Protein 4AQ1 (pdb70)

CATH classification: 2.60.40.1220 (+4 more: 2.60.40.1080, 2.60.40.3440, 2.60.40.3450)

InterPro domains:
  IPR001119 S-layer homology domain [PF00395] (34-74)
  IPR001119 S-layer homology domain [PF00395] (93-133)
  IPR001119 S-layer homology domain [PF00395] (150-191)
  IPR001119 S-layer homology domain [PS51272] (28-91)
  IPR001119 S-layer homology domain [PS51272] (145-208)
  IPR003343 Bacterial Ig-like domain, group 2 [SM00635] (293-376)
  IPR003343 Bacterial Ig-like domain, group 2 [SM00635] (405-495)
  IPR014755 Copper resistance protein CopC/internalin, immunoglobulin-like [G3DSA:2.60.40.1220] (202-295)

GO terms:
  GO:0042802 identical protein binding (F, IPI)

Solvent-accessible surface area: 75369 Å² total; per-residue (Å²): 103,70,1,83,38,75,94,22,53,24,33,10,13,45,7,0,90,0,28,3,78,26,79,3,21,121,24,68,110,98,25,13,56,16,64,81,71,7,85,22,77,115,8,70,29,39,222,82,84,88,15,1,62,0,33,4,81,116,81,5,89,98,92,72,96,3,27,0,38,0,88,40,0,99,20,106,162,44,118,62,20,161,104,25,84,6,119,10,48,28,27,32,103,102,14,28,12,16,21,7,50,50,9,52,2,113,50,52,72,96,5,15,12,33,2,66,48,101,109,43,147,93,34,134,47,4,87,0,68,12,71,5,28,6,61,81,10,0,62,30,30,100,54,102,35,38,14,100,62,0,86,0,43,3,62,102,59,34,84,2,30,0,39,0,67,0,41,18,88,116,46,74,55,41,12,12,4,10,84,1,31,5,53,111,92,82,122,177,61,143,91,48,20,1,8,9,23,111,68,47,96,119,16,29,75,0,4,34,22,3,78,138,52,129,38,76,15,35,4,59,6,57,60,74,47,7,4,0,7,13,28,75,116,143,39,32,15,51,36,120,28,22,71,1,140,88,8,89,34,142,28,73,50,78,135,30,0,57,14,54,44,110,55,44,62,0,56,0,45,3,50,79,61,62,46,32,132,0,24,0,40,0,36,30,174,101,124,72,131,72,89,5,40,0,52,6,60,133,60,53,89,24,99,34,4,93,10,69,5,31,32,13,100,2,3,1,16,4,30,83,42,59,83,34,60,6,1,7,24,61,39,1,80,0,6,0,12,9,66,84,43,142,98,37,145,8,28,112,155,7,66,0,15,1,38,11,142,23,35,1,0,8,18,71,102,35,59,112,91,54,15,6,67,0,88,76,10,95,29,21,43,35,84,0,23,2,5,9,31,116,84,62,79,38,90,20,99,0,40,0,52,2,18,105,62,46,104,55,143,98,43,77,30,57,60,59,2,63,0,69,4,38,71,2,145,63,123,18,35,34,48,17,3,2,0,9,4,44,15,33,0,9,7,16,10,55,41,40,105,47,138,56,43,52,45,97,5,45,0,116,89,21,72,0,3,1,9,14,88,96,6,15,44,3,79,91,21,107,18,110,36,9,77,41,55,61,134,24,118,63,2,51,27,77,63,28,38,1,53,23,80,29,56,31,8,3,1,37,1,52,65,60,55,64,13,42,0,21,0,8,0,66,23,9,20,37,34,12,14,2,64,12,40,20,63,14,63,2,3,30,49,9,85,14,53,103,72,100,14,109,2,152,2,85,60,92,52,68,74,1,31,0,49,36,0,0,8,0,21,9,6,68,122,6,15,25,73,0,115,94,59,62,27,3,9,23,32,20,157,95,26,173,32,75,0,6,85,33,20,107,44,8,12,60,2,85,16,69,88,41,112,90,9,77,28,1,3,89,7,66,2,0,34,75,98,22,92,32,3,5,7,4,60,16,55,95,13,77,86,37,87,89,100,19,58,26,8,58,2,44,12,41,19,43,22,40,104,55,90,109,67,72,64,2,60,15,51,103,94,14,55,20,84,56,20,0,90,1,87,87,60,56,7,16,0,38,6,12,0,42,0,77,3,0,23,4,68,56,26,68,98,107,126,33,54,16,17,116,61,84,36,62,1,79,3,44,0,44,19,8,131,170,10,123,11,114,8,55,42,36,30,118,14,108,50,59,26,70,34,135,0,30,0,42,11,63,56,235,92,9,68,58,30,6,0,0,0,4,21,2,16,36,7,97,94,88,73,12,0,0,0,4,17,36,162,34,80,36,54,23,42,12,98,118,18,146,46,77,1,58,7,56,29,49,78,103,108,22,16,0,28,0,56,0,65,38,3,22,69,111,1,31,1,19,0,8,0,0,0,8,101,149,52,109,119,58,72,48,108,83,25,16,57,56,88,6,173,19,31,80,0,53,8,40,134,128,39,24,14,15,21,6,51,50,13,52,1,105,70,52,67,61,5,14,13,37,1,78,40,108,114,37,148,96,33,134,54,7,108,1,64,12,69,8,28,8,58,79,11,0,46,27,26,56,27,83,33,52,23,100,43,0,70,0,40,3,68,91,56,35,78,2,26,0,33,1,70,0,38,25,90,112,48,82,42,39,8,11,5,10,75,0,38,5,62,83,94,80,122,180,65,139,99,47,20,0,8,8,21,99,63,54,115,100,18,28,72,0,6,33,21,4,82,140,48,142,42,70,9,29,4,61,5,52,61,76,42,8,3,0,7,13,24,77,119,142,38,34,17,53,31,119,28,27,76,1,136,98,9,96,29,140,30,76,49,73,133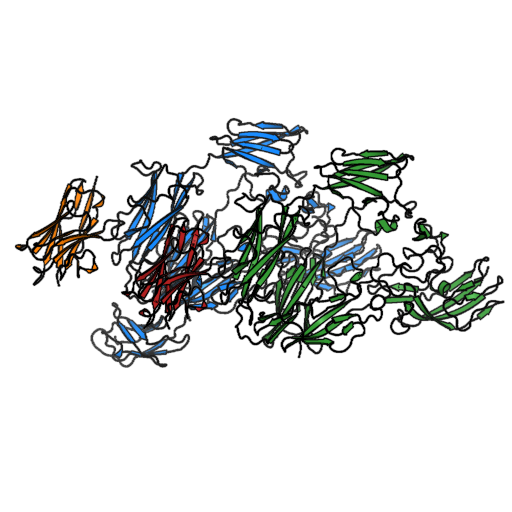,33,0,59,15,53,46,107,55,44,56,1,49,0,44,2,50,79,56,67,47,32,138,0,24,0,34,0,34,31,167,108,116,72,127,71,91,3,38,0,53,5,71,126,64,54,90,31,104,38,4,90,9,67,10,26,28,14,90,1,3,1,16,8,29,85,40,55,75,41,65,3,1,8,25,57,45,1,89,0,8,0,12,9,64,89,42,139,107,39,146,9,27,120,166,7,63,0,15,1,41,11,123,20,29,0,0,9,14,75,104,32,59,112,92,43,18,4,67,0,93,81,11,103,29,20,43,35,96,0,24,0,5,9,27,116,84,57,92,35,100,18,99,0,40,0,61,4,14,128,69,49,106,50,137,97,42,79,26,61,59,58,0,65,2,65,4,32,61,2,135,60,125,20,103,45,86,16,3,2,0,10,3,45,13,38,0,8,5,15,9,53,38,42,105,54,141,56,49,56,39,100,5,43,0,118,88,23,62,0,3,1,7,15,76,95,5,20,36,2,69,101,18,104,20,106,40,10,76,40,54,59,138,24,115,61,1,47,28,76,63,26,35,1,54,22,80,61,102,45,6,1,0,34,1,52,62,62,57,66,15,44,0,31,0,30,0,69,76,30,82,32,57,11,14,2,59,13,44,23,62,18,62,2,4,29,48,11,86,12,53,74,85,108,18,99,3,137,1,74,87,96,43,70,78,2,30,0,40,32,0,0,6,0,19,9,17,69,125,18,14,16,80,0,130,90,57,56,29,3,8,27,33,25,157,80,26,189,34,75,0,10,77,29,27,100,44,11,11,58,2,89,18,70,97,42,113,88,12,75,28,0,2,82,8,73,2,0,32,73,99,22,89,32,2,6,7,6,57,12,49,91,11,77,82,44,88,82,128,18,70,34,6,62,3,40,14,33,18,45,26,40,113,54,89,116,65,67,66,4,56,8,52,105,94,12,59,21,86,56,22,0,76,1,94,86,76,56,6,18,0,33,5,16,0,38,0,91,4,0,25,3,97,72,28,63,102,103,124,32,51,14,18,112,57,89,31,58,2,78,2,49,0,38,25,47,153,6,115,8,98,12,63,39,34,34,112,18,96,54,56,21,64,36,134,0,27,0,45,11,55,47,242,79,3,61,69,17,6,0,1,0,3,20,1,13,28,6,93,91,75,74,13,0,0,0,3,18,37,143,31,82,36,55,25,44,11,100,116,20,138,47,82,2,54,6,51,33,48,59,101,128,40,21,1,33,0,54,0,66,36,2,21,73,114,2,28,0,23,0,7,0,0,0,5,98,143,54,113,118,59,73,54,99,96,24,16,52,59,70,6,156,20,24,77,0,53,10,36,132

Secondary structure (DSSP, 8-state):
----EEEEEEEETTEEEEEESS-B----GGGEEESTT--EEEEEE-TTSSEEEEEESSPPPTT-EEEEEE-S-BBTTSPBP--EEEEEE-S-TT--EEEES-SEEETT-EE-EEEE-TTS-B-TT-EEEEEES-TTTEEE--SSEEGGG--EEE-SSEEEEEEEEEE-TTS-EEEEEEEEEEE-----PPP-SEEEES-GGGS-SSHHHHHHSPP--EEETT-EEEEEE--EETTEEPSSPPP-TT-EEEESSTTTEEEEEETTEEEEEEPTT--EEEEEEEE-TTS-EEEEEEEEEPPP-EEEEEES-SEEEEESS-TTSS--BTTTEEEEEEEEEETTS-B----SSSEEEEEE--TTEEEESS-TTSB--TTTTT-SEEEEEEEEPTT---EEEEEEEEESSTT-SS-SEEEEEEEEEEP--TTPPP-EEEE---SEEETTGGGSS-SS--SEEEGGGS-EEEE-TTS-EEEEE--SEEEESS--SSEEEETTEEEE-SSSHHHH----EEEEEEEEETTEEEEEEEEEE--S--EEEEEE--S-EEEEE-TT--EEEHHHHHH-BB-GGGEEEETTTTEEEEE-TT-SSTTBSSSPPSEEEEETTSPBPP-GGG-TTEETT--B---SS-TT-TT-SS--S-SSEEEEEEEEEEEEETT-B--SS--TT-EEE--STT-EEEEEEEEEEEEETTS-TTTT---SS-EEEEEEEEE--/--EEEEE--EEE-TT-EEEEEEEEESSSGGG-EEEEEEE-TBS--EEEEEE-TTSS-EEE-TTTBTTEEEEEETTTTEEEEEEES--GGG-EEEEEEEES--S---SGGG--EE---EEEEE--/---EEEES-SEEETT-EE-EEEE-TTSPBPTT-EEEEEES-TTTEEE--SEEETTT--EEE-SSEEEEEEEEEE-TTS-EEEEEEEEEEE---------SEEEES-GGGS-SSHHHHHHS----EEETT-EEEEEE--EETTEEPSSPPP-TT-EEEESSTTTEEEEEETTEEEEEEPTT--EEEEEEEE-TTS-EEEEEEEEEPPP-EEEEEES-SEEEEES--SS-SS-BTTTEEEEEEEEEETTS-B----SSSEEEEEE--TTEEEESS-TTSB--TTTTT-SEEEEEEEEPTT---EEEEEEEEESSTT-SS-SEEEEEEEEEE---TTPPP-EEEE---SEEETTGGGSS-SS--SEEEGGGS-EEEE-TTS-EEEEE--SEEEESS--SSEEEETTEEEE--SSHHHH----EEEEEEEEETTEEEEEEEEEE--S----EEEE--S-EEEEE-TT--EEEHHHHHH-BB-GGGEEEETTTTEEEEE-TT-SSTTBSSSPPSEEEE-TTSPBPP-GGG-TT-BTT--B---SS-TT-TT-SS--S-SSEEEEEEEEEEEEETT-B--SS--TT-EEE--STT-EEEEEEEEEEEEETTS-TTTT---SS-EEEEEEEEE-/--EEEEE--EEEETT--EEEEEEEESTTGGG-EEEEEEE-TBS--EEEEEE-TTSS-EEE-TTTBTTEEEEEEGGGTEEEEEE-S--GGG-EEEEEEEES--S---SGGG--EE---EEEEEE-

Structure (mmCIF, N/CA/C/O backbone):
data_4AQ1
#
_entry.id   4AQ1
#
_cell.length_a   68.500
_cell.length_b   88.500
_cell.length_c   95.200
_cell.angle_alpha   112.50
_cell.angle_beta   101.60
_cell.angle_gamma   84.70
#
_symmetry.space_group_name_H-M   'P 1'
#
loop_
_entity.id
_entity.type
_entity.pdbx_description
1 polymer 'SBSB PROTEIN'
2 polymer NBKB6
3 polymer 'SBSB PROTEIN'
4 non-polymer 'CALCIUM ION'
5 water water
#
loop_
_atom_site.group_PDB
_atom_site.id
_atom_site.type_symbol
_atom_site.label_atom_id
_atom_site.label_alt_id
_atom_site.label_comp_id
_atom_site.label_asym_id
_atom_site.label_entity_id
_atom_site.label_seq_id
_atom_site.pdbx_PDB_ins_code
_atom_site.Cartn_x
_atom_site.Cartn_y
_atom_site.Cartn_z
_atom_site.occupancy
_atom_site.B_iso_or_equiv
_atom_site.auth_seq_id
_atom_site.auth_comp_id
_atom_site.auth_asym_id
_atom_site.auth_atom_id
_atom_site.pdbx_PDB_model_num
ATOM 1 N N . ALA A 1 172 ? -46.378 -36.616 12.215 1.00 97.12 202 ALA A N 1
ATOM 2 C CA . ALA A 1 172 ? -45.398 -35.811 11.427 1.00 98.13 202 ALA A CA 1
ATOM 3 C C . ALA A 1 172 ? -44.984 -36.609 10.194 1.00 101.73 202 ALA A C 1
ATOM 4 O O . ALA A 1 172 ? -44.225 -37.577 10.316 1.00 102.83 202 ALA A O 1
ATOM 6 N N . VAL A 1 173 ? -45.483 -36.217 9.016 1.00 105.11 203 VAL A N 1
ATOM 7 C CA . VAL A 1 173 ? -45.322 -37.041 7.807 1.00 108.88 203 VAL A CA 1
ATOM 8 C C . VAL A 1 173 ? -44.442 -36.342 6.760 1.00 112.75 203 VAL A C 1
ATOM 9 O O . VAL A 1 173 ? -44.776 -35.244 6.300 1.00 119.23 203 VAL A O 1
ATOM 13 N N . PRO A 1 174 ? -43.311 -36.977 6.390 1.00 111.26 204 PRO A N 1
ATOM 14 C CA . PRO A 1 174 ? -42.357 -36.510 5.402 1.00 106.79 204 PRO A CA 1
ATOM 15 C C . PRO A 1 174 ? -42.897 -35.492 4.386 1.00 103.94 204 PRO A C 1
ATOM 16 O O . PRO A 1 174 ? -43.791 -35.814 3.595 1.00 101.50 204 PRO A O 1
ATOM 20 N N . GLU A 1 175 ? -42.351 -34.275 4.434 1.00 100.03 205 GLU A N 1
ATOM 21 C CA . GLU A 1 175 ? -42.637 -33.219 3.455 1.00 96.37 205 GLU A CA 1
ATOM 22 C C . GLU A 1 175 ? -41.315 -32.554 3.053 1.00 91.28 205 GLU A C 1
ATOM 23 O O . GLU A 1 175 ? -40.376 -32.545 3.853 1.00 91.25 205 GLU A O 1
ATOM 29 N N . ILE A 1 176 ? -41.238 -32.001 1.837 1.00 85.25 206 ILE A N 1
ATOM 30 C CA . ILE A 1 176 ? -39.989 -31.364 1.333 1.00 80.35 206 ILE A CA 1
ATOM 31 C C . ILE A 1 176 ? -39.915 -29.861 1.667 1.00 77.96 206 ILE A C 1
ATOM 32 O O . ILE A 1 176 ? -40.644 -29.067 1.081 1.00 75.65 206 ILE A O 1
ATOM 37 N N . VAL A 1 177 ? -39.016 -29.475 2.581 1.00 78.59 207 VAL A N 1
ATOM 38 C CA . VAL A 1 177 ? -38.918 -28.072 3.063 1.00 76.14 207 VAL A CA 1
ATOM 39 C C . VAL A 1 177 ? -37.967 -27.201 2.244 1.00 73.48 207 VAL A C 1
ATOM 40 O O . VAL A 1 177 ? -38.273 -26.049 1.983 1.00 70.93 207 VAL A O 1
ATOM 44 N N . GLU A 1 178 ? -36.817 -27.754 1.854 1.00 73.31 208 GLU A N 1
ATOM 45 C CA . GLU A 1 178 ? -35.802 -27.018 1.089 1.00 71.70 208 GLU A CA 1
ATOM 46 C C . GLU A 1 178 ? -35.185 -27.912 0.007 1.00 69.35 208 GLU A C 1
ATOM 47 O O . GLU A 1 178 ? -35.114 -29.135 0.153 1.00 69.03 208 GLU A O 1
ATOM 53 N N . VAL A 1 179 ? -34.755 -27.287 -1.082 1.00 66.44 209 VAL A N 1
ATOM 54 C CA . VAL A 1 179 ? -34.040 -27.977 -2.152 1.00 64.38 209 VAL A CA 1
ATOM 55 C C . VAL A 1 179 ? -32.979 -27.005 -2.676 1.00 60.98 209 VAL A C 1
ATOM 56 O O . VAL A 1 179 ? -33.313 -26.032 -3.346 1.00 62.92 209 VAL A O 1
ATOM 60 N N . THR A 1 180 ? -31.712 -27.252 -2.335 1.00 58.03 210 THR A N 1
ATOM 61 C CA . THR A 1 180 ? -30.598 -26.364 -2.715 1.00 54.16 210 THR A CA 1
ATOM 62 C C . THR A 1 180 ? -29.536 -27.136 -3.511 1.00 49.17 210 THR A C 1
ATOM 63 O O . THR A 1 180 ? -28.971 -28.123 -3.032 1.00 45.43 210 THR A O 1
ATOM 67 N N . ALA A 1 181 ? -29.278 -26.684 -4.735 1.00 45.82 211 ALA A N 1
ATOM 68 C CA . ALA A 1 181 ? -28.100 -27.111 -5.490 1.00 43.29 211 ALA A CA 1
ATOM 69 C C . ALA A 1 181 ? -26.788 -26.703 -4.772 1.00 42.72 211 ALA A C 1
ATOM 70 O O . ALA A 1 181 ? -26.303 -25.589 -4.926 1.00 43.94 211 ALA A O 1
ATOM 72 N N . VAL A 1 182 ? -26.227 -27.631 -4.000 1.00 42.12 212 VAL A N 1
ATOM 73 C CA . VAL A 1 182 ? -24.949 -27.450 -3.281 1.00 39.88 212 VAL A CA 1
ATOM 74 C C . VAL A 1 182 ? -23.679 -27.454 -4.180 1.00 39.10 212 VAL A C 1
ATOM 75 O O . VAL A 1 182 ? -22.637 -26.932 -3.787 1.00 38.10 212 VAL A O 1
ATOM 79 N N . ASN A 1 183 ? -23.768 -28.075 -5.358 1.00 38.14 213 ASN A N 1
ATOM 80 C CA . ASN A 1 183 ? -22.775 -27.914 -6.452 1.00 38.05 213 ASN A CA 1
ATOM 81 C C . ASN A 1 183 ? -23.439 -28.293 -7.795 1.00 37.49 213 ASN A C 1
ATOM 82 O O . ASN A 1 183 ? -24.644 -28.483 -7.819 1.00 40.91 213 ASN A O 1
ATOM 87 N N . SER A 1 184 ? -22.701 -28.400 -8.894 1.00 36.62 214 SER A N 1
ATOM 88 C CA . SER A 1 184 ? -23.318 -28.730 -10.203 1.00 37.58 214 SER A CA 1
ATOM 89 C C . SER A 1 184 ? -23.776 -30.206 -10.422 1.00 38.52 214 SER A C 1
ATOM 90 O O . SER A 1 184 ? -24.469 -30.509 -11.408 1.00 38.82 214 SER A O 1
ATOM 93 N N . THR A 1 185 ? -23.391 -31.124 -9.546 1.00 36.64 215 THR A N 1
ATOM 94 C CA . THR A 1 185 ? -23.909 -32.466 -9.659 1.00 37.64 215 THR A CA 1
ATOM 95 C C . THR A 1 185 ? -24.557 -32.965 -8.384 1.00 37.72 215 THR A C 1
ATOM 96 O O . THR A 1 185 ? -24.826 -34.158 -8.302 1.00 36.67 215 THR A O 1
ATOM 100 N N . THR A 1 186 ? -24.818 -32.072 -7.417 1.00 36.30 216 THR A N 1
ATOM 101 C CA . THR A 1 186 ? -25.282 -32.488 -6.090 1.00 36.85 216 THR A CA 1
ATOM 102 C C . THR A 1 186 ? -26.342 -31.559 -5.522 1.00 38.71 216 THR A C 1
ATOM 103 O O . THR A 1 186 ? -26.185 -30.341 -5.549 1.00 38.59 216 THR A O 1
ATOM 107 N N . VAL A 1 187 ? -27.411 -32.138 -4.984 1.00 41.96 217 VAL A N 1
ATOM 108 C CA . VAL A 1 187 ? -28.540 -31.338 -4.451 1.00 44.99 217 VAL A CA 1
ATOM 109 C C . VAL A 1 187 ? -28.934 -31.865 -3.069 1.00 44.67 217 VAL A C 1
ATOM 110 O O . VAL A 1 187 ? -29.029 -33.063 -2.859 1.00 45.81 217 VAL A O 1
ATOM 114 N N . LYS A 1 188 ? -29.063 -30.957 -2.111 1.00 46.96 218 LYS A N 1
ATOM 115 C CA . LYS A 1 188 ? -29.472 -31.286 -0.742 1.00 48.76 218 LYS A CA 1
ATOM 116 C C . LYS A 1 188 ? -30.976 -31.121 -0.669 1.00 50.67 218 LYS A C 1
ATOM 117 O O . LYS A 1 188 ? -31.497 -30.066 -1.017 1.00 51.76 218 LYS A O 1
ATOM 123 N N . VAL A 1 189 ? -31.676 -32.168 -0.254 1.00 52.96 219 VAL A N 1
ATOM 124 C CA . VAL A 1 189 ? -33.116 -32.095 -0.030 1.00 53.89 219 VAL A CA 1
ATOM 125 C C . VAL A 1 189 ? -33.324 -32.192 1.476 1.00 54.80 219 VAL A C 1
ATOM 126 O O . VAL A 1 189 ? -32.828 -33.130 2.107 1.00 51.45 219 VAL A O 1
ATOM 130 N N . THR A 1 190 ? -34.031 -31.206 2.039 1.00 59.53 220 THR A N 1
ATOM 131 C CA . THR A 1 190 ? -34.303 -31.113 3.485 1.00 63.35 220 THR A CA 1
ATOM 132 C C . THR A 1 190 ? -35.784 -31.407 3.742 1.00 67.34 220 THR A C 1
ATOM 133 O O . THR A 1 190 ? -36.644 -30.942 2.988 1.00 69.63 220 THR A O 1
ATOM 137 N N . PHE A 1 191 ? -36.090 -32.166 4.794 1.00 70.67 221 PHE A N 1
ATOM 138 C CA . PHE A 1 191 ? -37.493 -32.538 5.084 1.00 76.80 221 PHE A CA 1
ATOM 139 C C . PHE A 1 191 ? -38.073 -31.919 6.383 1.00 76.86 221 PHE A C 1
ATOM 140 O O . PHE A 1 191 ? -37.338 -31.360 7.202 1.00 75.68 221 PHE A O 1
ATOM 148 N N . ASN A 1 192 ? -39.399 -32.021 6.531 1.00 78.11 222 ASN A N 1
ATOM 149 C CA . ASN A 1 192 ? -40.126 -31.640 7.753 1.00 79.05 222 ASN A CA 1
ATOM 150 C C . ASN A 1 192 ? -39.655 -32.389 8.995 1.00 79.04 222 ASN A C 1
ATOM 151 O O . ASN A 1 192 ? -39.519 -31.799 10.056 1.00 76.06 222 ASN A O 1
ATOM 156 N N . THR A 1 193 ? -39.410 -33.690 8.849 1.00 80.83 223 THR A N 1
ATOM 157 C CA . THR A 1 193 ? -39.114 -34.575 9.979 1.00 82.56 223 THR A CA 1
ATOM 158 C C . THR A 1 193 ? -37.882 -35.448 9.727 1.00 79.35 223 THR A C 1
ATOM 159 O O . THR A 1 193 ? -37.267 -35.368 8.673 1.00 78.34 223 THR A O 1
ATOM 163 N N . GLN A 1 194 ? -37.518 -36.268 10.709 1.00 79.16 224 GLN A N 1
ATOM 164 C CA . GLN A 1 194 ? -36.535 -37.331 10.501 1.00 79.01 224 GLN A CA 1
ATOM 165 C C . GLN A 1 194 ? -37.122 -38.414 9.572 1.00 78.19 224 GLN A C 1
ATOM 166 O O . GLN A 1 194 ? -38.326 -38.703 9.630 1.00 79.93 224 GLN A O 1
ATOM 172 N N . ILE A 1 195 ? -36.279 -38.994 8.707 1.00 73.69 225 ILE A N 1
ATOM 173 C CA . ILE A 1 195 ? -36.720 -40.056 7.787 1.00 68.94 225 ILE A CA 1
ATOM 174 C C . ILE A 1 195 ? -35.888 -41.349 7.849 1.00 65.15 225 ILE A C 1
ATOM 175 O O . ILE A 1 195 ? -34.810 -41.409 8.451 1.00 59.12 225 ILE A O 1
ATOM 180 N N . ALA A 1 196 ? -36.454 -42.386 7.242 1.00 66.73 226 ALA A N 1
ATOM 181 C CA . ALA A 1 196 ? -35.867 -43.716 7.222 1.00 68.57 226 ALA A CA 1
ATOM 182 C C . ALA A 1 196 ? -34.849 -43.815 6.091 1.00 68.11 226 ALA A C 1
ATOM 183 O O . ALA A 1 196 ? -34.881 -43.022 5.132 1.00 64.75 226 ALA A O 1
ATOM 185 N N . ASP A 1 197 ? -33.963 -44.804 6.219 1.00 69.53 227 ASP A N 1
ATOM 186 C CA . ASP A 1 197 ? -32.819 -44.985 5.314 1.00 70.00 227 ASP A CA 1
ATOM 187 C C . ASP A 1 197 ? -33.216 -45.158 3.843 1.00 65.15 227 ASP A C 1
ATOM 188 O O . ASP A 1 197 ? -34.160 -45.865 3.496 1.00 64.24 227 ASP A O 1
ATOM 193 N N . VAL A 1 198 ? -32.450 -44.495 2.991 1.00 61.75 228 VAL A N 1
ATOM 194 C CA . VAL A 1 198 ? -32.855 -44.208 1.625 1.00 60.82 228 VAL A CA 1
ATOM 195 C C . VAL A 1 198 ? -31.668 -44.453 0.679 1.00 54.57 228 VAL A C 1
ATOM 196 O O . VAL A 1 198 ? -30.537 -44.397 1.119 1.00 52.22 228 VAL A O 1
ATOM 200 N N . ASP A 1 199 ? -31.947 -44.750 -0.595 1.00 51.33 229 ASP A N 1
ATOM 201 C CA . ASP A 1 199 ? -30.936 -44.780 -1.654 1.00 49.75 229 ASP A CA 1
ATOM 202 C C . ASP A 1 199 ? -31.419 -44.165 -2.996 1.00 48.44 229 ASP A C 1
ATOM 203 O O . ASP A 1 199 ? -32.481 -43.553 -3.066 1.00 46.81 229 ASP A O 1
ATOM 208 N N . PHE A 1 200 ? -30.617 -44.319 -4.050 1.00 47.08 230 PHE A N 1
ATOM 209 C CA . PHE A 1 200 ? -30.956 -43.788 -5.381 1.00 46.28 230 PHE A CA 1
ATOM 210 C C . PHE A 1 200 ? -32.361 -44.127 -5.926 1.00 46.77 230 PHE A C 1
ATOM 211 O O . PHE A 1 200 ? -32.927 -43.331 -6.659 1.00 45.95 230 PHE A O 1
ATOM 219 N N . THR A 1 201 ? -32.901 -45.305 -5.583 1.00 49.26 231 THR A N 1
ATOM 220 C CA . THR A 1 201 ? -34.206 -45.776 -6.086 1.00 50.33 231 THR A CA 1
ATOM 221 C C . THR A 1 201 ? -35.337 -44.884 -5.597 1.00 50.60 231 THR A C 1
ATOM 222 O O . THR A 1 201 ? -36.430 -44.901 -6.145 1.00 51.70 231 THR A O 1
ATOM 226 N N . ASN A 1 202 ? -35.065 -44.125 -4.548 1.00 50.47 232 ASN A N 1
ATOM 227 C CA . ASN A 1 202 ? -36.060 -43.251 -3.937 1.00 52.80 232 ASN A CA 1
ATOM 228 C C . ASN A 1 202 ? -36.243 -41.882 -4.604 1.00 52.37 232 ASN A C 1
ATOM 229 O O . ASN A 1 202 ? -37.168 -41.143 -4.246 1.00 53.32 232 ASN A O 1
ATOM 234 N N . PHE A 1 203 ? -35.386 -41.525 -5.554 1.00 50.38 233 PHE A N 1
ATOM 235 C CA . PHE A 1 203 ? -35.436 -40.173 -6.110 1.00 50.20 233 PHE A CA 1
ATOM 236 C C . PHE A 1 203 ? -35.357 -40.204 -7.612 1.00 50.94 233 PHE A C 1
ATOM 237 O O . PHE A 1 203 ? -34.785 -41.132 -8.177 1.00 51.95 233 PHE A O 1
ATOM 245 N N . ALA A 1 204 ? -35.915 -39.174 -8.245 1.00 52.51 234 ALA A N 1
ATOM 246 C CA . ALA A 1 204 ? -35.848 -38.990 -9.700 1.00 54.06 234 ALA A CA 1
ATOM 247 C C . ALA A 1 204 ? -35.785 -37.487 -10.043 1.00 55.05 234 ALA A C 1
ATOM 248 O O . ALA A 1 204 ? -36.158 -36.651 -9.238 1.00 52.87 234 ALA A O 1
ATOM 250 N N . ILE A 1 205 ? -35.299 -37.170 -11.240 1.00 58.17 235 ILE A N 1
ATOM 251 C CA . ILE A 1 205 ? -35.048 -35.794 -11.665 1.00 61.50 235 ILE A CA 1
ATOM 252 C C . ILE A 1 205 ? -35.317 -35.680 -13.174 1.00 62.10 235 ILE A C 1
ATOM 253 O O . ILE A 1 205 ? -34.892 -36.519 -13.967 1.00 61.19 235 ILE A O 1
ATOM 258 N N . ASP A 1 206 ? -36.024 -34.625 -13.554 1.00 65.16 236 ASP A N 1
ATOM 259 C CA . ASP A 1 206 ? -36.420 -34.406 -14.946 1.00 68.78 236 ASP A CA 1
ATOM 260 C C . ASP A 1 206 ? -35.305 -33.746 -15.774 1.00 69.60 236 ASP A C 1
ATOM 261 O O . ASP A 1 206 ? -34.183 -33.565 -15.288 1.00 68.06 236 ASP A O 1
ATOM 266 N N . ASN A 1 207 ? -35.619 -33.411 -17.026 1.00 70.74 237 ASN A N 1
ATOM 267 C CA . ASN A 1 207 ? -34.686 -32.745 -17.957 1.00 71.24 237 ASN A CA 1
ATOM 268 C C . ASN A 1 207 ? -33.487 -33.613 -18.340 1.00 68.10 237 ASN A C 1
ATOM 269 O O . ASN A 1 207 ? -32.378 -33.116 -18.530 1.00 67.47 237 ASN A O 1
ATOM 274 N N . GLY A 1 208 ? -33.734 -34.919 -18.447 1.00 65.91 238 GLY A N 1
ATOM 275 C CA . GLY A 1 208 ? -32.747 -35.867 -18.948 1.00 65.19 238 GLY A CA 1
ATOM 276 C C . GLY A 1 208 ? -31.726 -36.374 -17.944 1.00 64.30 238 GLY A C 1
ATOM 277 O O . GLY A 1 208 ? -30.882 -37.206 -18.296 1.00 62.52 238 GLY A O 1
ATOM 278 N N . LEU A 1 209 ? -31.793 -35.890 -16.702 1.00 61.85 239 LEU A N 1
ATOM 279 C CA . LEU A 1 209 ? -30.834 -36.282 -15.675 1.00 59.43 239 LEU A CA 1
ATOM 280 C C . LEU A 1 209 ? -31.349 -37.505 -14.935 1.00 59.26 239 LEU A C 1
ATOM 281 O O . LEU A 1 209 ? -32.567 -37.707 -14.803 1.00 61.60 239 LEU A O 1
ATOM 286 N N . THR A 1 210 ? -30.403 -38.311 -14.460 1.00 54.46 240 THR A N 1
ATOM 287 C CA . THR A 1 210 ? -30.708 -39.478 -13.657 1.00 52.31 240 THR A CA 1
ATOM 288 C C . THR A 1 210 ? -29.883 -39.461 -12.346 1.00 47.84 240 THR A C 1
ATOM 289 O O . THR A 1 210 ? -28.755 -38.965 -12.272 1.00 45.17 240 THR A O 1
ATOM 293 N N . VAL A 1 211 ? -30.497 -39.996 -11.305 1.00 46.00 241 VAL A N 1
ATOM 294 C CA . VAL A 1 211 ? -29.947 -39.982 -9.969 1.00 42.92 241 VAL A CA 1
ATOM 295 C C . VAL A 1 211 ? -29.027 -41.165 -9.787 1.00 42.44 241 VAL A C 1
ATOM 296 O O . VAL A 1 211 ? -29.355 -42.301 -10.104 1.00 44.05 241 VAL A O 1
ATOM 300 N N . THR A 1 212 ? -27.868 -40.841 -9.252 1.00 42.09 242 THR A N 1
ATOM 301 C CA . THR A 1 212 ? -26.708 -41.700 -9.150 1.00 41.86 242 THR A CA 1
ATOM 302 C C . THR A 1 212 ? -26.561 -42.285 -7.732 1.00 41.86 242 THR A C 1
ATOM 303 O O . THR A 1 212 ? -26.076 -43.407 -7.562 1.00 39.76 242 THR A O 1
ATOM 307 N N . LYS A 1 213 ? -26.999 -41.517 -6.727 1.00 42.32 243 LYS A N 1
ATOM 308 C CA . LYS A 1 213 ? -26.717 -41.810 -5.336 1.00 43.61 243 LYS A CA 1
ATOM 309 C C . LYS A 1 213 ? -27.520 -40.886 -4.418 1.00 43.12 243 LYS A C 1
ATOM 310 O O . LYS A 1 213 ? -27.802 -39.735 -4.771 1.00 41.13 243 LYS A O 1
ATOM 316 N N . ALA A 1 214 ? -27.874 -41.398 -3.242 1.00 42.18 244 ALA A N 1
ATOM 317 C CA . ALA A 1 214 ? -28.712 -40.673 -2.294 1.00 44.29 244 ALA A CA 1
ATOM 318 C C . ALA A 1 214 ? -28.336 -41.114 -0.899 1.00 44.91 244 ALA A C 1
ATOM 319 O O . ALA A 1 214 ? -28.492 -42.290 -0.564 1.00 44.91 244 ALA A O 1
ATOM 321 N N . THR A 1 215 ? -27.842 -40.171 -0.098 1.00 45.99 245 THR A N 1
ATOM 322 C CA . THR A 1 215 ? -27.276 -40.478 1.215 1.00 48.90 245 THR A CA 1
ATOM 323 C C . THR A 1 215 ? -27.883 -39.600 2.309 1.00 51.21 245 THR A C 1
ATOM 324 O O . THR A 1 215 ? -27.761 -38.363 2.260 1.00 49.73 245 THR A O 1
ATOM 328 N N . LEU A 1 216 ? -28.534 -40.253 3.281 1.00 54.29 246 LEU A N 1
ATOM 329 C CA . LEU A 1 216 ? -29.099 -39.583 4.462 1.00 56.49 246 LEU A CA 1
ATOM 330 C C . LEU A 1 216 ? -27.974 -39.111 5.393 1.00 56.89 246 LEU A C 1
ATOM 331 O O . LEU A 1 216 ? -27.010 -39.840 5.628 1.00 54.54 246 LEU A O 1
ATOM 336 N N . SER A 1 217 ? -28.108 -37.889 5.913 1.00 58.51 247 SER A N 1
ATOM 337 C CA . SER A 1 217 ? -27.168 -37.339 6.903 1.00 60.76 247 SER A CA 1
ATOM 338 C C . SER A 1 217 ? -27.345 -38.062 8.248 1.00 65.40 247 SER A C 1
ATOM 339 O O . SER A 1 217 ? -28.302 -38.813 8.416 1.00 65.50 247 SER A O 1
ATOM 342 N N . ARG A 1 218 ? -26.438 -37.841 9.202 1.00 71.50 248 ARG A N 1
ATOM 343 C CA . ARG A 1 218 ? -26.641 -38.334 10.583 1.00 75.37 248 ARG A CA 1
ATOM 344 C C . ARG A 1 218 ? -27.825 -37.635 11.298 1.00 77.18 248 ARG A C 1
ATOM 345 O O . ARG A 1 218 ? -28.462 -38.231 12.159 1.00 77.12 248 ARG A O 1
ATOM 353 N N . ASP A 1 219 ? -28.136 -36.397 10.901 1.00 82.84 249 ASP A N 1
ATOM 354 C CA . ASP A 1 219 ? -29.274 -35.619 11.452 1.00 85.94 249 ASP A CA 1
ATOM 355 C C . ASP A 1 219 ? -30.642 -36.163 10.980 1.00 85.41 249 ASP A C 1
ATOM 356 O O . ASP A 1 219 ? -31.687 -35.536 11.194 1.00 87.50 249 ASP A O 1
ATOM 361 N N . LYS A 1 220 ? -30.608 -37.344 10.359 1.00 79.55 250 LYS A N 1
ATOM 362 C CA . LYS A 1 220 ? -31.668 -37.909 9.507 1.00 73.59 250 LYS A CA 1
ATOM 363 C C . LYS A 1 220 ? -32.646 -36.921 8.816 1.00 70.26 250 LYS A C 1
ATOM 364 O O . LYS A 1 220 ? -33.682 -37.350 8.284 1.00 66.21 250 LYS A O 1
ATOM 370 N N . LYS A 1 221 ? -32.271 -35.635 8.753 1.00 66.06 251 LYS A N 1
ATOM 371 C CA . LYS A 1 221 ? -33.175 -34.552 8.346 1.00 63.68 251 LYS A CA 1
ATOM 372 C C . LYS A 1 221 ? -33.010 -34.115 6.882 1.00 61.44 251 LYS A C 1
ATOM 373 O O . LYS A 1 221 ? -33.865 -33.400 6.326 1.00 61.80 251 LYS A O 1
ATOM 379 N N . SER A 1 222 ? -31.911 -34.533 6.257 1.00 58.00 252 SER A N 1
ATOM 380 C CA . SER A 1 222 ? -31.674 -34.217 4.843 1.00 54.89 252 SER A CA 1
ATOM 381 C C . SER A 1 222 ? -30.957 -35.348 4.086 1.00 52.50 252 SER A C 1
ATOM 382 O O . SER A 1 222 ? -30.389 -36.283 4.677 1.00 50.89 252 SER A O 1
ATOM 385 N N . VAL A 1 223 ? -31.006 -35.229 2.762 1.00 50.95 253 VAL A N 1
ATOM 386 C CA . VAL A 1 223 ? -30.484 -36.235 1.840 1.00 47.86 253 VAL A CA 1
ATOM 387 C C . VAL A 1 223 ? -29.699 -35.543 0.732 1.00 45.57 253 VAL A C 1
ATOM 388 O O . VAL A 1 223 ? -30.181 -34.632 0.052 1.00 41.82 253 VAL A O 1
ATOM 392 N N . GLU A 1 224 ? -28.462 -35.983 0.582 1.00 46.50 254 GLU A N 1
ATOM 393 C CA . GLU A 1 224 ? -27.603 -35.519 -0.485 1.00 45.98 254 GLU A CA 1
ATOM 394 C C . GLU A 1 224 ? -27.887 -36.458 -1.645 1.00 44.16 254 GLU A C 1
ATOM 395 O O . GLU A 1 224 ? -27.808 -37.671 -1.501 1.00 43.81 254 GLU A O 1
ATOM 401 N N . VAL A 1 225 ? -28.266 -35.879 -2.775 1.00 42.93 255 VAL A N 1
ATOM 402 C CA . VAL A 1 225 ? -28.593 -36.627 -3.960 1.00 42.46 255 VAL A CA 1
ATOM 403 C C . VAL A 1 225 ? -27.653 -36.157 -5.075 1.00 40.36 255 VAL A C 1
ATOM 404 O O . VAL A 1 225 ? -27.644 -34.984 -5.438 1.00 38.03 255 VAL A O 1
ATOM 408 N N . VAL A 1 226 ? -26.862 -37.084 -5.616 1.00 40.46 256 VAL A N 1
ATOM 409 C CA . VAL A 1 226 ? -25.942 -36.767 -6.704 1.00 39.08 256 VAL A CA 1
ATOM 410 C C . VAL A 1 226 ? -26.509 -37.216 -8.071 1.00 40.19 256 VAL A C 1
ATOM 411 O O . VAL A 1 226 ? -27.093 -38.288 -8.206 1.00 40.51 256 VAL A O 1
ATOM 415 N N . VAL A 1 227 ? -26.385 -36.348 -9.065 1.00 40.92 257 VAL A N 1
ATOM 416 C CA . VAL A 1 227 ? -26.977 -36.579 -10.360 1.00 42.40 257 VAL A CA 1
ATOM 417 C C . VAL A 1 227 ? -25.872 -36.956 -11.320 1.00 43.57 257 VAL A C 1
ATOM 418 O O . VAL A 1 227 ? -24.708 -36.644 -11.078 1.00 42.29 257 VAL A O 1
ATOM 422 N N . ASN A 1 228 ? -26.264 -37.614 -12.412 1.00 45.72 258 ASN A N 1
ATOM 423 C CA . ASN A 1 228 ? -25.322 -38.240 -13.349 1.00 47.67 258 ASN A CA 1
ATOM 424 C C . ASN A 1 228 ? -24.458 -37.274 -14.169 1.00 49.45 258 ASN A C 1
ATOM 425 O O . ASN A 1 228 ? -23.418 -37.671 -14.681 1.00 51.24 258 ASN A O 1
ATOM 430 N N . LYS A 1 229 ? -24.876 -36.014 -14.253 1.00 50.32 259 LYS A N 1
ATOM 431 C CA . LYS A 1 229 ? -24.419 -35.081 -15.279 1.00 50.89 259 LYS A CA 1
ATOM 432 C C . LYS A 1 229 ? -24.669 -33.664 -14.722 1.00 48.87 259 LYS A C 1
ATOM 433 O O . LYS A 1 229 ? -25.644 -33.475 -13.991 1.00 48.32 259 LYS A O 1
ATOM 439 N N . PRO A 1 230 ? -23.788 -32.681 -15.021 1.00 47.85 260 PRO A N 1
ATOM 440 C CA . PRO A 1 230 ? -23.982 -31.341 -14.409 1.00 48.68 260 PRO A CA 1
ATOM 441 C C . PRO A 1 230 ? -25.288 -30.618 -14.811 1.00 50.18 260 PRO A C 1
ATOM 442 O O . PRO A 1 230 ? -25.706 -30.676 -15.965 1.00 51.24 260 PRO A O 1
ATOM 446 N N . PHE A 1 231 ? -25.915 -29.964 -13.835 1.00 50.89 261 PHE A N 1
ATOM 447 C CA . PHE A 1 231 ? -27.039 -29.051 -14.057 1.00 51.45 261 PHE A CA 1
ATOM 448 C C . PHE A 1 231 ? -26.675 -27.902 -14.990 1.00 53.97 261 PHE A C 1
ATOM 449 O O . PHE A 1 231 ? -25.606 -27.300 -14.845 1.00 53.19 261 PHE A O 1
ATOM 457 N N . THR A 1 232 ? -27.576 -27.583 -15.923 1.00 57.67 262 THR A N 1
ATOM 458 C CA . THR A 1 232 ? -27.434 -26.386 -16.762 1.00 59.64 262 THR A CA 1
ATOM 459 C C . THR A 1 232 ? -27.686 -25.185 -15.861 1.00 59.28 262 THR A C 1
ATOM 460 O O . THR A 1 232 ? -28.620 -25.205 -15.052 1.00 54.62 262 THR A O 1
ATOM 464 N N . ARG A 1 233 ? -26.862 -24.149 -15.982 1.00 62.03 263 ARG A N 1
ATOM 465 C CA . ARG A 1 233 ? -27.078 -22.931 -15.189 1.00 66.93 263 ARG A CA 1
ATOM 466 C C . ARG A 1 233 ? -28.411 -22.256 -15.560 1.00 69.07 263 ARG A C 1
ATOM 467 O O . ARG A 1 233 ? -28.697 -22.047 -16.746 1.00 69.94 263 ARG A O 1
ATOM 475 N N . ASN A 1 234 ? -29.215 -21.939 -14.538 1.00 68.37 264 ASN A N 1
ATOM 476 C CA . ASN A 1 234 ? -30.508 -21.246 -14.689 1.00 69.17 264 ASN A CA 1
ATOM 477 C C . ASN A 1 234 ? -31.665 -22.122 -15.195 1.00 67.82 264 ASN A C 1
ATOM 478 O O . ASN A 1 234 ? -32.724 -21.618 -15.524 1.00 69.06 264 ASN A O 1
ATOM 483 N N . GLN A 1 235 ? -31.468 -23.429 -15.240 1.00 69.35 265 GLN A N 1
ATOM 484 C CA . GLN A 1 235 ? -32.538 -24.355 -15.582 1.00 70.16 265 GLN A CA 1
ATOM 485 C C . GLN A 1 235 ? -33.284 -24.765 -14.310 1.00 69.36 265 GLN A C 1
ATOM 486 O O . GLN A 1 235 ? -32.679 -25.110 -13.301 1.00 66.85 265 GLN A O 1
ATOM 492 N N . GLU A 1 236 ? -34.605 -24.714 -14.361 1.00 71.55 266 GLU A N 1
ATOM 493 C CA . GLU A 1 236 ? -35.430 -25.203 -13.268 1.00 73.65 266 GLU A CA 1
ATOM 494 C C . GLU A 1 236 ? -35.601 -26.718 -13.419 1.00 71.41 266 GLU A C 1
ATOM 495 O O . GLU A 1 236 ? -36.022 -27.194 -14.470 1.00 72.74 266 GLU A O 1
ATOM 501 N N . TYR A 1 237 ? -35.245 -27.459 -12.372 1.00 67.56 267 TYR A N 1
ATOM 502 C CA . TYR A 1 237 ? -35.428 -28.911 -12.302 1.00 64.64 267 TYR A CA 1
ATOM 503 C C . TYR A 1 237 ? -36.475 -29.202 -11.231 1.00 66.13 267 TYR A C 1
ATOM 504 O O . TYR A 1 237 ? -36.736 -28.359 -10.367 1.00 65.13 267 TYR A O 1
ATOM 513 N N . THR A 1 238 ? -37.076 -30.391 -11.304 1.00 67.62 268 THR A N 1
ATOM 514 C CA . THR A 1 238 ? -38.004 -30.888 -10.278 1.00 67.42 268 THR A CA 1
ATOM 515 C C . THR A 1 238 ? -37.487 -32.240 -9.754 1.00 66.19 268 THR A C 1
ATOM 516 O O . THR A 1 238 ? -37.291 -33.179 -10.533 1.00 64.53 268 THR A O 1
ATOM 520 N N . ILE A 1 239 ? -37.220 -32.317 -8.449 1.00 66.48 269 ILE A N 1
ATOM 521 C CA . ILE A 1 239 ? -36.855 -33.582 -7.801 1.00 67.39 269 ILE A CA 1
ATOM 522 C C . ILE A 1 239 ? -38.168 -34.226 -7.427 1.00 70.20 269 ILE A C 1
ATOM 523 O O . ILE A 1 239 ? -39.115 -33.508 -7.094 1.00 72.45 269 ILE A O 1
ATOM 528 N N . THR A 1 240 ? -38.234 -35.560 -7.497 1.00 69.26 270 THR A N 1
ATOM 529 C CA . THR A 1 240 ? -39.405 -36.309 -7.019 1.00 70.28 270 THR A CA 1
ATOM 530 C C . THR A 1 240 ? -38.969 -37.372 -6.012 1.00 67.69 270 THR A C 1
ATOM 531 O O . THR A 1 240 ? -38.114 -38.185 -6.324 1.00 67.16 270 THR A O 1
ATOM 535 N N . ALA A 1 241 ? -39.544 -37.358 -4.809 1.00 66.75 271 ALA A N 1
ATOM 536 C CA . ALA A 1 241 ? -39.191 -38.341 -3.780 1.00 66.88 271 ALA A CA 1
ATOM 537 C C . ALA A 1 241 ? -40.317 -39.381 -3.582 1.00 68.60 271 ALA A C 1
ATOM 538 O O . ALA A 1 241 ? -41.418 -39.043 -3.153 1.00 70.27 271 ALA A O 1
ATOM 540 N N . THR A 1 242 ? -40.029 -40.643 -3.901 1.00 69.07 272 THR A N 1
ATOM 541 C CA . THR A 1 242 ? -40.981 -41.749 -3.706 1.00 71.25 272 THR A CA 1
ATOM 542 C C . THR A 1 242 ? -40.598 -42.575 -2.474 1.00 69.42 272 THR A C 1
ATOM 543 O O . THR A 1 242 ? -39.418 -42.735 -2.173 1.00 67.43 272 THR A O 1
ATOM 547 N N . GLY A 1 243 ? -41.605 -43.061 -1.753 1.00 70.80 273 GLY A N 1
ATOM 548 C CA . GLY A 1 243 ? -41.421 -44.052 -0.686 1.00 71.90 273 GLY A CA 1
ATOM 549 C C . GLY A 1 243 ? -40.701 -43.633 0.590 1.00 71.55 273 GLY A C 1
ATOM 550 O O . GLY A 1 243 ? -40.145 -44.493 1.283 1.00 68.33 273 GLY A O 1
ATOM 551 N N . ILE A 1 244 ? -40.734 -42.335 0.921 1.00 73.49 274 ILE A N 1
ATOM 552 C CA . ILE A 1 244 ? -40.058 -41.807 2.121 1.00 73.30 274 ILE A CA 1
ATOM 553 C C . ILE A 1 244 ? -40.846 -42.123 3.385 1.00 75.98 274 ILE A C 1
ATOM 554 O O . ILE A 1 244 ? -42.008 -41.733 3.517 1.00 74.72 274 ILE A O 1
ATOM 559 N N . LYS A 1 245 ? -40.196 -42.819 4.316 1.00 80.51 275 LYS A N 1
ATOM 560 C CA . LYS A 1 245 ? -40.809 -43.187 5.595 1.00 83.10 275 LYS A CA 1
ATOM 561 C C . LYS A 1 245 ? -40.478 -42.120 6.637 1.00 83.91 275 LYS A C 1
ATOM 562 O O . LYS A 1 245 ? -39.452 -41.444 6.542 1.00 75.70 275 LYS A O 1
ATOM 568 N N . ASN A 1 246 ? -41.362 -42.019 7.650 1.00 83.92 276 ASN A N 1
ATOM 569 C CA . ASN A 1 246 ? -41.192 -41.032 8.715 1.00 84.65 276 ASN A CA 1
ATOM 570 C C . ASN A 1 246 ? -40.535 -41.639 9.929 1.00 86.78 276 ASN A C 1
ATOM 571 O O . ASN A 1 246 ? -40.319 -42.857 9.991 1.00 83.53 276 ASN A O 1
ATOM 576 N N . LEU A 1 247 ? -40.296 -40.752 10.871 1.00 99.19 277 LEU A N 1
ATOM 577 C CA . LEU A 1 247 ? -39.681 -41.141 12.132 1.00 101.79 277 LEU A CA 1
ATOM 578 C C . LEU A 1 247 ? -39.510 -42.644 12.234 1.00 99.55 277 LEU A C 1
ATOM 579 O O . LEU A 1 247 ? -38.400 -43.161 12.110 1.00 94.13 277 LEU A O 1
ATOM 584 N N . LYS A 1 248 ? -40.613 -43.345 12.464 1.00 101.73 278 LYS A N 1
ATOM 585 C CA . LYS A 1 248 ? -40.543 -44.797 12.620 1.00 101.37 278 LYS A CA 1
ATOM 586 C C . LYS A 1 248 ? -41.829 -45.512 12.236 1.00 99.88 278 LYS A C 1
ATOM 587 O O . LYS A 1 248 ? -42.121 -46.601 12.745 1.00 100.61 278 LYS A O 1
ATOM 593 N N . GLY A 1 249 ? -42.583 -44.918 11.319 1.00 96.56 279 GLY A N 1
ATOM 594 C CA . GLY A 1 249 ? -43.862 -45.476 10.943 1.00 96.64 279 GLY A CA 1
ATOM 595 C C . GLY A 1 249 ? -44.219 -45.336 9.483 1.00 93.81 279 GLY A C 1
ATOM 596 O O . GLY A 1 249 ? -43.924 -46.216 8.678 1.00 89.78 279 GLY A O 1
ATOM 597 N N . GLU A 1 250 ? -44.840 -44.209 9.146 1.00 93.63 280 GLU A N 1
ATOM 598 C CA . GLU A 1 250 ? -45.664 -44.106 7.948 1.00 91.41 280 GLU A CA 1
ATOM 599 C C . GLU A 1 250 ? -44.997 -43.468 6.744 1.00 89.22 280 GLU A C 1
ATOM 600 O O . GLU A 1 250 ? -44.204 -42.544 6.880 1.00 86.78 280 GLU A O 1
ATOM 606 N N . THR A 1 251 ? -45.385 -43.953 5.565 1.00 89.18 281 THR A N 1
ATOM 607 C CA . THR A 1 251 ? -44.775 -43.594 4.284 1.00 88.10 281 THR A CA 1
ATOM 608 C C . THR A 1 251 ? -45.653 -42.592 3.512 1.00 87.36 281 THR A C 1
ATOM 609 O O . THR A 1 251 ? -46.811 -42.879 3.241 1.00 90.97 281 THR A O 1
ATOM 613 N N . ALA A 1 252 ? -45.103 -41.435 3.138 1.00 83.63 282 ALA A N 1
ATOM 614 C CA . ALA A 1 252 ? -45.868 -40.381 2.439 1.00 83.25 282 ALA A CA 1
ATOM 615 C C . ALA A 1 252 ? -46.110 -40.640 0.938 1.00 83.17 282 ALA A C 1
ATOM 616 O O . ALA A 1 252 ? -45.471 -41.497 0.353 1.00 84.04 282 ALA A O 1
ATOM 618 N N . LYS A 1 253 ? -47.033 -39.896 0.323 1.00 85.08 283 LYS A N 1
ATOM 619 C CA . LYS A 1 253 ? -47.223 -39.922 -1.138 1.00 84.73 283 LYS A CA 1
ATOM 620 C C . LYS A 1 253 ? -46.058 -39.180 -1.811 1.00 85.14 283 LYS A C 1
ATOM 621 O O . LYS A 1 253 ? -45.185 -38.658 -1.115 1.00 85.06 283 LYS A O 1
ATOM 627 N N . GLU A 1 254 ? -46.051 -39.118 -3.147 1.00 85.54 284 GLU A N 1
ATOM 628 C CA . GLU A 1 254 ? -44.957 -38.467 -3.917 1.00 84.91 284 GLU A CA 1
ATOM 629 C C . GLU A 1 254 ? -44.709 -36.969 -3.566 1.00 81.49 284 GLU A C 1
ATOM 630 O O . GLU A 1 254 ? -45.620 -36.140 -3.602 1.00 77.88 284 GLU A O 1
ATOM 636 N N . LEU A 1 255 ? -43.457 -36.636 -3.261 1.00 77.85 285 LEU A N 1
ATOM 637 C CA . LEU A 1 255 ? -43.062 -35.267 -2.919 1.00 76.55 285 LEU A CA 1
ATOM 638 C C . LEU A 1 255 ? -42.379 -34.613 -4.130 1.00 75.50 285 LEU A C 1
ATOM 639 O O . LEU A 1 255 ? -41.670 -35.290 -4.873 1.00 73.58 285 LEU A O 1
ATOM 644 N N . THR A 1 256 ? -42.613 -33.312 -4.327 1.00 75.61 286 THR A N 1
ATOM 645 C CA . THR A 1 256 ? -42.141 -32.570 -5.510 1.00 75.72 286 THR A CA 1
ATOM 646 C C . THR A 1 256 ? -41.416 -31.314 -5.066 1.00 75.35 286 THR A C 1
ATOM 647 O O . THR A 1 256 ? -41.991 -30.489 -4.371 1.00 79.59 286 THR A O 1
ATOM 651 N N . GLY A 1 257 ? -40.163 -31.164 -5.478 1.00 74.17 287 GLY A N 1
ATOM 652 C CA . GLY A 1 257 ? -39.355 -30.009 -5.102 1.00 73.24 287 GLY A CA 1
ATOM 653 C C . GLY A 1 257 ? -38.572 -29.482 -6.283 1.00 75.50 287 GLY A C 1
ATOM 654 O O . GLY A 1 257 ? -37.815 -30.228 -6.910 1.00 77.18 287 GLY A O 1
ATOM 655 N N . LYS A 1 258 ? -38.758 -28.193 -6.580 1.00 78.29 288 LYS A N 1
ATOM 656 C CA . LYS A 1 258 ? -38.027 -27.498 -7.650 1.00 76.24 288 LYS A CA 1
ATOM 657 C C . LYS A 1 258 ? -36.744 -26.838 -7.122 1.00 71.52 288 LYS A C 1
ATOM 658 O O . LYS A 1 258 ? -36.628 -26.536 -5.931 1.00 70.46 288 LYS A O 1
ATOM 664 N N . PHE A 1 259 ? -35.784 -26.619 -8.013 1.00 67.25 289 PHE A N 1
ATOM 665 C CA . PHE A 1 259 ? -34.555 -25.903 -7.661 1.00 64.73 289 PHE A CA 1
ATOM 666 C C . PHE A 1 259 ? -33.842 -25.413 -8.906 1.00 61.19 289 PHE A C 1
ATOM 667 O O . PHE A 1 259 ? -34.067 -25.921 -10.005 1.00 58.79 289 PHE A O 1
ATOM 675 N N . VAL A 1 260 ? -32.988 -24.414 -8.726 1.00 57.48 290 VAL A N 1
ATOM 676 C CA . VAL A 1 260 ? -32.125 -23.978 -9.796 1.00 57.57 290 VAL A CA 1
ATOM 677 C C . VAL A 1 260 ? -30.684 -23.959 -9.281 1.00 56.09 290 VAL A C 1
ATOM 678 O O . VAL A 1 260 ? -30.432 -23.776 -8.068 1.00 52.71 290 VAL A O 1
ATOM 682 N N . TRP A 1 261 ? -29.744 -24.193 -10.200 1.00 54.71 291 TRP A N 1
ATOM 683 C CA . TRP A 1 261 ? -28.321 -24.066 -9.889 1.00 52.54 291 TRP A CA 1
ATOM 684 C C . TRP A 1 261 ? -27.778 -22.797 -10.478 1.00 56.56 291 TRP A C 1
ATOM 685 O O . TRP A 1 261 ? -27.315 -22.740 -11.626 1.00 60.53 291 TRP A O 1
ATOM 696 N N . SER A 1 262 ? -27.865 -21.753 -9.675 1.00 58.85 292 SER A N 1
ATOM 697 C CA . SER A 1 262 ? -27.253 -20.487 -9.985 1.00 59.54 292 SER A CA 1
ATOM 698 C C . SER A 1 262 ? -27.163 -19.759 -8.682 1.00 55.73 292 SER A C 1
ATOM 699 O O . SER A 1 262 ? -27.820 -20.113 -7.706 1.00 52.08 292 SER A O 1
ATOM 702 N N . VAL A 1 263 ? -26.349 -18.729 -8.678 1.00 56.12 293 VAL A N 1
ATOM 703 C CA . VAL A 1 263 ? -26.125 -17.968 -7.482 1.00 59.71 293 VAL A CA 1
ATOM 704 C C . VAL A 1 263 ? -27.088 -16.782 -7.551 1.00 63.45 293 VAL A C 1
ATOM 705 O O . VAL A 1 263 ? -26.683 -15.637 -7.702 1.00 63.63 293 VAL A O 1
ATOM 709 N N . GLN A 1 264 ? -28.379 -17.101 -7.441 1.00 67.24 294 GLN A N 1
ATOM 710 C CA . GLN A 1 264 ? -29.451 -16.140 -7.617 1.00 68.36 294 GLN A CA 1
ATOM 711 C C . GLN A 1 264 ? -29.523 -15.156 -6.458 1.00 68.93 294 GLN A C 1
ATOM 712 O O . GLN A 1 264 ? -29.537 -13.943 -6.679 1.00 66.34 294 GLN A O 1
ATOM 718 N N . ASP A 1 265 ? -29.552 -15.678 -5.232 1.00 68.53 295 ASP A N 1
ATOM 719 C CA . ASP A 1 265 ? -29.765 -14.848 -4.026 1.00 68.75 295 ASP A CA 1
ATOM 720 C C . ASP A 1 265 ? -28.554 -14.896 -3.101 1.00 61.13 295 ASP A C 1
ATOM 721 O O . ASP A 1 265 ? -28.662 -15.103 -1.886 1.00 56.08 295 ASP A O 1
ATOM 726 N N . ALA A 1 266 ? -27.395 -14.684 -3.707 1.00 55.15 296 ALA A N 1
ATOM 727 C CA . ALA A 1 266 ? -26.154 -14.782 -2.998 1.00 50.40 296 ALA A CA 1
ATOM 728 C C . ALA A 1 266 ? -26.050 -13.657 -1.998 1.00 45.19 296 ALA A C 1
ATOM 729 O O . ALA A 1 266 ? -26.673 -12.606 -2.148 1.00 44.62 296 ALA A O 1
ATOM 731 N N . VAL A 1 267 ? -25.287 -13.931 -0.951 1.00 40.05 297 VAL A N 1
ATOM 732 C CA . VAL A 1 267 ? -24.940 -12.951 0.037 1.00 37.95 297 VAL A CA 1
ATOM 733 C C . VAL A 1 267 ? -23.443 -12.701 -0.080 1.00 34.75 297 VAL A C 1
ATOM 734 O O . VAL A 1 267 ? -22.662 -13.618 -0.084 1.00 36.48 297 VAL A O 1
ATOM 738 N N . THR A 1 268 ? -23.055 -11.452 -0.185 1.00 32.89 298 THR A N 1
ATOM 739 C CA . THR A 1 268 ? -21.655 -11.086 -0.270 1.00 32.39 298 THR A CA 1
ATOM 740 C C . THR A 1 268 ? -21.098 -10.653 1.087 1.00 30.20 298 THR A C 1
ATOM 741 O O . THR A 1 268 ? -21.776 -9.997 1.849 1.00 30.33 298 THR A O 1
ATOM 745 N N . VAL A 1 269 ? -19.851 -11.002 1.356 1.00 28.89 299 VAL A N 1
ATOM 746 C CA . VAL A 1 269 ? -19.152 -10.593 2.562 1.00 28.20 299 VAL A CA 1
ATOM 747 C C . VAL A 1 269 ? -17.908 -9.789 2.175 1.00 27.36 299 VAL A C 1
ATOM 748 O O . VAL A 1 269 ? -17.033 -10.292 1.447 1.00 27.94 299 VAL A O 1
ATOM 752 N N . ALA A 1 270 ? -17.796 -8.563 2.680 1.00 26.56 300 ALA A N 1
ATOM 753 C CA . ALA A 1 270 ? -16.724 -7.644 2.220 1.00 25.89 300 ALA A CA 1
ATOM 754 C C . ALA A 1 270 ? -16.023 -6.953 3.372 1.00 25.25 300 ALA A C 1
ATOM 755 O O . ALA A 1 270 ? -16.653 -6.541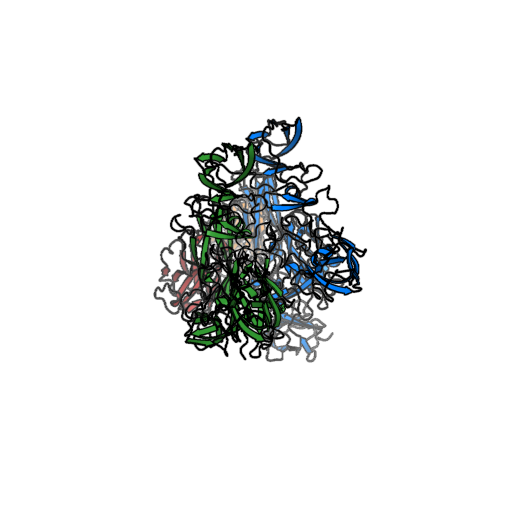 4.350 1.00 24.65 300 ALA A O 1
ATOM 757 N N . LEU A 1 271 ? -14.695 -6.864 3.267 1.00 25.23 301 LEU A N 1
ATOM 758 C CA . LEU A 1 271 ? -13.893 -6.072 4.210 1.00 25.07 301 LEU A CA 1
ATOM 759 C C . LEU A 1 271 ? -13.865 -4.637 3.631 1.00 25.94 301 LEU A C 1
ATOM 760 O O . LEU A 1 271 ? -13.478 -4.454 2.478 1.00 25.33 301 LEU A O 1
ATOM 765 N N . ASN A 1 272 ? -14.329 -3.644 4.388 1.00 26.89 302 ASN A N 1
ATOM 766 C CA . ASN A 1 272 ? -14.525 -2.279 3.826 1.00 28.24 302 ASN A CA 1
ATOM 767 C C . ASN A 1 272 ? -13.235 -1.647 3.303 1.00 27.43 302 ASN A C 1
ATOM 768 O O . ASN A 1 272 ? -13.251 -0.929 2.335 1.00 26.31 302 ASN A O 1
ATOM 773 N N . ASN A 1 273 ? -12.127 -1.922 3.983 1.00 28.63 303 ASN A N 1
ATOM 774 C CA . ASN A 1 273 ? -10.841 -1.323 3.684 1.00 29.87 303 ASN A CA 1
ATOM 775 C C . ASN A 1 273 ? -9.680 -2.274 4.054 1.00 28.55 303 ASN A C 1
ATOM 776 O O . ASN A 1 273 ? -9.398 -2.454 5.239 1.00 27.96 303 ASN A O 1
ATOM 781 N N . SER A 1 274 ? -8.991 -2.856 3.065 1.00 26.96 304 SER A N 1
ATOM 782 C CA . SER A 1 274 ? -7.913 -3.819 3.365 1.00 27.29 304 SER A CA 1
ATOM 783 C C . SER A 1 274 ? -6.435 -3.314 3.365 1.00 27.79 304 SER A C 1
ATOM 784 O O . SER A 1 274 ? -5.513 -4.096 3.665 1.00 26.66 304 SER A O 1
ATOM 787 N N . SER A 1 275 ? -6.220 -2.034 3.066 1.00 29.12 305 SER A N 1
ATOM 788 C CA . SER A 1 275 ? -4.923 -1.353 3.289 1.00 31.54 305 SER A CA 1
ATOM 789 C C . SER A 1 275 ? -5.071 -0.285 4.330 1.00 31.44 305 SER A C 1
ATOM 790 O O . SER A 1 275 ? -5.662 0.770 4.056 1.00 30.68 305 SER A O 1
ATOM 793 N N . LEU A 1 276 ? -4.486 -0.543 5.487 1.00 31.00 306 LEU A N 1
ATOM 794 C CA . LEU A 1 276 ? -4.599 0.327 6.622 1.00 32.14 306 LEU A CA 1
ATOM 795 C C . LEU A 1 276 ? -3.235 0.977 6.957 1.00 33.76 306 LEU A C 1
ATOM 796 O O . LEU A 1 276 ? -2.182 0.468 6.545 1.00 32.34 306 LEU A O 1
ATOM 801 N N . LYS A 1 277 ? -3.276 2.105 7.675 1.00 33.79 307 LYS A N 1
ATOM 802 C CA . LYS A 1 277 ? -2.091 2.671 8.300 1.00 36.83 307 LYS A CA 1
ATOM 803 C C . LYS A 1 277 ? -2.190 2.271 9.740 1.00 36.29 307 LYS A C 1
ATOM 804 O O . LYS A 1 277 ? -3.293 1.959 10.207 1.00 36.78 307 LYS A O 1
ATOM 810 N N . VAL A 1 278 ? -1.075 2.317 10.470 1.00 34.76 308 VAL A N 1
ATOM 811 C CA . VAL A 1 278 ? -1.121 1.947 11.893 1.00 34.49 308 VAL A CA 1
ATOM 812 C C . VAL A 1 278 ? -2.078 2.833 12.689 1.00 34.89 308 VAL A C 1
ATOM 813 O O . VAL A 1 278 ? -1.981 4.054 12.644 1.00 35.72 308 VAL A O 1
ATOM 817 N N . GLY A 1 279 ? -2.991 2.202 13.425 1.00 36.47 309 GLY A N 1
ATOM 818 C CA . GLY A 1 279 ? -4.003 2.905 14.204 1.00 35.65 309 GLY A CA 1
ATOM 819 C C . GLY A 1 279 ? -5.370 2.817 13.553 1.00 35.64 309 GLY A C 1
ATOM 820 O O . GLY A 1 279 ? -6.367 2.756 14.250 1.00 37.38 309 GLY A O 1
ATOM 821 N N . GLU A 1 280 ? -5.422 2.768 12.224 1.00 35.05 310 GLU A N 1
ATOM 822 C CA . GLU A 1 280 ? -6.707 2.687 11.516 1.00 36.83 310 GLU A CA 1
ATOM 823 C C . GLU A 1 280 ? -7.438 1.362 11.724 1.00 34.97 310 GLU A C 1
ATOM 824 O O . GLU A 1 280 ? -6.849 0.353 12.133 1.00 34.66 310 GLU A O 1
ATOM 830 N N . GLU A 1 281 ? -8.728 1.379 11.411 1.00 33.63 311 GLU A N 1
ATOM 831 C CA . GLU A 1 281 ? -9.595 0.222 11.581 1.00 33.15 311 GLU A CA 1
ATOM 832 C C . GLU A 1 281 ? -10.463 0.085 10.368 1.00 31.14 311 GLU A C 1
ATOM 833 O O . GLU A 1 281 ? -10.673 1.088 9.658 1.00 31.47 311 GLU A O 1
ATOM 839 N N . SER A 1 282 ? -10.990 -1.128 10.154 1.00 27.25 312 SER A N 1
ATOM 840 C CA . SER A 1 282 ? -11.977 -1.377 9.110 1.00 26.52 312 SER A CA 1
ATOM 841 C C . SER A 1 282 ? -13.091 -2.277 9.540 1.00 25.62 312 SER A C 1
ATOM 842 O O . SER A 1 282 ? -12.843 -3.289 10.176 1.00 24.59 312 SER A O 1
ATOM 845 N N . GLY A 1 283 ? -14.304 -1.939 9.118 1.00 26.24 313 GLY A N 1
ATOM 846 C CA . GLY A 1 283 ? -15.477 -2.778 9.339 1.00 27.27 313 GLY A CA 1
ATOM 847 C C . GLY A 1 283 ? -15.686 -3.800 8.245 1.00 28.61 313 GLY A C 1
ATOM 848 O O . GLY A 1 283 ? -14.889 -3.899 7.309 1.00 28.25 313 GLY A O 1
ATOM 849 N N . LEU A 1 284 ? -16.750 -4.593 8.377 1.00 30.89 314 LEU A N 1
ATOM 850 C CA . LEU A 1 284 ? -17.144 -5.538 7.338 1.00 30.76 314 LEU A CA 1
ATOM 851 C C . LEU A 1 284 ? -18.513 -5.186 6.858 1.00 30.87 314 LEU A C 1
ATOM 852 O O . LEU A 1 284 ? -19.270 -4.547 7.579 1.00 30.71 314 LEU A O 1
ATOM 857 N N . THR A 1 285 ? -18.841 -5.636 5.658 1.00 29.58 315 THR A N 1
ATOM 858 C CA . THR A 1 285 ? -20.120 -5.370 5.083 1.00 29.86 315 THR A CA 1
ATOM 859 C C . THR A 1 285 ? -20.673 -6.661 4.552 1.00 30.22 315 THR A C 1
ATOM 860 O O . THR A 1 285 ? -19.992 -7.323 3.765 1.00 28.63 315 THR A O 1
ATOM 864 N N . VAL A 1 286 ? -21.881 -7.041 5.021 1.00 31.23 316 VAL A N 1
ATOM 865 C CA . VAL A 1 286 ? -22.606 -8.224 4.520 1.00 31.82 316 VAL A CA 1
ATOM 866 C C . VAL A 1 286 ? -23.935 -7.810 3.859 1.00 35.80 316 VAL A C 1
ATOM 867 O O . VAL A 1 286 ? -24.813 -7.210 4.506 1.00 36.75 316 VAL A O 1
ATOM 871 N N . LYS A 1 287 ? -24.083 -8.124 2.566 1.00 38.26 317 LYS A N 1
ATOM 872 C CA . LYS A 1 287 ? -25.254 -7.689 1.801 1.00 40.96 317 LYS A CA 1
ATOM 873 C C . LYS A 1 287 ? -25.879 -8.804 0.974 1.00 41.02 317 LYS A C 1
ATOM 874 O O . LYS A 1 287 ? -25.190 -9.691 0.505 1.00 36.97 317 LYS A O 1
ATOM 880 N N . ASP A 1 288 ? -27.202 -8.706 0.803 1.00 44.46 318 ASP A N 1
ATOM 881 C CA . ASP A 1 288 ? -28.006 -9.634 -0.002 1.00 46.33 318 ASP A CA 1
ATOM 882 C C . ASP A 1 288 ? -28.052 -9.204 -1.471 1.00 46.76 318 ASP A C 1
ATOM 883 O O . ASP A 1 288 ? -27.462 -8.205 -1.846 1.00 44.77 318 ASP A O 1
ATOM 888 N N . GLN A 1 289 ? -28.770 -9.965 -2.288 1.00 50.60 319 GLN A N 1
ATOM 889 C CA . GLN A 1 289 ? -28.899 -9.699 -3.726 1.00 52.58 319 GLN A CA 1
ATOM 890 C C . GLN A 1 289 ? -29.421 -8.305 -4.068 1.00 52.25 319 GLN A C 1
ATOM 891 O O . GLN A 1 289 ? -29.114 -7.775 -5.125 1.00 51.61 319 GLN A O 1
ATOM 897 N N . ASP A 1 290 ? -30.186 -7.705 -3.169 1.00 52.97 320 ASP A N 1
ATOM 898 C CA . ASP A 1 290 ? -30.698 -6.352 -3.374 1.00 55.54 320 ASP A CA 1
ATOM 899 C C . ASP A 1 290 ? -29.748 -5.260 -2.883 1.00 54.65 320 ASP A C 1
ATOM 900 O O . ASP A 1 290 ? -30.105 -4.093 -2.866 1.00 54.17 320 ASP A O 1
ATOM 905 N N . GLY A 1 291 ? -28.540 -5.640 -2.478 1.00 54.58 321 GLY A N 1
ATOM 906 C CA . GLY A 1 291 ? -27.543 -4.686 -1.984 1.00 53.42 321 GLY A CA 1
ATOM 907 C C . GLY A 1 291 ? -27.784 -4.063 -0.609 1.00 51.37 321 GLY A C 1
ATOM 908 O O . GLY A 1 291 ? -27.130 -3.073 -0.280 1.00 49.60 321 GLY A O 1
ATOM 909 N N . LYS A 1 292 ? -28.689 -4.639 0.190 1.00 50.77 322 LYS A N 1
ATOM 910 C CA . LYS A 1 292 ? -28.976 -4.156 1.555 1.00 50.73 322 LYS A CA 1
ATOM 911 C C . LYS A 1 292 ? -28.331 -5.038 2.620 1.00 48.39 322 LYS A C 1
ATOM 912 O O . LYS A 1 292 ? -28.125 -6.234 2.415 1.00 48.68 322 LYS A O 1
ATOM 918 N N . ASP A 1 293 ? -28.017 -4.439 3.760 1.00 46.70 323 ASP A N 1
ATOM 919 C CA . ASP A 1 293 ? -27.366 -5.152 4.849 1.00 46.05 323 ASP A CA 1
ATOM 920 C C . ASP A 1 293 ? -28.236 -6.290 5.412 1.00 45.61 323 ASP A C 1
ATOM 921 O O . ASP A 1 293 ? -29.444 -6.148 5.560 1.00 50.02 323 ASP A O 1
ATOM 926 N N . VAL A 1 294 ? -27.611 -7.427 5.700 1.00 44.06 324 VAL A N 1
ATOM 927 C CA . VAL A 1 294 ? -28.311 -8.590 6.243 1.00 43.29 324 VAL A CA 1
ATOM 928 C C . VAL A 1 294 ? -28.396 -8.419 7.735 1.00 43.53 324 VAL A C 1
ATOM 929 O O . VAL A 1 294 ? -27.384 -8.393 8.431 1.00 42.71 324 VAL A O 1
ATOM 933 N N . VAL A 1 295 ? -29.621 -8.259 8.208 1.00 47.06 325 VAL A N 1
ATOM 934 C CA . VAL A 1 295 ? -29.902 -7.993 9.613 1.00 46.99 325 VAL A CA 1
ATOM 935 C C . VAL A 1 295 ? -29.667 -9.258 10.423 1.00 45.90 325 VAL A C 1
ATOM 936 O O . VAL A 1 295 ? -30.044 -10.372 9.998 1.00 43.81 325 VAL A O 1
ATOM 940 N N . GLY A 1 296 ? -28.994 -9.079 11.561 1.00 44.64 326 GLY A N 1
ATOM 941 C CA . GLY A 1 296 ? -28.725 -10.183 12.490 1.00 45.06 326 GLY A CA 1
ATOM 942 C C . GLY A 1 296 ? -27.596 -11.109 12.084 1.00 44.31 326 GLY A C 1
ATOM 943 O O . GLY A 1 296 ? -27.378 -12.138 12.726 1.00 44.21 326 GLY A O 1
ATOM 944 N N . ALA A 1 297 ? -26.875 -10.741 11.024 1.00 41.71 327 ALA A N 1
ATOM 945 C CA . ALA A 1 297 ? -25.706 -11.481 10.596 1.00 39.35 327 ALA A CA 1
ATOM 946 C C . ALA A 1 297 ? -24.607 -11.428 11.662 1.00 37.73 327 ALA A C 1
ATOM 947 O O . ALA A 1 297 ? -24.281 -10.358 12.190 1.00 36.63 327 ALA A O 1
ATOM 949 N N . LYS A 1 298 ? -24.009 -12.584 11.928 1.00 36.75 328 LYS A N 1
ATOM 950 C CA . LYS A 1 298 ? -22.884 -12.696 12.846 1.00 35.46 328 LYS A CA 1
ATOM 951 C C . LYS A 1 298 ? -21.607 -13.059 12.130 1.00 33.24 328 LYS A C 1
ATOM 952 O O . LYS A 1 298 ? -21.639 -13.604 11.016 1.00 31.82 328 LYS A O 1
ATOM 958 N N . VAL A 1 299 ? -20.479 -12.777 12.778 1.00 31.61 329 VAL A N 1
ATOM 959 C CA . VAL A 1 299 ? -19.171 -13.124 12.219 1.00 30.14 329 VAL A CA 1
ATOM 960 C C . VAL A 1 299 ? -18.124 -13.455 13.290 1.00 30.59 329 VAL A C 1
ATOM 961 O O . VAL A 1 299 ? -18.056 -12.806 14.332 1.00 30.98 329 VAL A O 1
ATOM 965 N N . GLU A 1 300 ? -17.314 -14.472 13.011 1.00 30.95 330 GLU A N 1
ATOM 966 C CA . GLU A 1 300 ? -16.108 -14.756 13.757 1.00 31.74 330 GLU A CA 1
ATOM 967 C C . GLU A 1 300 ? -14.890 -14.406 12.896 1.00 30.31 330 GLU A C 1
ATOM 968 O O . GLU A 1 300 ? -14.628 -15.063 11.858 1.00 30.40 330 GLU A O 1
ATOM 974 N N . LEU A 1 301 ? -14.116 -13.407 13.325 1.00 28.49 331 LEU A N 1
ATOM 975 C CA . LEU A 1 301 ? -12.836 -13.117 12.660 1.00 27.46 331 LEU A CA 1
ATOM 976 C C . LEU A 1 301 ? -11.631 -13.775 13.353 1.00 27.16 331 LEU A C 1
ATOM 977 O O . LEU A 1 301 ? -11.638 -13.977 14.573 1.00 27.89 331 LEU A O 1
ATOM 982 N N . THR A 1 302 ? -10.590 -14.064 12.581 1.00 25.92 332 THR A N 1
ATOM 983 C CA . THR A 1 302 ? -9.345 -14.533 13.143 1.00 27.71 332 THR A CA 1
ATOM 984 C C . THR A 1 302 ? -8.127 -14.042 12.281 1.00 26.46 332 THR A C 1
ATOM 985 O O . THR A 1 302 ? -8.205 -13.958 11.060 1.00 25.95 332 THR A O 1
ATOM 989 N N . SER A 1 303 ? -7.043 -13.626 12.937 1.00 25.36 333 SER A N 1
ATOM 990 C CA . SER A 1 303 ? -5.900 -13.075 12.233 1.00 24.17 333 SER A CA 1
ATOM 991 C C . SER A 1 303 ? -4.797 -14.105 12.179 1.00 24.06 333 SER A C 1
ATOM 992 O O . SER A 1 303 ? -4.496 -14.763 13.170 1.00 25.28 333 SER A O 1
ATOM 995 N N . SER A 1 304 ? -4.187 -14.246 11.015 1.00 22.85 334 SER A N 1
ATOM 996 C CA . SER A 1 304 ? -3.037 -15.123 10.869 1.00 22.54 334 SER A CA 1
ATOM 997 C C . SER A 1 304 ? -1.820 -14.574 11.620 1.00 22.89 334 SER A C 1
ATOM 998 O O . SER A 1 304 ? -0.955 -15.328 11.998 1.00 23.14 334 SER A O 1
ATOM 1001 N N . ASN A 1 305 ? -1.752 -13.267 11.839 1.00 23.51 335 ASN A N 1
ATOM 1002 C CA . ASN A 1 305 ? -0.582 -12.642 12.512 1.00 24.78 335 ASN A CA 1
ATOM 1003 C C . ASN A 1 305 ? -0.973 -11.449 13.364 1.00 24.74 335 ASN A C 1
ATOM 1004 O O . ASN A 1 305 ? -1.074 -10.335 12.849 1.00 22.68 335 ASN A O 1
ATOM 1009 N N . THR A 1 306 ? -1.157 -11.681 14.665 1.00 26.14 336 THR A N 1
ATOM 1010 C CA . THR A 1 306 ? -1.621 -10.620 15.555 1.00 27.42 336 THR A CA 1
ATOM 1011 C C . THR A 1 306 ? -0.505 -9.605 15.952 1.00 28.38 336 THR A C 1
ATOM 1012 O O . THR A 1 306 ? -0.788 -8.643 16.618 1.00 28.67 336 THR A O 1
ATOM 1016 N N . ASN A 1 307 ? 0.756 -9.785 15.552 1.00 28.81 337 ASN A N 1
ATOM 1017 C CA . ASN A 1 307 ? 1.689 -8.689 15.713 1.00 29.07 337 ASN A CA 1
ATOM 1018 C C . ASN A 1 307 ? 1.262 -7.560 14.790 1.00 28.15 337 ASN A C 1
ATOM 1019 O O . ASN A 1 307 ? 1.570 -6.404 15.050 1.00 28.47 337 ASN A O 1
ATOM 1024 N N . ILE A 1 308 ? 0.567 -7.894 13.699 1.00 26.21 338 ILE A N 1
ATOM 1025 C CA . ILE A 1 308 ? 0.327 -6.941 12.620 1.00 25.28 338 ILE A CA 1
ATOM 1026 C C . ILE A 1 308 ? -1.109 -6.413 12.554 1.00 25.22 338 ILE A C 1
ATOM 1027 O O . ILE A 1 308 ? -1.352 -5.186 12.394 1.00 24.80 338 ILE A O 1
ATOM 1032 N N . VAL A 1 309 ? -2.045 -7.357 12.638 1.00 24.57 339 VAL A N 1
ATOM 1033 C CA . VAL A 1 309 ? -3.461 -7.078 12.593 1.00 24.07 339 VAL A CA 1
ATOM 1034 C C . VAL A 1 309 ? -4.162 -7.795 13.722 1.00 24.34 339 VAL A C 1
ATOM 1035 O O . VAL A 1 309 ? -3.884 -8.950 14.010 1.00 24.96 339 VAL A O 1
ATOM 1039 N N . VAL A 1 310 ? -5.105 -7.106 14.345 1.00 25.01 340 VAL A N 1
ATOM 1040 C CA . VAL A 1 310 ? -5.827 -7.674 15.467 1.00 26.17 340 VAL A CA 1
ATOM 1041 C C . VAL A 1 310 ? -7.337 -7.578 15.178 1.00 25.97 340 VAL A C 1
ATOM 1042 O O . VAL A 1 310 ? -7.758 -6.677 14.451 1.00 25.12 340 VAL A O 1
ATOM 1046 N N . VAL A 1 311 ? -8.147 -8.536 15.660 1.00 25.69 341 VAL A N 1
ATOM 1047 C CA . VAL A 1 311 ? -9.596 -8.554 15.312 1.00 25.05 341 VAL A CA 1
ATOM 1048 C C . VAL A 1 311 ? -10.501 -8.721 16.543 1.00 26.06 341 VAL A C 1
ATOM 1049 O O . VAL A 1 311 ? -10.012 -9.104 17.588 1.00 27.06 341 VAL A O 1
ATOM 1053 N N . SER A 1 312 ? -11.799 -8.414 16.424 1.00 26.10 342 SER A N 1
ATOM 1054 C CA . SER A 1 312 ? -12.759 -8.671 17.497 1.00 27.68 342 SER A CA 1
ATOM 1055 C C . SER A 1 312 ? -12.655 -10.140 17.874 1.00 28.83 342 SER A C 1
ATOM 1056 O O . SER A 1 312 ? -12.423 -10.970 16.997 1.00 27.57 342 SER A O 1
ATOM 1059 N N . SER A 1 313 ? -12.821 -10.424 19.166 1.00 30.12 343 SER A N 1
ATOM 1060 C CA . SER A 1 313 ? -12.832 -11.771 19.705 1.00 31.79 343 SER A CA 1
ATOM 1061 C C . SER A 1 313 ? -14.204 -12.374 19.568 1.00 33.23 343 SER A C 1
ATOM 1062 O O . SER A 1 313 ? -15.223 -11.664 19.529 1.00 34.15 343 SER A O 1
ATOM 1065 N N . GLY A 1 314 ? -14.214 -13.707 19.544 1.00 34.20 344 GLY A N 1
ATOM 1066 C CA . GLY A 1 314 ? -15.429 -14.479 19.592 1.00 35.11 344 GLY A CA 1
ATOM 1067 C C . GLY A 1 314 ? -16.280 -14.274 18.362 1.00 36.50 344 GLY A C 1
ATOM 1068 O O . GLY A 1 314 ? -15.763 -14.158 17.245 1.00 36.34 344 GLY A O 1
ATOM 1069 N N . GLU A 1 315 ? -17.587 -14.195 18.599 1.00 38.29 345 GLU A N 1
ATOM 1070 C CA . GLU A 1 315 ? -18.606 -14.094 17.571 1.00 38.42 345 GLU A CA 1
ATOM 1071 C C . GLU A 1 315 ? -19.319 -12.799 17.846 1.00 36.42 345 GLU A C 1
ATOM 1072 O O . GLU A 1 315 ? -19.858 -12.596 18.956 1.00 37.78 345 GLU A O 1
ATOM 1078 N N . VAL A 1 316 ? -19.325 -11.933 16.839 1.00 32.96 346 VAL A N 1
ATOM 1079 C CA . VAL A 1 316 ? -19.888 -10.600 16.983 1.00 32.04 346 VAL A CA 1
ATOM 1080 C C . VAL A 1 316 ? -20.842 -10.285 15.856 1.00 31.40 346 VAL A C 1
ATOM 1081 O O . VAL A 1 316 ? -20.850 -10.950 14.816 1.00 29.51 346 VAL A O 1
ATOM 1085 N N . SER A 1 317 ? -21.657 -9.270 16.080 1.00 32.77 347 SER A N 1
ATOM 1086 C CA . SER A 1 317 ? -22.520 -8.785 15.034 1.00 34.99 347 SER A CA 1
ATOM 1087 C C . SER A 1 317 ? -21.625 -8.169 13.927 1.00 34.50 347 SER A C 1
ATOM 1088 O O . SER A 1 317 ? -20.525 -7.646 14.181 1.00 33.66 347 SER A O 1
ATOM 1091 N N . VAL A 1 318 ? -22.080 -8.297 12.691 1.00 33.97 348 VAL A N 1
ATOM 1092 C CA . VAL A 1 318 ? -21.281 -7.876 11.555 1.00 32.44 348 VAL A CA 1
ATOM 1093 C C . VAL A 1 318 ? -21.022 -6.381 11.632 1.00 32.31 348 VAL A C 1
ATOM 1094 O O . VAL A 1 318 ? -19.910 -5.918 11.398 1.00 30.84 348 VAL A O 1
ATOM 1098 N N . SER A 1 319 ? -22.033 -5.632 12.025 1.00 33.29 349 SER A N 1
ATOM 1099 C CA . SER A 1 319 ? -21.876 -4.192 12.143 1.00 34.48 349 SER A CA 1
ATOM 1100 C C . SER A 1 319 ? -20.927 -3.752 13.296 1.00 33.21 349 SER A C 1
ATOM 1101 O O . SER A 1 319 ? -20.428 -2.642 13.284 1.00 32.50 349 SER A O 1
ATOM 1104 N N . ALA A 1 320 ? -20.665 -4.627 14.264 1.00 32.37 350 ALA A N 1
ATOM 1105 C CA . ALA A 1 320 ? -19.782 -4.323 15.393 1.00 30.92 350 ALA A CA 1
ATOM 1106 C C . ALA A 1 320 ? -18.346 -4.730 15.091 1.00 30.24 350 ALA A C 1
ATOM 1107 O O . ALA A 1 320 ? -17.432 -4.247 15.752 1.00 30.34 350 ALA A O 1
ATOM 1109 N N . ALA A 1 321 ? -18.155 -5.605 14.099 1.00 29.27 351 ALA A N 1
ATOM 1110 C CA . ALA A 1 321 ? -16.852 -6.250 13.833 1.00 29.46 351 ALA A CA 1
ATOM 1111 C C . ALA A 1 321 ? -15.765 -5.286 13.371 1.00 30.20 351 ALA A C 1
ATOM 1112 O O . ALA A 1 321 ? -16.024 -4.412 12.540 1.00 30.37 351 ALA A O 1
ATOM 1114 N N . LYS A 1 322 ? -14.536 -5.482 13.852 1.00 30.21 352 LYS A N 1
ATOM 1115 C CA . LYS A 1 322 ? -13.441 -4.556 13.521 1.00 30.66 352 LYS A CA 1
ATOM 1116 C C . LYS A 1 322 ? -12.078 -5.263 13.299 1.00 30.69 352 LYS A C 1
ATOM 1117 O O . LYS A 1 322 ? -11.665 -6.140 14.077 1.00 29.80 352 LYS A O 1
ATOM 1123 N N . VAL A 1 323 ? -11.406 -4.884 12.216 1.00 29.39 353 VAL A N 1
ATOM 1124 C CA . VAL A 1 323 ? -10.015 -5.253 11.986 1.00 28.75 353 VAL A CA 1
ATOM 1125 C C . VAL A 1 323 ? -9.125 -4.033 12.274 1.00 30.11 353 VAL A C 1
ATOM 1126 O O . VAL A 1 323 ? -9.295 -2.980 11.614 1.00 31.34 353 VAL A O 1
ATOM 1130 N N . THR A 1 324 ? -8.201 -4.161 13.238 1.00 29.07 354 THR A N 1
ATOM 1131 C CA . THR A 1 324 ? -7.329 -3.060 13.675 1.00 30.54 354 THR A CA 1
ATOM 1132 C C . THR A 1 324 ? -5.830 -3.243 13.307 1.00 30.96 354 THR A C 1
ATOM 1133 O O . THR A 1 324 ? -5.206 -4.281 13.599 1.00 30.54 354 THR A O 1
ATOM 1137 N N . ALA A 1 325 ? -5.264 -2.206 12.693 1.00 30.17 355 ALA A N 1
ATOM 1138 C CA . ALA A 1 325 ? -3.859 -2.185 12.303 1.00 30.32 355 ALA A CA 1
ATOM 1139 C C . ALA A 1 325 ? -2.952 -1.821 13.469 1.00 30.61 355 ALA A C 1
ATOM 1140 O O . ALA A 1 325 ? -3.137 -0.784 14.122 1.00 31.77 355 ALA A O 1
ATOM 1142 N N . VAL A 1 326 ? -1.956 -2.675 13.697 1.00 32.41 356 VAL A N 1
ATOM 1143 C CA . VAL A 1 326 ? -1.095 -2.644 14.893 1.00 33.59 356 VAL A CA 1
ATOM 1144 C C . VAL A 1 326 ? 0.357 -2.325 14.539 1.00 36.48 356 VAL A C 1
ATOM 1145 O O . VAL A 1 326 ? 0.940 -1.376 15.072 1.00 36.69 356 VAL A O 1
ATOM 1149 N N . LYS A 1 327 ? 0.932 -3.121 13.636 1.00 38.59 357 LYS A N 1
ATOM 1150 C CA . LYS A 1 327 ? 2.276 -2.868 13.117 1.00 40.73 357 LYS A CA 1
ATOM 1151 C C . LYS A 1 327 ? 2.335 -3.044 11.593 1.00 37.86 357 LYS A C 1
ATOM 1152 O O . LYS A 1 327 ? 1.524 -3.770 11.019 1.00 38.68 357 LYS A O 1
ATOM 1158 N N . PRO A 1 328 ? 3.288 -2.371 10.933 1.00 34.83 358 PRO A N 1
ATOM 1159 C CA . PRO A 1 328 ? 3.467 -2.536 9.469 1.00 34.58 358 PRO A CA 1
ATOM 1160 C C . PRO A 1 328 ? 3.731 -3.973 9.009 1.00 32.90 358 PRO A C 1
ATOM 1161 O O . PRO A 1 328 ? 4.496 -4.709 9.655 1.00 31.62 358 PRO A O 1
ATOM 1165 N N . GLY A 1 329 ? 3.115 -4.347 7.886 1.00 31.86 359 GLY A N 1
ATOM 1166 C CA . GLY A 1 329 ? 3.306 -5.667 7.279 1.00 30.56 359 GLY A CA 1
ATOM 1167 C C . GLY A 1 329 ? 1.991 -6.216 6.758 1.00 29.95 359 GLY A C 1
ATOM 1168 O O . GLY A 1 329 ? 1.200 -5.502 6.157 1.00 29.11 359 GLY A O 1
ATOM 1169 N N . THR A 1 330 ? 1.716 -7.472 7.084 1.00 30.14 360 THR A N 1
ATOM 1170 C CA . THR A 1 330 ? 0.776 -8.271 6.333 1.00 28.50 360 THR A CA 1
ATOM 1171 C C . THR A 1 330 ? 0.059 -9.295 7.196 1.00 26.68 360 THR A C 1
ATOM 1172 O O . THR A 1 330 ? 0.660 -9.809 8.119 1.00 27.45 360 THR A O 1
ATOM 1176 N N . ALA A 1 331 ? -1.214 -9.599 6.893 1.00 24.08 361 ALA A N 1
ATOM 1177 C CA . ALA A 1 331 ? -1.957 -10.638 7.622 1.00 23.19 361 ALA A CA 1
ATOM 1178 C C . ALA A 1 331 ? -3.131 -11.176 6.821 1.00 23.03 361 ALA A C 1
ATOM 1179 O O . ALA A 1 331 ? -3.723 -10.447 6.030 1.00 22.92 361 ALA A O 1
ATOM 1181 N N . ASP A 1 332 ? -3.469 -12.449 7.016 1.00 22.91 362 ASP A N 1
ATOM 1182 C CA . ASP A 1 332 ? -4.742 -12.971 6.523 1.00 23.23 362 ASP A CA 1
ATOM 1183 C C . ASP A 1 332 ? -5.786 -12.832 7.594 1.00 22.58 362 ASP A C 1
ATOM 1184 O O . ASP A 1 332 ? -5.473 -13.033 8.751 1.00 22.53 362 ASP A O 1
ATOM 1189 N N . VAL A 1 333 ? -7.007 -12.463 7.218 1.00 21.77 363 VAL A N 1
ATOM 1190 C CA . VAL A 1 333 ? -8.081 -12.410 8.164 1.00 22.72 363 VAL A CA 1
ATOM 1191 C C . VAL A 1 333 ? -9.248 -13.276 7.671 1.00 22.66 363 VAL A C 1
ATOM 1192 O O . VAL A 1 333 ? -9.930 -12.938 6.707 1.00 21.25 363 VAL A O 1
ATOM 1196 N N . THR A 1 334 ? -9.460 -14.405 8.343 1.00 23.02 364 THR A N 1
ATOM 1197 C CA . THR A 1 334 ? -10.565 -15.310 7.995 1.00 23.57 364 THR A CA 1
ATOM 1198 C C . THR A 1 334 ? -11.860 -14.740 8.597 1.00 24.10 364 THR A C 1
ATOM 1199 O O . THR A 1 334 ? -11.899 -14.372 9.763 1.00 25.11 364 THR A O 1
ATOM 1203 N N . ALA A 1 335 ? -12.903 -14.650 7.783 1.00 24.26 365 ALA A N 1
ATOM 1204 C CA . ALA A 1 335 ? -14.212 -14.189 8.215 1.00 25.03 365 ALA A CA 1
ATOM 1205 C C . ALA A 1 335 ? -15.189 -15.359 8.000 1.00 25.58 365 ALA A C 1
ATOM 1206 O O . ALA A 1 335 ? -15.391 -15.830 6.884 1.00 24.33 365 ALA A O 1
ATOM 1208 N N . LYS A 1 336 ? -15.745 -15.849 9.093 1.00 27.30 366 LYS A N 1
ATOM 1209 C CA . LYS A 1 336 ? -16.725 -16.918 9.058 1.00 29.66 366 LYS A CA 1
ATOM 1210 C C . LYS A 1 336 ? -18.051 -16.302 9.518 1.00 28.84 366 LYS A C 1
ATOM 1211 O O . LYS A 1 336 ? -18.192 -15.876 10.655 1.00 27.08 366 LYS A O 1
ATOM 1217 N N . VAL A 1 337 ? -19.005 -16.214 8.604 1.00 29.05 367 VAL A N 1
ATOM 1218 C CA . VAL A 1 337 ? -20.220 -15.464 8.850 1.00 30.15 367 VAL A CA 1
ATOM 1219 C C . VAL A 1 337 ? -21.394 -16.414 8.987 1.00 32.51 367 VAL A C 1
ATOM 1220 O O . VAL A 1 337 ? -21.555 -17.340 8.192 1.00 33.49 367 VAL A O 1
ATOM 1224 N N . THR A 1 338 ? -22.224 -16.171 9.995 1.00 35.46 368 THR A N 1
ATOM 1225 C CA . THR A 1 338 ? -23.425 -16.963 10.201 1.00 35.98 368 THR A CA 1
ATOM 1226 C C . THR A 1 338 ? -24.633 -16.100 9.995 1.00 36.86 368 THR A C 1
ATOM 1227 O O . THR A 1 338 ? -24.832 -15.072 10.657 1.00 34.38 368 THR A O 1
ATOM 1231 N N . LEU A 1 339 ? -25.437 -16.541 9.040 1.00 39.85 369 LEU A N 1
ATOM 1232 C CA . LEU A 1 339 ? -26.669 -15.876 8.727 1.00 42.81 369 LEU A CA 1
ATOM 1233 C C . LEU A 1 339 ? -27.711 -16.348 9.690 1.00 45.08 369 LEU A C 1
ATOM 1234 O O . LEU A 1 339 ? -27.568 -17.410 10.288 1.00 45.02 369 LEU A O 1
ATOM 1239 N N . PRO A 1 340 ? -28.757 -15.547 9.863 1.00 48.61 370 PRO A N 1
ATOM 1240 C CA . PRO A 1 340 ? -29.868 -15.896 10.725 1.00 51.28 370 PRO A CA 1
ATOM 1241 C C . PRO A 1 340 ? -30.469 -17.256 10.396 1.00 52.49 370 PRO A C 1
ATOM 1242 O O . PRO A 1 340 ? -30.659 -18.060 11.293 1.00 55.13 370 PRO A O 1
ATOM 1246 N N . ASP A 1 341 ? -30.730 -17.530 9.120 1.00 54.01 371 ASP A N 1
ATOM 1247 C CA . ASP A 1 341 ? -31.232 -18.861 8.700 1.00 54.49 371 ASP A CA 1
ATOM 1248 C C . ASP A 1 341 ? -30.234 -20.015 8.878 1.00 50.45 371 ASP A C 1
ATOM 1249 O O . ASP A 1 341 ? -30.537 -21.153 8.528 1.00 49.43 371 ASP A O 1
ATOM 1254 N N . GLY A 1 342 ? -29.043 -19.716 9.385 1.00 48.07 372 GLY A N 1
ATOM 1255 C CA . GLY A 1 342 ? -28.070 -20.742 9.732 1.00 46.48 372 GLY A CA 1
ATOM 1256 C C . GLY A 1 342 ? -27.002 -21.055 8.696 1.00 45.54 372 GLY A C 1
ATOM 1257 O O . GLY A 1 342 ? -26.089 -21.838 8.973 1.00 45.54 372 GLY A O 1
ATOM 1258 N N . VAL A 1 343 ? -27.085 -20.472 7.502 1.00 43.53 373 VAL A N 1
ATOM 1259 C CA . VAL A 1 343 ? -26.033 -20.687 6.509 1.00 42.01 373 VAL A CA 1
ATOM 1260 C C . VAL A 1 343 ? -24.716 -20.015 6.948 1.00 40.38 373 VAL A C 1
ATOM 1261 O O . VAL A 1 343 ? -24.736 -18.922 7.518 1.00 37.60 373 VAL A O 1
ATOM 1265 N N . VAL A 1 344 ? -23.587 -20.691 6.697 1.00 39.09 374 VAL A N 1
ATOM 1266 C CA . VAL A 1 344 ? -22.279 -20.141 6.995 1.00 37.80 374 VAL A CA 1
ATOM 1267 C C . VAL A 1 344 ? -21.540 -19.918 5.708 1.00 37.79 374 VAL A C 1
ATOM 1268 O O . VAL A 1 344 ? -21.385 -20.827 4.886 1.00 40.87 374 VAL A O 1
ATOM 1272 N N . LEU A 1 345 ? -21.063 -18.695 5.554 1.00 36.70 375 LEU A N 1
ATOM 1273 C CA . LEU A 1 345 ? -20.185 -18.309 4.456 1.00 35.15 375 LEU A CA 1
ATOM 1274 C C . LEU A 1 345 ? -18.810 -18.027 5.070 1.00 33.29 375 LEU A C 1
ATOM 1275 O O . LEU A 1 345 ? -18.719 -17.345 6.096 1.00 34.33 375 LEU A O 1
ATOM 1280 N N . THR A 1 346 ? -17.754 -18.524 4.453 1.00 30.62 376 THR A N 1
ATOM 1281 C CA . THR A 1 346 ? -16.394 -18.355 4.972 1.00 30.89 376 THR A CA 1
ATOM 1282 C C . THR A 1 346 ? -15.529 -17.723 3.861 1.00 29.55 376 THR A C 1
ATOM 1283 O O . THR A 1 346 ? -15.556 -18.186 2.731 1.00 28.28 376 THR A O 1
ATOM 1287 N N . ASN A 1 347 ? -14.808 -16.643 4.157 1.00 28.25 377 ASN A N 1
ATOM 1288 C CA . ASN A 1 347 ? -13.796 -16.153 3.226 1.00 27.79 377 ASN A CA 1
ATOM 1289 C C . ASN A 1 347 ? -12.630 -15.563 3.965 1.00 26.93 377 ASN A C 1
ATOM 1290 O O . ASN A 1 347 ? -12.753 -15.218 5.157 1.00 24.70 377 ASN A O 1
ATOM 1295 N N . THR A 1 348 ? -11.508 -15.453 3.253 1.00 25.00 378 THR A N 1
ATOM 1296 C CA . THR A 1 348 ? -10.302 -14.921 3.820 1.00 24.97 378 THR A CA 1
ATOM 1297 C C . THR A 1 348 ? -9.921 -13.659 3.086 1.00 25.75 378 THR A C 1
ATOM 1298 O O . THR A 1 348 ? -9.951 -13.613 1.842 1.00 25.18 378 THR A O 1
ATOM 1302 N N . PHE A 1 349 ? -9.550 -12.642 3.867 1.00 26.54 379 PHE A N 1
ATOM 1303 C CA . PHE A 1 349 ? -9.022 -11.370 3.334 1.00 26.55 379 PHE A CA 1
ATOM 1304 C C . PHE A 1 349 ? -7.508 -11.149 3.528 1.00 27.16 379 PHE A C 1
ATOM 1305 O O . PHE A 1 349 ? -6.881 -11.618 4.490 1.00 24.84 379 PHE A O 1
ATOM 1313 N N . LYS A 1 350 ? -6.946 -10.388 2.595 1.00 28.48 380 LYS A N 1
ATOM 1314 C CA . LYS A 1 350 ? -5.526 -10.040 2.600 1.00 29.81 380 LYS A CA 1
ATOM 1315 C C . LYS A 1 350 ? -5.426 -8.617 3.095 1.00 28.03 380 LYS A C 1
ATOM 1316 O O . LYS A 1 350 ? -5.883 -7.707 2.426 1.00 27.38 380 LYS A O 1
ATOM 1322 N N . VAL A 1 351 ? -4.822 -8.443 4.264 1.00 26.75 381 VAL A N 1
ATOM 1323 C CA . VAL A 1 351 ? -4.702 -7.144 4.863 1.00 26.51 381 VAL A CA 1
ATOM 1324 C C . VAL A 1 351 ? -3.250 -6.636 4.912 1.00 27.67 381 VAL A C 1
ATOM 1325 O O . VAL A 1 351 ? -2.326 -7.366 5.266 1.00 27.94 381 VAL A O 1
ATOM 1329 N N . THR A 1 352 ? -3.067 -5.376 4.551 1.00 28.42 382 THR A N 1
ATOM 1330 C CA . THR A 1 352 ? -1.745 -4.791 4.546 1.00 30.80 382 THR A CA 1
ATOM 1331 C C . THR A 1 352 ? -1.755 -3.512 5.357 1.00 29.81 382 THR A C 1
ATOM 1332 O O . THR A 1 352 ? -2.630 -2.660 5.232 1.00 27.73 382 THR A O 1
ATOM 1336 N N . VAL A 1 353 ? -0.809 -3.464 6.273 1.00 30.08 383 VAL A N 1
ATOM 1337 C CA . VAL A 1 353 ? -0.668 -2.368 7.162 1.00 31.33 383 VAL A CA 1
ATOM 1338 C C . VAL A 1 353 ? 0.601 -1.667 6.761 1.00 33.90 383 VAL A C 1
ATOM 1339 O O . VAL A 1 353 ? 1.644 -2.291 6.619 1.00 34.55 383 VAL A O 1
ATOM 1343 N N . THR A 1 354 ? 0.510 -0.367 6.573 1.00 38.91 384 THR A N 1
ATOM 1344 C CA . THR A 1 354 ? 1.681 0.431 6.238 1.00 42.52 384 THR A CA 1
ATOM 1345 C C . THR A 1 354 ? 1.973 1.423 7.348 1.00 47.41 384 THR A C 1
ATOM 1346 O O . THR A 1 354 ? 1.110 1.760 8.178 1.00 48.25 384 THR A O 1
ATOM 1350 N N . GLU A 1 355 ? 3.195 1.914 7.367 1.00 56.66 385 GLU A N 1
ATOM 1351 C CA . GLU A 1 355 ? 3.596 2.820 8.447 1.00 62.94 385 GLU A CA 1
ATOM 1352 C C . GLU A 1 355 ? 3.115 4.259 8.232 1.00 60.28 385 GLU A C 1
ATOM 1353 O O . GLU A 1 355 ? 3.185 4.772 7.109 1.00 59.16 385 GLU A O 1
ATOM 1359 N N . VAL A 1 356 ? 2.630 4.895 9.302 1.00 60.61 386 VAL A N 1
ATOM 1360 C CA . VAL A 1 356 ? 2.482 6.362 9.339 1.00 62.31 386 VAL A CA 1
ATOM 1361 C C . VAL A 1 356 ? 3.870 6.958 9.602 1.00 63.37 386 VAL A C 1
ATOM 1362 O O . VAL A 1 356 ? 4.315 6.924 10.738 1.00 60.38 386 VAL A O 1
ATOM 1366 N N . PRO A 1 357 ? 4.574 7.488 8.562 1.00 68.34 387 PRO A N 1
ATOM 1367 C CA . PRO A 1 357 ? 6.018 7.801 8.764 1.00 70.68 387 PRO A CA 1
ATOM 1368 C C . PRO A 1 357 ? 6.265 8.860 9.835 1.00 66.97 387 PRO A C 1
ATOM 1369 O O . PRO A 1 357 ? 5.485 9.816 9.954 1.00 62.02 387 PRO A O 1
ATOM 1373 N N . VAL A 1 358 ? 7.327 8.666 10.616 1.00 65.25 388 VAL A N 1
ATOM 1374 C CA . VAL A 1 358 ? 7.577 9.523 11.775 1.00 65.43 388 VAL A CA 1
ATOM 1375 C C . VAL A 1 358 ? 7.958 10.930 11.298 1.00 62.67 388 VAL A C 1
ATOM 1376 O O . VAL A 1 358 ? 8.699 11.103 10.301 1.00 57.31 388 VAL A O 1
ATOM 1380 N N . GLN A 1 359 ? 7.406 11.921 11.996 1.00 57.72 389 GLN A N 1
ATOM 1381 C CA . GLN A 1 359 ? 7.655 13.327 11.684 1.00 59.77 389 GLN A CA 1
ATOM 1382 C C . GLN A 1 359 ? 9.054 13.730 12.206 1.00 56.03 389 GLN A C 1
ATOM 1383 O O . GLN A 1 359 ? 9.288 13.794 13.413 1.00 54.68 389 GLN A O 1
ATOM 1389 N N . VAL A 1 360 ? 9.984 13.942 11.277 1.00 53.14 390 VAL A N 1
ATOM 1390 C CA . VAL A 1 360 ? 11.349 14.387 11.585 1.00 51.87 390 VAL A CA 1
ATOM 1391 C C . VAL A 1 360 ? 11.325 15.901 11.910 1.00 47.74 390 VAL A C 1
ATOM 1392 O O . VAL A 1 360 ? 10.685 16.653 11.198 1.00 47.71 390 VAL A O 1
ATOM 1396 N N . GLN A 1 361 ? 11.986 16.355 12.977 1.00 43.99 391 GLN A N 1
ATOM 1397 C CA . GLN A 1 361 ? 12.114 17.809 13.231 1.00 40.38 391 GLN A CA 1
ATOM 1398 C C . GLN A 1 361 ? 12.722 18.466 11.977 1.00 38.89 391 GLN A C 1
ATOM 1399 O O . GLN A 1 361 ? 13.766 18.006 11.438 1.00 37.11 391 GLN A O 1
ATOM 1405 N N . ASN A 1 362 ? 12.053 19.509 11.484 1.00 35.63 392 ASN A N 1
ATOM 1406 C CA . ASN A 1 362 ? 12.545 20.215 10.300 1.00 35.13 392 ASN A CA 1
ATOM 1407 C C . ASN A 1 362 ? 13.696 21.195 10.672 1.00 33.66 392 ASN A C 1
ATOM 1408 O O . ASN A 1 362 ? 13.490 22.154 11.433 1.00 31.43 392 ASN A O 1
ATOM 1413 N N . GLN A 1 363 ? 14.889 20.937 10.135 1.00 32.46 393 GLN A N 1
ATOM 1414 C CA . GLN A 1 363 ? 16.072 21.731 10.449 1.00 33.03 393 GLN A CA 1
ATOM 1415 C C . GLN A 1 363 ? 16.626 22.469 9.232 1.00 33.19 393 GLN A C 1
ATOM 1416 O O . GLN A 1 363 ? 17.741 22.987 9.271 1.00 33.36 393 GLN A O 1
ATOM 1422 N N . GLY A 1 364 ? 15.863 22.506 8.151 1.00 32.29 394 GLY A N 1
ATOM 1423 C CA . GLY A 1 364 ? 16.277 23.188 6.929 1.00 33.48 394 GLY A CA 1
ATOM 1424 C C . GLY A 1 364 ? 17.363 22.493 6.119 1.00 34.57 394 GLY A C 1
ATOM 1425 O O . GLY A 1 364 ? 17.973 23.107 5.258 1.00 34.57 394 GLY A O 1
ATOM 1426 N N . PHE A 1 365 ? 17.605 21.214 6.411 1.00 16.88 395 PHE A N 1
ATOM 1427 C CA . PHE A 1 365 ? 18.515 20.406 5.629 1.00 17.17 395 PHE A CA 1
ATOM 1428 C C . PHE A 1 365 ? 18.142 18.959 5.589 1.00 19.08 395 PHE A C 1
ATOM 1429 O O . PHE A 1 365 ? 17.271 18.486 6.343 1.00 19.08 395 PHE A O 1
ATOM 1437 N N . THR A 1 366 ? 18.845 18.247 4.704 1.00 21.40 396 THR A N 1
ATOM 1438 C CA . THR A 1 366 ? 18.703 16.817 4.559 1.00 22.95 396 THR A CA 1
ATOM 1439 C C . THR A 1 366 ? 20.043 16.234 4.127 1.00 25.48 396 THR A C 1
ATOM 1440 O O . THR A 1 366 ? 20.851 16.912 3.481 1.00 26.41 396 THR A O 1
ATOM 1444 N N . LEU A 1 367 ? 20.279 14.973 4.490 1.00 27.05 397 LEU A N 1
ATOM 1445 C CA . LEU A 1 367 ? 21.586 14.354 4.315 1.00 27.87 397 LEU A CA 1
ATOM 1446 C C . LEU A 1 367 ? 21.567 13.488 3.072 1.00 29.50 397 LEU A C 1
ATOM 1447 O O . LEU A 1 367 ? 20.655 12.742 2.851 1.00 32.05 397 LEU A O 1
ATOM 1452 N N . VAL A 1 368 ? 22.603 13.571 2.275 1.00 31.76 398 VAL A N 1
ATOM 1453 C CA . VAL A 1 368 ? 22.527 13.127 0.902 1.00 35.40 398 VAL A CA 1
ATOM 1454 C C . VAL A 1 368 ? 23.876 12.556 0.440 1.00 37.45 398 VAL A C 1
ATOM 1455 O O . VAL A 1 368 ? 24.925 12.982 0.918 1.00 37.35 398 VAL A O 1
ATOM 1459 N N . ASP A 1 369 ? 23.837 11.608 -0.493 1.00 42.22 399 ASP A N 1
ATOM 1460 C CA . ASP A 1 369 ? 25.060 10.965 -1.026 1.00 46.76 399 ASP A CA 1
ATOM 1461 C C . ASP A 1 369 ? 25.881 11.930 -1.843 1.00 47.23 399 ASP A C 1
ATOM 1462 O O . ASP A 1 369 ? 27.064 12.109 -1.591 1.00 46.11 399 ASP A O 1
ATOM 1467 N N . ASN A 1 370 ? 25.256 12.548 -2.831 1.00 49.43 400 ASN A N 1
ATOM 1468 C CA . ASN A 1 370 ? 25.834 13.738 -3.399 1.00 52.64 400 ASN A CA 1
ATOM 1469 C C . ASN A 1 370 ? 24.806 14.763 -3.864 1.00 50.11 400 ASN A C 1
ATOM 1470 O O . ASN A 1 370 ? 23.636 14.446 -4.102 1.00 48.40 400 ASN A O 1
ATOM 1475 N N . LEU A 1 371 ? 25.302 15.994 -3.996 1.00 49.81 401 LEU A N 1
ATOM 1476 C CA . LEU A 1 371 ? 24.494 17.211 -4.115 1.00 46.73 401 LEU A CA 1
ATOM 1477 C C . LEU A 1 371 ? 23.698 17.177 -5.402 1.00 47.87 401 LEU A C 1
ATOM 1478 O O . LEU A 1 371 ? 22.690 17.852 -5.540 1.00 49.18 401 LEU A O 1
ATOM 1483 N N . SER A 1 372 ? 24.181 16.367 -6.326 1.00 47.30 402 SER A N 1
ATOM 1484 C CA . SER A 1 372 ? 23.552 16.123 -7.585 1.00 49.08 402 SER A CA 1
ATOM 1485 C C . SER A 1 372 ? 22.167 15.496 -7.448 1.00 49.35 402 SER A C 1
ATOM 1486 O O . SER A 1 372 ? 21.292 15.783 -8.250 1.00 53.05 402 SER A O 1
ATOM 1489 N N . ASN A 1 373 ? 21.968 14.629 -6.462 1.00 48.46 403 ASN A N 1
ATOM 1490 C CA . ASN A 1 373 ? 20.655 13.988 -6.239 1.00 50.03 403 ASN A CA 1
ATOM 1491 C C . ASN A 1 373 ? 19.815 14.682 -5.173 1.00 48.22 403 ASN A C 1
ATOM 1492 O O . ASN A 1 373 ? 18.844 14.113 -4.675 1.00 50.12 403 ASN A O 1
ATOM 1497 N N . ALA A 1 374 ? 20.215 15.892 -4.797 1.00 43.84 404 ALA A N 1
ATOM 1498 C CA . ALA A 1 374 ? 19.475 16.701 -3.843 1.00 37.77 404 ALA A CA 1
ATOM 1499 C C . ALA A 1 374 ? 18.290 17.430 -4.507 1.00 33.93 404 ALA A C 1
ATOM 1500 O O . ALA A 1 374 ? 18.317 17.710 -5.728 1.00 34.11 404 ALA A O 1
ATOM 1502 N N . PRO A 1 375 ? 17.289 17.801 -3.698 1.00 28.42 405 PRO A N 1
ATOM 1503 C CA . PRO A 1 375 ? 16.200 18.674 -4.131 1.00 26.83 405 PRO A CA 1
ATOM 1504 C C . PRO A 1 375 ? 16.685 19.916 -4.860 1.00 25.95 405 PRO A C 1
ATOM 1505 O O . PRO A 1 375 ? 17.684 20.546 -4.470 1.00 24.30 405 PRO A O 1
ATOM 1509 N N . GLN A 1 376 ? 15.939 20.257 -5.905 1.00 25.31 406 GLN A N 1
ATOM 1510 C CA . GLN A 1 376 ? 16.296 21.341 -6.795 1.00 24.43 406 GLN A CA 1
ATOM 1511 C C . GLN A 1 376 ? 16.194 22.706 -6.135 1.00 22.95 406 GLN A C 1
ATOM 1512 O O . GLN A 1 376 ? 16.840 23.664 -6.613 1.00 21.56 406 GLN A O 1
ATOM 1518 N N . ASN A 1 377 ? 15.347 22.814 -5.091 1.00 20.45 407 ASN A N 1
ATOM 1519 C CA . ASN A 1 377 ? 15.122 24.110 -4.453 1.00 19.41 407 ASN A CA 1
ATOM 1520 C C . ASN A 1 377 ? 14.397 24.023 -3.103 1.00 18.76 407 ASN A C 1
ATOM 1521 O O . ASN A 1 377 ? 13.989 22.964 -2.662 1.00 18.73 407 ASN A O 1
ATOM 1526 N N . THR A 1 378 ? 14.211 25.154 -2.436 1.00 18.61 408 THR A N 1
ATOM 1527 C CA . THR A 1 378 ? 13.609 25.128 -1.081 1.00 17.64 408 THR A CA 1
ATOM 1528 C C . THR A 1 378 ? 12.198 24.535 -1.088 1.00 17.54 408 THR A C 1
ATOM 1529 O O . THR A 1 378 ? 11.842 23.849 -0.143 1.00 17.15 408 THR A O 1
ATOM 1533 N N . VAL A 1 379 ? 11.431 24.714 -2.169 1.00 18.01 409 VAL A N 1
ATOM 1534 C CA . VAL A 1 379 ? 10.061 24.187 -2.202 1.00 18.79 409 VAL A CA 1
ATOM 1535 C C . VAL A 1 379 ? 10.084 22.661 -2.360 1.00 20.08 409 VAL A C 1
ATOM 1536 O O . VAL A 1 379 ? 9.382 21.987 -1.657 1.00 21.44 409 VAL A O 1
ATOM 1540 N N . ALA A 1 380 ? 10.933 22.134 -3.240 1.00 20.59 410 ALA A N 1
ATOM 1541 C CA . ALA A 1 380 ? 11.074 20.695 -3.398 1.00 21.88 410 ALA A CA 1
ATOM 1542 C C . ALA A 1 380 ? 11.571 20.052 -2.118 1.00 22.56 410 ALA A C 1
ATOM 1543 O O . ALA A 1 380 ? 11.113 18.960 -1.737 1.00 23.24 410 ALA A O 1
ATOM 1545 N N . PHE A 1 381 ? 12.475 20.736 -1.435 1.00 21.69 411 PHE A N 1
ATOM 1546 C CA . PHE A 1 381 ? 13.005 20.243 -0.179 1.00 21.87 411 PHE A CA 1
ATOM 1547 C C . PHE A 1 381 ? 11.920 20.111 0.887 1.00 24.43 411 PHE A C 1
ATOM 1548 O O . PHE A 1 381 ? 11.834 19.107 1.586 1.00 24.20 411 PHE A O 1
ATOM 1556 N N . ASN A 1 382 ? 11.111 21.142 1.055 1.00 26.45 412 ASN A N 1
ATOM 1557 C CA . ASN A 1 382 ? 10.033 21.044 2.052 1.00 29.02 412 ASN A CA 1
ATOM 1558 C C . ASN A 1 382 ? 8.984 19.992 1.664 1.00 31.29 412 ASN A C 1
ATOM 1559 O O . ASN A 1 382 ? 8.340 19.421 2.525 1.00 31.43 412 ASN A O 1
ATOM 1564 N N . LYS A 1 383 ? 8.869 19.683 0.380 1.00 33.87 413 LYS A N 1
ATOM 1565 C CA . LYS A 1 383 ? 7.894 18.684 -0.074 1.00 37.60 413 LYS A CA 1
ATOM 1566 C C . LYS A 1 383 ? 8.335 17.262 0.214 1.00 36.57 413 LYS A C 1
ATOM 1567 O O . LYS A 1 383 ? 7.520 16.409 0.489 1.00 38.61 413 LYS A O 1
ATOM 1573 N N . ALA A 1 384 ? 9.632 17.009 0.149 1.00 37.24 414 ALA A N 1
ATOM 1574 C CA . ALA A 1 384 ? 10.167 15.648 0.251 1.00 37.17 414 ALA A CA 1
ATOM 1575 C C . ALA A 1 384 ? 10.409 15.215 1.690 1.00 37.25 414 ALA A C 1
ATOM 1576 O O . ALA A 1 384 ? 10.371 16.017 2.608 1.00 37.64 414 ALA A O 1
ATOM 1578 N N . GLU A 1 385 ? 10.646 13.920 1.859 1.00 42.32 415 GLU A N 1
ATOM 1579 C CA . GLU A 1 385 ? 11.129 13.347 3.125 1.00 42.94 415 GLU A CA 1
ATOM 1580 C C . GLU A 1 385 ? 12.532 13.869 3.442 1.00 39.91 415 GLU A C 1
ATOM 1581 O O . GLU A 1 385 ? 13.415 13.862 2.602 1.00 38.41 415 GLU A O 1
ATOM 1587 N N . LYS A 1 386 ? 12.745 14.265 4.683 1.00 38.39 416 LYS A N 1
ATOM 1588 C CA . LYS A 1 386 ? 14.057 14.695 5.125 1.00 37.26 416 LYS A CA 1
ATOM 1589 C C . LYS A 1 386 ? 14.795 13.623 5.967 1.00 36.89 416 LYS A C 1
ATOM 1590 O O . LYS A 1 386 ? 14.172 12.926 6.788 1.00 40.44 416 LYS A O 1
ATOM 1596 N N . VAL A 1 387 ? 16.108 13.495 5.746 1.00 32.60 417 VAL A N 1
ATOM 1597 C CA . VAL A 1 387 ? 16.945 12.544 6.480 1.00 31.86 417 VAL A CA 1
ATOM 1598 C C . VAL A 1 387 ? 17.945 13.356 7.335 1.00 30.54 417 VAL A C 1
ATOM 1599 O O . VAL A 1 387 ? 18.790 14.060 6.791 1.00 29.04 417 VAL A O 1
ATOM 1603 N N . THR A 1 388 ? 17.813 13.301 8.668 1.00 28.26 418 THR A N 1
ATOM 1604 C CA . THR A 1 388 ? 18.771 13.956 9.554 1.00 26.75 418 THR A CA 1
ATOM 1605 C C . THR A 1 388 ? 19.557 12.968 10.474 1.00 28.20 418 THR A C 1
ATOM 1606 O O . THR A 1 388 ? 20.165 13.345 11.491 1.00 27.56 418 THR A O 1
ATOM 1610 N N . SER A 1 389 ? 19.598 11.726 10.019 1.00 29.32 419 SER A N 1
ATOM 1611 C CA . SER A 1 389 ? 20.197 10.603 10.690 1.00 32.26 419 SER A CA 1
ATOM 1612 C C . SER A 1 389 ? 21.254 10.064 9.783 1.00 32.29 419 SER A C 1
ATOM 1613 O O . SER A 1 389 ? 21.120 10.165 8.560 1.00 33.14 419 SER A O 1
ATOM 1616 N N . MET A 1 390 ? 22.258 9.422 10.361 1.00 31.09 420 MET A N 1
ATOM 1617 C CA . MET A 1 390 ? 23.200 8.627 9.571 1.00 32.36 420 MET A CA 1
ATOM 1618 C C . MET A 1 390 ? 23.809 7.552 10.473 1.00 32.95 420 MET A C 1
ATOM 1619 O O . MET A 1 390 ? 23.720 7.637 11.712 1.00 32.50 420 MET A O 1
ATOM 1624 N N . PHE A 1 391 ? 24.402 6.536 9.860 1.00 33.50 421 PHE A N 1
ATOM 1625 C CA . PHE A 1 391 ? 25.019 5.466 10.631 1.00 35.74 421 PHE A CA 1
ATOM 1626 C C . PHE A 1 391 ? 26.478 5.817 10.914 1.00 35.16 421 PHE A C 1
ATOM 1627 O O . PHE A 1 391 ? 27.138 6.534 10.136 1.00 34.20 421 PHE A O 1
ATOM 1635 N N . ALA A 1 392 ? 26.958 5.318 12.041 1.00 34.23 422 ALA A N 1
ATOM 1636 C CA . ALA A 1 392 ? 28.364 5.425 12.375 1.00 35.34 422 ALA A CA 1
ATOM 1637 C C . ALA A 1 392 ? 29.135 4.749 11.242 1.00 36.34 422 ALA A C 1
ATOM 1638 O O . ALA A 1 392 ? 28.763 3.654 10.782 1.00 37.48 422 ALA A O 1
ATOM 1640 N N . GLY A 1 393 ? 30.170 5.437 10.772 1.00 36.12 423 GLY A N 1
ATOM 1641 C CA . GLY A 1 393 ? 31.027 4.931 9.710 1.00 38.13 423 GLY A CA 1
ATOM 1642 C C . GLY A 1 393 ? 30.757 5.524 8.335 1.00 39.15 423 GLY A C 1
ATOM 1643 O O . GLY A 1 393 ? 31.466 5.209 7.370 1.00 40.75 423 GLY A O 1
ATOM 1644 N N . GLU A 1 394 ? 29.732 6.361 8.219 1.00 37.40 424 GLU A N 1
ATOM 1645 C CA . GLU A 1 394 ? 29.418 6.973 6.935 1.00 37.98 424 GLU A CA 1
ATOM 1646 C C . GLU A 1 394 ? 29.875 8.403 6.915 1.00 36.11 424 GLU A C 1
ATOM 1647 O O . GLU A 1 394 ? 30.113 9.022 7.957 1.00 31.94 424 GLU A O 1
ATOM 1653 N N . THR A 1 395 ? 29.970 8.922 5.702 1.00 37.17 425 THR A N 1
ATOM 1654 C CA . THR A 1 395 ? 29.981 10.353 5.496 1.00 39.10 425 THR A CA 1
ATOM 1655 C C . THR A 1 395 ? 28.820 10.721 4.573 1.00 37.03 425 THR A C 1
ATOM 1656 O O . THR A 1 395 ? 28.398 9.927 3.746 1.00 37.18 425 THR A O 1
ATOM 1660 N N . LYS A 1 396 ? 28.266 11.909 4.773 1.00 35.81 426 LYS A N 1
ATOM 1661 C CA . LYS A 1 396 ? 27.166 12.395 3.953 1.00 34.51 426 LYS A CA 1
ATOM 1662 C C . LYS A 1 396 ? 27.324 13.870 3.717 1.00 33.78 426 LYS A C 1
ATOM 1663 O O . LYS A 1 396 ? 27.871 14.605 4.567 1.00 33.35 426 LYS A O 1
ATOM 1669 N N . THR A 1 397 ? 26.819 14.313 2.573 1.00 32.60 427 THR A N 1
ATOM 1670 C CA . THR A 1 397 ? 26.884 15.709 2.198 1.00 30.52 427 THR A CA 1
ATOM 1671 C C . THR A 1 397 ? 25.614 16.420 2.708 1.00 28.40 427 THR A C 1
ATOM 1672 O O . THR A 1 397 ? 24.514 15.900 2.578 1.00 30.20 427 THR A O 1
ATOM 1676 N N . VAL A 1 398 ? 25.767 17.597 3.292 1.00 25.81 428 VAL A N 1
ATOM 1677 C CA . VAL A 1 398 ? 24.606 18.384 3.769 1.00 24.04 428 VAL A CA 1
ATOM 1678 C C . VAL A 1 398 ? 23.921 19.210 2.646 1.00 23.19 428 VAL A C 1
ATOM 1679 O O . VAL A 1 398 ? 24.528 20.119 2.101 1.00 23.85 428 VAL A O 1
ATOM 1683 N N . ALA A 1 399 ? 22.688 18.858 2.277 1.00 22.33 429 ALA A N 1
ATOM 1684 C CA . ALA A 1 399 ? 21.806 19.722 1.427 1.00 21.61 429 ALA A CA 1
ATOM 1685 C C . ALA A 1 399 ? 20.909 20.628 2.285 1.00 21.16 429 ALA A C 1
ATOM 1686 O O . ALA A 1 399 ? 19.946 20.169 2.910 1.00 20.12 429 ALA A O 1
ATOM 1688 N N . MET A 1 400 ? 21.237 21.906 2.357 1.00 21.90 430 MET A N 1
ATOM 1689 C CA . MET A 1 400 ? 20.512 22.829 3.252 1.00 21.17 430 MET A CA 1
ATOM 1690 C C . MET A 1 400 ? 19.819 23.908 2.404 1.00 20.79 430 MET A C 1
ATOM 1691 O O . MET A 1 400 ? 20.321 24.326 1.371 1.00 21.33 430 MET A O 1
ATOM 1696 N N . TYR A 1 401 ? 18.653 24.343 2.835 1.00 20.77 431 TYR A N 1
ATOM 1697 C CA . TYR A 1 401 ? 17.819 25.222 2.041 1.00 20.84 431 TYR A CA 1
ATOM 1698 C C . TYR A 1 401 ? 17.298 26.418 2.836 1.00 21.56 431 TYR A C 1
ATOM 1699 O O . TYR A 1 401 ? 16.664 26.279 3.916 1.00 20.35 431 TYR A O 1
ATOM 1708 N N . ASP A 1 402 ? 17.551 27.597 2.282 1.00 22.94 432 ASP A N 1
ATOM 1709 C CA . ASP A 1 402 ? 17.097 28.877 2.870 1.00 23.78 432 ASP A CA 1
ATOM 1710 C C . ASP A 1 402 ? 15.897 29.433 2.084 1.00 23.77 432 ASP A C 1
ATOM 1711 O O . ASP A 1 402 ? 15.700 29.084 0.920 1.00 21.44 432 ASP A O 1
ATOM 1716 N N . THR A 1 403 ? 15.133 30.305 2.730 1.00 24.51 433 THR A N 1
ATOM 1717 C CA . THR A 1 403 ? 14.267 31.235 2.050 1.00 27.26 433 THR A CA 1
ATOM 1718 C C . THR A 1 403 ? 14.867 32.654 2.274 1.00 30.38 433 THR A C 1
ATOM 1719 O O . THR A 1 403 ? 15.631 32.863 3.213 1.00 31.92 433 THR A O 1
ATOM 1723 N N . LYS A 1 404 ? 14.564 33.604 1.386 1.00 33.75 434 LYS A N 1
ATOM 1724 C CA . LYS A 1 404 ? 14.942 35.028 1.540 1.00 34.70 434 LYS A CA 1
ATOM 1725 C C . LYS A 1 404 ? 13.727 35.906 1.309 1.00 34.54 434 LYS A C 1
ATOM 1726 O O . LYS A 1 404 ? 13.065 35.792 0.281 1.00 33.26 434 LYS A O 1
ATOM 1732 N N . ASN A 1 405 ? 13.432 36.749 2.299 1.00 34.45 435 ASN A N 1
ATOM 1733 C CA . ASN A 1 405 ? 12.217 37.533 2.335 1.00 34.31 435 ASN A CA 1
ATOM 1734 C C . ASN A 1 405 ? 11.017 36.668 2.130 1.00 32.32 435 ASN A C 1
ATOM 1735 O O . ASN A 1 405 ? 10.100 37.061 1.449 1.00 36.42 435 ASN A O 1
ATOM 1740 N N . GLY A 1 406 ? 11.014 35.489 2.721 1.00 30.35 436 GLY A N 1
ATOM 1741 C CA . GLY A 1 406 ? 9.901 34.586 2.551 1.00 29.71 436 GLY A CA 1
ATOM 1742 C C . GLY A 1 406 ? 9.958 33.794 1.258 1.00 29.18 436 GLY A C 1
ATOM 1743 O O . GLY A 1 406 ? 9.157 32.908 1.053 1.00 30.74 436 GLY A O 1
ATOM 1744 N N . ASP A 1 407 ? 10.911 34.070 0.386 1.00 29.35 437 ASP A N 1
ATOM 1745 C CA . ASP A 1 407 ? 10.899 33.438 -0.929 1.00 28.45 437 ASP A CA 1
ATOM 1746 C C . ASP A 1 407 ? 11.868 32.287 -0.975 1.00 27.72 437 ASP A C 1
ATOM 1747 O O . ASP A 1 407 ? 13.030 32.426 -0.582 1.00 26.45 437 ASP A O 1
ATOM 1752 N N . PRO A 1 408 ? 11.394 31.126 -1.464 1.00 27.12 438 PRO A N 1
ATOM 1753 C CA . PRO A 1 408 ? 12.257 29.962 -1.489 1.00 26.26 438 PRO A CA 1
ATOM 1754 C C . PRO A 1 408 ? 13.436 30.186 -2.398 1.00 26.04 438 PRO A C 1
ATOM 1755 O O . PRO A 1 408 ? 13.310 30.760 -3.471 1.00 26.38 438 PRO A O 1
ATOM 1759 N N . GLU A 1 409 ? 14.583 29.727 -1.951 1.00 26.60 439 GLU A N 1
ATOM 1760 C CA . GLU A 1 409 ? 15.780 29.833 -2.722 1.00 28.32 439 GLU A CA 1
ATOM 1761 C C . GLU A 1 409 ? 15.794 28.717 -3.754 1.00 28.34 439 GLU A C 1
ATOM 1762 O O . GLU A 1 409 ? 15.176 27.673 -3.581 1.00 26.46 439 GLU A O 1
ATOM 1768 N N . THR A 1 410 ? 16.639 28.900 -4.746 1.00 28.81 440 THR A N 1
ATOM 1769 C CA . THR A 1 410 ? 16.581 28.180 -5.999 1.00 29.34 440 THR A CA 1
ATOM 1770 C C . THR A 1 410 ? 17.670 27.091 -6.113 1.00 29.49 440 THR A C 1
ATOM 1771 O O . THR A 1 410 ? 17.804 26.376 -7.107 1.00 28.46 440 THR A O 1
ATOM 1775 N N . LYS A 1 411 ? 18.444 26.952 -5.061 1.00 30.22 441 LYS A N 1
ATOM 1776 C CA . LYS A 1 411 ? 19.489 25.968 -5.047 1.00 32.80 441 LYS A CA 1
ATOM 1777 C C . LYS A 1 411 ? 19.917 25.795 -3.615 1.00 29.90 441 LYS A C 1
ATOM 1778 O O . LYS A 1 411 ? 19.700 26.693 -2.793 1.00 29.08 441 LYS A O 1
ATOM 1784 N N . PRO A 1 412 ? 20.504 24.640 -3.295 1.00 27.88 442 PRO A N 1
ATOM 1785 C CA . PRO A 1 412 ? 20.996 24.412 -1.939 1.00 26.93 442 PRO A CA 1
ATOM 1786 C C . PRO A 1 412 ? 22.079 25.412 -1.528 1.00 25.48 442 PRO A C 1
ATOM 1787 O O . PRO A 1 412 ? 22.765 25.997 -2.367 1.00 23.68 442 PRO A O 1
ATOM 1791 N N . VAL A 1 413 ? 22.184 25.641 -0.234 1.00 25.09 443 VAL A N 1
ATOM 1792 C CA . VAL A 1 413 ? 23.113 26.644 0.271 1.00 26.21 443 VAL A CA 1
ATOM 1793 C C . VAL A 1 413 ? 24.526 26.304 -0.160 1.00 28.35 443 VAL A C 1
ATOM 1794 O O . VAL A 1 413 ? 24.914 25.134 -0.174 1.00 28.01 443 VAL A O 1
ATOM 1798 N N . ASP A 1 414 ? 25.276 27.337 -0.506 1.00 30.67 444 ASP A N 1
ATOM 1799 C CA . ASP A 1 414 ? 26.649 27.200 -0.935 1.00 34.04 444 ASP A CA 1
ATOM 1800 C C . ASP A 1 414 ? 27.601 27.534 0.217 1.00 33.20 444 ASP A C 1
ATOM 1801 O O . ASP A 1 414 ? 27.556 28.639 0.742 1.00 33.41 444 ASP A O 1
ATOM 1806 N N . PHE A 1 415 ? 28.488 26.606 0.573 1.00 33.34 445 PHE A N 1
ATOM 1807 C CA . PHE A 1 415 ? 29.417 26.799 1.709 1.00 32.83 445 PHE A CA 1
ATOM 1808 C C . PHE A 1 415 ? 30.813 27.309 1.349 1.00 35.01 445 PHE A C 1
ATOM 1809 O O . PHE A 1 415 ? 31.743 27.159 2.132 1.00 35.58 445 PHE A O 1
ATOM 1817 N N . LYS A 1 416 ? 30.964 27.912 0.178 1.00 37.92 446 LYS A N 1
ATOM 1818 C CA . LYS A 1 416 ? 32.234 28.521 -0.196 1.00 43.29 446 LYS A CA 1
ATOM 1819 C C . LYS A 1 416 ? 32.621 29.594 0.821 1.00 43.79 446 LYS A C 1
ATOM 1820 O O . LYS A 1 416 ? 31.797 30.403 1.227 1.00 40.42 446 LYS A O 1
ATOM 1826 N N . ASP A 1 417 ? 33.886 29.600 1.226 1.00 46.47 447 ASP A N 1
ATOM 1827 C CA . ASP A 1 417 ? 34.402 30.599 2.188 1.00 47.85 447 ASP A CA 1
ATOM 1828 C C . ASP A 1 417 ? 33.824 30.499 3.605 1.00 42.12 447 ASP A C 1
ATOM 1829 O O . ASP A 1 417 ? 34.347 31.112 4.517 1.00 41.70 447 ASP A O 1
ATOM 1834 N N . ALA A 1 418 ? 32.768 29.724 3.802 1.00 37.90 448 ALA A N 1
ATOM 1835 C CA . ALA A 1 418 ? 32.316 29.413 5.163 1.00 37.15 448 ALA A CA 1
ATOM 1836 C C . ALA A 1 418 ? 33.334 28.555 5.926 1.00 37.18 448 ALA A C 1
ATOM 1837 O O . ALA A 1 418 ? 34.197 27.918 5.320 1.00 37.04 448 ALA A O 1
ATOM 1839 N N . THR A 1 419 ? 33.228 28.556 7.254 1.00 36.31 449 THR A N 1
ATOM 1840 C CA . THR A 1 419 ? 34.028 27.672 8.116 1.00 36.18 449 THR A CA 1
ATOM 1841 C C . THR A 1 419 ? 33.059 26.938 9.063 1.00 33.86 449 THR A C 1
ATOM 1842 O O . THR A 1 419 ? 32.014 27.488 9.444 1.00 30.71 449 THR A O 1
ATOM 1846 N N . VAL A 1 420 ? 33.386 25.691 9.412 1.00 33.89 450 VAL A N 1
ATOM 1847 C CA . VAL A 1 420 ? 32.504 24.838 10.220 1.00 32.07 450 VAL A CA 1
ATOM 1848 C C . VAL A 1 420 ? 33.268 24.417 11.477 1.00 33.31 450 VAL A C 1
ATOM 1849 O O . VAL A 1 420 ? 34.444 24.117 11.413 1.00 30.83 450 VAL A O 1
ATOM 1853 N N . ARG A 1 421 ? 32.576 24.429 12.614 1.00 35.32 451 ARG A N 1
ATOM 1854 C CA . ARG A 1 421 ? 33.091 23.904 13.858 1.00 37.13 451 ARG A CA 1
ATOM 1855 C C . ARG A 1 421 ? 32.268 22.686 14.281 1.00 33.55 451 ARG A C 1
ATOM 1856 O O . ARG A 1 421 ? 31.055 22.729 14.242 1.00 33.63 451 ARG A O 1
ATOM 1864 N N . SER A 1 422 ? 32.935 21.614 14.694 1.00 31.71 452 SER A N 1
ATOM 1865 C CA . SER A 1 422 ? 32.274 20.418 15.198 1.00 30.21 452 SER A CA 1
ATOM 1866 C C . SER A 1 422 ? 32.158 20.457 16.702 1.00 28.67 452 SER A C 1
ATOM 1867 O O . SER A 1 422 ? 33.161 20.533 17.402 1.00 29.12 452 SER A O 1
ATOM 1870 N N . LEU A 1 423 ? 30.931 20.411 17.209 1.00 27.22 453 LEU A N 1
ATOM 1871 C CA . LEU A 1 423 ? 30.721 20.619 18.645 1.00 27.37 453 LEU A CA 1
ATOM 1872 C C . LEU A 1 423 ? 30.791 19.321 19.453 1.00 28.15 453 LEU A C 1
ATOM 1873 O O . LEU A 1 423 ? 31.031 19.375 20.654 1.00 28.15 453 LEU A O 1
ATOM 1878 N N . ASN A 1 424 ? 30.595 18.160 18.806 1.00 28.03 454 ASN A N 1
ATOM 1879 C CA . ASN A 1 424 ? 30.704 16.851 19.493 1.00 27.80 454 ASN A CA 1
ATOM 1880 C C . ASN A 1 424 ? 31.635 15.996 18.680 1.00 28.39 454 ASN A C 1
ATOM 1881 O O . ASN A 1 424 ? 31.252 14.969 18.133 1.00 30.04 454 ASN A O 1
ATOM 1886 N N . PRO A 1 425 ? 32.877 16.440 18.564 1.00 28.07 455 PRO A N 1
ATOM 1887 C CA . PRO A 1 425 ? 33.769 15.799 17.610 1.00 28.28 455 PRO A CA 1
ATOM 1888 C C . PRO A 1 425 ? 34.098 14.348 17.939 1.00 28.87 455 PRO A C 1
ATOM 1889 O O . PRO A 1 425 ? 34.590 13.640 17.061 1.00 28.59 455 PRO A O 1
ATOM 1893 N N . ILE A 1 426 ? 33.887 13.890 19.174 1.00 28.38 456 ILE A N 1
ATOM 1894 C CA . ILE A 1 426 ? 34.049 12.449 19.408 1.00 29.80 456 ILE A CA 1
ATOM 1895 C C . ILE A 1 426 ? 33.076 11.620 18.520 1.00 29.84 456 ILE A C 1
ATOM 1896 O O . ILE A 1 426 ? 33.441 10.573 18.017 1.00 30.16 456 ILE A O 1
ATOM 1901 N N . ILE A 1 427 ? 31.858 12.129 18.334 1.00 28.77 457 ILE A N 1
ATOM 1902 C CA . ILE A 1 427 ? 30.788 11.443 17.645 1.00 29.17 457 ILE A CA 1
ATOM 1903 C C . ILE A 1 427 ? 30.808 11.624 16.122 1.00 29.02 457 ILE A C 1
ATOM 1904 O O . ILE A 1 427 ? 30.662 10.667 15.373 1.00 29.85 457 ILE A O 1
ATOM 1909 N N . ALA A 1 428 ? 30.951 12.857 15.660 1.00 29.38 458 ALA A N 1
ATOM 1910 C CA . ALA A 1 428 ? 31.049 13.135 14.223 1.00 29.83 458 ALA A CA 1
ATOM 1911 C C . ALA A 1 428 ? 31.684 14.497 13.966 1.00 30.41 458 ALA A C 1
ATOM 1912 O O . ALA A 1 428 ? 31.665 15.375 14.815 1.00 29.40 458 ALA A O 1
ATOM 1914 N N . THR A 1 429 ? 32.219 14.626 12.759 1.00 31.82 459 THR A N 1
ATOM 1915 C CA . THR A 1 429 ? 33.103 15.691 12.350 1.00 33.29 459 THR A CA 1
ATOM 1916 C C . THR A 1 429 ? 32.608 16.262 11.027 1.00 34.12 459 THR A C 1
ATOM 1917 O O . THR A 1 429 ? 31.914 15.570 10.265 1.00 33.77 459 THR A O 1
ATOM 1921 N N . ALA A 1 430 ? 32.974 17.513 10.752 1.00 33.78 460 ALA A N 1
ATOM 1922 C CA . ALA A 1 430 ? 32.512 18.187 9.531 1.00 33.30 460 ALA A CA 1
ATOM 1923 C C . ALA A 1 430 ? 33.622 19.016 8.916 1.00 35.83 460 ALA A C 1
ATOM 1924 O O . ALA A 1 430 ? 34.466 19.579 9.627 1.00 34.85 460 ALA A O 1
ATOM 1926 N N . ALA A 1 431 ? 33.593 19.066 7.584 1.00 37.80 461 ALA A N 1
ATOM 1927 C CA . ALA A 1 431 ? 34.641 19.663 6.765 1.00 38.53 461 ALA A CA 1
ATOM 1928 C C . ALA A 1 431 ? 33.989 20.292 5.533 1.00 38.08 461 ALA A C 1
ATOM 1929 O O . ALA A 1 431 ? 32.979 19.784 5.024 1.00 35.42 461 ALA A O 1
ATOM 1931 N N . ILE A 1 432 ? 34.545 21.426 5.096 1.00 38.94 462 ILE A N 1
ATOM 1932 C CA . ILE A 1 432 ? 34.012 22.172 3.951 1.00 38.79 462 ILE A CA 1
ATOM 1933 C C . ILE A 1 432 ? 35.050 22.092 2.844 1.00 42.49 462 ILE A C 1
ATOM 1934 O O . ILE A 1 432 ? 36.178 22.537 3.018 1.00 42.66 462 ILE A O 1
ATOM 1939 N N . ASN A 1 433 ? 34.643 21.523 1.716 1.00 45.53 463 ASN A N 1
ATOM 1940 C CA . ASN A 1 433 ? 35.522 21.231 0.611 1.00 48.31 463 ASN A CA 1
ATOM 1941 C C . ASN A 1 433 ? 34.931 21.927 -0.608 1.00 48.18 463 ASN A C 1
ATOM 1942 O O . ASN A 1 433 ? 33.974 21.439 -1.212 1.00 46.61 463 ASN A O 1
ATOM 1947 N N . GLY A 1 434 ? 35.495 23.090 -0.933 1.00 48.21 464 GLY A N 1
ATOM 1948 C CA . GLY A 1 434 ? 34.900 24.031 -1.884 1.00 48.33 464 GLY A CA 1
ATOM 1949 C C . GLY A 1 434 ? 33.529 24.547 -1.443 1.00 46.50 464 GLY A C 1
ATOM 1950 O O . GLY A 1 434 ? 33.409 25.302 -0.466 1.00 44.33 464 GLY A O 1
ATOM 1951 N N . SER A 1 435 ? 32.492 24.133 -2.166 1.00 44.31 465 SER A N 1
ATOM 1952 C CA . SER A 1 435 ? 31.130 24.531 -1.831 1.00 41.73 465 SER A CA 1
ATOM 1953 C C . SER A 1 435 ? 30.423 23.565 -0.919 1.00 39.38 465 SER A C 1
ATOM 1954 O O . SER A 1 435 ? 29.368 23.900 -0.393 1.00 37.94 465 SER A O 1
ATOM 1957 N N . GLU A 1 436 ? 30.988 22.374 -0.742 1.00 39.73 466 GLU A N 1
ATOM 1958 C CA . GLU A 1 436 ? 30.272 21.279 -0.093 1.00 39.73 466 GLU A CA 1
ATOM 1959 C C . GLU A 1 436 ? 30.651 21.101 1.378 1.00 38.05 466 GLU A C 1
ATOM 1960 O O . GLU A 1 436 ? 31.826 21.221 1.756 1.00 40.64 466 GLU A O 1
ATOM 1966 N N . LEU A 1 437 ? 29.636 20.847 2.204 1.00 33.94 467 LEU A N 1
ATOM 1967 C CA . LEU A 1 437 ? 29.820 20.521 3.621 1.00 31.97 467 LEU A CA 1
ATOM 1968 C C . LEU A 1 437 ? 29.524 19.029 3.838 1.00 33.58 467 LEU A C 1
ATOM 1969 O O . LEU A 1 437 ? 28.440 18.532 3.491 1.00 33.68 467 LEU A O 1
ATOM 1974 N N . LEU A 1 438 ? 30.492 18.331 4.424 1.00 33.54 468 LEU A N 1
ATOM 1975 C CA . LEU A 1 438 ? 30.464 16.892 4.510 1.00 33.33 468 LEU A CA 1
ATOM 1976 C C . LEU A 1 438 ? 30.589 16.514 5.952 1.00 31.38 468 LEU A C 1
ATOM 1977 O O . LEU A 1 438 ? 31.553 16.874 6.574 1.00 31.99 468 LEU A O 1
ATOM 1982 N N . VAL A 1 439 ? 29.612 15.782 6.471 1.00 31.26 469 VAL A N 1
ATOM 1983 C CA . VAL A 1 439 ? 29.646 15.248 7.816 1.00 29.94 469 VAL A CA 1
ATOM 1984 C C . VAL A 1 439 ? 30.093 13.790 7.802 1.00 31.64 469 VAL A C 1
ATOM 1985 O O . VAL A 1 439 ? 29.708 13.011 6.944 1.00 31.63 469 VAL A O 1
ATOM 1989 N N . THR A 1 440 ? 30.940 13.445 8.754 1.00 34.23 470 THR A N 1
ATOM 1990 C CA . THR A 1 440 ? 31.498 12.119 8.867 1.00 36.41 470 THR A CA 1
ATOM 1991 C C . THR A 1 440 ? 31.152 11.574 10.235 1.00 35.78 470 THR A C 1
ATOM 1992 O O . THR A 1 440 ? 31.436 12.217 11.242 1.00 36.69 470 THR A O 1
ATOM 1996 N N . ALA A 1 441 ? 30.550 10.389 10.270 1.00 34.32 471 ALA A N 1
ATOM 1997 C CA . ALA A 1 441 ? 30.176 9.753 11.516 1.00 33.78 471 ALA A CA 1
ATOM 1998 C C . ALA A 1 441 ? 31.237 8.724 11.917 1.00 34.74 471 ALA A C 1
ATOM 1999 O O . ALA A 1 441 ? 31.617 7.876 11.117 1.00 35.85 471 ALA A O 1
ATOM 2001 N N . ASN A 1 442 ? 31.729 8.796 13.149 1.00 34.88 472 ASN A N 1
ATOM 2002 C CA . ASN A 1 442 ? 32.806 7.885 13.573 1.00 36.82 472 ASN A CA 1
ATOM 2003 C C . ASN A 1 442 ? 32.322 6.498 13.932 1.00 39.80 472 ASN A C 1
ATOM 2004 O O . ASN A 1 442 ? 31.270 6.340 14.543 1.00 38.30 472 ASN A O 1
ATOM 2009 N N . ALA A 1 443 ? 33.138 5.506 13.572 1.00 44.66 473 ALA A N 1
ATOM 2010 C CA . ALA A 1 443 ? 32.861 4.087 13.852 1.00 45.62 473 ALA A CA 1
ATOM 2011 C C . ALA A 1 443 ? 32.534 3.901 15.326 1.00 45.85 473 ALA A C 1
ATOM 2012 O O . ALA A 1 443 ? 33.177 4.508 16.188 1.00 46.10 473 ALA A O 1
ATOM 2014 N N . GLY A 1 444 ? 31.505 3.095 15.595 1.00 47.09 474 GLY A N 1
ATOM 2015 C CA . GLY A 1 444 ? 31.122 2.707 16.964 1.00 46.62 474 GLY A CA 1
ATOM 2016 C C . GLY A 1 444 ? 30.678 3.821 17.897 1.00 43.98 474 GLY A C 1
ATOM 2017 O O . GLY A 1 444 ? 30.703 3.659 19.117 1.00 42.56 474 GLY A O 1
ATOM 2018 N N . GLN A 1 445 ? 30.304 4.964 17.324 1.00 41.57 475 GLN A N 1
ATOM 2019 C CA . GLN A 1 445 ? 29.786 6.105 18.087 1.00 38.06 475 GLN A CA 1
ATOM 2020 C C . GLN A 1 445 ? 28.290 6.305 17.795 1.00 36.04 475 GLN A C 1
ATOM 2021 O O . GLN A 1 445 ? 27.721 5.784 16.801 1.00 34.86 475 GLN A O 1
ATOM 2027 N N . SER A 1 446 ? 27.641 7.049 18.677 1.00 33.43 476 SER A N 1
ATOM 2028 C CA . SER A 1 446 ? 26.263 7.390 18.459 1.00 33.88 476 SER A CA 1
ATOM 2029 C C . SER A 1 446 ? 25.815 8.545 19.337 1.00 33.00 476 SER A C 1
ATOM 2030 O O . SER A 1 446 ? 26.459 8.888 20.320 1.00 31.99 476 SER A O 1
ATOM 2033 N N . GLY A 1 447 ? 24.676 9.120 18.956 1.00 32.26 477 GLY A N 1
ATOM 2034 C CA . GLY A 1 447 ? 24.073 10.204 19.699 1.00 32.73 477 GLY A CA 1
ATOM 2035 C C . GLY A 1 447 ? 24.010 11.424 18.822 1.00 32.18 477 GLY A C 1
ATOM 2036 O O . GLY A 1 447 ? 24.326 11.375 17.621 1.00 33.11 477 GLY A O 1
ATOM 2037 N N . LYS A 1 448 ? 23.612 12.517 19.444 1.00 32.22 478 LYS A N 1
ATOM 2038 C CA . LYS A 1 448 ? 23.440 13.826 18.779 1.00 31.32 478 LYS A CA 1
ATOM 2039 C C . LYS A 1 448 ? 24.770 14.556 18.614 1.00 30.02 478 LYS A C 1
ATOM 2040 O O . LYS A 1 448 ? 25.489 14.758 19.567 1.00 29.69 478 LYS A O 1
ATOM 2046 N N . ALA A 1 449 ? 25.107 14.908 17.381 1.00 29.82 479 ALA A N 1
ATOM 2047 C CA . ALA A 1 449 ? 26.328 15.645 17.089 1.00 27.53 479 ALA A CA 1
ATOM 2048 C C . ALA A 1 449 ? 25.880 16.922 16.385 1.00 27.85 479 ALA A C 1
ATOM 2049 O O . ALA A 1 449 ? 25.067 16.881 15.455 1.00 28.21 479 ALA A O 1
ATOM 2051 N N . SER A 1 450 ? 26.380 18.057 16.862 1.00 28.20 480 SER A N 1
ATOM 2052 C CA . SER A 1 450 ? 26.017 19.376 16.355 1.00 26.22 480 SER A CA 1
ATOM 2053 C C . SER A 1 450 ? 27.190 20.084 15.691 1.00 24.16 480 SER A C 1
ATOM 2054 O O . SER A 1 450 ? 28.359 19.767 15.922 1.00 23.76 480 SER A O 1
ATOM 2057 N N . PHE A 1 451 ? 26.860 21.055 14.860 1.00 23.01 481 PHE A N 1
ATOM 2058 C CA . PHE A 1 451 ? 27.852 21.795 14.100 1.00 24.31 481 PHE A CA 1
ATOM 2059 C C . PHE A 1 451 ? 27.496 23.265 14.047 1.00 25.58 481 PHE A C 1
ATOM 2060 O O . PHE A 1 451 ? 26.325 23.627 14.152 1.00 26.51 481 PHE A O 1
ATOM 2068 N N . GLU A 1 452 ? 28.515 24.108 13.918 1.00 27.61 482 GLU A N 1
ATOM 2069 C CA . GLU A 1 452 ? 28.315 25.545 13.802 1.00 29.41 482 GLU A CA 1
ATOM 2070 C C . GLU A 1 452 ? 28.951 26.021 12.530 1.00 27.80 482 GLU A C 1
ATOM 2071 O O . GLU A 1 452 ? 30.128 25.783 12.290 1.00 27.96 482 GLU A O 1
ATOM 2077 N N . VAL A 1 453 ? 28.167 26.690 11.708 1.00 26.41 483 VAL A N 1
ATOM 2078 C CA . VAL A 1 453 ? 28.679 27.253 10.472 1.00 25.59 483 VAL A CA 1
ATOM 2079 C C . VAL A 1 453 ? 28.766 28.794 10.527 1.00 26.71 483 VAL A C 1
ATOM 2080 O O . VAL A 1 453 ? 27.840 29.478 10.987 1.00 24.43 483 VAL A O 1
ATOM 2084 N N . THR A 1 454 ? 29.907 29.322 10.087 1.00 27.67 484 THR A N 1
ATOM 2085 C CA . THR A 1 454 ? 30.117 30.768 10.010 1.00 28.53 484 THR A CA 1
ATOM 2086 C C . THR A 1 454 ? 30.373 31.137 8.556 1.00 29.34 484 THR A C 1
ATOM 2087 O O . THR A 1 454 ? 31.292 30.579 7.919 1.00 30.17 484 THR A O 1
ATOM 2091 N N . PHE A 1 455 ? 29.536 32.048 8.042 1.00 29.71 485 PHE A N 1
ATOM 2092 C CA . PHE A 1 455 ? 29.634 32.618 6.686 1.00 31.62 485 PHE A CA 1
ATOM 2093 C C . PHE A 1 455 ? 30.430 33.922 6.587 1.00 33.86 485 PHE A C 1
ATOM 2094 O O . PHE A 1 455 ? 30.536 34.647 7.556 1.00 34.30 485 PHE A O 1
ATOM 2102 N N . LYS A 1 456 ? 30.971 34.197 5.398 1.00 36.85 486 LYS A N 1
ATOM 2103 C CA . LYS A 1 456 ? 31.641 35.470 5.066 1.00 40.68 486 LYS A CA 1
ATOM 2104 C C . LYS A 1 456 ? 30.934 36.676 5.663 1.00 41.95 486 LYS A C 1
ATOM 2105 O O . LYS A 1 456 ? 31.584 37.581 6.203 1.00 42.75 486 LYS A O 1
ATOM 2111 N N . ASP A 1 457 ? 29.602 36.688 5.533 1.00 40.73 487 ASP A N 1
ATOM 2112 C CA . ASP A 1 457 ? 28.760 37.828 5.926 1.00 41.36 487 ASP A CA 1
ATOM 2113 C C . ASP A 1 457 ? 28.536 37.982 7.429 1.00 39.91 487 ASP A C 1
ATOM 2114 O O . ASP A 1 457 ? 27.712 38.809 7.847 1.00 39.93 487 ASP A O 1
ATOM 2119 N N . ASN A 1 458 ? 29.239 37.178 8.226 1.00 39.11 488 ASN A N 1
ATOM 2120 C CA . ASN A 1 458 ? 29.103 37.170 9.692 1.00 39.96 488 ASN A CA 1
ATOM 2121 C C . ASN A 1 458 ? 27.814 36.612 10.325 1.00 37.58 488 ASN A C 1
ATOM 2122 O O . ASN A 1 458 ? 27.603 36.731 11.549 1.00 37.00 488 ASN A O 1
ATOM 2127 N N . THR A 1 459 ? 26.968 35.997 9.500 1.00 35.17 489 THR A N 1
ATOM 2128 C CA . THR A 1 459 ? 25.877 35.180 10.005 1.00 33.65 489 THR A CA 1
ATOM 2129 C C . THR A 1 459 ? 26.430 33.833 10.492 1.00 32.46 489 THR A C 1
ATOM 2130 O O . THR A 1 459 ? 27.439 33.319 9.980 1.00 32.33 489 THR A O 1
ATOM 2134 N N . LYS A 1 460 ? 25.775 33.290 11.511 1.00 31.20 490 LYS A N 1
ATOM 2135 C CA . LYS A 1 460 ? 26.062 31.939 11.992 1.00 29.25 490 LYS A CA 1
ATOM 2136 C C . LYS A 1 460 ? 24.789 31.106 12.178 1.00 26.66 490 LYS A C 1
ATOM 2137 O O . LYS A 1 460 ? 23.734 31.634 12.587 1.00 26.02 490 LYS A O 1
ATOM 2143 N N . ARG A 1 461 ? 24.936 29.802 11.921 1.00 24.26 491 ARG A N 1
ATOM 2144 C CA . ARG A 1 461 ? 23.908 28.807 12.199 1.00 23.62 491 ARG A CA 1
ATOM 2145 C C . ARG A 1 461 ? 24.469 27.467 12.760 1.00 23.77 491 ARG A C 1
ATOM 2146 O O . ARG A 1 461 ? 25.632 27.095 12.541 1.00 24.53 491 ARG A O 1
ATOM 2154 N N . THR A 1 462 ? 23.626 26.767 13.516 1.00 23.20 492 THR A N 1
ATOM 2155 C CA . THR A 1 462 ? 23.926 25.432 13.980 1.00 22.01 492 THR A CA 1
ATOM 2156 C C . THR A 1 462 ? 22.844 24.462 13.515 1.00 22.54 492 THR A C 1
ATOM 2157 O O . THR A 1 462 ? 21.752 24.871 13.102 1.00 21.74 492 THR A O 1
ATOM 2161 N N . PHE A 1 463 ? 23.168 23.173 13.610 1.00 23.11 493 PHE A N 1
ATOM 2162 C CA . PHE A 1 463 ? 22.280 22.104 13.262 1.00 22.14 493 PHE A CA 1
ATOM 2163 C C . PHE A 1 463 ? 22.811 20.783 13.846 1.00 23.90 493 PHE A C 1
ATOM 2164 O O . PHE A 1 463 ? 23.994 20.668 14.221 1.00 22.48 493 PHE A O 1
ATOM 2172 N N . THR A 1 464 ? 21.922 19.788 13.938 1.00 24.78 494 THR A N 1
ATOM 2173 C CA . THR A 1 464 ? 22.173 18.557 14.702 1.00 25.19 494 THR A CA 1
ATOM 2174 C C . THR A 1 464 ? 21.840 17.308 13.879 1.00 26.35 494 THR A C 1
ATOM 2175 O O . THR A 1 464 ? 20.773 17.201 13.258 1.00 25.81 494 THR A O 1
ATOM 2179 N N . VAL A 1 465 ? 22.779 16.381 13.861 1.00 26.42 495 VAL A N 1
ATOM 2180 C CA . VAL A 1 465 ? 22.615 15.126 13.158 1.00 27.38 495 VAL A CA 1
ATOM 2181 C C . VAL A 1 465 ? 22.584 14.012 14.171 1.00 30.61 495 VAL A C 1
ATOM 2182 O O . VAL A 1 465 ? 23.435 13.986 15.076 1.00 34.07 495 VAL A O 1
ATOM 2186 N N . ASP A 1 466 ? 21.628 13.095 14.019 1.00 34.83 496 ASP A N 1
ATOM 2187 C CA . ASP A 1 466 ? 21.579 11.882 14.819 1.00 38.63 496 ASP A CA 1
ATOM 2188 C C . ASP A 1 466 ? 22.461 10.779 14.215 1.00 38.88 496 ASP A C 1
ATOM 2189 O O . ASP A 1 466 ? 22.241 10.363 13.081 1.00 39.90 496 ASP A O 1
ATOM 2194 N N . VAL A 1 467 ? 23.473 10.342 14.970 1.00 36.46 497 VAL A N 1
ATOM 2195 C CA . VAL A 1 467 ? 24.326 9.235 14.579 1.00 35.37 497 VAL A CA 1
ATOM 2196 C C . VAL A 1 467 ? 23.778 7.981 15.247 1.00 36.18 497 VAL A C 1
ATOM 2197 O O . VAL A 1 467 ? 23.489 7.979 16.444 1.00 36.68 497 VAL A O 1
ATOM 2201 N N . LYS A 1 468 ? 23.611 6.922 14.467 1.00 36.49 498 LYS A N 1
ATOM 2202 C CA . LYS A 1 468 ? 23.024 5.674 14.978 1.00 37.76 498 LYS A CA 1
ATOM 2203 C C . LYS A 1 468 ? 24.064 4.573 15.034 1.00 36.02 498 LYS A C 1
ATOM 2204 O O . LYS A 1 468 ? 24.893 4.476 14.144 1.00 34.94 498 LYS A O 1
ATOM 2210 N N . LYS A 1 469 ? 24.021 3.737 16.058 1.00 44.78 499 LYS A N 1
ATOM 2211 C CA . LYS A 1 469 ? 24.864 2.541 16.055 1.00 46.20 499 LYS A CA 1
ATOM 2212 C C . LYS A 1 469 ? 24.744 1.787 14.729 1.00 44.58 499 LYS A C 1
ATOM 2213 O O . LYS A 1 469 ? 23.739 1.856 14.037 1.00 41.82 499 LYS A O 1
ATOM 2219 N N . GLU A 1 470 ? 25.771 1.074 14.379 1.00 43.84 500 GLU A N 1
ATOM 2220 C CA . GLU A 1 470 ? 25.719 0.222 13.201 1.00 43.70 500 GLU A CA 1
ATOM 2221 C C . GLU A 1 470 ? 24.712 -0.900 13.409 1.00 42.32 500 GLU A C 1
ATOM 2222 O O . GLU A 1 470 ? 24.602 -1.439 14.496 1.00 42.86 500 GLU A O 1
ATOM 2228 N N . PRO A 1 471 ? 24.100 -1.194 12.288 1.00 41.69 501 PRO A N 1
ATOM 2229 C CA . PRO A 1 471 ? 23.110 -2.277 12.451 1.00 41.55 501 PRO A CA 1
ATOM 2230 C C . PRO A 1 471 ? 23.680 -3.646 12.830 1.00 41.64 501 PRO A C 1
ATOM 2231 O O . PRO A 1 471 ? 24.678 -4.081 12.277 1.00 42.45 501 PRO A O 1
ATOM 2235 N N . VAL A 1 472 ? 23.023 -4.305 13.771 1.00 41.60 502 VAL A N 1
ATOM 2236 C CA . VAL A 1 472 ? 23.506 -5.543 14.354 1.00 42.28 502 VAL A CA 1
ATOM 2237 C C . VAL A 1 472 ? 22.328 -6.463 14.655 1.00 41.40 502 VAL A C 1
ATOM 2238 O O . VAL A 1 472 ? 21.290 -5.990 15.114 1.00 39.43 502 VAL A O 1
ATOM 2242 N N . LEU A 1 473 ? 22.481 -7.762 14.371 1.00 42.12 503 LEU A N 1
ATOM 2243 C CA . LEU A 1 473 ? 21.399 -8.741 14.573 1.00 42.03 503 LEU A CA 1
ATOM 2244 C C . LEU A 1 473 ? 20.863 -8.664 15.988 1.00 42.05 503 LEU A C 1
ATOM 2245 O O . LEU A 1 473 ? 21.601 -8.777 16.939 1.00 43.38 503 LEU A O 1
ATOM 2250 N N . GLN A 1 474 ? 19.559 -8.485 16.108 1.00 43.02 504 GLN A N 1
ATOM 2251 C CA . GLN A 1 474 ? 18.897 -8.226 17.380 1.00 43.97 504 GLN A CA 1
ATOM 2252 C C . GLN A 1 474 ? 17.803 -9.254 17.734 1.00 42.85 504 GLN A C 1
ATOM 2253 O O . GLN A 1 474 ? 17.608 -9.599 18.899 1.00 42.00 504 GLN A O 1
ATOM 2259 N N . ASP A 1 475 ? 17.054 -9.707 16.738 1.00 41.91 505 ASP A N 1
ATOM 2260 C CA . ASP A 1 475 ? 15.918 -10.580 17.001 1.00 42.10 505 ASP A CA 1
ATOM 2261 C C . ASP A 1 475 ? 15.444 -11.267 15.726 1.00 39.28 505 ASP A C 1
ATOM 2262 O O . ASP A 1 475 ? 15.918 -10.970 14.644 1.00 37.84 505 ASP A O 1
ATOM 2267 N N . ILE A 1 476 ? 14.500 -12.191 15.852 1.00 38.50 506 ILE A N 1
ATOM 2268 C CA . ILE A 1 476 ? 13.838 -12.699 14.670 1.00 37.50 506 ILE A CA 1
ATOM 2269 C C . ILE A 1 476 ? 12.398 -12.254 14.623 1.00 36.16 506 ILE A C 1
ATOM 2270 O O . ILE A 1 476 ? 11.843 -11.783 15.603 1.00 36.62 506 ILE A O 1
ATOM 2275 N N . LYS A 1 477 ? 11.814 -12.429 13.457 1.00 36.50 507 LYS A N 1
ATOM 2276 C CA . LYS A 1 477 ? 10.432 -12.122 13.223 1.00 38.30 507 LYS A CA 1
ATOM 2277 C C . LYS A 1 477 ? 9.800 -13.273 12.461 1.00 37.44 507 LYS A C 1
ATOM 2278 O O . LYS A 1 477 ? 10.377 -13.743 11.470 1.00 36.69 507 LYS A O 1
ATOM 2284 N N . VAL A 1 478 ? 8.616 -13.717 12.892 1.00 36.33 508 VAL A N 1
ATOM 2285 C CA . VAL A 1 478 ? 7.895 -14.740 12.130 1.00 35.99 508 VAL A CA 1
ATOM 2286 C C . VAL A 1 478 ? 6.624 -14.156 11.514 1.00 35.06 508 VAL A C 1
ATOM 2287 O O . VAL A 1 478 ? 6.006 -13.268 12.069 1.00 33.65 508 VAL A O 1
ATOM 2291 N N . ASP A 1 479 ? 6.264 -14.668 10.343 1.00 35.40 509 ASP A N 1
ATOM 2292 C CA . ASP A 1 479 ? 5.182 -14.106 9.526 1.00 35.73 509 ASP A CA 1
ATOM 2293 C C . ASP A 1 479 ? 3.784 -14.714 9.846 1.00 33.70 509 ASP A C 1
ATOM 2294 O O . ASP A 1 479 ? 2.860 -14.654 9.052 1.00 31.67 509 ASP A O 1
ATOM 2299 N N . ALA A 1 480 ? 3.644 -15.315 11.012 1.00 33.19 510 ALA A N 1
ATOM 2300 C CA . ALA A 1 480 ? 2.367 -15.844 11.433 1.00 31.39 510 ALA A CA 1
ATOM 2301 C C . ALA A 1 480 ? 2.379 -16.109 12.940 1.00 30.92 510 ALA A C 1
ATOM 2302 O O . ALA A 1 480 ? 3.395 -16.431 13.547 1.00 31.06 510 ALA A O 1
ATOM 2304 N N . THR A 1 481 ? 1.202 -15.968 13.508 1.00 31.00 511 THR A N 1
ATOM 2305 C CA . THR A 1 481 ? 0.926 -16.146 14.897 1.00 30.56 511 THR A CA 1
ATOM 2306 C C . THR A 1 481 ? -0.050 -17.306 15.096 1.00 30.15 511 THR A C 1
ATOM 2307 O O . THR A 1 481 ? 0.016 -17.985 16.104 1.00 29.42 511 THR A O 1
ATOM 2311 N N . SER A 1 482 ? -0.947 -17.557 14.134 1.00 30.11 512 SER A N 1
ATOM 2312 C CA . SER A 1 482 ? -1.777 -18.759 14.188 1.00 30.95 512 SER A CA 1
ATOM 2313 C C . SER A 1 482 ? -2.064 -19.354 12.821 1.00 30.32 512 SER A C 1
ATOM 2314 O O . SER A 1 482 ? -2.093 -18.665 11.801 1.00 27.75 512 SER A O 1
ATOM 2317 N N . VAL A 1 483 ? -2.298 -20.658 12.846 1.00 29.95 513 VAL A N 1
ATOM 2318 C CA . VAL A 1 483 ? -2.498 -21.437 11.651 1.00 30.37 513 VAL A CA 1
ATOM 2319 C C . VAL A 1 483 ? -3.592 -22.433 11.971 1.00 30.86 513 VAL A C 1
ATOM 2320 O O . VAL A 1 483 ? -3.564 -23.049 13.048 1.00 29.80 513 VAL A O 1
ATOM 2324 N N . LYS A 1 484 ? -4.532 -22.574 11.037 1.00 30.86 514 LYS A N 1
ATOM 2325 C CA . LYS A 1 484 ? -5.593 -23.572 11.094 1.00 32.63 514 LYS A CA 1
ATOM 2326 C C . LYS A 1 484 ? -5.337 -24.513 9.935 1.00 30.88 514 LYS A C 1
ATOM 2327 O O . LYS A 1 484 ? -5.249 -24.057 8.819 1.00 29.25 514 LYS A O 1
ATOM 2333 N N . LEU A 1 485 ? -5.214 -25.810 10.207 1.00 29.59 515 LEU A N 1
ATOM 2334 C CA . LEU A 1 485 ? -4.986 -26.796 9.171 1.00 29.72 515 LEU A CA 1
ATOM 2335 C C . LEU A 1 485 ? -6.080 -27.862 9.115 1.00 29.95 515 LEU A C 1
ATOM 2336 O O . LEU A 1 485 ? -6.665 -28.220 10.148 1.00 29.75 515 LEU A O 1
ATOM 2341 N N . SER A 1 486 ? -6.336 -28.378 7.909 1.00 28.94 516 SER A N 1
ATOM 2342 C CA . SER A 1 486 ? -7.146 -29.600 7.759 1.00 29.37 516 SER A CA 1
ATOM 2343 C C . SER A 1 486 ? -6.229 -30.815 7.980 1.00 29.27 516 SER A C 1
ATOM 2344 O O . SER A 1 486 ? -5.029 -30.758 7.689 1.00 28.19 516 SER A O 1
ATOM 2347 N N . ASP A 1 487 ? -6.782 -31.892 8.536 1.00 29.24 517 ASP A N 1
ATOM 2348 C CA . ASP A 1 487 ? -5.985 -33.070 8.896 1.00 29.92 517 ASP A CA 1
ATOM 2349 C C . ASP A 1 487 ? -5.446 -33.788 7.670 1.00 30.96 517 ASP A C 1
ATOM 2350 O O . ASP A 1 487 ? -4.396 -34.416 7.747 1.00 32.01 517 ASP A O 1
ATOM 2355 N N . GLU A 1 488 ? -6.156 -33.669 6.552 1.00 31.60 518 GLU A N 1
ATOM 2356 C CA . GLU A 1 488 ? -5.723 -34.225 5.267 1.00 33.14 518 GLU A CA 1
ATOM 2357 C C . GLU A 1 488 ? -6.245 -33.347 4.118 1.00 32.58 518 GLU A C 1
ATOM 2358 O O . GLU A 1 488 ? -7.025 -32.425 4.324 1.00 31.29 518 GLU A O 1
ATOM 2364 N N . ALA A 1 489 ? -5.788 -33.624 2.909 1.00 34.74 519 ALA A N 1
ATOM 2365 C CA . ALA A 1 489 ? -6.283 -32.977 1.715 1.00 35.15 519 ALA A CA 1
ATOM 2366 C C . ALA A 1 489 ? -7.064 -33.999 0.918 1.00 38.61 519 ALA A C 1
ATOM 2367 O O . ALA A 1 489 ? -6.650 -35.161 0.821 1.00 38.28 519 ALA A O 1
ATOM 2369 N N . VAL A 1 490 ? -8.162 -33.595 0.325 1.00 42.45 520 VAL A N 1
ATOM 2370 C CA . VAL A 1 490 ? -8.933 -34.487 -0.564 1.00 45.03 520 VAL A CA 1
ATOM 2371 C C . VAL A 1 490 ? -8.187 -34.768 -1.875 1.00 44.48 520 VAL A C 1
ATOM 2372 O O . VAL A 1 490 ? -7.824 -33.854 -2.610 1.00 41.46 520 VAL A O 1
ATOM 2376 N N . GLY A 1 491 ? -8.002 -36.055 -2.160 1.00 46.75 521 GLY A N 1
ATOM 2377 C CA . GLY A 1 491 ? -7.054 -36.504 -3.166 1.00 47.88 521 GLY A CA 1
ATOM 2378 C C . GLY A 1 491 ? -5.691 -36.863 -2.573 1.00 48.60 521 GLY A C 1
ATOM 2379 O O . GLY A 1 491 ? -4.883 -37.491 -3.236 1.00 48.07 521 GLY A O 1
ATOM 2380 N N . GLY A 1 492 ? -5.415 -36.445 -1.336 1.00 48.85 522 GLY A N 1
ATOM 2381 C CA . GLY A 1 492 ? -4.173 -36.821 -0.659 1.00 47.47 522 GLY A CA 1
ATOM 2382 C C . GLY A 1 492 ? -3.053 -35.842 -0.905 1.00 45.42 522 GLY A C 1
ATOM 2383 O O . GLY A 1 492 ? -3.249 -34.795 -1.506 1.00 44.73 522 GLY A O 1
ATOM 2384 N N . GLY A 1 493 ? -1.869 -36.196 -0.430 1.00 45.20 523 GLY A N 1
ATOM 2385 C CA . GLY A 1 493 ? -0.725 -35.313 -0.517 1.00 44.34 523 GLY A CA 1
ATOM 2386 C C . GLY A 1 493 ? -0.674 -34.241 0.564 1.00 43.26 523 GLY A C 1
ATOM 2387 O O . GLY A 1 493 ? -1.502 -34.178 1.454 1.00 41.61 523 GLY A O 1
ATOM 2388 N N . GLU A 1 494 ? 0.345 -33.408 0.475 1.00 43.62 524 GLU A N 1
ATOM 2389 C CA . GLU A 1 494 ? 0.518 -32.293 1.386 1.00 42.46 524 GLU A CA 1
ATOM 2390 C C . GLU A 1 494 ? 0.337 -31.045 0.569 1.00 37.67 524 GLU A C 1
ATOM 2391 O O . GLU A 1 494 ? 1.162 -30.747 -0.261 1.00 39.18 524 GLU A O 1
ATOM 2397 N N . VAL A 1 495 ? -0.767 -30.366 0.808 1.00 33.98 525 VAL A N 1
ATOM 2398 C CA . VAL A 1 495 ? -1.223 -29.252 -0.021 1.00 31.40 525 VAL A CA 1
ATOM 2399 C C . VAL A 1 495 ? -1.150 -27.935 0.742 1.00 29.89 525 VAL A C 1
ATOM 2400 O O . VAL A 1 495 ? -1.786 -27.769 1.785 1.00 28.88 525 VAL A O 1
ATOM 2404 N N . GLU A 1 496 ? -0.398 -26.986 0.205 1.00 29.36 526 GLU A N 1
ATOM 2405 C CA . GLU A 1 496 ? -0.207 -25.708 0.880 1.00 28.95 526 GLU A CA 1
ATOM 2406 C C . GLU A 1 496 ? -1.553 -25.037 1.043 1.00 27.90 526 GLU A C 1
ATOM 2407 O O . GLU A 1 496 ? -2.295 -24.940 0.086 1.00 29.52 526 GLU A O 1
ATOM 2413 N N . GLY A 1 497 ? -1.894 -24.605 2.248 1.00 27.02 527 GLY A N 1
ATOM 2414 C CA . GLY A 1 497 ? -3.202 -23.966 2.456 1.00 26.83 527 GLY A CA 1
ATOM 2415 C C . GLY A 1 497 ? -4.288 -24.882 3.012 1.00 27.01 527 GLY A C 1
ATOM 2416 O O . GLY A 1 497 ? -5.257 -24.408 3.623 1.00 26.82 527 GLY A O 1
ATOM 2417 N N . VAL A 1 498 ? -4.129 -26.184 2.819 1.00 26.67 528 VAL A N 1
ATOM 2418 C CA . VAL A 1 498 ? -5.099 -27.162 3.308 1.00 25.93 528 VAL A CA 1
ATOM 2419 C C . VAL A 1 498 ? -4.486 -27.879 4.503 1.00 25.77 528 VAL A C 1
ATOM 2420 O O . VAL A 1 498 ? -4.827 -27.582 5.637 1.00 26.40 528 VAL A O 1
ATOM 2424 N N . ASN A 1 499 ? -3.565 -28.811 4.290 1.00 26.10 529 ASN A N 1
ATOM 2425 C CA . ASN A 1 499 ? -3.048 -29.568 5.435 1.00 26.55 529 ASN A CA 1
ATOM 2426 C C . ASN A 1 499 ? -1.615 -29.258 5.856 1.00 26.52 529 ASN A C 1
ATOM 2427 O O . ASN A 1 499 ? -1.061 -29.912 6.744 1.00 28.34 529 ASN A O 1
ATOM 2432 N N . GLN A 1 500 ? -1.022 -28.250 5.252 1.00 26.89 530 GLN A N 1
ATOM 2433 C CA . GLN A 1 500 ? 0.257 -27.724 5.727 1.00 28.54 530 GLN A CA 1
ATOM 2434 C C . GLN A 1 500 ? 0.270 -26.219 5.582 1.00 28.54 530 GLN A C 1
ATOM 2435 O O . GLN A 1 500 ? -0.603 -25.651 4.909 1.00 28.88 530 GLN A O 1
ATOM 2441 N N . LYS A 1 501 ? 1.286 -25.596 6.175 1.00 28.44 531 LYS A N 1
ATOM 2442 C CA . LYS A 1 501 ? 1.486 -24.165 6.080 1.00 28.80 531 LYS A CA 1
ATOM 2443 C C . LYS A 1 501 ? 2.961 -23.868 6.182 1.00 29.60 531 LYS A C 1
ATOM 2444 O O . LYS A 1 501 ? 3.640 -24.334 7.113 1.00 29.65 531 LYS A O 1
ATOM 2450 N N . THR A 1 502 ? 3.437 -23.091 5.214 1.00 29.01 532 THR A N 1
ATOM 2451 C CA . THR A 1 502 ? 4.804 -22.627 5.163 1.00 29.35 532 THR A CA 1
ATOM 2452 C C . THR A 1 502 ? 4.895 -21.364 6.021 1.00 27.90 532 THR A C 1
ATOM 2453 O O . THR A 1 502 ? 4.047 -20.519 5.923 1.00 26.09 532 THR A O 1
ATOM 2457 N N . ILE A 1 503 ? 5.904 -21.258 6.874 1.00 27.83 533 ILE A N 1
ATOM 2458 C CA . ILE A 1 503 ? 6.055 -20.097 7.711 1.00 27.93 533 ILE A CA 1
ATOM 2459 C C . ILE A 1 503 ? 7.378 -19.449 7.425 1.00 29.25 533 ILE A C 1
ATOM 2460 O O . ILE A 1 503 ? 8.410 -20.110 7.473 1.00 30.20 533 ILE A O 1
ATOM 2465 N N . LYS A 1 504 ? 7.350 -18.145 7.149 1.00 30.22 534 LYS A N 1
ATOM 2466 C CA . LYS A 1 504 ? 8.581 -17.376 6.988 1.00 31.66 534 LYS A CA 1
ATOM 2467 C C . LYS A 1 504 ? 9.147 -16.771 8.290 1.00 29.96 534 LYS A C 1
ATOM 2468 O O . LYS A 1 504 ? 8.420 -16.217 9.108 1.00 27.18 534 LYS A O 1
ATOM 2474 N N . VAL A 1 505 ? 10.467 -16.888 8.443 1.00 29.75 535 VAL A N 1
ATOM 2475 C CA . VAL A 1 505 ? 11.223 -16.313 9.557 1.00 30.04 535 VAL A CA 1
ATOM 2476 C C . VAL A 1 505 ? 12.267 -15.327 8.998 1.00 30.32 535 VAL A C 1
ATOM 2477 O O . VAL A 1 505 ? 12.974 -15.627 8.022 1.00 31.82 535 VAL A O 1
ATOM 2481 N N . SER A 1 506 ? 12.340 -14.141 9.577 1.00 30.88 536 SER A N 1
ATOM 2482 C CA . SER A 1 506 ? 13.266 -13.100 9.088 1.00 32.24 536 SER A CA 1
ATOM 2483 C C . SER A 1 506 ? 14.165 -12.709 10.221 1.00 32.12 536 SER A C 1
ATOM 2484 O O . SER A 1 506 ? 13.705 -12.619 11.358 1.00 31.97 536 SER A O 1
ATOM 2487 N N . ALA A 1 507 ? 15.424 -12.430 9.911 1.00 32.70 537 ALA A N 1
ATOM 2488 C CA . ALA A 1 507 ? 16.352 -11.898 10.899 1.00 33.43 537 ALA A CA 1
ATOM 2489 C C . ALA A 1 507 ? 16.387 -10.385 10.831 1.00 33.46 537 ALA A C 1
ATOM 2490 O O . ALA A 1 507 ? 16.507 -9.818 9.761 1.00 34.22 537 ALA A O 1
ATOM 2492 N N . VAL A 1 508 ? 16.298 -9.732 11.982 1.00 34.43 538 VAL A N 1
ATOM 2493 C CA . VAL A 1 508 ? 16.257 -8.274 12.028 1.00 34.68 538 VAL A CA 1
ATOM 2494 C C . VAL A 1 508 ? 17.276 -7.607 12.972 1.00 36.53 538 VAL A C 1
ATOM 2495 O O . VAL A 1 508 ? 17.671 -8.181 13.987 1.00 35.77 538 VAL A O 1
ATOM 2499 N N . ASP A 1 509 ? 17.680 -6.388 12.591 1.00 36.76 539 ASP A N 1
ATOM 2500 C CA . ASP A 1 509 ? 18.613 -5.575 13.351 1.00 38.54 539 ASP A CA 1
ATOM 2501 C C . ASP A 1 509 ? 17.841 -4.820 14.433 1.00 38.31 539 ASP A C 1
ATOM 2502 O O . ASP A 1 509 ? 16.634 -5.054 14.608 1.00 37.90 539 ASP A O 1
ATOM 2507 N N . GLN A 1 510 ? 18.532 -3.912 15.132 1.00 38.24 540 GLN A N 1
ATOM 2508 C CA . GLN A 1 510 ? 17.964 -3.191 16.280 1.00 37.56 540 GLN A CA 1
ATOM 2509 C C . GLN A 1 510 ? 16.926 -2.166 15.884 1.00 36.95 540 GLN A C 1
ATOM 2510 O O . GLN A 1 510 ? 16.238 -1.644 16.738 1.00 37.01 540 GLN A O 1
ATOM 2516 N N . TYR A 1 511 ? 16.836 -1.885 14.590 1.00 36.76 541 TYR A N 1
ATOM 2517 C CA . TYR A 1 511 ? 15.891 -0.938 14.038 1.00 36.53 541 TYR A CA 1
ATOM 2518 C C . TYR A 1 511 ? 14.764 -1.677 13.311 1.00 36.70 541 TYR A C 1
ATOM 2519 O O . TYR A 1 511 ? 13.975 -1.070 12.606 1.00 36.26 541 TYR A O 1
ATOM 2528 N N . GLY A 1 512 ? 14.686 -2.990 13.485 1.00 38.17 542 GLY A N 1
ATOM 2529 C CA . GLY A 1 512 ? 13.679 -3.805 12.789 1.00 38.57 542 GLY A CA 1
ATOM 2530 C C . GLY A 1 512 ? 13.843 -4.045 11.290 1.00 39.03 542 GLY A C 1
ATOM 2531 O O . GLY A 1 512 ? 12.946 -4.548 10.649 1.00 37.31 542 GLY A O 1
ATOM 2532 N N . LYS A 1 513 ? 14.990 -3.712 10.719 1.00 44.52 543 LYS A N 1
ATOM 2533 C CA . LYS A 1 513 ? 15.232 -3.972 9.292 1.00 46.05 543 LYS A CA 1
ATOM 2534 C C . LYS A 1 513 ? 15.905 -5.327 9.075 1.00 43.29 543 LYS A C 1
ATOM 2535 O O . LYS A 1 513 ? 16.634 -5.788 9.939 1.00 41.13 543 LYS A O 1
ATOM 2541 N N . GLU A 1 514 ? 15.670 -5.945 7.915 1.00 42.13 544 GLU A N 1
ATOM 2542 C CA . GLU A 1 514 ? 16.266 -7.248 7.601 1.00 42.33 544 GLU A CA 1
ATOM 2543 C C . GLU A 1 514 ? 17.770 -7.121 7.647 1.00 42.28 544 GLU A C 1
ATOM 2544 O O . GLU A 1 514 ? 18.312 -6.086 7.305 1.00 41.78 544 GLU A O 1
ATOM 2550 N N . ILE A 1 515 ? 18.426 -8.168 8.129 1.00 42.53 545 ILE A N 1
ATOM 2551 C CA . ILE A 1 515 ? 19.871 -8.197 8.266 1.00 42.96 545 ILE A CA 1
ATOM 2552 C C . ILE A 1 515 ? 20.289 -9.653 8.064 1.00 42.98 545 ILE A C 1
ATOM 2553 O O . ILE A 1 515 ? 19.616 -10.553 8.538 1.00 41.27 545 ILE A O 1
ATOM 2558 N N . LYS A 1 516 ? 21.366 -9.881 7.322 1.00 45.81 546 LYS A N 1
ATOM 2559 C CA . LYS A 1 516 ? 21.872 -11.235 7.119 1.00 47.83 546 LYS A CA 1
ATOM 2560 C C . LYS A 1 516 ? 21.965 -11.864 8.479 1.00 46.51 546 LYS A C 1
ATOM 2561 O O . LYS A 1 516 ? 22.326 -11.216 9.445 1.00 46.08 546 LYS A O 1
ATOM 2567 N N . PHE A 1 517 ? 21.617 -13.132 8.563 1.00 46.84 547 PHE A N 1
ATOM 2568 C CA . PHE A 1 517 ? 21.716 -13.845 9.824 1.00 46.89 547 PHE A CA 1
ATOM 2569 C C . PHE A 1 517 ? 23.202 -14.105 10.016 1.00 50.22 547 PHE A C 1
ATOM 2570 O O . PHE A 1 517 ? 23.953 -14.222 9.046 1.00 52.18 547 PHE A O 1
ATOM 2578 N N . GLY A 1 518 ? 23.671 -14.162 11.244 1.00 52.35 548 GLY A N 1
ATOM 2579 C CA . GLY A 1 518 ? 25.101 -14.442 11.412 1.00 57.71 548 GLY A CA 1
ATOM 2580 C C . GLY A 1 518 ? 25.429 -15.924 11.236 1.00 58.55 548 GLY A C 1
ATOM 2581 O O . GLY A 1 518 ? 24.703 -16.672 10.575 1.00 59.69 548 GLY A O 1
ATOM 2582 N N . THR A 1 519 ? 26.552 -16.336 11.806 1.00 58.87 549 THR A N 1
ATOM 2583 C CA . THR A 1 519 ? 26.686 -17.705 12.294 1.00 61.85 549 THR A CA 1
ATOM 2584 C C . THR A 1 519 ? 26.854 -17.700 13.816 1.00 62.71 549 THR A C 1
ATOM 2585 O O . THR A 1 519 ? 26.863 -18.756 14.439 1.00 63.42 549 THR A O 1
ATOM 2589 N N . LYS A 1 520 ? 26.946 -16.511 14.408 1.00 62.35 550 LYS A N 1
ATOM 2590 C CA . LYS A 1 520 ? 27.055 -16.363 15.854 1.00 63.93 550 LYS A CA 1
ATOM 2591 C C . LYS A 1 520 ? 25.981 -17.200 16.562 1.00 61.06 550 LYS A C 1
ATOM 2592 O O . LYS A 1 520 ? 26.275 -18.059 17.392 1.00 58.11 550 LYS A O 1
ATOM 2598 N N . GLY A 1 521 ? 24.729 -16.954 16.196 1.00 58.40 551 GLY A N 1
ATOM 2599 C CA . GLY A 1 521 ? 23.600 -17.536 16.901 1.00 55.88 551 GLY A CA 1
ATOM 2600 C C . GLY A 1 521 ? 23.003 -18.753 16.240 1.00 53.23 551 GLY A C 1
ATOM 2601 O O . GLY A 1 521 ? 23.588 -19.357 15.349 1.00 54.69 551 GLY A O 1
ATOM 2602 N N . LYS A 1 522 ? 21.824 -19.125 16.700 1.00 50.41 552 LYS A N 1
ATOM 2603 C CA . LYS A 1 522 ? 21.057 -20.142 16.028 1.00 47.63 552 LYS A CA 1
ATOM 2604 C C . LYS A 1 522 ? 19.576 -19.913 16.293 1.00 45.22 552 LYS A C 1
ATOM 2605 O O . LYS A 1 522 ? 19.211 -19.181 17.224 1.00 45.21 552 LYS A O 1
ATOM 2611 N N . VAL A 1 523 ? 18.743 -20.517 15.446 1.00 42.23 553 VAL A N 1
ATOM 2612 C CA . VAL A 1 523 ? 17.301 -20.570 15.637 1.00 39.76 553 VAL A CA 1
ATOM 2613 C C . VAL A 1 523 ? 16.803 -22.013 15.539 1.00 39.50 553 VAL A C 1
ATOM 2614 O O . VAL A 1 523 ? 17.082 -22.698 14.572 1.00 40.00 553 VAL A O 1
ATOM 2618 N N . THR A 1 524 ? 16.052 -22.464 16.533 1.00 39.62 554 THR A N 1
ATOM 2619 C CA . THR A 1 524 ? 15.428 -23.788 16.498 1.00 39.30 554 THR A CA 1
ATOM 2620 C C . THR A 1 524 ? 13.911 -23.671 16.295 1.00 38.33 554 THR A C 1
ATOM 2621 O O . THR A 1 524 ? 13.306 -22.677 16.697 1.00 35.67 554 THR A O 1
ATOM 2625 N N . VAL A 1 525 ? 13.318 -24.707 15.684 1.00 37.80 555 VAL A N 1
ATOM 2626 C CA . VAL A 1 525 ? 11.862 -24.839 15.519 1.00 35.63 555 VAL A CA 1
ATOM 2627 C C . VAL A 1 525 ? 11.378 -26.166 16.138 1.00 35.91 555 VAL A C 1
ATOM 2628 O O . VAL A 1 525 ? 11.800 -27.237 15.749 1.00 35.07 555 VAL A O 1
ATOM 2632 N N . THR A 1 526 ? 10.494 -26.084 17.121 1.00 35.91 556 THR A N 1
ATOM 2633 C CA . THR A 1 526 ? 10.121 -27.245 17.892 1.00 37.18 556 THR A CA 1
ATOM 2634 C C . THR A 1 526 ? 8.655 -27.220 18.276 1.00 38.33 556 THR A C 1
ATOM 2635 O O . THR A 1 526 ? 8.043 -26.164 18.335 1.00 39.93 556 THR A O 1
ATOM 2639 N N . THR A 1 527 ? 8.105 -28.399 18.545 1.00 39.57 557 THR A N 1
ATOM 2640 C CA . THR A 1 527 ? 6.777 -28.532 19.120 1.00 40.55 557 THR A CA 1
ATOM 2641 C C . THR A 1 527 ? 6.763 -29.723 20.090 1.00 42.27 557 THR A C 1
ATOM 2642 O O . THR A 1 527 ? 7.479 -30.699 19.883 1.00 41.92 557 THR A O 1
ATOM 2646 N N . ASN A 1 528 ? 5.969 -29.600 21.154 1.00 43.73 558 ASN A N 1
ATOM 2647 C CA . ASN A 1 528 ? 5.643 -30.705 22.064 1.00 46.40 558 ASN A CA 1
ATOM 2648 C C . ASN A 1 528 ? 4.364 -31.438 21.663 1.00 46.43 558 ASN A C 1
ATOM 2649 O O . ASN A 1 528 ? 3.962 -32.368 22.329 1.00 46.42 558 ASN A O 1
ATOM 2654 N N . THR A 1 529 ? 3.743 -31.030 20.557 1.00 48.05 559 THR A N 1
ATOM 2655 C CA . THR A 1 529 ? 2.416 -31.519 20.164 1.00 47.47 559 THR A CA 1
ATOM 2656 C C . THR A 1 529 ? 2.486 -32.723 19.218 1.00 47.93 559 THR A C 1
ATOM 2657 O O . THR A 1 529 ? 2.939 -32.594 18.085 1.00 44.87 559 THR A O 1
ATOM 2661 N N . GLU A 1 530 ? 2.040 -33.884 19.695 1.00 50.15 560 GLU A N 1
ATOM 2662 C CA . GLU A 1 530 ? 2.015 -35.108 18.901 1.00 52.47 560 GLU A CA 1
ATOM 2663 C C . GLU A 1 530 ? 0.999 -34.955 17.805 1.00 49.62 560 GLU A C 1
ATOM 2664 O O . GLU A 1 530 ? -0.140 -34.603 18.085 1.00 50.31 560 GLU A O 1
ATOM 2670 N N . GLY A 1 531 ? 1.392 -35.243 16.563 1.00 45.87 561 GLY A N 1
ATOM 2671 C CA . GLY A 1 531 ? 0.490 -35.100 15.407 1.00 41.90 561 GLY A CA 1
ATOM 2672 C C . GLY A 1 531 ? 0.896 -33.965 14.477 1.00 39.42 561 GLY A C 1
ATOM 2673 O O . GLY A 1 531 ? 0.485 -33.948 13.312 1.00 38.17 561 GLY A O 1
ATOM 2674 N N . LEU A 1 532 ? 1.691 -33.011 14.986 1.00 36.23 562 LEU A N 1
ATOM 2675 C CA . LEU A 1 532 ? 2.294 -31.978 14.130 1.00 35.29 562 LEU A CA 1
ATOM 2676 C C . LEU A 1 532 ? 3.647 -32.438 13.651 1.00 34.46 562 LEU A C 1
ATOM 2677 O O . LEU A 1 532 ? 4.384 -33.059 14.406 1.00 35.25 562 LEU A O 1
ATOM 2682 N N . VAL A 1 533 ? 3.953 -32.114 12.394 1.00 32.92 563 VAL A N 1
ATOM 2683 C CA . VAL A 1 533 ? 5.197 -32.484 11.751 1.00 32.00 563 VAL A CA 1
ATOM 2684 C C . VAL A 1 533 ? 5.807 -31.179 11.250 1.00 32.00 563 VAL A C 1
ATOM 2685 O O . VAL A 1 533 ? 5.096 -30.375 10.668 1.00 29.89 563 VAL A O 1
ATOM 2689 N N . ILE A 1 534 ? 7.100 -30.964 11.557 1.00 34.47 564 ILE A N 1
ATOM 2690 C CA . ILE A 1 534 ? 7.922 -29.838 11.090 1.00 35.05 564 ILE A CA 1
ATOM 2691 C C . ILE A 1 534 ? 8.826 -30.348 9.980 1.00 36.87 564 ILE A C 1
ATOM 2692 O O . ILE A 1 534 ? 9.537 -31.320 10.160 1.00 38.70 564 ILE A O 1
ATOM 2697 N N . LYS A 1 535 ? 8.812 -29.688 8.842 1.00 37.96 565 LYS A N 1
ATOM 2698 C CA . LYS A 1 535 ? 9.658 -30.065 7.727 1.00 39.44 565 LYS A CA 1
ATOM 2699 C C . LYS A 1 535 ? 10.508 -28.874 7.338 1.00 40.61 565 LYS A C 1
ATOM 2700 O O . LYS A 1 535 ? 10.295 -27.760 7.838 1.00 40.69 565 LYS A O 1
ATOM 2706 N N . ASN A 1 536 ? 11.433 -29.117 6.410 1.00 41.96 566 ASN A N 1
ATOM 2707 C CA . ASN A 1 536 ? 12.397 -28.135 5.922 1.00 43.42 566 ASN A CA 1
ATOM 2708 C C . ASN A 1 536 ? 13.273 -27.564 7.047 1.00 42.13 566 ASN A C 1
ATOM 2709 O O . ASN A 1 536 ? 13.596 -26.376 7.064 1.00 42.52 566 ASN A O 1
ATOM 2714 N N . VAL A 1 537 ? 13.655 -28.438 7.971 1.00 40.38 567 VAL A N 1
ATOM 2715 C CA . VAL A 1 537 ? 14.436 -28.070 9.147 1.00 40.61 567 VAL A CA 1
ATOM 2716 C C . VAL A 1 537 ? 15.566 -29.112 9.295 1.00 41.47 567 VAL A C 1
ATOM 2717 O O . VAL A 1 537 ? 15.357 -30.294 8.983 1.00 42.81 567 VAL A O 1
ATOM 2721 N N . ASN A 1 538 ? 16.747 -28.666 9.738 1.00 40.89 568 ASN A N 1
ATOM 2722 C CA . ASN A 1 538 ? 17.888 -29.537 10.029 1.00 41.77 568 ASN A CA 1
ATOM 2723 C C . ASN A 1 538 ? 17.509 -30.533 11.115 1.00 42.98 568 ASN A C 1
ATOM 2724 O O . ASN A 1 538 ? 16.587 -30.280 11.901 1.00 41.34 568 ASN A O 1
ATOM 2729 N N . SER A 1 539 ? 18.254 -31.637 11.188 1.00 45.46 569 SER A N 1
ATOM 2730 C CA . SER A 1 539 ? 17.968 -32.732 12.133 1.00 47.19 569 SER A CA 1
ATOM 2731 C C . SER A 1 539 ? 18.037 -32.309 13.605 1.00 48.86 569 SER A C 1
ATOM 2732 O O . SER A 1 539 ? 17.382 -32.906 14.455 1.00 47.43 569 SER A O 1
ATOM 2735 N N . ASP A 1 540 ? 18.836 -31.284 13.903 1.00 51.40 570 ASP A N 1
ATOM 2736 C CA . ASP A 1 540 ? 18.869 -30.708 15.255 1.00 52.90 570 ASP A CA 1
ATOM 2737 C C . ASP A 1 540 ? 17.836 -29.571 15.415 1.00 50.76 570 ASP A C 1
ATOM 2738 O O . ASP A 1 540 ? 18.014 -28.668 16.234 1.00 50.07 570 ASP A O 1
ATOM 2743 N N . ASN A 1 541 ? 16.769 -29.618 14.620 1.00 47.72 571 ASN A N 1
ATOM 2744 C CA . ASN A 1 541 ? 15.677 -28.679 14.737 1.00 46.14 571 ASN A CA 1
ATOM 2745 C C . ASN A 1 541 ? 16.026 -27.243 14.335 1.00 45.90 571 ASN A C 1
ATOM 2746 O O . ASN A 1 541 ? 15.168 -26.370 14.434 1.00 47.68 571 ASN A O 1
ATOM 2751 N N . THR A 1 542 ? 17.254 -26.977 13.896 1.00 45.49 572 THR A N 1
ATOM 2752 C CA . THR A 1 542 ? 17.639 -25.613 13.557 1.00 44.59 572 THR A CA 1
ATOM 2753 C C . THR A 1 542 ? 17.231 -25.295 12.119 1.00 44.33 572 THR A C 1
ATOM 2754 O O . THR A 1 542 ? 16.848 -26.187 11.345 1.00 41.69 572 THR A O 1
ATOM 2758 N N . ILE A 1 543 ? 17.284 -24.004 11.800 1.00 43.26 573 ILE A N 1
ATOM 2759 C CA . ILE A 1 543 ? 17.211 -23.498 10.427 1.00 43.32 573 ILE A CA 1
ATOM 2760 C C . ILE A 1 543 ? 18.356 -22.491 10.283 1.00 44.78 573 ILE A C 1
ATOM 2761 O O . ILE A 1 543 ? 18.490 -21.579 11.108 1.00 43.08 573 ILE A O 1
ATOM 2766 N N . ASP A 1 544 ? 19.182 -22.662 9.249 1.00 46.18 574 ASP A N 1
ATOM 2767 C CA . ASP A 1 544 ? 20.525 -22.043 9.230 1.00 47.90 574 ASP A CA 1
ATOM 2768 C C . ASP A 1 544 ? 20.650 -20.722 8.480 1.00 48.61 574 ASP A C 1
ATOM 2769 O O . ASP A 1 544 ? 21.708 -20.066 8.562 1.00 51.06 574 ASP A O 1
ATOM 2774 N N . PHE A 1 545 ? 19.593 -20.348 7.746 1.00 48.55 575 PHE A N 1
ATOM 2775 C CA . PHE A 1 545 ? 19.533 -19.091 6.959 1.00 46.99 575 PHE A CA 1
ATOM 2776 C C . PHE A 1 545 ? 20.570 -19.048 5.836 1.00 49.13 575 PHE A C 1
ATOM 2777 O O . PHE A 1 545 ? 21.322 -18.075 5.706 1.00 47.53 575 PHE A O 1
ATOM 2785 N N . ASP A 1 546 ? 20.566 -20.109 5.020 1.00 52.56 576 ASP A N 1
ATOM 2786 C CA . ASP A 1 546 ? 21.569 -20.342 3.984 1.00 54.73 576 ASP A CA 1
ATOM 2787 C C . ASP A 1 546 ? 22.982 -20.187 4.572 1.00 54.50 576 ASP A C 1
ATOM 2788 O O . ASP A 1 546 ? 23.781 -19.374 4.120 1.00 53.63 576 ASP A O 1
ATOM 2793 N N . SER A 1 547 ? 23.243 -20.958 5.623 1.00 55.17 577 SER A N 1
ATOM 2794 C CA . SER A 1 547 ? 24.461 -20.854 6.416 1.00 58.24 577 SER A CA 1
ATOM 2795 C C . SER A 1 547 ? 24.848 -19.421 6.786 1.00 58.91 577 SER A C 1
ATOM 2796 O O . SER A 1 547 ? 26.001 -19.021 6.622 1.00 61.59 577 SER A O 1
ATOM 2799 N N . GLY A 1 548 ? 23.888 -18.650 7.282 1.00 57.55 578 GLY A N 1
ATOM 2800 C CA . GLY A 1 548 ? 24.153 -17.276 7.717 1.00 55.94 578 GLY A CA 1
ATOM 2801 C C . GLY A 1 548 ? 24.169 -16.181 6.654 1.00 54.78 578 GLY A C 1
ATOM 2802 O O . GLY A 1 548 ? 24.259 -14.997 6.988 1.00 53.14 578 GLY A O 1
ATOM 2803 N N . ASN A 1 549 ? 24.070 -16.539 5.379 1.00 54.98 579 ASN A N 1
ATOM 2804 C CA . ASN A 1 549 ? 24.129 -15.523 4.311 1.00 56.39 579 ASN A CA 1
ATOM 2805 C C . ASN A 1 549 ? 22.844 -14.771 4.023 1.00 53.97 579 ASN A C 1
ATOM 2806 O O . ASN A 1 549 ? 22.863 -13.729 3.380 1.00 54.88 579 ASN A O 1
ATOM 2811 N N . SER A 1 550 ? 21.740 -15.307 4.521 1.00 52.77 580 SER A N 1
ATOM 2812 C CA . SER A 1 550 ? 20.405 -14.847 4.188 1.00 48.37 580 SER A CA 1
ATOM 2813 C C . SER A 1 550 ? 19.808 -14.117 5.368 1.00 44.47 580 SER A C 1
ATOM 2814 O O . SER A 1 550 ? 20.116 -14.428 6.502 1.00 46.04 580 SER A O 1
ATOM 2817 N N . ALA A 1 551 ? 18.951 -13.154 5.090 1.00 42.33 581 ALA A N 1
ATOM 2818 C CA . ALA A 1 551 ? 18.149 -12.506 6.113 1.00 40.98 581 ALA A CA 1
ATOM 2819 C C . ALA A 1 551 ? 16.818 -13.276 6.351 1.00 39.71 581 ALA A C 1
ATOM 2820 O O . ALA A 1 551 ? 16.107 -13.015 7.328 1.00 37.26 581 ALA A O 1
ATOM 2822 N N . THR A 1 552 ? 16.473 -14.200 5.451 1.00 38.48 582 THR A N 1
ATOM 2823 C CA . THR A 1 552 ? 15.216 -14.953 5.572 1.00 40.00 582 THR A CA 1
ATOM 2824 C C . THR A 1 552 ? 15.395 -16.463 5.471 1.00 41.53 582 THR A C 1
ATOM 2825 O O . THR A 1 552 ? 16.397 -16.950 4.969 1.00 44.69 582 THR A O 1
ATOM 2829 N N . ASP A 1 553 ? 14.419 -17.202 5.982 1.00 42.30 583 ASP A N 1
ATOM 2830 C CA . ASP A 1 553 ? 14.390 -18.665 5.846 1.00 41.38 583 ASP A CA 1
ATOM 2831 C C . ASP A 1 553 ? 12.929 -19.113 5.969 1.00 39.07 583 ASP A C 1
ATOM 2832 O O . ASP A 1 553 ? 12.038 -18.288 5.959 1.00 38.08 583 ASP A O 1
ATOM 2837 N N . GLN A 1 554 ? 12.682 -20.416 6.070 1.00 39.63 584 GLN A N 1
ATOM 2838 C CA . GLN A 1 554 ? 11.322 -20.953 5.973 1.00 37.47 584 GLN A CA 1
ATOM 2839 C C . GLN A 1 554 ? 11.218 -22.305 6.572 1.00 35.21 584 GLN A C 1
ATOM 2840 O O . GLN A 1 554 ? 12.150 -23.094 6.472 1.00 36.16 584 GLN A O 1
ATOM 2846 N N . PHE A 1 555 ? 10.054 -22.612 7.120 1.00 32.41 585 PHE A N 1
ATOM 2847 C CA . PHE A 1 555 ? 9.735 -23.983 7.415 1.00 31.40 585 PHE A CA 1
ATOM 2848 C C . PHE A 1 555 ? 8.271 -24.257 7.161 1.00 30.25 585 PHE A C 1
ATOM 2849 O O . PHE A 1 555 ? 7.465 -23.343 6.976 1.00 28.16 585 PHE A O 1
ATOM 2857 N N . VAL A 1 556 ? 7.945 -25.543 7.172 1.00 30.64 586 VAL A N 1
ATOM 2858 C CA . VAL A 1 556 ? 6.626 -26.017 6.839 1.00 29.77 586 VAL A CA 1
ATOM 2859 C C . VAL A 1 556 ? 6.089 -26.770 8.044 1.00 29.16 586 VAL A C 1
ATOM 2860 O O . VAL A 1 556 ? 6.832 -27.453 8.734 1.00 29.46 586 VAL A O 1
ATOM 2864 N N . VAL A 1 557 ? 4.808 -26.594 8.333 1.00 28.95 587 VAL A N 1
ATOM 2865 C CA . VAL A 1 557 ? 4.128 -27.392 9.365 1.00 28.49 587 VAL A CA 1
ATOM 2866 C C . VAL A 1 557 ? 3.032 -28.208 8.705 1.00 29.22 587 VAL A C 1
ATOM 2867 O O . VAL A 1 557 ? 2.269 -27.670 7.879 1.00 27.79 587 VAL A O 1
ATOM 2871 N N . VAL A 1 558 ? 2.941 -29.491 9.074 1.00 29.61 588 VAL A N 1
ATOM 2872 C CA . VAL A 1 558 ? 1.995 -30.386 8.428 1.00 30.07 588 VAL A CA 1
ATOM 2873 C C . VAL A 1 558 ? 1.127 -31.134 9.420 1.00 29.51 588 VAL A C 1
ATOM 2874 O O . VAL A 1 558 ? 1.621 -31.618 10.417 1.00 31.34 588 VAL A O 1
ATOM 2878 N N . ALA A 1 559 ? -0.158 -31.256 9.135 1.00 28.71 589 ALA A N 1
ATOM 2879 C CA . ALA A 1 559 ? -1.034 -32.087 9.959 1.00 29.81 589 ALA A CA 1
ATOM 2880 C C . ALA A 1 559 ? -0.780 -33.576 9.684 1.00 31.42 589 ALA A C 1
ATOM 2881 O O . ALA A 1 559 ? -0.356 -33.944 8.585 1.00 30.86 589 ALA A O 1
ATOM 2883 N N . THR A 1 560 ? -1.021 -34.419 10.687 1.00 32.65 590 THR A N 1
ATOM 2884 C CA . THR A 1 560 ? -1.057 -35.873 10.509 1.00 34.11 590 THR A CA 1
ATOM 2885 C C . THR A 1 560 ? -2.498 -36.349 10.346 1.00 35.76 590 THR A C 1
ATOM 2886 O O . THR A 1 560 ? -3.371 -35.959 11.122 1.00 35.88 590 THR A O 1
ATOM 2890 N N . LYS A 1 561 ? -2.723 -37.215 9.356 1.00 38.59 591 LYS A N 1
ATOM 2891 C CA . LYS A 1 561 ? -4.071 -37.666 8.981 1.00 39.15 591 LYS A CA 1
ATOM 2892 C C . LYS A 1 561 ? -4.750 -38.274 10.157 1.00 39.82 591 LYS A C 1
ATOM 2893 O O . LYS A 1 561 ? -4.166 -39.085 10.855 1.00 40.47 591 LYS A O 1
ATOM 2899 N N . ASP A 1 562 ? -5.985 -37.834 10.375 1.00 40.95 592 ASP A N 1
ATOM 2900 C CA . ASP A 1 562 ? -6.863 -38.315 11.441 1.00 42.33 592 ASP A CA 1
ATOM 2901 C C . ASP A 1 562 ? -6.334 -38.168 12.892 1.00 42.75 592 ASP A C 1
ATOM 2902 O O . ASP A 1 562 ? -6.928 -38.706 13.802 1.00 43.95 592 ASP A O 1
ATOM 2907 N N . LYS A 1 563 ? -5.259 -37.407 13.107 1.00 44.21 593 LYS A N 1
ATOM 2908 C CA . LYS A 1 563 ? -4.829 -37.003 14.463 1.00 45.48 593 LYS A CA 1
ATOM 2909 C C . LYS A 1 563 ? -5.220 -35.534 14.713 1.00 43.72 593 LYS A C 1
ATOM 2910 O O . LYS A 1 563 ? -4.518 -34.615 14.312 1.00 43.38 593 LYS A O 1
ATOM 2916 N N . ILE A 1 564 ? -6.343 -35.345 15.398 1.00 41.61 594 ILE A N 1
ATOM 2917 C CA . ILE A 1 564 ? -7.029 -34.077 15.478 1.00 41.18 594 ILE A CA 1
ATOM 2918 C C . ILE A 1 564 ? -6.676 -33.316 16.755 1.00 42.10 594 ILE A C 1
ATOM 2919 O O . ILE A 1 564 ? -7.468 -33.229 17.671 1.00 43.75 594 ILE A O 1
ATOM 2924 N N . VAL A 1 565 ? -5.488 -32.740 16.793 1.00 43.36 595 VAL A N 1
ATOM 2925 C CA . VAL A 1 565 ? -4.996 -32.090 17.992 1.00 44.17 595 VAL A CA 1
ATOM 2926 C C . VAL A 1 565 ? -4.665 -30.646 17.684 1.00 43.79 595 VAL A C 1
ATOM 2927 O O . VAL A 1 565 ? -4.336 -30.314 16.566 1.00 47.67 595 VAL A O 1
ATOM 2931 N N . ASN A 1 566 ? -4.766 -29.797 18.693 1.00 43.44 596 ASN A N 1
ATOM 2932 C CA . ASN A 1 566 ? -4.409 -28.406 18.592 1.00 44.27 596 ASN A CA 1
ATOM 2933 C C . ASN A 1 566 ? -3.224 -28.207 19.507 1.00 42.91 596 ASN A C 1
ATOM 2934 O O . ASN A 1 566 ? -3.240 -28.688 20.612 1.00 46.42 596 ASN A O 1
ATOM 2939 N N . GLY A 1 567 ? -2.190 -27.512 19.061 1.00 40.04 597 GLY A N 1
ATOM 2940 C CA . GLY A 1 567 ? -1.007 -27.299 19.889 1.00 37.71 597 GLY A CA 1
ATOM 2941 C C . GLY A 1 567 ? -0.270 -26.076 19.426 1.00 35.98 597 GLY A C 1
ATOM 2942 O O . GLY A 1 567 ? -0.861 -25.183 18.872 1.00 35.14 597 GLY A O 1
ATOM 2943 N N . LYS A 1 568 ? 1.029 -26.025 19.635 1.00 36.96 598 LYS A N 1
ATOM 2944 C CA . LYS A 1 568 ? 1.789 -24.887 19.164 1.00 38.06 598 LYS A CA 1
ATOM 2945 C C . LYS A 1 568 ? 3.220 -25.205 18.782 1.00 37.48 598 LYS A C 1
ATOM 2946 O O . LYS A 1 568 ? 3.774 -26.218 19.216 1.00 38.51 598 LYS A O 1
ATOM 2952 N N . VAL A 1 569 ? 3.780 -24.337 17.928 1.00 36.15 599 VAL A N 1
ATOM 2953 C CA . VAL A 1 569 ? 5.173 -24.413 17.477 1.00 35.70 599 VAL A CA 1
ATOM 2954 C C . VAL A 1 569 ? 5.939 -23.227 18.023 1.00 35.31 599 VAL A C 1
ATOM 2955 O O . VAL A 1 569 ? 5.460 -22.102 18.008 1.00 32.68 599 VAL A O 1
ATOM 2959 N N . GLU A 1 570 ? 7.147 -23.498 18.485 1.00 37.95 600 GLU A N 1
ATOM 2960 C CA . GLU A 1 570 ? 7.998 -22.482 19.071 1.00 39.53 600 GLU A CA 1
ATOM 2961 C C . GLU A 1 570 ? 9.200 -22.243 18.172 1.00 36.15 600 GLU A C 1
ATOM 2962 O O . GLU A 1 570 ? 9.807 -23.168 17.656 1.00 34.02 600 GLU A O 1
ATOM 2968 N N . VAL A 1 571 ? 9.497 -20.973 17.938 1.00 33.81 601 VAL A N 1
ATOM 2969 C CA . VAL A 1 571 ? 10.626 -20.584 17.125 1.00 32.64 601 VAL A CA 1
ATOM 2970 C C . VAL A 1 571 ? 11.558 -19.778 18.008 1.00 33.08 601 VAL A C 1
ATOM 2971 O O . VAL A 1 571 ? 11.266 -18.632 18.363 1.00 32.85 601 VAL A O 1
ATOM 2975 N N . LYS A 1 572 ? 12.672 -20.384 18.380 1.00 34.12 602 LYS A N 1
ATOM 2976 C CA . LYS A 1 572 ? 13.541 -19.798 19.385 1.00 37.01 602 LYS A CA 1
ATOM 2977 C C . LYS A 1 572 ? 14.829 -19.246 18.811 1.00 37.71 602 LYS A C 1
ATOM 2978 O O . LYS A 1 572 ? 15.555 -19.964 18.151 1.00 38.03 602 LYS A O 1
ATOM 2984 N N . TYR A 1 573 ? 15.117 -17.980 19.092 1.00 40.19 603 TYR A N 1
ATOM 2985 C CA . TYR A 1 573 ? 16.419 -17.363 18.755 1.00 42.88 603 TYR A CA 1
ATOM 2986 C C . TYR A 1 573 ? 17.418 -17.436 19.921 1.00 43.48 603 TYR A C 1
ATOM 2987 O O . TYR A 1 573 ? 17.111 -17.021 21.035 1.00 41.68 603 TYR A O 1
ATOM 2996 N N . PHE A 1 574 ? 18.606 -17.969 19.646 1.00 46.93 604 PHE A N 1
ATOM 2997 C CA . PHE A 1 574 ? 19.713 -18.002 20.616 1.00 49.17 604 PHE A CA 1
ATOM 2998 C C . PHE A 1 574 ? 20.833 -17.083 20.135 1.00 49.76 604 PHE A C 1
ATOM 2999 O O . PHE A 1 574 ? 21.411 -17.339 19.083 1.00 50.02 604 PHE A O 1
ATOM 3007 N N . LYS A 1 575 ? 21.152 -16.041 20.904 1.00 52.76 605 LYS A N 1
ATOM 3008 C CA . LYS A 1 575 ? 22.222 -15.091 20.564 1.00 54.70 605 LYS A CA 1
ATOM 3009 C C . LYS A 1 575 ? 23.511 -15.803 20.198 1.00 52.85 605 LYS A C 1
ATOM 3010 O O . LYS A 1 575 ? 24.082 -15.545 19.156 1.00 51.13 605 LYS A O 1
ATOM 3016 N N . ASN A 1 576 ? 23.965 -16.694 21.066 1.00 53.48 606 ASN A N 1
ATOM 3017 C CA . ASN A 1 576 ? 25.092 -17.562 20.757 1.00 55.74 606 ASN A CA 1
ATOM 3018 C C . ASN A 1 576 ? 24.625 -18.995 20.593 1.00 54.88 606 ASN A C 1
ATOM 3019 O O . ASN A 1 576 ? 23.810 -19.499 21.376 1.00 51.60 606 ASN A O 1
ATOM 3024 N N . ALA A 1 577 ? 25.136 -19.647 19.554 1.00 56.31 607 ALA A N 1
ATOM 3025 C CA . ALA A 1 577 ? 24.723 -21.012 19.226 1.00 57.21 607 ALA A CA 1
ATOM 3026 C C . ALA A 1 577 ? 24.832 -21.919 20.436 1.00 59.04 607 ALA A C 1
ATOM 3027 O O . ALA A 1 577 ? 24.030 -22.823 20.613 1.00 60.80 607 ALA A O 1
ATOM 3029 N N . SER A 1 578 ? 25.820 -21.660 21.282 1.00 62.77 608 SER A N 1
ATOM 3030 C CA . SER A 1 578 ? 26.084 -22.505 22.437 1.00 64.55 608 SER A CA 1
ATOM 3031 C C . SER A 1 578 ? 25.260 -22.179 23.696 1.00 64.68 608 SER A C 1
ATOM 3032 O O . SER A 1 578 ? 25.457 -22.822 24.718 1.00 65.88 608 SER A O 1
ATOM 3035 N N . ASP A 1 579 ? 24.347 -21.211 23.644 1.00 63.85 609 ASP A N 1
ATOM 3036 C CA . ASP A 1 579 ? 23.574 -20.857 24.844 1.00 65.14 609 ASP A CA 1
ATOM 3037 C C . ASP A 1 579 ? 22.534 -21.916 25.177 1.00 64.80 609 ASP A C 1
ATOM 3038 O O . ASP A 1 579 ? 21.895 -22.456 24.277 1.00 62.90 609 ASP A O 1
ATOM 3043 N N . THR A 1 580 ? 22.364 -22.202 26.467 1.00 66.05 610 THR A N 1
ATOM 3044 C CA . THR A 1 580 ? 21.338 -23.151 26.911 1.00 67.59 610 THR A CA 1
ATOM 3045 C C . THR A 1 580 ? 19.941 -22.515 26.997 1.00 64.13 610 THR A C 1
ATOM 3046 O O . THR A 1 580 ? 18.942 -23.224 26.865 1.00 64.29 610 THR A O 1
ATOM 3050 N N . THR A 1 581 ? 19.855 -21.206 27.226 1.00 61.80 611 THR A N 1
ATOM 3051 C CA . THR A 1 581 ? 18.547 -20.539 27.230 1.00 61.29 611 THR A CA 1
ATOM 3052 C C . THR A 1 581 ? 18.398 -19.628 26.035 1.00 59.90 611 THR A C 1
ATOM 3053 O O . THR A 1 581 ? 19.325 -18.914 25.674 1.00 62.70 611 THR A O 1
ATOM 3057 N N . PRO A 1 582 ? 17.213 -19.628 25.424 1.00 58.44 612 PRO A N 1
ATOM 3058 C CA . PRO A 1 582 ? 17.000 -18.709 24.318 1.00 55.69 612 PRO A CA 1
ATOM 3059 C C . PRO A 1 582 ? 16.922 -17.248 24.750 1.00 52.76 612 PRO A C 1
ATOM 3060 O O . PRO A 1 582 ? 16.621 -16.956 25.900 1.00 51.38 612 PRO A O 1
ATOM 3064 N N . THR A 1 583 ? 17.165 -16.365 23.784 1.00 50.98 613 THR A N 1
ATOM 3065 C CA . THR A 1 583 ? 17.102 -14.913 23.934 1.00 49.48 613 THR A CA 1
ATOM 3066 C C . THR A 1 583 ? 15.678 -14.410 23.677 1.00 48.80 613 THR A C 1
ATOM 3067 O O . THR A 1 583 ? 15.217 -13.456 24.315 1.00 47.73 613 THR A O 1
ATOM 3071 N N . SER A 1 584 ? 14.986 -15.036 22.726 1.00 46.77 614 SER A N 1
ATOM 3072 C CA . SER A 1 584 ? 13.546 -14.833 22.592 1.00 43.43 614 SER A CA 1
ATOM 3073 C C . SER A 1 584 ? 12.882 -16.019 21.915 1.00 42.00 614 SER A C 1
ATOM 3074 O O . SER A 1 584 ? 13.543 -16.879 21.320 1.00 41.06 614 SER A O 1
ATOM 3077 N N . THR A 1 585 ? 11.564 -16.040 22.024 1.00 39.99 615 THR A N 1
ATOM 3078 C CA . THR A 1 585 ? 10.755 -17.132 21.557 1.00 39.45 615 THR A CA 1
ATOM 3079 C C . THR A 1 585 ? 9.522 -16.561 20.917 1.00 38.40 615 THR A C 1
ATOM 3080 O O . THR A 1 585 ? 8.817 -15.795 21.552 1.00 36.57 615 THR A O 1
ATOM 3084 N N . LYS A 1 586 ? 9.247 -16.948 19.675 1.00 38.68 616 LYS A N 1
ATOM 3085 C CA . LYS A 1 586 ? 7.974 -16.612 19.027 1.00 37.90 616 LYS A CA 1
ATOM 3086 C C . LYS A 1 586 ? 7.069 -17.838 18.998 1.00 37.10 616 LYS A C 1
ATOM 3087 O O . LYS A 1 586 ? 7.537 -18.935 18.743 1.00 38.73 616 LYS A O 1
ATOM 3093 N N . THR A 1 587 ? 5.787 -17.671 19.305 1.00 37.52 617 THR A N 1
ATOM 3094 C CA . THR A 1 587 ? 4.850 -18.817 19.365 1.00 36.41 617 THR A CA 1
ATOM 3095 C C . THR A 1 587 ? 3.829 -18.813 18.238 1.00 33.96 617 THR A C 1
ATOM 3096 O O . THR A 1 587 ? 3.305 -17.760 17.877 1.00 32.32 617 THR A O 1
ATOM 3100 N N . ILE A 1 588 ? 3.547 -19.991 17.690 1.00 31.69 618 ILE A N 1
ATOM 3101 C CA . ILE A 1 588 ? 2.542 -20.116 16.636 1.00 29.94 618 ILE A CA 1
ATOM 3102 C C . ILE A 1 588 ? 1.523 -21.159 17.016 1.00 29.28 618 ILE A C 1
ATOM 3103 O O . ILE A 1 588 ? 1.860 -22.327 17.136 1.00 29.19 618 ILE A O 1
ATOM 3108 N N . THR A 1 589 ? 0.284 -20.748 17.231 1.00 28.17 619 THR A N 1
ATOM 3109 C CA . THR A 1 589 ? -0.717 -21.708 17.630 1.00 28.59 619 THR A CA 1
ATOM 3110 C C . THR A 1 589 ? -1.218 -22.425 16.372 1.00 28.10 619 THR A C 1
ATOM 3111 O O . THR A 1 589 ? -1.348 -21.817 15.320 1.00 27.95 619 THR A O 1
ATOM 3115 N N . VAL A 1 590 ? -1.492 -23.720 16.483 1.00 28.63 620 VAL A N 1
ATOM 3116 C CA . VAL A 1 590 ? -1.922 -24.503 15.348 1.00 29.21 620 VAL A CA 1
ATOM 3117 C C . VAL A 1 590 ? -3.131 -25.343 15.696 1.00 32.27 620 VAL A C 1
ATOM 3118 O O . VAL A 1 590 ? -3.099 -26.155 16.636 1.00 34.90 620 VAL A O 1
ATOM 3122 N N . ASN A 1 591 ? -4.180 -25.191 14.902 1.00 33.07 621 ASN A N 1
ATOM 3123 C CA . ASN A 1 591 ? -5.387 -25.942 15.096 1.00 34.82 621 ASN A CA 1
ATOM 3124 C C . ASN A 1 591 ? -5.627 -26.872 13.924 1.00 33.46 621 ASN A C 1
ATOM 3125 O O . ASN A 1 591 ? -5.697 -26.406 12.782 1.00 31.07 621 ASN A O 1
ATOM 3130 N N . VAL A 1 592 ? -5.731 -28.171 14.209 1.00 32.25 622 VAL A N 1
ATOM 3131 C CA . VAL A 1 592 ? -6.046 -29.157 13.199 1.00 32.66 622 VAL A CA 1
ATOM 3132 C C . VAL A 1 592 ? -7.508 -29.552 13.275 1.00 32.41 622 VAL A C 1
ATOM 3133 O O . VAL A 1 592 ? -7.961 -30.061 14.263 1.00 34.00 622 VAL A O 1
ATOM 3137 N N . VAL A 1 593 ? -8.244 -29.308 12.211 1.00 33.41 623 VAL A N 1
ATOM 3138 C CA . VAL A 1 593 ? -9.638 -29.710 12.127 1.00 33.73 623 VAL A CA 1
ATOM 3139 C C . VAL A 1 593 ? -9.770 -30.960 11.263 1.00 33.02 623 VAL A C 1
ATOM 3140 O O . VAL A 1 593 ? -9.034 -31.114 10.310 1.00 32.80 623 VAL A O 1
ATOM 3144 N N . ASN A 1 594 ? -10.710 -31.840 11.599 1.00 32.67 624 ASN A N 1
ATOM 3145 C CA . ASN A 1 594 ? -10.975 -33.028 10.813 1.00 33.32 624 ASN A CA 1
ATOM 3146 C C . ASN A 1 594 ? -11.841 -32.790 9.566 1.00 32.71 624 ASN A C 1
ATOM 3147 O O . ASN A 1 594 ? -12.900 -32.179 9.640 1.00 31.99 624 ASN A O 1
ATOM 3152 N N . VAL A 1 595 ? -11.355 -33.262 8.420 1.00 32.81 625 VAL A N 1
ATOM 3153 C CA . VAL A 1 595 ? -12.170 -33.380 7.204 1.00 32.54 625 VAL A CA 1
ATOM 3154 C C . VAL A 1 595 ? -12.118 -34.819 6.714 1.00 34.79 625 VAL A C 1
ATOM 3155 O O . VAL A 1 595 ? -11.137 -35.550 6.969 1.00 34.31 625 VAL A O 1
ATOM 3159 N N . LYS A 1 596 ? -13.192 -35.230 6.040 1.00 37.35 626 LYS A N 1
ATOM 3160 C CA . LYS A 1 596 ? -13.306 -36.580 5.471 1.00 40.25 626 LYS A CA 1
ATOM 3161 C C . LYS A 1 596 ? -12.611 -36.692 4.119 1.00 40.27 626 LYS A C 1
ATOM 3162 O O . LYS A 1 596 ? -12.643 -35.775 3.319 1.00 38.90 626 LYS A O 1
ATOM 3168 N N . ALA A 1 597 ? -12.002 -37.841 3.865 1.00 45.54 627 ALA A N 1
ATOM 3169 C CA . ALA A 1 597 ? -11.276 -38.103 2.603 1.00 46.50 627 ALA A CA 1
ATOM 3170 C C . ALA A 1 597 ? -12.170 -37.995 1.356 1.00 46.80 627 ALA A C 1
ATOM 3171 O O . ALA A 1 597 ? -11.679 -37.816 0.247 1.00 50.36 627 ALA A O 1
ATOM 3173 N N . ASP A 1 598 ? -13.482 -38.092 1.538 1.00 47.26 628 ASP A N 1
ATOM 3174 C CA . ASP A 1 598 ? -14.420 -38.084 0.416 1.00 46.72 628 ASP A CA 1
ATOM 3175 C C . ASP A 1 598 ? -15.498 -37.028 0.593 1.00 43.26 628 ASP A C 1
ATOM 3176 O O . ASP A 1 598 ? -16.635 -37.204 0.147 1.00 42.30 628 ASP A O 1
ATOM 3181 N N . ALA A 1 599 ? -15.141 -35.930 1.247 1.00 40.86 629 ALA A N 1
ATOM 3182 C CA . ALA A 1 599 ? -16.138 -34.949 1.664 1.00 37.62 629 ALA A CA 1
ATOM 3183 C C . ALA A 1 599 ? -16.717 -34.303 0.431 1.00 35.82 629 ALA A C 1
ATOM 3184 O O . ALA A 1 599 ? -16.024 -34.148 -0.567 1.00 35.20 629 ALA A O 1
ATOM 3186 N N . THR A 1 600 ? -17.993 -33.946 0.489 1.00 34.39 630 THR A N 1
ATOM 3187 C CA . THR A 1 600 ? -18.608 -33.195 -0.594 1.00 33.49 630 THR A CA 1
ATOM 3188 C C . THR A 1 600 ? -18.211 -31.732 -0.490 1.00 32.69 630 THR A C 1
ATOM 3189 O O . THR A 1 600 ? -18.377 -31.114 0.569 1.00 30.97 630 THR A O 1
ATOM 3193 N N . PRO A 1 601 ? -17.662 -31.185 -1.580 1.00 32.13 631 PRO A N 1
ATOM 3194 C CA . PRO A 1 601 ? -17.384 -29.749 -1.641 1.00 31.86 631 PRO A CA 1
ATOM 3195 C C . PRO A 1 601 ? -18.651 -28.958 -1.830 1.00 30.94 631 PRO A C 1
ATOM 3196 O O . PRO A 1 601 ? -19.404 -29.247 -2.754 1.00 31.58 631 PRO A O 1
ATOM 3200 N N . VAL A 1 602 ? -18.875 -27.963 -0.978 1.00 29.92 632 VAL A N 1
ATOM 3201 C CA . VAL A 1 602 ? -20.096 -27.157 -1.062 1.00 31.03 632 VAL A CA 1
ATOM 3202 C C . VAL A 1 602 ? -19.903 -25.662 -1.143 1.00 31.01 632 VAL A C 1
ATOM 3203 O O . VAL A 1 602 ? -20.895 -24.928 -1.228 1.00 32.93 632 VAL A O 1
ATOM 3207 N N . GLY A 1 603 ? -18.653 -25.194 -1.120 1.00 28.82 633 GLY A N 1
ATOM 3208 C CA . GLY A 1 603 ? -18.411 -23.773 -1.179 1.00 27.30 633 GLY A CA 1
ATOM 3209 C C . GLY A 1 603 ? -16.965 -23.494 -1.459 1.00 26.03 633 GLY A C 1
ATOM 3210 O O . GLY A 1 603 ? -16.147 -24.398 -1.450 1.00 27.06 633 GLY A O 1
ATOM 3211 N N . LEU A 1 604 ? -16.649 -22.226 -1.658 1.00 24.68 634 LEU A N 1
ATOM 3212 C CA . LEU A 1 604 ? -15.308 -21.813 -1.913 1.00 23.83 634 LEU A CA 1
ATOM 3213 C C . LEU A 1 604 ? -14.834 -20.738 -0.964 1.00 24.46 634 LEU A C 1
ATOM 3214 O O . LEU A 1 604 ? -15.624 -19.893 -0.478 1.00 22.82 634 LEU A O 1
ATOM 3219 N N . ASP A 1 605 ? -13.515 -20.773 -0.748 1.00 25.71 635 ASP A N 1
ATOM 3220 C CA . ASP A 1 605 ? -12.767 -19.659 -0.172 1.00 26.25 635 ASP A CA 1
ATOM 3221 C C . ASP A 1 605 ? -11.851 -19.086 -1.267 1.00 25.41 635 ASP A C 1
ATOM 3222 O O . ASP A 1 605 ? -10.918 -19.744 -1.717 1.00 26.08 635 ASP A O 1
ATOM 3227 N N . ILE A 1 606 ? -12.183 -17.875 -1.718 1.00 23.36 636 ILE A N 1
ATOM 3228 C CA . ILE A 1 606 ? -11.465 -17.177 -2.756 1.00 21.44 636 ILE A CA 1
ATOM 3229 C C . ILE A 1 606 ? -10.749 -15.985 -2.096 1.00 21.29 636 ILE A C 1
ATOM 3230 O O . ILE A 1 606 ? -11.381 -14.956 -1.705 1.00 19.94 636 ILE A O 1
ATOM 3235 N N . VAL A 1 607 ? -9.432 -16.136 -1.953 1.00 21.18 637 VAL A N 1
ATOM 3236 C CA . VAL A 1 607 ? -8.584 -15.180 -1.217 1.00 20.92 637 VAL A CA 1
ATOM 3237 C C . VAL A 1 607 ? -8.110 -14.086 -2.177 1.00 21.36 637 VAL A C 1
ATOM 3238 O O . VAL A 1 607 ? -6.946 -14.018 -2.525 1.00 22.40 637 VAL A O 1
ATOM 3242 N N . ALA A 1 608 ? -9.054 -13.262 -2.612 1.00 21.77 638 ALA A N 1
ATOM 3243 C CA . ALA A 1 608 ? -8.845 -12.169 -3.559 1.00 21.67 638 ALA A CA 1
ATOM 3244 C C . ALA A 1 608 ? -8.582 -10.897 -2.829 1.00 21.79 638 ALA A C 1
ATOM 3245 O O . ALA A 1 608 ? -9.016 -10.698 -1.696 1.00 22.18 638 ALA A O 1
ATOM 3247 N N . PRO A 1 609 ? -7.849 -10.013 -3.459 1.00 22.54 639 PRO A N 1
ATOM 3248 C CA . PRO A 1 609 ? -7.651 -8.746 -2.769 1.00 22.83 639 PRO A CA 1
ATOM 3249 C C . PRO A 1 609 ? -8.975 -8.026 -2.777 1.00 24.30 639 PRO A C 1
ATOM 3250 O O . PRO A 1 609 ? -9.770 -8.256 -3.699 1.00 23.33 639 PRO A O 1
ATOM 3254 N N . SER A 1 610 ? -9.226 -7.195 -1.753 1.00 25.30 640 SER A N 1
ATOM 3255 C CA . SER A 1 610 ? -10.549 -6.572 -1.556 1.00 25.59 640 SER A CA 1
ATOM 3256 C C . SER A 1 610 ? -10.893 -5.393 -2.492 1.00 26.26 640 SER A C 1
ATOM 3257 O O . SER A 1 610 ? -12.077 -5.063 -2.671 1.00 27.08 640 SER A O 1
ATOM 3260 N N . GLU A 1 611 ? -9.867 -4.769 -3.062 1.00 26.66 641 GLU A N 1
ATOM 3261 C CA . GLU A 1 611 ? -9.920 -3.405 -3.610 1.00 28.35 641 GLU A CA 1
ATOM 3262 C C . GLU A 1 611 ? -9.038 -3.294 -4.843 1.00 24.84 641 GLU A C 1
ATOM 3263 O O . GLU A 1 611 ? -7.948 -3.803 -4.841 1.00 23.31 641 GLU A O 1
ATOM 3269 N N . ILE A 1 612 ? -9.489 -2.651 -5.907 1.00 22.87 642 ILE A N 1
ATOM 3270 C CA . ILE A 1 612 ? -8.568 -2.261 -6.965 1.00 22.25 642 ILE A CA 1
ATOM 3271 C C . ILE A 1 612 ? -8.573 -0.743 -7.059 1.00 22.51 642 ILE A C 1
ATOM 3272 O O . ILE A 1 612 ? -9.627 -0.122 -6.930 1.00 24.18 642 ILE A O 1
ATOM 3277 N N . ASP A 1 613 ? -7.396 -0.156 -7.295 1.00 22.68 643 ASP A N 1
ATOM 3278 C CA . ASP A 1 613 ? -7.196 1.304 -7.338 1.00 21.93 643 ASP A CA 1
ATOM 3279 C C . ASP A 1 613 ? -6.560 1.663 -8.672 1.00 22.11 643 ASP A C 1
ATOM 3280 O O . ASP A 1 613 ? -5.506 1.148 -9.014 1.00 21.52 643 ASP A O 1
ATOM 3285 N N . VAL A 1 614 ? -7.196 2.561 -9.416 1.00 22.32 644 VAL A N 1
ATOM 3286 C CA . VAL A 1 614 ? -6.681 2.948 -10.715 1.00 22.78 644 VAL A CA 1
ATOM 3287 C C . VAL A 1 614 ? -5.337 3.688 -10.584 1.00 22.41 644 VAL A C 1
ATOM 3288 O O . VAL A 1 614 ? -4.570 3.718 -11.534 1.00 21.73 644 VAL A O 1
ATOM 3292 N N . ASN A 1 615 ? -5.045 4.225 -9.395 1.00 22.13 645 ASN A N 1
ATOM 3293 C CA . ASN A 1 615 ? -3.805 4.998 -9.137 1.00 21.68 645 ASN A CA 1
ATOM 3294 C C . ASN A 1 615 ? -2.617 4.154 -8.617 1.00 21.59 645 ASN A C 1
ATOM 3295 O O . ASN A 1 615 ? -1.490 4.687 -8.415 1.00 20.69 645 ASN A O 1
ATOM 3300 N N . ALA A 1 616 ? -2.875 2.857 -8.404 1.00 20.97 646 ALA A N 1
ATOM 3301 C CA . ALA A 1 616 ? -1.875 1.895 -7.889 1.00 21.89 646 ALA A CA 1
ATOM 3302 C C . ALA A 1 616 ? -0.472 2.068 -8.407 1.00 23.27 646 ALA A C 1
ATOM 3303 O O . ALA A 1 616 ? 0.473 2.065 -7.618 1.00 23.95 646 ALA A O 1
ATOM 3305 N N . PRO A 1 617 ? -0.313 2.186 -9.739 1.00 24.41 647 PRO A N 1
ATOM 3306 C CA . PRO A 1 617 ? 1.045 2.400 -10.282 1.00 25.05 647 PRO A CA 1
ATOM 3307 C C . PRO A 1 617 ? 1.759 3.681 -9.835 1.00 25.18 647 PRO A C 1
ATOM 3308 O O . PRO A 1 617 ? 2.980 3.806 -10.047 1.00 25.62 647 PRO A O 1
ATOM 3312 N N . ASN A 1 618 ? 1.044 4.638 -9.261 1.00 24.61 648 ASN A N 1
ATOM 3313 C CA . ASN A 1 618 ? 1.696 5.877 -8.840 1.00 24.88 648 ASN A CA 1
ATOM 3314 C C . ASN A 1 618 ? 1.896 5.913 -7.336 1.00 26.02 648 ASN A C 1
ATOM 3315 O O . ASN A 1 618 ? 2.616 6.744 -6.834 1.00 26.68 648 ASN A O 1
ATOM 3320 N N . THR A 1 619 ? 1.230 5.040 -6.589 1.00 28.64 649 THR A N 1
ATOM 3321 C CA . THR A 1 619 ? 1.389 5.038 -5.115 1.00 28.95 649 THR A CA 1
ATOM 3322 C C . THR A 1 619 ? 2.702 4.356 -4.718 1.00 31.66 649 THR A C 1
ATOM 3323 O O . THR A 1 619 ? 3.078 3.324 -5.296 1.00 31.48 649 THR A O 1
ATOM 3327 N N . ALA A 1 620 ? 3.414 4.951 -3.759 1.00 35.15 650 ALA A N 1
ATOM 3328 C CA . ALA A 1 620 ? 4.699 4.415 -3.283 1.00 35.24 650 ALA A CA 1
ATOM 3329 C C . ALA A 1 620 ? 4.515 2.968 -2.861 1.00 35.01 650 ALA A C 1
ATOM 3330 O O . ALA A 1 620 ? 5.324 2.111 -3.213 1.00 35.24 650 ALA A O 1
ATOM 3332 N N . SER A 1 621 ? 3.430 2.691 -2.140 1.00 35.65 651 SER A N 1
ATOM 3333 C CA . SER A 1 621 ? 3.114 1.312 -1.732 1.00 35.48 651 SER A CA 1
ATOM 3334 C C . SER A 1 621 ? 3.221 0.361 -2.913 1.00 35.07 651 SER A C 1
ATOM 3335 O O . SER A 1 621 ? 2.761 0.646 -4.025 1.00 35.37 651 SER A O 1
ATOM 3338 N N . THR A 1 622 ? 3.825 -0.790 -2.688 1.00 34.64 652 THR A N 1
ATOM 3339 C CA . THR A 1 622 ? 3.961 -1.748 -3.789 1.00 34.34 652 THR A CA 1
ATOM 3340 C C . THR A 1 622 ? 2.915 -2.835 -3.626 1.00 31.48 652 THR A C 1
ATOM 3341 O O . THR A 1 622 ? 2.906 -3.801 -4.399 1.00 29.43 652 THR A O 1
ATOM 3345 N N . ALA A 1 623 ? 2.028 -2.641 -2.636 1.00 29.82 653 ALA A N 1
ATOM 3346 C CA . ALA A 1 623 ? 1.044 -3.673 -2.220 1.00 28.17 653 ALA A CA 1
ATOM 3347 C C . ALA A 1 623 ? -0.309 -3.561 -2.908 1.00 26.94 653 ALA A C 1
ATOM 3348 O O . ALA A 1 623 ? -1.065 -4.528 -2.928 1.00 27.70 653 ALA A O 1
ATOM 3350 N N . ASP A 1 624 ? -0.623 -2.391 -3.455 1.00 25.59 654 ASP A N 1
ATOM 3351 C CA . ASP A 1 624 ? -1.924 -2.157 -4.088 1.00 24.86 654 ASP A CA 1
ATOM 3352 C C . ASP A 1 624 ? -1.842 -2.539 -5.549 1.00 23.93 654 ASP A C 1
ATOM 3353 O O . ASP A 1 624 ? -0.761 -2.562 -6.148 1.00 25.09 654 ASP A O 1
ATOM 3358 N N . VAL A 1 625 ? -2.981 -2.881 -6.119 1.00 22.96 655 VAL A N 1
ATOM 3359 C CA . VAL A 1 625 ? -3.039 -3.392 -7.486 1.00 22.74 655 VAL A CA 1
ATOM 3360 C C . VAL A 1 625 ? -4.168 -2.692 -8.263 1.00 22.59 655 VAL A C 1
ATOM 3361 O O . VAL A 1 625 ? -5.134 -2.179 -7.685 1.00 21.38 655 VAL A O 1
ATOM 3365 N N . ASP A 1 626 ? -4.043 -2.647 -9.584 1.00 22.99 656 ASP A N 1
ATOM 3366 C CA . ASP A 1 626 ? -5.057 -1.995 -10.385 1.00 23.25 656 ASP A CA 1
ATOM 3367 C C . ASP A 1 626 ? -5.960 -2.998 -11.157 1.00 23.12 656 ASP A C 1
ATOM 3368 O O . ASP A 1 626 ? -6.787 -2.582 -11.978 1.00 21.56 656 ASP A O 1
ATOM 3373 N N . PHE A 1 627 ? -5.862 -4.284 -10.795 1.00 23.00 657 PHE A N 1
ATOM 3374 C CA . PHE A 1 627 ? -6.569 -5.365 -11.454 1.00 24.08 657 PHE A CA 1
ATOM 3375 C C . PHE A 1 627 ? -6.442 -6.633 -10.623 1.00 25.07 657 PHE A C 1
ATOM 3376 O O . PHE A 1 627 ? -5.528 -6.750 -9.798 1.00 25.91 657 PHE A O 1
ATOM 3384 N N . ILE A 1 628 ? -7.280 -7.628 -10.909 1.00 25.07 658 ILE A N 1
ATOM 3385 C CA . ILE A 1 628 ? -7.129 -8.936 -10.280 1.00 24.71 658 ILE A CA 1
ATOM 3386 C C . ILE A 1 628 ? -7.273 -9.991 -11.316 1.00 25.76 658 ILE A C 1
ATOM 3387 O O . ILE A 1 628 ? -8.296 -10.012 -12.032 1.00 26.68 658 ILE A O 1
ATOM 3392 N N . ASN A 1 629 ? -6.283 -10.883 -11.381 1.00 26.61 659 ASN A N 1
ATOM 3393 C CA . ASN A 1 629 ? -6.364 -12.037 -12.258 1.00 27.93 659 ASN A CA 1
ATOM 3394 C C . ASN A 1 629 ? -6.757 -13.227 -11.398 1.00 28.34 659 ASN A C 1
ATOM 3395 O O . ASN A 1 629 ? -5.958 -13.686 -10.571 1.00 26.57 659 ASN A O 1
ATOM 3400 N N . PHE A 1 630 ? -7.983 -13.707 -11.589 1.00 28.93 660 PHE A N 1
ATOM 3401 C CA . PHE A 1 630 ? -8.533 -14.767 -10.733 1.00 30.45 660 PHE A CA 1
ATOM 3402 C C . PHE A 1 630 ? -7.880 -16.128 -10.945 1.00 33.58 660 PHE A C 1
ATOM 3403 O O . PHE A 1 630 ? -7.965 -16.965 -10.045 1.00 34.34 660 PHE A O 1
ATOM 3411 N N . GLU A 1 631 ? -7.212 -16.345 -12.085 1.00 36.03 661 GLU A N 1
ATOM 3412 C CA . GLU A 1 631 ? -6.306 -17.509 -12.217 1.00 40.42 661 GLU A CA 1
ATOM 3413 C C . GLU A 1 631 ? -5.097 -17.429 -11.276 1.00 39.66 661 GLU A C 1
ATOM 3414 O O . GLU A 1 631 ? -4.379 -18.389 -11.125 1.00 40.77 661 GLU A O 1
ATOM 3420 N N . SER A 1 632 ? -4.841 -16.285 -10.663 1.00 40.17 662 SER A N 1
ATOM 3421 C CA . SER A 1 632 ? -3.678 -16.146 -9.775 1.00 39.82 662 SER A CA 1
ATOM 3422 C C . SER A 1 632 ? -4.016 -16.240 -8.302 1.00 37.40 662 SER A C 1
ATOM 3423 O O . SER A 1 632 ? -3.098 -16.236 -7.470 1.00 35.96 662 SER A O 1
ATOM 3426 N N . VAL A 1 633 ? -5.303 -16.249 -7.962 1.00 34.68 663 VAL A N 1
ATOM 3427 C CA . VAL A 1 633 ? -5.666 -16.107 -6.547 1.00 34.13 663 VAL A CA 1
ATOM 3428 C C . VAL A 1 633 ? -5.858 -17.490 -5.925 1.00 32.20 663 VAL A C 1
ATOM 3429 O O . VAL A 1 633 ? -6.385 -18.395 -6.536 1.00 29.63 663 VAL A O 1
ATOM 3433 N N . GLU A 1 634 ? -5.382 -17.683 -4.712 1.00 32.09 664 GLU A N 1
ATOM 3434 C CA . GLU A 1 634 ? -5.616 -18.955 -4.083 1.00 32.09 664 GLU A CA 1
ATOM 3435 C C . GLU A 1 634 ? -7.136 -19.140 -3.983 1.00 29.60 664 GLU A C 1
ATOM 3436 O O . GLU A 1 634 ? -7.820 -18.263 -3.484 1.00 29.29 664 GLU A O 1
ATOM 3442 N N . ILE A 1 635 ? -7.652 -20.255 -4.484 1.00 28.19 665 ILE A N 1
ATOM 3443 C CA . ILE A 1 635 ? -9.042 -20.674 -4.241 1.00 28.41 665 ILE A CA 1
ATOM 3444 C C . ILE A 1 635 ? -9.104 -22.101 -3.635 1.00 28.68 665 ILE A C 1
ATOM 3445 O O . ILE A 1 635 ? -8.403 -23.002 -4.087 1.00 28.82 665 ILE A O 1
ATOM 3450 N N . TYR A 1 636 ? -9.946 -22.306 -2.626 1.00 27.47 666 TYR A N 1
ATOM 3451 C CA . TYR A 1 636 ? -10.034 -23.612 -1.956 1.00 27.50 666 TYR A CA 1
ATOM 3452 C C . TYR A 1 636 ? -11.478 -24.063 -1.869 1.00 26.62 666 TYR A C 1
ATOM 3453 O O . TYR A 1 636 ? -12.348 -23.255 -1.611 1.00 26.86 666 TYR A O 1
ATOM 3462 N N . THR A 1 637 ? -11.733 -25.346 -2.085 1.00 27.03 667 THR A N 1
ATOM 3463 C CA . THR A 1 637 ? -13.073 -25.880 -1.906 1.00 28.17 667 THR A CA 1
ATOM 3464 C C . THR A 1 637 ? -13.258 -26.097 -0.411 1.00 27.69 667 THR A C 1
ATOM 3465 O O . THR A 1 637 ? -12.304 -26.382 0.299 1.00 25.76 667 THR A O 1
ATOM 3469 N N . LEU A 1 638 ? -14.495 -25.968 0.057 1.00 28.22 668 LEU A N 1
ATOM 3470 C CA . LEU A 1 638 ? -14.830 -26.144 1.485 1.00 27.68 668 LEU A CA 1
ATOM 3471 C C . LEU A 1 638 ? -15.890 -27.271 1.698 1.00 27.88 668 LEU A C 1
ATOM 3472 O O . LEU A 1 638 ? -16.744 -27.502 0.852 1.00 26.69 668 LEU A O 1
ATOM 3477 N N . ASP A 1 639 ? -15.797 -27.992 2.812 1.00 29.04 669 ASP A N 1
ATOM 3478 C CA . ASP A 1 639 ? -16.866 -28.918 3.204 1.00 31.12 669 ASP A CA 1
ATOM 3479 C C . ASP A 1 639 ? -18.003 -28.180 3.928 1.00 32.03 669 ASP A C 1
ATOM 3480 O O . ASP A 1 639 ? -17.939 -26.967 4.114 1.00 30.14 669 ASP A O 1
ATOM 3485 N N . SER A 1 640 ? -19.040 -28.901 4.319 1.00 33.47 670 SER A N 1
ATOM 3486 C CA . SER A 1 640 ? -20.185 -28.264 4.930 1.00 37.06 670 SER A CA 1
ATOM 3487 C C . SER A 1 640 ? -19.839 -27.580 6.283 1.00 40.89 670 SER A C 1
ATOM 3488 O O . SER A 1 640 ? -20.485 -26.609 6.683 1.00 42.99 670 SER A O 1
ATOM 3491 N N . ASN A 1 641 ? -18.782 -28.043 6.953 1.00 42.92 671 ASN A N 1
ATOM 3492 C CA . ASN A 1 641 ? -18.247 -27.346 8.150 1.00 41.49 671 ASN A CA 1
ATOM 3493 C C . ASN A 1 641 ? -17.451 -26.056 7.918 1.00 41.04 671 ASN A C 1
ATOM 3494 O O . ASN A 1 641 ? -17.027 -25.397 8.889 1.00 40.28 671 ASN A O 1
ATOM 3499 N N . GLY A 1 642 ? -17.223 -25.697 6.656 1.00 38.94 672 GLY A N 1
ATOM 3500 C CA . GLY A 1 642 ? -16.434 -24.503 6.342 1.00 36.04 672 GLY A CA 1
ATOM 3501 C C . GLY A 1 642 ? -14.923 -24.723 6.347 1.00 34.15 672 GLY A C 1
ATOM 3502 O O . GLY A 1 642 ? -14.164 -23.763 6.240 1.00 32.81 672 GLY A O 1
ATOM 3503 N N . ASN A 1 643 ? -14.486 -25.979 6.435 1.00 33.00 673 ASN A N 1
ATOM 3504 C CA . ASN A 1 643 ? -13.056 -26.323 6.374 1.00 32.95 673 ASN A CA 1
ATOM 3505 C C . ASN A 1 643 ? -12.541 -26.672 4.981 1.00 31.67 673 ASN A C 1
ATOM 3506 O O . ASN A 1 643 ? -13.302 -27.044 4.117 1.00 34.09 673 ASN A O 1
ATOM 3511 N N . ARG A 1 644 ? -11.243 -26.544 4.764 1.00 28.89 674 ARG A N 1
ATOM 3512 C CA . ARG A 1 644 ? -10.728 -26.622 3.415 1.00 28.17 674 ARG A CA 1
ATOM 3513 C C . ARG A 1 644 ? -10.426 -28.060 3.032 1.00 28.91 674 ARG A C 1
ATOM 3514 O O . ARG A 1 644 ? -9.936 -28.858 3.841 1.00 29.02 674 ARG A O 1
ATOM 3522 N N . LEU A 1 645 ? -10.694 -28.353 1.771 1.00 28.75 675 LEU A N 1
ATOM 3523 C CA . LEU A 1 645 ? -10.602 -29.677 1.219 1.00 29.30 675 LEU A CA 1
ATOM 3524 C C . LEU A 1 645 ? -9.467 -29.775 0.207 1.00 30.57 675 LEU A C 1
ATOM 3525 O O . LEU A 1 645 ? -8.621 -30.694 0.295 1.00 31.03 675 LEU A O 1
ATOM 3530 N N . LYS A 1 646 ? -9.467 -28.837 -0.745 1.00 31.37 676 LYS A N 1
ATOM 3531 C CA . LYS A 1 646 ? -8.619 -28.903 -1.945 1.00 33.70 676 LYS A CA 1
ATOM 3532 C C . LYS A 1 646 ? -8.313 -27.491 -2.536 1.00 33.05 676 LYS A C 1
ATOM 3533 O O . LYS A 1 646 ? -9.061 -26.551 -2.332 1.00 30.65 676 LYS A O 1
ATOM 3539 N N . LYS A 1 647 ? -7.208 -27.370 -3.262 1.00 32.68 677 LYS A N 1
ATOM 3540 C CA . LYS A 1 647 ? -6.859 -26.150 -3.969 1.00 33.14 677 LYS A CA 1
ATOM 3541 C C . LYS A 1 647 ? -7.418 -26.298 -5.370 1.00 31.72 677 LYS A C 1
ATOM 3542 O O . LYS A 1 647 ? -7.188 -27.300 -6.034 1.00 31.71 677 LYS A O 1
ATOM 3548 N N . VAL A 1 648 ? -8.173 -25.324 -5.832 1.00 30.22 678 VAL A N 1
ATOM 3549 C CA . VAL A 1 648 ? -8.704 -25.402 -7.188 1.00 30.76 678 VAL A CA 1
ATOM 3550 C C . VAL A 1 648 ? -8.427 -24.102 -7.953 1.00 31.44 678 VAL A C 1
ATOM 3551 O O . VAL A 1 648 ? -7.963 -23.109 -7.385 1.00 30.26 678 VAL A O 1
ATOM 3555 N N . THR A 1 649 ? -8.688 -24.142 -9.255 1.00 33.31 679 THR A N 1
ATOM 3556 C CA . THR A 1 649 ? -8.487 -23.017 -10.149 1.00 33.43 679 THR A CA 1
ATOM 3557 C C . THR A 1 649 ? -9.831 -22.756 -10.823 1.00 32.20 679 THR A C 1
ATOM 3558 O O . THR A 1 649 ? -10.640 -23.677 -10.972 1.00 32.07 679 THR A O 1
ATOM 3562 N N . PRO A 1 650 ? -10.086 -21.500 -11.213 1.00 31.38 680 PRO A N 1
ATOM 3563 C CA . PRO A 1 650 ? -11.388 -21.087 -11.741 1.00 31.83 680 PRO A CA 1
ATOM 3564 C C . PRO A 1 650 ? -11.725 -21.542 -13.147 1.00 32.52 680 PRO A C 1
ATOM 3565 O O . PRO A 1 650 ? -10.891 -21.532 -14.006 1.00 35.66 680 PRO A O 1
ATOM 3569 N N . THR A 1 651 ? -12.980 -21.885 -13.365 1.00 33.31 681 THR A N 1
ATOM 3570 C CA . THR A 1 651 ? -13.507 -22.320 -14.645 1.00 34.69 681 THR A CA 1
ATOM 3571 C C . THR A 1 651 ? -14.152 -21.164 -15.435 1.00 36.19 681 THR A C 1
ATOM 3572 O O . THR A 1 651 ? -14.157 -21.141 -16.664 1.00 37.31 681 THR A O 1
ATOM 3576 N N . ALA A 1 652 ? -14.702 -20.201 -14.715 1.00 35.33 682 ALA A N 1
ATOM 3577 C CA . ALA A 1 652 ? -15.345 -19.050 -15.317 1.00 35.00 682 ALA A CA 1
ATOM 3578 C C . ALA A 1 652 ? -15.253 -17.881 -14.335 1.00 34.54 682 ALA A C 1
ATOM 3579 O O . ALA A 1 652 ? -15.143 -18.075 -13.126 1.00 34.93 682 ALA A O 1
ATOM 3581 N N . THR A 1 653 ? -15.285 -16.668 -14.856 1.00 35.14 683 THR A N 1
ATOM 3582 C CA . THR A 1 653 ? -15.362 -15.466 -14.031 1.00 34.79 683 THR A CA 1
ATOM 3583 C C . THR A 1 653 ? -16.276 -14.547 -14.819 1.00 35.91 683 THR A C 1
ATOM 3584 O O . THR A 1 653 ? -16.090 -14.425 -16.023 1.00 39.61 683 THR A O 1
ATOM 3588 N N . THR A 1 654 ? -17.280 -13.942 -14.184 1.00 34.47 684 THR A N 1
ATOM 3589 C CA . THR A 1 654 ? -18.181 -13.026 -14.895 1.00 34.95 684 THR A CA 1
ATOM 3590 C C . THR A 1 654 ? -18.676 -11.914 -13.967 1.00 33.43 684 THR A C 1
ATOM 3591 O O . THR A 1 654 ? -19.001 -12.163 -12.803 1.00 31.34 684 THR A O 1
ATOM 3595 N N . LEU A 1 655 ? -18.737 -10.695 -14.507 1.00 33.26 685 LEU A N 1
ATOM 3596 C CA . LEU A 1 655 ? -19.277 -9.537 -13.808 1.00 32.51 685 LEU A CA 1
ATOM 3597 C C . LEU A 1 655 ? -20.781 -9.700 -13.664 1.00 33.13 685 LEU A C 1
ATOM 3598 O O . LEU A 1 655 ? -21.431 -10.265 -14.528 1.00 33.89 685 LEU A O 1
ATOM 3603 N N . VAL A 1 656 ? -21.314 -9.239 -12.542 1.00 33.57 686 VAL A N 1
ATOM 3604 C CA . VAL A 1 656 ? -22.747 -9.166 -12.335 1.00 34.88 686 VAL A CA 1
ATOM 3605 C C . VAL A 1 656 ? -23.176 -7.745 -12.675 1.00 35.75 686 VAL A C 1
ATOM 3606 O O . VAL A 1 656 ? -22.688 -6.782 -12.091 1.00 33.91 686 VAL A O 1
ATOM 3610 N N . GLY A 1 657 ? -24.082 -7.623 -13.626 1.00 36.53 687 GLY A N 1
ATOM 3611 C CA . GLY A 1 657 ? -24.558 -6.336 -14.068 1.00 38.53 687 GLY A CA 1
ATOM 3612 C C . GLY A 1 657 ? -23.574 -5.677 -15.009 1.00 39.58 687 GLY A C 1
ATOM 3613 O O . GLY A 1 657 ? -22.795 -6.359 -15.689 1.00 39.74 687 GLY A O 1
ATOM 3614 N N . THR A 1 658 ? -23.643 -4.350 -15.057 1.00 39.43 688 THR A N 1
ATOM 3615 C CA . THR A 1 658 ? -22.682 -3.529 -15.781 1.00 40.44 688 THR A CA 1
ATOM 3616 C C . THR A 1 658 ? -22.150 -2.470 -14.855 1.00 37.62 688 THR A C 1
ATOM 3617 O O . THR A 1 658 ? -22.678 -2.252 -13.771 1.00 38.30 688 THR A O 1
ATOM 3621 N N . ASN A 1 659 ? -21.120 -1.777 -15.312 1.00 35.66 689 ASN A N 1
ATOM 3622 C CA . ASN A 1 659 ? -20.491 -0.750 -14.511 1.00 33.55 689 ASN A CA 1
ATOM 3623 C C . ASN A 1 659 ? -19.747 0.184 -15.414 1.00 32.97 689 ASN A C 1
ATOM 3624 O O . ASN A 1 659 ? -19.109 -0.256 -16.350 1.00 33.01 689 ASN A O 1
ATOM 3629 N N . ASP A 1 660 ? -19.740 1.462 -15.089 1.00 34.27 690 ASP A N 1
ATOM 3630 C CA . ASP A 1 660 ? -19.087 2.438 -15.970 1.00 36.30 690 ASP A CA 1
ATOM 3631 C C . ASP A 1 660 ? -17.561 2.471 -15.951 1.00 33.50 690 ASP A C 1
ATOM 3632 O O . ASP A 1 660 ? -16.969 2.997 -16.867 1.00 34.03 690 ASP A O 1
ATOM 3637 N N . TYR A 1 661 ? -16.947 1.874 -14.941 1.00 30.30 691 TYR A N 1
ATOM 3638 C CA . TYR A 1 661 ? -15.532 2.018 -14.713 1.00 29.02 691 TYR A CA 1
ATOM 3639 C C . TYR A 1 661 ? -14.728 0.731 -14.811 1.00 28.01 691 TYR A C 1
ATOM 3640 O O . TYR A 1 661 ? -13.556 0.786 -15.214 1.00 28.18 691 TYR A O 1
ATOM 3649 N N . VAL A 1 662 ? -15.338 -0.411 -14.499 1.00 26.73 692 VAL A N 1
ATOM 3650 C CA . VAL A 1 662 ? -14.624 -1.701 -14.532 1.00 27.41 692 VAL A CA 1
ATOM 3651 C C . VAL A 1 662 ? -15.290 -2.810 -15.355 1.00 27.85 692 VAL A C 1
ATOM 3652 O O . VAL A 1 662 ? -16.468 -2.735 -15.713 1.00 30.45 692 VAL A O 1
ATOM 3656 N N . GLU A 1 663 ? -14.526 -3.845 -15.672 1.00 27.48 693 GLU A N 1
ATOM 3657 C CA . GLU A 1 663 ? -15.058 -4.959 -16.449 1.00 28.37 693 GLU A CA 1
ATOM 3658 C C . GLU A 1 663 ? -14.254 -6.189 -16.184 1.00 27.43 693 GLU A C 1
ATOM 3659 O O . GLU A 1 663 ? -13.181 -6.131 -15.579 1.00 25.70 693 GLU A O 1
ATOM 3665 N N . VAL A 1 664 ? -14.777 -7.305 -16.670 1.00 28.68 694 VAL A N 1
ATOM 3666 C CA . VAL A 1 664 ? -14.084 -8.571 -16.614 1.00 29.82 694 VAL A CA 1
ATOM 3667 C C . VAL A 1 664 ? -13.807 -9.040 -18.016 1.00 32.46 694 VAL A C 1
ATOM 3668 O O . VAL A 1 664 ? -14.698 -9.049 -18.847 1.00 33.20 694 VAL A O 1
ATOM 3672 N N . ASN A 1 665 ? -12.551 -9.379 -18.278 1.00 36.54 695 ASN A N 1
ATOM 3673 C CA . ASN A 1 665 ? -12.122 -9.924 -19.577 1.00 39.20 695 ASN A CA 1
ATOM 3674 C C . ASN A 1 665 ? -11.386 -11.215 -19.337 1.00 39.33 695 ASN A C 1
ATOM 3675 O O . ASN A 1 665 ? -10.241 -11.215 -18.870 1.00 38.82 695 ASN A O 1
ATOM 3680 N N . GLY A 1 666 ? -12.061 -12.317 -19.641 1.00 39.72 696 GLY A N 1
ATOM 3681 C CA . GLY A 1 666 ? -11.545 -13.654 -19.340 1.00 38.96 696 GLY A CA 1
ATOM 3682 C C . GLY A 1 666 ? -11.701 -13.890 -17.864 1.00 37.29 696 GLY A C 1
ATOM 3683 O O . GLY A 1 666 ? -12.811 -13.854 -17.354 1.00 37.79 696 GLY A O 1
ATOM 3684 N N . ASN A 1 667 ? -10.589 -14.102 -17.173 1.00 35.11 697 ASN A N 1
ATOM 3685 C CA . ASN A 1 667 ? -10.617 -14.170 -15.738 1.00 34.20 697 ASN A CA 1
ATOM 3686 C C . ASN A 1 667 ? -10.033 -12.909 -15.038 1.00 32.54 697 ASN A C 1
ATOM 3687 O O . ASN A 1 667 ? -9.677 -12.980 -13.839 1.00 31.58 697 ASN A O 1
ATOM 3692 N N . VAL A 1 668 ? -9.979 -11.766 -15.740 1.00 29.21 698 VAL A N 1
ATOM 3693 C CA . VAL A 1 668 ? -9.339 -10.552 -15.186 1.00 27.61 698 VAL A CA 1
ATOM 3694 C C . VAL A 1 668 ? -10.331 -9.422 -14.913 1.00 26.50 698 VAL A C 1
ATOM 3695 O O . VAL A 1 668 ? -10.937 -8.903 -15.851 1.00 26.40 698 VAL A O 1
ATOM 3699 N N . LEU A 1 669 ? -10.468 -9.027 -13.634 1.00 24.69 699 LEU A N 1
ATOM 3700 C CA . LEU A 1 669 ? -11.203 -7.798 -13.271 1.00 23.29 699 LEU A CA 1
ATOM 3701 C C . LEU A 1 669 ? -10.240 -6.636 -13.418 1.00 23.17 699 LEU A C 1
ATOM 3702 O O . LEU A 1 669 ? -9.133 -6.651 -12.854 1.00 21.57 699 LEU A O 1
ATOM 3707 N N . GLN A 1 670 ? -10.660 -5.625 -14.171 1.00 23.71 700 GLN A N 1
ATOM 3708 C CA . GLN A 1 670 ? -9.809 -4.468 -14.409 1.00 24.85 700 GLN A CA 1
ATOM 3709 C C . GLN A 1 670 ? -10.604 -3.248 -14.803 1.00 25.00 700 GLN A C 1
ATOM 3710 O O . GLN A 1 670 ? -11.785 -3.351 -15.123 1.00 23.62 700 GLN A O 1
ATOM 3716 N N . PHE A 1 671 ? -9.924 -2.102 -14.795 1.00 24.90 701 PHE A N 1
ATOM 3717 C CA . PHE A 1 671 ? -10.532 -0.859 -15.240 1.00 25.71 701 PHE A CA 1
ATOM 3718 C C . PHE A 1 671 ? -10.725 -0.897 -16.756 1.00 27.48 701 PHE A C 1
ATOM 3719 O O . PHE A 1 671 ? -9.953 -1.530 -17.473 1.00 27.46 701 PHE A O 1
ATOM 3727 N N . LYS A 1 672 ? -11.798 -0.283 -17.242 1.00 29.06 702 LYS A N 1
ATOM 3728 C CA . LYS A 1 672 ? -12.111 -0.368 -18.679 1.00 29.29 702 LYS A CA 1
ATOM 3729 C C . LYS A 1 672 ? -11.027 0.205 -19.555 1.00 28.65 702 LYS A C 1
ATOM 3730 O O . LYS A 1 672 ? -10.852 -0.233 -20.676 1.00 30.72 702 LYS A O 1
ATOM 3736 N N . GLY A 1 673 ? -10.317 1.199 -19.058 1.00 28.81 703 GLY A N 1
ATOM 3737 C CA . GLY A 1 673 ? -9.322 1.945 -19.841 1.00 29.81 703 GLY A CA 1
ATOM 3738 C C . GLY A 1 673 ? -9.776 3.294 -20.405 1.00 30.17 703 GLY A C 1
ATOM 3739 O O . GLY A 1 673 ? -8.997 3.981 -21.078 1.00 31.12 703 GLY A O 1
ATOM 3740 N N . ASN A 1 674 ? -11.015 3.705 -20.147 1.00 29.87 704 ASN A N 1
ATOM 3741 C CA . ASN A 1 674 ? -11.498 4.985 -20.716 1.00 30.60 704 ASN A CA 1
ATOM 3742 C C . ASN A 1 674 ? -11.180 6.144 -19.763 1.00 29.97 704 ASN A C 1
ATOM 3743 O O . ASN A 1 674 ? -12.086 6.801 -19.252 1.00 28.54 704 ASN A O 1
ATOM 3748 N N . ASP A 1 675 ? -9.875 6.344 -19.512 1.00 29.90 705 ASP A N 1
ATOM 3749 C CA . ASP A 1 675 ? -9.348 7.441 -18.708 1.00 28.74 705 ASP A CA 1
ATOM 3750 C C . ASP A 1 675 ? -9.896 7.490 -17.274 1.00 27.70 705 ASP A C 1
ATOM 3751 O O . ASP A 1 675 ? -10.250 8.552 -16.736 1.00 28.64 705 ASP A O 1
ATOM 3756 N N . GLU A 1 676 ? -9.997 6.339 -16.643 1.00 26.25 706 GLU A N 1
ATOM 3757 C CA . GLU A 1 676 ? -10.504 6.310 -15.285 1.00 25.62 706 GLU A CA 1
ATOM 3758 C C . GLU A 1 676 ? -9.559 7.009 -14.336 1.00 24.63 706 GLU A C 1
ATOM 3759 O O . GLU A 1 676 ? -9.996 7.461 -13.294 1.00 24.43 706 GLU A O 1
ATOM 3765 N N . LEU A 1 677 ? -8.283 7.122 -14.688 1.00 24.20 707 LEU A N 1
ATOM 3766 C CA . LEU A 1 677 ? -7.330 7.764 -13.787 1.00 23.76 707 LEU A CA 1
ATOM 3767 C C . LEU A 1 677 ? -7.596 9.228 -13.602 1.00 23.88 707 LEU A C 1
ATOM 3768 O O . LEU A 1 677 ? -7.432 9.756 -12.518 1.00 24.04 707 LEU A O 1
ATOM 3773 N N . THR A 1 678 ? -8.020 9.901 -14.654 1.00 24.92 708 THR A N 1
ATOM 3774 C CA . THR A 1 678 ? -8.262 11.340 -14.526 1.00 25.75 708 THR A CA 1
ATOM 3775 C C . THR A 1 678 ? -9.737 11.685 -14.204 1.00 25.35 708 THR A C 1
ATOM 3776 O O . THR A 1 678 ? -10.052 12.809 -13.783 1.00 24.47 708 THR A O 1
ATOM 3780 N N . LEU A 1 679 ? -10.624 10.724 -14.416 1.00 25.52 709 LEU A N 1
ATOM 3781 C CA . LEU A 1 679 ? -12.068 11.015 -14.423 1.00 25.95 709 LEU A CA 1
ATOM 3782 C C . LEU A 1 679 ? -12.848 10.378 -13.282 1.00 25.78 709 LEU A C 1
ATOM 3783 O O . LEU A 1 679 ? -13.946 10.844 -12.956 1.00 27.23 709 LEU A O 1
ATOM 3788 N N . LEU A 1 680 ? -12.306 9.317 -12.681 1.00 25.90 710 LEU A N 1
ATOM 3789 C CA . LEU A 1 680 ? -12.994 8.632 -11.577 1.00 25.61 710 LEU A CA 1
ATOM 3790 C C . LEU A 1 680 ? -12.803 9.382 -10.259 1.00 25.90 710 LEU A C 1
ATOM 3791 O O . LEU A 1 680 ? -11.674 9.572 -9.785 1.00 25.21 710 LEU A O 1
ATOM 3796 N N . THR A 1 681 ? -13.920 9.802 -9.677 1.00 26.63 711 THR A N 1
ATOM 3797 C CA . THR A 1 681 ? -13.904 10.580 -8.429 1.00 28.13 711 THR A CA 1
ATOM 3798 C C . THR A 1 681 ? -14.873 9.982 -7.383 1.00 29.69 711 THR A C 1
ATOM 3799 O O . THR A 1 681 ? -15.111 10.536 -6.327 1.00 31.26 711 THR A O 1
ATOM 3803 N N . SER A 1 682 ? -15.449 8.841 -7.699 1.00 31.50 712 SER A N 1
ATOM 3804 C CA . SER A 1 682 ? -16.350 8.167 -6.801 1.00 30.53 712 SER A CA 1
ATOM 3805 C C . SER A 1 682 ? -15.734 6.808 -6.505 1.00 29.59 712 SER A C 1
ATOM 3806 O O . SER A 1 682 ? -14.618 6.490 -6.927 1.00 30.77 712 SER A O 1
ATOM 3809 N N . SER A 1 683 ? -16.453 5.999 -5.775 1.00 29.27 713 SER A N 1
ATOM 3810 C CA . SER A 1 683 ? -15.974 4.681 -5.458 1.00 29.92 713 SER A CA 1
ATOM 3811 C C . SER A 1 683 ? -17.165 3.808 -5.293 1.00 28.98 713 SER A C 1
ATOM 3812 O O . SER A 1 683 ? -18.174 4.209 -4.758 1.00 29.92 713 SER A O 1
ATOM 3815 N N . SER A 1 684 ? -17.067 2.582 -5.724 1.00 28.82 714 SER A N 1
ATOM 3816 C CA . SER A 1 684 ? -18.160 1.674 -5.433 1.00 28.83 714 SER A CA 1
ATOM 3817 C C . SER A 1 684 ? -17.645 0.247 -5.371 1.00 28.80 714 SER A C 1
ATOM 3818 O O . SER A 1 684 ? -16.429 -0.004 -5.418 1.00 27.55 714 SER A O 1
ATOM 3821 N N . THR A 1 685 ? -18.588 -0.677 -5.241 1.00 28.25 715 THR A N 1
ATOM 3822 C CA . THR A 1 685 ? -18.264 -2.070 -5.229 1.00 27.92 715 THR A CA 1
ATOM 3823 C C . THR A 1 685 ? -18.997 -2.808 -6.329 1.00 27.25 715 THR A C 1
ATOM 3824 O O . THR A 1 685 ? -20.162 -2.608 -6.578 1.00 26.39 715 THR A O 1
ATOM 3828 N N . VAL A 1 686 ? -18.286 -3.726 -6.928 1.00 25.85 716 VAL A N 1
ATOM 3829 C CA . VAL A 1 686 ? -18.807 -4.515 -7.991 1.00 25.71 716 VAL A CA 1
ATOM 3830 C C . VAL A 1 686 ? -18.823 -5.945 -7.445 1.00 25.01 716 VAL A C 1
ATOM 3831 O O . VAL A 1 686 ? -18.129 -6.236 -6.473 1.00 24.98 716 VAL A O 1
ATOM 3835 N N . ASN A 1 687 ? -19.684 -6.800 -7.992 1.00 25.40 717 ASN A N 1
ATOM 3836 C CA . ASN A 1 687 ? -19.680 -8.236 -7.678 1.00 25.36 717 ASN A CA 1
ATOM 3837 C C . ASN A 1 687 ? -19.215 -9.068 -8.889 1.00 26.02 717 ASN A C 1
ATOM 3838 O O . ASN A 1 687 ? -19.530 -8.764 -10.029 1.00 25.88 717 ASN A O 1
ATOM 3843 N N . VAL A 1 688 ? -18.477 -10.129 -8.598 1.00 26.55 718 VAL A N 1
ATOM 3844 C CA . VAL A 1 688 ? -17.922 -11.025 -9.581 1.00 26.43 718 VAL A CA 1
ATOM 3845 C C . VAL A 1 688 ? -18.301 -12.489 -9.250 1.00 27.47 718 VAL A C 1
ATOM 3846 O O . VAL A 1 688 ? -17.987 -12.972 -8.171 1.00 25.77 718 VAL A O 1
ATOM 3850 N N . ASP A 1 689 ? -18.987 -13.178 -10.161 1.00 28.71 719 ASP A N 1
ATOM 3851 C CA . ASP A 1 689 ? -19.247 -14.610 -9.972 1.00 30.20 719 ASP A CA 1
ATOM 3852 C C . ASP A 1 689 ? -18.070 -15.430 -10.480 1.00 30.19 719 ASP A C 1
ATOM 3853 O O . ASP A 1 689 ? -17.646 -15.287 -11.645 1.00 28.02 719 ASP A O 1
ATOM 3858 N N . VAL A 1 690 ? -17.561 -16.277 -9.577 1.00 29.05 720 VAL A N 1
ATOM 3859 C CA . VAL A 1 690 ? -16.404 -17.120 -9.837 1.00 28.71 720 VAL A CA 1
ATOM 3860 C C . VAL A 1 690 ? -16.848 -18.562 -9.619 1.00 29.56 720 VAL A C 1
ATOM 3861 O O . VAL A 1 690 ? -17.452 -18.877 -8.558 1.00 27.27 720 VAL A O 1
ATOM 3865 N N . THR A 1 691 ? -16.597 -19.384 -10.653 1.00 30.82 721 THR A N 1
ATOM 3866 C CA . THR A 1 691 ? -16.878 -20.824 -10.659 1.00 31.71 721 THR A CA 1
ATOM 3867 C C . THR A 1 691 ? -15.586 -21.640 -10.641 1.00 31.69 721 THR A C 1
ATOM 3868 O O . THR A 1 691 ? -14.694 -21.452 -11.479 1.00 30.09 721 THR A O 1
ATOM 3872 N N . ALA A 1 692 ? -15.508 -22.551 -9.683 1.00 30.84 722 ALA A N 1
ATOM 3873 C CA . ALA A 1 692 ? -14.376 -23.450 -9.545 1.00 31.62 722 ALA A CA 1
ATOM 3874 C C . ALA A 1 692 ? -14.934 -24.772 -9.062 1.00 32.29 722 ALA A C 1
ATOM 3875 O O . ALA A 1 692 ? -15.730 -24.811 -8.141 1.00 34.29 722 ALA A O 1
ATOM 3877 N N . ASP A 1 693 ? -14.533 -25.842 -9.717 1.00 33.56 723 ASP A N 1
ATOM 3878 C CA . ASP A 1 693 ? -14.895 -27.170 -9.300 1.00 34.72 723 ASP A CA 1
ATOM 3879 C C . ASP A 1 693 ? -16.407 -27.379 -9.146 1.00 34.03 723 ASP A C 1
ATOM 3880 O O . ASP A 1 693 ? -16.851 -28.015 -8.186 1.00 33.21 723 ASP A O 1
ATOM 3885 N N . GLY A 1 694 ? -17.181 -26.856 -10.101 1.00 33.65 724 GLY A N 1
ATOM 3886 C CA . GLY A 1 694 ? -18.644 -27.046 -10.127 1.00 33.67 724 GLY A CA 1
ATOM 3887 C C . GLY A 1 694 ? -19.398 -26.272 -9.037 1.00 33.43 724 GLY A C 1
ATOM 3888 O O . GLY A 1 694 ? -20.553 -26.598 -8.732 1.00 33.69 724 GLY A O 1
ATOM 3889 N N . ILE A 1 695 ? -18.737 -25.258 -8.452 1.00 31.08 725 ILE A N 1
ATOM 3890 C CA . ILE A 1 695 ? -19.321 -24.367 -7.456 1.00 29.57 725 ILE A CA 1
ATOM 3891 C C . ILE A 1 695 ? -19.116 -22.916 -7.882 1.00 28.06 725 ILE A C 1
ATOM 3892 O O . ILE A 1 695 ? -18.019 -22.547 -8.261 1.00 27.60 725 ILE A O 1
ATOM 3897 N N . THR A 1 696 ? -20.162 -22.098 -7.788 1.00 27.75 726 THR A N 1
ATOM 3898 C CA . THR A 1 696 ? -20.062 -20.653 -8.072 1.00 26.72 726 THR A CA 1
ATOM 3899 C C . THR A 1 696 ? -20.220 -19.847 -6.807 1.00 25.38 726 THR A C 1
ATOM 3900 O O . THR A 1 696 ? -21.125 -20.080 -6.038 1.00 25.04 726 THR A O 1
ATOM 3904 N N . LYS A 1 697 ? -19.328 -18.887 -6.624 1.00 25.70 727 LYS A N 1
ATOM 3905 C CA . LYS A 1 697 ? -19.366 -17.940 -5.498 1.00 24.68 727 LYS A CA 1
ATOM 3906 C C . LYS A 1 697 ? -19.295 -16.487 -5.966 1.00 24.92 727 LYS A C 1
ATOM 3907 O O . LYS A 1 697 ? -18.476 -16.119 -6.857 1.00 24.31 727 LYS A O 1
ATOM 3913 N N . ARG A 1 698 ? -20.122 -15.650 -5.338 1.00 25.83 728 ARG A N 1
ATOM 3914 C CA . ARG A 1 698 ? -20.155 -14.253 -5.667 1.00 26.31 728 ARG A CA 1
ATOM 3915 C C . ARG A 1 698 ? -19.192 -13.506 -4.764 1.00 25.84 728 ARG A C 1
ATOM 3916 O O . ARG A 1 698 ? -19.289 -13.529 -3.515 1.00 26.76 728 ARG A O 1
ATOM 3924 N N . ILE A 1 699 ? -18.228 -12.833 -5.364 1.00 25.98 729 ILE A N 1
ATOM 3925 C CA . ILE A 1 699 ? -17.346 -12.072 -4.520 1.00 25.98 729 ILE A CA 1
ATOM 3926 C C . ILE A 1 699 ? -17.301 -10.607 -4.883 1.00 25.19 729 ILE A C 1
ATOM 3927 O O . ILE A 1 699 ? -17.329 -10.224 -6.084 1.00 23.50 729 ILE A O 1
ATOM 3932 N N . PRO A 1 700 ? -17.283 -9.769 -3.834 1.00 23.88 730 PRO A N 1
ATOM 3933 C CA . PRO A 1 700 ? -17.330 -8.319 -3.970 1.00 23.11 730 PRO A CA 1
ATOM 3934 C C . PRO A 1 700 ? -15.966 -7.711 -4.100 1.00 22.17 730 PRO A C 1
ATOM 3935 O O . PRO A 1 700 ? -15.044 -8.082 -3.348 1.00 19.99 730 PRO A O 1
ATOM 3939 N N . VAL A 1 701 ? -15.871 -6.702 -4.973 1.00 21.76 731 VAL A N 1
ATOM 3940 C CA . VAL A 1 701 ? -14.651 -5.940 -5.100 1.00 21.39 731 VAL A CA 1
ATOM 3941 C C . VAL A 1 701 ? -14.908 -4.469 -5.195 1.00 22.04 731 VAL A C 1
ATOM 3942 O O . VAL A 1 701 ? -15.720 -4.002 -5.991 1.00 21.38 731 VAL A O 1
ATOM 3946 N N . LYS A 1 702 ? -14.191 -3.736 -4.355 1.00 23.70 732 LYS A N 1
ATOM 3947 C CA . LYS A 1 702 ? -14.264 -2.301 -4.384 1.00 25.31 732 LYS A CA 1
ATOM 3948 C C . LYS A 1 702 ? -13.289 -1.732 -5.406 1.00 24.13 732 LYS A C 1
ATOM 3949 O O . LYS A 1 702 ? -12.178 -2.258 -5.596 1.00 23.89 732 LYS A O 1
ATOM 3955 N N . TYR A 1 703 ? -13.711 -0.673 -6.090 1.00 23.19 733 TYR A N 1
ATOM 3956 C CA . TYR A 1 703 ? -12.790 0.102 -6.921 1.00 22.11 733 TYR A CA 1
ATOM 3957 C C . TYR A 1 703 ? -12.744 1.517 -6.421 1.00 21.64 733 TYR A C 1
ATOM 3958 O O . TYR A 1 703 ? -13.785 2.053 -6.065 1.00 21.95 733 TYR A O 1
ATOM 3967 N N . ILE A 1 704 ? -11.528 2.084 -6.368 1.00 20.93 734 ILE A N 1
ATOM 3968 C CA . ILE A 1 704 ? -11.262 3.476 -5.982 1.00 20.46 734 ILE A CA 1
ATOM 3969 C C . ILE A 1 704 ? -10.288 4.187 -6.934 1.00 20.83 734 ILE A C 1
ATOM 3970 O O . ILE A 1 704 ? -9.749 3.601 -7.899 1.00 20.84 734 ILE A O 1
ATOM 3975 N N . ASN A 1 705 ? -10.048 5.456 -6.657 1.00 22.42 735 ASN A N 1
ATOM 3976 C CA . ASN A 1 705 ? -9.039 6.196 -7.352 1.00 21.98 735 ASN A CA 1
ATOM 3977 C C . ASN A 1 705 ? -8.448 7.130 -6.337 1.00 21.96 735 ASN A C 1
ATOM 3978 O O . ASN A 1 705 ? -9.083 8.083 -5.982 1.00 21.51 735 ASN A O 1
ATOM 3983 N N . SER A 1 706 ? -7.234 6.864 -5.874 1.00 22.71 736 SER A N 1
ATOM 3984 C CA . SER A 1 706 ? -6.636 7.703 -4.838 1.00 22.43 736 SER A CA 1
ATOM 3985 C C . SER A 1 706 ? -5.883 8.884 -5.448 1.00 21.70 736 SER A C 1
ATOM 3986 O O . SER A 1 706 ? -5.261 9.650 -4.734 1.00 22.23 736 SER A O 1
ATOM 3989 N N . ALA A 1 707 ? -5.967 9.067 -6.758 1.00 21.11 737 ALA A N 1
ATOM 3990 C CA . ALA A 1 707 ? -5.292 10.187 -7.389 1.00 20.71 737 ALA A CA 1
ATOM 3991 C C . ALA A 1 707 ? -6.044 11.429 -7.004 1.00 20.92 737 ALA A C 1
ATOM 3992 O O . ALA A 1 707 ? -7.279 11.417 -6.925 1.00 21.90 737 ALA A O 1
ATOM 3994 N N . SER A 1 708 ? -5.297 12.518 -6.841 1.00 19.90 738 SER A N 1
ATOM 3995 C CA . SER A 1 708 ? -5.890 13.780 -6.530 1.00 19.46 738 SER A CA 1
ATOM 3996 C C . SER A 1 708 ? -6.233 14.499 -7.841 1.00 19.01 738 SER A C 1
ATOM 3997 O O . SER A 1 708 ? -5.437 15.290 -8.353 1.00 19.81 738 SER A O 1
ATOM 4000 N N . VAL A 1 709 ? -7.417 14.221 -8.378 1.00 18.19 739 VAL A N 1
ATOM 4001 C CA . VAL A 1 709 ? -7.819 14.798 -9.652 1.00 17.74 739 VAL A CA 1
ATOM 4002 C C . VAL A 1 709 ? -9.074 15.628 -9.504 1.00 18.48 739 VAL A C 1
ATOM 4003 O O . VAL A 1 709 ? -9.846 15.496 -8.534 1.00 19.92 739 VAL A O 1
ATOM 4007 N N . PRO A 1 710 ? -9.326 16.486 -10.469 1.00 18.22 740 PRO A N 1
ATOM 4008 C CA . PRO A 1 710 ? -10.456 17.358 -10.235 1.00 18.37 740 PRO A CA 1
ATOM 4009 C C . PRO A 1 710 ? -11.789 16.635 -10.078 1.00 19.06 740 PRO A C 1
ATOM 4010 O O . PRO A 1 710 ? -12.161 15.811 -10.940 1.00 19.25 740 PRO A O 1
ATOM 4014 N N . ALA A 1 711 ? -12.510 16.985 -9.021 1.00 19.08 741 ALA A N 1
ATOM 4015 C CA . ALA A 1 711 ? -13.822 16.379 -8.731 1.00 20.23 741 ALA A CA 1
ATOM 4016 C C . ALA A 1 711 ? -14.938 17.419 -8.672 1.00 20.50 741 ALA A C 1
ATOM 4017 O O . ALA A 1 711 ? -16.126 17.092 -8.936 1.00 21.49 741 ALA A O 1
ATOM 4019 N N . SER A 1 712 ? -14.593 18.644 -8.272 1.00 19.35 742 SER A N 1
ATOM 4020 C CA . SER A 1 712 ? -15.588 19.705 -8.230 1.00 19.03 742 SER A CA 1
ATOM 4021 C C . SER A 1 712 ? -14.940 21.060 -8.431 1.00 18.08 742 SER A C 1
ATOM 4022 O O . SER A 1 712 ? -13.750 21.203 -8.247 1.00 17.47 742 SER A O 1
ATOM 4025 N N . ALA A 1 713 ? -15.735 22.053 -8.835 1.00 18.64 743 ALA A N 1
ATOM 4026 C CA . ALA A 1 713 ? -15.201 23.390 -9.152 1.00 18.33 743 ALA A CA 1
ATOM 4027 C C . ALA A 1 713 ? -16.247 24.378 -8.853 1.00 19.24 743 ALA A C 1
ATOM 4028 O O . ALA A 1 713 ? -17.429 24.089 -8.919 1.00 19.64 743 ALA A O 1
ATOM 4030 N N . THR A 1 714 ? -15.758 25.575 -8.585 1.00 21.58 744 THR A N 1
ATOM 4031 C CA . THR A 1 714 ? -16.524 26.706 -8.103 1.00 23.40 744 THR A CA 1
ATOM 4032 C C . THR A 1 714 ? -16.072 27.995 -8.762 1.00 23.97 744 THR A C 1
ATOM 4033 O O . THR A 1 714 ? -14.873 28.226 -8.934 1.00 25.25 744 THR A O 1
ATOM 4037 N N . VAL A 1 715 ? -17.026 28.847 -9.110 1.00 24.97 745 VAL A N 1
ATOM 4038 C CA . VAL A 1 715 ? -16.753 30.072 -9.839 1.00 24.30 745 VAL A CA 1
ATOM 4039 C C . VAL A 1 715 ? -17.036 31.303 -8.994 1.00 24.77 745 VAL A C 1
ATOM 4040 O O . VAL A 1 715 ? -18.146 31.511 -8.552 1.00 26.35 745 VAL A O 1
ATOM 4044 N N . ALA A 1 716 ? -16.038 32.152 -8.808 1.00 25.92 746 ALA A N 1
ATOM 4045 C CA . ALA A 1 716 ? -16.231 33.416 -8.089 1.00 25.64 746 ALA A CA 1
ATOM 4046 C C . ALA A 1 716 ? -17.208 34.294 -8.842 1.00 26.76 746 ALA A C 1
ATOM 4047 O O . ALA A 1 716 ? -17.171 34.453 -10.055 1.00 25.82 746 ALA A O 1
ATOM 4049 N N . THR A 1 717 ? -18.049 34.921 -8.065 1.00 29.65 747 THR A N 1
ATOM 4050 C CA . THR A 1 717 ? -19.228 35.526 -8.560 1.00 31.21 747 THR A CA 1
ATOM 4051 C C . THR A 1 717 ? -19.084 37.046 -8.742 1.00 30.92 747 THR A C 1
ATOM 4052 O O . THR A 1 717 ? -19.849 37.654 -9.517 1.00 31.61 747 THR A O 1
ATOM 4056 N N . SER A 1 718 ? -18.119 37.669 -8.067 1.00 28.60 748 SER A N 1
ATOM 4057 C CA . SER A 1 718 ? -18.123 39.118 -8.063 1.00 29.95 748 SER A CA 1
ATOM 4058 C C . SER A 1 718 ? -17.594 39.749 -9.377 1.00 28.05 748 SER A C 1
ATOM 4059 O O . SER A 1 718 ? -16.785 39.180 -10.083 1.00 27.22 748 SER A O 1
ATOM 4062 N N . PRO A 1 719 ? -18.134 40.905 -9.744 1.00 27.96 749 PRO A N 1
ATOM 4063 C CA . PRO A 1 719 ? -17.800 41.434 -11.044 1.00 27.07 749 PRO A CA 1
ATOM 4064 C C . PRO A 1 719 ? -16.293 41.575 -11.239 1.00 26.96 749 PRO A C 1
ATOM 4065 O O . PRO A 1 719 ? -15.568 41.827 -10.287 1.00 27.50 749 PRO A O 1
ATOM 4069 N N . VAL A 1 720 ? -15.852 41.412 -12.474 1.00 27.29 750 VAL A N 1
ATOM 4070 C CA . VAL A 1 720 ? -14.447 41.471 -12.845 1.00 28.39 750 VAL A CA 1
ATOM 4071 C C . VAL A 1 720 ? -14.248 42.668 -13.762 1.00 29.39 750 VAL A C 1
ATOM 4072 O O . VAL A 1 720 ? -14.988 42.823 -14.730 1.00 27.87 750 VAL A O 1
ATOM 4076 N N . THR A 1 721 ? -13.273 43.523 -13.429 1.00 32.39 751 THR A N 1
ATOM 4077 C CA . THR A 1 721 ? -12.821 44.631 -14.304 1.00 34.74 751 THR A CA 1
ATOM 4078 C C . THR A 1 721 ? -11.343 44.422 -14.635 1.00 33.88 751 THR A C 1
ATOM 4079 O O . THR A 1 721 ? -10.524 44.261 -13.746 1.00 35.28 751 THR A O 1
ATOM 4083 N N . VAL A 1 722 ? -11.039 44.399 -15.926 1.00 31.89 752 VAL A N 1
ATOM 4084 C CA . VAL A 1 722 ? -9.702 44.272 -16.441 1.00 30.41 752 VAL A CA 1
ATOM 4085 C C . VAL A 1 722 ? -9.353 45.598 -17.121 1.00 31.39 752 VAL A C 1
ATOM 4086 O O . VAL A 1 722 ? -10.139 46.105 -17.938 1.00 31.03 752 VAL A O 1
ATOM 4090 N N . LYS A 1 723 ? -8.209 46.174 -16.755 1.00 31.50 753 LYS A N 1
ATOM 4091 C CA . LYS A 1 723 ? -7.705 47.360 -17.420 1.00 33.20 753 LYS A CA 1
ATOM 4092 C C . LYS A 1 723 ? -6.426 46.957 -18.144 1.00 32.34 753 LYS A C 1
ATOM 4093 O O . LYS A 1 723 ? -5.386 46.727 -17.504 1.00 33.35 753 LYS A O 1
ATOM 4099 N N . LEU A 1 724 ? -6.506 46.806 -19.465 1.00 30.46 754 LEU A N 1
ATOM 4100 C CA . LEU A 1 724 ? -5.315 46.506 -20.280 1.00 30.44 754 LEU A CA 1
ATOM 4101 C C . LEU A 1 724 ? -4.321 47.678 -20.252 1.00 31.48 754 LEU A C 1
ATOM 4102 O O . LEU A 1 724 ? -4.726 48.843 -20.140 1.00 33.20 754 LEU A O 1
ATOM 4107 N N . ASN A 1 725 ? -3.029 47.354 -20.317 1.00 31.70 755 ASN A N 1
ATOM 4108 C CA . ASN A 1 725 ? -2.009 48.345 -20.531 1.00 34.08 755 ASN A CA 1
ATOM 4109 C C . ASN A 1 725 ? -2.219 48.951 -21.892 1.00 34.94 755 ASN A C 1
ATOM 4110 O O . ASN A 1 725 ? -2.637 48.258 -22.810 1.00 33.71 755 ASN A O 1
ATOM 4115 N N . SER A 1 726 ? -1.889 50.234 -22.024 1.00 37.40 756 SER A N 1
ATOM 4116 C CA . SER A 1 726 ? -1.933 50.931 -23.320 1.00 39.08 756 SER A CA 1
ATOM 4117 C C . SER A 1 726 ? -1.184 50.198 -24.451 1.00 39.42 756 SER A C 1
ATOM 4118 O O . SER A 1 726 ? -1.484 50.387 -25.615 1.00 40.44 756 SER A O 1
ATOM 4121 N N . SER A 1 727 ? -0.235 49.342 -24.095 1.00 40.28 757 SER A N 1
ATOM 4122 C CA . SER A 1 727 ? 0.511 48.528 -25.060 1.00 41.58 757 SER A CA 1
ATOM 4123 C C . SER A 1 727 ? -0.252 47.371 -25.658 1.00 41.14 757 SER A C 1
ATOM 4124 O O . SER A 1 727 ? 0.102 46.925 -26.746 1.00 41.53 757 SER A O 1
ATOM 4127 N N . ASP A 1 728 ? -1.256 46.861 -24.947 1.00 40.71 758 ASP A N 1
ATOM 4128 C CA . ASP A 1 728 ? -1.854 45.554 -25.283 1.00 41.24 758 ASP A CA 1
ATOM 4129 C C . ASP A 1 728 ? -3.273 45.681 -25.829 1.00 39.35 758 ASP A C 1
ATOM 4130 O O . ASP A 1 728 ? -3.970 46.611 -25.477 1.00 39.98 758 ASP A O 1
ATOM 4135 N N . ASN A 1 729 ? -3.698 44.724 -26.650 1.00 38.80 759 ASN A N 1
ATOM 4136 C CA . ASN A 1 729 ? -5.012 44.778 -27.320 1.00 39.77 759 ASN A CA 1
ATOM 4137 C C . ASN A 1 729 ? -6.024 43.691 -26.982 1.00 37.64 759 ASN A C 1
ATOM 4138 O O . ASN A 1 729 ? -7.224 43.859 -27.212 1.00 35.91 759 ASN A O 1
ATOM 4143 N N . ASP A 1 730 ? -5.545 42.573 -26.473 1.00 37.06 760 ASP A N 1
ATOM 4144 C CA . ASP A 1 730 ? -6.296 41.329 -26.573 1.00 37.35 760 ASP A CA 1
ATOM 4145 C C . ASP A 1 730 ? -6.328 40.544 -25.300 1.00 35.30 760 ASP A C 1
ATOM 4146 O O . ASP A 1 730 ? -5.347 40.498 -24.571 1.00 34.38 760 ASP A O 1
ATOM 4151 N N . LEU A 1 731 ? -7.451 39.884 -25.064 1.00 32.33 761 LEU A N 1
ATOM 4152 C CA . LEU A 1 731 ? -7.569 39.013 -23.923 1.00 29.96 761 LEU A CA 1
ATOM 4153 C C . LEU A 1 731 ? -8.435 37.821 -24.361 1.00 27.47 761 LEU A C 1
ATOM 4154 O O . LEU A 1 731 ? -9.562 38.007 -24.815 1.00 28.24 761 LEU A O 1
ATOM 4159 N N . THR A 1 732 ? -7.918 36.613 -24.279 1.00 24.38 762 THR A N 1
ATOM 4160 C CA . THR A 1 732 ? -8.756 35.485 -24.640 1.00 24.41 762 THR A CA 1
ATOM 4161 C C . THR A 1 732 ? -9.669 35.148 -23.489 1.00 23.53 762 THR A C 1
ATOM 4162 O O . THR A 1 732 ? -9.432 35.543 -22.345 1.00 22.64 762 THR A O 1
ATOM 4166 N N . PHE A 1 733 ? -10.703 34.381 -23.784 1.00 23.17 763 PHE A N 1
ATOM 4167 C CA . PHE A 1 733 ? -11.565 33.897 -22.712 1.00 21.93 763 PHE A CA 1
ATOM 4168 C C . PHE A 1 733 ? -10.867 32.971 -21.716 1.00 21.07 763 PHE A C 1
ATOM 4169 O O . PHE A 1 733 ? -11.139 33.058 -20.513 1.00 20.77 763 PHE A O 1
ATOM 4177 N N . GLU A 1 734 ? -9.962 32.130 -22.200 1.00 20.68 764 GLU A N 1
ATOM 4178 C CA . GLU A 1 734 ? -9.118 31.259 -21.358 1.00 20.74 764 GLU A CA 1
ATOM 4179 C C . GLU A 1 734 ? -8.298 32.107 -20.394 1.00 19.98 764 GLU A C 1
ATOM 4180 O O . GLU A 1 734 ? -8.074 31.742 -19.262 1.00 18.49 764 GLU A O 1
ATOM 4186 N N . GLU A 1 735 ? -7.825 33.250 -20.867 1.00 21.68 765 GLU A N 1
ATOM 4187 C CA . GLU A 1 735 ? -7.047 34.209 -20.029 1.00 21.67 765 GLU A CA 1
ATOM 4188 C C . GLU A 1 735 ? -7.883 34.916 -18.973 1.00 20.83 765 GLU A C 1
ATOM 4189 O O . GLU A 1 735 ? -7.437 35.164 -17.827 1.00 18.97 765 GLU A O 1
ATOM 4195 N N . LEU A 1 736 ? -9.098 35.254 -19.367 1.00 20.21 766 LEU A N 1
ATOM 4196 C CA . LEU A 1 736 ? -9.993 35.922 -18.468 1.00 20.84 766 LEU A CA 1
ATOM 4197 C C . LEU A 1 736 ? -10.433 34.989 -17.343 1.00 21.00 766 LEU A C 1
ATOM 4198 O O . LEU A 1 736 ? -10.396 35.324 -16.160 1.00 23.03 766 LEU A O 1
ATOM 4203 N N . ILE A 1 737 ? -10.856 33.799 -17.722 1.00 20.16 767 ILE A N 1
ATOM 4204 C CA . ILE A 1 737 ? -11.423 32.871 -16.765 1.00 18.98 767 ILE A CA 1
ATOM 4205 C C . ILE A 1 737 ? -10.326 32.367 -15.826 1.00 18.69 767 ILE A C 1
ATOM 4206 O O . ILE A 1 737 ? -10.480 32.469 -14.576 1.00 18.63 767 ILE A O 1
ATOM 4211 N N . PHE A 1 738 ? -9.227 31.858 -16.417 1.00 16.94 768 PHE A N 1
ATOM 4212 C CA . PHE A 1 738 ? -8.178 31.209 -15.656 1.00 16.05 768 PHE A CA 1
ATOM 4213 C C . PHE A 1 738 ? -6.976 32.079 -15.297 1.00 16.30 768 PHE A C 1
ATOM 4214 O O . PHE A 1 738 ? -6.154 31.692 -14.422 1.00 15.80 768 PHE A O 1
ATOM 4222 N N . GLY A 1 739 ? -6.838 33.234 -15.952 1.00 16.32 769 GLY A N 1
ATOM 4223 C CA . GLY A 1 739 ? -5.816 34.209 -15.554 1.00 16.33 769 GLY A CA 1
ATOM 4224 C C . GLY A 1 739 ? -4.651 34.310 -16.483 1.00 17.56 769 GLY A C 1
ATOM 4225 O O . GLY A 1 739 ? -4.364 33.351 -17.229 1.00 17.87 769 GLY A O 1
ATOM 4226 N N . VAL A 1 740 ? -3.998 35.487 -16.459 1.00 18.17 770 VAL A N 1
ATOM 4227 C CA . VAL A 1 740 ? -2.808 35.723 -17.239 1.00 18.65 770 VAL A CA 1
ATOM 4228 C C . VAL A 1 740 ? -1.608 35.654 -16.325 1.00 19.22 770 VAL A C 1
ATOM 4229 O O . VAL A 1 740 ? -1.536 36.419 -15.381 1.00 22.09 770 VAL A O 1
ATOM 4233 N N . ILE A 1 741 ? -0.688 34.733 -16.578 1.00 18.46 771 ILE A N 1
ATOM 4234 C CA . ILE A 1 741 ? 0.469 34.573 -15.723 1.00 18.33 771 ILE A CA 1
ATOM 4235 C C . ILE A 1 741 ? 1.363 35.802 -15.778 1.00 19.94 771 ILE A C 1
ATOM 4236 O O . ILE A 1 741 ? 1.609 36.324 -16.850 1.00 21.48 771 ILE A O 1
ATOM 4241 N N . ASP A 1 742 ? 1.840 36.273 -14.630 1.00 20.76 772 ASP A N 1
ATOM 4242 C CA . ASP A 1 742 ? 2.787 37.419 -14.567 1.00 21.77 772 ASP A CA 1
ATOM 4243 C C . ASP A 1 742 ? 4.086 36.953 -13.908 1.00 21.63 772 ASP A C 1
ATOM 4244 O O . ASP A 1 742 ? 4.152 36.786 -12.701 1.00 20.81 772 ASP A O 1
ATOM 4249 N N . PRO A 1 743 ? 5.133 36.744 -14.702 1.00 21.95 773 PRO A N 1
ATOM 4250 C CA . PRO A 1 743 ? 6.346 36.228 -14.097 1.00 21.86 773 PRO A CA 1
ATOM 4251 C C . PRO A 1 743 ? 7.008 37.195 -13.157 1.00 22.74 773 PRO A C 1
ATOM 4252 O O . PRO A 1 743 ? 7.767 36.751 -12.318 1.00 23.24 773 PRO A O 1
ATOM 4256 N N . THR A 1 744 ? 6.714 38.493 -13.252 1.00 23.44 774 THR A N 1
ATOM 4257 C CA . THR A 1 744 ? 7.304 39.454 -12.299 1.00 24.25 774 THR A CA 1
ATOM 4258 C C . THR A 1 744 ? 6.915 39.163 -10.837 1.00 23.96 774 THR A C 1
ATOM 4259 O O . THR A 1 744 ? 7.575 39.610 -9.904 1.00 24.36 774 THR A O 1
ATOM 4263 N N . GLN A 1 745 ? 5.855 38.390 -10.643 1.00 22.74 775 GLN A N 1
ATOM 4264 C CA . GLN A 1 745 ? 5.349 38.084 -9.311 1.00 21.91 775 GLN A CA 1
ATOM 4265 C C . GLN A 1 745 ? 5.721 36.670 -8.826 1.00 21.57 775 GLN A C 1
ATOM 4266 O O . GLN A 1 745 ? 5.268 36.263 -7.765 1.00 21.07 775 GLN A O 1
ATOM 4272 N N . LEU A 1 746 ? 6.515 35.925 -9.595 1.00 21.77 776 LEU A N 1
ATOM 4273 C CA . LEU A 1 746 ? 6.733 34.487 -9.348 1.00 21.81 776 LEU A CA 1
ATOM 4274 C C . LEU A 1 746 ? 8.210 34.180 -9.154 1.00 21.88 776 LEU A C 1
ATOM 4275 O O . LEU A 1 746 ? 9.042 34.956 -9.583 1.00 22.39 776 LEU A O 1
ATOM 4280 N N . VAL A 1 747 ? 8.542 33.064 -8.487 1.00 21.04 777 VAL A N 1
ATOM 4281 C CA . VAL A 1 747 ? 9.930 32.673 -8.356 1.00 21.36 777 VAL A CA 1
ATOM 4282 C C . VAL A 1 747 ? 10.307 31.577 -9.348 1.00 21.91 777 VAL A C 1
ATOM 4283 O O . VAL A 1 747 ? 9.679 30.526 -9.400 1.00 19.61 777 VAL A O 1
ATOM 4287 N N . LYS A 1 748 ? 11.359 31.819 -10.122 1.00 24.10 778 LYS A N 1
ATOM 4288 C CA . LYS A 1 748 ? 11.796 30.850 -11.141 1.00 25.03 778 LYS A CA 1
ATOM 4289 C C . LYS A 1 748 ? 13.106 30.123 -10.764 1.00 25.76 778 LYS A C 1
ATOM 4290 O O . LYS A 1 748 ? 14.110 30.776 -10.483 1.00 25.80 778 LYS A O 1
ATOM 4296 N N . ASP A 1 749 ? 13.073 28.781 -10.747 1.00 25.73 779 ASP A N 1
ATOM 4297 C CA . ASP A 1 749 ? 14.283 27.964 -10.613 1.00 27.59 779 ASP A CA 1
ATOM 4298 C C . ASP A 1 749 ? 14.967 27.886 -11.972 1.00 30.65 779 ASP A C 1
ATOM 4299 O O . ASP A 1 749 ? 14.471 27.217 -12.870 1.00 29.84 779 ASP A O 1
ATOM 4304 N N . GLU A 1 750 ? 16.105 28.558 -12.113 1.00 34.87 780 GLU A N 1
ATOM 4305 C CA . GLU A 1 750 ? 16.788 28.634 -13.409 1.00 39.18 780 GLU A CA 1
ATOM 4306 C C . GLU A 1 750 ? 17.312 27.277 -13.849 1.00 38.60 780 GLU A C 1
ATOM 4307 O O . GLU A 1 750 ? 17.353 27.003 -15.027 1.00 41.12 780 GLU A O 1
ATOM 4313 N N . ASP A 1 751 ? 17.664 26.422 -12.902 1.00 36.10 781 ASP A N 1
ATOM 4314 C CA . ASP A 1 751 ? 18.198 25.107 -13.205 1.00 35.71 781 ASP A CA 1
ATOM 4315 C C . ASP A 1 751 ? 17.228 24.235 -14.027 1.00 35.54 781 ASP A C 1
ATOM 4316 O O . ASP A 1 751 ? 17.672 23.468 -14.855 1.00 35.78 781 ASP A O 1
ATOM 4321 N N . ILE A 1 752 ? 15.922 24.358 -13.784 1.00 33.91 782 ILE A N 1
ATOM 4322 C CA . ILE A 1 752 ? 14.869 23.574 -14.474 1.00 33.86 782 ILE A CA 1
ATOM 4323 C C . ILE A 1 752 ? 13.933 24.451 -15.316 1.00 33.27 782 ILE A C 1
ATOM 4324 O O . ILE A 1 752 ? 12.975 23.947 -15.902 1.00 32.02 782 ILE A O 1
ATOM 4329 N N . ASN A 1 753 ? 14.187 25.759 -15.339 1.00 34.04 783 ASN A N 1
ATOM 4330 C CA . ASN A 1 753 ? 13.380 26.721 -16.122 1.00 34.77 783 ASN A CA 1
ATOM 4331 C C . ASN A 1 753 ? 11.857 26.636 -15.856 1.00 30.24 783 ASN A C 1
ATOM 4332 O O . ASN A 1 753 ? 11.053 26.617 -16.778 1.00 29.50 783 ASN A O 1
ATOM 4337 N N . GLU A 1 754 ? 11.489 26.596 -14.585 1.00 26.72 784 GLU A N 1
ATOM 4338 C CA . GLU A 1 754 ? 10.103 26.471 -14.174 1.00 25.50 784 GLU A CA 1
ATOM 4339 C C . GLU A 1 754 ? 9.874 27.328 -12.947 1.00 23.16 784 GLU A C 1
ATOM 4340 O O . GLU A 1 754 ? 10.793 27.596 -12.171 1.00 23.79 784 GLU A O 1
ATOM 4346 N N . PHE A 1 755 ? 8.641 27.749 -12.774 1.00 20.67 785 PHE A N 1
ATOM 4347 C CA . PHE A 1 755 ? 8.267 28.469 -11.588 1.00 19.84 785 PHE A CA 1
ATOM 4348 C C . PHE A 1 755 ? 7.959 27.516 -10.462 1.00 19.84 785 PHE A C 1
ATOM 4349 O O . PHE A 1 755 ? 7.390 26.443 -10.661 1.00 20.53 785 PHE A O 1
ATOM 4357 N N . ILE A 1 756 ? 8.326 27.924 -9.264 1.00 19.80 786 ILE A N 1
ATOM 4358 C CA . ILE A 1 756 ? 8.111 27.098 -8.113 1.00 19.72 786 ILE A CA 1
ATOM 4359 C C . ILE A 1 756 ? 7.284 27.774 -7.019 1.00 19.66 786 ILE A C 1
ATOM 4360 O O . ILE A 1 756 ? 6.961 27.142 -6.027 1.00 19.52 786 ILE A O 1
ATOM 4365 N N . ALA A 1 757 ? 6.979 29.061 -7.170 1.00 19.82 787 ALA A N 1
ATOM 4366 C CA . ALA A 1 757 ? 6.264 29.793 -6.112 1.00 19.64 787 ALA A CA 1
ATOM 4367 C C . ALA A 1 757 ? 5.766 31.166 -6.576 1.00 19.83 787 ALA A C 1
ATOM 4368 O O . ALA A 1 757 ? 6.201 31.678 -7.615 1.00 19.31 787 ALA A O 1
ATOM 4370 N N . VAL A 1 758 ? 4.811 31.706 -5.812 1.00 19.85 788 VAL A N 1
ATOM 4371 C CA . VAL A 1 758 ? 4.364 33.050 -5.956 1.00 21.06 788 VAL A CA 1
ATOM 4372 C C . VAL A 1 758 ? 5.194 33.801 -4.933 1.00 24.07 788 VAL A C 1
ATOM 4373 O O . VAL A 1 758 ? 5.318 33.350 -3.796 1.00 25.09 788 VAL A O 1
ATOM 4377 N N . SER A 1 759 ? 5.816 34.909 -5.336 1.00 26.29 789 SER A N 1
ATOM 4378 C CA . SER A 1 759 ? 6.601 35.698 -4.397 1.00 29.04 789 SER A CA 1
ATOM 4379 C C . SER A 1 759 ? 5.682 36.149 -3.309 1.00 29.22 789 SER A C 1
ATOM 4380 O O . SER A 1 759 ? 4.490 36.344 -3.547 1.00 28.02 789 SER A O 1
ATOM 4383 N N . LYS A 1 760 ? 6.247 36.362 -2.135 1.00 30.18 790 LYS A N 1
ATOM 4384 C CA . LYS A 1 760 ? 5.482 36.901 -1.042 1.00 32.89 790 LYS A CA 1
ATOM 4385 C C . LYS A 1 760 ? 5.206 38.364 -1.247 1.00 32.35 790 LYS A C 1
ATOM 4386 O O . LYS A 1 760 ? 4.256 38.887 -0.712 1.00 31.89 790 LYS A O 1
ATOM 4392 N N . ALA A 1 761 ? 6.045 39.043 -2.012 1.00 33.86 791 ALA A N 1
ATOM 4393 C CA . ALA A 1 761 ? 5.791 40.447 -2.312 1.00 34.35 791 ALA A CA 1
ATOM 4394 C C . ALA A 1 761 ? 4.806 40.620 -3.476 1.00 32.82 791 ALA A C 1
ATOM 4395 O O . ALA A 1 761 ? 4.550 41.756 -3.890 1.00 33.00 791 ALA A O 1
ATOM 4397 N N . ALA A 1 762 ? 4.244 39.518 -3.989 1.00 32.29 792 ALA A N 1
ATOM 4398 C CA . ALA A 1 762 ? 3.375 39.567 -5.193 1.00 32.67 792 ALA A CA 1
ATOM 4399 C C . ALA A 1 762 ? 2.225 40.524 -4.971 1.00 32.63 792 ALA A C 1
ATOM 4400 O O . ALA A 1 762 ? 1.541 40.463 -3.990 1.00 35.10 792 ALA A O 1
ATOM 4402 N N . LYS A 1 763 ? 1.997 41.426 -5.885 1.00 36.67 793 LYS A N 1
ATOM 4403 C CA . LYS A 1 763 ? 0.891 42.344 -5.692 1.00 38.90 793 LYS A CA 1
ATOM 4404 C C . LYS A 1 763 ? -0.467 41.683 -5.998 1.00 34.97 793 LYS A C 1
ATOM 4405 O O . LYS A 1 763 ? -1.475 42.172 -5.508 1.00 37.33 793 LYS A O 1
ATOM 4411 N N . ASN A 1 764 ? -0.511 40.603 -6.792 1.00 29.42 794 ASN A N 1
ATOM 4412 C CA . ASN A 1 764 ? -1.793 40.097 -7.326 1.00 26.36 794 ASN A CA 1
ATOM 4413 C C . ASN A 1 764 ? -1.840 38.577 -7.527 1.00 25.32 794 ASN A C 1
ATOM 4414 O O . ASN A 1 764 ? -2.288 38.088 -8.574 1.00 22.46 794 ASN A O 1
ATOM 4419 N N . ASP A 1 765 ? -1.317 37.847 -6.539 1.00 25.23 795 ASP A N 1
ATOM 4420 C CA . ASP A 1 765 ? -1.304 36.386 -6.508 1.00 24.82 795 ASP A CA 1
ATOM 4421 C C . ASP A 1 765 ? -0.645 35.728 -7.727 1.00 22.72 795 ASP A C 1
ATOM 4422 O O . ASP A 1 765 ? -0.870 34.546 -7.999 1.00 21.43 795 ASP A O 1
ATOM 4427 N N . GLY A 1 766 ? 0.143 36.478 -8.481 1.00 20.99 796 GLY A N 1
ATOM 4428 C CA . GLY A 1 766 ? 0.823 35.915 -9.636 1.00 20.20 796 GLY A CA 1
ATOM 4429 C C . GLY A 1 766 ? 0.179 36.204 -10.975 1.00 19.90 796 GLY A C 1
ATOM 4430 O O . GLY A 1 766 ? 0.571 35.617 -11.991 1.00 18.84 796 GLY A O 1
ATOM 4431 N N . TYR A 1 767 ? -0.801 37.104 -11.001 1.00 20.47 797 TYR A N 1
ATOM 4432 C CA . TYR A 1 767 ? -1.623 37.293 -12.207 1.00 20.24 797 TYR A CA 1
ATOM 4433 C C . TYR A 1 767 ? -1.596 38.719 -12.687 1.00 21.43 797 TYR A C 1
ATOM 4434 O O . TYR A 1 767 ? -1.626 39.626 -11.885 1.00 23.18 797 TYR A O 1
ATOM 4443 N N . LEU A 1 768 ? -1.491 38.910 -13.999 1.00 21.79 798 LEU A N 1
ATOM 4444 C CA . LEU A 1 768 ? -1.312 40.237 -14.591 1.00 22.48 798 LEU A CA 1
ATOM 4445 C C . LEU A 1 768 ? -2.558 41.116 -14.496 1.00 22.32 798 LEU A C 1
ATOM 4446 O O . LEU A 1 768 ? -2.435 42.292 -14.240 1.00 23.21 798 LEU A O 1
ATOM 4451 N N . TYR A 1 769 ? -3.735 40.558 -14.775 1.00 22.05 799 TYR A N 1
ATOM 4452 C CA . TYR A 1 769 ? -4.992 41.332 -14.831 1.00 22.27 799 TYR A CA 1
ATOM 4453 C C . TYR A 1 769 ? -5.792 40.898 -13.594 1.00 21.83 799 TYR A C 1
ATOM 4454 O O . TYR A 1 769 ? -5.264 40.936 -12.504 1.00 21.96 799 TYR A O 1
ATOM 4463 N N . ASN A 1 770 ? -7.023 40.445 -13.766 1.00 21.98 800 ASN A N 1
ATOM 4464 C CA . ASN A 1 770 ? -7.803 39.860 -12.694 1.00 21.99 800 ASN A CA 1
ATOM 4465 C C . ASN A 1 770 ? -7.227 38.536 -12.223 1.00 22.45 800 ASN A C 1
ATOM 4466 O O . ASN A 1 770 ? -6.448 37.882 -12.969 1.00 23.49 800 ASN A O 1
ATOM 4471 N N . LYS A 1 771 ? -7.587 38.161 -10.994 1.00 22.26 801 LYS A N 1
ATOM 4472 C CA . LYS A 1 771 ? -7.299 36.821 -10.452 1.00 23.89 801 LYS A CA 1
ATOM 4473 C C . LYS A 1 771 ? -8.210 35.776 -11.070 1.00 22.70 801 LYS A C 1
ATOM 4474 O O . LYS A 1 771 ? -9.248 36.108 -11.571 1.00 22.82 801 LYS A O 1
ATOM 4480 N N . PRO A 1 772 ? -7.811 34.500 -11.043 1.00 23.76 802 PRO A N 1
ATOM 4481 C CA . PRO A 1 772 ? -8.657 33.461 -11.650 1.00 23.56 802 PRO A CA 1
ATOM 4482 C C . PRO A 1 772 ? -10.028 33.393 -11.061 1.00 22.11 802 PRO A C 1
ATOM 4483 O O . PRO A 1 772 ? -10.192 33.652 -9.879 1.00 21.78 802 PRO A O 1
ATOM 4487 N N . LEU A 1 773 ? -11.007 33.018 -11.871 1.00 23.07 803 LEU A N 1
ATOM 4488 C CA . LEU A 1 773 ? -12.408 32.885 -11.393 1.00 23.52 803 LEU A CA 1
ATOM 4489 C C . LEU A 1 773 ? -12.721 31.506 -10.788 1.00 25.01 803 LEU A C 1
ATOM 4490 O O . LEU A 1 773 ? -13.656 31.363 -9.992 1.00 26.46 803 LEU A O 1
ATOM 4495 N N . VAL A 1 774 ? -11.917 30.502 -11.126 1.00 25.41 804 VAL A N 1
ATOM 4496 C CA . VAL A 1 774 ? -12.255 29.100 -10.822 1.00 24.85 804 VAL A CA 1
ATOM 4497 C C . VAL A 1 774 ? -11.375 28.476 -9.703 1.00 24.97 804 VAL A C 1
ATOM 4498 O O . VAL A 1 774 ? -10.163 28.643 -9.684 1.00 25.30 804 VAL A O 1
ATOM 4502 N N . THR A 1 775 ? -12.012 27.772 -8.773 1.00 22.19 805 THR A N 1
ATOM 4503 C CA . THR A 1 775 ? -11.322 27.085 -7.733 1.00 20.31 805 THR A CA 1
ATOM 4504 C C . THR A 1 775 ? -11.763 25.646 -7.891 1.00 20.84 805 THR A C 1
ATOM 4505 O O . THR A 1 775 ? -12.962 25.362 -7.976 1.00 20.53 805 THR A O 1
ATOM 4509 N N . VAL A 1 776 ? -10.778 24.760 -7.928 1.00 19.12 806 VAL A N 1
ATOM 4510 C CA . VAL A 1 776 ? -11.017 23.371 -8.166 1.00 19.55 806 VAL A CA 1
ATOM 4511 C C . VAL A 1 776 ? -10.581 22.525 -7.009 1.00 19.52 806 VAL A C 1
ATOM 4512 O O . VAL A 1 776 ? -9.512 22.760 -6.429 1.00 17.63 806 VAL A O 1
ATOM 4516 N N . LYS A 1 777 ? -11.391 21.508 -6.712 1.00 19.98 807 LYS A N 1
ATOM 4517 C CA . LYS A 1 777 ? -11.072 20.563 -5.630 1.00 21.07 807 LYS A CA 1
ATOM 4518 C C . LYS A 1 777 ? -11.060 19.135 -6.069 1.00 20.49 807 LYS A C 1
ATOM 4519 O O . LYS A 1 777 ? -11.710 18.756 -7.058 1.00 19.77 807 LYS A O 1
ATOM 4525 N N . ASP A 1 778 ? -10.390 18.328 -5.251 1.00 21.17 808 ASP A N 1
ATOM 4526 C CA . ASP A 1 778 ? -10.385 16.861 -5.424 1.00 21.54 808 ASP A CA 1
ATOM 4527 C C . ASP A 1 778 ? -11.462 16.170 -4.623 1.00 22.49 808 ASP A C 1
ATOM 4528 O O . ASP A 1 778 ? -12.138 16.813 -3.821 1.00 22.44 808 ASP A O 1
ATOM 4533 N N . ALA A 1 779 ? -11.612 14.861 -4.826 1.00 23.96 809 ALA A N 1
ATOM 4534 C CA . ALA A 1 779 ? -12.698 14.071 -4.170 1.00 25.97 809 ALA A CA 1
ATOM 4535 C C . ALA A 1 779 ? -12.731 14.170 -2.636 1.00 26.25 809 ALA A C 1
ATOM 4536 O O . ALA A 1 779 ? -13.775 14.086 -2.038 1.00 28.19 809 ALA A O 1
ATOM 4538 N N . SER A 1 780 ? -11.586 14.356 -2.015 1.00 26.23 810 SER A N 1
ATOM 4539 C CA . SER A 1 780 ? -11.510 14.494 -0.578 1.00 27.93 810 SER A CA 1
ATOM 4540 C C . SER A 1 780 ? -11.770 15.941 -0.091 1.00 28.88 810 SER A C 1
ATOM 4541 O O . SER A 1 780 ? -11.645 16.216 1.103 1.00 29.92 810 SER A O 1
ATOM 4544 N N . GLY A 1 781 ? -12.062 16.863 -1.002 1.00 28.42 811 GLY A N 1
ATOM 4545 C CA . GLY A 1 781 ? -12.420 18.228 -0.648 1.00 27.21 811 GLY A CA 1
ATOM 4546 C C . GLY A 1 781 ? -11.235 19.159 -0.553 1.00 28.38 811 GLY A C 1
ATOM 4547 O O . GLY A 1 781 ? -11.407 20.323 -0.229 1.00 30.74 811 GLY A O 1
ATOM 4548 N N . GLU A 1 782 ? -10.083 18.646 -0.868 1.00 27.14 812 GLU A N 1
ATOM 4549 C CA . GLU A 1 782 ? -8.896 19.468 -0.842 1.00 26.17 812 GLU A CA 1
ATOM 4550 C C . GLU A 1 782 ? -8.785 20.319 -2.099 1.00 24.57 812 GLU A C 1
ATOM 4551 O O . GLU A 1 782 ? -9.096 19.862 -3.194 1.00 24.23 812 GLU A O 1
ATOM 4557 N N . VAL A 1 783 ? -8.301 21.599 -2.019 1.00 24.54 813 VAL A N 1
ATOM 4558 C CA . VAL A 1 783 ? -8.067 22.481 -3.154 1.00 23.67 813 VAL A CA 1
ATOM 4559 C C . VAL A 1 783 ? -6.883 21.980 -3.945 1.00 22.27 813 VAL A C 1
ATOM 4560 O O . VAL A 1 783 ? -5.826 21.752 -3.376 1.00 24.42 813 VAL A O 1
ATOM 4564 N N . ILE A 1 784 ? -7.080 21.745 -5.242 1.00 20.86 814 ILE A N 1
ATOM 4565 C CA . ILE A 1 784 ? -5.956 21.418 -6.141 1.00 20.11 814 ILE A CA 1
ATOM 4566 C C . ILE A 1 784 ? -5.264 22.685 -6.607 1.00 19.44 814 ILE A C 1
ATOM 4567 O O . ILE A 1 784 ? -5.905 23.561 -7.147 1.00 20.63 814 ILE A O 1
ATOM 4572 N N . PRO A 1 785 ? -3.944 22.773 -6.438 1.00 19.56 815 PRO A N 1
ATOM 4573 C CA . PRO A 1 785 ? -3.289 24.030 -6.816 1.00 18.88 815 PRO A CA 1
ATOM 4574 C C . PRO A 1 785 ? -3.408 24.241 -8.318 1.00 19.58 815 PRO A C 1
ATOM 4575 O O . PRO A 1 785 ? -3.080 23.301 -9.073 1.00 20.01 815 PRO A O 1
ATOM 4579 N N . THR A 1 786 ? -3.833 25.432 -8.752 1.00 17.88 816 THR A N 1
ATOM 4580 C CA . THR A 1 786 ? -4.027 25.683 -10.174 1.00 18.24 816 THR A CA 1
ATOM 4581 C C . THR A 1 786 ? -3.289 26.928 -10.630 1.00 19.11 816 THR A C 1
ATOM 4582 O O . THR A 1 786 ? -2.924 27.812 -9.822 1.00 19.35 816 THR A O 1
ATOM 4586 N N . GLY A 1 787 ? -3.031 26.979 -11.935 1.00 18.41 817 GLY A N 1
ATOM 4587 C CA . GLY A 1 787 ? -2.519 28.181 -12.534 1.00 18.90 817 GLY A CA 1
ATOM 4588 C C . GLY A 1 787 ? -1.168 28.482 -11.913 1.00 18.71 817 GLY A C 1
ATOM 4589 O O . GLY A 1 7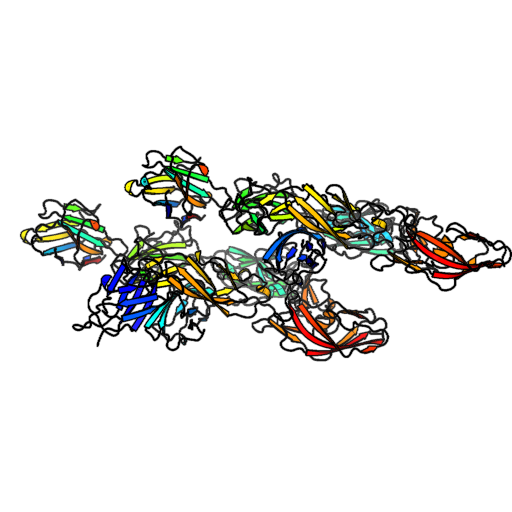87 ? -0.321 27.595 -11.874 1.00 17.28 817 GLY A O 1
ATOM 4590 N N . ALA A 1 788 ? -1.024 29.709 -11.383 1.00 18.20 818 ALA A N 1
ATOM 4591 C CA . ALA A 1 788 ? 0.247 30.215 -10.867 1.00 18.82 818 ALA A CA 1
ATOM 4592 C C . ALA A 1 788 ? 0.749 29.423 -9.664 1.00 19.06 818 ALA A C 1
ATOM 4593 O O . ALA A 1 788 ? 1.931 29.517 -9.305 1.00 19.98 818 ALA A O 1
ATOM 4595 N N . ASN A 1 789 ? -0.136 28.665 -9.021 1.00 18.43 819 ASN A N 1
ATOM 4596 C CA . ASN A 1 789 ? 0.324 27.800 -7.934 1.00 18.47 819 ASN A CA 1
ATOM 4597 C C . ASN A 1 789 ? 0.805 26.390 -8.344 1.00 18.55 819 ASN A C 1
ATOM 4598 O O . ASN A 1 789 ? 1.175 25.605 -7.467 1.00 17.93 819 ASN A O 1
ATOM 4603 N N . VAL A 1 790 ? 0.826 26.066 -9.648 1.00 18.10 820 VAL A N 1
ATOM 4604 C CA . VAL A 1 790 ? 1.236 24.712 -10.069 1.00 17.58 820 VAL A CA 1
ATOM 4605 C C . VAL A 1 790 ? 2.757 24.654 -9.962 1.00 18.06 820 VAL A C 1
ATOM 4606 O O . VAL A 1 790 ? 3.462 25.412 -10.622 1.00 19.16 820 VAL A O 1
ATOM 4610 N N . TYR A 1 791 ? 3.268 23.814 -9.077 1.00 17.86 821 TYR A N 1
ATOM 4611 C CA . TYR A 1 791 ? 4.701 23.701 -8.943 1.00 18.40 821 TYR A CA 1
ATOM 4612 C C . TYR A 1 791 ? 5.190 23.130 -10.297 1.00 18.26 821 TYR A C 1
ATOM 4613 O O . TYR A 1 791 ? 4.576 22.208 -10.844 1.00 17.48 821 TYR A O 1
ATOM 4622 N N . GLY A 1 792 ? 6.254 23.714 -10.844 1.00 18.27 822 GLY A N 1
ATOM 4623 C CA . GLY A 1 792 ? 6.842 23.220 -12.112 1.00 19.30 822 GLY A CA 1
ATOM 4624 C C . GLY A 1 792 ? 6.244 23.837 -13.362 1.00 20.11 822 GLY A C 1
ATOM 4625 O O . GLY A 1 792 ? 6.591 23.432 -14.467 1.00 21.75 822 GLY A O 1
ATOM 4626 N N . LEU A 1 793 ? 5.330 24.800 -13.188 1.00 19.30 823 LEU A N 1
ATOM 4627 C CA . LEU A 1 793 ? 4.783 25.587 -14.285 1.00 18.85 823 LEU A CA 1
ATOM 4628 C C . LEU A 1 793 ? 5.940 26.103 -15.159 1.00 20.62 823 LEU A C 1
ATOM 4629 O O . LEU A 1 793 ? 6.910 26.705 -14.676 1.00 21.07 823 LEU A O 1
ATOM 4634 N N . ASN A 1 794 ? 5.836 25.851 -16.445 1.00 21.66 824 ASN A N 1
ATOM 4635 C CA . ASN A 1 794 ? 6.850 26.278 -17.386 1.00 24.34 824 ASN A CA 1
ATOM 4636 C C . ASN A 1 794 ? 7.039 27.803 -17.496 1.00 26.13 824 ASN A C 1
ATOM 4637 O O . ASN A 1 794 ? 6.075 28.554 -17.353 1.00 25.91 824 ASN A O 1
ATOM 4642 N N . HIS A 1 795 ? 8.290 28.213 -17.753 1.00 27.41 825 HIS A N 1
ATOM 4643 C CA . HIS A 1 795 ? 8.705 29.626 -17.805 1.00 29.76 825 HIS A CA 1
ATOM 4644 C C . HIS A 1 795 ? 7.938 30.452 -18.799 1.00 30.34 825 HIS A C 1
ATOM 4645 O O . HIS A 1 795 ? 7.761 31.664 -18.606 1.00 30.74 825 HIS A O 1
ATOM 4652 N N . ASP A 1 796 ? 7.479 29.793 -19.861 1.00 30.59 826 ASP A N 1
ATOM 4653 C CA . ASP A 1 796 ? 6.731 30.445 -20.936 1.00 32.45 826 ASP A CA 1
ATOM 4654 C C . ASP A 1 796 ? 5.213 30.244 -20.878 1.00 30.04 826 ASP A C 1
ATOM 4655 O O . ASP A 1 796 ? 4.550 30.363 -21.893 1.00 30.77 826 ASP A O 1
ATOM 4660 N N . ALA A 1 797 ? 4.660 29.965 -19.700 1.00 27.72 827 ALA A N 1
ATOM 4661 C CA . ALA A 1 797 ? 3.201 29.828 -19.552 1.00 25.90 827 ALA A CA 1
ATOM 4662 C C . ALA A 1 797 ? 2.589 31.211 -19.582 1.00 26.45 827 ALA A C 1
ATOM 4663 O O . ALA A 1 797 ? 3.160 32.164 -19.035 1.00 26.18 827 ALA A O 1
ATOM 4665 N N . THR A 1 798 ? 1.442 31.338 -20.242 1.00 26.31 828 THR A N 1
ATOM 4666 C CA . THR A 1 798 ? 0.835 32.654 -20.432 1.00 25.82 828 THR A CA 1
ATOM 4667 C C . THR A 1 798 ? -0.484 32.719 -19.731 1.00 24.27 828 THR A C 1
ATOM 4668 O O . THR A 1 798 ? -0.906 33.810 -19.341 1.00 25.63 828 THR A O 1
ATOM 4672 N N . ASN A 1 799 ? -1.128 31.572 -19.498 1.00 21.73 829 ASN A N 1
ATOM 4673 C CA . ASN A 1 799 ? -2.387 31.563 -18.755 1.00 19.25 829 ASN A CA 1
ATOM 4674 C C . ASN A 1 799 ? -2.461 30.476 -17.671 1.00 18.32 829 ASN A C 1
ATOM 4675 O O . ASN A 1 799 ? -1.626 29.594 -17.592 1.00 17.95 829 ASN A O 1
ATOM 4680 N N . GLY A 1 800 ? -3.477 30.557 -16.819 1.00 17.40 830 GLY A N 1
ATOM 4681 C CA . GLY A 1 800 ? -3.554 29.691 -15.650 1.00 16.30 830 GLY A CA 1
ATOM 4682 C C . GLY A 1 800 ? -4.429 28.474 -15.838 1.00 16.14 830 GLY A C 1
ATOM 4683 O O . GLY A 1 800 ? -4.823 27.858 -14.857 1.00 15.53 830 GLY A O 1
ATOM 4684 N N . ASN A 1 801 ? -4.741 28.098 -17.073 1.00 16.94 831 ASN A N 1
ATOM 4685 C CA . ASN A 1 801 ? -5.626 26.924 -17.296 1.00 17.30 831 ASN A CA 1
ATOM 4686 C C . ASN A 1 801 ? -4.760 25.685 -17.296 1.00 17.38 831 ASN A C 1
ATOM 4687 O O . ASN A 1 801 ? -4.381 25.155 -18.356 1.00 19.95 831 ASN A O 1
ATOM 4692 N N . ILE A 1 802 ? -4.474 25.245 -16.088 1.00 16.58 832 ILE A N 1
ATOM 4693 C CA . ILE A 1 802 ? -3.595 24.140 -15.780 1.00 16.28 832 ILE A CA 1
ATOM 4694 C C . ILE A 1 802 ? -3.787 23.721 -14.291 1.00 16.24 832 ILE A C 1
ATOM 4695 O O . ILE A 1 802 ? -3.857 24.580 -13.388 1.00 14.82 832 ILE A O 1
ATOM 4700 N N . TRP A 1 803 ? -3.859 22.410 -14.038 1.00 17.21 833 TRP A N 1
ATOM 4701 C CA . TRP A 1 803 ? -3.939 21.881 -12.664 1.00 16.43 833 TRP A CA 1
ATOM 4702 C C . TRP A 1 803 ? -2.835 20.924 -12.283 1.00 17.20 833 TRP A C 1
ATOM 4703 O O . TRP A 1 803 ? -2.816 20.375 -11.170 1.00 16.98 833 TRP A O 1
ATOM 4714 N N . PHE A 1 804 ? -1.871 20.731 -13.173 1.00 18.44 834 PHE A N 1
ATOM 4715 C CA . PHE A 1 804 ? -0.719 19.879 -12.869 1.00 19.34 834 PHE A CA 1
ATOM 4716 C C . PHE A 1 804 ? 0.440 20.186 -13.810 1.00 19.62 834 PHE A C 1
ATOM 4717 O O . PHE A 1 804 ? 0.235 20.728 -14.895 1.00 20.17 834 PHE A O 1
ATOM 4725 N N . ASP A 1 805 ? 1.656 19.881 -13.363 1.00 20.17 835 ASP A N 1
ATOM 4726 C CA . ASP A 1 805 ? 2.889 19.977 -14.188 1.00 20.90 835 ASP A CA 1
ATOM 4727 C C . ASP A 1 805 ? 2.726 19.429 -15.623 1.00 21.18 835 ASP A C 1
ATOM 4728 O O . ASP A 1 805 ? 2.325 18.277 -15.814 1.00 22.06 835 ASP A O 1
ATOM 4733 N N . GLU A 1 806 ? 2.998 20.258 -16.624 1.00 22.17 836 GLU A N 1
ATOM 4734 C CA . GLU A 1 806 ? 2.832 19.863 -18.060 1.00 23.03 836 GLU A CA 1
ATOM 4735 C C . GLU A 1 806 ? 3.474 18.518 -18.405 1.00 23.56 836 GLU A C 1
ATOM 4736 O O . GLU A 1 806 ? 2.864 17.715 -19.070 1.00 23.47 836 GLU A O 1
ATOM 4742 N N . GLU A 1 807 ? 4.714 18.301 -17.950 1.00 24.37 837 GLU A N 1
ATOM 4743 C CA . GLU A 1 807 ? 5.445 17.048 -18.158 1.00 26.13 837 GLU A CA 1
ATOM 4744 C C . GLU A 1 807 ? 5.077 15.962 -17.147 1.00 27.47 837 GLU A C 1
ATOM 4745 O O . GLU A 1 807 ? 5.584 14.839 -17.251 1.00 28.33 837 GLU A O 1
ATOM 4751 N N . GLN A 1 808 ? 4.252 16.302 -16.143 1.00 26.40 838 GLN A N 1
ATOM 4752 C CA . GLN A 1 808 ? 3.767 15.337 -15.132 1.00 25.54 838 GLN A CA 1
ATOM 4753 C C . GLN A 1 808 ? 4.905 14.528 -14.486 1.00 26.79 838 GLN A C 1
ATOM 4754 O O . GLN A 1 808 ? 4.843 13.296 -14.375 1.00 25.62 838 GLN A O 1
ATOM 4760 N N . ALA A 1 809 ? 5.941 15.250 -14.064 1.00 28.35 839 ALA A N 1
ATOM 4761 C CA . ALA A 1 809 ? 7.098 14.677 -13.373 1.00 30.00 839 ALA A CA 1
ATOM 4762 C C . ALA A 1 809 ? 6.683 13.749 -12.233 1.00 30.42 839 ALA A C 1
ATOM 4763 O O . ALA A 1 809 ? 5.802 14.101 -11.427 1.00 31.82 839 ALA A O 1
ATOM 4765 N N . GLY A 1 810 ? 7.289 12.561 -12.174 1.00 31.78 840 GLY A N 1
ATOM 4766 C CA . GLY A 1 810 ? 7.095 11.689 -11.016 1.00 33.02 840 GLY A CA 1
ATOM 4767 C C . GLY A 1 810 ? 6.132 10.544 -11.242 1.00 33.36 840 GLY A C 1
ATOM 4768 O O . GLY A 1 810 ? 6.298 9.466 -10.662 1.00 38.65 840 GLY A O 1
ATOM 4769 N N . LEU A 1 811 ? 5.143 10.746 -12.102 1.00 30.70 841 LEU A N 1
ATOM 4770 C CA . LEU A 1 811 ? 4.116 9.726 -12.359 1.00 28.82 841 LEU A CA 1
ATOM 4771 C C . LEU A 1 811 ? 4.531 8.571 -13.277 1.00 29.04 841 LEU A C 1
ATOM 4772 O O . LEU A 1 811 ? 4.921 8.790 -14.411 1.00 28.16 841 LEU A O 1
ATOM 4777 N N . ALA A 1 812 ? 4.373 7.337 -12.817 1.00 28.84 842 ALA A N 1
ATOM 4778 C CA . ALA A 1 812 ? 4.532 6.180 -13.697 1.00 29.26 842 ALA A CA 1
ATOM 4779 C C . ALA A 1 812 ? 3.356 6.047 -14.649 1.00 29.47 842 ALA A C 1
ATOM 4780 O O . ALA A 1 812 ? 3.469 5.401 -15.687 1.00 32.96 842 ALA A O 1
ATOM 4782 N N . LYS A 1 813 ? 2.211 6.609 -14.285 1.00 27.91 843 LYS A N 1
ATOM 4783 C CA . LYS A 1 813 ? 1.043 6.557 -15.143 1.00 26.68 843 LYS A CA 1
ATOM 4784 C C . LYS A 1 813 ? 0.378 7.900 -15.158 1.00 25.21 843 LYS A C 1
ATOM 4785 O O . LYS A 1 813 ? -0.015 8.421 -14.123 1.00 23.93 843 LYS A O 1
ATOM 4791 N N . LYS A 1 814 ? 0.206 8.435 -16.354 1.00 25.93 844 LYS A N 1
ATOM 4792 C CA . LYS A 1 814 ? -0.142 9.842 -16.503 1.00 26.47 844 LYS A CA 1
ATOM 4793 C C . LYS A 1 814 ? -1.601 10.119 -16.665 1.00 24.73 844 LYS A C 1
ATOM 4794 O O . LYS A 1 814 ? -2.375 9.269 -17.041 1.00 24.93 844 LYS A O 1
ATOM 4800 N N . PHE A 1 815 ? -1.965 11.341 -16.342 1.00 24.30 845 PHE A N 1
ATOM 4801 C CA . PHE A 1 815 ? -3.311 11.818 -16.561 1.00 24.00 845 PHE A CA 1
ATOM 4802 C C . PHE A 1 815 ? -3.428 12.131 -18.055 1.00 24.43 845 PHE A C 1
ATOM 4803 O O . PHE A 1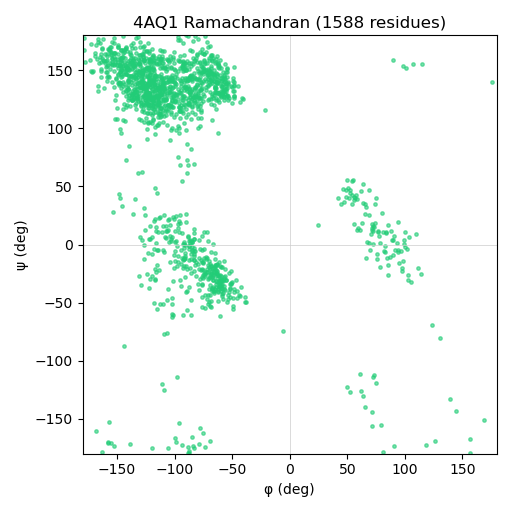 815 ? -2.439 12.403 -18.696 1.00 24.01 845 PHE A O 1
ATOM 4811 N N . SER A 1 816 ? -4.629 12.058 -18.599 1.00 23.82 846 SER A N 1
ATOM 4812 C CA . SER A 1 816 ? -4.858 12.361 -20.000 1.00 24.09 846 SER A CA 1
ATOM 4813 C C . SER A 1 816 ? -4.494 13.821 -20.343 1.00 23.87 846 SER A C 1
ATOM 4814 O O . SER A 1 816 ? -4.030 14.105 -21.425 1.00 24.22 846 SER A O 1
ATOM 4817 N N . ASP A 1 817 ? -4.749 14.748 -19.431 1.00 23.90 847 ASP A N 1
ATOM 4818 C CA . ASP A 1 817 ? -4.659 16.166 -19.752 1.00 24.24 847 ASP A CA 1
ATOM 4819 C C . ASP A 1 817 ? -4.660 17.019 -18.479 1.00 22.82 847 ASP A C 1
ATOM 4820 O O . ASP A 1 817 ? -5.504 16.833 -17.611 1.00 22.76 847 ASP A O 1
ATOM 4825 N N . VAL A 1 818 ? -3.734 17.960 -18.371 1.00 21.09 848 VAL A N 1
ATOM 4826 C CA . VAL A 1 818 ? -3.611 18.754 -17.156 1.00 20.11 848 VAL A CA 1
ATOM 4827 C C . VAL A 1 818 ? -4.272 20.139 -17.319 1.00 20.81 848 VAL A C 1
ATOM 4828 O O . VAL A 1 818 ? -3.936 21.089 -16.595 1.00 22.37 848 VAL A O 1
ATOM 4832 N N . HIS A 1 819 ? -5.207 20.265 -18.261 1.00 19.96 849 HIS A N 1
ATOM 4833 C CA . HIS A 1 819 ? -5.923 21.516 -18.488 1.00 19.83 849 HIS A CA 1
ATOM 4834 C C . HIS A 1 819 ? -7.397 21.306 -18.413 1.00 19.47 849 HIS A C 1
ATOM 4835 O O . HIS A 1 819 ? -7.881 20.155 -18.432 1.00 18.68 849 HIS A O 1
ATOM 4842 N N . PHE A 1 820 ? -8.130 22.421 -18.329 1.00 18.04 850 PHE A N 1
ATOM 4843 C CA . PHE A 1 820 ? -9.588 22.379 -18.380 1.00 17.92 850 PHE A CA 1
ATOM 4844 C C . PHE A 1 820 ? -10.153 22.875 -19.693 1.00 19.75 850 PHE A C 1
ATOM 4845 O O . PHE A 1 820 ? -9.473 23.588 -20.438 1.00 19.75 850 PHE A O 1
ATOM 4853 N N . ASP A 1 821 ? -11.395 22.469 -19.975 1.00 22.16 851 ASP A N 1
ATOM 4854 C CA . ASP A 1 821 ? -12.240 23.125 -20.987 1.00 23.79 851 ASP A CA 1
ATOM 4855 C C . ASP A 1 821 ? -13.493 23.678 -20.295 1.00 22.62 851 ASP A C 1
ATOM 4856 O O . ASP A 1 821 ? -13.786 23.349 -19.152 1.00 21.88 851 ASP A O 1
ATOM 4861 N N . VAL A 1 822 ? -14.173 24.587 -20.968 1.00 22.16 852 VAL A N 1
ATOM 4862 C CA . VAL A 1 822 ? -15.267 25.282 -20.377 1.00 22.64 852 VAL A CA 1
ATOM 4863 C C . VAL A 1 822 ? -16.376 25.344 -21.414 1.00 24.80 852 VAL A C 1
ATOM 4864 O O . VAL A 1 822 ? -16.093 25.570 -22.588 1.00 24.17 852 VAL A O 1
ATOM 4868 N N . ASP A 1 823 ? -17.622 25.109 -20.972 1.00 26.71 853 ASP A N 1
ATOM 4869 C CA . ASP A 1 823 ? -18.830 25.399 -21.764 1.00 27.73 853 ASP A CA 1
ATOM 4870 C C . ASP A 1 823 ? -19.445 26.664 -21.195 1.00 26.64 853 ASP A C 1
ATOM 4871 O O . ASP A 1 823 ? -19.820 26.722 -20.021 1.00 24.90 853 ASP A O 1
ATOM 4876 N N . PHE A 1 824 ? -19.527 27.693 -22.025 1.00 26.71 854 PHE A N 1
ATOM 4877 C CA . PHE A 1 824 ? -20.044 28.969 -21.567 1.00 26.11 854 PHE A CA 1
ATOM 4878 C C . PHE A 1 824 ? -20.748 29.750 -22.656 1.00 26.49 854 PHE A C 1
ATOM 4879 O O . PHE A 1 824 ? -20.571 29.497 -23.837 1.00 27.15 854 PHE A O 1
ATOM 4887 N N . SER A 1 825 ? -21.511 30.734 -22.215 1.00 26.66 855 SER A N 1
ATOM 4888 C CA . SER A 1 825 ? -22.205 31.646 -23.092 1.00 27.71 855 SER A CA 1
ATOM 4889 C C . SER A 1 825 ? -21.883 33.073 -22.710 1.00 26.73 855 SER A C 1
ATOM 4890 O O . SER A 1 825 ? -21.481 33.339 -21.593 1.00 26.48 855 SER A O 1
ATOM 4893 N N . LEU A 1 826 ? -22.132 33.969 -23.647 1.00 26.84 856 LEU A N 1
ATOM 4894 C CA . LEU A 1 826 ? -21.852 35.375 -23.520 1.00 27.53 856 LEU A CA 1
ATOM 4895 C C . LEU A 1 826 ? -23.173 36.105 -23.618 1.00 27.00 856 LEU A C 1
ATOM 4896 O O . LEU A 1 826 ? -23.892 35.912 -24.577 1.00 27.98 856 LEU A O 1
ATOM 4901 N N . ALA A 1 827 ? -23.510 36.919 -22.621 1.00 27.22 857 ALA A N 1
ATOM 4902 C CA . ALA A 1 827 ? -24.698 37.780 -22.709 1.00 27.55 857 ALA A CA 1
ATOM 4903 C C . ALA A 1 827 ? -24.350 39.231 -22.432 1.00 26.19 857 ALA A C 1
ATOM 4904 O O . ALA A 1 827 ? -23.242 39.550 -21.974 1.00 24.75 857 ALA A O 1
ATOM 4906 N N . ASN A 1 828 ? -25.335 40.083 -22.680 1.00 25.20 858 ASN A N 1
ATOM 4907 C CA . ASN A 1 828 ? -25.259 41.488 -22.326 1.00 25.62 858 ASN A CA 1
ATOM 4908 C C . ASN A 1 828 ? -24.046 42.201 -22.920 1.00 24.98 858 ASN A C 1
ATOM 4909 O O . ASN A 1 828 ? -23.474 43.078 -22.273 1.00 24.28 858 ASN A O 1
ATOM 4914 N N . VAL A 1 829 ? -23.699 41.857 -24.161 1.00 24.71 859 VAL A N 1
ATOM 4915 C CA . VAL A 1 829 ? -22.571 42.441 -24.850 1.00 25.27 859 VAL A CA 1
ATOM 4916 C C . VAL A 1 829 ? -22.863 43.925 -25.119 1.00 26.89 859 VAL A C 1
ATOM 4917 O O . VAL A 1 829 ? -23.901 44.278 -25.664 1.00 27.91 859 VAL A O 1
ATOM 4921 N N . VAL A 1 830 ? -21.953 44.789 -24.697 1.00 27.24 860 VAL A N 1
ATOM 4922 C CA . VAL A 1 830 ? -21.992 46.203 -25.035 1.00 28.54 860 VAL A CA 1
ATOM 4923 C C . VAL A 1 830 ? -20.593 46.641 -25.455 1.00 30.14 860 VAL A C 1
ATOM 4924 O O . VAL A 1 830 ? -19.662 46.548 -24.676 1.00 29.68 860 VAL A O 1
ATOM 4928 N N . LYS A 1 831 ? -20.460 47.123 -26.672 1.00 32.40 861 LYS A N 1
ATOM 4929 C CA . LYS A 1 831 ? -19.189 47.538 -27.199 1.00 34.91 861 LYS A CA 1
ATOM 4930 C C . LYS A 1 831 ? -19.039 49.043 -27.133 1.00 36.45 861 LYS A C 1
ATOM 4931 O O . LYS A 1 831 ? -19.971 49.778 -27.425 1.00 36.00 861 LYS A O 1
ATOM 4937 N N . THR A 1 832 ? -17.840 49.496 -26.794 1.00 37.33 862 THR A N 1
ATOM 4938 C CA . THR A 1 832 ? -17.553 50.912 -26.807 1.00 39.57 862 THR A CA 1
ATOM 4939 C C . THR A 1 832 ? -16.444 51.187 -27.811 1.00 40.13 862 THR A C 1
ATOM 4940 O O . THR A 1 832 ? -15.474 50.425 -27.910 1.00 37.89 862 THR A O 1
ATOM 4944 N N . GLY A 1 833 ? -16.616 52.277 -28.556 1.00 41.30 863 GLY A N 1
ATOM 4945 C CA . GLY A 1 833 ? -15.719 52.643 -29.637 1.00 43.50 863 GLY A CA 1
ATOM 4946 C C . GLY A 1 833 ? -15.482 51.474 -30.566 1.00 45.18 863 GLY A C 1
ATOM 4947 O O . GLY A 1 833 ? -16.411 50.853 -31.075 1.00 45.01 863 GLY A O 1
ATOM 4948 N N . SER A 1 834 ? -14.213 51.128 -30.714 1.00 47.53 864 SER A N 1
ATOM 4949 C CA . SER A 1 834 ? -13.775 50.006 -31.547 1.00 47.49 864 SER A CA 1
ATOM 4950 C C . SER A 1 834 ? -13.714 48.623 -30.893 1.00 43.69 864 SER A C 1
ATOM 4951 O O . SER A 1 834 ? -13.355 47.649 -31.547 1.00 41.84 864 SER A O 1
ATOM 4954 N N . GLY A 1 835 ? -14.040 48.534 -29.613 1.00 40.10 865 GLY A N 1
ATOM 4955 C CA . GLY A 1 835 ? -14.030 47.252 -28.924 1.00 39.33 865 GLY A CA 1
ATOM 4956 C C . GLY A 1 835 ? -14.857 46.199 -29.632 1.00 38.12 865 GLY A C 1
ATOM 4957 O O . GLY A 1 835 ? -15.917 46.513 -30.176 1.00 37.21 865 GLY A O 1
ATOM 4958 N N . THR A 1 836 ? -14.348 44.964 -29.659 1.00 37.88 866 THR A N 1
ATOM 4959 C CA . THR A 1 836 ? -15.045 43.852 -30.313 1.00 39.75 866 THR A CA 1
ATOM 4960 C C . THR A 1 836 ? -14.809 42.502 -29.657 1.00 37.90 866 THR A C 1
ATOM 4961 O O . THR A 1 836 ? -13.833 42.283 -28.935 1.00 39.66 866 THR A O 1
ATOM 4965 N N . VAL A 1 837 ? -15.723 41.597 -29.961 1.00 36.45 867 VAL A N 1
ATOM 4966 C CA . VAL A 1 837 ? -15.759 40.304 -29.384 1.00 36.95 867 VAL A CA 1
ATOM 4967 C C . VAL A 1 837 ? -16.797 39.525 -30.150 1.00 38.24 867 VAL A C 1
ATOM 4968 O O . VAL A 1 837 ? -17.773 40.097 -30.601 1.00 38.66 867 VAL A O 1
ATOM 4972 N N . SER A 1 838 ? -16.606 38.219 -30.263 1.00 39.76 868 SER A N 1
ATOM 4973 C CA . SER A 1 838 ? -17.565 37.381 -30.966 1.00 42.01 868 SER A CA 1
ATOM 4974 C C . SER A 1 838 ? -18.902 37.208 -30.207 1.00 42.32 868 SER A C 1
ATOM 4975 O O . SER A 1 838 ? -18.924 37.167 -28.977 1.00 40.39 868 SER A O 1
ATOM 4978 N N . SER A 1 839 ? -20.003 37.093 -30.967 1.00 46.29 869 SER A N 1
ATOM 4979 C CA . SER A 1 839 ? -21.353 36.771 -30.431 1.00 45.43 869 SER A CA 1
ATOM 4980 C C . SER A 1 839 ? -21.325 35.478 -29.643 1.00 44.58 869 SER A C 1
ATOM 4981 O O . SER A 1 839 ? -22.012 35.370 -28.639 1.00 43.62 869 SER A O 1
ATOM 4984 N N . SER A 1 840 ? -20.573 34.486 -30.132 1.00 44.85 870 SER A N 1
ATOM 4985 C CA . SER A 1 840 ? -20.456 33.177 -29.452 1.00 44.27 870 SER A CA 1
ATOM 4986 C C . SER A 1 840 ? -19.043 32.593 -29.472 1.00 40.68 870 SER A C 1
ATOM 4987 O O . SER A 1 840 ? -18.714 31.748 -30.301 1.00 39.44 870 SER A O 1
ATOM 4990 N N . PRO A 1 841 ? -18.219 33.015 -28.512 1.00 38.48 871 PRO A N 1
ATOM 4991 C CA . PRO A 1 841 ? -16.820 32.667 -28.541 1.00 38.36 871 PRO A CA 1
ATOM 4992 C C . PRO A 1 841 ? -16.539 31.280 -27.998 1.00 39.18 871 PRO A C 1
ATOM 4993 O O . PRO A 1 841 ? -17.360 30.702 -27.271 1.00 39.89 871 PRO A O 1
ATOM 4997 N N . SER A 1 842 ? -15.380 30.754 -28.367 1.00 40.04 872 SER A N 1
ATOM 4998 C CA . SER A 1 842 ? -14.787 29.640 -27.646 1.00 39.80 872 SER A CA 1
ATOM 4999 C C . SER A 1 842 ? -13.798 30.218 -26.651 1.00 35.97 872 SER A C 1
ATOM 5000 O O . SER A 1 842 ? -13.528 31.416 -26.652 1.00 33.68 872 SER A O 1
ATOM 5003 N N . LEU A 1 843 ? -13.222 29.333 -25.854 1.00 34.33 873 LEU A N 1
ATOM 5004 C CA . LEU A 1 843 ? -12.148 29.679 -24.929 1.00 34.09 873 LEU A CA 1
ATOM 5005 C C . LEU A 1 843 ? -11.016 30.438 -25.618 1.00 36.00 873 LEU A C 1
ATOM 5006 O O . LEU A 1 843 ? -10.389 31.311 -25.018 1.00 39.64 873 LEU A O 1
ATOM 5011 N N . SER A 1 844 ? -10.759 30.130 -26.884 1.00 38.24 874 SER A N 1
ATOM 5012 C CA . SER A 1 844 ? -9.574 30.661 -27.553 1.00 39.80 874 SER A CA 1
ATOM 5013 C C . SER A 1 844 ? -9.828 31.975 -28.274 1.00 40.14 874 SER A C 1
ATOM 5014 O O . SER A 1 844 ? -8.889 32.604 -28.721 1.00 41.30 874 SER A O 1
ATOM 5017 N N . ASP A 1 845 ? -11.084 32.383 -28.397 1.00 39.47 875 ASP A N 1
ATOM 5018 C CA . ASP A 1 845 ? -11.399 33.693 -28.960 1.00 37.96 875 ASP A CA 1
ATOM 5019 C C . ASP A 1 845 ? -11.108 34.823 -27.987 1.00 35.01 875 ASP A C 1
ATOM 5020 O O . ASP A 1 845 ? -10.938 34.609 -26.782 1.00 36.34 875 ASP A O 1
ATOM 5025 N N . ALA A 1 846 ? -11.044 36.030 -28.526 1.00 33.85 876 ALA A N 1
ATOM 5026 C CA . ALA A 1 846 ? -10.494 37.166 -27.808 1.00 33.28 876 ALA A CA 1
ATOM 5027 C C . ALA A 1 846 ? -11.406 38.397 -27.785 1.00 33.32 876 ALA A C 1
ATOM 5028 O O . ALA A 1 846 ? -12.130 38.706 -28.745 1.00 33.57 876 ALA A O 1
ATOM 5030 N N . ILE A 1 847 ? -11.349 39.104 -26.672 1.00 32.94 877 ILE A N 1
ATOM 5031 C CA . ILE A 1 847 ? -11.788 40.494 -26.624 1.00 34.94 877 ILE A CA 1
ATOM 5032 C C . ILE A 1 847 ? -10.697 41.333 -27.299 1.00 36.53 877 ILE A C 1
ATOM 5033 O O . ILE A 1 847 ? -9.518 41.160 -26.975 1.00 35.80 877 ILE A O 1
ATOM 5038 N N . GLN A 1 848 ? -11.084 42.194 -28.248 1.00 39.23 878 GLN A N 1
ATOM 5039 C CA . GLN A 1 848 ? -10.131 43.052 -28.968 1.00 42.84 878 GLN A CA 1
ATOM 5040 C C . GLN A 1 848 ? -10.429 44.517 -28.732 1.00 41.32 878 GLN A C 1
ATOM 5041 O O . GLN A 1 848 ? -11.510 44.988 -29.059 1.00 38.57 878 GLN A O 1
ATOM 5047 N N . LEU A 1 849 ? -9.451 45.220 -28.169 1.00 41.24 879 LEU A N 1
ATOM 5048 C CA . LEU A 1 849 ? -9.522 46.661 -27.939 1.00 42.80 879 LEU A CA 1
ATOM 5049 C C . LEU A 1 849 ? -8.349 47.364 -28.634 1.00 46.14 879 LEU A C 1
ATOM 5050 O O . LEU A 1 849 ? -7.208 47.119 -28.255 1.00 49.05 879 LEU A O 1
ATOM 5055 N N . THR A 1 850 ? -8.618 48.249 -29.601 1.00 49.57 880 THR A N 1
ATOM 5056 C CA . THR A 1 850 ? -7.565 48.917 -30.380 1.00 53.63 880 THR A CA 1
ATOM 5057 C C . THR A 1 850 ? -7.062 50.233 -29.777 1.00 55.61 880 THR A C 1
ATOM 5058 O O . THR A 1 850 ? -5.878 50.406 -29.560 1.00 57.04 880 THR A O 1
ATOM 5062 N N . ASN A 1 851 ? -7.950 51.179 -29.543 1.00 58.89 881 ASN A N 1
ATOM 5063 C CA . ASN A 1 851 ? -7.538 52.465 -29.002 1.00 62.29 881 ASN A CA 1
ATOM 5064 C C . ASN A 1 851 ? -7.816 52.511 -27.517 1.00 59.26 881 ASN A C 1
ATOM 5065 O O . ASN A 1 851 ? -8.681 51.809 -27.043 1.00 54.31 881 ASN A O 1
ATOM 5070 N N . SER A 1 852 ? -7.099 53.356 -26.785 1.00 61.58 882 SER A N 1
ATOM 5071 C CA . SER A 1 852 ? -7.500 53.698 -25.413 1.00 60.62 882 SER A CA 1
ATOM 5072 C C . SER A 1 852 ? -8.945 54.211 -25.450 1.00 57.71 882 SER A C 1
ATOM 5073 O O . SER A 1 852 ? -9.364 54.803 -26.451 1.00 60.69 882 SER A O 1
ATOM 5076 N N . GLY A 1 853 ? -9.718 53.979 -24.394 1.00 52.71 883 GLY A N 1
ATOM 5077 C CA . GLY A 1 853 ? -11.132 54.354 -24.425 1.00 51.59 883 GLY A CA 1
ATOM 5078 C C . GLY A 1 853 ? -12.071 53.312 -25.042 1.00 51.06 883 GLY A C 1
ATOM 5079 O O . GLY A 1 853 ? -13.261 53.298 -24.695 1.00 52.72 883 GLY A O 1
ATOM 5080 N N . ASP A 1 854 ? -11.569 52.455 -25.949 1.00 48.12 884 ASP A N 1
ATOM 5081 C CA . ASP A 1 854 ? -12.301 51.239 -26.390 1.00 45.77 884 ASP A CA 1
ATOM 5082 C C . ASP A 1 854 ? -12.660 50.382 -25.165 1.00 42.82 884 ASP A C 1
ATOM 5083 O O . ASP A 1 854 ? -11.832 50.214 -24.280 1.00 44.88 884 ASP A O 1
ATOM 5088 N N . ALA A 1 855 ? -13.873 49.834 -25.112 1.00 38.95 885 ALA A N 1
ATOM 5089 C CA . ALA A 1 855 ? -14.249 48.908 -24.027 1.00 35.45 885 ALA A CA 1
ATOM 5090 C C . ALA A 1 855 ? -15.231 47.818 -24.506 1.00 33.99 885 ALA A C 1
ATOM 5091 O O . ALA A 1 855 ? -15.957 48.004 -25.491 1.00 34.67 885 ALA A O 1
ATOM 5093 N N . VAL A 1 856 ? -15.220 46.665 -23.843 1.00 32.34 886 VAL A N 1
ATOM 5094 C CA . VAL A 1 856 ? -16.316 45.701 -23.979 1.00 31.20 886 VAL A CA 1
ATOM 5095 C C . VAL A 1 856 ? -16.781 45.260 -22.609 1.00 30.66 886 VAL A C 1
ATOM 5096 O O . VAL A 1 856 ? -15.989 45.041 -21.688 1.00 30.72 886 VAL A O 1
ATOM 5100 N N . SER A 1 857 ? -18.085 45.131 -22.483 1.00 30.85 887 SER A N 1
ATOM 5101 C CA . SER A 1 857 ? -18.713 44.772 -21.233 1.00 30.16 887 SER A CA 1
ATOM 5102 C C . SER A 1 857 ? -19.609 43.593 -21.558 1.00 29.13 887 SER A C 1
ATOM 5103 O O . SER A 1 857 ? -20.113 43.509 -22.677 1.00 29.32 887 SER A O 1
ATOM 5106 N N . PHE A 1 858 ? -19.806 42.680 -20.617 1.00 28.27 888 PHE A N 1
ATOM 5107 C CA . PHE A 1 858 ? -20.675 41.521 -20.871 1.00 26.95 888 PHE A CA 1
ATOM 5108 C C . PHE A 1 858 ? -20.763 40.634 -19.645 1.00 25.72 888 PHE A C 1
ATOM 5109 O O . PHE A 1 858 ? -20.096 40.873 -18.628 1.00 24.76 888 PHE A O 1
ATOM 5117 N N . THR A 1 859 ? -21.562 39.578 -19.760 1.00 24.83 889 THR A N 1
ATOM 5118 C CA . THR A 1 859 ? -21.751 38.650 -18.669 1.00 24.25 889 THR A CA 1
ATOM 5119 C C . THR A 1 859 ? -21.434 37.263 -19.149 1.00 23.42 889 THR A C 1
ATOM 5120 O O . THR A 1 859 ? -21.927 36.844 -20.190 1.00 24.42 889 THR A O 1
ATOM 5124 N N . LEU A 1 860 ? -20.590 36.568 -18.401 1.00 22.93 890 LEU A N 1
ATOM 5125 C CA . LEU A 1 860 ? -20.264 35.176 -18.661 1.00 22.79 890 LEU A CA 1
ATOM 5126 C C . LEU A 1 860 ? -21.275 34.327 -17.951 1.00 23.48 890 LEU A C 1
ATOM 5127 O O . LEU A 1 860 ? -21.561 34.580 -16.777 1.00 23.48 890 LEU A O 1
ATOM 5132 N N . VAL A 1 861 ? -21.804 33.317 -18.642 1.00 23.66 891 VAL A N 1
ATOM 5133 C CA . VAL A 1 861 ? -22.621 32.289 -18.028 1.00 22.80 891 VAL A CA 1
ATOM 5134 C C . VAL A 1 861 ? -21.840 31.007 -18.244 1.00 23.17 891 VAL A C 1
ATOM 5135 O O . VAL A 1 861 ? -21.845 30.443 -19.336 1.00 24.04 891 VAL A O 1
ATOM 5139 N N . ILE A 1 862 ? -21.156 30.555 -17.205 1.00 22.66 892 ILE A N 1
ATOM 5140 C CA . ILE A 1 862 ? -20.365 29.348 -17.247 1.00 22.08 892 ILE A CA 1
ATOM 5141 C C . ILE A 1 862 ? -21.240 28.156 -16.912 1.00 22.81 892 ILE A C 1
ATOM 5142 O O . ILE A 1 862 ? -21.793 28.113 -15.832 1.00 22.69 892 ILE A O 1
ATOM 5147 N N . LYS A 1 863 ? -21.348 27.201 -17.831 1.00 23.34 893 LYS A N 1
ATOM 5148 C CA . LYS A 1 863 ? -22.247 26.058 -17.669 1.00 25.33 893 LYS A CA 1
ATOM 5149 C C . LYS A 1 863 ? -21.543 24.722 -17.327 1.00 24.20 893 LYS A C 1
ATOM 5150 O O . LYS A 1 863 ? -22.062 23.932 -16.547 1.00 23.53 893 LYS A O 1
ATOM 5156 N N . SER A 1 864 ? -20.382 24.449 -17.913 1.00 23.04 894 SER A N 1
ATOM 5157 C CA . SER A 1 864 ? -19.611 23.291 -17.495 1.00 21.96 894 SER A CA 1
ATOM 5158 C C . SER A 1 864 ? -18.164 23.656 -17.466 1.00 20.10 894 SER A C 1
ATOM 5159 O O . SER A 1 864 ? -17.732 24.510 -18.232 1.00 20.06 894 SER A O 1
ATOM 5162 N N . ILE A 1 865 ? -17.431 23.004 -16.570 1.00 18.94 895 ILE A N 1
ATOM 5163 C CA . ILE A 1 865 ? -15.985 23.098 -16.463 1.00 17.88 895 ILE A CA 1
ATOM 5164 C C . ILE A 1 865 ? -15.547 21.665 -16.287 1.00 19.59 895 ILE A C 1
ATOM 5165 O O . ILE A 1 865 ? -16.084 20.938 -15.436 1.00 22.11 895 ILE A O 1
ATOM 5170 N N . TYR A 1 866 ? -14.571 21.236 -17.071 1.00 19.83 896 TYR A N 1
ATOM 5171 C CA . TYR A 1 866 ? -14.219 19.837 -17.074 1.00 20.15 896 TYR A CA 1
ATOM 5172 C C . TYR A 1 866 ? -12.814 19.655 -17.591 1.00 20.08 896 TYR A C 1
ATOM 5173 O O . TYR A 1 866 ? -12.272 20.529 -18.297 1.00 19.01 896 TYR A O 1
ATOM 5182 N N . VAL A 1 867 ? -12.214 18.521 -17.251 1.00 20.13 897 VAL A N 1
ATOM 5183 C CA . VAL A 1 867 ? -10.875 18.218 -17.770 1.00 19.20 897 VAL A CA 1
ATOM 5184 C C . VAL A 1 867 ? -10.902 18.194 -19.289 1.00 19.62 897 VAL A C 1
ATOM 5185 O O . VAL A 1 867 ? -11.793 17.582 -19.905 1.00 20.56 897 VAL A O 1
ATOM 5189 N N . LYS A 1 868 ? -9.954 18.893 -19.882 1.00 20.09 898 LYS A N 1
ATOM 5190 C CA . LYS A 1 868 ? -9.868 18.985 -21.349 1.00 22.81 898 LYS A CA 1
ATOM 5191 C C . LYS A 1 868 ? -9.757 17.637 -21.998 1.00 22.82 898 LYS A C 1
ATOM 5192 O O . LYS A 1 868 ? -8.893 16.822 -21.629 1.00 22.13 898 LYS A O 1
ATOM 5198 N N . GLY A 1 869 ? -10.652 17.413 -22.948 1.00 23.50 899 GLY A N 1
ATOM 5199 C CA . GLY A 1 869 ? -10.739 16.167 -23.690 1.00 23.86 899 GLY A CA 1
ATOM 5200 C C . GLY A 1 869 ? -11.809 15.254 -23.142 1.00 24.05 899 GLY A C 1
ATOM 5201 O O . GLY A 1 869 ? -12.188 14.286 -23.783 1.00 24.78 899 GLY A O 1
ATOM 5202 N N . ALA A 1 870 ? -12.308 15.540 -21.948 1.00 23.93 900 ALA A N 1
ATOM 5203 C CA . ALA A 1 870 ? -13.364 14.689 -21.363 1.00 23.68 900 ALA A CA 1
ATOM 5204 C C . ALA A 1 870 ? -14.680 15.181 -21.905 1.00 24.78 900 ALA A C 1
ATOM 5205 O O . ALA A 1 870 ? -14.705 15.992 -22.854 1.00 25.45 900 ALA A O 1
ATOM 5207 N N . ASP A 1 871 ? -15.770 14.741 -21.283 1.00 26.52 901 ASP A N 1
ATOM 5208 C CA . ASP A 1 871 ? -17.142 15.047 -21.746 1.00 28.07 901 ASP A CA 1
ATOM 5209 C C . ASP A 1 871 ? -17.786 16.180 -20.938 1.00 28.62 901 ASP A C 1
ATOM 5210 O O . ASP A 1 871 ? -17.828 16.115 -19.713 1.00 27.28 901 ASP A O 1
ATOM 5215 N N . LYS A 1 872 ? -18.330 17.186 -21.609 1.00 30.59 902 LYS A N 1
ATOM 5216 C CA . LYS A 1 872 ? -18.891 18.345 -20.894 1.00 32.72 902 LYS A CA 1
ATOM 5217 C C . LYS A 1 872 ? -20.076 18.070 -19.980 1.00 33.89 902 LYS A C 1
ATOM 5218 O O . LYS A 1 872 ? -20.418 18.922 -19.165 1.00 32.85 902 LYS A O 1
ATOM 5224 N N . ASP A 1 873 ? -20.731 16.922 -20.147 1.00 36.00 903 ASP A N 1
ATOM 5225 C CA . ASP A 1 873 ? -21.882 16.582 -19.328 1.00 37.29 903 ASP A CA 1
ATOM 5226 C C . ASP A 1 873 ? -21.441 15.578 -18.280 1.00 36.74 903 ASP A C 1
ATOM 5227 O O . ASP A 1 873 ? -21.536 15.858 -17.086 1.00 37.27 903 ASP A O 1
ATOM 5232 N N . ASP A 1 874 ? -20.935 14.424 -18.711 1.00 34.50 904 ASP A N 1
ATOM 5233 C CA . ASP A 1 874 ? -20.545 13.370 -17.766 1.00 34.36 904 ASP A CA 1
ATOM 5234 C C . ASP A 1 874 ? -19.431 13.732 -16.771 1.00 31.36 904 ASP A C 1
ATOM 5235 O O . ASP A 1 874 ? -19.395 13.200 -15.678 1.00 29.44 904 ASP A O 1
ATOM 5240 N N . ASN A 1 875 ? -18.501 14.588 -17.172 1.00 28.74 905 ASN A N 1
ATOM 5241 C CA . ASN A 1 875 ? -17.359 14.938 -16.331 1.00 26.48 905 ASN A CA 1
ATOM 5242 C C . ASN A 1 875 ? -17.424 16.381 -15.893 1.00 24.78 905 ASN A C 1
ATOM 5243 O O . ASN A 1 875 ? -16.410 16.978 -15.610 1.00 22.78 905 ASN A O 1
ATOM 5248 N N . ASN A 1 876 ? -18.621 16.954 -15.878 1.00 25.35 906 ASN A N 1
ATOM 5249 C CA . ASN A 1 876 ? -18.805 18.348 -15.424 1.00 23.63 906 ASN A CA 1
ATOM 5250 C C . ASN A 1 876 ? -18.403 18.486 -13.990 1.00 21.55 906 ASN A C 1
ATOM 5251 O O . ASN A 1 876 ? -18.881 17.760 -13.157 1.00 20.85 906 ASN A O 1
ATOM 5256 N N . LEU A 1 877 ? -17.584 19.480 -13.687 1.00 20.66 907 LEU A N 1
ATOM 5257 C CA . LEU A 1 877 ? -17.166 19.711 -12.316 1.00 19.94 907 LEU A CA 1
ATOM 5258 C C . LEU A 1 877 ? -18.033 20.714 -11.578 1.00 21.51 907 LEU A C 1
ATOM 5259 O O . LEU A 1 877 ? -17.899 20.868 -10.354 1.00 21.69 907 LEU A O 1
ATOM 5264 N N . LEU A 1 878 ? -18.889 21.419 -12.313 1.00 23.11 908 LEU A N 1
ATOM 5265 C CA . LEU A 1 878 ? -19.687 22.543 -11.777 1.00 23.84 908 LEU A CA 1
ATOM 5266 C C . LEU A 1 878 ? -21.102 22.056 -11.528 1.00 25.50 908 LEU A C 1
ATOM 5267 O O . LEU A 1 878 ? -21.739 21.559 -12.457 1.00 27.19 908 LEU A O 1
ATOM 5272 N N . ALA A 1 879 ? -21.574 22.197 -10.285 1.00 25.31 909 ALA A N 1
ATOM 5273 C CA . ALA A 1 879 ? -22.905 21.732 -9.839 1.00 25.33 909 ALA A CA 1
ATOM 5274 C C . ALA A 1 879 ? -24.087 22.461 -10.495 1.00 26.26 909 ALA A C 1
ATOM 5275 O O . ALA A 1 879 ? -25.087 21.832 -10.845 1.00 25.38 909 ALA A O 1
ATOM 5277 N N . ALA A 1 880 ? -23.959 23.789 -10.625 1.00 27.75 910 ALA A N 1
ATOM 5278 C CA . ALA A 1 880 ? -24.994 24.685 -11.197 1.00 28.33 910 ALA A CA 1
ATOM 5279 C C . ALA A 1 880 ? -24.274 25.768 -12.017 1.00 28.80 910 ALA A C 1
ATOM 5280 O O . ALA A 1 880 ? -23.163 26.198 -11.639 1.00 29.02 910 ALA A O 1
ATOM 5282 N N . PRO A 1 881 ? -24.895 26.240 -13.119 1.00 28.95 911 PRO A N 1
ATOM 5283 C CA . PRO A 1 881 ? -24.245 27.341 -13.836 1.00 28.48 911 PRO A CA 1
ATOM 5284 C C . PRO A 1 881 ? -24.151 28.627 -13.010 1.00 27.67 911 PRO A C 1
ATOM 5285 O O . PRO A 1 881 ? -24.860 28.790 -12.025 1.00 28.84 911 PRO A O 1
ATOM 5289 N N . VAL A 1 882 ? -23.240 29.513 -13.380 1.00 26.92 912 VAL A N 1
ATOM 5290 C CA . VAL A 1 882 ? -23.129 30.792 -12.685 1.00 26.59 912 VAL A CA 1
ATOM 5291 C C . VAL A 1 882 ? -22.823 31.894 -13.690 1.00 25.44 912 VAL A C 1
ATOM 5292 O O . VAL A 1 882 ? -22.236 31.627 -14.736 1.00 23.27 912 VAL A O 1
ATOM 5296 N N . SER A 1 883 ? -23.273 33.105 -13.352 1.00 25.38 913 SER A N 1
ATOM 5297 C CA . SER A 1 883 ? -23.123 34.310 -14.147 1.00 26.31 913 SER A CA 1
ATOM 5298 C C . SER A 1 883 ? -22.108 35.235 -13.555 1.00 25.97 913 SER A C 1
ATOM 5299 O O . SER A 1 883 ? -22.137 35.469 -12.370 1.00 30.51 913 SER A O 1
ATOM 5302 N N . VAL A 1 884 ? -21.291 35.866 -14.376 1.00 24.82 914 VAL A N 1
ATOM 5303 C CA . VAL A 1 884 ? -20.330 36.841 -13.874 1.00 23.72 914 VAL A CA 1
ATOM 5304 C C . VAL A 1 884 ? -20.292 38.066 -14.798 1.00 22.76 914 VAL A C 1
ATOM 5305 O O . VAL A 1 884 ? -20.062 37.919 -16.021 1.00 21.69 914 VAL A O 1
ATOM 5309 N N . ASN A 1 885 ? -20.488 39.252 -14.224 1.00 21.52 915 ASN A N 1
ATOM 5310 C CA . ASN A 1 885 ? -20.326 40.513 -15.015 1.00 22.52 915 ASN A CA 1
ATOM 5311 C C . ASN A 1 885 ? -18.855 40.919 -15.220 1.00 21.90 915 ASN A C 1
ATOM 5312 O O . ASN A 1 885 ? -18.047 40.867 -14.298 1.00 21.11 915 ASN A O 1
ATOM 5317 N N . VAL A 1 886 ? -18.504 41.259 -16.455 1.00 22.38 916 VAL A N 1
ATOM 5318 C CA . VAL A 1 886 ? -17.134 41.586 -16.776 1.00 22.51 916 VAL A CA 1
ATOM 5319 C C . VAL A 1 886 ? -17.066 42.865 -17.596 1.00 23.97 916 VAL A C 1
ATOM 5320 O O . VAL A 1 886 ? -17.876 43.074 -18.492 1.00 24.40 916 VAL A O 1
ATOM 5324 N N . THR A 1 887 ? -16.086 43.703 -17.276 1.00 25.07 917 THR A N 1
ATOM 5325 C CA . THR A 1 887 ? -15.731 44.856 -18.090 1.00 27.35 917 THR A CA 1
ATOM 5326 C C . THR A 1 887 ? -14.254 44.844 -18.493 1.00 27.59 917 THR A C 1
ATOM 5327 O O . THR A 1 887 ? -13.399 44.645 -17.641 1.00 28.52 917 THR A O 1
ATOM 5331 N N . VAL A 1 888 ? -13.960 45.065 -19.767 1.00 27.78 918 VAL A N 1
ATOM 5332 C CA . VAL A 1 888 ? -12.590 45.107 -20.247 1.00 28.95 918 VAL A CA 1
ATOM 5333 C C . VAL A 1 888 ? -12.346 46.441 -20.934 1.00 32.60 918 VAL A C 1
ATOM 5334 O O . VAL A 1 888 ? -12.924 46.718 -21.985 1.00 34.70 918 VAL A O 1
ATOM 5338 N N . THR A 1 889 ? -11.490 47.267 -20.351 1.00 35.24 919 THR A N 1
ATOM 5339 C CA . THR A 1 889 ? -11.112 48.548 -20.969 1.00 38.99 919 THR A CA 1
ATOM 5340 C C . THR A 1 889 ? -9.605 48.606 -21.230 1.00 39.75 919 THR A C 1
ATOM 5341 O O . THR A 1 889 ? -8.838 47.804 -20.712 1.00 37.58 919 THR A O 1
ATOM 5345 N N . LYS A 1 890 ? -9.186 49.601 -21.987 1.00 44.26 920 LYS A N 1
ATOM 5346 C CA . LYS A 1 890 ? -7.774 49.829 -22.250 1.00 46.30 920 LYS A CA 1
ATOM 5347 C C . LYS A 1 890 ? -7.293 51.138 -21.633 1.00 47.20 920 LYS A C 1
ATOM 5348 O O . LYS A 1 890 ? -7.935 52.160 -21.817 1.00 45.10 920 LYS A O 1
ATOM 5354 N N . GLY A 1 891 ? -6.143 51.077 -20.911 1.00 46.53 921 GLY A N 1
ATOM 5355 C CA . GLY A 1 891 ? -5.462 52.286 -20.367 1.00 47.74 921 GLY A CA 1
ATOM 5356 C C . GLY A 1 891 ? -4.970 53.297 -21.401 1.00 49.95 921 GLY A C 1
ATOM 5357 O O . GLY A 1 891 ? -4.737 52.950 -22.558 1.00 49.11 921 GLY A O 1
ATOM 5358 N N . SER A 1 892 ? -4.815 54.556 -20.986 1.00 54.26 922 SER A N 1
ATOM 5359 C CA . SER A 1 892 ? -4.471 55.683 -21.916 1.00 56.33 922 SER A CA 1
ATOM 5360 C C . SER A 1 892 ? -2.981 55.761 -22.329 1.00 55.76 922 SER A C 1
ATOM 5361 O O . SER A 1 892 ? -2.080 55.536 -21.512 1.00 55.23 922 SER A O 1
ATOM 5364 N N . GLN B 2 1 ? -10.762 -59.706 13.450 1.00 114.19 1 GLN B N 1
ATOM 5365 C CA . GLN B 2 1 ? -11.098 -58.685 14.471 1.00 115.43 1 GLN B CA 1
ATOM 5366 C C . GLN B 2 1 ? -10.280 -58.954 15.722 1.00 106.10 1 GLN B C 1
ATOM 5367 O O . GLN B 2 1 ? -10.171 -60.090 16.161 1.00 103.92 1 GLN B O 1
ATOM 5373 N N . VAL B 2 2 ? -9.695 -57.899 16.277 1.00 101.23 2 VAL B N 1
ATOM 5374 C CA . VAL B 2 2 ? -8.809 -58.004 17.423 1.00 92.71 2 VAL B CA 1
ATOM 5375 C C . VAL B 2 2 ? -8.843 -56.684 18.139 1.00 92.89 2 VAL B C 1
ATOM 5376 O O . VAL B 2 2 ? -9.188 -55.669 17.550 1.00 96.62 2 VAL B O 1
ATOM 5380 N N . GLN B 2 3 ? -8.496 -56.707 19.416 1.00 89.77 3 GLN B N 1
ATOM 5381 C CA . GLN B 2 3 ? -8.371 -55.488 20.179 1.00 89.66 3 GLN B CA 1
ATOM 5382 C C . GLN B 2 3 ? -7.092 -55.479 20.975 1.00 83.07 3 GLN B C 1
ATOM 5383 O O . GLN B 2 3 ? -6.671 -56.505 21.509 1.00 77.85 3 GLN B O 1
ATOM 5389 N N . LEU B 2 4 ? -6.506 -54.293 21.073 1.00 80.36 4 LEU B N 1
ATOM 5390 C CA . LEU B 2 4 ? -5.186 -54.124 21.633 1.00 76.80 4 LEU B CA 1
ATOM 5391 C C . LEU B 2 4 ? -5.238 -53.045 22.681 1.00 77.74 4 LEU B C 1
ATOM 5392 O O . LEU B 2 4 ? -5.840 -52.003 22.457 1.00 78.67 4 LEU B O 1
ATOM 5397 N N . GLN B 2 5 ? -4.607 -53.294 23.824 1.00 77.74 5 GLN B N 1
ATOM 5398 C CA . GLN B 2 5 ? -4.565 -52.316 24.908 1.00 80.18 5 GLN B CA 1
ATOM 5399 C C . GLN B 2 5 ? -3.151 -52.179 25.457 1.00 75.71 5 GLN B C 1
ATOM 5400 O O . GLN B 2 5 ? -2.552 -53.148 25.921 1.00 72.57 5 GLN B O 1
ATOM 5406 N N . GLU B 2 6 ? -2.639 -50.955 25.398 1.00 74.36 6 GLU B N 1
ATOM 5407 C CA . GLU B 2 6 ? -1.289 -50.643 25.814 1.00 71.96 6 GLU B CA 1
ATOM 5408 C C . GLU B 2 6 ? -1.261 -50.378 27.306 1.00 73.10 6 GLU B C 1
ATOM 5409 O O . GLU B 2 6 ? -2.272 -49.995 27.886 1.00 75.71 6 GLU B O 1
ATOM 5415 N N . SER B 2 7 ? -0.101 -50.555 27.925 1.00 71.44 7 SER B N 1
ATOM 5416 C CA . SER B 2 7 ? 0.107 -50.077 29.290 1.00 73.97 7 SER B CA 1
ATOM 5417 C C . SER B 2 7 ? 1.554 -49.761 29.549 1.00 71.35 7 SER B C 1
ATOM 5418 O O . SER B 2 7 ? 2.433 -50.185 28.797 1.00 69.13 7 SER B O 1
ATOM 5421 N N . GLY B 2 8 ? 1.789 -49.034 30.635 1.00 71.28 8 GLY B N 1
ATOM 5422 C CA . GLY B 2 8 ? 3.127 -48.843 31.174 1.00 70.51 8 GLY B CA 1
ATOM 5423 C C . GLY B 2 8 ? 3.835 -47.592 30.704 1.00 70.41 8 GLY B C 1
ATOM 5424 O O . GLY B 2 8 ? 5.060 -47.501 30.791 1.00 68.77 8 GLY B O 1
ATOM 5425 N N . GLY B 2 9 ? 3.074 -46.624 30.203 1.00 72.21 9 GLY B N 1
ATOM 5426 C CA . GLY B 2 9 ? 3.645 -45.348 29.790 1.00 72.93 9 GLY B CA 1
ATOM 5427 C C . GLY B 2 9 ? 3.949 -44.495 30.996 1.00 74.38 9 GLY B C 1
ATOM 5428 O O . GLY B 2 9 ? 3.482 -44.788 32.092 1.00 75.36 9 GLY B O 1
ATOM 5429 N N . GLY B 2 10 ? 4.746 -43.450 30.801 1.00 75.47 10 GLY B N 1
ATOM 5430 C CA . GLY B 2 10 ? 4.998 -42.484 31.866 1.00 77.48 10 GLY B CA 1
ATOM 5431 C C . GLY B 2 10 ? 6.284 -41.706 31.711 1.00 77.52 10 GLY B C 1
ATOM 5432 O O . GLY B 2 10 ? 6.911 -41.729 30.643 1.00 75.36 10 GLY B O 1
ATOM 5433 N N . LEU B 2 11 ? 6.664 -41.020 32.792 1.00 80.93 11 LEU B N 1
ATOM 5434 C CA . LEU B 2 11 ? 7.883 -40.212 32.849 1.00 81.34 11 LEU B CA 1
ATOM 5435 C C . LEU B 2 11 ? 9.079 -41.069 33.214 1.00 79.55 11 LEU B C 1
ATOM 5436 O O . LEU B 2 11 ? 8.976 -41.965 34.042 1.00 79.43 11 LEU B O 1
ATOM 5441 N N . VAL B 2 12 ? 10.208 -40.795 32.577 1.00 78.69 12 VAL B N 1
ATOM 5442 C CA . VAL B 2 12 ? 11.460 -41.453 32.913 1.00 81.33 12 VAL B CA 1
ATOM 5443 C C . VAL B 2 12 ? 12.575 -40.433 32.669 1.00 83.93 12 VAL B C 1
ATOM 5444 O O . VAL B 2 12 ? 12.392 -39.517 31.875 1.00 80.37 12 VAL B O 1
ATOM 5448 N N . GLN B 2 13 ? 13.705 -40.584 33.367 1.00 88.69 13 GLN B N 1
ATOM 5449 C CA . GLN B 2 13 ? 14.855 -39.664 33.250 1.00 91.13 13 GLN B CA 1
ATOM 5450 C C . GLN B 2 13 ? 15.815 -40.197 32.204 1.00 89.52 13 GLN B C 1
ATOM 5451 O O . GLN B 2 13 ? 15.831 -41.392 31.944 1.00 90.99 13 GLN B O 1
ATOM 5457 N N . ALA B 2 14 ? 16.642 -39.330 31.628 1.00 89.48 14 ALA B N 1
ATOM 5458 C CA . ALA B 2 14 ? 17.594 -39.763 30.596 1.00 89.02 14 ALA B CA 1
ATOM 5459 C C . ALA B 2 14 ? 18.495 -40.875 31.128 1.00 90.84 14 ALA B C 1
ATOM 5460 O O . ALA B 2 14 ? 18.807 -40.903 32.305 1.00 94.45 14 ALA B O 1
ATOM 5462 N N . GLY B 2 15 ? 18.877 -41.807 30.259 1.00 91.84 15 GLY B N 1
ATOM 5463 C CA . GLY B 2 15 ? 19.693 -42.965 30.648 1.00 98.03 15 GLY B CA 1
ATOM 5464 C C . GLY B 2 15 ? 18.915 -44.157 31.190 1.00 97.60 15 GLY B C 1
ATOM 5465 O O . GLY B 2 15 ? 19.439 -45.263 31.267 1.00 99.29 15 GLY B O 1
ATOM 5466 N N . GLY B 2 16 ? 17.630 -43.900 31.594 1.00 77.48 16 GLY B N 1
ATOM 5467 C CA . GLY B 2 16 ? 16.776 -44.914 32.186 1.00 76.64 16 GLY B CA 1
ATOM 5468 C C . GLY B 2 16 ? 16.101 -45.910 31.242 1.00 73.45 16 GLY B C 1
ATOM 5469 O O . GLY B 2 16 ? 16.346 -45.936 30.031 1.00 68.94 16 GLY B O 1
ATOM 5470 N N . SER B 2 17 ? 15.205 -46.696 31.840 1.00 72.92 17 SER B N 1
ATOM 5471 C CA . SER B 2 17 ? 14.703 -47.953 31.296 1.00 68.49 17 SER B CA 1
ATOM 5472 C C . SER B 2 17 ? 13.216 -48.107 31.556 1.00 66.81 17 SER B C 1
ATOM 5473 O O . SER B 2 17 ? 12.775 -47.966 32.691 1.00 69.69 17 SER B O 1
ATOM 5476 N N . LEU B 2 18 ? 12.449 -48.434 30.525 1.00 61.27 18 LEU B N 1
ATOM 5477 C CA . LEU B 2 18 ? 11.017 -48.581 30.685 1.00 61.42 18 LEU B CA 1
ATOM 5478 C C . LEU B 2 18 ? 10.528 -49.752 29.852 1.00 59.52 18 LEU B C 1
ATOM 5479 O O . LEU B 2 18 ? 11.136 -50.096 28.849 1.00 60.78 18 LEU B O 1
ATOM 5484 N N . ARG B 2 19 ? 9.440 -50.375 30.284 1.00 59.17 19 ARG B N 1
ATOM 5485 C CA . ARG B 2 19 ? 8.819 -51.460 29.536 1.00 55.57 19 ARG B CA 1
ATOM 5486 C C . ARG B 2 19 ? 7.375 -51.116 29.214 1.00 53.55 19 ARG B C 1
ATOM 5487 O O . ARG B 2 19 ? 6.628 -50.704 30.088 1.00 56.53 19 ARG B O 1
ATOM 5495 N N . LEU B 2 20 ? 6.975 -51.270 27.963 1.00 48.84 20 LEU B N 1
ATOM 5496 C CA . LEU B 2 20 ? 5.566 -51.105 27.603 1.00 48.81 20 LEU B CA 1
ATOM 5497 C C . LEU B 2 20 ? 4.995 -52.474 27.340 1.00 47.65 20 LEU B C 1
ATOM 5498 O O . LEU B 2 20 ? 5.720 -53.380 26.983 1.00 45.43 20 LEU B O 1
ATOM 5503 N N . SER B 2 21 ? 3.696 -52.624 27.528 1.00 49.79 21 SER B N 1
ATOM 5504 C CA . SER B 2 21 ? 3.051 -53.903 27.293 1.00 52.00 21 SER B CA 1
ATOM 5505 C C . SER B 2 21 ? 1.778 -53.707 26.515 1.00 53.52 21 SER B C 1
ATOM 5506 O O . SER B 2 21 ? 1.088 -52.698 26.662 1.00 54.62 21 SER B O 1
ATOM 5509 N N . CYS B 2 22 ? 1.450 -54.702 25.712 1.00 54.85 22 CYS B N 1
ATOM 5510 C CA . CYS B 2 22 ? 0.247 -54.650 24.937 1.00 56.52 22 CYS B CA 1
ATOM 5511 C C . CYS B 2 22 ? -0.410 -56.020 24.914 1.00 56.19 22 CYS B C 1
ATOM 5512 O O . CYS B 2 22 ? 0.219 -57.010 24.563 1.00 54.93 22 CYS B O 1
ATOM 5515 N N . ALA B 2 23 ? -1.663 -56.068 25.331 1.00 57.57 23 ALA B N 1
ATOM 5516 C CA . ALA B 2 23 ? -2.368 -57.326 25.481 1.00 60.99 23 ALA B CA 1
ATOM 5517 C C . ALA B 2 23 ? -3.374 -57.444 24.351 1.00 61.78 23 ALA B C 1
ATOM 5518 O O . ALA B 2 23 ? -4.099 -56.490 24.052 1.00 61.45 23 ALA B O 1
ATOM 5520 N N . ALA B 2 24 ? -3.421 -58.624 23.740 1.00 61.92 24 ALA B N 1
ATOM 5521 C CA . ALA B 2 24 ? -4.266 -58.866 22.581 1.00 62.75 24 ALA B CA 1
ATOM 5522 C C . ALA B 2 24 ? -5.488 -59.722 22.933 1.00 67.69 24 ALA B C 1
ATOM 5523 O O . ALA B 2 24 ? -5.358 -60.790 23.521 1.00 70.48 24 ALA B O 1
ATOM 5525 N N . SER B 2 25 ? -6.666 -59.248 22.553 1.00 72.59 25 SER B N 1
ATOM 5526 C CA . SER B 2 25 ? -7.938 -59.895 22.897 1.00 80.83 25 SER B CA 1
ATOM 5527 C C . SER B 2 25 ? -8.676 -60.238 21.619 1.00 85.59 25 SER B C 1
ATOM 5528 O O . SER B 2 25 ? -8.709 -59.427 20.701 1.00 88.39 25 SER B O 1
ATOM 5531 N N . GLY B 2 26 ? -9.274 -61.417 21.549 1.00 122.68 26 GLY B N 1
ATOM 5532 C CA . GLY B 2 26 ? -9.935 -61.837 20.323 1.00 126.35 26 GLY B CA 1
ATOM 5533 C C . GLY B 2 26 ? -10.292 -63.296 20.399 1.00 132.41 26 GLY B C 1
ATOM 5534 O O . GLY B 2 26 ? -10.520 -63.815 21.493 1.00 128.53 26 GLY B O 1
ATOM 5535 N N . ARG B 2 27 ? -10.325 -63.959 19.243 1.00 91.91 27 ARG B N 1
ATOM 5536 C CA . ARG B 2 27 ? -10.770 -65.363 19.160 1.00 93.48 27 ARG B CA 1
ATOM 5537 C C . ARG B 2 27 ? -9.678 -66.303 18.658 1.00 95.24 27 ARG B C 1
ATOM 5538 O O . ARG B 2 27 ? -9.463 -67.370 19.241 1.00 96.08 27 ARG B O 1
ATOM 5546 N N . THR B 2 28 ? -9.050 -65.949 17.541 1.00 104.23 28 THR B N 1
ATOM 5547 C CA . THR B 2 28 ? -7.797 -66.580 17.165 1.00 100.42 28 THR B CA 1
ATOM 5548 C C . THR B 2 28 ? -6.791 -65.455 17.233 1.00 95.01 28 THR B C 1
ATOM 5549 O O . THR B 2 28 ? -5.963 -65.298 16.342 1.00 93.44 28 THR B O 1
ATOM 5553 N N . SER B 2 29 ? -6.883 -64.673 18.312 1.00 96.20 29 SER B N 1
ATOM 5554 C CA . SER B 2 29 ? -6.002 -63.525 18.537 1.00 94.99 29 SER B CA 1
ATOM 5555 C C . SER B 2 29 ? -4.540 -63.941 18.851 1.00 93.46 29 SER B C 1
ATOM 5556 O O . SER B 2 29 ? -3.582 -63.189 18.568 1.00 89.26 29 SER B O 1
ATOM 5559 N N . SER B 2 30 ? -4.403 -65.123 19.454 1.00 90.71 30 SER B N 1
ATOM 5560 C CA . SER B 2 30 ? -3.086 -65.755 19.630 1.00 83.29 30 SER B CA 1
ATOM 5561 C C . SER B 2 30 ? -2.305 -65.739 18.310 1.00 75.68 30 SER B C 1
ATOM 5562 O O . SER B 2 30 ? -1.103 -65.489 18.282 1.00 71.19 30 SER B O 1
ATOM 5565 N N . ALA B 2 31 ? -3.023 -65.948 17.212 1.00 72.79 31 ALA B N 1
ATOM 5566 C CA . ALA B 2 31 ? -2.423 -66.051 15.889 1.00 65.81 31 ALA B CA 1
ATOM 5567 C C . ALA B 2 31 ? -1.964 -64.717 15.289 1.00 57.12 31 ALA B C 1
ATOM 5568 O O . ALA B 2 31 ? -1.629 -64.700 14.118 1.00 53.34 31 ALA B O 1
ATOM 5570 N N . TYR B 2 32 ? -1.932 -63.619 16.046 1.00 52.96 32 TYR B N 1
ATOM 5571 C CA . TYR B 2 32 ? -1.622 -62.304 15.436 1.00 49.60 32 TYR B CA 1
ATOM 5572 C C . TYR B 2 32 ? -0.213 -61.809 15.669 1.00 44.17 32 TYR B C 1
ATOM 5573 O O . TYR B 2 32 ? 0.158 -61.571 16.793 1.00 44.37 32 TYR B O 1
ATOM 5582 N N . ALA B 2 33 ? 0.547 -61.627 14.589 1.00 39.77 33 ALA B N 1
ATOM 5583 C CA . ALA B 2 33 ? 1.774 -60.824 14.608 1.00 35.36 33 ALA B CA 1
ATOM 5584 C C . ALA B 2 33 ? 1.463 -59.431 15.108 1.00 34.15 33 ALA B C 1
ATOM 5585 O O . ALA B 2 33 ? 0.409 -58.889 14.816 1.00 32.86 33 ALA B O 1
ATOM 5587 N N . MET B 2 34 ? 2.380 -58.864 15.879 1.00 33.64 34 MET B N 1
ATOM 5588 C CA . MET B 2 34 ? 2.166 -57.576 16.514 1.00 34.03 34 MET B CA 1
ATOM 5589 C C . MET B 2 34 ? 3.436 -56.762 16.420 1.00 33.10 34 MET B C 1
ATOM 5590 O O . MET B 2 34 ? 4.543 -57.303 16.204 1.00 32.19 34 MET B O 1
ATOM 5595 N N . GLY B 2 35 ? 3.266 -55.448 16.551 1.00 32.14 35 GLY B N 1
ATOM 5596 C CA . GLY B 2 35 ? 4.371 -54.519 16.412 1.00 31.40 35 GLY B CA 1
ATOM 5597 C C . GLY B 2 35 ? 4.180 -53.209 17.160 1.00 31.36 35 GLY B C 1
ATOM 5598 O O . GLY B 2 35 ? 3.134 -52.977 17.712 1.00 33.18 35 GLY B O 1
ATOM 5599 N N . TRP B 2 36 ? 5.214 -52.365 17.175 1.00 31.35 36 TRP B N 1
ATOM 5600 C CA . TRP B 2 36 ? 5.187 -51.066 17.870 1.00 30.92 36 TRP B CA 1
ATOM 5601 C C . TRP B 2 36 ? 5.577 -49.991 16.948 1.00 30.15 36 TRP B C 1
ATOM 5602 O O . TRP B 2 36 ? 6.548 -50.140 16.210 1.00 29.45 36 TRP B O 1
ATOM 5613 N N . PHE B 2 37 ? 4.822 -48.895 16.992 1.00 31.72 37 PHE B N 1
ATOM 5614 C CA . PHE B 2 37 ? 5.118 -47.661 16.237 1.00 31.84 37 PHE B CA 1
ATOM 5615 C C . PHE B 2 37 ? 5.250 -46.529 17.208 1.00 31.99 37 PHE B C 1
ATOM 5616 O O . PHE B 2 37 ? 4.869 -46.654 18.356 1.00 32.27 37 PHE B O 1
ATOM 5624 N N . ARG B 2 38 ? 5.778 -45.412 16.742 1.00 33.58 38 ARG B N 1
ATOM 5625 C CA . ARG B 2 38 ? 5.837 -44.212 17.592 1.00 35.99 38 ARG B CA 1
ATOM 5626 C C . ARG B 2 38 ? 5.736 -42.918 16.796 1.00 36.41 38 ARG B C 1
ATOM 5627 O O . ARG B 2 38 ? 6.187 -42.839 15.657 1.00 34.99 38 ARG B O 1
ATOM 5635 N N . GLN B 2 39 ? 5.105 -41.917 17.393 1.00 38.13 39 GLN B N 1
ATOM 5636 C CA . GLN B 2 39 ? 5.140 -40.581 16.837 1.00 40.45 39 GLN B CA 1
ATOM 5637 C C . GLN B 2 39 ? 5.697 -39.606 17.853 1.00 41.63 39 GLN B C 1
ATOM 5638 O O . GLN B 2 39 ? 5.012 -39.247 18.822 1.00 42.60 39 GLN B O 1
ATOM 5644 N N . ALA B 2 40 ? 6.946 -39.197 17.640 1.00 36.90 40 ALA B N 1
ATOM 5645 C CA . ALA B 2 40 ? 7.530 -38.107 18.422 1.00 41.95 40 ALA B CA 1
ATOM 5646 C C . ALA B 2 40 ? 6.962 -36.774 17.950 1.00 42.19 40 ALA B C 1
ATOM 5647 O O . ALA B 2 40 ? 6.573 -36.611 16.789 1.00 38.47 40 ALA B O 1
ATOM 5649 N N . PRO B 2 41 ? 6.907 -35.810 18.860 1.00 47.18 41 PRO B N 1
ATOM 5650 C CA . PRO B 2 41 ? 6.425 -34.484 18.489 1.00 47.32 41 PRO B CA 1
ATOM 5651 C C . PRO B 2 41 ? 7.315 -33.804 17.423 1.00 43.72 41 PRO B C 1
ATOM 5652 O O . PRO B 2 41 ? 8.536 -33.765 17.550 1.00 45.10 41 PRO B O 1
ATOM 5656 N N . GLY B 2 42 ? 6.692 -33.300 16.370 1.00 40.88 42 GLY B N 1
ATOM 5657 C CA . GLY B 2 42 ? 7.421 -32.692 15.254 1.00 39.62 42 GLY B CA 1
ATOM 5658 C C . GLY B 2 42 ? 7.813 -33.666 14.149 1.00 38.45 42 GLY B C 1
ATOM 5659 O O . GLY B 2 42 ? 8.269 -33.252 13.088 1.00 37.75 42 GLY B O 1
ATOM 5660 N N . LYS B 2 43 ? 7.623 -34.961 14.394 1.00 38.16 43 LYS B N 1
ATOM 5661 C CA . LYS B 2 43 ? 8.083 -35.992 13.477 1.00 38.06 43 LYS B CA 1
ATOM 5662 C C . LYS B 2 43 ? 6.910 -36.820 13.000 1.00 36.43 43 LYS B C 1
ATOM 5663 O O . LYS B 2 43 ? 5.835 -36.860 13.641 1.00 36.79 43 LYS B O 1
ATOM 5669 N N . GLU B 2 44 ? 7.121 -37.455 11.855 1.00 36.42 44 GLU B N 1
ATOM 5670 C CA . GLU B 2 44 ? 6.169 -38.414 11.293 1.00 38.42 44 GLU B CA 1
ATOM 5671 C C . GLU B 2 44 ? 6.227 -39.716 12.069 1.00 36.11 44 GLU B C 1
ATOM 5672 O O . GLU B 2 44 ? 7.239 -40.036 12.704 1.00 34.33 44 GLU B O 1
ATOM 5678 N N . ARG B 2 45 ? 5.125 -40.455 12.033 1.00 37.94 45 ARG B N 1
ATOM 5679 C CA . ARG B 2 45 ? 5.045 -41.765 12.666 1.00 36.86 45 ARG B CA 1
ATOM 5680 C C . ARG B 2 45 ? 6.109 -42.689 12.080 1.00 34.18 45 ARG B C 1
ATOM 5681 O O . ARG B 2 45 ? 6.434 -42.613 10.915 1.00 35.03 45 ARG B O 1
ATOM 5689 N N . GLU B 2 46 ? 6.688 -43.532 12.915 1.00 33.16 46 GLU B N 1
ATOM 5690 C CA . GLU B 2 46 ? 7.775 -44.407 12.500 1.00 32.33 46 GLU B CA 1
ATOM 5691 C C . GLU B 2 46 ? 7.752 -45.767 13.218 1.00 30.10 46 GLU B C 1
ATOM 5692 O O . GLU B 2 46 ? 7.268 -45.904 14.364 1.00 27.90 46 GLU B O 1
ATOM 5698 N N . PHE B 2 47 ? 8.256 -46.774 12.515 1.00 28.60 47 PHE B N 1
ATOM 5699 C CA . PHE B 2 47 ? 8.223 -48.135 12.982 1.00 26.75 47 PHE B CA 1
ATOM 5700 C C . PHE B 2 47 ? 9.370 -48.359 13.963 1.00 26.85 47 PHE B C 1
ATOM 5701 O O . PHE B 2 47 ? 10.514 -47.969 13.680 1.00 29.71 47 PHE B O 1
ATOM 5709 N N . VAL B 2 48 ? 9.076 -49.028 15.083 1.00 25.01 48 VAL B N 1
ATOM 5710 C CA . VAL B 2 48 ? 10.092 -49.410 16.058 1.00 25.98 48 VAL B CA 1
ATOM 5711 C C . VAL B 2 48 ? 10.498 -50.902 15.967 1.00 26.06 48 VAL B C 1
ATOM 5712 O O . VAL B 2 48 ? 11.673 -51.257 15.676 1.00 27.84 48 VAL B O 1
ATOM 5716 N N . ALA B 2 49 ? 9.530 -51.780 16.203 1.00 24.30 49 ALA B N 1
ATOM 5717 C CA . ALA B 2 49 ? 9.831 -53.195 16.214 1.00 25.10 49 ALA B CA 1
ATOM 5718 C C . ALA B 2 49 ? 8.589 -54.061 16.151 1.00 23.84 49 ALA B C 1
ATOM 5719 O O . ALA B 2 49 ? 7.478 -53.638 16.561 1.00 24.62 49 ALA B O 1
ATOM 5721 N N . GLY B 2 50 ? 8.799 -55.288 15.662 1.00 22.46 50 GLY B N 1
ATOM 5722 C CA . GLY B 2 50 ? 7.702 -56.216 15.407 1.00 21.55 50 GLY B CA 1
ATOM 5723 C C . GLY B 2 50 ? 8.019 -57.630 15.758 1.00 21.89 50 GLY B C 1
ATOM 5724 O O . GLY B 2 50 ? 9.202 -58.018 15.793 1.00 22.49 50 GLY B O 1
ATOM 5725 N N . ILE B 2 51 ? 6.965 -58.411 16.020 1.00 22.74 51 ILE B N 1
ATOM 5726 C CA . ILE B 2 51 ? 7.134 -59.807 16.428 1.00 22.67 51 ILE B CA 1
ATOM 5727 C C . ILE B 2 51 ? 6.090 -60.755 15.805 1.00 23.29 51 ILE B C 1
ATOM 5728 O O . ILE B 2 51 ? 4.919 -60.433 15.668 1.00 24.65 51 ILE B O 1
ATOM 5733 N N . SER B 2 52 ? 6.548 -61.949 15.442 1.00 19.77 52 SER B N 1
ATOM 5734 C CA . SER B 2 52 ? 5.672 -63.040 14.972 1.00 20.37 52 SER B CA 1
ATOM 5735 C C . SER B 2 52 ? 4.775 -63.599 16.036 1.00 22.02 52 SER B C 1
ATOM 5736 O O . SER B 2 52 ? 5.054 -63.442 17.236 1.00 23.46 52 SER B O 1
ATOM 5739 N N . SER B 2 53 ? 3.729 -64.300 15.589 1.00 23.49 53 SER B N 1
ATOM 5740 C CA . SER B 2 53 ? 2.616 -64.697 16.454 1.00 27.36 53 SER B CA 1
ATOM 5741 C C . SER B 2 53 ? 3.036 -65.479 17.695 1.00 29.90 53 SER B C 1
ATOM 5742 O O . SER B 2 53 ? 2.355 -65.426 18.715 1.00 32.52 53 SER B O 1
ATOM 5745 N N . LYS B 2 54 ? 4.126 -66.235 17.601 1.00 30.93 54 LYS B N 1
ATOM 5746 C CA . LYS B 2 54 ? 4.591 -67.015 18.736 1.00 33.53 54 LYS B CA 1
ATOM 5747 C C . LYS B 2 54 ? 6.021 -66.656 19.150 1.00 31.77 54 LYS B C 1
ATOM 5748 O O . LYS B 2 54 ? 6.662 -67.374 19.896 1.00 33.35 54 LYS B O 1
ATOM 5754 N N . GLY B 2 55 ? 6.509 -65.519 18.690 1.00 30.41 55 GLY B N 1
ATOM 5755 C CA . GLY B 2 55 ? 7.773 -64.984 19.172 1.00 29.30 55 GLY B CA 1
ATOM 5756 C C . GLY B 2 55 ? 8.998 -65.662 18.609 1.00 28.83 55 GLY B C 1
ATOM 5757 O O . GLY B 2 55 ? 10.084 -65.451 19.096 1.00 29.27 55 GLY B O 1
ATOM 5758 N N . GLY B 2 56 ? 8.835 -66.483 17.581 1.00 29.64 56 GLY B N 1
ATOM 5759 C CA . GLY B 2 56 ? 9.987 -67.115 16.909 1.00 29.27 56 GLY B CA 1
ATOM 5760 C C . GLY B 2 56 ? 10.808 -66.134 16.087 1.00 27.91 56 GLY B C 1
ATOM 5761 O O . GLY B 2 56 ? 12.005 -66.340 15.919 1.00 28.87 56 GLY B O 1
ATOM 5762 N N . SER B 2 57 ? 10.140 -65.088 15.558 1.00 26.54 57 SER B N 1
ATOM 5763 C CA . SER B 2 57 ? 10.762 -64.045 14.750 1.00 25.11 57 SER B CA 1
ATOM 5764 C C . SER B 2 57 ? 10.433 -62.628 15.237 1.00 24.60 57 SER B C 1
ATOM 5765 O O . SER B 2 57 ? 9.302 -62.343 15.668 1.00 24.40 57 SER B O 1
ATOM 5768 N N . THR B 2 58 ? 11.450 -61.759 15.200 1.00 23.81 58 THR B N 1
ATOM 5769 C CA . THR B 2 58 ? 11.287 -60.312 15.422 1.00 22.83 58 THR B CA 1
ATOM 5770 C C . THR B 2 58 ? 12.011 -59.494 14.327 1.00 21.97 58 THR B C 1
ATOM 5771 O O . THR B 2 58 ? 12.894 -60.001 13.576 1.00 21.84 58 THR B O 1
ATOM 5775 N N . TYR B 2 59 ? 11.602 -58.245 14.182 1.00 20.13 59 TYR B N 1
ATOM 5776 C CA . TYR B 2 59 ? 12.325 -57.357 13.271 1.00 20.68 59 TYR B CA 1
ATOM 5777 C C . TYR B 2 59 ? 12.290 -55.942 13.806 1.00 21.03 59 TYR B C 1
ATOM 5778 O O . TYR B 2 59 ? 11.428 -55.605 14.653 1.00 21.58 59 TYR B O 1
ATOM 5787 N N . TYR B 2 60 ? 13.228 -55.126 13.335 1.00 21.64 60 TYR B N 1
ATOM 5788 C CA . TYR B 2 60 ? 13.379 -53.773 13.860 1.00 23.54 60 TYR B CA 1
ATOM 5789 C C . TYR B 2 60 ? 13.596 -52.728 12.813 1.00 24.44 60 TYR B C 1
ATOM 5790 O O . TYR B 2 60 ? 14.179 -52.985 11.778 1.00 26.36 60 TYR B O 1
ATOM 5799 N N . GLY B 2 61 ? 13.161 -51.523 13.116 1.00 25.15 61 GLY B N 1
ATOM 5800 C CA . GLY B 2 61 ? 13.541 -50.374 12.303 1.00 26.90 61 GLY B CA 1
ATOM 5801 C C . GLY B 2 61 ? 15.030 -50.113 12.389 1.00 28.80 61 GLY B C 1
ATOM 5802 O O . GLY B 2 61 ? 15.693 -50.548 13.331 1.00 28.52 61 GLY B O 1
ATOM 5803 N N . ALA B 2 62 ? 15.553 -49.449 11.361 1.00 31.40 62 ALA B N 1
ATOM 5804 C CA . ALA B 2 62 ? 16.950 -49.018 11.321 1.00 33.51 62 ALA B CA 1
ATOM 5805 C C . ALA B 2 62 ? 17.386 -48.487 12.676 1.00 33.76 62 ALA B C 1
ATOM 5806 O O . ALA B 2 62 ? 16.763 -47.586 13.223 1.00 32.59 62 ALA B O 1
ATOM 5808 N N . SER B 2 63 ? 18.466 -49.055 13.197 1.00 35.74 63 SER B N 1
ATOM 5809 C CA . SER B 2 63 ? 19.143 -48.538 14.385 1.00 38.17 63 SER B CA 1
ATOM 5810 C C . SER B 2 63 ? 18.320 -48.655 15.662 1.00 35.83 63 SER B C 1
ATOM 5811 O O . SER B 2 63 ? 18.802 -48.243 16.704 1.00 35.11 63 SER B O 1
ATOM 5814 N N . MET B 2 64 ? 17.120 -49.238 15.586 1.00 34.39 64 MET B N 1
ATOM 5815 C CA . MET B 2 64 ? 16.225 -49.362 16.758 1.00 34.18 64 MET B CA 1
ATOM 5816 C C . MET B 2 64 ? 16.614 -50.476 17.727 1.00 35.65 64 MET B C 1
ATOM 5817 O O . MET B 2 64 ? 16.320 -50.366 18.910 1.00 35.98 64 MET B O 1
ATOM 5822 N N . LYS B 2 65 ? 17.242 -51.557 17.239 1.00 38.55 65 LYS B N 1
ATOM 5823 C CA . LYS B 2 65 ? 17.579 -52.686 18.124 1.00 40.79 65 LYS B CA 1
ATOM 5824 C C . LYS B 2 65 ? 18.760 -52.360 19.016 1.00 43.97 65 LYS B C 1
ATOM 5825 O O . LYS B 2 65 ? 19.851 -52.057 18.539 1.00 44.99 65 LYS B O 1
ATOM 5831 N N . GLY B 2 66 ? 18.522 -52.478 20.318 1.00 46.73 66 GLY B N 1
ATOM 5832 C CA . GLY B 2 66 ? 19.486 -52.134 21.355 1.00 50.01 66 GLY B CA 1
ATOM 5833 C C . GLY B 2 66 ? 18.708 -51.257 22.293 1.00 51.22 66 GLY B C 1
ATOM 5834 O O . GLY B 2 66 ? 18.191 -51.710 23.312 1.00 53.58 66 GLY B O 1
ATOM 5835 N N . ARG B 2 67 ? 18.583 -49.999 21.893 1.00 50.20 67 ARG B N 1
ATOM 5836 C CA . ARG B 2 67 ? 17.626 -49.084 22.483 1.00 48.81 67 ARG B CA 1
ATOM 5837 C C . ARG B 2 67 ? 16.276 -49.762 22.707 1.00 44.25 67 ARG B C 1
ATOM 5838 O O . ARG B 2 67 ? 15.594 -49.485 23.694 1.00 41.53 67 ARG B O 1
ATOM 5846 N N . PHE B 2 68 ? 15.884 -50.637 21.783 1.00 38.02 68 PHE B N 1
ATOM 5847 C CA . PHE B 2 68 ? 14.614 -51.339 21.905 1.00 36.12 68 PHE B CA 1
ATOM 5848 C C . PHE B 2 68 ? 14.784 -52.840 21.754 1.00 34.94 68 PHE B C 1
ATOM 5849 O O . PHE B 2 68 ? 15.663 -53.312 21.023 1.00 36.33 68 PHE B O 1
ATOM 5857 N N . THR B 2 69 ? 13.932 -53.579 22.461 1.00 34.17 69 THR B N 1
ATOM 5858 C CA . THR B 2 69 ? 13.858 -55.044 22.355 1.00 33.76 69 THR B CA 1
ATOM 5859 C C . THR B 2 69 ? 12.410 -55.477 22.458 1.00 32.26 69 THR B C 1
ATOM 5860 O O . THR B 2 69 ? 11.709 -55.126 23.437 1.00 31.48 69 THR B O 1
ATOM 5864 N N . ILE B 2 70 ? 11.968 -56.267 21.483 1.00 30.38 70 ILE B N 1
ATOM 5865 C CA . ILE B 2 70 ? 10.603 -56.775 21.500 1.00 29.66 70 ILE B CA 1
ATOM 5866 C C . ILE B 2 70 ? 10.594 -58.249 21.896 1.00 31.19 70 ILE B C 1
ATOM 5867 O O . ILE B 2 70 ? 11.502 -59.007 21.548 1.00 32.85 70 ILE B O 1
ATOM 5872 N N . SER B 2 71 ? 9.591 -58.631 22.680 1.00 32.20 71 SER B N 1
ATOM 5873 C CA . SER B 2 71 ? 9.376 -60.017 23.050 1.00 34.09 71 SER B CA 1
ATOM 5874 C C . SER B 2 71 ? 7.903 -60.277 23.350 1.00 36.17 71 SER B C 1
ATOM 5875 O O . SER B 2 71 ? 7.063 -59.359 23.329 1.00 33.90 71 SER B O 1
ATOM 5878 N N . ARG B 2 72 ? 7.589 -61.532 23.647 1.00 40.35 72 ARG B N 1
ATOM 5879 C CA . ARG B 2 72 ? 6.196 -61.929 23.787 1.00 44.11 72 ARG B CA 1
ATOM 5880 C C . ARG B 2 72 ? 6.011 -63.040 24.791 1.00 45.02 72 ARG B C 1
ATOM 5881 O O . ARG B 2 72 ? 6.801 -63.959 24.801 1.00 46.17 72 ARG B O 1
ATOM 5889 N N . ASP B 2 73 ? 4.958 -62.952 25.608 1.00 47.06 73 ASP B N 1
ATOM 5890 C CA . ASP B 2 73 ? 4.494 -64.084 26.407 1.00 50.98 73 ASP B CA 1
ATOM 5891 C C . ASP B 2 73 ? 3.251 -64.695 25.794 1.00 52.41 73 ASP B C 1
ATOM 5892 O O . ASP B 2 73 ? 2.173 -64.090 25.828 1.00 52.58 73 ASP B O 1
ATOM 5897 N N . ASN B 2 74 ? 3.394 -65.918 25.297 1.00 53.69 74 ASN B N 1
ATOM 5898 C CA . ASN B 2 74 ? 2.324 -66.577 24.558 1.00 56.18 74 ASN B CA 1
ATOM 5899 C C . ASN B 2 74 ? 1.122 -66.934 25.403 1.00 60.61 74 ASN B C 1
ATOM 5900 O O . ASN B 2 74 ? -0.004 -66.796 24.949 1.00 61.02 74 ASN B O 1
ATOM 5905 N N . ALA B 2 75 ? 1.370 -67.397 26.627 1.00 67.85 75 ALA B N 1
ATOM 5906 C CA . ALA B 2 75 ? 0.304 -67.689 27.596 1.00 72.79 75 ALA B CA 1
ATOM 5907 C C . ALA B 2 75 ? -0.553 -66.449 27.889 1.00 73.50 75 ALA B C 1
ATOM 5908 O O . ALA B 2 75 ? -1.774 -66.536 27.944 1.00 76.83 75 ALA B O 1
ATOM 5910 N N . LYS B 2 76 ? 0.078 -65.292 28.056 1.00 72.41 76 LYS B N 1
ATOM 5911 C CA . LYS B 2 76 ? -0.663 -64.064 28.370 1.00 73.94 76 LYS B CA 1
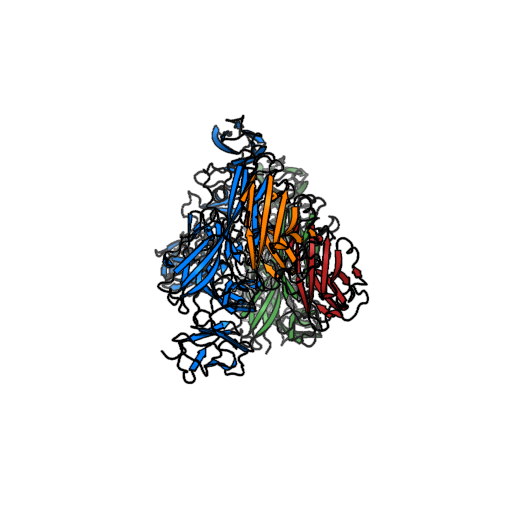ATOM 5912 C C . LYS B 2 76 ? -1.160 -63.327 27.127 1.00 69.67 76 LYS B C 1
ATOM 5913 O O . LYS B 2 76 ? -1.831 -62.299 27.231 1.00 63.97 76 LYS B O 1
ATOM 5919 N N . ASN B 2 77 ? -0.839 -63.876 25.957 1.00 70.91 77 ASN B N 1
ATOM 5920 C CA . ASN B 2 77 ? -1.097 -63.228 24.676 1.00 70.70 77 ASN B CA 1
ATOM 5921 C C . ASN B 2 77 ? -0.726 -61.720 24.658 1.00 65.33 77 ASN B C 1
ATOM 5922 O O . ASN B 2 77 ? -1.377 -60.902 23.995 1.00 61.05 77 ASN B O 1
ATOM 5927 N N . THR B 2 78 ? 0.333 -61.362 25.383 1.00 61.75 78 THR B N 1
ATOM 5928 C CA . THR B 2 78 ? 0.758 -59.972 25.446 1.00 58.22 78 THR B CA 1
ATOM 5929 C C . THR B 2 78 ? 2.162 -59.793 24.901 1.00 53.21 78 THR B C 1
ATOM 5930 O O . THR B 2 78 ? 3.016 -60.686 24.969 1.00 49.03 78 THR B O 1
ATOM 5934 N N . VAL B 2 79 ? 2.384 -58.604 24.371 1.00 48.56 79 VAL B N 1
ATOM 5935 C CA . VAL B 2 79 ? 3.641 -58.274 23.773 1.00 45.51 79 VAL B CA 1
ATOM 5936 C C . VAL B 2 79 ? 4.273 -57.128 24.543 1.00 43.62 79 VAL B C 1
ATOM 5937 O O . VAL B 2 79 ? 3.575 -56.318 25.140 1.00 45.71 79 VAL B O 1
ATOM 5941 N N . TYR B 2 80 ? 5.599 -57.088 24.550 1.00 41.73 80 TYR B N 1
ATOM 5942 C CA . TYR B 2 80 ? 6.344 -56.170 25.417 1.00 41.40 80 TYR B CA 1
ATOM 5943 C C . TYR B 2 80 ? 7.367 -55.402 24.622 1.00 37.83 80 TYR B C 1
ATOM 5944 O O . TYR B 2 80 ? 8.097 -55.991 23.844 1.00 36.52 80 TYR B O 1
ATOM 5953 N N . LEU B 2 81 ? 7.429 -54.093 24.822 1.00 37.30 81 LEU B N 1
ATOM 5954 C CA . LEU B 2 81 ? 8.538 -53.299 24.308 1.00 37.56 81 LEU B CA 1
ATOM 5955 C C . LEU B 2 81 ? 9.467 -52.844 25.422 1.00 39.28 81 LEU B C 1
ATOM 5956 O O . LEU B 2 81 ? 9.096 -52.006 26.230 1.00 41.91 81 LEU B O 1
ATOM 5961 N N . GLN B 2 82 ? 10.683 -53.366 25.453 1.00 39.79 82 GLN B N 1
ATOM 5962 C CA . GLN B 2 82 ? 11.640 -52.973 26.489 1.00 41.07 82 GLN B CA 1
ATOM 5963 C C . GLN B 2 82 ? 12.569 -51.849 26.007 1.00 39.55 82 GLN B C 1
ATOM 5964 O O . GLN B 2 82 ? 13.335 -52.051 25.089 1.00 38.75 82 GLN B O 1
ATOM 5970 N N . MET B 2 83 ? 12.528 -50.683 26.643 1.00 41.07 83 MET B N 1
ATOM 5971 C CA . MET B 2 83 ? 13.381 -49.544 26.225 1.00 42.35 83 MET B CA 1
ATOM 5972 C C . MET B 2 83 ? 14.529 -49.352 27.209 1.00 43.35 83 MET B C 1
ATOM 5973 O O . MET B 2 83 ? 14.286 -49.118 28.400 1.00 43.35 83 MET B O 1
ATOM 5978 N N . ASN B 2 84 ? 15.765 -49.465 26.725 1.00 43.93 84 ASN B N 1
ATOM 5979 C CA . ASN B 2 84 ? 16.952 -49.259 27.578 1.00 48.88 84 ASN B CA 1
ATOM 5980 C C . ASN B 2 84 ? 17.815 -48.084 27.095 1.00 50.93 84 ASN B C 1
ATOM 5981 O O . ASN B 2 84 ? 18.044 -47.925 25.896 1.00 49.72 84 ASN B O 1
ATOM 5986 N N . GLY B 2 85 ? 18.295 -47.273 28.040 1.00 55.65 85 GLY B N 1
ATOM 5987 C CA . GLY B 2 85 ? 19.263 -46.196 27.750 1.00 57.32 85 GLY B CA 1
ATOM 5988 C C . GLY B 2 85 ? 18.622 -45.008 27.066 1.00 57.66 85 GLY B C 1
ATOM 5989 O O . GLY B 2 85 ? 19.207 -44.405 26.171 1.00 57.93 85 GLY B O 1
ATOM 5990 N N . LEU B 2 86 ? 17.416 -44.666 27.510 1.00 58.16 86 LEU B N 1
ATOM 5991 C CA . LEU B 2 86 ? 16.607 -43.667 26.837 1.00 57.19 86 LEU B CA 1
ATOM 5992 C C . LEU B 2 86 ? 17.277 -42.288 26.840 1.00 61.89 86 LEU B C 1
ATOM 5993 O O . LEU B 2 86 ? 18.111 -41.978 27.712 1.00 63.98 86 LEU B O 1
ATOM 5998 N N . ALA B 2 87 ? 16.907 -41.493 25.832 1.00 62.15 87 ALA B N 1
ATOM 5999 C CA . ALA B 2 87 ? 17.341 -40.113 25.661 1.00 62.33 87 ALA B CA 1
ATOM 6000 C C . ALA B 2 87 ? 16.138 -39.278 25.225 1.00 63.12 87 ALA B C 1
ATOM 6001 O O . ALA B 2 87 ? 15.162 -39.818 24.711 1.00 61.08 87 ALA B O 1
ATOM 6003 N N . PRO B 2 88 ? 16.210 -37.948 25.397 1.00 67.17 88 PRO B N 1
ATOM 6004 C CA . PRO B 2 88 ? 15.079 -37.054 25.088 1.00 65.77 88 PRO B CA 1
ATOM 6005 C C . PRO B 2 88 ? 14.370 -37.275 23.735 1.00 61.48 88 PRO B C 1
ATOM 6006 O O . PRO B 2 88 ? 13.166 -37.035 23.636 1.00 55.32 88 PRO B O 1
ATOM 6010 N N . GLU B 2 89 ? 15.088 -37.736 22.713 1.00 63.31 89 GLU B N 1
ATOM 6011 C CA . GLU B 2 89 ? 14.453 -38.027 21.407 1.00 63.37 89 GLU B CA 1
ATOM 6012 C C . GLU B 2 89 ? 13.534 -39.270 21.401 1.00 56.10 89 GLU B C 1
ATOM 6013 O O . GLU B 2 89 ? 12.988 -39.632 20.367 1.00 54.05 89 GLU B O 1
ATOM 6019 N N . ASP B 2 90 ? 13.344 -39.911 22.542 1.00 50.55 90 ASP B N 1
ATOM 6020 C CA . ASP B 2 90 ? 12.404 -41.009 22.613 1.00 47.93 90 ASP B CA 1
ATOM 6021 C C . ASP B 2 90 ? 11.076 -40.560 23.195 1.00 46.66 90 ASP B C 1
ATOM 6022 O O . ASP B 2 90 ? 10.172 -41.356 23.354 1.00 46.74 90 ASP B O 1
ATOM 6027 N N . THR B 2 91 ? 10.941 -39.279 23.498 1.00 46.72 91 THR B N 1
ATOM 6028 C CA . THR B 2 91 ? 9.655 -38.755 23.949 1.00 45.95 91 THR B CA 1
ATOM 6029 C C . THR B 2 91 ? 8.654 -38.946 22.818 1.00 45.69 91 THR B C 1
ATOM 6030 O O . THR B 2 91 ? 8.888 -38.498 21.692 1.00 43.81 91 THR B O 1
ATOM 6034 N N . ALA B 2 92 ? 7.550 -39.625 23.105 1.00 46.40 92 ALA B N 1
ATOM 6035 C CA . ALA B 2 92 ? 6.637 -40.006 22.046 1.00 45.90 92 ALA B CA 1
ATOM 6036 C C . ALA B 2 92 ? 5.390 -40.733 22.484 1.00 43.83 92 ALA B C 1
ATOM 6037 O O . ALA B 2 92 ? 5.375 -41.365 23.538 1.00 42.98 92 ALA B O 1
ATOM 6039 N N . VAL B 2 93 ? 4.355 -40.672 21.647 1.00 42.79 93 VAL B N 1
ATOM 6040 C CA . VAL B 2 93 ? 3.262 -41.639 21.739 1.00 41.91 93 VAL B CA 1
ATOM 6041 C C . VAL B 2 93 ? 3.721 -42.956 21.093 1.00 39.49 93 VAL B C 1
ATOM 6042 O O . VAL B 2 93 ? 4.098 -42.997 19.908 1.00 38.03 93 VAL B O 1
ATOM 6046 N N . TYR B 2 94 ? 3.745 -44.016 21.897 1.00 37.62 94 TYR B N 1
ATOM 6047 C CA . TYR B 2 94 ? 4.051 -45.364 21.407 1.00 34.91 94 TYR B CA 1
ATOM 6048 C C . TYR B 2 94 ? 2.731 -46.102 21.157 1.00 35.68 94 TYR B C 1
ATOM 6049 O O . TYR B 2 94 ? 1.858 -46.165 22.030 1.00 36.01 94 TYR B O 1
ATOM 6058 N N . TYR B 2 95 ? 2.567 -46.614 19.946 1.00 35.96 95 TYR B N 1
ATOM 6059 C CA . TYR B 2 95 ? 1.346 -47.334 19.589 1.00 38.16 95 TYR B CA 1
ATOM 6060 C C . TYR B 2 95 ? 1.649 -48.805 19.379 1.00 36.93 95 TYR B C 1
ATOM 6061 O O . TYR B 2 95 ? 2.659 -49.164 18.821 1.00 34.20 95 TYR B O 1
ATOM 6070 N N . CYS B 2 96 ? 0.728 -49.643 19.816 1.00 40.32 96 CYS B N 1
ATOM 6071 C CA . CYS B 2 96 ? 0.738 -51.061 19.522 1.00 40.30 96 CYS B CA 1
ATOM 6072 C C . CYS B 2 96 ? -0.070 -51.281 18.239 1.00 36.50 96 CYS B C 1
ATOM 6073 O O . CYS B 2 96 ? -1.089 -50.623 18.017 1.00 35.05 96 CYS B O 1
ATOM 6076 N N . ALA B 2 97 ? 0.381 -52.215 17.411 1.00 32.49 97 ALA B N 1
ATOM 6077 C CA . ALA B 2 97 ? -0.339 -52.593 16.218 1.00 31.26 97 ALA B CA 1
ATOM 6078 C C . ALA B 2 97 ? -0.323 -54.093 16.005 1.00 30.19 97 ALA B C 1
ATOM 6079 O O . ALA B 2 97 ? 0.565 -54.776 16.484 1.00 28.91 97 ALA B O 1
ATOM 6081 N N . ALA B 2 98 ? -1.321 -54.599 15.292 1.00 31.32 98 ALA B N 1
ATOM 6082 C CA . ALA B 2 98 ? -1.418 -56.026 15.019 1.00 31.95 98 ALA B CA 1
ATOM 6083 C C . ALA B 2 98 ? -1.789 -56.290 13.592 1.00 33.44 98 ALA B C 1
ATOM 6084 O O . ALA B 2 98 ? -2.469 -55.481 12.927 1.00 34.58 98 ALA B O 1
ATOM 6086 N N . SER B 2 99 ? -1.384 -57.468 13.141 1.00 33.96 99 SER B N 1
ATOM 6087 C CA . SER B 2 99 ? -1.567 -57.835 11.771 1.00 34.79 99 SER B CA 1
ATOM 6088 C C . SER B 2 99 ? -1.864 -59.320 11.473 1.00 36.68 99 SER B C 1
ATOM 6089 O O . SER B 2 99 ? -1.332 -60.227 12.117 1.00 34.26 99 SER B O 1
ATOM 6092 N N . ASP B 2 100 ? -2.701 -59.527 10.449 1.00 41.92 100 ASP B N 1
ATOM 6093 C CA . ASP B 2 100 ? -3.060 -60.856 9.923 1.00 45.21 100 ASP B CA 1
ATOM 6094 C C . ASP B 2 100 ? -1.831 -61.607 9.461 1.00 41.44 100 ASP B C 1
ATOM 6095 O O . ASP B 2 100 ? -1.830 -62.816 9.455 1.00 38.06 100 ASP B O 1
ATOM 6100 N N . LYS B 2 101 ? -0.821 -60.872 8.998 1.00 38.43 101 LYS B N 1
ATOM 6101 C CA . LYS B 2 101 ? 0.329 -61.475 8.351 1.00 37.99 101 LYS B CA 1
ATOM 6102 C C . LYS B 2 101 ? 1.661 -60.993 8.909 1.00 34.38 101 LYS B C 1
ATOM 6103 O O . LYS B 2 101 ? 1.783 -59.892 9.454 1.00 35.77 101 LYS B O 1
ATOM 6109 N N . TYR B 2 102 ? 2.663 -61.842 8.784 1.00 31.24 102 TYR B N 1
ATOM 6110 C CA . TYR B 2 102 ? 4.026 -61.490 9.203 1.00 29.34 102 TYR B CA 1
ATOM 6111 C C . TYR B 2 102 ? 5.024 -61.524 8.045 1.00 27.33 102 TYR B C 1
ATOM 6112 O O . TYR B 2 102 ? 5.407 -62.571 7.598 1.00 26.62 102 TYR B O 1
ATOM 6121 N N . ASN B 2 103 ? 5.476 -60.365 7.592 1.00 27.26 103 ASN B N 1
ATOM 6122 C CA . ASN B 2 103 ? 6.407 -60.292 6.452 1.00 27.57 103 ASN B CA 1
ATOM 6123 C C . ASN B 2 103 ? 7.392 -59.092 6.583 1.00 26.94 103 ASN B C 1
ATOM 6124 O O . ASN B 2 103 ? 7.709 -58.382 5.622 1.00 26.91 103 ASN B O 1
ATOM 6129 N N . PHE B 2 104 ? 7.868 -58.865 7.797 1.00 25.68 104 PHE B N 1
ATOM 6130 C CA . PHE B 2 104 ? 8.870 -57.834 8.047 1.00 25.58 104 PHE B CA 1
ATOM 6131 C C . PHE B 2 104 ? 8.467 -56.444 7.541 1.00 25.28 104 PHE B C 1
ATOM 6132 O O . PHE B 2 104 ? 9.298 -55.646 7.117 1.00 24.88 104 PHE B O 1
ATOM 6140 N N . ASP B 2 105 ? 7.181 -56.133 7.613 1.00 25.09 105 ASP B N 1
ATOM 6141 C CA . ASP B 2 105 ? 6.731 -54.879 7.037 1.00 26.62 105 ASP B CA 1
ATOM 6142 C C . ASP B 2 105 ? 6.891 -53.777 8.056 1.00 25.65 105 ASP B C 1
ATOM 6143 O O . ASP B 2 105 ? 6.420 -53.885 9.188 1.00 25.04 105 ASP B O 1
ATOM 6148 N N . THR B 2 106 ? 7.563 -52.709 7.658 1.00 26.25 106 THR B N 1
ATOM 6149 C CA . THR B 2 106 ? 7.847 -51.634 8.588 1.00 26.24 106 THR B CA 1
ATOM 6150 C C . THR B 2 106 ? 7.041 -50.375 8.305 1.00 27.18 106 THR B C 1
ATOM 6151 O O . THR B 2 106 ? 7.488 -49.321 8.657 1.00 28.87 106 THR B O 1
ATOM 6155 N N . SER B 2 107 ? 5.876 -50.488 7.672 1.00 28.73 107 SER B N 1
ATOM 6156 C CA . SER B 2 107 ? 5.045 -49.340 7.357 1.00 30.76 107 SER B CA 1
ATOM 6157 C C . SER B 2 107 ? 3.698 -49.545 8.005 1.00 33.50 107 SER B C 1
ATOM 6158 O O . SER B 2 107 ? 3.311 -50.695 8.294 1.00 33.47 107 SER B O 1
ATOM 6161 N N . HIS B 2 108 ? 2.964 -48.453 8.187 1.00 35.50 108 HIS B N 1
ATOM 6162 C CA . HIS B 2 108 ? 1.579 -48.536 8.667 1.00 38.90 108 HIS B CA 1
ATOM 6163 C C . HIS B 2 108 ? 0.748 -49.485 7.872 1.00 34.91 108 HIS B C 1
ATOM 6164 O O . HIS B 2 108 ? -0.106 -50.148 8.432 1.00 33.30 108 HIS B O 1
ATOM 6171 N N . ALA B 2 109 ? 0.967 -49.540 6.560 1.00 34.44 109 ALA B N 1
ATOM 6172 C CA . ALA B 2 109 ? 0.052 -50.252 5.648 1.00 35.15 109 ALA B CA 1
ATOM 6173 C C . ALA B 2 109 ? 0.174 -51.764 5.779 1.00 34.92 109 ALA B C 1
ATOM 6174 O O . ALA B 2 109 ? -0.686 -52.486 5.288 1.00 36.15 109 ALA B O 1
ATOM 6176 N N . GLY B 2 110 ? 1.218 -52.239 6.463 1.00 33.39 110 GLY B N 1
ATOM 6177 C CA . GLY B 2 110 ? 1.350 -53.663 6.781 1.00 32.35 110 GLY B CA 1
ATOM 6178 C C . GLY B 2 110 ? 0.590 -54.116 8.017 1.00 32.42 110 GLY B C 1
ATOM 6179 O O . GLY B 2 110 ? 0.702 -55.273 8.410 1.00 31.30 110 GLY B O 1
ATOM 6180 N N . TYR B 2 111 ? -0.182 -53.217 8.630 1.00 32.76 111 TYR B N 1
ATOM 6181 C CA . TYR B 2 111 ? -0.873 -53.509 9.897 1.00 33.63 111 TYR B CA 1
ATOM 6182 C C . TYR B 2 111 ? -2.324 -53.048 9.858 1.00 36.90 111 TYR B C 1
ATOM 6183 O O . TYR B 2 111 ? -2.594 -51.892 9.588 1.00 36.68 111 TYR B O 1
ATOM 6192 N N . GLY B 2 112 ? -3.246 -53.959 10.157 1.00 40.49 112 GLY B N 1
ATOM 6193 C CA . GLY B 2 112 ? -4.678 -53.663 10.107 1.00 41.53 112 GLY B CA 1
ATOM 6194 C C . GLY B 2 112 ? -5.357 -53.349 11.432 1.00 42.14 112 GLY B C 1
ATOM 6195 O O . GLY B 2 112 ? -6.518 -53.008 11.444 1.00 49.57 112 GLY B O 1
ATOM 6196 N N . TYR B 2 113 ? -4.678 -53.468 12.563 1.00 40.80 113 TYR B N 1
ATOM 6197 C CA . TYR B 2 113 ? -5.325 -53.132 13.844 1.00 40.56 113 TYR B CA 1
ATOM 6198 C C . TYR B 2 113 ? -4.389 -52.318 14.736 1.00 38.14 113 TYR B C 1
ATOM 6199 O O . TYR B 2 113 ? -3.174 -52.545 14.757 1.00 34.33 113 TYR B O 1
ATOM 6208 N N . TRP B 2 114 ? -4.982 -51.375 15.470 1.00 38.88 114 TRP B N 1
ATOM 6209 C CA . TRP B 2 114 ? -4.243 -50.366 16.236 1.00 37.91 114 TRP B CA 1
ATOM 6210 C C . TRP B 2 114 ? -4.792 -50.226 17.613 1.00 39.57 114 TRP B C 1
ATOM 6211 O O . TRP B 2 114 ? -5.987 -50.323 17.806 1.00 41.75 114 TRP B O 1
ATOM 6222 N N . GLY B 2 115 ? -3.913 -50.022 18.585 1.00 39.61 115 GLY B N 1
ATOM 6223 C CA . GLY B 2 115 ? -4.308 -49.594 19.904 1.00 41.12 115 GLY B CA 1
ATOM 6224 C C . GLY B 2 115 ? -4.286 -48.096 19.888 1.00 42.43 115 GLY B C 1
ATOM 6225 O O . GLY B 2 115 ? -3.952 -47.516 18.882 1.00 41.28 115 GLY B O 1
ATOM 6226 N N . GLN B 2 116 ? -4.617 -47.458 20.999 1.00 47.76 116 GLN B N 1
ATOM 6227 C CA . GLN B 2 116 ? -4.821 -46.010 20.969 1.00 52.46 116 GLN B CA 1
ATOM 6228 C C . GLN B 2 116 ? -3.609 -45.153 21.355 1.00 50.32 116 GLN B C 1
ATOM 6229 O O . GLN B 2 116 ? -3.642 -43.939 21.222 1.00 49.37 116 GLN B O 1
ATOM 6235 N N . GLY B 2 117 ? -2.531 -45.795 21.773 1.00 47.88 117 GLY B N 1
ATOM 6236 C CA . GLY B 2 117 ? -1.298 -45.105 22.097 1.00 46.71 117 GLY B CA 1
ATOM 6237 C C . GLY B 2 117 ? -1.111 -44.930 23.587 1.00 48.00 117 GLY B C 1
ATOM 6238 O O . GLY B 2 117 ? -2.085 -44.908 24.328 1.00 49.84 117 GLY B O 1
ATOM 6239 N N . THR B 2 118 ? 0.151 -44.869 24.016 1.00 47.37 118 THR B N 1
ATOM 6240 C CA . THR B 2 118 ? 0.540 -44.365 25.330 1.00 48.84 118 THR B CA 1
ATOM 6241 C C . THR B 2 118 ? 1.705 -43.421 25.165 1.00 46.24 118 THR B C 1
ATOM 6242 O O . THR B 2 118 ? 2.581 -43.646 24.333 1.00 45.48 118 THR B O 1
ATOM 6246 N N . GLN B 2 119 ? 1.727 -42.411 26.020 1.00 47.39 119 GLN B N 1
ATOM 6247 C CA . GLN B 2 119 ? 2.751 -41.378 26.058 1.00 48.26 119 GLN B CA 1
ATOM 6248 C C . GLN B 2 119 ? 3.935 -41.785 26.913 1.00 46.63 119 GLN B C 1
ATOM 6249 O O . GLN B 2 119 ? 3.760 -42.210 28.048 1.00 47.88 119 GLN B O 1
ATOM 6255 N N . VAL B 2 120 ? 5.135 -41.638 26.367 1.00 45.21 120 VAL B N 1
ATOM 6256 C CA . VAL B 2 120 ? 6.368 -41.796 27.128 1.00 46.22 120 VAL B CA 1
ATOM 6257 C C . VAL B 2 120 ? 7.185 -40.523 27.013 1.00 48.82 120 VAL B C 1
ATOM 6258 O O . VAL B 2 120 ? 7.496 -40.092 25.905 1.00 48.70 120 VAL B O 1
ATOM 6262 N N . THR B 2 121 ? 7.541 -39.940 28.156 1.00 52.02 121 THR B N 1
ATOM 6263 C CA . THR B 2 121 ? 8.219 -38.642 28.214 1.00 54.87 121 THR B CA 1
ATOM 6264 C C . THR B 2 121 ? 9.546 -38.745 28.950 1.00 57.30 121 THR B C 1
ATOM 6265 O O . THR B 2 121 ? 9.585 -39.257 30.062 1.00 58.54 121 THR B O 1
ATOM 6269 N N . VAL B 2 122 ? 10.623 -38.234 28.353 1.00 61.46 122 VAL B N 1
ATOM 6270 C CA . VAL B 2 122 ? 11.989 -38.467 28.884 1.00 65.84 122 VAL B CA 1
ATOM 6271 C C . VAL B 2 122 ? 12.783 -37.174 29.243 1.00 71.07 122 VAL B C 1
ATOM 6272 O O . VAL B 2 122 ? 13.276 -36.467 28.373 1.00 72.78 122 VAL B O 1
ATOM 6276 N N . SER B 2 123 ? 12.914 -36.899 30.543 1.00 78.20 123 SER B N 1
ATOM 6277 C CA . SER B 2 123 ? 13.588 -35.687 31.065 1.00 84.59 123 SER B CA 1
ATOM 6278 C C . SER B 2 123 ? 15.107 -35.647 30.858 1.00 87.36 123 SER B C 1
ATOM 6279 O O . SER B 2 123 ? 15.671 -36.464 30.140 1.00 86.28 123 SER B O 1
ATOM 6282 N N . SER B 2 124 ? 15.759 -34.681 31.505 1.00 95.71 124 SER B N 1
ATOM 6283 C CA . SER B 2 124 ? 17.216 -34.535 31.456 1.00 98.60 124 SER B CA 1
ATOM 6284 C C . SER B 2 124 ? 17.849 -34.531 32.854 1.00 97.62 124 SER B C 1
ATOM 6285 O O . SER B 2 124 ? 17.690 -33.587 33.621 1.00 96.21 124 SER B O 1
ATOM 6288 N N . ASP C 3 265 ? -19.485 0.271 -50.209 1.00 76.96 295 ASP C N 1
ATOM 6289 C CA . ASP C 3 265 ? -19.231 1.505 -49.393 1.00 78.15 295 ASP C CA 1
ATOM 6290 C C . ASP C 3 265 ? -17.884 1.476 -48.644 1.00 71.17 295 ASP C C 1
ATOM 6291 O O . ASP C 3 265 ? -17.767 0.881 -47.566 1.00 70.19 295 ASP C O 1
ATOM 6296 N N . ALA C 3 266 ? -16.885 2.149 -49.209 1.00 65.33 296 ALA C N 1
ATOM 6297 C CA . ALA C 3 266 ? -15.594 2.292 -48.556 1.00 59.63 296 ALA C CA 1
ATOM 6298 C C . ALA C 3 266 ? -15.652 3.441 -47.553 1.00 55.02 296 ALA C C 1
ATOM 6299 O O . ALA C 3 266 ? -16.204 4.509 -47.818 1.00 53.90 296 ALA C O 1
ATOM 6301 N N . VAL C 3 267 ? -15.095 3.196 -46.385 1.00 50.89 297 VAL C N 1
ATOM 6302 C CA . VAL C 3 267 ? -14.993 4.206 -45.371 1.00 48.36 297 VAL C CA 1
ATOM 6303 C C . VAL C 3 267 ? -13.527 4.463 -45.193 1.00 45.23 297 VAL C C 1
ATOM 6304 O O . VAL C 3 267 ? -12.765 3.525 -45.129 1.00 45.71 297 VAL C O 1
ATOM 6308 N N . THR C 3 268 ? -13.127 5.727 -45.121 1.00 43.26 298 THR C N 1
ATOM 6309 C CA . THR C 3 268 ? -11.717 6.065 -44.952 1.00 41.19 298 THR C CA 1
ATOM 6310 C C . THR C 3 268 ? -11.466 6.620 -43.560 1.00 38.52 298 THR C C 1
ATOM 6311 O O . THR C 3 268 ? -12.347 7.218 -42.941 1.00 36.83 298 THR C O 1
ATOM 6315 N N . VAL C 3 269 ? -10.242 6.435 -43.088 1.00 36.74 299 VAL C N 1
ATOM 6316 C CA . VAL C 3 269 ? -9.861 6.876 -41.763 1.00 35.49 299 VAL C CA 1
ATOM 6317 C C . VAL C 3 269 ? -8.572 7.696 -41.878 1.00 35.84 299 VAL C C 1
ATOM 6318 O O . VAL C 3 269 ? -7.552 7.200 -42.374 1.00 35.67 299 VAL C O 1
ATOM 6322 N N . ALA C 3 270 ? -8.634 8.946 -41.419 1.00 35.25 300 ALA C N 1
ATOM 6323 C CA . ALA C 3 270 ? -7.571 9.914 -41.656 1.00 34.59 300 ALA C CA 1
ATOM 6324 C C . ALA C 3 270 ? -7.174 10.614 -40.378 1.00 35.17 300 ALA C C 1
ATOM 6325 O O . ALA C 3 270 ? -8.032 11.064 -39.577 1.00 33.32 300 ALA C O 1
ATOM 6327 N N . LEU C 3 271 ? -5.862 10.723 -40.194 1.00 34.98 301 LEU C N 1
ATOM 6328 C CA . LEU C 3 271 ? -5.338 11.500 -39.102 1.00 34.95 301 LEU C CA 1
ATOM 6329 C C . LEU C 3 271 ? -5.267 12.915 -39.663 1.00 34.46 301 LEU C C 1
ATOM 6330 O O . LEU C 3 271 ? -4.803 13.083 -40.779 1.00 35.86 301 LEU C O 1
ATOM 6335 N N . ASN C 3 272 ? -5.773 13.911 -38.944 1.00 33.80 302 ASN C N 1
ATOM 6336 C CA . ASN C 3 272 ? -5.907 15.268 -39.512 1.00 34.66 302 ASN C CA 1
ATOM 6337 C C . ASN C 3 272 ? -4.579 15.928 -39.810 1.00 35.02 302 ASN C C 1
ATOM 6338 O O . ASN C 3 272 ? -4.431 16.608 -40.814 1.00 34.26 302 ASN C O 1
ATOM 6343 N N . ASN C 3 273 ? -3.614 15.738 -38.926 1.00 36.21 303 ASN C N 1
ATOM 6344 C CA . ASN C 3 273 ? -2.324 16.381 -39.076 1.00 38.51 303 ASN C CA 1
ATOM 6345 C C . ASN C 3 273 ? -1.271 15.517 -38.421 1.00 38.05 303 ASN C C 1
ATOM 6346 O O . ASN C 3 273 ? -1.243 15.415 -37.194 1.00 39.25 303 ASN C O 1
ATOM 6351 N N . SER C 3 274 ? -0.434 14.877 -39.245 1.00 36.61 304 SER C N 1
ATOM 6352 C CA . SER C 3 274 ? 0.570 13.937 -38.773 1.00 35.73 304 SER C CA 1
ATOM 6353 C C . SER C 3 274 ? 1.920 14.576 -38.382 1.00 37.21 304 SER C C 1
ATOM 6354 O O . SER C 3 274 ? 2.821 13.847 -37.913 1.00 36.19 304 SER C O 1
ATOM 6357 N N . SER C 3 275 ? 2.063 15.897 -38.578 1.00 38.19 305 SER C N 1
ATOM 6358 C CA . SER C 3 275 ? 3.251 16.638 -38.125 1.00 41.46 305 SER C CA 1
ATOM 6359 C C . SER C 3 275 ? 2.834 17.685 -37.130 1.00 41.19 305 SER C C 1
ATOM 6360 O O . SER C 3 275 ? 2.164 18.658 -37.478 1.00 42.38 305 SER C O 1
ATOM 6363 N N . LEU C 3 276 ? 3.268 17.493 -35.896 1.00 40.74 306 LEU C N 1
ATOM 6364 C CA . LEU C 3 276 ? 2.847 18.327 -34.792 1.00 41.94 306 LEU C CA 1
ATOM 6365 C C . LEU C 3 276 ? 4.026 18.996 -34.081 1.00 42.16 306 LEU C C 1
ATOM 6366 O O . LEU C 3 276 ? 5.138 18.461 -34.044 1.00 41.12 306 LEU C O 1
ATOM 6371 N N . LYS C 3 277 ? 3.764 20.164 -33.504 1.00 42.75 307 LYS C N 1
ATOM 6372 C CA . LYS C 3 277 ? 4.721 20.825 -32.627 1.00 44.47 307 LYS C CA 1
ATOM 6373 C C . LYS C 3 277 ? 4.399 20.378 -31.209 1.00 41.65 307 LYS C C 1
ATOM 6374 O O . LYS C 3 277 ? 3.258 20.043 -30.935 1.00 38.51 307 LYS C O 1
ATOM 6380 N N . VAL C 3 278 ? 5.397 20.365 -30.324 1.00 41.74 308 VAL C N 1
ATOM 6381 C CA . VAL C 3 278 ? 5.195 19.972 -28.926 1.00 42.39 308 VAL C CA 1
ATOM 6382 C C . VAL C 3 278 ? 4.009 20.712 -28.290 1.00 43.66 308 VAL C C 1
ATOM 6383 O O . VAL C 3 278 ? 3.995 21.931 -28.249 1.00 45.70 308 VAL C O 1
ATOM 6387 N N . GLY C 3 279 ? 3.020 19.975 -27.796 1.00 43.22 309 GLY C N 1
ATOM 6388 C CA . GLY C 3 279 ? 1.800 20.598 -27.256 1.00 45.07 309 GLY C CA 1
ATOM 6389 C C . GLY C 3 279 ? 0.574 20.549 -28.160 1.00 45.28 309 GLY C C 1
ATOM 6390 O O . GLY C 3 279 ? -0.549 20.572 -27.683 1.00 46.31 309 GLY C O 1
ATOM 6391 N N . GLU C 3 280 ? 0.780 20.464 -29.466 1.00 46.88 310 GLU C N 1
ATOM 6392 C CA . GLU C 3 280 ? -0.334 20.393 -30.410 1.00 47.04 310 GLU C CA 1
ATOM 6393 C C . GLU C 3 280 ? -1.052 19.042 -30.442 1.00 43.92 310 GLU C C 1
ATOM 6394 O O . GLU C 3 280 ? -0.519 18.010 -30.044 1.00 40.78 310 GLU C O 1
ATOM 6400 N N . GLU C 3 281 ? -2.286 19.093 -30.922 1.00 44.43 311 GLU C N 1
ATOM 6401 C CA . GLU C 3 281 ? -3.150 17.946 -31.049 1.00 43.25 311 GLU C CA 1
ATOM 6402 C C . GLU C 3 281 ? -3.588 17.788 -32.482 1.00 40.41 311 GLU C C 1
ATOM 6403 O O . GLU C 3 281 ? -3.556 18.741 -33.264 1.00 39.63 311 GLU C O 1
ATOM 6409 N N . SER C 3 282 ? -4.022 16.579 -32.815 1.00 36.09 312 SER C N 1
ATOM 6410 C CA . SER C 3 282 ? -4.688 16.337 -34.075 1.00 35.47 312 SER C CA 1
ATOM 6411 C C . SER C 3 282 ? -5.817 15.396 -33.810 1.00 34.45 312 SER C C 1
ATOM 6412 O O . SER C 3 282 ? -5.699 14.486 -33.017 1.00 32.56 312 SER C O 1
ATOM 6415 N N . GLY C 3 283 ? -6.917 15.621 -34.498 1.00 36.73 313 GLY C N 1
ATOM 6416 C CA . GLY C 3 283 ? -8.031 14.699 -34.472 1.00 37.59 313 GLY C CA 1
ATOM 6417 C C . GLY C 3 283 ? -7.971 13.703 -35.612 1.00 36.94 313 GLY C C 1
ATOM 6418 O O . GLY C 3 283 ? -6.971 13.623 -36.341 1.00 34.44 313 GLY C O 1
ATOM 6419 N N . LEU C 3 284 ? -9.061 12.937 -35.719 1.00 38.98 314 LEU C N 1
ATOM 6420 C CA . LEU C 3 284 ? -9.298 11.977 -36.789 1.00 39.49 314 LEU C CA 1
ATOM 6421 C C . LEU C 3 284 ? -10.608 12.262 -37.489 1.00 40.33 314 LEU C C 1
ATOM 6422 O O . LEU C 3 284 ? -11.578 12.681 -36.861 1.00 41.37 314 LEU C O 1
ATOM 6427 N N . THR C 3 285 ? -10.616 12.015 -38.792 1.00 41.13 315 THR C N 1
ATOM 6428 C CA . THR C 3 285 ? -11.789 12.150 -39.635 1.00 42.21 315 THR C CA 1
ATOM 6429 C C . THR C 3 285 ? -12.092 10.781 -40.207 1.00 42.71 315 THR C C 1
ATOM 6430 O O . THR C 3 285 ? -11.201 10.158 -40.810 1.00 42.58 315 THR C O 1
ATOM 6434 N N . VAL C 3 286 ? -13.337 10.327 -40.028 1.00 42.84 316 VAL C N 1
ATOM 6435 C CA . VAL C 3 286 ? -13.804 9.048 -40.557 1.00 41.58 316 VAL C CA 1
ATOM 6436 C C . VAL C 3 286 ? -15.023 9.289 -41.408 1.00 44.96 316 VAL C C 1
ATOM 6437 O O . VAL C 3 286 ? -16.063 9.676 -40.883 1.00 44.00 316 VAL C O 1
ATOM 6441 N N . LYS C 3 287 ? -14.895 9.053 -42.717 1.00 49.12 317 LYS C N 1
ATOM 6442 C CA . LYS C 3 287 ? -15.955 9.390 -43.671 1.00 54.20 317 LYS C CA 1
ATOM 6443 C C . LYS C 3 287 ? -16.379 8.205 -44.569 1.00 58.71 317 LYS C C 1
ATOM 6444 O O . LYS C 3 287 ? -15.615 7.257 -44.753 1.00 55.91 317 LYS C O 1
ATOM 6450 N N . ASP C 3 288 ? -17.594 8.283 -45.131 1.00 64.73 318 ASP C N 1
ATOM 6451 C CA . ASP C 3 288 ? -18.118 7.256 -46.070 1.00 70.21 318 ASP C CA 1
ATOM 6452 C C . ASP C 3 288 ? -17.940 7.626 -47.563 1.00 71.75 318 ASP C C 1
ATOM 6453 O O . ASP C 3 288 ? -17.432 8.708 -47.872 1.00 70.55 318 ASP C O 1
ATOM 6458 N N . GLN C 3 289 ? -18.367 6.733 -48.470 1.00 73.27 319 GLN C N 1
ATOM 6459 C CA . GLN C 3 289 ? -18.287 6.969 -49.933 1.00 75.91 319 GLN C CA 1
ATOM 6460 C C . GLN C 3 289 ? -18.774 8.376 -50.350 1.00 75.93 319 GLN C C 1
ATOM 6461 O O . GLN C 3 289 ? -18.161 9.031 -51.203 1.00 73.81 319 GLN C O 1
ATOM 6467 N N . ASP C 3 290 ? -19.849 8.844 -49.716 1.00 76.55 320 ASP C N 1
ATOM 6468 C CA . ASP C 3 290 ? -20.475 10.128 -50.056 1.00 78.09 320 ASP C CA 1
ATOM 6469 C C . ASP C 3 290 ? -19.818 11.357 -49.399 1.00 75.64 320 ASP C C 1
ATOM 6470 O O . ASP C 3 290 ? -20.236 12.477 -49.656 1.00 76.57 320 ASP C O 1
ATOM 6475 N N . GLY C 3 291 ? -18.811 11.156 -48.551 1.00 72.56 321 GLY C N 1
ATOM 6476 C CA . GLY C 3 291 ? -18.081 12.268 -47.930 1.00 70.10 321 GLY C CA 1
ATOM 6477 C C . GLY C 3 291 ? -18.614 12.777 -46.592 1.00 68.76 321 GLY C C 1
ATOM 6478 O O . GLY C 3 291 ? -18.131 13.791 -46.087 1.00 69.38 321 GLY C O 1
ATOM 6479 N N . LYS C 3 292 ? -19.595 12.089 -46.011 1.00 66.52 322 LYS C N 1
ATOM 6480 C CA . LYS C 3 292 ? -20.109 12.442 -44.683 1.00 67.06 322 LYS C CA 1
ATOM 6481 C C . LYS C 3 292 ? -19.399 11.677 -43.529 1.00 64.65 322 LYS C C 1
ATOM 6482 O O . LYS C 3 292 ? -18.946 10.536 -43.700 1.00 62.66 322 LYS C O 1
ATOM 6488 N N . ASP C 3 293 ? -19.308 12.321 -42.361 1.00 63.77 323 ASP C N 1
ATOM 6489 C CA . ASP C 3 293 ? -18.727 11.712 -41.152 1.00 61.54 323 ASP C CA 1
ATOM 6490 C C . ASP C 3 293 ? -19.595 10.537 -40.683 1.00 61.07 323 ASP C C 1
ATOM 6491 O O . ASP C 3 293 ? -20.813 10.612 -40.740 1.00 62.81 323 ASP C O 1
ATOM 6496 N N . VAL C 3 294 ? -18.975 9.453 -40.229 1.00 59.07 324 VAL C N 1
ATOM 6497 C CA . VAL C 3 294 ? -19.733 8.280 -39.825 1.00 59.51 324 VAL C CA 1
ATOM 6498 C C . VAL C 3 294 ? -20.255 8.421 -38.407 1.00 62.03 324 VAL C C 1
ATOM 6499 O O . VAL C 3 294 ? -19.487 8.589 -37.463 1.00 62.95 324 VAL C O 1
ATOM 6503 N N . VAL C 3 295 ? -21.574 8.308 -38.283 1.00 65.60 325 VAL C N 1
ATOM 6504 C CA . VAL C 3 295 ? -22.275 8.463 -37.021 1.00 65.61 325 VAL C CA 1
ATOM 6505 C C . VAL C 3 295 ? -22.126 7.176 -36.204 1.00 65.47 325 VAL C C 1
ATOM 6506 O O . VAL C 3 295 ? -22.161 6.072 -36.754 1.00 63.07 325 VAL C O 1
ATOM 6510 N N . GLY C 3 296 ? -21.954 7.322 -34.893 1.00 66.30 326 GLY C N 1
ATOM 6511 C CA . GLY C 3 296 ? -21.788 6.168 -34.001 1.00 67.45 326 GLY C CA 1
ATOM 6512 C C . GLY C 3 296 ? -20.504 5.367 -34.220 1.00 65.85 326 GLY C C 1
ATOM 6513 O O . GLY C 3 296 ? -20.473 4.149 -34.024 1.00 66.22 326 GLY C O 1
ATOM 6514 N N . ALA C 3 297 ? -19.434 6.040 -34.623 1.00 63.97 327 ALA C N 1
ATOM 6515 C CA . ALA C 3 297 ? -18.169 5.359 -34.801 1.00 62.26 327 ALA C CA 1
ATOM 6516 C C . ALA C 3 297 ? -17.382 5.372 -33.502 1.00 60.29 327 ALA C C 1
ATOM 6517 O O . ALA C 3 297 ? -17.418 6.361 -32.759 1.00 56.88 327 ALA C O 1
ATOM 6519 N N . LYS C 3 298 ? -16.676 4.269 -33.242 1.00 60.61 328 LYS C N 1
ATOM 6520 C CA . LYS C 3 298 ? -15.753 4.174 -32.099 1.00 61.35 328 LYS C CA 1
ATOM 6521 C C . LYS C 3 298 ? -14.291 3.934 -32.506 1.00 54.14 328 LYS C C 1
ATOM 6522 O O . LYS C 3 298 ? -14.030 3.202 -33.443 1.00 52.38 328 LYS C O 1
ATOM 6528 N N . VAL C 3 299 ? -13.348 4.544 -31.790 1.00 48.57 329 VAL C N 1
ATOM 6529 C CA . VAL C 3 299 ? -11.925 4.294 -32.032 1.00 45.30 329 VAL C CA 1
ATOM 6530 C C . VAL C 3 299 ? -11.094 3.912 -30.788 1.00 43.00 329 VAL C C 1
ATOM 6531 O O . VAL C 3 299 ? -11.295 4.454 -29.694 1.00 42.61 329 VAL C O 1
ATOM 6535 N N . GLU C 3 300 ? -10.171 2.969 -30.979 1.00 41.27 330 GLU C N 1
ATOM 6536 C CA . GLU C 3 300 ? -9.150 2.598 -29.991 1.00 41.91 330 GLU C CA 1
ATOM 6537 C C . GLU C 3 300 ? -7.787 3.018 -30.555 1.00 38.72 330 GLU C C 1
ATOM 6538 O O . GLU C 3 300 ? -7.364 2.499 -31.577 1.00 39.75 330 GLU C O 1
ATOM 6544 N N . LEU C 3 301 ? -7.104 3.964 -29.923 1.00 36.01 331 LEU C N 1
ATOM 6545 C CA . LEU C 3 301 ? -5.821 4.442 -30.435 1.00 34.48 331 LEU C CA 1
ATOM 6546 C C . LEU C 3 301 ? -4.719 3.852 -29.619 1.00 33.16 331 LEU C C 1
ATOM 6547 O O . LEU C 3 301 ? -4.916 3.579 -28.472 1.00 33.88 331 LEU C O 1
ATOM 6552 N N . THR C 3 302 ? -3.538 3.683 -30.196 1.00 34.64 332 THR C N 1
ATOM 6553 C CA . THR C 3 302 ? -2.383 3.212 -29.418 1.00 37.46 332 THR C CA 1
ATOM 6554 C C . THR C 3 302 ? -1.053 3.702 -29.992 1.00 37.04 332 THR C C 1
ATOM 6555 O O . THR C 3 302 ? -0.774 3.456 -31.167 1.00 44.26 332 THR C O 1
ATOM 6559 N N . SER C 3 303 ? -0.236 4.375 -29.178 1.00 33.26 333 SER C N 1
ATOM 6560 C CA . SER C 3 303 ? 1.071 4.870 -29.632 1.00 32.79 333 SER C CA 1
ATOM 6561 C C . SER C 3 303 ? 2.200 3.885 -29.376 1.00 32.21 333 SER C C 1
ATOM 6562 O O . SER C 3 303 ? 2.301 3.329 -28.303 1.00 33.43 333 SER C O 1
ATOM 6565 N N . SER C 3 304 ? 3.062 3.696 -30.371 1.00 31.57 334 SER C N 1
ATOM 6566 C CA . SER C 3 304 ? 4.274 2.892 -30.229 1.00 31.52 334 SER C CA 1
ATOM 6567 C C . SER C 3 304 ? 5.343 3.557 -29.359 1.00 32.30 334 SER C C 1
ATOM 6568 O O . SER C 3 304 ? 6.299 2.884 -28.926 1.00 31.85 334 SER C O 1
ATOM 6571 N N . ASN C 3 305 ? 5.228 4.877 -29.146 1.00 31.69 335 ASN C N 1
ATOM 6572 C CA . ASN C 3 305 ? 6.232 5.615 -28.359 1.00 31.04 335 ASN C CA 1
ATOM 6573 C C . ASN C 3 305 ? 5.633 6.769 -27.591 1.00 30.43 335 ASN C C 1
ATOM 6574 O O . ASN C 3 305 ? 5.441 7.878 -28.071 1.00 29.41 335 ASN C O 1
ATOM 6579 N N . THR C 3 306 ? 5.410 6.466 -26.341 1.00 30.96 336 THR C N 1
ATOM 6580 C CA . THR C 3 306 ? 4.700 7.299 -25.417 1.00 31.24 336 THR C CA 1
ATOM 6581 C C . THR C 3 306 ? 5.575 8.461 -24.862 1.00 32.19 336 THR C C 1
ATOM 6582 O O . THR C 3 306 ? 5.048 9.374 -24.289 1.00 33.05 336 THR C O 1
ATOM 6586 N N . ASN C 3 307 ? 6.892 8.448 -25.071 1.00 31.95 337 ASN C N 1
ATOM 6587 C CA . ASN C 3 307 ? 7.710 9.588 -24.736 1.00 33.12 337 ASN C CA 1
ATOM 6588 C C . ASN C 3 307 ? 7.467 10.729 -25.713 1.00 35.06 337 ASN C C 1
ATOM 6589 O O . ASN C 3 307 ? 7.764 11.884 -25.398 1.00 37.92 337 ASN C O 1
ATOM 6594 N N . ILE C 3 308 ? 6.947 10.402 -26.898 1.00 34.44 338 ILE C N 1
ATOM 6595 C CA . ILE C 3 308 ? 6.884 11.320 -28.037 1.00 33.63 338 ILE C CA 1
ATOM 6596 C C . ILE C 3 308 ? 5.445 11.757 -28.339 1.00 32.78 338 ILE C C 1
ATOM 6597 O O . ILE C 3 308 ? 5.158 12.944 -28.488 1.00 32.00 338 ILE C O 1
ATOM 6602 N N . VAL C 3 309 ? 4.563 10.771 -28.462 1.00 31.29 339 VAL C N 1
ATOM 6603 C CA . VAL C 3 309 ? 3.183 10.989 -28.808 1.00 31.61 339 VAL C CA 1
ATOM 6604 C C . VAL C 3 309 ? 2.293 10.174 -27.905 1.00 31.19 339 VAL C C 1
ATOM 6605 O O . VAL C 3 309 ? 2.481 8.947 -27.742 1.00 31.89 339 VAL C O 1
ATOM 6609 N N . VAL C 3 310 ? 1.291 10.850 -27.377 1.00 29.84 340 VAL C N 1
ATOM 6610 C CA . VAL C 3 310 ? 0.351 10.253 -26.465 1.00 29.26 340 VAL C CA 1
ATOM 6611 C C . VAL C 3 310 ? -1.015 10.413 -27.105 1.00 29.01 340 VAL C C 1
ATOM 6612 O O . VAL C 3 310 ? -1.275 11.411 -27.807 1.00 27.13 340 VAL C O 1
ATOM 6616 N N . VAL C 3 311 ? -1.867 9.404 -26.878 1.00 28.91 341 VAL C N 1
ATOM 6617 C CA . VAL C 3 311 ? -3.160 9.257 -27.555 1.00 28.22 341 VAL C CA 1
ATOM 6618 C C . VAL C 3 311 ? -4.279 9.015 -26.551 1.00 30.04 341 VAL C C 1
ATOM 6619 O O . VAL C 3 311 ? -4.020 8.505 -25.464 1.00 30.86 341 VAL C O 1
ATOM 6623 N N . SER C 3 312 ? -5.514 9.363 -26.915 1.00 30.29 342 SER C N 1
ATOM 6624 C CA . SER C 3 312 ? -6.672 8.979 -26.111 1.00 33.58 342 SER C CA 1
ATOM 6625 C C . SER C 3 312 ? -6.562 7.496 -25.701 1.00 34.17 342 SER C C 1
ATOM 6626 O O . SER C 3 312 ? -6.181 6.656 -26.528 1.00 33.18 342 SER C O 1
ATOM 6629 N N . SER C 3 313 ? -6.866 7.173 -24.439 1.00 35.81 343 SER C N 1
ATOM 6630 C CA . SER C 3 313 ? -6.860 5.773 -23.998 1.00 37.00 343 SER C CA 1
ATOM 6631 C C . SER C 3 313 ? -8.226 5.144 -24.180 1.00 39.29 343 SER C C 1
ATOM 6632 O O . SER C 3 313 ? -9.258 5.832 -24.220 1.00 40.58 343 SER C O 1
ATOM 6635 N N . GLY C 3 314 ? -8.214 3.819 -24.286 1.00 41.87 344 GLY C N 1
ATOM 6636 C CA . GLY C 3 314 ? -9.435 3.019 -24.297 1.00 43.85 344 GLY C CA 1
ATOM 6637 C C . GLY C 3 314 ? -10.230 3.159 -25.570 1.00 43.23 344 GLY C C 1
ATOM 6638 O O . GLY C 3 314 ? -9.643 3.306 -26.637 1.00 43.96 344 GLY C O 1
ATOM 6639 N N . GLU C 3 315 ? -11.558 3.126 -25.437 1.00 45.03 345 GLU C N 1
ATOM 6640 C CA . GLU C 3 315 ? -12.492 3.117 -26.557 1.00 46.72 345 GLU C CA 1
ATOM 6641 C C . GLU C 3 315 ? -13.348 4.380 -26.518 1.00 46.29 345 GLU C C 1
ATOM 6642 O O . GLU C 3 315 ? -14.349 4.426 -25.855 1.00 50.63 345 GLU C O 1
ATOM 6648 N N . VAL C 3 316 ? -12.933 5.396 -27.253 1.00 45.67 346 VAL C N 1
ATOM 6649 C CA . VAL C 3 316 ? -13.624 6.677 -27.315 1.00 45.87 346 VAL C CA 1
ATOM 6650 C C . VAL C 3 316 ? -14.310 6.893 -28.676 1.00 46.26 346 VAL C C 1
ATOM 6651 O O . VAL C 3 316 ? -14.040 6.181 -29.644 1.00 44.82 346 VAL C O 1
ATOM 6655 N N . SER C 3 317 ? -15.188 7.889 -28.749 1.00 48.90 347 SER C N 1
ATOM 6656 C CA . SER C 3 317 ? -15.850 8.261 -30.013 1.00 50.42 347 SER C CA 1
ATOM 6657 C C . SER C 3 317 ? -14.858 8.894 -30.995 1.00 49.58 347 SER C C 1
ATOM 6658 O O . SER C 3 317 ? -13.725 9.224 -30.640 1.00 48.57 347 SER C O 1
ATOM 6661 N N . VAL C 3 318 ? -15.301 9.098 -32.225 1.00 50.15 348 VAL C N 1
ATOM 6662 C CA . VAL C 3 318 ? -14.417 9.646 -33.251 1.00 48.45 348 VAL C CA 1
ATOM 6663 C C . VAL C 3 318 ? -14.096 11.113 -32.985 1.00 47.00 348 VAL C C 1
ATOM 6664 O O . VAL C 3 318 ? -12.938 11.484 -32.973 1.00 43.98 348 VAL C O 1
ATOM 6668 N N . SER C 3 319 ? -15.100 11.944 -32.732 1.00 49.41 349 SER C N 1
ATOM 6669 C CA . SER C 3 319 ? -14.840 13.367 -32.506 1.00 50.14 349 SER C CA 1
ATOM 6670 C C . SER C 3 319 ? -13.979 13.632 -31.253 1.00 49.82 349 SER C C 1
ATOM 6671 O O . SER C 3 319 ? -13.312 14.656 -31.160 1.00 50.97 349 SER C O 1
ATOM 6674 N N . ALA C 3 320 ? -13.967 12.697 -30.306 1.00 49.52 350 ALA C N 1
ATOM 6675 C CA . ALA C 3 320 ? -13.173 12.854 -29.090 1.00 48.11 350 ALA C CA 1
ATOM 6676 C C . ALA C 3 320 ? -11.786 12.252 -29.205 1.00 44.47 350 ALA C C 1
ATOM 6677 O O . ALA C 3 320 ? -10.957 12.507 -28.347 1.00 44.29 350 ALA C O 1
ATOM 6679 N N . ALA C 3 321 ? -11.528 11.451 -30.240 1.00 41.53 351 ALA C N 1
ATOM 6680 C CA . ALA C 3 321 ? -10.193 10.867 -30.442 1.00 39.21 351 ALA C CA 1
ATOM 6681 C C . ALA C 3 321 ? -9.124 11.958 -30.581 1.00 39.14 351 ALA C C 1
ATOM 6682 O O . ALA C 3 321 ? -9.297 12.900 -31.377 1.00 38.08 351 ALA C O 1
ATOM 6684 N N . LYS C 3 322 ? -8.037 11.844 -29.813 1.00 37.31 352 LYS C N 1
ATOM 6685 C CA . LYS C 3 322 ? -6.980 12.854 -29.859 1.00 40.11 352 LYS C CA 1
ATOM 6686 C C . LYS C 3 322 ? -5.582 12.241 -29.851 1.00 36.91 352 LYS C C 1
ATOM 6687 O O . LYS C 3 322 ? -5.345 11.196 -29.258 1.00 36.41 352 LYS C O 1
ATOM 6693 N N . VAL C 3 323 ? -4.680 12.901 -30.571 1.00 35.39 353 VAL C N 1
ATOM 6694 C CA . VAL C 3 323 ? -3.272 12.518 -30.671 1.00 34.21 353 VAL C CA 1
ATOM 6695 C C . VAL C 3 323 ? -2.463 13.763 -30.283 1.00 33.64 353 VAL C C 1
ATOM 6696 O O . VAL C 3 323 ? -2.627 14.842 -30.846 1.00 34.59 353 VAL C O 1
ATOM 6700 N N . THR C 3 324 ? -1.596 13.617 -29.306 1.00 32.92 354 THR C N 1
ATOM 6701 C CA . THR C 3 324 ? -0.926 14.764 -28.736 1.00 33.04 354 THR C CA 1
ATOM 6702 C C . THR C 3 324 ? 0.575 14.620 -28.756 1.00 31.40 354 THR C C 1
ATOM 6703 O O . THR C 3 324 ? 1.115 13.572 -28.446 1.00 32.19 354 THR C O 1
ATOM 6707 N N . ALA C 3 325 ? 1.228 15.718 -29.086 1.00 32.47 355 ALA C N 1
ATOM 6708 C CA . ALA C 3 325 ? 2.668 15.803 -29.218 1.00 32.33 355 ALA C CA 1
ATOM 6709 C C . ALA C 3 325 ? 3.268 16.131 -27.873 1.00 33.54 355 ALA C C 1
ATOM 6710 O O . ALA C 3 325 ? 2.959 17.170 -27.305 1.00 35.83 355 ALA C O 1
ATOM 6712 N N . VAL C 3 326 ? 4.144 15.263 -27.388 1.00 34.28 356 VAL C N 1
ATOM 6713 C CA . VAL C 3 326 ? 4.736 15.407 -26.079 1.00 36.75 356 VAL C CA 1
ATOM 6714 C C . VAL C 3 326 ? 6.165 15.942 -26.179 1.00 40.88 356 VAL C C 1
ATOM 6715 O O . VAL C 3 326 ? 6.532 16.858 -25.448 1.00 44.84 356 VAL C O 1
ATOM 6719 N N . LYS C 3 327 ? 6.969 15.391 -27.085 1.00 41.50 357 LYS C N 1
ATOM 6720 C CA . LYS C 3 327 ? 8.413 15.691 -27.131 1.00 43.44 357 LYS C CA 1
ATOM 6721 C C . LYS C 3 327 ? 8.925 15.342 -28.527 1.00 42.92 357 LYS C C 1
ATOM 6722 O O . LYS C 3 327 ? 8.347 14.502 -29.182 1.00 41.98 357 LYS C O 1
ATOM 6728 N N . PRO C 3 328 ? 9.996 15.992 -29.016 1.00 47.04 358 PRO C N 1
ATOM 6729 C CA . PRO C 3 328 ? 10.295 15.763 -30.441 1.00 46.45 358 PRO C CA 1
ATOM 6730 C C . PRO C 3 328 ? 10.773 14.345 -30.784 1.00 44.69 358 PRO C C 1
ATOM 6731 O O . PRO C 3 328 ? 11.458 13.711 -29.984 1.00 44.66 358 PRO C O 1
ATOM 6735 N N . GLY C 3 329 ? 10.418 13.887 -31.985 1.00 44.29 359 GLY C N 1
ATOM 6736 C CA . GLY C 3 329 ? 10.833 12.586 -32.520 1.00 41.84 359 GLY C CA 1
ATOM 6737 C C . GLY C 3 329 ? 9.704 12.006 -33.353 1.00 41.53 359 GLY C C 1
ATOM 6738 O O . GLY C 3 329 ? 8.951 12.732 -34.016 1.00 40.25 359 GLY C O 1
ATOM 6739 N N . THR C 3 330 ? 9.557 10.694 -33.278 1.00 41.78 360 THR C N 1
ATOM 6740 C CA . THR C 3 330 ? 8.677 9.966 -34.169 1.00 41.12 360 THR C CA 1
ATOM 6741 C C . THR C 3 330 ? 7.903 8.923 -33.443 1.00 40.50 360 THR C C 1
ATOM 6742 O O . THR C 3 330 ? 8.445 8.303 -32.528 1.00 44.54 360 THR C O 1
ATOM 6746 N N . ALA C 3 331 ? 6.657 8.690 -33.854 1.00 37.50 361 ALA C N 1
ATOM 6747 C CA . ALA C 3 331 ? 5.906 7.561 -33.321 1.00 37.20 361 ALA C CA 1
ATOM 6748 C C . ALA C 3 331 ? 4.909 7.026 -34.339 1.00 37.72 361 ALA C C 1
ATOM 6749 O O . ALA C 3 331 ? 4.564 7.708 -35.289 1.00 37.24 361 ALA C O 1
ATOM 6751 N N . ASP C 3 332 ? 4.488 5.777 -34.138 1.00 38.49 362 ASP C N 1
ATOM 6752 C CA . ASP C 3 332 ? 3.416 5.171 -34.896 1.00 38.30 362 ASP C CA 1
ATOM 6753 C C . ASP C 3 332 ? 2.165 5.164 -34.087 1.00 38.02 362 ASP C C 1
ATOM 6754 O O . ASP C 3 332 ? 2.193 4.724 -32.948 1.00 39.13 362 ASP C O 1
ATOM 6759 N N . VAL C 3 333 ? 1.052 5.554 -34.698 1.00 36.42 363 VAL C N 1
ATOM 6760 C CA . VAL C 3 333 ? -0.215 5.493 -34.022 1.00 36.61 363 VAL C CA 1
ATOM 6761 C C . VAL C 3 333 ? -1.146 4.562 -34.780 1.00 36.60 363 VAL C C 1
ATOM 6762 O O . VAL C 3 333 ? -1.358 4.710 -35.969 1.00 35.38 363 VAL C O 1
ATOM 6766 N N . THR C 3 334 ? -1.672 3.582 -34.068 1.00 36.87 364 THR C N 1
ATOM 6767 C CA . THR C 3 334 ? -2.539 2.578 -34.640 1.00 37.31 364 THR C CA 1
ATOM 6768 C C . THR C 3 334 ? -3.967 2.957 -34.314 1.00 38.48 364 THR C C 1
ATOM 6769 O O . THR C 3 334 ? -4.311 3.143 -33.161 1.00 38.66 364 THR C O 1
ATOM 6773 N N . ALA C 3 335 ? -4.791 3.107 -35.338 1.00 39.29 365 ALA C N 1
ATOM 6774 C CA . ALA C 3 335 ? -6.197 3.456 -35.141 1.00 41.67 365 ALA C CA 1
ATOM 6775 C C . ALA C 3 335 ? -7.081 2.241 -35.492 1.00 43.14 365 ALA C C 1
ATOM 6776 O O . ALA C 3 335 ? -7.053 1.729 -36.609 1.00 42.85 365 ALA C O 1
ATOM 6778 N N . LYS C 3 336 ? -7.838 1.766 -34.518 1.00 45.89 366 LYS C N 1
ATOM 6779 C CA . LYS C 3 336 ? -8.740 0.631 -34.720 1.00 48.15 366 LYS C CA 1
ATOM 6780 C C . LYS C 3 336 ? -10.146 1.154 -34.608 1.00 48.69 366 LYS C C 1
ATOM 6781 O O . LYS C 3 336 ? -10.558 1.608 -33.539 1.00 49.15 366 LYS C O 1
ATOM 6787 N N . VAL C 3 337 ? -10.879 1.140 -35.709 1.00 48.94 367 VAL C N 1
ATOM 6788 C CA . VAL C 3 337 ? -12.215 1.713 -35.682 1.00 52.09 367 VAL C CA 1
ATOM 6789 C C . VAL C 3 337 ? -13.260 0.634 -35.861 1.00 54.58 367 VAL C C 1
ATOM 6790 O O . VAL C 3 337 ? -13.091 -0.267 -36.679 1.00 53.66 367 VAL C O 1
ATOM 6794 N N . THR C 3 338 ? -14.311 0.706 -35.049 1.00 59.07 368 THR C N 1
ATOM 6795 C CA . THR C 3 338 ? -15.452 -0.169 -35.210 1.00 62.15 368 THR C CA 1
ATOM 6796 C C . THR C 3 338 ? -16.635 0.648 -35.608 1.00 64.37 368 THR C C 1
ATOM 6797 O O . THR C 3 338 ? -16.941 1.667 -34.989 1.00 62.58 368 THR C O 1
ATOM 6801 N N . LEU C 3 339 ? -17.315 0.163 -36.634 1.00 68.31 369 LEU C N 1
ATOM 6802 C CA . LEU C 3 339 ? -18.454 0.857 -37.186 1.00 71.67 369 LEU C CA 1
ATOM 6803 C C . LEU C 3 339 ? -19.675 0.325 -36.479 1.00 73.22 369 LEU C C 1
ATOM 6804 O O . LEU C 3 339 ? -19.598 -0.726 -35.862 1.00 70.65 369 LEU C O 1
ATOM 6809 N N . PRO C 3 340 ? -20.798 1.052 -36.559 1.00 78.21 370 PRO C N 1
ATOM 6810 C CA . PRO C 3 340 ? -22.082 0.589 -36.049 1.00 81.99 370 PRO C CA 1
ATOM 6811 C C . PRO C 3 340 ? -22.481 -0.796 -36.523 1.00 83.15 370 PRO C C 1
ATOM 6812 O O . PRO C 3 340 ? -23.103 -1.533 -35.773 1.00 85.87 370 PRO C O 1
ATOM 6816 N N . ASP C 3 341 ? -22.124 -1.155 -37.750 1.00 85.09 371 ASP C N 1
ATOM 6817 C CA . ASP C 3 341 ? -22.421 -2.498 -38.265 1.00 88.46 371 ASP C CA 1
ATOM 6818 C C . ASP C 3 341 ? -21.542 -3.593 -37.634 1.00 85.15 371 ASP C C 1
ATOM 6819 O O . ASP C 3 341 ? -21.790 -4.786 -37.827 1.00 85.25 371 ASP C O 1
ATOM 6824 N N . GLY C 3 342 ? -20.510 -3.182 -36.900 1.00 81.39 372 GLY C N 1
ATOM 6825 C CA . GLY C 3 342 ? -19.623 -4.107 -36.199 1.00 78.01 372 GLY C CA 1
ATOM 6826 C C . GLY C 3 342 ? -18.303 -4.415 -36.895 1.00 73.19 372 GLY C C 1
ATOM 6827 O O . GLY C 3 342 ? -17.540 -5.236 -36.405 1.00 71.89 372 GLY C O 1
ATOM 6828 N N . VAL C 3 343 ? -18.011 -3.782 -38.029 1.00 69.80 373 VAL C N 1
ATOM 6829 C CA . VAL C 3 343 ? -16.771 -4.106 -38.759 1.00 66.75 373 VAL C CA 1
ATOM 6830 C C . VAL C 3 343 ? -15.616 -3.210 -38.311 1.00 61.15 373 VAL C C 1
ATOM 6831 O O . VAL C 3 343 ? -15.814 -2.094 -37.852 1.00 58.39 373 VAL C O 1
ATOM 6835 N N . VAL C 3 344 ? -14.416 -3.755 -38.426 1.00 58.63 374 VAL C N 1
ATOM 6836 C CA . VAL C 3 344 ? -13.237 -3.170 -37.831 1.00 58.56 374 VAL C CA 1
ATOM 6837 C C . VAL C 3 344 ? -12.209 -2.756 -38.881 1.00 55.92 374 VAL C C 1
ATOM 6838 O O . VAL C 3 344 ? -11.653 -3.591 -39.590 1.00 54.35 374 VAL C O 1
ATOM 6842 N N . LEU C 3 345 ? -11.988 -1.445 -38.974 1.00 53.94 375 LEU C N 1
ATOM 6843 C CA . LEU C 3 345 ? -10.979 -0.866 -39.858 1.00 52.30 375 LEU C CA 1
ATOM 6844 C C . LEU C 3 345 ? -9.744 -0.486 -39.039 1.00 49.06 375 LEU C C 1
ATOM 6845 O O . LEU C 3 345 ? -9.846 0.225 -38.037 1.00 47.51 375 LEU C O 1
ATOM 6850 N N . THR C 3 346 ? -8.586 -0.960 -39.472 1.00 45.56 376 THR C N 1
ATOM 6851 C CA . THR C 3 346 ? -7.358 -0.694 -38.760 1.00 44.88 376 THR C CA 1
ATOM 6852 C C . THR C 3 346 ? -6.347 -0.056 -39.678 1.00 41.61 376 THR C C 1
ATOM 6853 O O . THR C 3 346 ? -6.117 -0.526 -40.765 1.00 39.30 376 THR C O 1
ATOM 6857 N N . ASN C 3 347 ? -5.746 1.027 -39.227 1.00 40.73 377 ASN C N 1
ATOM 6858 C CA . ASN C 3 347 ? -4.628 1.585 -39.942 1.00 39.96 377 ASN C CA 1
ATOM 6859 C C . ASN C 3 347 ? -3.652 2.228 -38.980 1.00 38.05 377 ASN C C 1
ATOM 6860 O O . ASN C 3 347 ? -4.042 2.623 -37.886 1.00 37.14 377 ASN C O 1
ATOM 6865 N N . THR C 3 348 ? -2.389 2.289 -39.393 1.00 36.38 378 THR C N 1
ATOM 6866 C CA . THR C 3 348 ? -1.320 2.864 -38.603 1.00 37.32 378 THR C CA 1
ATOM 6867 C C . THR C 3 348 ? -0.807 4.134 -39.270 1.00 37.41 378 THR C C 1
ATOM 6868 O O . THR C 3 348 ? -0.588 4.169 -40.477 1.00 39.18 378 THR C O 1
ATOM 6872 N N . PHE C 3 349 ? -0.624 5.174 -38.475 1.00 38.06 379 PHE C N 1
ATOM 6873 C CA . PHE C 3 349 ? -0.176 6.471 -38.972 1.00 38.93 379 PHE C CA 1
ATOM 6874 C C . PHE C 3 349 ? 1.219 6.734 -38.450 1.00 38.71 379 PHE C C 1
ATOM 6875 O O . PHE C 3 349 ? 1.547 6.342 -37.340 1.00 38.63 379 PHE C O 1
ATOM 6883 N N . LYS C 3 350 ? 2.031 7.378 -39.274 1.00 39.09 380 LYS C N 1
ATOM 6884 C CA . LYS C 3 350 ? 3.369 7.829 -38.894 1.00 39.61 380 LYS C CA 1
ATOM 6885 C C . LYS C 3 350 ? 3.221 9.258 -38.425 1.00 38.62 380 LYS C C 1
ATOM 6886 O O . LYS C 3 350 ? 2.828 10.098 -39.208 1.00 39.33 380 LYS C O 1
ATOM 6892 N N . VAL C 3 351 ? 3.479 9.529 -37.150 1.00 37.43 381 VAL C N 1
ATOM 6893 C CA . VAL C 3 351 ? 3.380 10.876 -36.623 1.00 36.56 381 VAL C CA 1
ATOM 6894 C C . VAL C 3 351 ? 4.768 11.410 -36.346 1.00 35.97 381 VAL C C 1
ATOM 6895 O O . VAL C 3 351 ? 5.569 10.725 -35.747 1.00 37.20 381 VAL C O 1
ATOM 6899 N N . THR C 3 352 ? 5.083 12.620 -36.774 1.00 36.52 382 THR C N 1
ATOM 6900 C CA . THR C 3 352 ? 6.392 13.190 -36.387 1.00 38.71 382 THR C CA 1
ATOM 6901 C C . THR C 3 352 ? 6.199 14.453 -35.535 1.00 38.48 382 THR C C 1
ATOM 6902 O O . THR C 3 352 ? 5.322 15.249 -35.818 1.00 37.11 382 THR C O 1
ATOM 6906 N N . VAL C 3 353 ? 6.976 14.586 -34.462 1.00 39.60 383 VAL C N 1
ATOM 6907 C CA . VAL C 3 353 ? 6.880 15.765 -33.611 1.00 42.19 383 VAL C CA 1
ATOM 6908 C C . VAL C 3 353 ? 8.137 16.581 -33.757 1.00 43.74 383 VAL C C 1
ATOM 6909 O O . VAL C 3 353 ? 9.214 16.166 -33.385 1.00 43.08 383 VAL C O 1
ATOM 6913 N N . THR C 3 354 ? 7.972 17.743 -34.348 1.00 51.56 384 THR C N 1
ATOM 6914 C CA . THR C 3 354 ? 9.060 18.674 -34.546 1.00 58.33 384 THR C CA 1
ATOM 6915 C C . THR C 3 354 ? 9.178 19.600 -33.343 1.00 64.63 384 THR C C 1
ATOM 6916 O O . THR C 3 354 ? 8.218 19.781 -32.586 1.00 69.10 384 THR C O 1
ATOM 6920 N N . GLU C 3 355 ? 10.352 20.190 -33.158 1.00 75.80 385 GLU C N 1
ATOM 6921 C CA . GLU C 3 355 ? 10.547 21.160 -32.070 1.00 83.34 385 GLU C CA 1
ATOM 6922 C C . GLU C 3 355 ? 10.434 22.590 -32.576 1.00 82.92 385 GLU C C 1
ATOM 6923 O O . GLU C 3 355 ? 11.082 22.932 -33.570 1.00 78.89 385 GLU C O 1
ATOM 6929 N N . VAL C 3 356 ? 9.620 23.411 -31.901 1.00 84.09 386 VAL C N 1
ATOM 6930 C CA . VAL C 3 356 ? 9.695 24.873 -32.052 1.00 89.52 386 VAL C CA 1
ATOM 6931 C C . VAL C 3 356 ? 11.046 25.308 -31.444 1.00 93.01 386 VAL C C 1
ATOM 6932 O O . VAL C 3 356 ? 11.193 25.259 -30.222 1.00 90.61 386 VAL C O 1
ATOM 6936 N N . PRO C 3 357 ? 12.043 25.702 -32.285 1.00 96.08 387 PRO C N 1
ATOM 6937 C CA . PRO C 3 357 ? 13.444 25.865 -31.796 1.00 92.98 387 PRO C CA 1
ATOM 6938 C C . PRO C 3 357 ? 13.660 26.805 -30.584 1.00 84.67 387 PRO C C 1
ATOM 6939 O O . PRO C 3 357 ? 12.884 27.739 -30.356 1.00 81.07 387 PRO C O 1
ATOM 6943 N N . VAL C 3 358 ? 14.711 26.532 -29.813 1.00 76.57 388 VAL C N 1
ATOM 6944 C CA . VAL C 3 358 ? 14.965 27.247 -28.570 1.00 71.57 388 VAL C CA 1
ATOM 6945 C C . VAL C 3 358 ? 15.249 28.712 -28.854 1.00 66.60 388 VAL C C 1
ATOM 6946 O O . VAL C 3 358 ? 16.135 29.035 -29.652 1.00 57.72 388 VAL C O 1
ATOM 6950 N N . GLN C 3 359 ? 14.487 29.583 -28.195 1.00 64.81 389 GLN C N 1
ATOM 6951 C CA . GLN C 3 359 ? 14.623 31.036 -28.378 1.00 67.96 389 GLN C CA 1
ATOM 6952 C C . GLN C 3 359 ? 15.810 31.675 -27.589 1.00 62.18 389 GLN C C 1
ATOM 6953 O O . GLN C 3 359 ? 15.710 31.942 -26.396 1.00 64.21 389 GLN C O 1
ATOM 6959 N N . VAL C 3 360 ? 16.916 31.930 -28.281 1.00 55.72 390 VAL C N 1
ATOM 6960 C CA . VAL C 3 360 ? 18.124 32.527 -27.685 1.00 50.93 390 VAL C CA 1
ATOM 6961 C C . VAL C 3 360 ? 17.984 34.040 -27.446 1.00 45.25 390 VAL C C 1
ATOM 6962 O O . VAL C 3 360 ? 17.468 34.748 -28.296 1.00 42.64 390 VAL C O 1
ATOM 6966 N N . GLN C 3 361 ? 18.472 34.547 -26.319 1.00 41.22 391 GLN C N 1
ATOM 6967 C CA . GLN C 3 361 ? 18.540 36.000 -26.109 1.00 38.05 391 GLN C CA 1
ATOM 6968 C C . GLN C 3 361 ? 19.295 36.659 -27.265 1.00 36.03 391 GLN C C 1
ATOM 6969 O O . GLN C 3 361 ? 20.402 36.239 -27.617 1.00 34.31 391 GLN C O 1
ATOM 6975 N N . ASN C 3 362 ? 18.681 37.679 -27.856 1.00 34.52 392 ASN C N 1
ATOM 6976 C CA . ASN C 3 362 ? 19.322 38.438 -28.914 1.00 34.85 392 ASN C CA 1
ATOM 6977 C C . ASN C 3 362 ? 20.373 39.409 -28.319 1.00 33.67 392 ASN C C 1
ATOM 6978 O O . ASN C 3 362 ? 20.028 40.368 -27.592 1.00 31.35 392 ASN C O 1
ATOM 6983 N N . GLN C 3 363 ? 21.643 39.150 -28.638 1.00 31.95 393 GLN C N 1
ATOM 6984 C CA . GLN C 3 363 ? 22.724 39.984 -28.141 1.00 32.38 393 GLN C CA 1
ATOM 6985 C C . GLN C 3 363 ? 23.426 40.727 -29.257 1.00 32.42 393 GLN C C 1
ATOM 6986 O O . GLN C 3 363 ? 24.476 41.292 -29.038 1.00 32.96 393 GLN C O 1
ATOM 6992 N N . GLY C 3 364 ? 22.863 40.705 -30.455 1.00 32.61 394 GLY C N 1
ATOM 6993 C CA . GLY C 3 364 ? 23.443 41.400 -31.590 1.00 33.22 394 GLY C CA 1
ATOM 6994 C C . GLY C 3 364 ? 24.671 40.714 -32.153 1.00 33.37 394 GLY C C 1
ATOM 6995 O O . GLY C 3 364 ? 25.462 41.334 -32.857 1.00 33.91 394 GLY C O 1
ATOM 6996 N N . PHE C 3 365 ? 24.849 39.440 -31.840 1.00 18.05 395 PHE C N 1
ATOM 6997 C CA . PHE C 3 365 ? 25.924 38.673 -32.450 1.00 17.90 395 PHE C CA 1
ATOM 6998 C C . PHE C 3 365 ? 25.600 37.187 -32.524 1.00 19.05 395 PHE C C 1
ATOM 6999 O O . PHE C 3 365 ? 24.622 36.721 -31.922 1.00 20.05 395 PHE C O 1
ATOM 7007 N N . THR C 3 366 ? 26.373 36.478 -33.344 1.00 20.27 396 THR C N 1
ATOM 7008 C CA . THR C 3 366 ? 26.285 35.034 -33.488 1.00 21.66 396 THR C CA 1
ATOM 7009 C C . THR C 3 366 ? 27.737 34.514 -33.616 1.00 23.22 396 THR C C 1
ATOM 7010 O O . THR C 3 366 ? 28.637 35.240 -34.035 1.00 22.70 396 THR C O 1
ATOM 7014 N N . LEU C 3 367 ? 27.964 33.275 -33.195 1.00 25.19 397 LEU C N 1
ATOM 7015 C CA . LEU C 3 367 ? 29.296 32.666 -33.218 1.00 25.70 397 LEU C CA 1
ATOM 7016 C C . LEU C 3 367 ? 29.365 31.748 -34.377 1.00 27.72 397 LEU C C 1
ATOM 7017 O O . LEU C 3 367 ? 28.430 31.015 -34.616 1.00 30.25 397 LEU C O 1
ATOM 7022 N N . VAL C 3 368 ? 30.511 31.734 -35.037 1.00 30.09 398 VAL C N 1
ATOM 7023 C CA . VAL C 3 368 ? 30.638 31.300 -36.422 1.00 33.69 398 VAL C CA 1
ATOM 7024 C C . VAL C 3 368 ? 32.048 30.739 -36.640 1.00 36.34 398 VAL C C 1
ATOM 7025 O O . VAL C 3 368 ? 32.952 31.054 -35.865 1.00 35.12 398 VAL C O 1
ATOM 7029 N N . ASP C 3 369 ? 32.226 29.884 -37.648 1.00 42.24 399 ASP C N 1
ATOM 7030 C CA . ASP C 3 369 ? 33.516 29.191 -37.845 1.00 47.00 399 ASP C CA 1
ATOM 7031 C C . ASP C 3 369 ? 34.524 30.102 -38.439 1.00 46.40 399 ASP C C 1
ATOM 7032 O O . ASP C 3 369 ? 35.607 30.255 -37.900 1.00 44.98 399 ASP C O 1
ATOM 7037 N N . ASN C 3 370 ? 34.186 30.725 -39.550 1.00 49.62 400 ASN C N 1
ATOM 7038 C CA . ASN C 3 370 ? 34.962 31.897 -39.927 1.00 52.29 400 ASN C CA 1
ATOM 7039 C C . ASN C 3 370 ? 34.136 32.983 -40.602 1.00 50.57 400 ASN C C 1
ATOM 7040 O O . ASN C 3 370 ? 32.987 32.766 -40.986 1.00 48.28 400 ASN C O 1
ATOM 7045 N N . LEU C 3 371 ? 34.732 34.163 -40.720 1.00 50.71 401 LEU C N 1
ATOM 7046 C CA . LEU C 3 371 ? 34.009 35.334 -41.195 1.00 49.37 401 LEU C CA 1
ATOM 7047 C C . LEU C 3 371 ? 33.431 35.120 -42.587 1.00 50.77 401 LEU C C 1
ATOM 7048 O O . LEU C 3 371 ? 32.501 35.813 -42.958 1.00 50.40 401 LEU C O 1
ATOM 7053 N N . THR C 3 372 ? 33.923 34.177 -43.306 1.00 50.68 402 THR C N 1
ATOM 7054 C CA . THR C 3 372 ? 33.327 33.985 -44.618 1.00 51.09 402 THR C CA 1
ATOM 7055 C C . THR C 3 372 ? 31.946 33.296 -44.548 1.00 50.72 402 THR C C 1
ATOM 7056 O O . THR C 3 372 ? 31.134 33.494 -45.417 1.00 53.69 402 THR C O 1
ATOM 7060 N N . ASN C 3 373 ? 31.604 32.416 -43.524 1.00 51.89 403 ASN C N 1
ATOM 7061 C CA . ASN C 3 373 ? 30.226 31.909 -43.387 1.00 51.59 403 ASN C CA 1
ATOM 7062 C C . ASN C 3 373 ? 29.293 32.854 -42.637 1.00 47.95 403 ASN C C 1
ATOM 7063 O O . ASN C 3 373 ? 28.178 32.468 -42.302 1.00 50.14 403 ASN C O 1
ATOM 7068 N N . ALA C 3 374 ? 29.732 34.078 -42.369 1.00 43.50 404 ALA C N 1
ATOM 7069 C CA . ALA C 3 374 ? 28.909 35.024 -41.627 1.00 40.10 404 ALA C CA 1
ATOM 7070 C C . ALA C 3 374 ? 27.739 35.564 -42.483 1.00 37.50 404 ALA C C 1
ATOM 7071 O O . ALA C 3 374 ? 27.862 35.657 -43.705 1.00 36.60 404 ALA C O 1
ATOM 7073 N N . PRO C 3 375 ? 26.608 35.920 -41.834 1.00 34.04 405 PRO C N 1
ATOM 7074 C CA . PRO C 3 375 ? 25.538 36.660 -42.495 1.00 32.77 405 PRO C CA 1
ATOM 7075 C C . PRO C 3 375 ? 26.019 37.973 -43.112 1.00 32.07 405 PRO C C 1
ATOM 7076 O O . PRO C 3 375 ? 26.841 38.712 -42.529 1.00 30.87 405 PRO C O 1
ATOM 7080 N N . GLN C 3 376 ? 25.480 38.250 -44.291 1.00 31.03 406 GLN C N 1
ATOM 7081 C CA . GLN C 3 376 ? 25.948 39.340 -45.115 1.00 30.09 406 GLN C CA 1
ATOM 7082 C C . GLN C 3 376 ? 25.784 40.724 -44.506 1.00 27.50 406 GLN C C 1
ATOM 7083 O O . GLN C 3 376 ? 26.510 41.642 -44.893 1.00 26.09 406 GLN C O 1
ATOM 7089 N N . ASN C 3 377 ? 24.828 40.863 -43.581 1.00 24.58 407 ASN C N 1
ATOM 7090 C CA . ASN C 3 377 ? 24.399 42.172 -43.085 1.00 23.33 407 ASN C CA 1
ATOM 7091 C C . ASN C 3 377 ? 23.430 42.051 -41.908 1.00 22.33 407 ASN C C 1
ATOM 7092 O O . ASN C 3 377 ? 22.951 40.960 -41.583 1.00 24.15 407 ASN C O 1
ATOM 7097 N N . THR C 3 378 ? 23.101 43.169 -41.283 1.00 21.06 408 THR C N 1
ATOM 7098 C CA . THR C 3 378 ? 22.253 43.132 -40.083 1.00 19.92 408 THR C CA 1
ATOM 7099 C C . THR C 3 378 ? 20.912 42.493 -40.357 1.00 20.46 408 THR C C 1
ATOM 7100 O O . THR C 3 378 ? 20.404 41.749 -39.508 1.00 19.94 408 THR C O 1
ATOM 7104 N N . VAL C 3 379 ? 20.372 42.701 -41.556 1.00 21.69 409 VAL C N 1
ATOM 7105 C CA . VAL C 3 379 ? 19.049 42.144 -41.900 1.00 22.51 409 VAL C CA 1
ATOM 7106 C C . VAL C 3 379 ? 19.114 40.631 -42.024 1.00 23.83 409 VAL C C 1
ATOM 7107 O O . VAL C 3 379 ? 18.246 39.956 -41.499 1.00 24.25 409 VAL C O 1
ATOM 7111 N N . ALA C 3 380 ? 20.147 40.098 -42.678 1.00 25.05 410 ALA C N 1
ATOM 7112 C CA . ALA C 3 380 ? 20.312 38.624 -42.770 1.00 26.08 410 ALA C CA 1
ATOM 7113 C C . ALA C 3 380 ? 20.580 38.065 -41.372 1.00 25.49 410 ALA C C 1
ATOM 7114 O O . ALA C 3 380 ? 20.066 37.020 -40.993 1.00 27.87 410 ALA C O 1
ATOM 7116 N N . PHE C 3 381 ? 21.367 38.766 -40.584 1.00 24.28 411 PHE C N 1
ATOM 7117 C CA . PHE C 3 381 ? 21.644 38.294 -39.229 1.00 23.68 411 PHE C CA 1
ATOM 7118 C C . PHE C 3 381 ? 20.375 38.115 -38.422 1.00 25.58 411 PHE C C 1
ATOM 7119 O O . PHE C 3 381 ? 20.223 37.107 -37.741 1.00 25.00 411 PHE C O 1
ATOM 7127 N N . ASN C 3 382 ? 19.484 39.106 -38.472 1.00 27.72 412 ASN C N 1
ATOM 7128 C CA . ASN C 3 382 ? 18.261 39.040 -37.674 1.00 30.41 412 ASN C CA 1
ATOM 7129 C C . ASN C 3 382 ? 17.296 37.975 -38.163 1.00 32.39 412 ASN C C 1
ATOM 7130 O O . ASN C 3 382 ? 16.502 37.482 -37.390 1.00 31.12 412 ASN C O 1
ATOM 7135 N N . LYS C 3 383 ? 17.438 37.576 -39.420 1.00 34.10 413 LYS C N 1
ATOM 7136 C CA . LYS C 3 383 ? 16.582 36.555 -40.012 1.00 38.61 413 LYS C CA 1
ATOM 7137 C C . LYS C 3 383 ? 17.062 35.136 -39.683 1.00 38.32 413 LYS C C 1
ATOM 7138 O O . LYS C 3 383 ? 16.285 34.207 -39.736 1.00 40.07 413 LYS C O 1
ATOM 7144 N N . ALA C 3 384 ? 18.336 34.973 -39.349 1.00 36.56 414 ALA C N 1
ATOM 7145 C CA . ALA C 3 384 ? 18.917 33.655 -39.187 1.00 37.58 414 ALA C CA 1
ATOM 7146 C C . ALA C 3 384 ? 18.882 33.230 -37.733 1.00 38.39 414 ALA C C 1
ATOM 7147 O O . ALA C 3 384 ? 18.694 34.050 -36.854 1.00 37.37 414 ALA C O 1
ATOM 7149 N N . GLU C 3 385 ? 19.034 31.931 -37.501 1.00 42.68 415 GLU C N 1
ATOM 7150 C CA . GLU C 3 385 ? 19.162 31.389 -36.160 1.00 46.60 415 GLU C CA 1
ATOM 7151 C C . GLU C 3 385 ? 20.482 31.867 -35.594 1.00 41.12 415 GLU C C 1
ATOM 7152 O O . GLU C 3 385 ? 21.469 31.899 -36.291 1.00 40.38 415 GLU C O 1
ATOM 7158 N N . LYS C 3 386 ? 20.493 32.247 -34.334 1.00 36.94 416 LYS C N 1
ATOM 7159 C CA . LYS C 3 386 ? 21.704 32.739 -33.729 1.00 36.00 416 LYS C CA 1
ATOM 7160 C C . LYS C 3 386 ? 22.247 31.747 -32.712 1.00 35.49 416 LYS C C 1
ATOM 7161 O O . LYS C 3 386 ? 21.503 30.950 -32.110 1.00 36.50 416 LYS C O 1
ATOM 7167 N N . VAL C 3 387 ? 23.562 31.798 -32.563 1.00 33.14 417 VAL C N 1
ATOM 7168 C CA . VAL C 3 387 ? 24.320 30.875 -31.741 1.00 31.96 417 VAL C CA 1
ATOM 7169 C C . VAL C 3 387 ? 25.180 31.723 -30.831 1.00 30.56 417 VAL C C 1
ATOM 7170 O O . VAL C 3 387 ? 26.040 32.458 -31.320 1.00 30.79 417 VAL C O 1
ATOM 7174 N N . THR C 3 388 ? 24.937 31.656 -29.522 1.00 28.94 418 THR C N 1
ATOM 7175 C CA . THR C 3 388 ? 25.723 32.432 -28.565 1.00 27.01 418 THR C CA 1
ATOM 7176 C C . THR C 3 388 ? 26.330 31.527 -27.471 1.00 28.24 418 THR C C 1
ATOM 7177 O O . THR C 3 388 ? 26.699 31.951 -26.374 1.00 28.51 418 THR C O 1
ATOM 7181 N N . SER C 3 389 ? 26.498 30.277 -27.832 1.00 29.17 419 SER C N 1
ATOM 7182 C CA . SER C 3 389 ? 26.913 29.235 -26.910 1.00 29.14 419 SER C CA 1
ATOM 7183 C C . SER C 3 389 ? 27.951 28.405 -27.651 1.00 28.43 419 SER C C 1
ATOM 7184 O O . SER C 3 389 ? 27.916 28.360 -28.869 1.00 28.15 419 SER C O 1
ATOM 7187 N N . MET C 3 390 ? 28.882 27.774 -26.949 1.00 28.11 420 MET C N 1
ATOM 7188 C CA . MET C 3 390 ? 29.932 26.990 -27.610 1.00 28.96 420 MET C CA 1
ATOM 7189 C C . MET C 3 390 ? 30.479 25.915 -26.661 1.00 29.88 420 MET C C 1
ATOM 7190 O O . MET C 3 390 ? 30.267 25.995 -25.446 1.00 29.32 420 MET C O 1
ATOM 7195 N N . PHE C 3 391 ? 31.191 24.935 -27.205 1.00 29.31 421 PHE C N 1
ATOM 7196 C CA . PHE C 3 391 ? 31.784 23.904 -26.355 1.00 32.75 421 PHE C CA 1
ATOM 7197 C C . PHE C 3 391 ? 33.147 24.293 -25.771 1.00 32.90 421 PHE C C 1
ATOM 7198 O O . PHE C 3 391 ? 33.935 24.941 -26.425 1.00 33.34 421 PHE C O 1
ATOM 7206 N N . ALA C 3 392 ? 33.403 23.901 -24.524 1.00 33.88 422 ALA C N 1
ATOM 7207 C CA . ALA C 3 392 ? 34.724 24.041 -23.928 1.00 34.50 422 ALA C CA 1
ATOM 7208 C C . ALA C 3 392 ? 35.699 23.368 -24.882 1.00 35.43 422 ALA C C 1
ATOM 7209 O O . ALA C 3 392 ? 35.383 22.322 -25.423 1.00 36.63 422 ALA C O 1
ATOM 7211 N N . GLY C 3 393 ? 36.855 23.985 -25.108 1.00 34.96 423 GLY C N 1
ATOM 7212 C CA . GLY C 3 393 ? 37.868 23.456 -26.029 1.00 37.11 423 GLY C CA 1
ATOM 7213 C C . GLY C 3 393 ? 37.795 23.995 -27.462 1.00 38.10 423 GLY C C 1
ATOM 7214 O O . GLY C 3 393 ? 38.668 23.717 -28.284 1.00 41.44 423 GLY C O 1
ATOM 7215 N N . GLU C 3 394 ? 36.771 24.777 -27.772 1.00 37.38 424 GLU C N 1
ATOM 7216 C CA . GLU C 3 394 ? 36.610 25.329 -29.121 1.00 37.45 424 GLU C CA 1
ATOM 7217 C C . GLU C 3 394 ? 37.044 26.775 -29.198 1.00 33.18 424 GLU C C 1
ATOM 7218 O O . GLU C 3 394 ? 37.122 27.464 -28.179 1.00 27.86 424 GLU C O 1
ATOM 7224 N N . THR C 3 395 ? 37.328 27.213 -30.426 1.00 33.78 425 THR C N 1
ATOM 7225 C CA . THR C 3 395 ? 37.410 28.641 -30.714 1.00 34.06 425 THR C CA 1
ATOM 7226 C C . THR C 3 395 ? 36.449 29.042 -31.863 1.00 32.68 425 THR C C 1
ATOM 7227 O O . THR C 3 395 ? 36.336 28.368 -32.882 1.00 31.90 425 THR C O 1
ATOM 7231 N N . LYS C 3 396 ? 35.745 30.152 -31.652 1.00 30.52 426 LYS C N 1
ATOM 7232 C CA . LYS C 3 396 ? 34.801 30.666 -32.607 1.00 30.20 426 LYS C CA 1
ATOM 7233 C C . LYS C 3 396 ? 35.047 32.159 -32.854 1.00 29.26 426 LYS C C 1
ATOM 7234 O O . LYS C 3 396 ? 35.621 32.864 -32.004 1.00 26.97 426 LYS C O 1
ATOM 7240 N N . THR C 3 397 ? 34.605 32.642 -34.023 1.00 29.16 427 THR C N 1
ATOM 7241 C CA . THR C 3 397 ? 34.761 34.055 -34.326 1.00 27.68 427 THR C CA 1
ATOM 7242 C C . THR C 3 397 ? 33.424 34.781 -34.198 1.00 25.32 427 THR C C 1
ATOM 7243 O O . THR C 3 397 ? 32.395 34.233 -34.510 1.00 25.88 427 THR C O 1
ATOM 7247 N N . VAL C 3 398 ? 33.464 36.000 -33.661 1.00 23.04 428 VAL C N 1
ATOM 7248 C CA . VAL C 3 398 ? 32.284 36.748 -33.316 1.00 20.49 428 VAL C CA 1
ATOM 7249 C C . VAL C 3 398 ? 31.763 37.588 -34.482 1.00 21.37 428 VAL C C 1
ATOM 7250 O O . VAL C 3 398 ? 32.422 38.549 -34.914 1.00 22.49 428 VAL C O 1
ATOM 7254 N N . ALA C 3 399 ? 30.584 37.201 -34.993 1.00 20.31 429 ALA C N 1
ATOM 7255 C CA . ALA C 3 399 ? 29.879 37.951 -36.062 1.00 20.32 429 ALA C CA 1
ATOM 7256 C C . ALA C 3 399 ? 28.833 38.843 -35.407 1.00 19.71 429 ALA C C 1
ATOM 7257 O O . ALA C 3 399 ? 27.752 38.337 -34.987 1.00 18.24 429 ALA C O 1
ATOM 7259 N N . MET C 3 400 ? 29.169 40.130 -35.305 1.00 19.03 430 MET C N 1
ATOM 7260 C CA . MET C 3 400 ? 28.340 41.091 -34.594 1.00 19.48 430 MET C CA 1
ATOM 7261 C C . MET C 3 400 ? 27.795 42.145 -35.587 1.00 20.27 430 MET C C 1
ATOM 7262 O O . MET C 3 400 ? 28.460 42.490 -36.563 1.00 20.89 430 MET C O 1
ATOM 7267 N N . TYR C 3 401 ? 26.570 42.617 -35.352 1.00 19.50 431 TYR C N 1
ATOM 7268 C CA . TYR C 3 401 ? 25.873 43.427 -36.307 1.00 19.76 431 TYR C CA 1
ATOM 7269 C C . TYR C 3 401 ? 25.200 44.635 -35.631 1.00 20.84 431 TYR C C 1
ATOM 7270 O O . TYR C 3 401 ? 24.523 44.541 -34.585 1.00 19.78 431 TYR C O 1
ATOM 7279 N N . ASP C 3 402 ? 25.397 45.783 -36.255 1.00 21.65 432 ASP C N 1
ATOM 7280 C CA . ASP C 3 402 ? 24.912 47.029 -35.756 1.00 23.08 432 ASP C CA 1
ATOM 7281 C C . ASP C 3 402 ? 23.868 47.622 -36.729 1.00 24.28 432 ASP C C 1
ATOM 7282 O O . ASP C 3 402 ? 23.874 47.322 -37.933 1.00 23.73 432 ASP C O 1
ATOM 7287 N N . THR C 3 403 ? 22.989 48.480 -36.202 1.00 23.95 433 THR C N 1
ATOM 7288 C CA . THR C 3 403 ? 22.252 49.426 -37.034 1.00 24.28 433 THR C CA 1
ATOM 7289 C C . THR C 3 403 ? 22.803 50.796 -36.659 1.00 25.53 433 THR C C 1
ATOM 7290 O O . THR C 3 403 ? 23.432 50.948 -35.599 1.00 25.34 433 THR C O 1
ATOM 7294 N N . LYS C 3 404 ? 22.596 51.762 -37.551 1.00 27.77 434 LYS C N 1
ATOM 7295 C CA . LYS C 3 404 ? 23.015 53.165 -37.370 1.00 30.72 434 LYS C CA 1
ATOM 7296 C C . LYS C 3 404 ? 21.894 53.970 -37.929 1.00 29.77 434 LYS C C 1
ATOM 7297 O O . LYS C 3 404 ? 21.403 53.662 -39.009 1.00 27.95 434 LYS C O 1
ATOM 7303 N N . ASN C 3 405 ? 21.494 54.986 -37.185 1.00 29.78 435 ASN C N 1
ATOM 7304 C CA . ASN C 3 405 ? 20.254 55.706 -37.439 1.00 31.55 435 ASN C CA 1
ATOM 7305 C C . ASN C 3 405 ? 19.133 54.783 -37.783 1.00 30.77 435 ASN C C 1
ATOM 7306 O O . ASN C 3 405 ? 18.329 55.070 -38.634 1.00 30.55 435 ASN C O 1
ATOM 7311 N N . GLY C 3 406 ? 19.075 53.655 -37.088 1.00 30.74 436 GLY C N 1
ATOM 7312 C CA . GLY C 3 406 ? 18.029 52.683 -37.338 1.00 31.03 436 GLY C CA 1
ATOM 7313 C C . GLY C 3 406 ? 18.204 51.854 -38.601 1.00 30.39 436 GLY C C 1
ATOM 7314 O O . GLY C 3 406 ? 17.452 50.918 -38.800 1.00 32.59 436 GLY C O 1
ATOM 7315 N N . ASP C 3 407 ? 19.179 52.171 -39.448 1.00 30.57 437 ASP C N 1
ATOM 7316 C CA . ASP C 3 407 ? 19.367 51.456 -40.712 1.00 30.17 437 ASP C CA 1
ATOM 7317 C C . ASP C 3 407 ? 20.391 50.333 -40.540 1.00 28.98 437 ASP C C 1
ATOM 7318 O O . ASP C 3 407 ? 21.379 50.486 -39.825 1.00 28.07 437 ASP C O 1
ATOM 7323 N N . PRO C 3 408 ? 20.147 49.186 -41.172 1.00 27.10 438 PRO C N 1
ATOM 7324 C CA . PRO C 3 408 ? 21.035 48.060 -40.955 1.00 27.01 438 PRO C CA 1
ATOM 7325 C C . PRO C 3 408 ? 22.401 48.288 -41.579 1.00 26.30 438 PRO C C 1
ATOM 7326 O O . PRO C 3 408 ? 22.482 48.777 -42.695 1.00 25.89 438 PRO C O 1
ATOM 7330 N N . GLU C 3 409 ? 23.456 47.892 -40.885 1.00 26.45 439 GLU C N 1
ATOM 7331 C CA . GLU C 3 409 ? 24.798 47.935 -41.488 1.00 28.97 439 GLU C CA 1
ATOM 7332 C C . GLU C 3 409 ? 24.901 46.867 -42.574 1.00 28.52 439 GLU C C 1
ATOM 7333 O O . GLU C 3 409 ? 24.122 45.903 -42.578 1.00 27.27 439 GLU C O 1
ATOM 7339 N N . THR C 3 410 ? 25.860 47.025 -43.474 1.00 28.00 440 THR C N 1
ATOM 7340 C CA . THR C 3 410 ? 25.975 46.106 -44.593 1.00 29.87 440 THR C CA 1
ATOM 7341 C C . THR C 3 410 ? 27.138 45.107 -44.458 1.00 30.22 440 THR C C 1
ATOM 7342 O O . THR C 3 410 ? 27.606 44.539 -45.436 1.00 29.76 440 THR C O 1
ATOM 7346 N N . LYS C 3 411 ? 27.573 44.886 -43.226 1.00 31.78 441 LYS C N 1
ATOM 7347 C CA . LYS C 3 411 ? 28.578 43.870 -42.910 1.00 33.45 441 LYS C CA 1
ATOM 7348 C C . LYS C 3 411 ? 28.802 43.871 -41.441 1.00 31.25 441 LYS C C 1
ATOM 7349 O O . LYS C 3 411 ? 28.385 44.811 -40.779 1.00 31.36 441 LYS C O 1
ATOM 7355 N N . PRO C 3 412 ? 29.483 42.837 -40.926 1.00 28.75 442 PRO C N 1
ATOM 7356 C CA . PRO C 3 412 ? 29.660 42.683 -39.498 1.00 26.45 442 PRO C CA 1
ATOM 7357 C C . PRO C 3 412 ? 30.626 43.706 -38.916 1.00 25.08 442 PRO C C 1
ATOM 7358 O O . PRO C 3 412 ? 31.438 44.252 -39.636 1.00 25.60 442 PRO C O 1
ATOM 7362 N N . VAL C 3 413 ? 30.513 43.989 -37.625 1.00 23.25 443 VAL C N 1
ATOM 7363 C CA . VAL C 3 413 ? 31.410 44.935 -36.988 1.00 24.08 443 VAL C CA 1
ATOM 7364 C C . VAL C 3 413 ? 32.878 44.519 -37.199 1.00 26.98 443 VAL C C 1
ATOM 7365 O O . VAL C 3 413 ? 33.242 43.340 -37.085 1.00 25.57 443 VAL C O 1
ATOM 7369 N N . ASP C 3 414 ? 33.691 45.518 -37.521 1.00 30.60 444 ASP C N 1
ATOM 7370 C CA . ASP C 3 414 ? 35.137 45.407 -37.665 1.00 33.84 444 ASP C CA 1
ATOM 7371 C C . ASP C 3 414 ? 35.806 45.888 -36.378 1.00 32.95 444 ASP C C 1
ATOM 7372 O O . ASP C 3 414 ? 35.529 47.004 -35.925 1.00 33.25 444 ASP C O 1
ATOM 7377 N N . PHE C 3 415 ? 36.704 45.071 -35.828 1.00 32.59 445 PHE C N 1
ATOM 7378 C CA . PHE C 3 415 ? 37.357 45.356 -34.542 1.00 33.04 445 PHE C CA 1
ATOM 7379 C C . PHE C 3 415 ? 38.813 45.835 -34.715 1.00 35.06 445 PHE C C 1
ATOM 7380 O O . PHE C 3 415 ? 39.606 45.811 -33.776 1.00 34.85 445 PHE C O 1
ATOM 7388 N N . LYS C 3 416 ? 39.166 46.247 -35.924 1.00 37.39 446 LYS C N 1
ATOM 7389 C CA . LYS C 3 416 ? 40.435 46.944 -36.166 1.00 40.45 446 LYS C CA 1
ATOM 7390 C C . LYS C 3 416 ? 40.546 48.049 -35.130 1.00 40.93 446 LYS C C 1
ATOM 7391 O O . LYS C 3 416 ? 39.586 48.772 -34.900 1.00 39.80 446 LYS C O 1
ATOM 7397 N N . ASP C 3 417 ? 41.694 48.150 -34.471 1.00 43.03 447 ASP C N 1
ATOM 7398 C CA . ASP C 3 417 ? 41.933 49.240 -33.518 1.00 45.33 447 ASP C CA 1
ATOM 7399 C C . ASP C 3 417 ? 41.155 49.128 -32.195 1.00 40.97 447 ASP C C 1
ATOM 7400 O O . ASP C 3 417 ? 41.281 49.988 -31.337 1.00 41.03 447 ASP C O 1
ATOM 7405 N N . ALA C 3 418 ? 40.361 48.076 -32.034 1.00 37.21 448 ALA C N 1
ATOM 7406 C CA . ALA C 3 418 ? 39.598 47.833 -30.808 1.00 34.60 448 ALA C CA 1
ATOM 7407 C C . ALA C 3 418 ? 40.400 46.933 -29.881 1.00 33.81 448 ALA C C 1
ATOM 7408 O O . ALA C 3 418 ? 41.222 46.162 -30.345 1.00 35.33 448 ALA C O 1
ATOM 7410 N N . THR C 3 419 ? 40.158 47.033 -28.575 1.00 32.67 449 THR C N 1
ATOM 7411 C CA . THR C 3 419 ? 40.707 46.098 -27.599 1.00 31.43 449 THR C CA 1
ATOM 7412 C C . THR C 3 419 ? 39.571 45.373 -26.868 1.00 30.19 449 THR C C 1
ATOM 7413 O O . THR C 3 419 ? 38.466 45.936 -26.707 1.00 29.34 449 THR C O 1
ATOM 7417 N N . VAL C 3 420 ? 39.850 44.135 -26.416 1.00 29.07 450 VAL C N 1
ATOM 7418 C CA . VAL C 3 420 ? 38.871 43.303 -25.706 1.00 27.49 450 VAL C CA 1
ATOM 7419 C C . VAL C 3 420 ? 39.384 42.744 -24.368 1.00 28.16 450 VAL C C 1
ATOM 7420 O O . VAL C 3 420 ? 40.472 42.146 -24.291 1.00 29.11 450 VAL C O 1
ATOM 7424 N N . ARG C 3 421 ? 38.590 42.989 -23.320 1.00 27.18 451 ARG C N 1
ATOM 7425 C CA . ARG C 3 421 ? 38.775 42.417 -22.014 1.00 27.71 451 ARG C CA 1
ATOM 7426 C C . ARG C 3 421 ? 37.897 41.167 -21.878 1.00 25.23 451 ARG C C 1
ATOM 7427 O O . ARG C 3 421 ? 36.764 41.136 -22.373 1.00 24.54 451 ARG C O 1
ATOM 7435 N N . SER C 3 422 ? 38.443 40.153 -21.213 1.00 23.66 452 SER C N 1
ATOM 7436 C CA . SER C 3 422 ? 37.729 38.961 -20.819 1.00 22.71 452 SER C CA 1
ATOM 7437 C C . SER C 3 422 ? 37.452 39.007 -19.312 1.00 23.47 452 SER C C 1
ATOM 7438 O O . SER C 3 422 ? 38.377 39.041 -18.480 1.00 24.32 452 SER C O 1
ATOM 7441 N N . LEU C 3 423 ? 36.177 39.046 -18.960 1.00 23.18 453 LEU C N 1
ATOM 7442 C CA . LEU C 3 423 ? 35.792 39.225 -17.586 1.00 24.02 453 LEU C CA 1
ATOM 7443 C C . LEU C 3 423 ? 35.842 37.881 -16.848 1.00 24.00 453 LEU C C 1
ATOM 7444 O O . LEU C 3 423 ? 35.942 37.851 -15.644 1.00 26.75 453 LEU C O 1
ATOM 7449 N N . ASN C 3 424 ? 35.858 36.769 -17.569 1.00 22.87 454 ASN C N 1
ATOM 7450 C CA . ASN C 3 424 ? 35.868 35.425 -16.940 1.00 22.80 454 ASN C CA 1
ATOM 7451 C C . ASN C 3 424 ? 36.980 34.556 -17.617 1.00 23.29 454 ASN C C 1
ATOM 7452 O O . ASN C 3 424 ? 36.701 33.543 -18.271 1.00 23.20 454 ASN C O 1
ATOM 7457 N N . PRO C 3 425 ? 38.236 34.987 -17.521 1.00 23.76 455 PRO C N 1
ATOM 7458 C CA . PRO C 3 425 ? 39.299 34.395 -18.349 1.00 24.52 455 PRO C CA 1
ATOM 7459 C C . PRO C 3 425 ? 39.592 32.911 -18.106 1.00 26.30 455 PRO C C 1
ATOM 7460 O O . PRO C 3 425 ? 40.027 32.210 -19.019 1.00 29.32 455 PRO C O 1
ATOM 7464 N N . ILE C 3 426 ? 39.320 32.406 -16.910 1.00 27.63 456 ILE C N 1
ATOM 7465 C CA . ILE C 3 426 ? 39.504 30.987 -16.681 1.00 28.57 456 ILE C CA 1
ATOM 7466 C C . ILE C 3 426 ? 38.527 30.178 -17.557 1.00 29.11 456 ILE C C 1
ATOM 7467 O O . ILE C 3 426 ? 38.914 29.164 -18.130 1.00 31.63 456 ILE C O 1
ATOM 7472 N N . ILE C 3 427 ? 37.293 30.662 -17.727 1.00 28.50 457 ILE C N 1
ATOM 7473 C CA . ILE C 3 427 ? 36.298 30.008 -18.608 1.00 28.10 457 ILE C CA 1
ATOM 7474 C C . ILE C 3 427 ? 36.633 30.217 -20.084 1.00 27.76 457 ILE C C 1
ATOM 7475 O O . ILE C 3 427 ? 36.746 29.252 -20.856 1.00 28.26 457 ILE C O 1
ATOM 7480 N N . ALA C 3 428 ? 36.788 31.476 -20.476 1.00 26.22 458 ALA C N 1
ATOM 7481 C CA . ALA C 3 428 ? 37.033 31.805 -21.880 1.00 25.11 458 ALA C CA 1
ATOM 7482 C C . ALA C 3 428 ? 37.724 33.135 -22.021 1.00 24.78 458 ALA C C 1
ATOM 7483 O O . ALA C 3 428 ? 37.528 34.079 -21.217 1.00 24.37 458 ALA C O 1
ATOM 7485 N N . THR C 3 429 ? 38.482 33.188 -23.107 1.00 24.72 459 THR C N 1
ATOM 7486 C CA . THR C 3 429 ? 39.409 34.234 -23.426 1.00 25.90 459 THR C CA 1
ATOM 7487 C C . THR C 3 429 ? 39.067 34.791 -24.810 1.00 25.73 459 THR C C 1
ATOM 7488 O O . THR C 3 429 ? 38.533 34.060 -25.620 1.00 27.33 459 THR C O 1
ATOM 7492 N N . ALA C 3 430 ? 39.344 36.078 -25.062 1.00 25.14 460 ALA C N 1
ATOM 7493 C CA . ALA C 3 430 ? 39.169 36.705 -26.378 1.00 23.59 460 ALA C CA 1
ATOM 7494 C C . ALA C 3 430 ? 40.387 37.518 -26.837 1.00 25.38 460 ALA C C 1
ATOM 7495 O O . ALA C 3 430 ? 41.097 38.183 -26.023 1.00 24.09 460 ALA C O 1
ATOM 7497 N N . ALA C 3 431 ? 40.604 37.449 -28.157 1.00 25.63 461 ALA C N 1
ATOM 7498 C CA . ALA C 3 431 ? 41.688 38.116 -28.830 1.00 27.91 461 ALA C CA 1
ATOM 7499 C C . ALA C 3 431 ? 41.153 38.886 -30.054 1.00 30.38 461 ALA C C 1
ATOM 7500 O O . ALA C 3 431 ? 40.137 38.504 -30.661 1.00 30.17 461 ALA C O 1
ATOM 7502 N N . ILE C 3 432 ? 41.803 39.991 -30.389 1.00 33.51 462 ILE C N 1
ATOM 7503 C CA . ILE C 3 432 ? 41.573 40.621 -31.681 1.00 36.40 462 ILE C CA 1
ATOM 7504 C C . ILE C 3 432 ? 42.783 40.412 -32.554 1.00 39.83 462 ILE C C 1
ATOM 7505 O O . ILE C 3 432 ? 43.894 40.776 -32.200 1.00 41.57 462 ILE C O 1
ATOM 7510 N N . ASN C 3 433 ? 42.526 39.837 -33.712 1.00 43.63 463 ASN C N 1
ATOM 7511 C CA . ASN C 3 433 ? 43.547 39.466 -34.652 1.00 47.80 463 ASN C CA 1
ATOM 7512 C C . ASN C 3 433 ? 43.156 40.181 -35.937 1.00 46.84 463 ASN C C 1
ATOM 7513 O O . ASN C 3 433 ? 42.346 39.679 -36.716 1.00 48.30 463 ASN C O 1
ATOM 7518 N N . GLY C 3 434 ? 43.685 41.398 -36.094 1.00 45.74 464 GLY C N 1
ATOM 7519 C CA . GLY C 3 434 ? 43.367 42.296 -37.204 1.00 44.97 464 GLY C CA 1
ATOM 7520 C C . GLY C 3 434 ? 41.975 42.892 -37.077 1.00 43.87 464 GLY C C 1
ATOM 7521 O O . GLY C 3 434 ? 41.681 43.691 -36.182 1.00 44.67 464 GLY C O 1
ATOM 7522 N N . SER C 3 435 ? 41.098 42.490 -37.977 1.00 41.73 465 SER C N 1
ATOM 7523 C CA . SER C 3 435 ? 39.729 42.935 -37.923 1.00 39.50 465 SER C CA 1
ATOM 7524 C C . SER C 3 435 ? 38.874 41.987 -37.125 1.00 36.98 465 SER C C 1
ATOM 7525 O O . SER C 3 435 ? 37.743 42.345 -36.789 1.00 32.76 465 SER C O 1
ATOM 7528 N N . GLU C 3 436 ? 39.405 40.799 -36.809 1.00 37.86 466 GLU C N 1
ATOM 7529 C CA . GLU C 3 436 ? 38.567 39.710 -36.272 1.00 39.09 466 GLU C CA 1
ATOM 7530 C C . GLU C 3 436 ? 38.659 39.480 -34.769 1.00 36.31 466 GLU C C 1
ATOM 7531 O O . GLU C 3 436 ? 39.747 39.534 -34.186 1.00 38.75 466 GLU C O 1
ATOM 7537 N N . LEU C 3 437 ? 37.510 39.150 -34.178 1.00 32.20 467 LEU C N 1
ATOM 7538 C CA . LEU C 3 437 ? 37.393 38.846 -32.761 1.00 30.67 467 LEU C CA 1
ATOM 7539 C C . LEU C 3 437 ? 37.145 37.340 -32.552 1.00 30.79 467 LEU C C 1
ATOM 7540 O O . LEU C 3 437 ? 36.165 36.776 -33.061 1.00 29.56 467 LEU C O 1
ATOM 7545 N N . LEU C 3 438 ? 38.059 36.688 -31.826 1.00 31.11 468 LEU C N 1
ATOM 7546 C CA . LEU C 3 438 ? 37.974 35.252 -31.559 1.00 30.90 468 LEU C CA 1
ATOM 7547 C C . LEU C 3 438 ? 37.810 34.995 -30.086 1.00 30.90 468 LEU C C 1
ATOM 7548 O O . LEU C 3 438 ? 38.402 35.676 -29.257 1.00 32.47 468 LEU C O 1
ATOM 7553 N N . VAL C 3 439 ? 37.001 33.995 -29.770 1.00 29.60 469 VAL C N 1
ATOM 7554 C CA . VAL C 3 439 ? 36.758 33.580 -28.401 1.00 27.76 469 VAL C CA 1
ATOM 7555 C C . VAL C 3 439 ? 37.168 32.120 -28.311 1.00 28.28 469 VAL C C 1
ATOM 7556 O O . VAL C 3 439 ? 36.693 31.315 -29.102 1.00 27.70 469 VAL C O 1
ATOM 7560 N N . THR C 3 440 ? 38.026 31.798 -27.348 1.00 28.18 470 THR C N 1
ATOM 7561 C CA . THR C 3 440 ? 38.450 30.439 -27.093 1.00 29.23 470 THR C CA 1
ATOM 7562 C C . THR C 3 440 ? 37.965 29.997 -25.736 1.00 29.89 470 THR C C 1
ATOM 7563 O O . THR C 3 440 ? 38.257 30.643 -24.726 1.00 31.12 470 THR C O 1
ATOM 7567 N N . ALA C 3 441 ? 37.207 28.903 -25.717 1.00 31.00 471 ALA C N 1
ATOM 7568 C CA . ALA C 3 441 ? 36.710 28.306 -24.468 1.00 31.20 471 ALA C CA 1
ATOM 7569 C C . ALA C 3 441 ? 37.761 27.331 -23.941 1.00 32.68 471 ALA C C 1
ATOM 7570 O O . ALA C 3 441 ? 38.267 26.508 -24.707 1.00 32.68 471 ALA C O 1
ATOM 7572 N N . ASN C 3 442 ? 38.098 27.441 -22.655 1.00 36.95 472 ASN C N 1
ATOM 7573 C CA . ASN C 3 442 ? 39.182 26.641 -22.056 1.00 38.15 472 ASN C CA 1
ATOM 7574 C C . ASN C 3 442 ? 38.693 25.248 -21.716 1.00 38.03 472 ASN C C 1
ATOM 7575 O O . ASN C 3 442 ? 37.576 25.094 -21.232 1.00 39.15 472 ASN C O 1
ATOM 7580 N N . ALA C 3 443 ? 39.509 24.232 -22.004 1.00 39.61 473 ALA C N 1
ATOM 7581 C CA . ALA C 3 443 ? 39.145 22.806 -21.754 1.00 40.38 473 ALA C CA 1
ATOM 7582 C C . ALA C 3 443 ? 38.628 22.587 -20.331 1.00 40.22 473 ALA C C 1
ATOM 7583 O O . ALA C 3 443 ? 39.190 23.133 -19.384 1.00 41.38 473 ALA C O 1
ATOM 7585 N N . GLY C 3 444 ? 37.541 21.830 -20.201 1.00 39.41 474 GLY C N 1
ATOM 7586 C CA . GLY C 3 444 ? 37.025 21.416 -18.897 1.00 39.52 474 GLY C CA 1
ATOM 7587 C C . GLY C 3 444 ? 36.525 22.537 -18.018 1.00 38.84 474 GLY C C 1
ATOM 7588 O O . GLY C 3 444 ? 36.546 22.437 -16.820 1.00 40.78 474 GLY C O 1
ATOM 7589 N N . GLN C 3 445 ? 36.093 23.624 -18.620 1.00 39.06 475 GLN C N 1
ATOM 7590 C CA . GLN C 3 445 ? 35.512 24.728 -17.885 1.00 37.69 475 GLN C CA 1
ATOM 7591 C C . GLN C 3 445 ? 34.149 24.888 -18.493 1.00 35.52 475 GLN C C 1
ATOM 7592 O O . GLN C 3 445 ? 33.908 24.465 -19.633 1.00 34.75 475 GLN C O 1
ATOM 7598 N N . SER C 3 446 ? 33.243 25.486 -17.740 1.00 35.32 476 SER C N 1
ATOM 7599 C CA . SER C 3 446 ? 31.882 25.743 -18.236 1.00 34.63 476 SER C CA 1
ATOM 7600 C C . SER C 3 446 ? 31.230 26.932 -17.520 1.00 33.61 476 SER C C 1
ATOM 7601 O O . SER C 3 446 ? 31.645 27.310 -16.421 1.00 33.82 476 SER C O 1
ATOM 7604 N N . GLY C 3 447 ? 30.213 27.520 -18.146 1.00 32.34 477 GLY C N 1
ATOM 7605 C CA . GLY C 3 447 ? 29.500 28.661 -17.547 1.00 32.64 477 GLY C CA 1
ATOM 7606 C C . GLY C 3 447 ? 29.407 29.905 -18.425 1.00 31.93 477 GLY C C 1
ATOM 7607 O O . GLY C 3 447 ? 29.706 29.882 -19.632 1.00 31.92 477 GLY C O 1
ATOM 7608 N N . LYS C 3 448 ? 28.975 30.988 -17.807 1.00 31.24 478 LYS C N 1
ATOM 7609 C CA . LYS C 3 448 ? 28.857 32.253 -18.493 1.00 31.80 478 LYS C CA 1
ATOM 7610 C C . LYS C 3 448 ? 30.223 32.942 -18.507 1.00 31.36 478 LYS C C 1
ATOM 7611 O O . LYS C 3 448 ? 30.904 33.059 -17.473 1.00 31.75 478 LYS C O 1
ATOM 7617 N N . ALA C 3 449 ? 30.632 33.356 -19.705 1.00 29.96 479 ALA C N 1
ATOM 7618 C CA . ALA C 3 449 ? 31.830 34.162 -19.891 1.00 29.11 479 ALA C CA 1
ATOM 7619 C C . ALA C 3 449 ? 31.526 35.467 -20.661 1.00 27.88 479 ALA C C 1
ATOM 7620 O O . ALA C 3 449 ? 31.032 35.458 -21.794 1.00 26.38 479 ALA C O 1
ATOM 7622 N N . SER C 3 450 ? 31.834 36.590 -20.018 1.00 27.81 480 SER C N 1
ATOM 7623 C CA . SER C 3 450 ? 31.559 37.905 -20.546 1.00 26.75 480 SER C CA 1
ATOM 7624 C C . SER C 3 450 ? 32.797 38.582 -21.069 1.00 27.13 480 SER C C 1
ATOM 7625 O O . SER C 3 450 ? 33.912 38.267 -20.644 1.00 27.92 480 SER C O 1
ATOM 7628 N N . PHE C 3 451 ? 32.574 39.544 -21.972 1.00 26.15 481 PHE C N 1
ATOM 7629 C CA . PHE C 3 451 ? 33.617 40.320 -22.632 1.00 25.35 481 PHE C CA 1
ATOM 7630 C C . PHE C 3 451 ? 33.199 41.780 -22.815 1.00 25.81 481 PHE C C 1
ATOM 7631 O O . PHE C 3 451 ? 31.999 42.073 -23.020 1.00 25.15 481 PHE C O 1
ATOM 7639 N N . GLU C 3 452 ? 34.194 42.674 -22.741 1.00 26.22 482 GLU C N 1
ATOM 7640 C CA . GLU C 3 452 ? 34.002 44.102 -22.903 1.00 26.80 482 GLU C CA 1
ATOM 7641 C C . GLU C 3 452 ? 34.930 44.565 -23.979 1.00 26.12 482 GLU C C 1
ATOM 7642 O O . GLU C 3 452 ? 36.133 44.404 -23.836 1.00 26.61 482 GLU C O 1
ATOM 7648 N N . VAL C 3 453 ? 34.374 45.124 -25.049 1.00 24.74 483 VAL C N 1
ATOM 7649 C CA . VAL C 3 453 ? 35.139 45.651 -26.168 1.00 24.83 483 VAL C CA 1
ATOM 7650 C C . VAL C 3 453 ? 35.147 47.189 -26.100 1.00 25.94 483 VAL C C 1
ATOM 7651 O O . VAL C 3 453 ? 34.101 47.814 -25.853 1.00 24.33 483 VAL C O 1
ATOM 7655 N N . THR C 3 454 ? 36.340 47.781 -26.285 1.00 27.26 484 THR C N 1
ATOM 7656 C CA . THR C 3 454 ? 36.519 49.240 -26.295 1.00 27.58 484 THR C CA 1
ATOM 7657 C C . THR C 3 454 ? 36.969 49.631 -27.674 1.00 27.86 484 THR C C 1
ATOM 7658 O O . THR C 3 454 ? 37.909 49.040 -28.206 1.00 28.94 484 THR C O 1
ATOM 7662 N N . PHE C 3 455 ? 36.294 50.611 -28.269 1.00 28.48 485 PHE C N 1
ATOM 7663 C CA . PHE C 3 455 ? 36.602 51.047 -29.641 1.00 29.31 485 PHE C CA 1
ATOM 7664 C C . PHE C 3 455 ? 37.436 52.305 -29.634 1.00 31.05 485 PHE C C 1
ATOM 7665 O O . PHE C 3 455 ? 37.557 52.956 -28.596 1.00 29.95 485 PHE C O 1
ATOM 7673 N N . LYS C 3 456 ? 38.020 52.631 -30.788 1.00 34.32 486 LYS C N 1
ATOM 7674 C CA . LYS C 3 456 ? 38.905 53.822 -30.921 1.00 37.07 486 LYS C CA 1
ATOM 7675 C C . LYS C 3 456 ? 38.162 55.094 -30.515 1.00 37.06 486 LYS C C 1
ATOM 7676 O O . LYS C 3 456 ? 38.761 55.988 -29.910 1.00 37.79 486 LYS C O 1
ATOM 7682 N N . ASP C 3 457 ? 36.858 55.154 -30.834 1.00 35.04 487 ASP C N 1
ATOM 7683 C CA . ASP C 3 457 ? 36.018 56.328 -30.559 1.00 34.76 487 ASP C CA 1
ATOM 7684 C C . ASP C 3 457 ? 35.563 56.408 -29.113 1.00 34.53 487 ASP C C 1
ATOM 7685 O O . ASP C 3 457 ? 34.754 57.269 -28.746 1.00 32.72 487 ASP C O 1
ATOM 7690 N N . ASN C 3 458 ? 36.053 55.472 -28.307 1.00 35.21 488 ASN C N 1
ATOM 7691 C CA . ASN C 3 458 ? 35.717 55.392 -26.893 1.00 36.06 488 ASN C CA 1
ATOM 7692 C C . ASN C 3 458 ? 34.299 54.934 -26.522 1.00 32.77 488 ASN C C 1
ATOM 7693 O O . ASN C 3 458 ? 33.886 55.072 -25.365 1.00 31.37 488 ASN C O 1
ATOM 7698 N N . THR C 3 459 ? 33.578 54.368 -27.484 1.00 29.07 489 THR C N 1
ATOM 7699 C CA . THR C 3 459 ? 32.402 53.580 -27.167 1.00 28.16 489 THR C CA 1
ATOM 7700 C C . THR C 3 459 ? 32.781 52.197 -26.614 1.00 27.01 489 THR C C 1
ATOM 7701 O O . THR C 3 459 ? 33.804 51.621 -26.982 1.00 27.62 489 THR C O 1
ATOM 7705 N N . LYS C 3 460 ? 31.968 51.676 -25.710 1.00 25.98 490 LYS C N 1
ATOM 7706 C CA . LYS C 3 460 ? 32.199 50.344 -25.180 1.00 26.47 490 LYS C CA 1
ATOM 7707 C C . LYS C 3 460 ? 30.941 49.481 -25.212 1.00 25.19 490 LYS C C 1
ATOM 7708 O O . LYS C 3 460 ? 29.826 49.997 -25.039 1.00 24.13 490 LYS C O 1
ATOM 7714 N N . ARG C 3 461 ? 31.142 48.175 -25.443 1.00 23.72 491 ARG C N 1
ATOM 7715 C CA . ARG C 3 461 ? 30.074 47.182 -25.327 1.00 22.98 491 ARG C CA 1
ATOM 7716 C C . ARG C 3 461 ? 30.522 45.906 -24.628 1.00 23.26 491 ARG C C 1
ATOM 7717 O O . ARG C 3 461 ? 31.708 45.583 -24.596 1.00 24.84 491 ARG C O 1
ATOM 7725 N N . THR C 3 462 ? 29.555 45.186 -24.068 1.00 22.41 492 THR C N 1
ATOM 7726 C CA . THR C 3 462 ? 29.788 43.877 -23.500 1.00 21.99 492 THR C CA 1
ATOM 7727 C C . THR C 3 462 ? 28.905 42.871 -24.188 1.00 21.68 492 THR C C 1
ATOM 7728 O O . THR C 3 462 ? 27.848 43.199 -24.709 1.00 20.76 492 THR C O 1
ATOM 7732 N N . PHE C 3 463 ? 29.321 41.623 -24.149 1.00 22.06 493 PHE C N 1
ATOM 7733 C CA . PHE C 3 463 ? 28.466 40.531 -24.558 1.00 21.08 493 PHE C CA 1
ATOM 7734 C C . PHE C 3 463 ? 28.897 39.255 -23.810 1.00 22.39 493 PHE C C 1
ATOM 7735 O O . PHE C 3 463 ? 29.993 39.196 -23.213 1.00 22.88 493 PHE C O 1
ATOM 7743 N N . THR C 3 464 ? 28.030 38.247 -23.841 1.00 22.83 494 THR C N 1
ATOM 7744 C CA . THR C 3 464 ? 28.159 37.072 -23.019 1.00 23.49 494 THR C CA 1
ATOM 7745 C C . THR C 3 464 ? 27.965 35.821 -23.808 1.00 23.49 494 THR C C 1
ATOM 7746 O O . THR C 3 464 ? 27.048 35.747 -24.578 1.00 23.11 494 THR C O 1
ATOM 7750 N N . VAL C 3 465 ? 28.824 34.838 -23.573 1.00 25.03 495 VAL C N 1
ATOM 7751 C CA . VAL C 3 465 ? 28.829 33.580 -24.309 1.00 25.72 495 VAL C CA 1
ATOM 7752 C C . VAL C 3 465 ? 28.661 32.448 -23.327 1.00 27.26 495 VAL C C 1
ATOM 7753 O O . VAL C 3 465 ? 29.351 32.427 -22.337 1.00 29.59 495 VAL C O 1
ATOM 7757 N N . ASP C 3 466 ? 27.731 31.532 -23.577 1.00 29.54 496 ASP C N 1
ATOM 7758 C CA . ASP C 3 466 ? 27.515 30.366 -22.705 1.00 32.14 496 ASP C CA 1
ATOM 7759 C C . ASP C 3 466 ? 28.499 29.252 -23.111 1.00 30.11 496 ASP C C 1
ATOM 7760 O O . ASP C 3 466 ? 28.490 28.811 -24.244 1.00 28.75 496 ASP C O 1
ATOM 7765 N N . VAL C 3 467 ? 29.365 28.839 -22.198 1.00 28.42 497 VAL C N 1
ATOM 7766 C CA . VAL C 3 467 ? 30.365 27.849 -22.503 1.00 27.75 497 VAL C CA 1
ATOM 7767 C C . VAL C 3 467 ? 29.871 26.550 -21.905 1.00 28.47 497 VAL C C 1
ATOM 7768 O O . VAL C 3 467 ? 29.633 26.494 -20.704 1.00 29.04 497 VAL C O 1
ATOM 7772 N N . LYS C 3 468 ? 29.708 25.517 -22.728 1.00 29.11 498 LYS C N 1
ATOM 7773 C CA . LYS C 3 468 ? 29.072 24.264 -22.292 1.00 31.18 498 LYS C CA 1
ATOM 7774 C C . LYS C 3 468 ? 30.087 23.117 -22.105 1.00 32.92 498 LYS C C 1
ATOM 7775 O O . LYS C 3 468 ? 31.059 22.990 -22.853 1.00 32.96 498 LYS C O 1
ATOM 7781 N N . LYS C 3 469 ? 29.860 22.271 -21.115 1.00 34.10 499 LYS C N 1
ATOM 7782 C CA . LYS C 3 469 ? 30.730 21.130 -20.953 1.00 37.36 499 LYS C CA 1
ATOM 7783 C C . LYS C 3 469 ? 30.835 20.270 -22.223 1.00 36.60 499 LYS C C 1
ATOM 7784 O O . LYS C 3 469 ? 29.904 20.141 -23.012 1.00 32.41 499 LYS C O 1
ATOM 7790 N N . GLU C 3 470 ? 31.947 19.608 -22.433 1.00 37.40 500 GLU C N 1
ATOM 7791 C CA . GLU C 3 470 ? 32.092 18.671 -23.536 1.00 39.18 500 GLU C CA 1
ATOM 7792 C C . GLU C 3 470 ? 31.020 17.556 -23.505 1.00 37.40 500 GLU C C 1
ATOM 7793 O O . GLU C 3 470 ? 30.649 17.098 -22.442 1.00 35.20 500 GLU C O 1
ATOM 7799 N N . PRO C 3 471 ? 30.667 17.214 -24.672 1.00 38.28 501 PRO C N 1
ATOM 7800 C CA . PRO C 3 471 ? 29.606 16.180 -24.678 1.00 39.81 501 PRO C CA 1
ATOM 7801 C C . PRO C 3 471 ? 30.064 14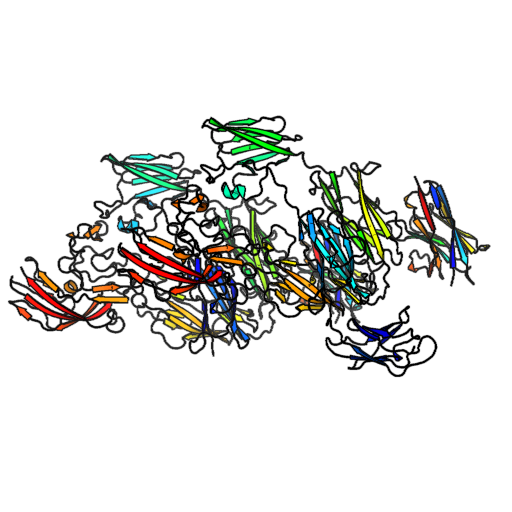.850 -24.112 1.00 41.37 501 PRO C C 1
ATOM 7802 O O . PRO C 3 471 ? 31.088 14.333 -24.543 1.00 41.32 501 PRO C O 1
ATOM 7806 N N . VAL C 3 472 ? 29.301 14.302 -23.169 1.00 42.02 502 VAL C N 1
ATOM 7807 C CA . VAL C 3 472 ? 29.674 13.076 -22.494 1.00 43.73 502 VAL C CA 1
ATOM 7808 C C . VAL C 3 472 ? 28.486 12.125 -22.357 1.00 44.33 502 VAL C C 1
ATOM 7809 O O . VAL C 3 472 ? 27.347 12.563 -22.107 1.00 43.88 502 VAL C O 1
ATOM 7813 N N . LEU C 3 473 ? 28.753 10.824 -22.519 1.00 45.63 503 LEU C N 1
ATOM 7814 C CA . LEU C 3 473 ? 27.711 9.781 -22.414 1.00 44.36 503 LEU C CA 1
ATOM 7815 C C . LEU C 3 473 ? 26.937 9.863 -21.084 1.00 42.83 503 LEU C C 1
ATOM 7816 O O . LEU C 3 473 ? 27.511 9.841 -20.010 1.00 41.89 503 LEU C O 1
ATOM 7821 N N . GLN C 3 474 ? 25.623 9.983 -21.197 1.00 42.69 504 GLN C N 1
ATOM 7822 C CA . GLN C 3 474 ? 24.740 10.244 -20.070 1.00 43.44 504 GLN C CA 1
ATOM 7823 C C . GLN C 3 474 ? 23.577 9.267 -20.005 1.00 42.52 504 GLN C C 1
ATOM 7824 O O . GLN C 3 474 ? 23.100 8.955 -18.930 1.00 42.13 504 GLN C O 1
ATOM 7830 N N . ASP C 3 475 ? 23.067 8.833 -21.147 1.00 40.91 505 ASP C N 1
ATOM 7831 C CA . ASP C 3 475 ? 21.893 7.994 -21.131 1.00 42.33 505 ASP C CA 1
ATOM 7832 C C . ASP C 3 475 ? 21.708 7.261 -22.457 1.00 40.88 505 ASP C C 1
ATOM 7833 O O . ASP C 3 475 ? 22.530 7.364 -23.365 1.00 39.56 505 ASP C O 1
ATOM 7838 N N . ILE C 3 476 ? 20.637 6.484 -22.539 1.00 40.40 506 ILE C N 1
ATOM 7839 C CA . ILE C 3 476 ? 20.276 5.826 -23.773 1.00 40.50 506 ILE C CA 1
ATOM 7840 C C . ILE C 3 476 ? 18.875 6.208 -24.123 1.00 39.79 506 ILE C C 1
ATOM 7841 O O . ILE C 3 476 ? 18.125 6.735 -23.303 1.00 37.10 506 ILE C O 1
ATOM 7846 N N . LYS C 3 477 ? 18.526 5.902 -25.352 1.00 39.77 507 LYS C N 1
ATOM 7847 C CA . LYS C 3 477 ? 17.203 6.151 -25.814 1.00 40.55 507 LYS C CA 1
ATOM 7848 C C . LYS C 3 477 ? 16.696 4.951 -26.632 1.00 40.52 507 LYS C C 1
ATOM 7849 O O . LYS C 3 477 ? 17.406 4.436 -27.505 1.00 40.45 507 LYS C O 1
ATOM 7855 N N . VAL C 3 478 ? 15.483 4.497 -26.340 1.00 38.23 508 VAL C N 1
ATOM 7856 C CA . VAL C 3 478 ? 14.865 3.465 -27.155 1.00 39.27 508 VAL C CA 1
ATOM 7857 C C . VAL C 3 478 ? 13.734 4.059 -27.989 1.00 38.00 508 VAL C C 1
ATOM 7858 O O . VAL C 3 478 ? 13.012 4.958 -27.546 1.00 37.84 508 VAL C O 1
ATOM 7862 N N . ASP C 3 479 ? 13.584 3.552 -29.203 1.00 36.44 509 ASP C N 1
ATOM 7863 C CA . ASP C 3 479 ? 12.616 4.122 -30.147 1.00 35.16 509 ASP C CA 1
ATOM 7864 C C . ASP C 3 479 ? 11.187 3.566 -30.020 1.00 33.64 509 ASP C C 1
ATOM 7865 O O . ASP C 3 479 ? 10.317 3.912 -30.806 1.00 31.74 509 ASP C O 1
ATOM 7870 N N . ALA C 3 480 ? 10.950 2.708 -29.031 1.00 33.48 510 ALA C N 1
ATOM 7871 C CA . ALA C 3 480 ? 9.595 2.271 -28.728 1.00 32.75 510 ALA C CA 1
ATOM 7872 C C . ALA C 3 480 ? 9.289 2.151 -27.233 1.00 32.45 510 ALA C C 1
ATOM 7873 O O . ALA C 3 480 ? 10.165 2.038 -26.370 1.00 31.95 510 ALA C O 1
ATOM 7875 N N . THR C 3 481 ? 7.997 2.210 -26.969 1.00 32.90 511 THR C N 1
ATOM 7876 C CA . THR C 3 481 ? 7.436 2.121 -25.646 1.00 33.08 511 THR C CA 1
ATOM 7877 C C . THR C 3 481 ? 6.507 0.937 -25.553 1.00 33.12 511 THR C C 1
ATOM 7878 O O . THR C 3 481 ? 6.294 0.396 -24.478 1.00 34.27 511 THR C O 1
ATOM 7882 N N . SER C 3 482 ? 5.933 0.541 -26.684 1.00 32.07 512 SER C N 1
ATOM 7883 C CA . SER C 3 482 ? 5.030 -0.563 -26.680 1.00 33.39 512 SER C CA 1
ATOM 7884 C C . SER C 3 482 ? 4.938 -1.140 -28.067 1.00 32.82 512 SER C C 1
ATOM 7885 O O . SER C 3 482 ? 5.193 -0.449 -29.043 1.00 31.15 512 SER C O 1
ATOM 7888 N N . VAL C 3 483 ? 4.608 -2.425 -28.124 1.00 31.93 513 VAL C N 1
ATOM 7889 C CA . VAL C 3 483 ? 4.684 -3.214 -29.345 1.00 32.07 513 VAL C CA 1
ATOM 7890 C C . VAL C 3 483 ? 3.573 -4.256 -29.338 1.00 32.90 513 VAL C C 1
ATOM 7891 O O . VAL C 3 483 ? 3.313 -4.875 -28.316 1.00 32.59 513 VAL C O 1
ATOM 7895 N N . LYS C 3 484 ? 2.928 -4.447 -30.481 1.00 34.33 514 LYS C N 1
ATOM 7896 C CA . LYS C 3 484 ? 1.941 -5.495 -30.663 1.00 35.37 514 LYS C CA 1
ATOM 7897 C C . LYS C 3 484 ? 2.419 -6.474 -31.725 1.00 34.99 514 LYS C C 1
ATOM 7898 O O . LYS C 3 484 ? 2.753 -6.084 -32.825 1.00 31.82 514 LYS C O 1
ATOM 7904 N N . LEU C 3 485 ? 2.424 -7.752 -31.360 1.00 34.66 515 LEU C N 1
ATOM 7905 C CA . LEU C 3 485 ? 2.884 -8.816 -32.201 1.00 34.47 515 LEU C CA 1
ATOM 7906 C C . LEU C 3 485 ? 1.790 -9.852 -32.389 1.00 34.34 515 LEU C C 1
ATOM 7907 O O . LEU C 3 485 ? 0.998 -10.119 -31.484 1.00 33.54 515 LEU C O 1
ATOM 7912 N N . SER C 3 486 ? 1.741 -10.423 -33.576 1.00 33.25 516 SER C N 1
ATOM 7913 C CA . SER C 3 486 ? 0.911 -11.579 -33.807 1.00 35.08 516 SER C CA 1
ATOM 7914 C C . SER C 3 486 ? 1.741 -12.792 -33.394 1.00 36.51 516 SER C C 1
ATOM 7915 O O . SER C 3 486 ? 2.955 -12.799 -33.566 1.00 37.24 516 SER C O 1
ATOM 7918 N N . ASP C 3 487 ? 1.105 -13.822 -32.856 1.00 37.73 517 ASP C N 1
ATOM 7919 C CA . ASP C 3 487 ? 1.853 -15.021 -32.425 1.00 40.24 517 ASP C CA 1
ATOM 7920 C C . ASP C 3 487 ? 2.627 -15.716 -33.546 1.00 41.63 517 ASP C C 1
ATOM 7921 O O . ASP C 3 487 ? 3.643 -16.382 -33.284 1.00 42.19 517 ASP C O 1
ATOM 7926 N N . GLU C 3 488 ? 2.138 -15.558 -34.779 1.00 42.37 518 GLU C N 1
ATOM 7927 C CA . GLU C 3 488 ? 2.726 -16.196 -35.954 1.00 44.41 518 GLU C CA 1
ATOM 7928 C C . GLU C 3 488 ? 2.398 -15.392 -37.225 1.00 44.76 518 GLU C C 1
ATOM 7929 O O . GLU C 3 488 ? 1.477 -14.581 -37.233 1.00 43.93 518 GLU C O 1
ATOM 7935 N N . ALA C 3 489 ? 3.186 -15.620 -38.275 1.00 45.92 519 ALA C N 1
ATOM 7936 C CA . ALA C 3 489 ? 2.961 -15.074 -39.600 1.00 45.35 519 ALA C CA 1
ATOM 7937 C C . ALA C 3 489 ? 2.335 -16.185 -40.430 1.00 48.40 519 ALA C C 1
ATOM 7938 O O . ALA C 3 489 ? 2.732 -17.341 -40.310 1.00 50.80 519 ALA C O 1
ATOM 7940 N N . VAL C 3 490 ? 1.350 -15.852 -41.260 1.00 51.51 520 VAL C N 1
ATOM 7941 C CA . VAL C 3 490 ? 0.778 -16.815 -42.222 1.00 53.46 520 VAL C CA 1
ATOM 7942 C C . VAL C 3 490 ? 1.835 -17.205 -43.260 1.00 56.27 520 VAL C C 1
ATOM 7943 O O . VAL C 3 490 ? 2.370 -16.331 -43.962 1.00 53.76 520 VAL C O 1
ATOM 7947 N N . GLY C 3 491 ? 2.128 -18.516 -43.309 1.00 58.26 521 GLY C N 1
ATOM 7948 C CA . GLY C 3 491 ? 3.231 -19.103 -44.083 1.00 60.02 521 GLY C CA 1
ATOM 7949 C C . GLY C 3 491 ? 4.618 -18.968 -43.464 1.00 60.77 521 GLY C C 1
ATOM 7950 O O . GLY C 3 491 ? 5.537 -19.708 -43.780 1.00 60.08 521 GLY C O 1
ATOM 7951 N N . GLY C 3 492 ? 4.764 -18.030 -42.548 1.00 64.19 522 GLY C N 1
ATOM 7952 C CA . GLY C 3 492 ? 6.051 -17.405 -42.328 1.00 62.81 522 GLY C CA 1
ATOM 7953 C C . GLY C 3 492 ? 6.951 -18.170 -41.409 1.00 60.75 522 GLY C C 1
ATOM 7954 O O . GLY C 3 492 ? 6.608 -19.221 -40.881 1.00 57.39 522 GLY C O 1
ATOM 7955 N N . GLY C 3 493 ? 8.150 -17.637 -41.293 1.00 61.32 523 GLY C N 1
ATOM 7956 C CA . GLY C 3 493 ? 8.958 -17.833 -40.125 1.00 60.47 523 GLY C CA 1
ATOM 7957 C C . GLY C 3 493 ? 8.674 -16.551 -39.381 1.00 56.28 523 GLY C C 1
ATOM 7958 O O . GLY C 3 493 ? 7.535 -16.283 -38.999 1.00 53.95 523 GLY C O 1
ATOM 7959 N N . GLU C 3 494 ? 9.699 -15.729 -39.251 1.00 54.46 524 GLU C N 1
ATOM 7960 C CA . GLU C 3 494 ? 9.612 -14.510 -38.468 1.00 53.00 524 GLU C CA 1
ATOM 7961 C C . GLU C 3 494 ? 9.631 -13.324 -39.401 1.00 49.34 524 GLU C C 1
ATOM 7962 O O . GLU C 3 494 ? 10.654 -13.063 -40.008 1.00 49.24 524 GLU C O 1
ATOM 7968 N N . VAL C 3 495 ? 8.513 -12.610 -39.531 1.00 47.15 525 VAL C N 1
ATOM 7969 C CA . VAL C 3 495 ? 8.472 -11.449 -40.447 1.00 46.08 525 VAL C CA 1
ATOM 7970 C C . VAL C 3 495 ? 8.251 -10.123 -39.721 1.00 43.30 525 VAL C C 1
ATOM 7971 O O . VAL C 3 495 ? 7.434 -10.024 -38.808 1.00 38.57 525 VAL C O 1
ATOM 7975 N N . GLU C 3 496 ? 9.009 -9.115 -40.145 1.00 43.08 526 GLU C N 1
ATOM 7976 C CA . GLU C 3 496 ? 9.045 -7.815 -39.475 1.00 41.34 526 GLU C CA 1
ATOM 7977 C C . GLU C 3 496 ? 7.682 -7.137 -39.548 1.00 39.22 526 GLU C C 1
ATOM 7978 O O . GLU C 3 496 ? 7.108 -6.973 -40.627 1.00 40.30 526 GLU C O 1
ATOM 7984 N N . GLY C 3 497 ? 7.166 -6.787 -38.371 1.00 36.16 527 GLY C N 1
ATOM 7985 C CA . GLY C 3 497 ? 5.898 -6.121 -38.254 1.00 34.44 527 GLY C CA 1
ATOM 7986 C C . GLY C 3 497 ? 4.723 -7.047 -38.078 1.00 33.83 527 GLY C C 1
ATOM 7987 O O . GLY C 3 497 ? 3.605 -6.589 -37.906 1.00 33.92 527 GLY C O 1
ATOM 7988 N N . VAL C 3 498 ? 4.950 -8.349 -38.141 1.00 33.76 528 VAL C N 1
ATOM 7989 C CA . VAL C 3 498 ? 3.871 -9.300 -37.951 1.00 33.53 528 VAL C CA 1
ATOM 7990 C C . VAL C 3 498 ? 4.120 -9.968 -36.617 1.00 33.91 528 VAL C C 1
ATOM 7991 O O . VAL C 3 498 ? 3.486 -9.605 -35.639 1.00 34.68 528 VAL C O 1
ATOM 7995 N N . ASN C 3 499 ? 5.069 -10.899 -36.560 1.00 35.48 529 ASN C N 1
ATOM 7996 C CA . ASN C 3 499 ? 5.407 -11.584 -35.310 1.00 36.02 529 ASN C CA 1
ATOM 7997 C C . ASN C 3 499 ? 6.791 -11.233 -34.742 1.00 36.77 529 ASN C C 1
ATOM 7998 O O . ASN C 3 499 ? 7.271 -11.875 -33.814 1.00 38.40 529 ASN C O 1
ATOM 8003 N N . GLN C 3 500 ? 7.429 -10.214 -35.293 1.00 34.32 530 GLN C N 1
ATOM 8004 C CA . GLN C 3 500 ? 8.620 -9.639 -34.676 1.00 35.44 530 GLN C CA 1
ATOM 8005 C C . GLN C 3 500 ? 8.715 -8.148 -34.944 1.00 35.20 530 GLN C C 1
ATOM 8006 O O . GLN C 3 500 ? 8.135 -7.623 -35.922 1.00 33.75 530 GLN C O 1
ATOM 8012 N N . LYS C 3 501 ? 9.460 -7.477 -34.063 1.00 35.14 531 LYS C N 1
ATOM 8013 C CA . LYS C 3 501 ? 9.704 -6.048 -34.168 1.00 34.41 531 LYS C CA 1
ATOM 8014 C C . LYS C 3 501 ? 11.143 -5.742 -33.873 1.00 33.98 531 LYS C C 1
ATOM 8015 O O . LYS C 3 501 ? 11.679 -6.186 -32.853 1.00 32.91 531 LYS C O 1
ATOM 8021 N N . THR C 3 502 ? 11.785 -4.996 -34.761 1.00 34.49 532 THR C N 1
ATOM 8022 C CA . THR C 3 502 ? 13.116 -4.474 -34.460 1.00 34.51 532 THR C CA 1
ATOM 8023 C C . THR C 3 502 ? 12.953 -3.219 -33.620 1.00 35.73 532 THR C C 1
ATOM 8024 O O . THR C 3 502 ? 12.085 -2.374 -33.914 1.00 35.01 532 THR C O 1
ATOM 8028 N N . ILE C 3 503 ? 13.759 -3.130 -32.557 1.00 36.36 533 ILE C N 1
ATOM 8029 C CA . ILE C 3 503 ? 13.805 -1.959 -31.677 1.00 37.04 533 ILE C CA 1
ATOM 8030 C C . ILE C 3 503 ? 15.152 -1.229 -31.748 1.00 37.81 533 ILE C C 1
ATOM 8031 O O . ILE C 3 503 ? 16.205 -1.834 -31.534 1.00 39.70 533 ILE C O 1
ATOM 8036 N N . LYS C 3 504 ? 15.133 0.064 -32.042 1.00 38.50 534 LYS C N 1
ATOM 8037 C CA . LYS C 3 504 ? 16.383 0.845 -32.081 1.00 37.99 534 LYS C CA 1
ATOM 8038 C C . LYS C 3 504 ? 16.734 1.440 -30.713 1.00 36.09 534 LYS C C 1
ATOM 8039 O O . LYS C 3 504 ? 15.878 1.991 -29.995 1.00 34.18 534 LYS C O 1
ATOM 8045 N N . VAL C 3 505 ? 18.005 1.315 -30.344 1.00 35.15 535 VAL C N 1
ATOM 8046 C CA . VAL C 3 505 ? 18.499 1.978 -29.149 1.00 34.62 535 VAL C CA 1
ATOM 8047 C C . VAL C 3 505 ? 19.634 2.905 -29.504 1.00 34.98 535 VAL C C 1
ATOM 8048 O O . VAL C 3 505 ? 20.523 2.524 -30.269 1.00 34.87 535 VAL C O 1
ATOM 8052 N N . SER C 3 506 ? 19.601 4.114 -28.941 1.00 34.99 536 SER C N 1
ATOM 8053 C CA . SER C 3 506 ? 20.632 5.139 -29.187 1.00 35.85 536 SER C CA 1
ATOM 8054 C C . SER C 3 506 ? 21.320 5.615 -27.933 1.00 36.02 536 SER C C 1
ATOM 8055 O O . SER C 3 506 ? 20.675 5.790 -26.895 1.00 37.45 536 SER C O 1
ATOM 8058 N N . ALA C 3 507 ? 22.624 5.853 -28.031 1.00 35.96 537 ALA C N 1
ATOM 8059 C CA . ALA C 3 507 ? 23.390 6.388 -26.901 1.00 35.96 537 ALA C CA 1
ATOM 8060 C C . ALA C 3 507 ? 23.379 7.902 -26.973 1.00 36.24 537 ALA C C 1
ATOM 8061 O O . ALA C 3 507 ? 23.744 8.463 -28.003 1.00 38.02 537 ALA C O 1
ATOM 8063 N N . VAL C 3 508 ? 22.969 8.569 -25.898 1.00 36.14 538 VAL C N 1
ATOM 8064 C CA . VAL C 3 508 ? 22.912 10.032 -25.914 1.00 38.02 538 VAL C CA 1
ATOM 8065 C C . VAL C 3 508 ? 23.761 10.764 -24.850 1.00 38.48 538 VAL C C 1
ATOM 8066 O O . VAL C 3 508 ? 24.146 10.190 -23.818 1.00 38.56 538 VAL C O 1
ATOM 8070 N N . ASP C 3 509 ? 24.064 12.036 -25.123 1.00 38.58 539 ASP C N 1
ATOM 8071 C CA . ASP C 3 509 ? 24.918 12.831 -24.244 1.00 38.27 539 ASP C CA 1
ATOM 8072 C C . ASP C 3 509 ? 24.050 13.703 -23.354 1.00 38.44 539 ASP C C 1
ATOM 8073 O O . ASP C 3 509 ? 22.835 13.534 -23.326 1.00 36.15 539 ASP C O 1
ATOM 8078 N N . GLN C 3 510 ? 24.648 14.650 -22.632 1.00 39.42 540 GLN C N 1
ATOM 8079 C CA . GLN C 3 510 ? 23.893 15.353 -21.605 1.00 38.13 540 GLN C CA 1
ATOM 8080 C C . GLN C 3 510 ? 22.878 16.255 -22.247 1.00 38.05 540 GLN C C 1
ATOM 8081 O O . GLN C 3 510 ? 21.980 16.722 -21.594 1.00 38.60 540 GLN C O 1
ATOM 8087 N N . TYR C 3 511 ? 23.029 16.487 -23.537 1.00 38.52 541 TYR C N 1
ATOM 8088 C CA . TYR C 3 511 ? 22.194 17.415 -24.262 1.00 40.27 541 TYR C CA 1
ATOM 8089 C C . TYR C 3 511 ? 21.167 16.661 -25.109 1.00 40.27 541 TYR C C 1
ATOM 8090 O O . TYR C 3 511 ? 20.463 17.262 -25.898 1.00 40.17 541 TYR C O 1
ATOM 8099 N N . GLY C 3 512 ? 21.087 15.344 -24.948 1.00 40.35 542 GLY C N 1
ATOM 8100 C CA . GLY C 3 512 ? 20.118 14.535 -25.673 1.00 41.09 542 GLY C CA 1
ATOM 8101 C C . GLY C 3 512 ? 20.540 14.203 -27.087 1.00 43.07 542 GLY C C 1
ATOM 8102 O O . GLY C 3 512 ? 19.751 13.675 -27.872 1.00 43.52 542 GLY C O 1
ATOM 8103 N N . LYS C 3 513 ? 21.797 14.477 -27.408 1.00 46.21 543 LYS C N 1
ATOM 8104 C CA . LYS C 3 513 ? 22.314 14.258 -28.761 1.00 48.90 543 LYS C CA 1
ATOM 8105 C C . LYS C 3 513 ? 23.115 12.957 -28.889 1.00 46.56 543 LYS C C 1
ATOM 8106 O O . LYS C 3 513 ? 23.784 12.520 -27.953 1.00 43.00 543 LYS C O 1
ATOM 8112 N N . GLU C 3 514 ? 23.084 12.386 -30.081 1.00 45.88 544 GLU C N 1
ATOM 8113 C CA . GLU C 3 514 ? 23.805 11.166 -30.359 1.00 47.89 544 GLU C CA 1
ATOM 8114 C C . GLU C 3 514 ? 25.313 11.261 -30.022 1.00 49.11 544 GLU C C 1
ATOM 8115 O O . GLU C 3 514 ? 25.970 12.278 -30.259 1.00 48.81 544 GLU C O 1
ATOM 8121 N N . ILE C 3 515 ? 25.841 10.184 -29.446 1.00 50.30 545 ILE C N 1
ATOM 8122 C CA . ILE C 3 515 ? 27.264 10.091 -29.082 1.00 51.46 545 ILE C CA 1
ATOM 8123 C C . ILE C 3 515 ? 27.724 8.634 -29.145 1.00 51.54 545 ILE C C 1
ATOM 8124 O O . ILE C 3 515 ? 26.974 7.735 -28.801 1.00 51.80 545 ILE C O 1
ATOM 8129 N N . LYS C 3 516 ? 28.952 8.397 -29.593 1.00 54.81 546 LYS C N 1
ATOM 8130 C CA . LYS C 3 516 ? 29.495 7.033 -29.636 1.00 54.24 546 LYS C CA 1
ATOM 8131 C C . LYS C 3 516 ? 29.423 6.461 -28.238 1.00 52.65 546 LYS C C 1
ATOM 8132 O O . LYS C 3 516 ? 29.791 7.135 -27.289 1.00 52.91 546 LYS C O 1
ATOM 8138 N N . PHE C 3 517 ? 28.923 5.234 -28.113 1.00 52.00 547 PHE C N 1
ATOM 8139 C CA . PHE C 3 517 ? 28.840 4.539 -26.824 1.00 50.91 547 PHE C CA 1
ATOM 8140 C C . PHE C 3 517 ? 30.250 4.233 -26.384 1.00 55.31 547 PHE C C 1
ATOM 8141 O O . PHE C 3 517 ? 31.109 3.989 -27.224 1.00 57.57 547 PHE C O 1
ATOM 8149 N N . GLY C 3 518 ? 30.516 4.246 -25.084 1.00 58.35 548 GLY C N 1
ATOM 8150 C CA . GLY C 3 518 ? 31.897 4.031 -24.624 1.00 62.49 548 GLY C CA 1
ATOM 8151 C C . GLY C 3 518 ? 32.357 2.578 -24.701 1.00 63.97 548 GLY C C 1
ATOM 8152 O O . GLY C 3 518 ? 31.799 1.758 -25.434 1.00 62.37 548 GLY C O 1
ATOM 8153 N N . THR C 3 519 ? 33.420 2.280 -23.967 1.00 65.15 549 THR C N 1
ATOM 8154 C CA . THR C 3 519 ? 33.618 0.943 -23.427 1.00 66.45 549 THR C CA 1
ATOM 8155 C C . THR C 3 519 ? 33.443 0.970 -21.885 1.00 67.24 549 THR C C 1
ATOM 8156 O O . THR C 3 519 ? 33.435 -0.076 -21.260 1.00 69.62 549 THR C O 1
ATOM 8160 N N . LYS C 3 520 ? 33.249 2.148 -21.286 1.00 67.59 550 LYS C N 1
ATOM 8161 C CA . LYS C 3 520 ? 33.055 2.264 -19.829 1.00 69.05 550 LYS C CA 1
ATOM 8162 C C . LYS C 3 520 ? 31.823 1.503 -19.344 1.00 66.63 550 LYS C C 1
ATOM 8163 O O . LYS C 3 520 ? 31.941 0.568 -18.547 1.00 67.75 550 LYS C O 1
ATOM 8169 N N . GLY C 3 521 ? 30.650 1.900 -19.834 1.00 63.19 551 GLY C N 1
ATOM 8170 C CA . GLY C 3 521 ? 29.374 1.278 -19.437 1.00 60.15 551 GLY C CA 1
ATOM 8171 C C . GLY C 3 521 ? 28.949 0.060 -20.247 1.00 56.76 551 GLY C C 1
ATOM 8172 O O . GLY C 3 521 ? 29.664 -0.393 -21.131 1.00 54.87 551 GLY C O 1
ATOM 8173 N N . LYS C 3 522 ? 27.779 -0.480 -19.929 1.00 54.96 552 LYS C N 1
ATOM 8174 C CA . LYS C 3 522 ? 27.195 -1.575 -20.713 1.00 51.74 552 LYS C CA 1
ATOM 8175 C C . LYS C 3 522 ? 25.694 -1.409 -20.736 1.00 47.28 552 LYS C C 1
ATOM 8176 O O . LYS C 3 522 ? 25.142 -0.685 -19.895 1.00 45.53 552 LYS C O 1
ATOM 8182 N N . VAL C 3 523 ? 25.046 -2.076 -21.697 1.00 43.71 553 VAL C N 1
ATOM 8183 C CA . VAL C 3 523 ? 23.570 -2.101 -21.814 1.00 40.93 553 VAL C CA 1
ATOM 8184 C C . VAL C 3 523 ? 23.056 -3.536 -22.029 1.00 40.64 553 VAL C C 1
ATOM 8185 O O . VAL C 3 523 ? 23.514 -4.241 -22.942 1.00 40.47 553 VAL C O 1
ATOM 8189 N N . THR C 3 524 ? 22.106 -3.956 -21.193 1.00 38.91 554 THR C N 1
ATOM 8190 C CA . THR C 3 524 ? 21.480 -5.256 -21.343 1.00 38.36 554 THR C CA 1
ATOM 8191 C C . THR C 3 524 ? 20.029 -5.131 -21.806 1.00 36.09 554 THR C C 1
ATOM 8192 O O . THR C 3 524 ? 19.373 -4.104 -21.599 1.00 35.25 554 THR C O 1
ATOM 8196 N N . VAL C 3 525 ? 19.554 -6.203 -22.435 1.00 35.04 555 VAL C N 1
ATOM 8197 C CA . VAL C 3 525 ? 18.158 -6.354 -22.886 1.00 34.51 555 VAL C CA 1
ATOM 8198 C C . VAL C 3 525 ? 17.650 -7.676 -22.332 1.00 35.44 555 VAL C C 1
ATOM 8199 O O . VAL C 3 525 ? 18.150 -8.731 -22.671 1.00 36.17 555 VAL C O 1
ATOM 8203 N N . THR C 3 526 ? 16.655 -7.617 -21.477 1.00 36.40 556 THR C N 1
ATOM 8204 C CA . THR C 3 526 ? 16.201 -8.806 -20.822 1.00 38.82 556 THR C CA 1
ATOM 8205 C C . THR C 3 526 ? 14.689 -8.765 -20.642 1.00 39.47 556 THR C C 1
ATOM 8206 O O . THR C 3 526 ? 14.044 -7.723 -20.829 1.00 37.32 556 THR C O 1
ATOM 8210 N N . THR C 3 527 ? 14.133 -9.930 -20.317 1.00 41.31 557 THR C N 1
ATOM 8211 C CA . THR C 3 527 ? 12.713 -10.065 -20.051 1.00 41.46 557 THR C CA 1
ATOM 8212 C C . THR C 3 527 ? 12.446 -11.248 -19.138 1.00 43.96 557 THR C C 1
ATOM 8213 O O . THR C 3 527 ? 13.238 -12.205 -19.076 1.00 44.81 557 THR C O 1
ATOM 8217 N N . ASN C 3 528 ? 11.322 -11.146 -18.436 1.00 43.87 558 ASN C N 1
ATOM 8218 C CA . ASN C 3 528 ? 10.806 -12.185 -17.565 1.00 45.87 558 ASN C CA 1
ATOM 8219 C C . ASN C 3 528 ? 9.568 -12.905 -18.097 1.00 44.23 558 ASN C C 1
ATOM 8220 O O . ASN C 3 528 ? 8.998 -13.722 -17.397 1.00 44.99 558 ASN C O 1
ATOM 8225 N N . THR C 3 529 ? 9.167 -12.598 -19.324 1.00 42.24 559 THR C N 1
ATOM 8226 C CA . THR C 3 529 ? 7.952 -13.126 -19.902 1.00 43.36 559 THR C CA 1
ATOM 8227 C C . THR C 3 529 ? 8.287 -14.347 -20.736 1.00 45.84 559 THR C C 1
ATOM 8228 O O . THR C 3 529 ? 8.979 -14.232 -21.741 1.00 44.64 559 THR C O 1
ATOM 8232 N N . GLU C 3 530 ? 7.795 -15.515 -20.327 1.00 50.09 560 GLU C N 1
ATOM 8233 C CA . GLU C 3 530 ? 7.929 -16.725 -21.139 1.00 50.98 560 GLU C CA 1
ATOM 8234 C C . GLU C 3 530 ? 7.061 -16.613 -22.371 1.00 47.53 560 GLU C C 1
ATOM 8235 O O . GLU C 3 530 ? 5.899 -16.253 -22.278 1.00 46.26 560 GLU C O 1
ATOM 8241 N N . GLY C 3 531 ? 7.653 -16.901 -23.525 1.00 45.28 561 GLY C N 1
ATOM 8242 C CA . GLY C 3 531 ? 7.004 -16.700 -24.820 1.00 42.86 561 GLY C CA 1
ATOM 8243 C C . GLY C 3 531 ? 7.654 -15.633 -25.688 1.00 40.08 561 GLY C C 1
ATOM 8244 O O . GLY C 3 531 ? 7.512 -15.676 -26.902 1.00 39.18 561 GLY C O 1
ATOM 8245 N N . LEU C 3 532 ? 8.349 -14.671 -25.072 1.00 38.38 562 LEU C N 1
ATOM 8246 C CA . LEU C 3 532 ? 9.068 -13.615 -25.804 1.00 36.66 562 LEU C CA 1
ATOM 8247 C C . LEU C 3 532 ? 10.521 -14.009 -26.073 1.00 37.12 562 LEU C C 1
ATOM 8248 O O . LEU C 3 532 ? 11.224 -14.470 -25.172 1.00 38.13 562 LEU C O 1
ATOM 8253 N N . VAL C 3 533 ? 10.974 -13.810 -27.308 1.00 35.06 563 VAL C N 1
ATOM 8254 C CA . VAL C 3 533 ? 12.346 -14.127 -27.664 1.00 35.38 563 VAL C CA 1
ATOM 8255 C C . VAL C 3 533 ? 13.087 -12.835 -28.005 1.00 35.23 563 VAL C C 1
ATOM 8256 O O . VAL C 3 533 ? 12.602 -12.028 -28.805 1.00 33.78 563 VAL C O 1
ATOM 8260 N N . ILE C 3 534 ? 14.235 -12.624 -27.354 1.00 36.78 564 ILE C N 1
ATOM 8261 C CA . ILE C 3 534 ? 15.134 -11.504 -27.677 1.00 37.20 564 ILE C CA 1
ATOM 8262 C C . ILE C 3 534 ? 16.227 -11.995 -28.612 1.00 38.43 564 ILE C C 1
ATOM 8263 O O . ILE C 3 534 ? 17.028 -12.806 -28.211 1.00 39.25 564 ILE C O 1
ATOM 8268 N N . LYS C 3 535 ? 16.271 -11.505 -29.844 1.00 40.82 565 LYS C N 1
ATOM 8269 C CA . LYS C 3 535 ? 17.370 -11.858 -30.782 1.00 43.44 565 LYS C CA 1
ATOM 8270 C C . LYS C 3 535 ? 18.312 -10.684 -31.052 1.00 43.37 565 LYS C C 1
ATOM 8271 O O . LYS C 3 535 ? 17.967 -9.523 -30.827 1.00 41.54 565 LYS C O 1
ATOM 8277 N N . ASN C 3 536 ? 19.507 -11.030 -31.522 1.00 46.08 566 ASN C N 1
ATOM 8278 C CA . ASN C 3 536 ? 20.562 -10.092 -31.893 1.00 47.91 566 ASN C CA 1
ATOM 8279 C C . ASN C 3 536 ? 21.233 -9.465 -30.678 1.00 45.94 566 ASN C C 1
ATOM 8280 O O . ASN C 3 536 ? 21.641 -8.310 -30.713 1.00 48.23 566 ASN C O 1
ATOM 8285 N N . VAL C 3 537 ? 21.369 -10.226 -29.606 1.00 43.40 567 VAL C N 1
ATOM 8286 C CA . VAL C 3 537 ? 22.103 -9.750 -28.434 1.00 43.31 567 VAL C CA 1
ATOM 8287 C C . VAL C 3 537 ? 23.234 -10.731 -28.086 1.00 44.85 567 VAL C C 1
ATOM 8288 O O . VAL C 3 537 ? 23.148 -11.915 -28.390 1.00 44.92 567 VAL C O 1
ATOM 8292 N N . ASN C 3 538 ? 24.296 -10.238 -27.454 1.00 45.76 568 ASN C N 1
ATOM 8293 C CA . ASN C 3 538 ? 25.378 -11.117 -27.026 1.00 49.33 568 ASN C CA 1
ATOM 8294 C C . ASN C 3 538 ? 24.790 -12.091 -25.987 1.00 50.91 568 ASN C C 1
ATOM 8295 O O . ASN C 3 538 ? 23.708 -11.837 -25.424 1.00 52.11 568 ASN C O 1
ATOM 8300 N N . SER C 3 539 ? 25.470 -13.198 -25.729 1.00 52.49 569 SER C N 1
ATOM 8301 C CA . SER C 3 539 ? 24.868 -14.234 -24.899 1.00 54.80 569 SER C CA 1
ATOM 8302 C C . SER C 3 539 ? 24.701 -13.799 -23.444 1.00 53.72 569 SER C C 1
ATOM 8303 O O . SER C 3 539 ? 23.840 -14.329 -22.746 1.00 52.34 569 SER C O 1
ATOM 8306 N N . ASP C 3 540 ? 25.496 -12.818 -23.005 1.00 54.39 570 ASP C N 1
ATOM 8307 C CA . ASP C 3 540 ? 25.321 -12.185 -21.678 1.00 53.81 570 ASP C CA 1
ATOM 8308 C C . ASP C 3 540 ? 24.259 -11.082 -21.706 1.00 52.58 570 ASP C C 1
ATOM 8309 O O . ASP C 3 540 ? 24.185 -10.272 -20.783 1.00 54.39 570 ASP C O 1
ATOM 8314 N N . ASN C 3 541 ? 23.481 -11.034 -22.787 1.00 51.65 571 ASN C N 1
ATOM 8315 C CA . ASN C 3 541 ? 22.395 -10.080 -22.960 1.00 50.33 571 ASN C CA 1
ATOM 8316 C C . ASN C 3 541 ? 22.804 -8.625 -23.205 1.00 49.00 571 ASN C C 1
ATOM 8317 O O . ASN C 3 541 ? 21.953 -7.744 -23.139 1.00 46.52 571 ASN C O 1
ATOM 8322 N N . THR C 3 542 ? 24.070 -8.357 -23.491 1.00 47.47 572 THR C N 1
ATOM 8323 C CA . THR C 3 542 ? 24.474 -6.991 -23.758 1.00 45.17 572 THR C CA 1
ATOM 8324 C C . THR C 3 542 ? 24.282 -6.673 -25.242 1.00 44.95 572 THR C C 1
ATOM 8325 O O . THR C 3 542 ? 24.223 -7.579 -26.072 1.00 44.40 572 THR C O 1
ATOM 8329 N N . ILE C 3 543 ? 24.137 -5.381 -25.562 1.00 44.81 573 ILE C N 1
ATOM 8330 C CA . ILE C 3 543 ? 24.261 -4.905 -26.949 1.00 43.20 573 ILE C CA 1
ATOM 8331 C C . ILE C 3 543 ? 25.436 -3.954 -26.978 1.00 45.27 573 ILE C C 1
ATOM 8332 O O . ILE C 3 543 ? 25.452 -2.967 -26.270 1.00 45.02 573 ILE C O 1
ATOM 8337 N N . ASP C 3 544 ? 26.422 -4.271 -27.817 1.00 51.94 574 ASP C N 1
ATOM 8338 C CA . ASP C 3 544 ? 27.782 -3.697 -27.729 1.00 52.44 574 ASP C CA 1
ATOM 8339 C C . ASP C 3 544 ? 27.998 -2.419 -28.544 1.00 51.27 574 ASP C C 1
ATOM 8340 O O . ASP C 3 544 ? 29.099 -1.846 -28.531 1.00 51.42 574 ASP C O 1
ATOM 8345 N N . PHE C 3 545 ? 26.956 -1.969 -29.245 1.00 50.35 575 PHE C N 1
ATOM 8346 C CA . PHE C 3 545 ? 27.025 -0.756 -30.061 1.00 49.29 575 PHE C CA 1
ATOM 8347 C C . PHE C 3 545 ? 28.244 -0.779 -30.953 1.00 54.15 575 PHE C C 1
ATOM 8348 O O . PHE C 3 545 ? 29.001 0.192 -31.015 1.00 57.89 575 PHE C O 1
ATOM 8356 N N . ASP C 3 546 ? 28.456 -1.905 -31.615 1.00 58.44 576 ASP C N 1
ATOM 8357 C CA . ASP C 3 546 ? 29.649 -2.102 -32.426 1.00 64.07 576 ASP C CA 1
ATOM 8358 C C . ASP C 3 546 ? 30.942 -1.867 -31.623 1.00 62.62 576 ASP C C 1
ATOM 8359 O O . ASP C 3 546 ? 31.786 -1.047 -31.982 1.00 60.48 576 ASP C O 1
ATOM 8364 N N . SER C 3 547 ? 31.069 -2.600 -30.522 1.00 62.93 577 SER C N 1
ATOM 8365 C CA . SER C 3 547 ? 32.288 -2.599 -29.709 1.00 65.30 577 SER C CA 1
ATOM 8366 C C . SER C 3 547 ? 32.643 -1.195 -29.238 1.00 64.71 577 SER C C 1
ATOM 8367 O O . SER C 3 547 ? 33.810 -0.820 -29.227 1.00 69.44 577 SER C O 1
ATOM 8370 N N . GLY C 3 548 ? 31.625 -0.422 -28.864 1.00 62.17 578 GLY C N 1
ATOM 8371 C CA . GLY C 3 548 ? 31.809 0.972 -28.488 1.00 59.30 578 GLY C CA 1
ATOM 8372 C C . GLY C 3 548 ? 31.845 2.006 -29.608 1.00 58.25 578 GLY C C 1
ATOM 8373 O O . GLY C 3 548 ? 31.764 3.191 -29.332 1.00 56.44 578 GLY C O 1
ATOM 8374 N N . ASN C 3 549 ? 31.944 1.599 -30.868 1.00 59.08 579 ASN C N 1
ATOM 8375 C CA . ASN C 3 549 ? 32.189 2.579 -31.935 1.00 61.28 579 ASN C CA 1
ATOM 8376 C C . ASN C 3 549 ? 30.977 3.303 -32.536 1.00 57.96 579 ASN C C 1
ATOM 8377 O O . ASN C 3 549 ? 31.131 4.224 -33.326 1.00 57.09 579 ASN C O 1
ATOM 8382 N N . SER C 3 550 ? 29.779 2.912 -32.135 1.00 54.27 580 SER C N 1
ATOM 8383 C CA . SER C 3 550 ? 28.572 3.422 -32.753 1.00 51.12 580 SER C CA 1
ATOM 8384 C C . SER C 3 550 ? 27.703 4.167 -31.745 1.00 47.81 580 SER C C 1
ATOM 8385 O O . SER C 3 550 ? 27.732 3.872 -30.561 1.00 46.83 580 SER C O 1
ATOM 8388 N N . ALA C 3 551 ? 26.914 5.117 -32.223 1.00 46.73 581 ALA C N 1
ATOM 8389 C CA . ALA C 3 551 ? 25.899 5.768 -31.378 1.00 45.58 581 ALA C CA 1
ATOM 8390 C C . ALA C 3 551 ? 24.642 4.910 -31.222 1.00 42.95 581 ALA C C 1
ATOM 8391 O O . ALA C 3 551 ? 23.840 5.140 -30.327 1.00 40.57 581 ALA C O 1
ATOM 8393 N N . THR C 3 552 ? 24.480 3.924 -32.100 1.00 44.64 582 THR C N 1
ATOM 8394 C CA . THR C 3 552 ? 23.232 3.171 -32.197 1.00 45.48 582 THR C CA 1
ATOM 8395 C C . THR C 3 552 ? 23.390 1.654 -32.288 1.00 44.91 582 THR C C 1
ATOM 8396 O O . THR C 3 552 ? 24.438 1.142 -32.612 1.00 46.38 582 THR C O 1
ATOM 8400 N N . ASP C 3 553 ? 22.311 0.949 -31.983 1.00 44.86 583 ASP C N 1
ATOM 8401 C CA . ASP C 3 553 ? 22.267 -0.510 -32.062 1.00 44.90 583 ASP C CA 1
ATOM 8402 C C . ASP C 3 553 ? 20.798 -0.959 -32.063 1.00 43.63 583 ASP C C 1
ATOM 8403 O O . ASP C 3 553 ? 19.884 -0.167 -31.811 1.00 41.98 583 ASP C O 1
ATOM 8408 N N . GLN C 3 554 ? 20.579 -2.234 -32.356 1.00 44.20 584 GLN C N 1
ATOM 8409 C CA . GLN C 3 554 ? 19.237 -2.784 -32.508 1.00 43.58 584 GLN C CA 1
ATOM 8410 C C . GLN C 3 554 ? 19.136 -4.102 -31.786 1.00 42.45 584 GLN C C 1
ATOM 8411 O O . GLN C 3 554 ? 20.139 -4.754 -31.534 1.00 44.11 584 GLN C O 1
ATOM 8417 N N . PHE C 3 555 ? 17.911 -4.479 -31.451 1.00 39.95 585 PHE C N 1
ATOM 8418 C CA . PHE C 3 555 ? 17.602 -5.845 -31.130 1.00 39.27 585 PHE C CA 1
ATOM 8419 C C . PHE C 3 555 ? 16.186 -6.130 -31.597 1.00 38.40 585 PHE C C 1
ATOM 8420 O O . PHE C 3 555 ? 15.440 -5.209 -31.924 1.00 40.95 585 PHE C O 1
ATOM 8428 N N . VAL C 3 556 ? 15.832 -7.403 -31.623 1.00 36.44 586 VAL C N 1
ATOM 8429 C CA . VAL C 3 556 ? 14.601 -7.841 -32.222 1.00 34.74 586 VAL C CA 1
ATOM 8430 C C . VAL C 3 556 ? 13.824 -8.592 -31.180 1.00 32.83 586 VAL C C 1
ATOM 8431 O O . VAL C 3 556 ? 14.402 -9.396 -30.453 1.00 34.67 586 VAL C O 1
ATOM 8435 N N . VAL C 3 557 ? 12.523 -8.334 -31.113 1.00 30.35 587 VAL C N 1
ATOM 8436 C CA . VAL C 3 557 ? 11.631 -9.122 -30.282 1.00 30.50 587 VAL C CA 1
ATOM 8437 C C . VAL C 3 557 ? 10.741 -9.967 -31.141 1.00 30.05 587 VAL C C 1
ATOM 8438 O O . VAL C 3 557 ? 10.118 -9.458 -32.056 1.00 28.97 587 VAL C O 1
ATOM 8442 N N . VAL C 3 558 ? 10.679 -11.259 -30.835 1.00 31.73 588 VAL C N 1
ATOM 8443 C CA . VAL C 3 558 ? 9.904 -12.209 -31.639 1.00 33.62 588 VAL C CA 1
ATOM 8444 C C . VAL C 3 558 ? 8.926 -12.942 -30.757 1.00 34.16 588 VAL C C 1
ATOM 8445 O O . VAL C 3 558 ? 9.297 -13.392 -29.679 1.00 37.30 588 VAL C O 1
ATOM 8449 N N . ALA C 3 559 ? 7.688 -13.079 -31.218 1.00 34.95 589 ALA C N 1
ATOM 8450 C CA . ALA C 3 559 ? 6.654 -13.840 -30.489 1.00 36.64 589 ALA C CA 1
ATOM 8451 C C . ALA C 3 559 ? 6.834 -15.379 -30.676 1.00 36.81 589 ALA C C 1
ATOM 8452 O O . ALA C 3 559 ? 7.445 -15.824 -31.634 1.00 37.98 589 ALA C O 1
ATOM 8454 N N . THR C 3 560 ? 6.332 -16.174 -29.744 1.00 38.42 590 THR C N 1
ATOM 8455 C CA . THR C 3 560 ? 6.351 -17.646 -29.881 1.00 40.82 590 THR C CA 1
ATOM 8456 C C . THR C 3 560 ? 4.967 -18.154 -30.283 1.00 41.18 590 THR C C 1
ATOM 8457 O O . THR C 3 560 ? 3.949 -17.758 -29.690 1.00 39.70 590 THR C O 1
ATOM 8461 N N . LYS C 3 561 ? 4.948 -19.025 -31.295 1.00 42.85 591 LYS C N 1
ATOM 8462 C CA . LYS C 3 561 ? 3.700 -19.526 -31.882 1.00 43.46 591 LYS C CA 1
ATOM 8463 C C . LYS C 3 561 ? 2.800 -20.102 -30.788 1.00 42.77 591 LYS C C 1
ATOM 8464 O O . LYS C 3 561 ? 3.237 -20.867 -29.948 1.00 42.91 591 LYS C O 1
ATOM 8470 N N . ASP C 3 562 ? 1.566 -19.628 -30.785 1.00 42.62 592 ASP C N 1
ATOM 8471 C CA . ASP C 3 562 ? 0.524 -20.032 -29.871 1.00 45.27 592 ASP C CA 1
ATOM 8472 C C . ASP C 3 562 ? 0.835 -19.797 -28.391 1.00 45.66 592 ASP C C 1
ATOM 8473 O O . ASP C 3 562 ? 0.123 -20.292 -27.529 1.00 46.26 592 ASP C O 1
ATOM 8478 N N . LYS C 3 563 ? 1.857 -19.002 -28.090 1.00 45.91 593 LYS C N 1
ATOM 8479 C CA . LYS C 3 563 ? 2.100 -18.593 -26.706 1.00 47.83 593 LYS C CA 1
ATOM 8480 C C . LYS C 3 563 ? 1.580 -17.172 -26.571 1.00 45.62 593 LYS C C 1
ATOM 8481 O O . LYS C 3 563 ? 2.234 -16.213 -26.988 1.00 49.71 593 LYS C O 1
ATOM 8487 N N . ILE C 3 564 ? 0.391 -17.053 -26.008 1.00 43.19 594 ILE C N 1
ATOM 8488 C CA . ILE C 3 564 ? -0.344 -15.816 -25.974 1.00 42.90 594 ILE C CA 1
ATOM 8489 C C . ILE C 3 564 ? -0.109 -15.113 -24.657 1.00 43.52 594 ILE C C 1
ATOM 8490 O O . ILE C 3 564 ? -0.797 -15.375 -23.681 1.00 48.53 594 ILE C O 1
ATOM 8495 N N . VAL C 3 565 ? 0.842 -14.191 -24.652 1.00 42.97 595 VAL C N 1
ATOM 8496 C CA . VAL C 3 565 ? 1.283 -13.518 -23.440 1.00 43.71 595 VAL C CA 1
ATOM 8497 C C . VAL C 3 565 ? 1.356 -12.010 -23.564 1.00 43.59 595 VAL C C 1
ATOM 8498 O O . VAL C 3 565 ? 1.644 -11.474 -24.607 1.00 45.98 595 VAL C O 1
ATOM 8502 N N . ASN C 3 566 ? 1.107 -11.314 -22.474 1.00 47.17 596 ASN C N 1
ATOM 8503 C CA . ASN C 3 566 ? 1.479 -9.913 -22.407 1.00 46.93 596 ASN C CA 1
ATOM 8504 C C . ASN C 3 566 ? 2.616 -9.826 -21.451 1.00 45.63 596 ASN C C 1
ATOM 8505 O O . ASN C 3 566 ? 2.693 -10.600 -20.513 1.00 48.61 596 ASN C O 1
ATOM 8510 N N . GLY C 3 567 ? 3.554 -8.952 -21.735 1.00 44.25 597 GLY C N 1
ATOM 8511 C CA . GLY C 3 567 ? 4.730 -8.847 -20.899 1.00 45.02 597 GLY C CA 1
ATOM 8512 C C . GLY C 3 567 ? 5.530 -7.615 -21.231 1.00 44.90 597 GLY C C 1
ATOM 8513 O O . GLY C 3 567 ? 5.022 -6.690 -21.844 1.00 45.01 597 GLY C O 1
ATOM 8514 N N . LYS C 3 568 ? 6.794 -7.616 -20.841 1.00 46.39 598 LYS C N 1
ATOM 8515 C CA . LYS C 3 568 ? 7.660 -6.491 -21.087 1.00 44.83 598 LYS C CA 1
ATOM 8516 C C . LYS C 3 568 ? 9.118 -6.876 -21.207 1.00 42.48 598 LYS C C 1
ATOM 8517 O O . LYS C 3 568 ? 9.570 -7.898 -20.697 1.00 41.92 598 LYS C O 1
ATOM 8523 N N . VAL C 3 569 ? 9.828 -6.007 -21.910 1.00 40.24 599 VAL C N 1
ATOM 8524 C CA . VAL C 3 569 ? 11.252 -6.079 -22.107 1.00 38.54 599 VAL C CA 1
ATOM 8525 C C . VAL C 3 569 ? 11.901 -4.843 -21.468 1.00 39.29 599 VAL C C 1
ATOM 8526 O O . VAL C 3 569 ? 11.336 -3.723 -21.464 1.00 36.52 599 VAL C O 1
ATOM 8530 N N . GLU C 3 570 ? 13.084 -5.052 -20.915 1.00 39.70 600 GLU C N 1
ATOM 8531 C CA . GLU C 3 570 ? 13.740 -3.998 -20.210 1.00 41.95 600 GLU C CA 1
ATOM 8532 C C . GLU C 3 570 ? 15.124 -3.820 -20.775 1.00 40.90 600 GLU C C 1
ATOM 8533 O O . GLU C 3 570 ? 15.894 -4.786 -20.919 1.00 38.32 600 GLU C O 1
ATOM 8539 N N . VAL C 3 571 ? 15.399 -2.567 -21.149 1.00 38.55 601 VAL C N 1
ATOM 8540 C CA . VAL C 3 571 ? 16.720 -2.150 -21.617 1.00 37.38 601 VAL C CA 1
ATOM 8541 C C . VAL C 3 571 ? 17.375 -1.289 -20.521 1.00 36.57 601 VAL C C 1
ATOM 8542 O O . VAL C 3 571 ? 16.892 -0.228 -20.153 1.00 36.21 601 VAL C O 1
ATOM 8546 N N . LYS C 3 572 ? 18.473 -1.794 -19.991 1.00 38.87 602 LYS C N 1
ATOM 8547 C CA . LYS C 3 572 ? 19.107 -1.243 -18.812 1.00 41.84 602 LYS C CA 1
ATOM 8548 C C . LYS C 3 572 ? 20.485 -0.685 -19.161 1.00 42.18 602 LYS C C 1
ATOM 8549 O O . LYS C 3 572 ? 21.310 -1.396 -19.738 1.00 41.94 602 LYS C O 1
ATOM 8555 N N . TYR C 3 573 ? 20.716 0.583 -18.812 1.00 43.08 603 TYR C N 1
ATOM 8556 C CA . TYR C 3 573 ? 22.015 1.246 -18.984 1.00 44.34 603 TYR C CA 1
ATOM 8557 C C . TYR C 3 573 ? 22.727 1.276 -17.653 1.00 46.61 603 TYR C C 1
ATOM 8558 O O . TYR C 3 573 ? 22.135 1.694 -16.647 1.00 46.81 603 TYR C O 1
ATOM 8567 N N . PHE C 3 574 ? 23.973 0.797 -17.658 1.00 49.48 604 PHE C N 1
ATOM 8568 C CA . PHE C 3 574 ? 24.854 0.803 -16.489 1.00 53.22 604 PHE C CA 1
ATOM 8569 C C . PHE C 3 574 ? 26.070 1.648 -16.842 1.00 55.38 604 PHE C C 1
ATOM 8570 O O . PHE C 3 574 ? 26.821 1.305 -17.778 1.00 54.77 604 PHE C O 1
ATOM 8578 N N . LYS C 3 575 ? 26.275 2.729 -16.095 1.00 58.27 605 LYS C N 1
ATOM 8579 C CA . LYS C 3 575 ? 27.361 3.684 -16.367 1.00 59.19 605 LYS C CA 1
ATOM 8580 C C . LYS C 3 575 ? 28.736 3.015 -16.382 1.00 59.12 605 LYS C C 1
ATOM 8581 O O . LYS C 3 575 ? 29.593 3.374 -17.180 1.00 59.22 605 LYS C O 1
ATOM 8587 N N . ASN C 3 576 ? 28.947 2.053 -15.491 1.00 60.82 606 ASN C N 1
ATOM 8588 C CA . ASN C 3 576 ? 30.141 1.205 -15.534 1.00 63.43 606 ASN C CA 1
ATOM 8589 C C . ASN C 3 576 ? 29.736 -0.268 -15.717 1.00 63.40 606 ASN C C 1
ATOM 8590 O O . ASN C 3 576 ? 28.760 -0.732 -15.125 1.00 60.75 606 ASN C O 1
ATOM 8595 N N . ALA C 3 577 ? 30.489 -0.982 -16.550 1.00 63.83 607 ALA C N 1
ATOM 8596 C CA . ALA C 3 577 ? 30.243 -2.403 -16.832 1.00 66.80 607 ALA C CA 1
ATOM 8597 C C . ALA C 3 577 ? 30.128 -3.285 -15.578 1.00 68.00 607 ALA C C 1
ATOM 8598 O O . ALA C 3 577 ? 29.224 -4.123 -15.461 1.00 65.21 607 ALA C O 1
ATOM 8600 N N . SER C 3 578 ? 31.047 -3.080 -14.645 1.00 70.39 608 SER C N 1
ATOM 8601 C CA . SER C 3 578 ? 31.071 -3.831 -13.399 1.00 73.39 608 SER C CA 1
ATOM 8602 C C . SER C 3 578 ? 29.908 -3.532 -12.438 1.00 74.66 608 SER C C 1
ATOM 8603 O O . SER C 3 578 ? 29.787 -4.194 -11.417 1.00 78.14 608 SER C O 1
ATOM 8606 N N . ASP C 3 579 ? 29.063 -2.549 -12.739 1.00 73.22 609 ASP C N 1
ATOM 8607 C CA . ASP C 3 579 ? 27.972 -2.198 -11.831 1.00 73.15 609 ASP C CA 1
ATOM 8608 C C . ASP C 3 579 ? 26.930 -3.313 -11.752 1.00 73.46 609 ASP C C 1
ATOM 8609 O O . ASP C 3 579 ? 26.632 -3.969 -12.749 1.00 71.84 609 ASP C O 1
ATOM 8614 N N . THR C 3 580 ? 26.399 -3.524 -10.551 1.00 74.94 610 THR C N 1
ATOM 8615 C CA . THR C 3 580 ? 25.353 -4.512 -10.307 1.00 75.88 610 THR C CA 1
ATOM 8616 C C . THR C 3 580 ? 23.959 -3.908 -10.461 1.00 71.31 610 THR C C 1
ATOM 8617 O O . THR C 3 580 ? 23.010 -4.631 -10.766 1.00 70.78 610 THR C O 1
ATOM 8621 N N . THR C 3 581 ? 23.833 -2.602 -10.213 1.00 66.88 611 THR C N 1
ATOM 8622 C CA . THR C 3 581 ? 22.549 -1.901 -10.336 1.00 62.66 611 THR C CA 1
ATOM 8623 C C . THR C 3 581 ? 22.562 -0.964 -11.534 1.00 58.62 611 THR C C 1
ATOM 8624 O O . THR C 3 581 ? 23.541 -0.266 -11.768 1.00 59.30 611 THR C O 1
ATOM 8628 N N . PRO C 3 582 ? 21.466 -0.941 -12.301 1.00 55.36 612 PRO C N 1
ATOM 8629 C CA . PRO C 3 582 ? 21.436 -0.050 -13.448 1.00 52.23 612 PRO C CA 1
ATOM 8630 C C . PRO C 3 582 ? 21.289 1.431 -13.068 1.00 49.45 612 PRO C C 1
ATOM 8631 O O . PRO C 3 582 ? 20.652 1.753 -12.068 1.00 50.12 612 PRO C O 1
ATOM 8635 N N . THR C 3 583 ? 21.884 2.296 -13.888 1.00 47.36 613 THR C N 1
ATOM 8636 C CA . THR C 3 583 ? 21.748 3.773 -13.826 1.00 46.87 613 THR C CA 1
ATOM 8637 C C . THR C 3 583 ? 20.409 4.304 -14.392 1.00 45.75 613 THR C C 1
ATOM 8638 O O . THR C 3 583 ? 19.932 5.373 -14.022 1.00 43.52 613 THR C O 1
ATOM 8642 N N . SER C 3 584 ? 19.822 3.568 -15.330 1.00 45.91 614 SER C N 1
ATOM 8643 C CA . SER C 3 584 ? 18.487 3.899 -15.840 1.00 42.96 614 SER C CA 1
ATOM 8644 C C . SER C 3 584 ? 17.921 2.705 -16.574 1.00 40.94 614 SER C C 1
ATOM 8645 O O . SER C 3 584 ? 18.672 1.926 -17.151 1.00 38.96 614 SER C O 1
ATOM 8648 N N . THR C 3 585 ? 16.598 2.595 -16.580 1.00 40.31 615 THR C N 1
ATOM 8649 C CA . THR C 3 585 ? 15.927 1.476 -17.195 1.00 40.71 615 THR C CA 1
ATOM 8650 C C . THR C 3 585 ? 14.788 1.965 -18.070 1.00 39.32 615 THR C C 1
ATOM 8651 O O . THR C 3 585 ? 13.921 2.685 -17.574 1.00 36.89 615 THR C O 1
ATOM 8655 N N . LYS C 3 586 ? 14.755 1.515 -19.331 1.00 37.40 616 LYS C N 1
ATOM 8656 C CA . LYS C 3 586 ? 13.629 1.831 -20.228 1.00 37.81 616 LYS C CA 1
ATOM 8657 C C . LYS C 3 586 ? 12.777 0.606 -20.499 1.00 36.89 616 LYS C C 1
ATOM 8658 O O . LYS C 3 586 ? 13.289 -0.453 -20.836 1.00 34.85 616 LYS C O 1
ATOM 8664 N N . THR C 3 587 ? 11.465 0.753 -20.392 1.00 37.73 617 THR C N 1
ATOM 8665 C CA . THR C 3 587 ? 10.584 -0.397 -20.538 1.00 37.91 617 THR C CA 1
ATOM 8666 C C . THR C 3 587 ? 9.768 -0.388 -21.821 1.00 35.83 617 THR C C 1
ATOM 8667 O O . THR C 3 587 ? 9.243 0.630 -22.208 1.00 38.45 617 THR C O 1
ATOM 8671 N N . ILE C 3 588 ? 9.662 -1.532 -22.476 1.00 33.45 618 ILE C N 1
ATOM 8672 C CA . ILE C 3 588 ? 8.807 -1.655 -23.650 1.00 32.65 618 ILE C CA 1
ATOM 8673 C C . ILE C 3 588 ? 7.774 -2.746 -23.420 1.00 33.65 618 ILE C C 1
ATOM 8674 O O . ILE C 3 588 ? 8.131 -3.897 -23.211 1.00 32.59 618 ILE C O 1
ATOM 8679 N N . THR C 3 589 ? 6.498 -2.393 -23.413 1.00 34.19 619 THR C N 1
ATOM 8680 C CA . THR C 3 589 ? 5.493 -3.408 -23.211 1.00 34.46 619 THR C CA 1
ATOM 8681 C C . THR C 3 589 ? 5.295 -4.145 -24.538 1.00 34.47 619 THR C C 1
ATOM 8682 O O . THR C 3 589 ? 5.431 -3.578 -25.639 1.00 33.34 619 THR C O 1
ATOM 8686 N N . VAL C 3 590 ? 4.983 -5.422 -24.418 1.00 33.45 620 VAL C N 1
ATOM 8687 C CA . VAL C 3 590 ? 4.823 -6.254 -25.557 1.00 33.38 620 VAL C CA 1
ATOM 8688 C C . VAL C 3 590 ? 3.559 -7.058 -25.403 1.00 35.49 620 VAL C C 1
ATOM 8689 O O . VAL C 3 590 ? 3.345 -7.717 -24.383 1.00 38.50 620 VAL C O 1
ATOM 8693 N N . ASN C 3 591 ? 2.742 -6.983 -26.446 1.00 36.61 621 ASN C N 1
ATOM 8694 C CA . ASN C 3 591 ? 1.450 -7.626 -26.533 1.00 38.87 621 ASN C CA 1
ATOM 8695 C C . ASN C 3 591 ? 1.419 -8.686 -27.626 1.00 37.78 621 ASN C C 1
ATOM 8696 O O . ASN C 3 591 ? 1.630 -8.374 -28.806 1.00 36.91 621 ASN C O 1
ATOM 8701 N N . VAL C 3 592 ? 1.150 -9.930 -27.269 1.00 37.21 622 VAL C N 1
ATOM 8702 C CA . VAL C 3 592 ? 0.997 -10.950 -28.298 1.00 37.30 622 VAL C CA 1
ATOM 8703 C C . VAL C 3 592 ? -0.469 -11.311 -28.514 1.00 37.32 622 VAL C C 1
ATOM 8704 O O . VAL C 3 592 ? -1.192 -11.591 -27.564 1.00 38.97 622 VAL C O 1
ATOM 8708 N N . VAL C 3 593 ? -0.890 -11.312 -29.777 1.00 36.62 623 VAL C N 1
ATOM 8709 C CA . VAL C 3 593 ? -2.240 -11.725 -30.155 1.00 37.38 623 VAL C CA 1
ATOM 8710 C C . VAL C 3 593 ? -2.197 -12.942 -31.056 1.00 38.35 623 VAL C C 1
ATOM 8711 O O . VAL C 3 593 ? -1.248 -13.126 -31.834 1.00 37.78 623 VAL C O 1
ATOM 8715 N N . ASN C 3 594 ? -3.221 -13.784 -30.936 1.00 42.63 624 ASN C N 1
ATOM 8716 C CA . ASN C 3 594 ? -3.289 -15.019 -31.715 1.00 42.60 624 ASN C CA 1
ATOM 8717 C C . ASN C 3 594 ? -3.925 -14.797 -33.074 1.00 41.30 624 ASN C C 1
ATOM 8718 O O . ASN C 3 594 ? -4.991 -14.212 -33.177 1.00 39.54 624 ASN C O 1
ATOM 8723 N N . VAL C 3 595 ? -3.253 -15.273 -34.109 1.00 41.73 625 VAL C N 1
ATOM 8724 C CA . VAL C 3 595 ? -3.840 -15.368 -35.432 1.00 41.80 625 VAL C CA 1
ATOM 8725 C C . VAL C 3 595 ? -3.856 -16.864 -35.785 1.00 44.65 625 VAL C C 1
ATOM 8726 O O . VAL C 3 595 ? -3.097 -17.642 -35.179 1.00 45.39 625 VAL C O 1
ATOM 8730 N N . LYS C 3 596 ? -4.753 -17.279 -36.686 1.00 46.32 626 LYS C N 1
ATOM 8731 C CA . LYS C 3 596 ? -4.780 -18.670 -37.171 1.00 49.06 626 LYS C CA 1
ATOM 8732 C C . LYS C 3 596 ? -3.819 -18.828 -38.369 1.00 52.66 626 LYS C C 1
ATOM 8733 O O . LYS C 3 596 ? -3.635 -17.915 -39.177 1.00 50.01 626 LYS C O 1
ATOM 8739 N N . ALA C 3 597 ? -3.183 -19.993 -38.452 1.00 59.78 627 ALA C N 1
ATOM 8740 C CA . ALA C 3 597 ? -2.243 -20.291 -39.539 1.00 63.57 627 ALA C CA 1
ATOM 8741 C C . ALA C 3 597 ? -2.922 -20.172 -40.916 1.00 64.26 627 ALA C C 1
ATOM 8742 O O . ALA C 3 597 ? -2.294 -19.797 -41.906 1.00 66.62 627 ALA C O 1
ATOM 8744 N N . ASP C 3 598 ? -4.213 -20.471 -40.965 1.00 62.65 628 ASP C N 1
ATOM 8745 C CA . ASP C 3 598 ? -4.941 -20.494 -42.228 1.00 64.15 628 ASP C CA 1
ATOM 8746 C C . ASP C 3 598 ? -5.887 -19.314 -42.367 1.00 62.04 628 ASP C C 1
ATOM 8747 O O . ASP C 3 598 ? -6.769 -19.327 -43.219 1.00 60.88 628 ASP C O 1
ATOM 8752 N N . ALA C 3 599 ? -5.701 -18.298 -41.531 1.00 60.29 629 ALA C N 1
ATOM 8753 C CA . ALA C 3 599 ? -6.619 -17.167 -41.469 1.00 58.16 629 ALA C CA 1
ATOM 8754 C C . ALA C 3 599 ? -6.917 -16.609 -42.852 1.00 57.18 629 ALA C C 1
ATOM 8755 O O . ALA C 3 599 ? -6.040 -16.599 -43.712 1.00 53.81 629 ALA C O 1
ATOM 8757 N N . THR C 3 600 ? -8.164 -16.180 -43.061 1.00 56.64 630 THR C N 1
ATOM 8758 C CA . THR C 3 600 ? -8.568 -15.560 -44.326 1.00 56.13 630 THR C CA 1
ATOM 8759 C C . THR C 3 600 ? -8.293 -14.046 -44.241 1.00 52.23 630 THR C C 1
ATOM 8760 O O . THR C 3 600 ? -8.829 -13.373 -43.358 1.00 50.96 630 THR C O 1
ATOM 8764 N N . PRO C 3 601 ? -7.461 -13.511 -45.151 1.00 48.48 631 PRO C N 1
ATOM 8765 C CA . PRO C 3 601 ? -7.204 -12.065 -45.140 1.00 47.16 631 PRO C CA 1
ATOM 8766 C C . PRO C 3 601 ? -8.432 -11.286 -45.540 1.00 44.68 631 PRO C C 1
ATOM 8767 O O . PRO C 3 601 ? -8.922 -11.481 -46.649 1.00 44.68 631 PRO C O 1
ATOM 8771 N N . VAL C 3 602 ? -8.921 -10.412 -44.665 1.00 41.96 632 VAL C N 1
ATOM 8772 C CA . VAL C 3 602 ? -10.100 -9.617 -44.982 1.00 42.74 632 VAL C CA 1
ATOM 8773 C C . VAL C 3 602 ? -9.878 -8.115 -44.965 1.00 41.74 632 VAL C C 1
ATOM 8774 O O . VAL C 3 602 ? -10.841 -7.356 -45.106 1.00 44.46 632 VAL C O 1
ATOM 8778 N N . GLY C 3 603 ? -8.637 -7.668 -44.807 1.00 39.03 633 GLY C N 1
ATOM 8779 C CA . GLY C 3 603 ? -8.368 -6.235 -44.728 1.00 36.98 633 GLY C CA 1
ATOM 8780 C C . GLY C 3 603 ? -6.900 -5.903 -44.836 1.00 35.22 633 GLY C C 1
ATOM 8781 O O . GLY C 3 603 ? -6.058 -6.782 -44.821 1.00 34.84 633 GLY C O 1
ATOM 8782 N N . LEU C 3 604 ? -6.598 -4.620 -44.948 1.00 34.22 634 LEU C N 1
ATOM 8783 C CA . LEU C 3 604 ? -5.220 -4.162 -45.047 1.00 33.45 634 LEU C CA 1
ATOM 8784 C C . LEU C 3 604 ? -4.928 -3.048 -44.064 1.00 32.75 634 LEU C C 1
ATOM 8785 O O . LEU C 3 604 ? -5.798 -2.242 -43.724 1.00 30.83 634 LEU C O 1
ATOM 8790 N N . ASP C 3 605 ? -3.679 -3.029 -43.614 1.00 33.80 635 ASP C N 1
ATOM 8791 C CA . ASP C 3 605 ? -3.101 -1.890 -42.939 1.00 33.55 635 ASP C CA 1
ATOM 8792 C C . ASP C 3 605 ? -2.003 -1.338 -43.855 1.00 32.96 635 ASP C C 1
ATOM 8793 O O . ASP C 3 605 ? -0.987 -1.992 -44.065 1.00 32.98 635 ASP C O 1
ATOM 8798 N N . ILE C 3 606 ? -2.230 -0.144 -44.393 1.00 32.40 636 ILE C N 1
ATOM 8799 C CA . ILE C 3 606 ? -1.312 0.524 -45.296 1.00 31.62 636 ILE C CA 1
ATOM 8800 C C . ILE C 3 606 ? -0.651 1.671 -44.547 1.00 30.52 636 ILE C C 1
ATOM 8801 O O . ILE C 3 606 ? -1.254 2.716 -44.364 1.00 30.38 636 ILE C O 1
ATOM 8806 N N . VAL C 3 607 ? 0.598 1.477 -44.124 1.00 29.42 637 VAL C N 1
ATOM 8807 C CA . VAL C 3 607 ? 1.247 2.430 -43.222 1.00 29.27 637 VAL C CA 1
ATOM 8808 C C . VAL C 3 607 ? 1.853 3.610 -43.985 1.00 28.67 637 VAL C C 1
ATOM 8809 O O . VAL C 3 607 ? 3.057 3.760 -44.038 1.00 27.40 637 VAL C O 1
ATOM 8813 N N . ALA C 3 608 ? 0.970 4.443 -44.537 1.00 28.64 638 ALA C N 1
ATOM 8814 C CA . ALA C 3 608 ? 1.329 5.553 -45.426 1.00 28.69 638 ALA C CA 1
ATOM 8815 C C . ALA C 3 608 ? 1.422 6.905 -44.743 1.00 28.58 638 ALA C C 1
ATOM 8816 O O . ALA C 3 608 ? 0.675 7.197 -43.797 1.00 27.97 638 ALA C O 1
ATOM 8818 N N . PRO C 3 609 ? 2.300 7.773 -45.265 1.00 28.46 639 PRO C N 1
ATOM 8819 C CA . PRO C 3 609 ? 2.234 9.111 -44.720 1.00 27.98 639 PRO C CA 1
ATOM 8820 C C . PRO C 3 609 ? 0.844 9.698 -44.993 1.00 27.23 639 PRO C C 1
ATOM 8821 O O . PRO C 3 609 ? 0.210 9.391 -46.012 1.00 25.16 639 PRO C O 1
ATOM 8825 N N . SER C 3 610 ? 0.381 10.509 -44.057 1.00 27.80 640 SER C N 1
ATOM 8826 C CA . SER C 3 610 ? -0.922 11.160 -44.141 1.00 29.91 640 SER C CA 1
ATOM 8827 C C . SER C 3 610 ? -1.036 12.356 -45.100 1.00 30.85 640 SER C C 1
ATOM 8828 O O . SER C 3 610 ? -2.159 12.781 -45.402 1.00 30.79 640 SER C O 1
ATOM 8831 N N . GLU C 3 611 ? 0.100 12.904 -45.549 1.00 31.71 641 GLU C N 1
ATOM 8832 C CA . GLU C 3 611 ? 0.146 14.268 -46.134 1.00 32.74 641 GLU C CA 1
ATOM 8833 C C . GLU C 3 611 ? 1.305 14.426 -47.142 1.00 30.01 641 GLU C C 1
ATOM 8834 O O . GLU C 3 611 ? 2.423 13.968 -46.883 1.00 29.40 641 GLU C O 1
ATOM 8840 N N . ILE C 3 612 ? 1.038 15.045 -48.293 1.00 28.07 642 ILE C N 1
ATOM 8841 C CA . ILE C 3 612 ? 2.126 15.492 -49.198 1.00 27.27 642 ILE C CA 1
ATOM 8842 C C . ILE C 3 612 ? 2.171 17.035 -49.374 1.00 26.01 642 ILE C C 1
ATOM 8843 O O . ILE C 3 612 ? 1.148 17.675 -49.586 1.00 25.39 642 ILE C O 1
ATOM 8848 N N . ASP C 3 613 ? 3.362 17.620 -49.261 1.00 25.18 643 ASP C N 1
ATOM 8849 C CA . ASP C 3 613 ? 3.545 19.066 -49.353 1.00 25.29 643 ASP C CA 1
ATOM 8850 C C . ASP C 3 613 ? 4.495 19.327 -50.533 1.00 25.25 643 ASP C C 1
ATOM 8851 O O . ASP C 3 613 ? 5.622 18.835 -50.528 1.00 25.73 643 ASP C O 1
ATOM 8856 N N . VAL C 3 614 ? 4.021 20.080 -51.534 1.00 24.17 644 VAL C N 1
ATOM 8857 C CA . VAL C 3 614 ? 4.818 20.399 -52.711 1.00 24.41 644 VAL C CA 1
ATOM 8858 C C . VAL C 3 614 ? 6.061 21.214 -52.286 1.00 24.72 644 VAL C C 1
ATOM 8859 O O . VAL C 3 614 ? 7.074 21.139 -52.938 1.00 25.03 644 VAL C O 1
ATOM 8863 N N . ASN C 3 615 ? 5.987 21.941 -51.164 1.00 24.36 645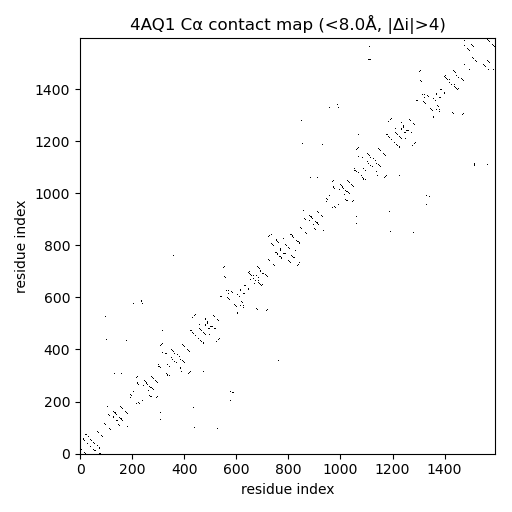 ASN C N 1
ATOM 8864 C CA . ASN C 3 615 ? 7.129 22.689 -50.651 1.00 24.30 645 ASN C CA 1
ATOM 8865 C C . ASN C 3 615 ? 8.103 21.907 -49.755 1.00 25.00 645 ASN C C 1
ATOM 8866 O O . ASN C 3 615 ? 9.052 22.504 -49.221 1.00 25.36 645 ASN C O 1
ATOM 8871 N N . ALA C 3 616 ? 7.861 20.600 -49.573 1.00 25.16 646 ALA C N 1
ATOM 8872 C CA . ALA C 3 616 ? 8.719 19.699 -48.770 1.00 25.94 646 ALA C CA 1
ATOM 8873 C C . ALA C 3 616 ? 10.234 19.858 -48.993 1.00 27.44 646 ALA C C 1
ATOM 8874 O O . ALA C 3 616 ? 11.012 19.846 -48.026 1.00 27.05 646 ALA C O 1
ATOM 8876 N N . PRO C 3 617 ? 10.650 19.981 -50.265 1.00 27.26 647 PRO C N 1
ATOM 8877 C CA . PRO C 3 617 ? 12.058 20.185 -50.571 1.00 29.24 647 PRO C CA 1
ATOM 8878 C C . PRO C 3 617 ? 12.699 21.424 -49.962 1.00 30.42 647 PRO C C 1
ATOM 8879 O O . PRO C 3 617 ? 13.892 21.424 -49.686 1.00 32.31 647 PRO C O 1
ATOM 8883 N N . ASN C 3 618 ? 11.934 22.485 -49.779 1.00 30.58 648 ASN C N 1
ATOM 8884 C CA . ASN C 3 618 ? 12.500 23.689 -49.212 1.00 32.39 648 ASN C CA 1
ATOM 8885 C C . ASN C 3 618 ? 12.353 23.778 -47.689 1.00 34.30 648 ASN C C 1
ATOM 8886 O O . ASN C 3 618 ? 12.948 24.647 -47.080 1.00 35.00 648 ASN C O 1
ATOM 8891 N N . THR C 3 619 ? 11.527 22.941 -47.070 1.00 34.83 649 THR C N 1
ATOM 8892 C CA . THR C 3 619 ? 11.388 23.047 -45.633 1.00 36.88 649 THR C CA 1
ATOM 8893 C C . THR C 3 619 ? 12.565 22.349 -44.951 1.00 40.75 649 THR C C 1
ATOM 8894 O O . THR C 3 619 ? 12.948 21.228 -45.314 1.00 39.39 649 THR C O 1
ATOM 8898 N N . ALA C 3 620 ? 13.141 23.067 -43.989 1.00 44.82 650 ALA C N 1
ATOM 8899 C CA . ALA C 3 620 ? 14.156 22.582 -43.065 1.00 47.04 650 ALA C CA 1
ATOM 8900 C C . ALA C 3 620 ? 13.908 21.148 -42.582 1.00 47.36 650 ALA C C 1
ATOM 8901 O O . ALA C 3 620 ? 14.804 20.313 -42.609 1.00 48.97 650 ALA C O 1
ATOM 8903 N N . SER C 3 621 ? 12.694 20.868 -42.127 1.00 46.42 651 SER C N 1
ATOM 8904 C CA . SER C 3 621 ? 12.372 19.532 -41.668 1.00 47.76 651 SER C CA 1
ATOM 8905 C C . SER C 3 621 ? 12.652 18.492 -42.749 1.00 46.69 651 SER C C 1
ATOM 8906 O O . SER C 3 621 ? 12.260 18.643 -43.909 1.00 45.41 651 SER C O 1
ATOM 8909 N N . THR C 3 622 ? 13.296 17.414 -42.339 1.00 46.65 652 THR C N 1
ATOM 8910 C CA . THR C 3 622 ? 13.608 16.318 -43.227 1.00 45.24 652 THR C CA 1
ATOM 8911 C C . THR C 3 622 ? 12.501 15.266 -43.192 1.00 43.18 652 THR C C 1
ATOM 8912 O O . THR C 3 622 ? 12.593 14.253 -43.887 1.00 43.30 652 THR C O 1
ATOM 8916 N N . ALA C 3 623 ? 11.446 15.495 -42.406 1.00 41.24 653 ALA C N 1
ATOM 8917 C CA . ALA C 3 623 ? 10.393 14.480 -42.244 1.00 37.82 653 ALA C CA 1
ATOM 8918 C C . ALA C 3 623 ? 9.321 14.533 -43.319 1.00 34.92 653 ALA C C 1
ATOM 8919 O O . ALA C 3 623 ? 8.676 13.541 -43.568 1.00 33.73 653 ALA C O 1
ATOM 8921 N N . ASP C 3 624 ? 9.110 15.684 -43.953 1.00 33.99 654 ASP C N 1
ATOM 8922 C CA . ASP C 3 624 ? 8.022 15.804 -44.945 1.00 32.26 654 ASP C CA 1
ATOM 8923 C C . ASP C 3 624 ? 8.456 15.386 -46.341 1.00 30.31 654 ASP C C 1
ATOM 8924 O O . ASP C 3 624 ? 9.617 15.524 -46.690 1.00 30.01 654 ASP C O 1
ATOM 8929 N N . VAL C 3 625 ? 7.496 14.899 -47.128 1.00 28.16 655 VAL C N 1
ATOM 8930 C CA . VAL C 3 625 ? 7.743 14.365 -48.482 1.00 27.19 655 VAL C CA 1
ATOM 8931 C C . VAL C 3 625 ? 6.748 14.973 -49.467 1.00 26.00 655 VAL C C 1
ATOM 8932 O O . VAL C 3 625 ? 5.681 15.385 -49.059 1.00 25.54 655 VAL C O 1
ATOM 8936 N N . ASP C 3 626 ? 7.095 15.021 -50.750 1.00 27.35 656 ASP C N 1
ATOM 8937 C CA . ASP C 3 626 ? 6.201 15.555 -51.792 1.00 27.30 656 ASP C CA 1
ATOM 8938 C C . ASP C 3 626 ? 5.599 14.493 -52.724 1.00 27.69 656 ASP C C 1
ATOM 8939 O O . ASP C 3 626 ? 4.984 14.822 -53.746 1.00 26.00 656 ASP C O 1
ATOM 8944 N N . PHE C 3 627 ? 5.754 13.223 -52.352 1.00 28.89 657 PHE C N 1
ATOM 8945 C CA . PHE C 3 627 ? 5.199 12.109 -53.115 1.00 29.78 657 PHE C CA 1
ATOM 8946 C C . PHE C 3 627 ? 5.043 10.914 -52.197 1.00 30.34 657 PHE C C 1
ATOM 8947 O O . PHE C 3 627 ? 5.545 10.930 -51.085 1.00 32.79 657 PHE C O 1
ATOM 8955 N N . ILE C 3 628 ? 4.323 9.894 -52.649 1.00 30.47 658 ILE C N 1
ATOM 8956 C CA . ILE C 3 628 ? 4.219 8.646 -51.911 1.00 30.30 658 ILE C CA 1
ATOM 8957 C C . ILE C 3 628 ? 4.311 7.492 -52.881 1.00 31.29 658 ILE C C 1
ATOM 8958 O O . ILE C 3 628 ? 3.443 7.320 -53.752 1.00 29.40 658 ILE C O 1
ATOM 8963 N N . ASN C 3 629 ? 5.327 6.672 -52.678 1.00 33.29 659 ASN C N 1
ATOM 8964 C CA . ASN C 3 629 ? 5.499 5.495 -53.496 1.00 36.60 659 ASN C CA 1
ATOM 8965 C C . ASN C 3 629 ? 4.951 4.294 -52.761 1.00 37.69 659 ASN C C 1
ATOM 8966 O O . ASN C 3 629 ? 5.512 3.864 -51.744 1.00 36.63 659 ASN C O 1
ATOM 8971 N N . PHE C 3 630 ? 3.865 3.738 -53.280 1.00 38.26 660 PHE C N 1
ATOM 8972 C CA . PHE C 3 630 ? 3.176 2.669 -52.574 1.00 38.37 660 PHE C CA 1
ATOM 8973 C C . PHE C 3 630 ? 3.907 1.324 -52.659 1.00 41.47 660 PHE C C 1
ATOM 8974 O O . PHE C 3 630 ? 3.786 0.503 -51.760 1.00 40.60 660 PHE C O 1
ATOM 8982 N N . GLU C 3 631 ? 4.694 1.120 -53.711 1.00 46.57 661 GLU C N 1
ATOM 8983 C CA . GLU C 3 631 ? 5.608 -0.020 -53.783 1.00 51.61 661 GLU C CA 1
ATOM 8984 C C . GLU C 3 631 ? 6.572 -0.041 -52.605 1.00 50.74 661 GLU C C 1
ATOM 8985 O O . GLU C 3 631 ? 7.248 -1.048 -52.388 1.00 53.04 661 GLU C O 1
ATOM 8991 N N . SER C 3 632 ? 6.670 1.060 -51.861 1.00 48.41 662 SER C N 1
ATOM 8992 C CA . SER C 3 632 ? 7.674 1.151 -50.807 1.00 48.23 662 SER C CA 1
ATOM 8993 C C . SER C 3 632 ? 7.095 1.409 -49.406 1.00 46.28 662 SER C C 1
ATOM 8994 O O . SER C 3 632 ? 7.852 1.558 -48.455 1.00 45.58 662 SER C O 1
ATOM 8997 N N . VAL C 3 633 ? 5.775 1.434 -49.251 1.00 44.76 663 VAL C N 1
ATOM 8998 C CA . VAL C 3 633 ? 5.210 1.511 -47.897 1.00 43.94 663 VAL C CA 1
ATOM 8999 C C . VAL C 3 633 ? 4.901 0.126 -47.348 1.00 44.44 663 VAL C C 1
ATOM 9000 O O . VAL C 3 633 ? 4.489 -0.763 -48.088 1.00 45.53 663 VAL C O 1
ATOM 9004 N N . GLU C 3 634 ? 5.127 -0.045 -46.051 1.00 44.09 664 GLU C N 1
ATOM 9005 C CA . GLU C 3 634 ? 4.758 -1.256 -45.359 1.00 43.73 664 GLU C CA 1
ATOM 9006 C C . GLU C 3 634 ? 3.251 -1.484 -45.549 1.00 40.64 664 GLU C C 1
ATOM 9007 O O . GLU C 3 634 ? 2.442 -0.602 -45.235 1.00 38.87 664 GLU C O 1
ATOM 9013 N N . ILE C 3 635 ? 2.876 -2.649 -46.073 1.00 39.07 665 ILE C N 1
ATOM 9014 C CA . ILE C 3 635 ? 1.467 -3.083 -46.085 1.00 38.52 665 ILE C CA 1
ATOM 9015 C C . ILE C 3 635 ? 1.315 -4.471 -45.451 1.00 38.33 665 ILE C C 1
ATOM 9016 O O . ILE C 3 635 ? 2.095 -5.360 -45.726 1.00 40.50 665 ILE C O 1
ATOM 9021 N N . TYR C 3 636 ? 0.319 -4.648 -44.592 1.00 37.02 666 TYR C N 1
ATOM 9022 C CA . TYR C 3 636 ? 0.080 -5.936 -43.965 1.00 36.73 666 TYR C CA 1
ATOM 9023 C C . TYR C 3 636 ? -1.367 -6.359 -44.171 1.00 36.68 666 TYR C C 1
ATOM 9024 O O . TYR C 3 636 ? -2.281 -5.548 -43.938 1.00 37.45 666 TYR C O 1
ATOM 9033 N N . THR C 3 637 ? -1.572 -7.614 -44.599 1.00 35.74 667 THR C N 1
ATOM 9034 C CA . THR C 3 637 ? -2.918 -8.212 -44.620 1.00 35.63 667 THR C CA 1
ATOM 9035 C C . THR C 3 637 ? -3.432 -8.430 -43.199 1.00 35.10 667 THR C C 1
ATOM 9036 O O . THR C 3 637 ? -2.657 -8.680 -42.278 1.00 36.70 667 THR C O 1
ATOM 9040 N N . LEU C 3 638 ? -4.737 -8.328 -43.024 1.00 35.23 668 LEU C N 1
ATOM 9041 C CA . LEU C 3 638 ? -5.327 -8.386 -41.704 1.00 36.51 668 LEU C CA 1
ATOM 9042 C C . LEU C 3 638 ? -6.443 -9.410 -41.733 1.00 38.48 668 LEU C C 1
ATOM 9043 O O . LEU C 3 638 ? -7.225 -9.411 -42.668 1.00 38.17 668 LEU C O 1
ATOM 9048 N N . ASP C 3 639 ? -6.504 -10.263 -40.700 1.00 41.14 669 ASP C N 1
ATOM 9049 C CA . ASP C 3 639 ? -7.667 -11.129 -40.422 1.00 42.28 669 ASP C CA 1
ATOM 9050 C C . ASP C 3 639 ? -8.842 -10.311 -39.861 1.00 43.03 669 ASP C C 1
ATOM 9051 O O . ASP C 3 639 ? -8.769 -9.073 -39.772 1.00 42.21 669 ASP C O 1
ATOM 9056 N N . SER C 3 640 ? -9.910 -10.992 -39.465 1.00 43.58 670 SER C N 1
ATOM 9057 C CA . SER C 3 640 ? -11.139 -10.282 -39.127 1.00 47.08 670 SER C CA 1
ATOM 9058 C C . SER C 3 640 ? -11.086 -9.556 -37.760 1.00 48.19 670 SER C C 1
ATOM 9059 O O . SER C 3 640 ? -11.916 -8.677 -37.485 1.00 52.18 670 SER C O 1
ATOM 9062 N N . ASN C 3 641 ? -10.105 -9.883 -36.922 1.00 47.28 671 ASN C N 1
ATOM 9063 C CA . ASN C 3 641 ? -9.925 -9.159 -35.652 1.00 47.97 671 ASN C CA 1
ATOM 9064 C C . ASN C 3 641 ? -9.140 -7.863 -35.806 1.00 45.70 671 ASN C C 1
ATOM 9065 O O . ASN C 3 641 ? -9.038 -7.076 -34.871 1.00 45.23 671 ASN C O 1
ATOM 9070 N N . GLY C 3 642 ? -8.641 -7.636 -37.019 1.00 43.03 672 GLY C N 1
ATOM 9071 C CA . GLY C 3 642 ? -7.789 -6.509 -37.328 1.00 40.43 672 GLY C CA 1
ATOM 9072 C C . GLY C 3 642 ? -6.325 -6.782 -37.028 1.00 39.03 672 GLY C C 1
ATOM 9073 O O . GLY C 3 642 ? -5.545 -5.838 -36.957 1.00 42.15 672 GLY C O 1
ATOM 9074 N N . ASN C 3 643 ? -5.934 -8.052 -36.870 1.00 36.13 673 ASN C N 1
ATOM 9075 C CA . ASN C 3 643 ? -4.546 -8.389 -36.573 1.00 34.99 673 ASN C CA 1
ATOM 9076 C C . ASN C 3 643 ? -3.745 -8.862 -37.793 1.00 33.77 673 ASN C C 1
ATOM 9077 O O . ASN C 3 643 ? -4.273 -9.421 -38.734 1.00 32.12 673 ASN C O 1
ATOM 9082 N N . ARG C 3 644 ? -2.448 -8.623 -37.764 1.00 33.48 674 ARG C N 1
ATOM 9083 C CA . ARG C 3 644 ? -1.635 -8.773 -38.963 1.00 33.76 674 ARG C CA 1
ATOM 9084 C C . ARG C 3 644 ? -1.328 -10.231 -39.303 1.00 34.39 674 ARG C C 1
ATOM 9085 O O . ARG C 3 644 ? -0.938 -11.017 -38.431 1.00 33.50 674 ARG C O 1
ATOM 9093 N N . LEU C 3 645 ? -1.519 -10.575 -40.579 1.00 35.84 675 LEU C N 1
ATOM 9094 C CA . LEU C 3 645 ? -1.273 -11.929 -41.093 1.00 37.55 675 LEU C CA 1
ATOM 9095 C C . LEU C 3 645 ? 0.037 -12.019 -41.865 1.00 39.17 675 LEU C C 1
ATOM 9096 O O . LEU C 3 645 ? 0.854 -12.869 -41.598 1.00 40.02 675 LEU C O 1
ATOM 9101 N N . LYS C 3 646 ? 0.236 -11.124 -42.819 1.00 41.59 676 LYS C N 1
ATOM 9102 C CA . LYS C 3 646 ? 1.370 -11.216 -43.722 1.00 44.74 676 LYS C CA 1
ATOM 9103 C C . LYS C 3 646 ? 1.831 -9.812 -44.149 1.00 43.61 676 LYS C C 1
ATOM 9104 O O . LYS C 3 646 ? 1.044 -8.873 -44.153 1.00 39.97 676 LYS C O 1
ATOM 9110 N N . LYS C 3 647 ? 3.099 -9.681 -44.524 1.00 45.26 677 LYS C N 1
ATOM 9111 C CA . LYS C 3 647 ? 3.598 -8.477 -45.205 1.00 46.68 677 LYS C CA 1
ATOM 9112 C C . LYS C 3 647 ? 3.497 -8.678 -46.732 1.00 45.42 677 LYS C C 1
ATOM 9113 O O . LYS C 3 647 ? 3.954 -9.695 -47.249 1.00 45.82 677 LYS C O 1
ATOM 9119 N N . VAL C 3 648 ? 2.876 -7.722 -47.433 1.00 42.66 678 VAL C N 1
ATOM 9120 C CA . VAL C 3 648 ? 2.550 -7.858 -48.858 1.00 42.00 678 VAL C CA 1
ATOM 9121 C C . VAL C 3 648 ? 2.862 -6.576 -49.612 1.00 42.52 678 VAL C C 1
ATOM 9122 O O . VAL C 3 648 ? 3.134 -5.549 -49.018 1.00 41.14 678 VAL C O 1
ATOM 9126 N N . THR C 3 649 ? 2.826 -6.649 -50.939 1.00 46.64 679 THR C N 1
ATOM 9127 C CA . THR C 3 649 ? 3.108 -5.496 -51.789 1.00 47.07 679 THR C CA 1
ATOM 9128 C C . THR C 3 649 ? 1.953 -5.252 -52.779 1.00 46.31 679 THR C C 1
ATOM 9129 O O . THR C 3 649 ? 1.195 -6.166 -53.084 1.00 46.17 679 THR C O 1
ATOM 9133 N N . PRO C 3 650 ? 1.811 -4.006 -53.266 1.00 46.70 680 PRO C N 1
ATOM 9134 C CA . PRO C 3 650 ? 0.601 -3.630 -54.010 1.00 47.31 680 PRO C CA 1
ATOM 9135 C C . PRO C 3 650 ? 0.541 -4.119 -55.462 1.00 48.95 680 PRO C C 1
ATOM 9136 O O . PRO C 3 650 ? 1.550 -4.165 -56.148 1.00 48.87 680 PRO C O 1
ATOM 9140 N N . THR C 3 651 ? -0.668 -4.471 -55.887 1.00 51.06 681 THR C N 1
ATOM 9141 C CA . THR C 3 651 ? -1.002 -4.966 -57.233 1.00 53.13 681 THR C CA 1
ATOM 9142 C C . THR C 3 651 ? -1.481 -3.851 -58.174 1.00 52.67 681 THR C C 1
ATOM 9143 O O . THR C 3 651 ? -1.220 -3.878 -59.368 1.00 53.82 681 THR C O 1
ATOM 9147 N N . ALA C 3 652 ? -2.206 -2.889 -57.614 1.00 50.28 682 ALA C N 1
ATOM 9148 C CA . ALA C 3 652 ? -2.744 -1.771 -58.353 1.00 49.96 682 ALA C CA 1
ATOM 9149 C C . ALA C 3 652 ? -2.888 -0.595 -57.398 1.00 48.45 682 ALA C C 1
ATOM 9150 O O . ALA C 3 652 ? -3.121 -0.770 -56.210 1.00 47.32 682 ALA C O 1
ATOM 9152 N N . THR C 3 653 ? -2.745 0.607 -57.928 1.00 49.76 683 THR C N 1
ATOM 9153 C CA . THR C 3 653 ? -2.894 1.845 -57.154 1.00 46.62 683 THR C CA 1
ATOM 9154 C C . THR C 3 653 ? -3.597 2.799 -58.104 1.00 46.03 683 THR C C 1
ATOM 9155 O O . THR C 3 653 ? -3.089 3.039 -59.202 1.00 48.19 683 THR C O 1
ATOM 9159 N N . THR C 3 654 ? -4.777 3.290 -57.737 1.00 43.24 684 THR C N 1
ATOM 9160 C CA . THR C 3 654 ? -5.494 4.220 -58.619 1.00 45.01 684 THR C CA 1
ATOM 9161 C C . THR C 3 654 ? -6.190 5.373 -57.865 1.00 42.16 684 THR C C 1
ATOM 9162 O O . THR C 3 654 ? -6.754 5.191 -56.777 1.00 39.85 684 THR C O 1
ATOM 9166 N N . LEU C 3 655 ? -6.137 6.564 -58.450 1.00 40.00 685 LEU C N 1
ATOM 9167 C CA . LEU C 3 655 ? -6.812 7.711 -57.876 1.00 40.13 685 LEU C CA 1
ATOM 9168 C C . LEU C 3 655 ? -8.327 7.532 -57.990 1.00 42.77 685 LEU C C 1
ATOM 9169 O O . LEU C 3 655 ? -8.816 7.004 -58.979 1.00 42.86 685 LEU C O 1
ATOM 9174 N N . VAL C 3 656 ? -9.055 7.956 -56.959 1.00 43.08 686 VAL C N 1
ATOM 9175 C CA . VAL C 3 656 ? -10.517 8.002 -56.983 1.00 44.59 686 VAL C CA 1
ATOM 9176 C C . VAL C 3 656 ? -10.980 9.374 -57.499 1.00 45.84 686 VAL C C 1
ATOM 9177 O O . VAL C 3 656 ? -10.733 10.383 -56.864 1.00 44.32 686 VAL C O 1
ATOM 9181 N N . GLY C 3 657 ? -11.659 9.409 -58.642 1.00 48.47 687 GLY C N 1
ATOM 9182 C CA . GLY C 3 657 ? -12.074 10.670 -59.252 1.00 49.41 687 GLY C CA 1
ATOM 9183 C C . GLY C 3 657 ? -10.864 11.402 -59.810 1.00 49.17 687 GLY C C 1
ATOM 9184 O O . GLY C 3 657 ? -9.844 10.780 -60.091 1.00 50.74 687 GLY C O 1
ATOM 9185 N N . THR C 3 658 ? -10.972 12.720 -59.953 1.00 48.77 688 THR C N 1
ATOM 9186 C CA . THR C 3 658 ? -9.878 13.537 -60.479 1.00 47.37 688 THR C CA 1
ATOM 9187 C C . THR C 3 658 ? -9.535 14.704 -59.576 1.00 43.87 688 THR C C 1
ATOM 9188 O O . THR C 3 658 ? -10.338 15.134 -58.772 1.00 42.17 688 THR C O 1
ATOM 9192 N N . ASN C 3 659 ? -8.348 15.257 -59.780 1.00 42.43 689 ASN C N 1
ATOM 9193 C CA . ASN C 3 659 ? -7.869 16.391 -59.006 1.00 39.49 689 ASN C CA 1
ATOM 9194 C C . ASN C 3 659 ? -7.067 17.341 -59.863 1.00 38.30 689 ASN C C 1
ATOM 9195 O O . ASN C 3 659 ? -6.372 16.916 -60.770 1.00 38.37 689 ASN C O 1
ATOM 9200 N N . ASP C 3 660 ? -7.109 18.621 -59.541 1.00 38.20 690 ASP C N 1
ATOM 9201 C CA . ASP C 3 660 ? -6.345 19.619 -60.304 1.00 39.11 690 ASP C CA 1
ATOM 9202 C C . ASP C 3 660 ? -4.857 19.647 -59.985 1.00 35.93 690 ASP C C 1
ATOM 9203 O O . ASP C 3 660 ? -4.083 20.241 -60.725 1.00 33.95 690 ASP C O 1
ATOM 9208 N N . TYR C 3 661 ? -4.450 18.992 -58.902 1.00 34.32 691 TYR C N 1
ATOM 9209 C CA . TYR C 3 661 ? -3.103 19.176 -58.353 1.00 32.51 691 TYR C CA 1
ATOM 9210 C C . TYR C 3 661 ? -2.252 17.908 -58.190 1.00 31.07 691 TYR C C 1
ATOM 9211 O O . TYR C 3 661 ? -1.026 17.980 -58.182 1.00 29.75 691 TYR C O 1
ATOM 9220 N N . VAL C 3 662 ? -2.892 16.761 -58.051 1.00 30.97 692 VAL C N 1
ATOM 9221 C CA . VAL C 3 662 ? -2.174 15.514 -57.792 1.00 30.17 692 VAL C CA 1
ATOM 9222 C C . VAL C 3 662 ? -2.727 14.405 -58.642 1.00 31.68 692 VAL C C 1
ATOM 9223 O O . VAL C 3 662 ? -3.829 14.505 -59.182 1.00 32.91 692 VAL C O 1
ATOM 9227 N N . GLU C 3 663 ? -1.928 13.363 -58.788 1.00 33.98 693 GLU C N 1
ATOM 9228 C CA . GLU C 3 663 ? -2.268 12.223 -59.645 1.00 36.52 693 GLU C CA 1
ATOM 9229 C C . GLU C 3 663 ? -1.451 11.019 -59.199 1.00 36.05 693 GLU C C 1
ATOM 9230 O O . GLU C 3 663 ? -0.477 11.167 -58.462 1.00 32.56 693 GLU C O 1
ATOM 9236 N N . VAL C 3 664 ? -1.878 9.840 -59.650 1.00 39.36 694 VAL C N 1
ATOM 9237 C CA . VAL C 3 664 ? -1.141 8.595 -59.478 1.00 40.19 694 VAL C CA 1
ATOM 9238 C C . VAL C 3 664 ? -0.595 8.139 -60.825 1.00 43.61 694 VAL C C 1
ATOM 9239 O O . VAL C 3 664 ? -1.351 7.973 -61.775 1.00 46.74 694 VAL C O 1
ATOM 9243 N N . ASN C 3 665 ? 0.718 7.959 -60.895 1.00 45.25 695 ASN C N 1
ATOM 9244 C CA . ASN C 3 665 ? 1.370 7.281 -62.013 1.00 48.50 695 ASN C CA 1
ATOM 9245 C C . ASN C 3 665 ? 2.090 6.054 -61.486 1.00 47.71 695 ASN C C 1
ATOM 9246 O O . ASN C 3 665 ? 3.014 6.155 -60.672 1.00 45.86 695 ASN C O 1
ATOM 9251 N N . GLY C 3 666 ? 1.648 4.892 -61.947 1.00 48.79 696 GLY C N 1
ATOM 9252 C CA . GLY C 3 666 ? 2.163 3.629 -61.469 1.00 49.65 696 GLY C CA 1
ATOM 9253 C C . GLY C 3 666 ? 1.649 3.418 -60.069 1.00 48.71 696 GLY C C 1
ATOM 9254 O O . GLY C 3 666 ? 0.449 3.274 -59.869 1.00 51.44 696 GLY C O 1
ATOM 9255 N N . ASN C 3 667 ? 2.552 3.422 -59.096 1.00 45.77 697 ASN C N 1
ATOM 9256 C CA . ASN C 3 667 ? 2.154 3.298 -57.698 1.00 43.95 697 ASN C CA 1
ATOM 9257 C C . ASN C 3 667 ? 2.561 4.543 -56.916 1.00 41.76 697 ASN C C 1
ATOM 9258 O O . ASN C 3 667 ? 2.658 4.496 -55.690 1.00 40.73 697 ASN C O 1
ATOM 9263 N N . VAL C 3 668 ? 2.792 5.648 -57.635 1.00 40.10 698 VAL C N 1
ATOM 9264 C CA . VAL C 3 668 ? 3.273 6.885 -57.020 1.00 36.92 698 VAL C CA 1
ATOM 9265 C C . VAL C 3 668 ? 2.203 7.984 -57.022 1.00 35.18 698 VAL C C 1
ATOM 9266 O O . VAL C 3 668 ? 1.751 8.435 -58.078 1.00 35.18 698 VAL C O 1
ATOM 9270 N N . LEU C 3 669 ? 1.768 8.381 -55.832 1.00 32.24 699 LEU C N 1
ATOM 9271 C CA . LEU C 3 669 ? 0.962 9.571 -55.712 1.00 29.46 699 LEU C CA 1
ATOM 9272 C C . LEU C 3 669 ? 1.922 10.757 -55.690 1.00 28.95 699 LEU C C 1
ATOM 9273 O O . LEU C 3 669 ? 2.864 10.792 -54.878 1.00 28.03 699 LEU C O 1
ATOM 9278 N N . GLN C 3 670 ? 1.654 11.743 -56.540 1.00 28.17 700 GLN C N 1
ATOM 9279 C CA . GLN C 3 670 ? 2.539 12.885 -56.661 1.00 29.04 700 GLN C CA 1
ATOM 9280 C C . GLN C 3 670 ? 1.817 14.119 -57.180 1.00 28.23 700 GLN C C 1
ATOM 9281 O O . GLN C 3 670 ? 0.671 14.053 -57.656 1.00 28.67 700 GLN C O 1
ATOM 9287 N N . PHE C 3 671 ? 2.520 15.238 -57.122 1.00 26.51 701 PHE C N 1
ATOM 9288 C CA . PHE C 3 671 ? 2.037 16.438 -57.749 1.00 26.99 701 PHE C CA 1
ATOM 9289 C C . PHE C 3 671 ? 2.207 16.307 -59.251 1.00 29.72 701 PHE C C 1
ATOM 9290 O O . PHE C 3 671 ? 3.114 15.596 -59.732 1.00 29.96 701 PHE C O 1
ATOM 9298 N N . LYS C 3 672 ? 1.314 16.956 -59.999 1.00 31.94 702 LYS C N 1
ATOM 9299 C CA . LYS C 3 672 ? 1.261 16.762 -61.454 1.00 33.53 702 LYS C CA 1
ATOM 9300 C C . LYS C 3 672 ? 2.426 17.402 -62.143 1.00 34.10 702 LYS C C 1
ATOM 9301 O O . LYS C 3 672 ? 2.804 17.001 -63.260 1.00 38.99 702 LYS C O 1
ATOM 9307 N N . GLY C 3 673 ? 2.999 18.398 -61.483 1.00 31.61 703 GLY C N 1
ATOM 9308 C CA . GLY C 3 673 ? 4.089 19.146 -62.032 1.00 31.92 703 GLY C CA 1
ATOM 9309 C C . GLY C 3 673 ? 3.602 20.184 -63.008 1.00 32.98 703 GLY C C 1
ATOM 9310 O O . GLY C 3 673 ? 4.336 20.550 -63.924 1.00 34.24 703 GLY C O 1
ATOM 9311 N N . ASN C 3 674 ? 2.368 20.652 -62.838 1.00 31.83 704 ASN C N 1
ATOM 9312 C CA . ASN C 3 674 ? 1.950 21.880 -63.513 1.00 32.97 704 ASN C CA 1
ATOM 9313 C C . ASN C 3 674 ? 2.181 23.073 -62.566 1.00 31.27 704 ASN C C 1
ATOM 9314 O O . ASN C 3 674 ? 1.252 23.831 -62.274 1.00 31.19 704 ASN C O 1
ATOM 9319 N N . ASP C 3 675 ? 3.420 23.200 -62.086 1.00 29.07 705 ASP C N 1
ATOM 9320 C CA . ASP C 3 675 ? 3.863 24.294 -61.226 1.00 28.02 705 ASP C CA 1
ATOM 9321 C C . ASP C 3 675 ? 3.065 24.498 -59.936 1.00 27.05 705 ASP C C 1
ATOM 9322 O O . ASP C 3 675 ? 2.807 25.636 -59.475 1.00 26.77 705 ASP C O 1
ATOM 9327 N N . GLU C 3 676 ? 2.709 23.397 -59.309 1.00 25.75 706 GLU C N 1
ATOM 9328 C CA . GLU C 3 676 ? 1.963 23.508 -58.091 1.00 24.55 706 GLU C CA 1
ATOM 9329 C C . GLU C 3 676 ? 2.683 24.346 -57.041 1.00 24.01 706 GLU C C 1
ATOM 9330 O O . GLU C 3 676 ? 2.036 24.956 -56.214 1.00 26.19 706 GLU C O 1
ATOM 9336 N N . LEU C 3 677 ? 4.008 24.397 -57.068 1.00 23.80 707 LEU C N 1
ATOM 9337 C CA . LEU C 3 677 ? 4.761 25.064 -56.032 1.00 23.32 707 LEU C CA 1
ATOM 9338 C C . LEU C 3 677 ? 4.443 26.541 -55.975 1.00 23.81 707 LEU C C 1
ATOM 9339 O O . LEU C 3 677 ? 4.327 27.094 -54.887 1.00 22.76 707 LEU C O 1
ATOM 9344 N N . THR C 3 678 ? 4.291 27.168 -57.131 1.00 23.65 708 THR C N 1
ATOM 9345 C CA . THR C 3 678 ? 4.000 28.581 -57.153 1.00 24.88 708 THR C CA 1
ATOM 9346 C C . THR C 3 678 ? 2.506 28.908 -57.134 1.00 25.73 708 THR C C 1
ATOM 9347 O O . THR C 3 678 ? 2.120 30.057 -56.818 1.00 26.89 708 THR C O 1
ATOM 9351 N N . LEU C 3 679 ? 1.673 27.921 -57.488 1.00 25.32 709 LEU C N 1
ATOM 9352 C CA . LEU C 3 679 ? 0.263 28.165 -57.835 1.00 25.38 709 LEU C CA 1
ATOM 9353 C C . LEU C 3 679 ? -0.772 27.529 -56.893 1.00 25.62 709 LEU C C 1
ATOM 9354 O O . LEU C 3 679 ? -1.931 27.920 -56.937 1.00 27.28 709 LEU C O 1
ATOM 9359 N N . LEU C 3 680 ? -0.378 26.546 -56.082 1.00 24.62 710 LEU C N 1
ATOM 9360 C CA . LEU C 3 680 ? -1.305 25.905 -55.170 1.00 25.05 710 LEU C CA 1
ATOM 9361 C C . LEU C 3 680 ? -1.437 26.714 -53.920 1.00 25.56 710 LEU C C 1
ATOM 9362 O O . LEU C 3 680 ? -0.452 26.939 -53.202 1.00 25.12 710 LEU C O 1
ATOM 9367 N N . THR C 3 681 ? -2.663 27.115 -53.637 1.00 26.29 711 THR C N 1
ATOM 9368 C CA . THR C 3 681 ? -2.908 28.021 -52.530 1.00 28.90 711 THR C CA 1
ATOM 9369 C C . THR C 3 681 ? -4.118 27.559 -51.727 1.00 30.80 711 THR C C 1
ATOM 9370 O O . THR C 3 681 ? -4.774 28.339 -51.068 1.00 32.22 711 THR C O 1
ATOM 9374 N N . SER C 3 682 ? -4.378 26.259 -51.791 1.00 31.27 712 SER C N 1
ATOM 9375 C CA . SER C 3 682 ? -5.504 25.616 -51.143 1.00 31.54 712 SER C CA 1
ATOM 9376 C C . SER C 3 682 ? -5.028 24.222 -50.679 1.00 30.84 712 SER C C 1
ATOM 9377 O O . SER C 3 682 ? -3.882 23.844 -50.845 1.00 29.05 712 SER C O 1
ATOM 9380 N N . SER C 3 683 ? -5.911 23.484 -50.059 1.00 31.76 713 SER C N 1
ATOM 9381 C CA . SER C 3 683 ? -5.571 22.182 -49.537 1.00 32.77 713 SER C CA 1
ATOM 9382 C C . SER C 3 683 ? -6.810 21.323 -49.640 1.00 33.04 713 SER C C 1
ATOM 9383 O O . SER C 3 683 ? -7.928 21.821 -49.544 1.00 33.45 713 SER C O 1
ATOM 9386 N N . SER C 3 684 ? -6.619 20.035 -49.842 1.00 31.74 714 SER C N 1
ATOM 9387 C CA . SER C 3 684 ? -7.734 19.130 -49.690 1.00 33.43 714 SER C CA 1
ATOM 9388 C C . SER C 3 684 ? -7.227 17.737 -49.435 1.00 32.82 714 SER C C 1
ATOM 9389 O O . SER C 3 684 ? -6.042 17.527 -49.183 1.00 34.74 714 SER C O 1
ATOM 9392 N N . THR C 3 685 ? -8.137 16.787 -49.487 1.00 33.76 715 THR C N 1
ATOM 9393 C CA . THR C 3 685 ? -7.804 15.397 -49.248 1.00 33.99 715 THR C CA 1
ATOM 9394 C C . THR C 3 685 ? -8.259 14.608 -50.442 1.00 33.36 715 THR C C 1
ATOM 9395 O O . THR C 3 685 ? -9.365 14.745 -50.923 1.00 35.04 715 THR C O 1
ATOM 9399 N N . VAL C 3 686 ? -7.380 13.759 -50.901 1.00 32.13 716 VAL C N 1
ATOM 9400 C CA . VAL C 3 686 ? -7.678 12.886 -51.989 1.00 32.66 716 VAL C CA 1
ATOM 9401 C C . VAL C 3 686 ? -7.683 11.457 -51.470 1.00 32.37 716 VAL C C 1
ATOM 9402 O O . VAL C 3 686 ? -7.048 11.178 -50.445 1.00 30.01 716 VAL C O 1
ATOM 9406 N N . ASN C 3 687 ? -8.395 10.576 -52.182 1.00 33.55 717 ASN C N 1
ATOM 9407 C CA . ASN C 3 687 ? -8.489 9.147 -51.855 1.00 34.30 717 ASN C CA 1
ATOM 9408 C C . ASN C 3 687 ? -7.817 8.257 -52.876 1.00 34.28 717 ASN C C 1
ATOM 9409 O O . ASN C 3 687 ? -7.969 8.461 -54.060 1.00 34.60 717 ASN C O 1
ATOM 9414 N N . VAL C 3 688 ? -7.112 7.242 -52.383 1.00 34.45 718 VAL C N 1
ATOM 9415 C CA . VAL C 3 688 ? -6.381 6.314 -53.226 1.00 34.91 718 VAL C CA 1
ATOM 9416 C C . VAL C 3 688 ? -6.786 4.867 -52.933 1.00 35.20 718 VAL C C 1
ATOM 9417 O O . VAL C 3 688 ? -6.804 4.452 -51.796 1.00 31.99 718 VAL C O 1
ATOM 9421 N N . ASP C 3 689 ? -7.135 4.124 -53.983 1.00 36.74 719 ASP C N 1
ATOM 9422 C CA . ASP C 3 689 ? -7.433 2.697 -53.855 1.00 37.01 719 ASP C CA 1
ATOM 9423 C C . ASP C 3 689 ? -6.201 1.898 -54.108 1.00 35.68 719 ASP C C 1
ATOM 9424 O O . ASP C 3 689 ? -5.624 1.969 -55.199 1.00 36.13 719 ASP C O 1
ATOM 9429 N N . VAL C 3 690 ? -5.795 1.153 -53.080 1.00 34.54 720 VAL C N 1
ATOM 9430 C CA . VAL C 3 690 ? -4.630 0.286 -53.151 1.00 35.56 720 VAL C CA 1
ATOM 9431 C C . VAL C 3 690 ? -5.115 -1.175 -53.111 1.00 37.42 720 VAL C C 1
ATOM 9432 O O . VAL C 3 690 ? -5.976 -1.543 -52.278 1.00 37.71 720 VAL C O 1
ATOM 9436 N N . THR C 3 691 ? -4.605 -1.989 -54.039 1.00 38.38 721 THR C N 1
ATOM 9437 C CA . THR C 3 691 ? -4.903 -3.429 -54.048 1.00 40.09 721 THR C CA 1
ATOM 9438 C C . THR C 3 691 ? -3.665 -4.261 -53.736 1.00 40.55 721 THR C C 1
ATOM 9439 O O . THR C 3 691 ? -2.624 -4.038 -54.318 1.00 40.96 721 THR C O 1
ATOM 9443 N N . ALA C 3 692 ? -3.798 -5.196 -52.795 1.00 42.49 722 ALA C N 1
ATOM 9444 C CA . ALA C 3 692 ? -2.732 -6.153 -52.422 1.00 44.44 722 ALA C CA 1
ATOM 9445 C C . ALA C 3 692 ? -3.347 -7.475 -51.948 1.00 46.15 722 ALA C C 1
ATOM 9446 O O . ALA C 3 692 ? -4.349 -7.473 -51.222 1.00 43.82 722 ALA C O 1
ATOM 9448 N N . ASP C 3 693 ? -2.742 -8.591 -52.366 1.00 50.26 723 ASP C N 1
ATOM 9449 C CA . ASP C 3 693 ? -3.176 -9.943 -51.960 1.00 53.64 723 ASP C CA 1
ATOM 9450 C C . ASP C 3 693 ? -4.700 -10.120 -52.131 1.00 51.40 723 ASP C C 1
ATOM 9451 O O . ASP C 3 693 ? -5.392 -10.689 -51.282 1.00 48.68 723 ASP C O 1
ATOM 9456 N N . GLY C 3 694 ? -5.210 -9.593 -53.236 1.00 51.75 724 GLY C N 1
ATOM 9457 C CA . GLY C 3 694 ? -6.627 -9.680 -53.566 1.00 52.26 724 GLY C CA 1
ATOM 9458 C C . GLY C 3 694 ? -7.558 -8.716 -52.855 1.00 50.66 724 GLY C C 1
ATOM 9459 O O . GLY C 3 694 ? -8.758 -8.765 -53.090 1.00 50.97 724 GLY C O 1
ATOM 9460 N N . ILE C 3 695 ? -7.036 -7.838 -51.995 1.00 48.98 725 ILE C N 1
ATOM 9461 C CA . ILE C 3 695 ? -7.896 -6.922 -51.221 1.00 47.85 725 ILE C CA 1
ATOM 9462 C C . ILE C 3 695 ? -7.682 -5.464 -51.615 1.00 47.16 725 ILE C C 1
ATOM 9463 O O . ILE C 3 695 ? -6.563 -5.062 -51.943 1.00 45.30 725 ILE C O 1
ATOM 9468 N N . THR C 3 696 ? -8.764 -4.682 -51.585 1.00 46.07 726 THR C N 1
ATOM 9469 C CA . THR C 3 696 ? -8.705 -3.270 -51.963 1.00 44.48 726 THR C CA 1
ATOM 9470 C C . THR C 3 696 ? -9.162 -2.372 -50.825 1.00 42.81 726 THR C C 1
ATOM 9471 O O . THR C 3 696 ? -10.255 -2.549 -50.279 1.00 42.52 726 THR C O 1
ATOM 9475 N N . LYS C 3 697 ? -8.297 -1.409 -50.494 1.00 39.93 727 LYS C N 1
ATOM 9476 C CA . LYS C 3 697 ? -8.513 -0.455 -49.408 1.00 37.20 727 LYS C CA 1
ATOM 9477 C C . LYS C 3 697 ? -8.364 0.965 -49.918 1.00 36.58 727 LYS C C 1
ATOM 9478 O O . LYS C 3 697 ? -7.448 1.264 -50.690 1.00 34.26 727 LYS C O 1
ATOM 9484 N N . ARG C 3 698 ? -9.243 1.843 -49.449 1.00 36.44 728 ARG C N 1
ATOM 9485 C CA . ARG C 3 698 ? -9.245 3.229 -49.869 1.00 36.11 728 ARG C CA 1
ATOM 9486 C C . ARG C 3 698 ? -8.478 4.037 -48.840 1.00 34.56 728 ARG C C 1
ATOM 9487 O O . ARG C 3 698 ? -8.860 4.038 -47.672 1.00 37.02 728 ARG C O 1
ATOM 9495 N N . ILE C 3 699 ? -7.373 4.677 -49.218 1.00 32.86 729 ILE C N 1
ATOM 9496 C CA . ILE C 3 699 ? -6.623 5.445 -48.220 1.00 32.99 729 ILE C CA 1
ATOM 9497 C C . ILE C 3 699 ? -6.595 6.919 -48.542 1.00 31.68 729 ILE C C 1
ATOM 9498 O O . ILE C 3 699 ? -6.354 7.319 -49.684 1.00 34.07 729 ILE C O 1
ATOM 9503 N N . PRO C 3 700 ? -6.885 7.750 -47.540 1.00 30.36 730 PRO C N 1
ATOM 9504 C CA . PRO C 3 700 ? -6.948 9.178 -47.799 1.00 30.14 730 PRO C CA 1
ATOM 9505 C C . PRO C 3 700 ? -5.589 9.864 -47.639 1.00 28.51 730 PRO C C 1
ATOM 9506 O O . PRO C 3 700 ? -4.831 9.528 -46.734 1.00 26.41 730 PRO C O 1
ATOM 9510 N N . VAL C 3 701 ? -5.312 10.832 -48.511 1.00 28.15 731 VAL C N 1
ATOM 9511 C CA . VAL C 3 701 ? -4.089 11.593 -48.421 1.00 28.12 731 VAL C CA 1
ATOM 9512 C C . VAL C 3 701 ? -4.348 13.072 -48.654 1.00 28.69 731 VAL C C 1
ATOM 9513 O O . VAL C 3 701 ? -4.934 13.480 -49.672 1.00 30.02 731 VAL C O 1
ATOM 9517 N N . LYS C 3 702 ? -3.846 13.861 -47.723 1.00 27.96 732 LYS C N 1
ATOM 9518 C CA . LYS C 3 702 ? -4.012 15.285 -47.751 1.00 30.29 732 LYS C CA 1
ATOM 9519 C C . LYS C 3 702 ? -2.874 15.894 -48.560 1.00 28.71 732 LYS C C 1
ATOM 9520 O O . LYS C 3 702 ? -1.729 15.398 -48.469 1.00 27.72 732 LYS C O 1
ATOM 9526 N N . TYR C 3 703 ? -3.172 16.939 -49.348 1.00 26.90 733 TYR C N 1
ATOM 9527 C CA . TYR C 3 703 ? -2.102 17.698 -50.018 1.00 26.19 733 TYR C CA 1
ATOM 9528 C C . TYR C 3 703 ? -2.118 19.133 -49.550 1.00 25.72 733 TYR C C 1
ATOM 9529 O O . TYR C 3 703 ? -3.192 19.676 -49.291 1.00 28.15 733 TYR C O 1
ATOM 9538 N N . ILE C 3 704 ? -0.932 19.728 -49.410 1.00 23.98 734 ILE C N 1
ATOM 9539 C CA . ILE C 3 704 ? -0.800 21.133 -49.047 1.00 23.77 734 ILE C CA 1
ATOM 9540 C C . ILE C 3 704 ? 0.364 21.794 -49.783 1.00 22.11 734 ILE C C 1
ATOM 9541 O O . ILE C 3 704 ? 1.177 21.126 -50.394 1.00 20.41 734 ILE C O 1
ATOM 9546 N N . ASN C 3 705 ? 0.434 23.111 -49.689 1.00 22.73 735 ASN C N 1
ATOM 9547 C CA . ASN C 3 705 ? 1.597 23.858 -50.135 1.00 22.27 735 ASN C CA 1
ATOM 9548 C C . ASN C 3 705 ? 1.988 24.803 -49.025 1.00 22.45 735 ASN C C 1
ATOM 9549 O O . ASN C 3 705 ? 1.313 25.779 -48.770 1.00 23.26 735 ASN C O 1
ATOM 9554 N N . SER C 3 706 ? 3.073 24.541 -48.340 1.00 23.04 736 SER C N 1
ATOM 9555 C CA . SER C 3 706 ? 3.391 25.402 -47.209 1.00 22.97 736 SER C CA 1
ATOM 9556 C C . SER C 3 706 ? 4.186 26.621 -47.636 1.00 22.70 736 SER C C 1
ATOM 9557 O O . SER C 3 706 ? 4.599 27.420 -46.813 1.00 23.55 736 SER C O 1
ATOM 9560 N N . ALA C 3 707 ? 4.461 26.765 -48.918 1.00 22.45 737 ALA C N 1
ATOM 9561 C CA . ALA C 3 707 ? 5.242 27.933 -49.351 1.00 21.80 737 ALA C CA 1
ATOM 9562 C C . ALA C 3 707 ? 4.316 29.131 -49.381 1.00 22.15 737 ALA C C 1
ATOM 9563 O O . ALA C 3 707 ? 3.102 29.024 -49.677 1.00 24.46 737 ALA C O 1
ATOM 9565 N N . SER C 3 708 ? 4.914 30.277 -49.120 1.00 22.18 738 SER C N 1
ATOM 9566 C CA . SER C 3 708 ? 4.226 31.534 -49.144 1.00 21.57 738 SER C CA 1
ATOM 9567 C C . SER C 3 708 ? 4.301 32.126 -50.547 1.00 20.94 738 SER C C 1
ATOM 9568 O O . SER C 3 708 ? 5.324 32.756 -50.910 1.00 19.84 738 SER C O 1
ATOM 9571 N N . VAL C 3 709 ? 3.217 31.927 -51.310 1.00 20.01 739 VAL C N 1
ATOM 9572 C CA . VAL C 3 709 ? 3.142 32.337 -52.721 1.00 19.58 739 VAL C CA 1
ATOM 9573 C C . VAL C 3 709 ? 1.850 33.120 -52.971 1.00 20.31 739 VAL C C 1
ATOM 9574 O O . VAL C 3 709 ? 0.884 33.046 -52.157 1.00 21.84 739 VAL C O 1
ATOM 9578 N N . PRO C 3 710 ? 1.833 33.926 -54.048 1.00 20.18 740 PRO C N 1
ATOM 9579 C CA . PRO C 3 710 ? 0.713 34.836 -54.221 1.00 19.96 740 PRO C CA 1
ATOM 9580 C C . PRO C 3 710 ? -0.602 34.102 -54.307 1.00 20.38 740 PRO C C 1
ATOM 9581 O O . PRO C 3 710 ? -0.711 33.101 -55.004 1.00 19.79 740 PRO C O 1
ATOM 9585 N N . ALA C 3 711 ? -1.586 34.575 -53.552 1.00 21.70 741 ALA C N 1
ATOM 9586 C CA . ALA C 3 711 ? -2.866 33.872 -53.434 1.00 22.66 741 ALA C CA 1
ATOM 9587 C C . ALA C 3 711 ? -4.015 34.844 -53.653 1.00 23.11 741 ALA C C 1
ATOM 9588 O O . ALA C 3 711 ? -5.075 34.459 -54.115 1.00 23.88 741 ALA C O 1
ATOM 9590 N N . SER C 3 712 ? -3.810 36.112 -53.374 1.00 22.78 742 SER C N 1
ATOM 9591 C CA . SER C 3 712 ? -4.792 37.091 -53.819 1.00 24.14 742 SER C CA 1
ATOM 9592 C C . SER C 3 712 ? -4.184 38.470 -53.883 1.00 22.63 742 SER C C 1
ATOM 9593 O O . SER C 3 712 ? -3.161 38.710 -53.268 1.00 21.02 742 SER C O 1
ATOM 9596 N N . ALA C 3 713 ? -4.827 39.374 -54.608 1.00 21.95 743 ALA C N 1
ATOM 9597 C CA . ALA C 3 713 ? -4.306 40.723 -54.744 1.00 22.58 743 ALA C CA 1
ATOM 9598 C C . ALA C 3 713 ? -5.419 41.735 -54.772 1.00 24.53 743 ALA C C 1
ATOM 9599 O O . ALA C 3 713 ? -6.568 41.446 -55.159 1.00 24.75 743 ALA C O 1
ATOM 9601 N N . THR C 3 714 ? -5.040 42.935 -54.362 1.00 26.75 744 THR C N 1
ATOM 9602 C CA . THR C 3 714 ? -5.924 44.094 -54.240 1.00 27.69 744 THR C CA 1
ATOM 9603 C C . THR C 3 714 ? -5.289 45.257 -54.985 1.00 27.45 744 THR C C 1
ATOM 9604 O O . THR C 3 714 ? -4.074 45.412 -54.952 1.00 27.50 744 THR C O 1
ATOM 9608 N N . VAL C 3 715 ? -6.117 46.064 -55.644 1.00 27.91 745 VAL C N 1
ATOM 9609 C CA . VAL C 3 715 ? -5.677 47.232 -56.406 1.00 27.51 745 VAL C CA 1
ATOM 9610 C C . VAL C 3 715 ? -6.311 48.502 -55.855 1.00 28.16 745 VAL C C 1
ATOM 9611 O O . VAL C 3 715 ? -7.531 48.644 -55.890 1.00 28.56 745 VAL C O 1
ATOM 9615 N N . ALA C 3 716 ? -5.488 49.428 -55.355 1.00 29.20 746 ALA C N 1
ATOM 9616 C CA . ALA C 3 716 ? -5.969 50.782 -54.932 1.00 29.49 746 ALA C CA 1
ATOM 9617 C C . ALA C 3 716 ? -6.707 51.487 -56.106 1.00 29.86 746 ALA C C 1
ATOM 9618 O O . ALA C 3 716 ? -6.228 51.482 -57.211 1.00 29.29 746 ALA C O 1
ATOM 9620 N N . THR C 3 717 ? -7.857 52.083 -55.863 1.00 32.61 747 THR C N 1
ATOM 9621 C CA . THR C 3 717 ? -8.671 52.652 -56.940 1.00 34.48 747 THR C CA 1
ATOM 9622 C C . THR C 3 717 ? -8.813 54.185 -56.870 1.00 35.98 747 THR C C 1
ATOM 9623 O O . THR C 3 717 ? -9.381 54.809 -57.778 1.00 34.57 747 THR C O 1
ATOM 9627 N N . SER C 3 718 ? -8.280 54.797 -55.813 1.00 38.85 748 SER C N 1
ATOM 9628 C CA . SER C 3 718 ? -8.087 56.261 -55.780 1.00 39.68 748 SER C CA 1
ATOM 9629 C C . SER C 3 718 ? -7.412 56.745 -57.077 1.00 39.30 748 SER C C 1
ATOM 9630 O O . SER C 3 718 ? -6.504 56.078 -57.613 1.00 36.11 748 SER C O 1
ATOM 9633 N N . PRO C 3 719 ? -7.900 57.874 -57.624 1.00 39.86 749 PRO C N 1
ATOM 9634 C CA . PRO C 3 719 ? -7.313 58.371 -58.858 1.00 38.67 749 PRO C CA 1
ATOM 9635 C C . PRO C 3 719 ? -5.887 58.744 -58.632 1.00 36.62 749 PRO C C 1
ATOM 9636 O O . PRO C 3 719 ? -5.562 59.271 -57.572 1.00 35.69 749 PRO C O 1
ATOM 9640 N N . VAL C 3 720 ? -5.065 58.463 -59.631 1.00 34.67 750 VAL C N 1
ATOM 9641 C CA . VAL C 3 720 ? -3.636 58.686 -59.563 1.00 34.52 750 VAL C CA 1
ATOM 9642 C C . VAL C 3 720 ? -3.212 59.813 -60.492 1.00 34.84 750 VAL C C 1
ATOM 9643 O O . VAL C 3 720 ? -3.649 59.872 -61.638 1.00 35.28 750 VAL C O 1
ATOM 9647 N N . THR C 3 721 ? -2.338 60.678 -59.993 1.00 35.42 751 THR C N 1
ATOM 9648 C CA . THR C 3 721 ? -1.742 61.733 -60.773 1.00 36.91 751 THR C CA 1
ATOM 9649 C C . THR C 3 721 ? -0.266 61.628 -60.561 1.00 37.59 751 THR C C 1
ATOM 9650 O O . THR C 3 721 ? 0.182 61.720 -59.440 1.00 39.06 751 THR C O 1
ATOM 9654 N N . VAL C 3 722 ? 0.480 61.420 -61.637 1.00 37.70 752 VAL C N 1
ATOM 9655 C CA . VAL C 3 722 ? 1.920 61.365 -61.587 1.00 38.46 752 VAL C CA 1
ATOM 9656 C C . VAL C 3 722 ? 2.472 62.528 -62.392 1.00 43.27 752 VAL C C 1
ATOM 9657 O O . VAL C 3 722 ? 2.273 62.597 -63.610 1.00 43.48 752 VAL C O 1
ATOM 9661 N N . LYS C 3 723 ? 3.176 63.431 -61.711 1.00 48.23 753 LYS C N 1
ATOM 9662 C CA . LYS C 3 723 ? 3.851 64.549 -62.362 1.00 52.23 753 LYS C CA 1
ATOM 9663 C C . LYS C 3 723 ? 5.321 64.193 -62.621 1.00 50.31 753 LYS C C 1
ATOM 9664 O O . LYS C 3 723 ? 6.136 64.243 -61.734 1.00 49.21 753 LYS C O 1
ATOM 9670 N N . LEU C 3 724 ? 5.658 63.818 -63.842 1.00 49.74 754 LEU C N 1
ATOM 9671 C CA . LEU C 3 724 ? 7.036 63.500 -64.158 1.00 49.81 754 LEU C CA 1
ATOM 9672 C C . LEU C 3 724 ? 7.948 64.689 -63.897 1.00 54.59 754 LEU C C 1
ATOM 9673 O O . LEU C 3 724 ? 7.577 65.851 -64.169 1.00 54.05 754 LEU C O 1
ATOM 9678 N N . ASN C 3 725 ? 9.138 64.366 -63.366 1.00 57.37 755 ASN C N 1
ATOM 9679 C CA . ASN C 3 725 ? 10.252 65.307 -63.184 1.00 58.56 755 ASN C CA 1
ATOM 9680 C C . ASN C 3 725 ? 10.691 65.814 -64.539 1.00 60.11 755 ASN C C 1
ATOM 9681 O O . ASN C 3 725 ? 10.483 65.143 -65.552 1.00 58.18 755 ASN C O 1
ATOM 9686 N N . SER C 3 726 ? 11.301 66.993 -64.565 1.00 64.24 756 SER C N 1
ATOM 9687 C CA . SER C 3 726 ? 11.718 67.588 -65.836 1.00 69.19 756 SER C CA 1
ATOM 9688 C C . SER C 3 726 ? 12.707 66.665 -66.571 1.00 68.04 756 SER C C 1
ATOM 9689 O O . SER C 3 726 ? 12.736 66.614 -67.812 1.00 68.21 756 SER C O 1
ATOM 9692 N N . SER C 3 727 ? 13.485 65.910 -65.802 1.00 67.17 757 SER C N 1
ATOM 9693 C CA . SER C 3 727 ? 14.378 64.921 -66.383 1.00 68.05 757 SER C CA 1
ATOM 9694 C C . SER C 3 727 ? 13.636 63.824 -67.172 1.00 66.40 757 SER C C 1
ATOM 9695 O O . SER C 3 727 ? 14.149 63.363 -68.172 1.00 70.83 757 SER C O 1
ATOM 9698 N N . ASP C 3 728 ? 12.433 63.429 -66.764 1.00 63.89 758 ASP C N 1
ATOM 9699 C CA . ASP C 3 728 ? 11.826 62.193 -67.295 1.00 62.75 758 ASP C CA 1
ATOM 9700 C C . ASP C 3 728 ? 10.804 62.400 -68.407 1.00 60.22 758 ASP C C 1
ATOM 9701 O O . ASP C 3 728 ? 10.051 63.361 -68.382 1.00 59.56 758 ASP C O 1
ATOM 9706 N N . ASN C 3 729 ? 10.779 61.473 -69.365 1.00 59.83 759 ASN C N 1
ATOM 9707 C CA . ASN C 3 729 ? 9.832 61.512 -70.490 1.00 61.55 759 ASN C CA 1
ATOM 9708 C C . ASN C 3 729 ? 8.882 60.312 -70.614 1.00 59.21 759 ASN C C 1
ATOM 9709 O O . ASN C 3 729 ? 7.971 60.325 -71.431 1.00 58.05 759 ASN C O 1
ATOM 9714 N N . ASP C 3 730 ? 9.103 59.283 -69.808 1.00 58.15 760 ASP C N 1
ATOM 9715 C CA . ASP C 3 730 ? 8.538 57.961 -70.047 1.00 55.50 760 ASP C CA 1
ATOM 9716 C C . ASP C 3 730 ? 8.076 57.362 -68.759 1.00 52.14 760 ASP C C 1
ATOM 9717 O O . ASP C 3 730 ? 8.726 57.526 -67.728 1.00 52.94 760 ASP C O 1
ATOM 9722 N N . LEU C 3 731 ? 6.985 56.617 -68.823 1.00 46.36 761 LEU C N 1
ATOM 9723 C CA . LEU C 3 731 ? 6.544 55.850 -67.680 1.00 40.93 761 LEU C CA 1
ATOM 9724 C C . LEU C 3 731 ? 5.945 54.582 -68.219 1.00 37.01 761 LEU C C 1
ATOM 9725 O O . LEU C 3 731 ? 4.964 54.636 -68.964 1.00 36.05 761 LEU C O 1
ATOM 9730 N N . THR C 3 732 ? 6.542 53.438 -67.894 1.00 34.17 762 THR C N 1
ATOM 9731 C CA . THR C 3 732 ? 5.963 52.189 -68.383 1.00 33.49 762 THR C CA 1
ATOM 9732 C C . THR C 3 732 ? 4.768 51.841 -67.520 1.00 31.44 762 THR C C 1
ATOM 9733 O O . THR C 3 732 ? 4.655 52.297 -66.365 1.00 29.82 762 THR C O 1
ATOM 9737 N N . PHE C 3 733 ? 3.876 51.041 -68.092 1.00 31.81 763 PHE C N 1
ATOM 9738 C CA . PHE C 3 733 ? 2.732 50.506 -67.349 1.00 30.49 763 PHE C CA 1
ATOM 9739 C C . PHE C 3 733 ? 3.125 49.660 -66.145 1.00 28.96 763 PHE C C 1
ATOM 9740 O O . PHE C 3 733 ? 2.516 49.757 -65.081 1.00 27.53 763 PHE C O 1
ATOM 9748 N N . GLU C 3 734 ? 4.155 48.855 -66.304 1.00 29.07 764 GLU C N 1
ATOM 9749 C CA . GLU C 3 734 ? 4.733 48.108 -65.176 1.00 28.27 764 GLU C CA 1
ATOM 9750 C C . GLU C 3 734 ? 5.192 49.097 -64.092 1.00 27.44 764 GLU C C 1
ATOM 9751 O O . GLU C 3 734 ? 4.958 48.904 -62.916 1.00 25.32 764 GLU C O 1
ATOM 9757 N N . GLU C 3 735 ? 5.850 50.176 -64.496 1.00 29.08 765 GLU C N 1
ATOM 9758 C CA . GLU C 3 735 ? 6.287 51.224 -63.541 1.00 28.89 765 GLU C CA 1
ATOM 9759 C C . GLU C 3 735 ? 5.134 51.953 -62.849 1.00 26.16 765 GLU C C 1
ATOM 9760 O O . GLU C 3 735 ? 5.248 52.376 -61.716 1.00 24.58 765 GLU C O 1
ATOM 9766 N N . LEU C 3 736 ? 4.042 52.129 -63.578 1.00 25.58 766 LEU C N 1
ATOM 9767 C CA . LEU C 3 736 ? 2.852 52.785 -63.078 1.00 23.63 766 LEU C CA 1
ATOM 9768 C C . LEU C 3 736 ? 2.176 51.869 -62.093 1.00 23.23 766 LEU C C 1
ATOM 9769 O O . LEU C 3 736 ? 1.787 52.301 -61.026 1.00 23.62 766 LEU C O 1
ATOM 9774 N N . ILE C 3 737 ? 2.017 50.595 -62.436 1.00 22.77 767 ILE C N 1
ATOM 9775 C CA . ILE C 3 737 ? 1.225 49.694 -61.574 1.00 22.12 767 ILE C CA 1
ATOM 9776 C C . ILE C 3 737 ? 2.059 49.239 -60.378 1.00 21.42 767 ILE C C 1
ATOM 9777 O O . ILE C 3 737 ? 1.558 49.139 -59.262 1.00 20.99 767 ILE C O 1
ATOM 9782 N N . PHE C 3 738 ? 3.344 48.972 -60.611 1.00 21.32 768 PHE C N 1
ATOM 9783 C CA . PHE C 3 738 ? 4.205 48.328 -59.600 1.00 20.26 768 PHE C CA 1
ATOM 9784 C C . PHE C 3 738 ? 5.259 49.252 -58.980 1.00 20.81 768 PHE C C 1
ATOM 9785 O O . PHE C 3 738 ? 5.941 48.832 -58.032 1.00 20.49 768 PHE C O 1
ATOM 9793 N N . GLY C 3 739 ? 5.378 50.485 -59.504 1.00 20.50 769 GLY C N 1
ATOM 9794 C CA . GLY C 3 739 ? 6.239 51.501 -58.926 1.00 21.56 769 GLY C CA 1
ATOM 9795 C C . GLY C 3 739 ? 7.600 51.631 -59.601 1.00 23.19 769 GLY C C 1
ATOM 9796 O O . GLY C 3 739 ? 8.095 50.667 -60.232 1.00 22.05 769 GLY C O 1
ATOM 9797 N N . VAL C 3 740 ? 8.170 52.838 -59.490 1.00 24.06 770 VAL C N 1
ATOM 9798 C CA . VAL C 3 740 ? 9.518 53.140 -59.952 1.00 25.52 770 VAL C CA 1
ATOM 9799 C C . VAL C 3 740 ? 10.470 53.110 -58.748 1.00 26.00 770 VAL C C 1
ATOM 9800 O O . VAL C 3 740 ? 10.248 53.825 -57.748 1.00 25.76 770 VAL C O 1
ATOM 9804 N N . ILE C 3 741 ? 11.509 52.280 -58.820 1.00 25.24 771 ILE C N 1
ATOM 9805 C CA . ILE C 3 741 ? 12.414 52.148 -57.690 1.00 25.56 771 ILE C CA 1
ATOM 9806 C C . ILE C 3 741 ? 13.292 53.408 -57.550 1.00 28.49 771 ILE C C 1
ATOM 9807 O O . ILE C 3 741 ? 13.857 53.916 -58.522 1.00 28.98 771 ILE C O 1
ATOM 9812 N N . ASP C 3 742 ? 13.386 53.916 -56.329 1.00 29.96 772 ASP C N 1
ATOM 9813 C CA . ASP C 3 742 ? 14.288 55.001 -56.033 1.00 31.84 772 ASP C CA 1
ATOM 9814 C C . ASP C 3 742 ? 15.350 54.507 -55.061 1.00 32.62 772 ASP C C 1
ATOM 9815 O O . ASP C 3 742 ? 15.080 54.388 -53.869 1.00 33.06 772 ASP C O 1
ATOM 9820 N N . PRO C 3 743 ? 16.563 54.225 -55.569 1.00 33.90 773 PRO C N 1
ATOM 9821 C CA . PRO C 3 743 ? 17.685 53.744 -54.761 1.00 34.00 773 PRO C CA 1
ATOM 9822 C C . PRO C 3 743 ? 18.138 54.684 -53.669 1.00 34.33 773 PRO C C 1
ATOM 9823 O O . PRO C 3 743 ? 18.584 54.199 -52.632 1.00 36.13 773 PRO C O 1
ATOM 9827 N N . THR C 3 744 ? 18.012 55.996 -53.868 1.00 34.06 774 THR C N 1
ATOM 9828 C CA . THR C 3 744 ? 18.326 56.964 -52.794 1.00 35.32 774 THR C CA 1
ATOM 9829 C C . THR C 3 744 ? 17.519 56.705 -51.517 1.00 35.13 774 THR C C 1
ATOM 9830 O O . THR C 3 744 ? 17.885 57.172 -50.465 1.00 37.77 774 THR C O 1
ATOM 9834 N N . GLN C 3 745 ? 16.396 56.001 -51.614 1.00 33.27 775 GLN C N 1
ATOM 9835 C CA . GLN C 3 745 ? 15.621 55.661 -50.423 1.00 31.22 775 GLN C CA 1
ATOM 9836 C C . GLN C 3 745 ? 15.865 54.239 -49.890 1.00 29.44 775 GLN C C 1
ATOM 9837 O O . GLN C 3 745 ? 15.184 53.828 -48.959 1.00 28.27 775 GLN C O 1
ATOM 9843 N N . LEU C 3 746 ? 16.776 53.468 -50.479 1.00 27.78 776 LEU C N 1
ATOM 9844 C CA . LEU C 3 746 ? 16.952 52.103 -50.019 1.00 27.01 776 LEU C CA 1
ATOM 9845 C C . LEU C 3 746 ? 18.358 51.861 -49.481 1.00 28.54 776 LEU C C 1
ATOM 9846 O O . LEU C 3 746 ? 19.265 52.638 -49.733 1.00 30.07 776 LEU C O 1
ATOM 9851 N N . VAL C 3 747 ? 18.555 50.795 -48.712 1.00 29.00 777 VAL C N 1
ATOM 9852 C CA . VAL C 3 747 ? 19.892 50.551 -48.201 1.00 30.25 777 VAL C CA 1
ATOM 9853 C C . VAL C 3 747 ? 20.516 49.414 -49.012 1.00 30.51 777 VAL C C 1
ATOM 9854 O O . VAL C 3 747 ? 19.877 48.405 -49.257 1.00 28.83 777 VAL C O 1
ATOM 9858 N N . LYS C 3 748 ? 21.754 49.622 -49.478 1.00 32.67 778 LYS C N 1
ATOM 9859 C CA . LYS C 3 748 ? 22.372 48.680 -50.386 1.00 32.90 778 LYS C CA 1
ATOM 9860 C C . LYS C 3 748 ? 23.624 48.069 -49.796 1.00 32.10 778 LYS C C 1
ATOM 9861 O O . LYS C 3 748 ? 24.492 48.766 -49.350 1.00 31.51 778 LYS C O 1
ATOM 9867 N N . ASP C 3 749 ? 23.671 46.746 -49.822 1.00 31.86 779 ASP C N 1
ATOM 9868 C CA . ASP C 3 749 ? 24.824 45.974 -49.425 1.00 34.13 779 ASP C CA 1
ATOM 9869 C C . ASP C 3 749 ? 25.753 45.848 -50.621 1.00 35.85 779 ASP C C 1
ATOM 9870 O O . ASP C 3 749 ? 25.455 45.099 -51.551 1.00 35.27 779 ASP C O 1
ATOM 9875 N N . GLU C 3 750 ? 26.878 46.557 -50.571 1.00 38.77 780 GLU C N 1
ATOM 9876 C CA . GLU C 3 750 ? 27.822 46.609 -51.690 1.00 43.39 780 GLU C CA 1
ATOM 9877 C C . GLU C 3 750 ? 28.372 45.250 -52.043 1.00 41.26 780 GLU C C 1
ATOM 9878 O O . GLU C 3 750 ? 28.566 44.965 -53.195 1.00 42.86 780 GLU C O 1
ATOM 9884 N N . ASP C 3 751 ? 28.588 44.411 -51.045 1.00 39.84 781 ASP C N 1
ATOM 9885 C CA . ASP C 3 751 ? 29.269 43.136 -51.226 1.00 40.25 781 ASP C CA 1
ATOM 9886 C C . ASP C 3 751 ? 28.502 42.188 -52.135 1.00 39.25 781 ASP C C 1
ATOM 9887 O O . ASP C 3 751 ? 29.079 41.355 -52.781 1.00 40.87 781 ASP C O 1
ATOM 9892 N N . ILE C 3 752 ? 27.190 42.281 -52.129 1.00 38.85 782 ILE C N 1
ATOM 9893 C CA . ILE C 3 752 ? 26.352 41.381 -52.921 1.00 37.72 782 ILE C CA 1
ATOM 9894 C C . ILE C 3 752 ? 25.552 42.178 -53.949 1.00 36.54 782 ILE C C 1
ATOM 9895 O O . ILE C 3 752 ? 24.821 41.606 -54.741 1.00 35.28 782 ILE C O 1
ATOM 9900 N N . ASN C 3 753 ? 25.686 43.500 -53.900 1.00 36.44 783 ASN C N 1
ATOM 9901 C CA . ASN C 3 753 ? 25.028 44.389 -54.834 1.00 38.55 783 ASN C CA 1
ATOM 9902 C C . ASN C 3 753 ? 23.507 44.156 -54.905 1.00 36.34 783 ASN C C 1
ATOM 9903 O O . ASN C 3 753 ? 22.934 43.939 -55.980 1.00 36.10 783 ASN C O 1
ATOM 9908 N N . GLU C 3 754 ? 22.874 44.211 -53.740 1.00 33.96 784 GLU C N 1
ATOM 9909 C CA . GLU C 3 754 ? 21.431 44.010 -53.637 1.00 32.94 784 GLU C CA 1
ATOM 9910 C C . GLU C 3 754 ? 20.873 44.932 -52.548 1.00 30.99 784 GLU C C 1
ATOM 9911 O O . GLU C 3 754 ? 21.597 45.314 -51.638 1.00 32.89 784 GLU C O 1
ATOM 9917 N N . PHE C 3 755 ? 19.613 45.326 -52.666 1.00 27.40 785 PHE C N 1
ATOM 9918 C CA . PHE C 3 755 ? 18.977 46.109 -51.626 1.00 26.60 785 PHE C CA 1
ATOM 9919 C C . PHE C 3 755 ? 18.436 45.173 -50.559 1.00 26.01 785 PHE C C 1
ATOM 9920 O O . PHE C 3 755 ? 17.971 44.054 -50.841 1.00 25.30 785 PHE C O 1
ATOM 9928 N N . ILE C 3 756 ? 18.506 45.646 -49.329 1.00 25.46 786 ILE C N 1
ATOM 9929 C CA . ILE C 3 756 ? 18.149 44.830 -48.181 1.00 25.42 786 ILE C CA 1
ATOM 9930 C C . ILE C 3 756 ? 17.107 45.495 -47.270 1.00 24.68 786 ILE C C 1
ATOM 9931 O O . ILE C 3 756 ? 16.592 44.826 -46.406 1.00 25.62 786 ILE C O 1
ATOM 9936 N N . ALA C 3 757 ? 16.817 46.787 -47.436 1.00 24.06 787 ALA C N 1
ATOM 9937 C CA . ALA C 3 757 ? 15.768 47.444 -46.651 1.00 25.15 787 ALA C CA 1
ATOM 9938 C C . ALA C 3 757 ? 15.373 48.750 -47.296 1.00 26.00 787 ALA C C 1
ATOM 9939 O O . ALA C 3 757 ? 16.074 49.223 -48.187 1.00 26.38 787 ALA C O 1
ATOM 9941 N N . VAL C 3 758 ? 14.261 49.318 -46.818 1.00 26.62 788 VAL C N 1
ATOM 9942 C CA . VAL C 3 758 ? 13.901 50.722 -47.040 1.00 27.46 788 VAL C CA 1
ATOM 9943 C C . VAL C 3 758 ? 14.479 51.584 -45.900 1.00 29.87 788 VAL C C 1
ATOM 9944 O O . VAL C 3 758 ? 14.383 51.217 -44.745 1.00 28.49 788 VAL C O 1
ATOM 9948 N N . SER C 3 759 ? 15.104 52.715 -46.224 1.00 33.63 789 SER C N 1
ATOM 9949 C CA . SER C 3 759 ? 15.723 53.587 -45.207 1.00 37.05 789 SER C CA 1
ATOM 9950 C C . SER C 3 759 ? 14.686 54.078 -44.281 1.00 39.74 789 SER C C 1
ATOM 9951 O O . SER C 3 759 ? 13.539 54.216 -44.668 1.00 41.35 789 SER C O 1
ATOM 9954 N N . LYS C 3 760 ? 15.096 54.364 -43.059 1.00 44.51 790 LYS C N 1
ATOM 9955 C CA . LYS C 3 760 ? 14.198 54.935 -42.068 1.00 50.22 790 LYS C CA 1
ATOM 9956 C C . LYS C 3 760 ? 13.831 56.357 -42.443 1.00 49.93 790 LYS C C 1
ATOM 9957 O O . LYS C 3 760 ? 12.785 56.827 -42.049 1.00 50.94 790 LYS C O 1
ATOM 9963 N N . ALA C 3 761 ? 14.702 57.032 -43.191 1.00 50.25 791 ALA C N 1
ATOM 9964 C CA . ALA C 3 761 ? 14.443 58.395 -43.674 1.00 50.03 791 ALA C CA 1
ATOM 9965 C C . ALA C 3 761 ? 13.632 58.456 -44.986 1.00 47.15 791 ALA C C 1
ATOM 9966 O O . ALA C 3 761 ? 13.333 59.538 -45.478 1.00 48.46 791 ALA C O 1
ATOM 9968 N N . ALA C 3 762 ? 13.300 57.306 -45.561 1.00 45.31 792 ALA C N 1
ATOM 9969 C CA . ALA C 3 762 ? 12.624 57.268 -46.841 1.00 44.37 792 ALA C CA 1
ATOM 9970 C C . ALA C 3 762 ? 11.305 58.020 -46.743 1.00 45.76 792 ALA C C 1
ATOM 9971 O O . ALA C 3 762 ? 10.529 57.799 -45.841 1.00 45.41 792 ALA C O 1
ATOM 9973 N N . LYS C 3 763 ? 11.069 58.925 -47.677 1.00 48.40 793 LYS C N 1
ATOM 9974 C CA . LYS C 3 763 ? 9.852 59.727 -47.663 1.00 49.60 793 LYS C CA 1
ATOM 9975 C C . LYS C 3 763 ? 8.678 58.943 -48.216 1.00 44.62 793 LYS C C 1
ATOM 9976 O O . LYS C 3 763 ? 7.558 59.119 -47.780 1.00 43.08 793 LYS C O 1
ATOM 9982 N N . ASN C 3 764 ? 8.945 58.080 -49.188 1.00 39.80 794 ASN C N 1
ATOM 9983 C CA . ASN C 3 764 ? 7.900 57.547 -50.017 1.00 37.32 794 ASN C CA 1
ATOM 9984 C C . ASN C 3 764 ? 8.028 56.049 -50.192 1.00 35.09 794 ASN C C 1
ATOM 9985 O O . ASN C 3 764 ? 7.843 55.528 -51.280 1.00 32.93 794 ASN C O 1
ATOM 9990 N N . ASP C 3 765 ? 8.397 55.356 -49.127 1.00 35.86 795 ASP C N 1
ATOM 9991 C CA . ASP C 3 765 ? 8.415 53.875 -49.113 1.00 35.68 795 ASP C CA 1
ATOM 9992 C C . ASP C 3 765 ? 9.372 53.238 -50.142 1.00 33.14 795 ASP C C 1
ATOM 9993 O O . ASP C 3 765 ? 9.272 52.026 -50.399 1.00 32.78 795 ASP C O 1
ATOM 9998 N N . GLY C 3 766 ? 10.259 54.023 -50.757 1.00 30.71 796 GLY C N 1
ATOM 9999 C CA . GLY C 3 766 ? 11.184 53.469 -51.772 1.00 30.03 796 GLY C CA 1
ATOM 10000 C C . GLY C 3 766 ? 10.879 53.741 -53.239 1.00 30.04 796 GLY C C 1
ATOM 10001 O O . GLY C 3 766 ? 11.556 53.228 -54.116 1.00 30.79 796 GLY C O 1
ATOM 10002 N N . TYR C 3 767 ? 9.883 54.573 -53.511 1.00 30.37 797 TYR C N 1
ATOM 10003 C CA . TYR C 3 767 ? 9.372 54.775 -54.854 1.00 29.54 797 TYR C CA 1
ATOM 10004 C C . TYR C 3 767 ? 9.583 56.226 -55.294 1.00 30.93 797 TYR C C 1
ATOM 10005 O O . TYR C 3 767 ? 9.537 57.138 -54.465 1.00 32.67 797 TYR C O 1
ATOM 10014 N N . LEU C 3 768 ? 9.836 56.436 -56.586 1.00 31.50 798 LEU C N 1
ATOM 10015 C CA . LEU C 3 768 ? 10.073 57.784 -57.123 1.00 32.41 798 LEU C CA 1
ATOM 10016 C C . LEU C 3 768 ? 8.775 58.596 -57.279 1.00 33.16 798 LEU C C 1
ATOM 10017 O O . LEU C 3 768 ? 8.726 59.787 -56.896 1.00 33.62 798 LEU C O 1
ATOM 10022 N N . TYR C 3 769 ? 7.730 57.960 -57.835 1.00 32.53 799 TYR C N 1
ATOM 10023 C CA . TYR C 3 769 ? 6.448 58.632 -58.091 1.00 32.50 799 TYR C CA 1
ATOM 10024 C C . TYR C 3 769 ? 5.383 58.093 -57.167 1.00 30.59 799 TYR C C 1
ATOM 10025 O O . TYR C 3 769 ? 5.512 58.215 -55.952 1.00 30.90 799 TYR C O 1
ATOM 10034 N N . ASN C 3 770 ? 4.312 57.524 -57.704 1.00 29.15 800 ASN C N 1
ATOM 10035 C CA . ASN C 3 770 ? 3.254 56.968 -56.858 1.00 26.52 800 ASN C CA 1
ATOM 10036 C C . ASN C 3 770 ? 3.765 55.709 -56.191 1.00 26.69 800 ASN C C 1
ATOM 10037 O O . ASN C 3 770 ? 4.643 55.019 -56.724 1.00 25.68 800 ASN C O 1
ATOM 10042 N N . LYS C 3 771 ? 3.240 55.412 -55.019 1.00 27.57 801 LYS C N 1
ATOM 10043 C CA . LYS C 3 771 ? 3.434 54.090 -54.445 1.00 29.59 801 LYS C CA 1
ATOM 10044 C C . LYS C 3 771 ? 2.683 53.012 -55.284 1.00 29.18 801 LYS C C 1
ATOM 10045 O O . LYS C 3 771 ? 1.824 53.331 -56.132 1.00 28.84 801 LYS C O 1
ATOM 10051 N N . PRO C 3 772 ? 3.035 51.741 -55.091 1.00 27.74 802 PRO C N 1
ATOM 10052 C CA . PRO C 3 772 ? 2.472 50.729 -56.006 1.00 27.57 802 PRO C CA 1
ATOM 10053 C C . PRO C 3 772 ? 1.008 50.613 -55.874 1.00 26.01 802 PRO C C 1
ATOM 10054 O O . PRO C 3 772 ? 0.498 50.739 -54.766 1.00 28.16 802 PRO C O 1
ATOM 10058 N N . LEU C 3 773 ? 0.320 50.364 -56.982 1.00 25.32 803 LEU C N 1
ATOM 10059 C CA . LEU C 3 773 ? -1.126 50.210 -56.917 1.00 25.11 803 LEU C CA 1
ATOM 10060 C C . LEU C 3 773 ? -1.566 48.857 -56.334 1.00 25.41 803 LEU C C 1
ATOM 10061 O O . LEU C 3 773 ? -2.718 48.735 -55.843 1.00 24.55 803 LEU C O 1
ATOM 10066 N N . VAL C 3 774 ? -0.674 47.850 -56.387 1.00 23.07 804 VAL C N 1
ATOM 10067 C CA . VAL C 3 774 ? -1.078 46.472 -56.101 1.00 22.97 804 VAL C CA 1
ATOM 10068 C C . VAL C 3 774 ? -0.556 46.062 -54.751 1.00 23.08 804 VAL C C 1
ATOM 10069 O O . VAL C 3 774 ? 0.544 46.433 -54.411 1.00 22.47 804 VAL C O 1
ATOM 10073 N N . THR C 3 775 ? -1.377 45.330 -53.985 1.00 23.90 805 THR C N 1
ATOM 10074 C CA . THR C 3 775 ? -0.987 44.719 -52.706 1.00 23.80 805 THR C CA 1
ATOM 10075 C C . THR C 3 775 ? -1.271 43.214 -52.831 1.00 23.86 805 THR C C 1
ATOM 10076 O O . THR C 3 775 ? -2.402 42.783 -53.197 1.00 23.05 805 THR C O 1
ATOM 10080 N N . VAL C 3 776 ? -0.260 42.411 -52.542 1.00 22.70 806 VAL C N 1
ATOM 10081 C CA . VAL C 3 776 ? -0.414 40.963 -52.677 1.00 22.93 806 VAL C CA 1
ATOM 10082 C C . VAL C 3 776 ? -0.274 40.244 -51.359 1.00 24.03 806 VAL C C 1
ATOM 10083 O O . VAL C 3 776 ? 0.640 40.578 -50.579 1.00 26.69 806 VAL C O 1
ATOM 10087 N N . LYS C 3 777 ? -1.151 39.248 -51.146 1.00 24.12 807 LYS C N 1
ATOM 10088 C CA . LYS C 3 777 ? -1.173 38.384 -49.955 1.00 24.44 807 LYS C CA 1
ATOM 10089 C C . LYS C 3 777 ? -1.043 36.879 -50.270 1.00 24.39 807 LYS C C 1
ATOM 10090 O O . LYS C 3 777 ? -1.479 36.401 -51.335 1.00 22.23 807 LYS C O 1
ATOM 10096 N N . ASP C 3 778 ? -0.504 36.118 -49.317 1.00 24.78 808 ASP C N 1
ATOM 10097 C CA . ASP C 3 778 ? -0.467 34.670 -49.465 1.00 24.56 808 ASP C CA 1
ATOM 10098 C C . ASP C 3 778 ? -1.732 34.013 -48.921 1.00 25.26 808 ASP C C 1
ATOM 10099 O O . ASP C 3 778 ? -2.698 34.713 -48.601 1.00 24.98 808 ASP C O 1
ATOM 10104 N N . ALA C 3 779 ? -1.752 32.678 -48.894 1.00 24.56 809 ALA C N 1
ATOM 10105 C CA . ALA C 3 779 ? -2.978 31.952 -48.607 1.00 26.70 809 ALA C CA 1
ATOM 10106 C C . ALA C 3 779 ? -3.410 32.130 -47.151 1.00 29.08 809 ALA C C 1
ATOM 10107 O O . ALA C 3 779 ? -4.560 31.862 -46.818 1.00 30.43 809 ALA C O 1
ATOM 10109 N N . SER C 3 780 ? -2.492 32.595 -46.311 1.00 30.67 810 SER C N 1
ATOM 10110 C CA . SER C 3 780 ? -2.789 32.927 -44.910 1.00 34.83 810 SER C CA 1
ATOM 10111 C C . SER C 3 780 ? -3.314 34.315 -44.694 1.00 33.98 810 SER C C 1
ATOM 10112 O O . SER C 3 780 ? -3.675 34.644 -43.583 1.00 35.79 810 SER C O 1
ATOM 10115 N N . GLY C 3 781 ? -3.302 35.144 -45.726 1.00 32.50 811 GLY C N 1
ATOM 10116 C CA . GLY C 3 781 ? -3.721 36.531 -45.576 1.00 33.64 811 GLY C CA 1
ATOM 10117 C C . GLY C 3 781 ? -2.629 37.494 -45.151 1.00 34.16 811 GLY C C 1
ATOM 10118 O O . GLY C 3 781 ? -2.914 38.654 -44.877 1.00 35.00 811 GLY C O 1
ATOM 10119 N N . GLU C 3 782 ? -1.396 37.046 -45.200 1.00 33.20 812 GLU C N 1
ATOM 10120 C CA . GLU C 3 782 ? -0.248 37.936 -44.953 1.00 34.11 812 GLU C CA 1
ATOM 10121 C C . GLU C 3 782 ? 0.197 38.621 -46.214 1.00 32.22 812 GLU C C 1
ATOM 10122 O O . GLU C 3 782 ? 0.224 37.999 -47.283 1.00 35.50 812 GLU C O 1
ATOM 10128 N N . VAL C 3 783 ? 0.595 39.852 -46.030 1.00 30.42 813 VAL C N 1
ATOM 10129 C CA . VAL C 3 783 ? 1.170 40.590 -47.155 1.00 27.45 813 VAL C CA 1
ATOM 10130 C C . VAL C 3 783 ? 2.514 39.989 -47.543 1.00 24.94 813 VAL C C 1
ATOM 10131 O O . VAL C 3 783 ? 3.380 39.795 -46.691 1.00 25.14 813 VAL C O 1
ATOM 10135 N N . ILE C 3 784 ? 2.659 39.623 -48.810 1.00 21.95 814 ILE C N 1
ATOM 10136 C CA . ILE C 3 784 ? 3.953 39.217 -49.316 1.00 21.69 814 ILE C CA 1
ATOM 10137 C C . ILE C 3 784 ? 4.694 40.524 -49.638 1.00 22.27 814 ILE C C 1
ATOM 10138 O O . ILE C 3 784 ? 4.150 41.377 -50.323 1.00 23.81 814 ILE C O 1
ATOM 10143 N N . PRO C 3 785 ? 5.907 40.705 -49.107 1.00 22.00 815 PRO C N 1
ATOM 10144 C CA . PRO C 3 785 ? 6.663 41.906 -49.486 1.00 22.17 815 PRO C CA 1
ATOM 10145 C C . PRO C 3 785 ? 6.898 41.928 -50.996 1.00 22.67 815 PRO C C 1
ATOM 10146 O O . PRO C 3 785 ? 7.228 40.886 -51.577 1.00 21.38 815 PRO C O 1
ATOM 10150 N N . THR C 3 786 ? 6.703 43.103 -51.616 1.00 22.60 816 THR C N 1
ATOM 10151 C CA . THR C 3 786 ? 6.816 43.253 -53.078 1.00 22.72 816 THR C CA 1
ATOM 10152 C C . THR C 3 786 ? 7.639 44.478 -53.334 1.00 22.20 816 THR C C 1
ATOM 10153 O O . THR C 3 786 ? 7.845 45.278 -52.433 1.00 21.93 816 THR C O 1
ATOM 10157 N N . GLY C 3 787 ? 8.106 44.605 -54.566 1.00 21.09 817 GLY C N 1
ATOM 10158 C CA . GLY C 3 787 ? 8.848 45.769 -54.988 1.00 22.12 817 GLY C CA 1
ATOM 10159 C C . GLY C 3 787 ? 10.036 46.144 -54.115 1.00 22.31 817 GLY C C 1
ATOM 10160 O O . GLY C 3 787 ? 10.888 45.319 -53.835 1.00 23.12 817 GLY C O 1
ATOM 10161 N N . ALA C 3 788 ? 10.065 47.397 -53.683 1.00 22.60 818 ALA C N 1
ATOM 10162 C CA . ALA C 3 788 ? 11.122 47.925 -52.831 1.00 23.70 818 ALA C CA 1
ATOM 10163 C C . ALA C 3 788 ? 11.398 47.107 -51.562 1.00 24.08 818 ALA C C 1
ATOM 10164 O O . ALA C 3 788 ? 12.491 47.191 -51.002 1.00 24.58 818 ALA C O 1
ATOM 10166 N N . ASN C 3 789 ? 10.409 46.349 -51.091 1.00 23.43 819 ASN C N 1
ATOM 10167 C CA . ASN C 3 789 ? 10.571 45.576 -49.866 1.00 23.36 819 ASN C CA 1
ATOM 10168 C C . ASN C 3 789 ? 11.021 44.164 -50.070 1.00 22.55 819 ASN C C 1
ATOM 10169 O O . ASN C 3 789 ? 10.942 43.383 -49.141 1.00 22.49 819 ASN C O 1
ATOM 10174 N N . VAL C 3 790 ? 11.420 43.794 -51.280 1.00 22.83 820 VAL C N 1
ATOM 10175 C CA . VAL C 3 790 ? 11.891 42.431 -51.507 1.00 21.81 820 VAL C CA 1
ATOM 10176 C C . VAL C 3 790 ? 13.328 42.393 -51.037 1.00 23.54 820 VAL C C 1
ATOM 10177 O O . VAL C 3 790 ? 14.183 43.161 -51.529 1.00 24.59 820 VAL C O 1
ATOM 10181 N N . TYR C 3 791 ? 13.587 41.545 -50.047 1.00 25.19 821 TYR C N 1
ATOM 10182 C CA . TYR C 3 791 ? 14.942 41.312 -49.594 1.00 27.49 821 TYR C CA 1
ATOM 10183 C C . TYR C 3 791 ? 15.693 40.743 -50.779 1.00 26.93 821 TYR C C 1
ATOM 10184 O O . TYR C 3 791 ? 15.252 39.747 -51.360 1.00 26.39 821 TYR C O 1
ATOM 10193 N N . GLY C 3 792 ? 16.776 41.416 -51.164 1.00 26.33 822 GLY C N 1
ATOM 10194 C CA . GLY C 3 792 ? 17.639 40.925 -52.239 1.00 27.84 822 GLY C CA 1
ATOM 10195 C C . GLY C 3 792 ? 17.425 41.563 -53.587 1.00 28.32 822 GLY C C 1
ATOM 10196 O O . GLY C 3 792 ? 18.119 41.230 -54.538 1.00 29.09 822 GLY C O 1
ATOM 10197 N N . LEU C 3 793 ? 16.453 42.468 -53.675 1.00 29.56 823 LEU C N 1
ATOM 10198 C CA . LEU C 3 793 ? 16.226 43.245 -54.890 1.00 29.48 823 LEU C CA 1
ATOM 10199 C C . LEU C 3 793 ? 17.550 43.693 -55.486 1.00 30.15 823 LEU C C 1
ATOM 10200 O O . LEU C 3 793 ? 18.380 44.271 -54.784 1.00 29.70 823 LEU C O 1
ATOM 10205 N N . ASN C 3 794 ? 17.760 43.383 -56.763 1.00 31.36 824 ASN C N 1
ATOM 10206 C CA . ASN C 3 794 ? 19.048 43.668 -57.435 1.00 31.87 824 ASN C CA 1
ATOM 10207 C C . ASN C 3 794 ? 19.241 45.177 -57.661 1.00 33.02 824 ASN C C 1
ATOM 10208 O O . ASN C 3 794 ? 18.271 45.947 -57.861 1.00 31.15 824 ASN C O 1
ATOM 10213 N N . HIS C 3 795 ? 20.497 45.599 -57.614 1.00 33.40 825 HIS C N 1
ATOM 10214 C CA . HIS C 3 795 ? 20.821 47.026 -57.558 1.00 35.83 825 HIS C CA 1
ATOM 10215 C C . HIS C 3 795 ? 20.403 47.805 -58.776 1.00 35.95 825 HIS C C 1
ATOM 10216 O O . HIS C 3 795 ? 20.290 49.025 -58.716 1.00 35.23 825 HIS C O 1
ATOM 10223 N N . ASP C 3 796 ? 20.222 47.111 -59.894 1.00 36.46 826 ASP C N 1
ATOM 10224 C CA . ASP C 3 796 ? 19.774 47.720 -61.157 1.00 38.25 826 ASP C CA 1
ATOM 10225 C C . ASP C 3 796 ? 18.236 47.609 -61.376 1.00 36.08 826 ASP C C 1
ATOM 10226 O O . ASP C 3 796 ? 17.748 47.759 -62.488 1.00 37.02 826 ASP C O 1
ATOM 10231 N N . ALA C 3 797 ? 17.463 47.363 -60.336 1.00 33.83 827 ALA C N 1
ATOM 10232 C CA . ALA C 3 797 ? 16.023 47.216 -60.546 1.00 32.71 827 ALA C CA 1
ATOM 10233 C C . ALA C 3 797 ? 15.370 48.598 -60.729 1.00 32.22 827 ALA C C 1
ATOM 10234 O O . ALA C 3 797 ? 15.547 49.526 -59.944 1.00 34.13 827 ALA C O 1
ATOM 10236 N N . THR C 3 798 ? 14.655 48.752 -61.819 1.00 31.57 828 THR C N 1
ATOM 10237 C CA . THR C 3 798 ? 13.988 50.004 -62.071 1.00 31.01 828 THR C CA 1
ATOM 10238 C C . THR C 3 798 ? 12.521 49.994 -61.674 1.00 28.41 828 THR C C 1
ATOM 10239 O O . THR C 3 798 ? 11.949 51.054 -61.562 1.00 28.20 828 THR C O 1
ATOM 10243 N N . ASN C 3 799 ? 11.899 48.827 -61.505 1.00 26.30 829 ASN C N 1
ATOM 10244 C CA . ASN C 3 799 ? 10.473 48.797 -61.121 1.00 25.50 829 ASN C CA 1
ATOM 10245 C C . ASN C 3 799 ? 10.157 47.732 -60.065 1.00 24.17 829 ASN C C 1
ATOM 10246 O O . ASN C 3 799 ? 10.930 46.804 -59.866 1.00 24.77 829 ASN C O 1
ATOM 10251 N N . GLY C 3 800 ? 8.996 47.851 -59.429 1.00 24.48 830 GLY C N 1
ATOM 10252 C CA . GLY C 3 800 ? 8.633 47.009 -58.286 1.00 22.69 830 GLY C CA 1
ATOM 10253 C C . GLY C 3 800 ? 7.790 45.769 -58.578 1.00 22.17 830 GLY C C 1
ATOM 10254 O O . GLY C 3 800 ? 7.065 45.293 -57.675 1.00 21.65 830 GLY C O 1
ATOM 10255 N N . ASN C 3 801 ? 7.866 45.241 -59.798 1.00 20.48 831 ASN C N 1
ATOM 10256 C CA . ASN C 3 801 ? 7.074 44.066 -60.214 1.00 20.37 831 ASN C CA 1
ATOM 10257 C C . ASN C 3 801 ? 7.837 42.810 -59.902 1.00 20.62 831 ASN C C 1
ATOM 10258 O O . ASN C 3 801 ? 8.374 42.135 -60.801 1.00 22.26 831 ASN C O 1
ATOM 10263 N N . ILE C 3 802 ? 7.901 42.493 -58.630 1.00 20.64 832 ILE C N 1
ATOM 10264 C CA . ILE C 3 802 ? 8.753 41.418 -58.137 1.00 20.87 832 ILE C CA 1
ATOM 10265 C C . ILE C 3 802 ? 8.178 41.002 -56.774 1.00 20.98 832 ILE C C 1
ATOM 10266 O O . ILE C 3 802 ? 7.667 41.857 -56.026 1.00 22.09 832 ILE C O 1
ATOM 10271 N N . TRP C 3 803 ? 8.159 39.708 -56.463 1.00 21.04 833 TRP C N 1
ATOM 10272 C CA . TRP C 3 803 ? 7.694 39.279 -55.116 1.00 21.20 833 TRP C CA 1
ATOM 10273 C C . TRP C 3 803 ? 8.660 38.361 -54.402 1.00 21.73 833 TRP C C 1
ATOM 10274 O O . TRP C 3 803 ? 8.407 37.939 -53.283 1.00 23.46 833 TRP C O 1
ATOM 10285 N N . PHE C 3 804 ? 9.816 38.098 -54.993 1.00 21.95 834 PHE C N 1
ATOM 10286 C CA . PHE C 3 804 ? 10.826 37.291 -54.339 1.00 23.55 834 PHE C CA 1
ATOM 10287 C C . PHE C 3 804 ? 12.151 37.544 -55.030 1.00 24.22 834 PHE C C 1
ATOM 10288 O O . PHE C 3 804 ? 12.164 38.007 -56.165 1.00 24.66 834 PHE C O 1
ATOM 10296 N N . ASP C 3 805 ? 13.251 37.270 -54.329 1.00 25.30 835 ASP C N 1
ATOM 10297 C CA . ASP C 3 805 ? 14.617 37.460 -54.838 1.00 25.96 835 ASP C CA 1
ATOM 10298 C C . ASP C 3 805 ? 14.782 36.863 -56.234 1.00 25.77 835 ASP C C 1
ATOM 10299 O O . ASP C 3 805 ? 14.479 35.693 -56.450 1.00 25.48 835 ASP C O 1
ATOM 10304 N N . GLU C 3 806 ? 15.251 37.662 -57.181 1.00 27.15 836 GLU C N 1
ATOM 10305 C CA . GLU C 3 806 ? 15.463 37.178 -58.560 1.00 29.65 836 GLU C CA 1
ATOM 10306 C C . GLU C 3 806 ? 16.177 35.835 -58.563 1.00 29.31 836 GLU C C 1
ATOM 10307 O O . GLU C 3 806 ? 15.722 34.929 -59.190 1.00 30.47 836 GLU C O 1
ATOM 10313 N N . GLU C 3 807 ? 17.239 35.693 -57.782 1.00 30.96 837 GLU C N 1
ATOM 10314 C CA . GLU C 3 807 ? 18.038 34.478 -57.752 1.00 31.88 837 GLU C CA 1
ATOM 10315 C C . GLU C 3 807 ? 17.454 33.437 -56.804 1.00 31.55 837 GLU C C 1
ATOM 10316 O O . GLU C 3 807 ? 17.973 32.322 -56.706 1.00 31.37 837 GLU C O 1
ATOM 10322 N N . GLN C 3 808 ? 16.397 33.786 -56.072 1.00 32.15 838 GLN C N 1
ATOM 10323 C CA . GLN C 3 808 ? 15.704 32.806 -55.213 1.00 32.91 838 GLN C CA 1
ATOM 10324 C C . GLN C 3 808 ? 16.699 32.123 -54.308 1.00 34.43 838 GLN C C 1
ATOM 10325 O O . GLN C 3 808 ? 16.701 30.900 -54.174 1.00 36.35 838 GLN C O 1
ATOM 10331 N N . ALA C 3 809 ? 17.581 32.923 -53.726 1.00 36.71 839 ALA C N 1
ATOM 10332 C CA . ALA C 3 809 ? 18.675 32.421 -52.881 1.00 38.61 839 ALA C CA 1
ATOM 10333 C C . ALA C 3 809 ? 18.112 31.621 -51.704 1.00 37.82 839 ALA C C 1
ATOM 10334 O O . ALA C 3 809 ? 17.185 32.077 -51.034 1.00 39.50 839 ALA C O 1
ATOM 10336 N N . GLY C 3 810 ? 18.642 30.423 -51.483 1.00 37.50 840 GLY C N 1
ATOM 10337 C CA . GLY C 3 810 ? 18.203 29.585 -50.367 1.00 38.10 840 GLY C CA 1
ATOM 10338 C C . GLY C 3 810 ? 17.099 28.563 -50.675 1.00 38.45 840 GLY C C 1
ATOM 10339 O O . GLY C 3 810 ? 16.651 27.863 -49.784 1.00 41.90 840 GLY C O 1
ATOM 10340 N N . LEU C 3 811 ? 16.624 28.468 -51.908 1.00 35.34 841 LEU C N 1
ATOM 10341 C CA . LEU C 3 811 ? 15.576 27.504 -52.198 1.00 33.53 841 LEU C CA 1
ATOM 10342 C C . LEU C 3 811 ? 16.212 26.350 -52.941 1.00 32.79 841 LEU C C 1
ATOM 10343 O O . LEU C 3 811 ? 16.992 26.565 -53.856 1.00 31.37 841 LEU C O 1
ATOM 10348 N N . ALA C 3 812 ? 15.906 25.140 -52.481 1.00 31.96 842 ALA C N 1
ATOM 10349 C CA . ALA C 3 812 ? 16.255 23.893 -53.149 1.00 31.94 842 ALA C CA 1
ATOM 10350 C C . ALA C 3 812 ? 15.366 23.590 -54.368 1.00 31.17 842 ALA C C 1
ATOM 10351 O O . ALA C 3 812 ? 15.817 22.994 -55.349 1.00 34.77 842 ALA C O 1
ATOM 10353 N N . LYS C 3 813 ? 14.096 23.954 -54.298 1.00 29.66 843 LYS C N 1
ATOM 10354 C CA . LYS C 3 813 ? 13.193 23.904 -55.457 1.00 29.13 843 LYS C CA 1
ATOM 10355 C C . LYS C 3 813 ? 12.662 25.293 -55.685 1.00 27.97 843 LYS C C 1
ATOM 10356 O O . LYS C 3 813 ? 12.101 25.909 -54.780 1.00 27.58 843 LYS C O 1
ATOM 10362 N N . LYS C 3 814 ? 12.845 25.787 -56.898 1.00 29.55 844 LYS C N 1
ATOM 10363 C CA . LYS C 3 814 ? 12.529 27.162 -57.242 1.00 29.54 844 LYS C CA 1
ATOM 10364 C C . LYS C 3 814 ? 11.125 27.353 -57.769 1.00 28.25 844 LYS C C 1
ATOM 10365 O O . LYS C 3 814 ? 10.521 26.456 -58.379 1.00 26.47 844 LYS C O 1
ATOM 10371 N N . PHE C 3 815 ? 10.635 28.562 -57.496 1.00 27.01 845 PHE C N 1
ATOM 10372 C CA . PHE C 3 815 ? 9.408 29.068 -58.007 1.00 25.36 845 PHE C CA 1
ATOM 10373 C C . PHE C 3 815 ? 9.610 29.261 -59.478 1.00 25.80 845 PHE C C 1
ATOM 10374 O O . PHE C 3 815 ? 10.731 29.468 -59.917 1.00 25.92 845 PHE C O 1
ATOM 10382 N N . SER C 3 816 ? 8.532 29.164 -60.248 1.00 25.43 846 SER C N 1
ATOM 10383 C CA . SER C 3 816 ? 8.628 29.260 -61.683 1.00 26.14 846 SER C CA 1
ATOM 10384 C C . SER C 3 816 ? 9.034 30.676 -62.134 1.00 26.07 846 SER C C 1
ATOM 10385 O O . SER C 3 816 ? 9.767 30.844 -63.112 1.00 27.47 846 SER C O 1
ATOM 10388 N N . ASP C 3 817 ? 8.516 31.687 -61.455 1.00 25.41 847 ASP C N 1
ATOM 10389 C CA . ASP C 3 817 ? 8.790 33.084 -61.807 1.00 25.96 847 ASP C CA 1
ATOM 10390 C C . ASP C 3 817 ? 8.457 34.006 -60.616 1.00 24.86 847 ASP C C 1
ATOM 10391 O O . ASP C 3 817 ? 7.389 33.856 -60.002 1.00 25.40 847 ASP C O 1
ATOM 10396 N N . VAL C 3 818 ? 9.349 34.955 -60.319 1.00 22.79 848 VAL C N 1
ATOM 10397 C CA . VAL C 3 818 ? 9.198 35.832 -59.186 1.00 22.67 848 VAL C CA 1
ATOM 10398 C C . VAL C 3 818 ? 8.612 37.216 -59.559 1.00 22.36 848 VAL C C 1
ATOM 10399 O O . VAL C 3 818 ? 8.774 38.202 -58.804 1.00 22.15 848 VAL C O 1
ATOM 10403 N N . HIS C 3 819 ? 7.876 37.272 -60.664 1.00 21.21 849 HIS C N 1
ATOM 10404 C CA . HIS C 3 819 ? 7.325 38.519 -61.184 1.00 21.75 849 HIS C CA 1
ATOM 10405 C C . HIS C 3 819 ? 5.868 38.296 -61.441 1.00 20.89 849 HIS C C 1
ATOM 10406 O O . HIS C 3 819 ? 5.363 37.187 -61.305 1.00 20.12 849 HIS C O 1
ATOM 10413 N N . PHE C 3 820 ? 5.183 39.364 -61.805 1.00 20.57 850 PHE C N 1
ATOM 10414 C CA . PHE C 3 820 ? 3.776 39.295 -62.134 1.00 21.01 850 PHE C CA 1
ATOM 10415 C C . PHE C 3 820 ? 3.536 39.693 -63.565 1.00 21.94 850 PHE C C 1
ATOM 10416 O O . PHE C 3 820 ? 4.311 40.423 -64.181 1.00 22.66 850 PHE C O 1
ATOM 10424 N N . ASP C 3 821 ? 2.394 39.234 -64.042 1.00 23.25 851 ASP C N 1
ATOM 10425 C CA . ASP C 3 821 ? 1.859 39.578 -65.321 1.00 23.69 851 ASP C CA 1
ATOM 10426 C C . ASP C 3 821 ? 0.521 40.255 -65.053 1.00 22.92 851 ASP C C 1
ATOM 10427 O O . ASP C 3 821 ? -0.067 40.084 -64.003 1.00 20.92 851 ASP C O 1
ATOM 10432 N N . VAL C 3 822 ? 0.057 41.057 -65.994 1.00 24.23 852 VAL C N 1
ATOM 10433 C CA . VAL C 3 822 ? -1.198 41.751 -65.829 1.00 24.65 852 VAL C CA 1
ATOM 10434 C C . VAL C 3 822 ? -1.960 41.735 -67.141 1.00 25.28 852 VAL C C 1
ATOM 10435 O O . VAL C 3 822 ? -1.413 42.083 -68.160 1.00 26.76 852 VAL C O 1
ATOM 10439 N N . ASP C 3 823 ? -3.213 41.310 -67.100 1.00 26.31 853 ASP C N 1
ATOM 10440 C CA . ASP C 3 823 ? -4.128 41.448 -68.227 1.00 29.08 853 ASP C CA 1
ATOM 10441 C C . ASP C 3 823 ? -4.952 42.720 -68.050 1.00 28.90 853 ASP C C 1
ATOM 10442 O O . ASP C 3 823 ? -5.831 42.792 -67.169 1.00 29.79 853 ASP C O 1
ATOM 10447 N N . PHE C 3 824 ? -4.667 43.716 -68.883 1.00 28.42 854 PHE C N 1
ATOM 10448 C CA . PHE C 3 824 ? -5.294 45.018 -68.771 1.00 28.47 854 PHE C CA 1
ATOM 10449 C C . PHE C 3 824 ? -5.502 45.670 -70.103 1.00 28.60 854 PHE C C 1
ATOM 10450 O O . PHE C 3 824 ? -4.967 45.210 -71.102 1.00 30.35 854 PHE C O 1
ATOM 10458 N N . SER C 3 825 ? -6.291 46.740 -70.106 1.00 28.46 855 SER C N 1
ATOM 10459 C CA . SER C 3 825 ? -6.493 47.579 -71.310 1.00 28.95 855 SER C CA 1
ATOM 10460 C C . SER C 3 825 ? -6.844 49.017 -70.904 1.00 27.77 855 SER C C 1
ATOM 10461 O O . SER C 3 825 ? -7.013 49.292 -69.737 1.00 26.57 855 SER C O 1
ATOM 10464 N N . LEU C 3 826 ? -6.933 49.925 -71.867 1.00 28.46 856 LEU C N 1
ATOM 10465 C CA . LEU C 3 826 ? -7.189 51.329 -71.562 1.00 29.19 856 LEU C CA 1
ATOM 10466 C C . LEU C 3 826 ? -8.494 51.841 -72.156 1.00 30.19 856 LEU C C 1
ATOM 10467 O O . LEU C 3 826 ? -8.796 51.641 -73.338 1.00 30.78 856 LEU C O 1
ATOM 10472 N N . ALA C 3 827 ? -9.254 52.519 -71.315 1.00 30.56 857 ALA C N 1
ATOM 10473 C CA . ALA C 3 827 ? -10.412 53.245 -71.746 1.00 32.17 857 ALA C CA 1
ATOM 10474 C C . ALA C 3 827 ? -10.226 54.786 -71.565 1.00 32.58 857 ALA C C 1
ATOM 10475 O O . ALA C 3 827 ? -9.426 55.234 -70.750 1.00 31.61 857 ALA C O 1
ATOM 10477 N N . ASN C 3 828 ? -10.960 55.582 -72.347 1.00 33.82 858 ASN C N 1
ATOM 10478 C CA . ASN C 3 828 ? -11.034 57.036 -72.133 1.00 34.75 858 ASN C CA 1
ATOM 10479 C C . ASN C 3 828 ? -9.688 57.772 -72.268 1.00 34.65 858 ASN C C 1
ATOM 10480 O O . ASN C 3 828 ? -9.315 58.572 -71.428 1.00 34.03 858 ASN C O 1
ATOM 10485 N N . VAL C 3 829 ? -8.947 57.466 -73.315 1.00 34.89 859 VAL C N 1
ATOM 10486 C CA . VAL C 3 829 ? -7.614 58.010 -73.461 1.00 35.16 859 VAL C CA 1
ATOM 10487 C C . VAL C 3 829 ? -7.703 59.442 -73.983 1.00 37.09 859 VAL C C 1
ATOM 10488 O O . VAL C 3 829 ? -8.364 59.699 -74.983 1.00 37.69 859 VAL C O 1
ATOM 10492 N N . VAL C 3 830 ? -7.057 60.373 -73.284 1.00 38.87 860 VAL C N 1
ATOM 10493 C CA . VAL C 3 830 ? -7.085 61.776 -73.669 1.00 41.07 860 VAL C CA 1
ATOM 10494 C C . VAL C 3 830 ? -5.659 62.278 -73.772 1.00 43.76 860 VAL C C 1
ATOM 10495 O O . VAL C 3 830 ? -4.902 62.247 -72.795 1.00 43.53 860 VAL C O 1
ATOM 10499 N N . LYS C 3 831 ? -5.302 62.745 -74.965 1.00 46.99 861 LYS C N 1
ATOM 10500 C CA . LYS C 3 831 ? -3.944 63.202 -75.260 1.00 48.08 861 LYS C CA 1
ATOM 10501 C C . LYS C 3 831 ? -3.844 64.707 -75.337 1.00 48.91 861 LYS C C 1
ATOM 10502 O O . LYS C 3 831 ? -4.495 65.309 -76.153 1.00 51.40 861 LYS C O 1
ATOM 10508 N N . THR C 3 832 ? -3.030 65.313 -74.482 1.00 50.59 862 THR C N 1
ATOM 10509 C CA . THR C 3 832 ? -2.788 66.756 -74.515 1.00 50.61 862 THR C CA 1
ATOM 10510 C C . THR C 3 832 ? -1.418 66.979 -75.115 1.00 53.38 862 THR C C 1
ATOM 10511 O O . THR C 3 832 ? -0.484 66.241 -74.823 1.00 53.21 862 THR C O 1
ATOM 10515 N N . GLY C 3 833 ? -1.294 68.014 -75.937 1.00 58.17 863 GLY C N 1
ATOM 10516 C CA . GLY C 3 833 ? -0.011 68.395 -76.518 1.00 59.73 863 GLY C CA 1
ATOM 10517 C C . GLY C 3 833 ? 0.500 67.286 -77.404 1.00 59.75 863 GLY C C 1
ATOM 10518 O O . GLY C 3 833 ? -0.228 66.778 -78.234 1.00 60.73 863 GLY C O 1
ATOM 10519 N N . SER C 3 834 ? 1.751 66.894 -77.206 1.00 60.52 864 SER C N 1
ATOM 10520 C CA . SER C 3 834 ? 2.332 65.794 -77.951 1.00 60.04 864 SER C CA 1
ATOM 10521 C C . SER C 3 834 ? 2.330 64.485 -77.142 1.00 57.81 864 SER C C 1
ATOM 10522 O O . SER C 3 834 ? 2.960 63.509 -77.545 1.00 59.13 864 SER C O 1
ATOM 10525 N N . GLY C 3 835 ? 1.608 64.449 -76.021 1.00 54.23 865 GLY C N 1
ATOM 10526 C CA . GLY C 3 835 ? 1.479 63.226 -75.229 1.00 52.54 865 GLY C CA 1
ATOM 10527 C C . GLY C 3 835 ? 0.949 62.025 -76.009 1.00 51.14 865 GLY C C 1
ATOM 10528 O O . GLY C 3 835 ? -0.044 62.137 -76.720 1.00 49.55 865 GLY C O 1
ATOM 10529 N N . THR C 3 836 ? 1.611 60.876 -75.880 1.00 50.13 866 THR C N 1
ATOM 10530 C CA . THR C 3 836 ? 1.203 59.681 -76.623 1.00 51.71 866 THR C CA 1
ATOM 10531 C C . THR C 3 836 ? 1.207 58.391 -75.790 1.00 49.00 866 THR C C 1
ATOM 10532 O O . THR C 3 836 ? 1.610 58.389 -74.628 1.00 48.01 866 THR C O 1
ATOM 10536 N N . VAL C 3 837 ? 0.704 57.313 -76.393 1.00 46.99 867 VAL C N 1
ATOM 10537 C CA . VAL C 3 837 ? 0.545 56.013 -75.735 1.00 44.06 867 VAL C CA 1
ATOM 10538 C C . VAL C 3 837 ? -0.145 55.085 -76.699 1.00 44.01 867 VAL C C 1
ATOM 10539 O O . VAL C 3 837 ? -1.070 55.497 -77.377 1.00 44.86 867 VAL C O 1
ATOM 10543 N N . SER C 3 838 ? 0.286 53.832 -76.734 1.00 44.11 868 SER C N 1
ATOM 10544 C CA . SER C 3 838 ? -0.312 52.813 -77.598 1.00 45.23 868 SER C CA 1
ATOM 10545 C C . SER C 3 838 ? -1.768 52.572 -77.234 1.00 45.64 868 SER C C 1
ATOM 10546 O O . SER C 3 838 ? -2.170 52.760 -76.094 1.00 45.73 868 SER C O 1
ATOM 10549 N N . SER C 3 839 ? -2.549 52.145 -78.214 1.00 48.46 869 SER C N 1
ATOM 10550 C CA . SER C 3 839 ? -3.982 51.908 -78.035 1.00 51.14 869 SER C CA 1
ATOM 10551 C C . SER C 3 839 ? -4.279 50.581 -77.344 1.00 49.46 869 SER C C 1
ATOM 10552 O O . SER C 3 839 ? -5.379 50.384 -76.822 1.00 48.34 869 SER C O 1
ATOM 10555 N N . SER C 3 840 ? -3.310 49.667 -77.390 1.00 48.97 870 SER C N 1
ATOM 10556 C CA . SER C 3 840 ? -3.378 48.388 -76.674 1.00 47.17 870 SER C CA 1
ATOM 10557 C C . SER C 3 840 ? -1.991 47.998 -76.127 1.00 45.36 870 SER C C 1
ATOM 10558 O O . SER C 3 840 ? -1.344 47.072 -76.618 1.00 43.28 870 SER C O 1
ATOM 10561 N N . PRO C 3 841 ? -1.546 48.701 -75.075 1.00 43.16 871 PRO C N 1
ATOM 10562 C CA . PRO C 3 841 ? -0.215 48.497 -74.521 1.00 41.43 871 PRO C CA 1
ATOM 10563 C C . PRO C 3 841 ? -0.046 47.198 -73.724 1.00 37.20 871 PRO C C 1
ATOM 10564 O O . PRO C 3 841 ? -1.004 46.623 -73.248 1.00 35.02 871 PRO C O 1
ATOM 10568 N N . SER C 3 842 ? 1.183 46.737 -73.624 1.00 36.14 872 SER C N 1
ATOM 10569 C CA . SER C 3 842 ? 1.549 45.709 -72.659 1.00 36.03 872 SER C CA 1
ATOM 10570 C C . SER C 3 842 ? 2.334 46.402 -71.523 1.00 33.77 872 SER C C 1
ATOM 10571 O O . SER C 3 842 ? 2.525 47.629 -71.519 1.00 34.24 872 SER C O 1
ATOM 10574 N N . LEU C 3 843 ? 2.843 45.602 -70.608 1.00 31.90 873 LEU C N 1
ATOM 10575 C CA . LEU C 3 843 ? 3.469 46.132 -69.411 1.00 31.93 873 LEU C CA 1
ATOM 10576 C C . LEU C 3 843 ? 4.709 46.976 -69.691 1.00 32.99 873 LEU C C 1
ATOM 10577 O O . LEU C 3 843 ? 5.014 47.931 -68.940 1.00 32.26 873 LEU C O 1
ATOM 10582 N N . SER C 3 844 ? 5.425 46.605 -70.746 1.00 34.93 874 SER C N 1
ATOM 10583 C CA . SER C 3 844 ? 6.679 47.255 -71.106 1.00 36.11 874 SER C CA 1
ATOM 10584 C C . SER C 3 844 ? 6.434 48.493 -71.965 1.00 37.89 874 SER C C 1
ATOM 10585 O O . SER C 3 844 ? 7.349 49.273 -72.172 1.00 37.51 874 SER C O 1
ATOM 10588 N N . ASP C 3 845 ? 5.220 48.683 -72.472 1.00 39.41 875 ASP C N 1
ATOM 10589 C CA . ASP C 3 845 ? 4.940 49.880 -73.246 1.00 41.87 875 ASP C CA 1
ATOM 10590 C C . ASP C 3 845 ? 4.832 51.073 -72.309 1.00 41.02 875 ASP C C 1
ATOM 10591 O O . ASP C 3 845 ? 4.636 50.932 -71.101 1.00 39.34 875 ASP C O 1
ATOM 10596 N N . ALA C 3 846 ? 4.915 52.254 -72.896 1.00 43.89 876 ALA C N 1
ATOM 10597 C CA . ALA C 3 846 ? 5.175 53.494 -72.171 1.00 43.43 876 ALA C CA 1
ATOM 10598 C C . ALA C 3 846 ? 4.200 54.620 -72.523 1.00 43.81 876 ALA C C 1
ATOM 10599 O O . ALA C 3 846 ? 3.667 54.704 -73.651 1.00 42.86 876 ALA C O 1
ATOM 10601 N N . ILE C 3 847 ? 3.978 55.465 -71.516 1.00 43.80 877 ILE C N 1
ATOM 10602 C CA . ILE C 3 847 ? 3.412 56.805 -71.675 1.00 46.21 877 ILE C CA 1
ATOM 10603 C C . ILE C 3 847 ? 4.556 57.791 -71.969 1.00 48.57 877 ILE C C 1
ATOM 10604 O O . ILE C 3 847 ? 5.535 57.851 -71.215 1.00 47.57 877 ILE C O 1
ATOM 10609 N N . GLN C 3 848 ? 4.440 58.557 -73.054 1.00 52.81 878 GLN C N 1
ATOM 10610 C CA . GLN C 3 848 ? 5.558 59.376 -73.570 1.00 55.25 878 GLN C CA 1
ATOM 10611 C C . GLN C 3 848 ? 5.216 60.849 -73.586 1.00 53.25 878 GLN C C 1
ATOM 10612 O O . GLN C 3 848 ? 4.365 61.269 -74.357 1.00 53.05 878 GLN C O 1
ATOM 10618 N N . LEU C 3 849 ? 5.877 61.622 -72.730 1.00 51.84 879 LEU C N 1
ATOM 10619 C CA . LEU C 3 849 ? 5.703 63.064 -72.683 1.00 55.26 879 LEU C CA 1
ATOM 10620 C C . LEU C 3 849 ? 7.004 63.833 -73.009 1.00 58.69 879 LEU C C 1
ATOM 10621 O O . LEU C 3 849 ? 8.009 63.665 -72.329 1.00 58.98 879 LEU C O 1
ATOM 10626 N N . THR C 3 850 ? 6.969 64.698 -74.027 1.00 63.69 880 THR C N 1
ATOM 10627 C CA . THR C 3 850 ? 8.152 65.467 -74.445 1.00 65.66 880 THR C CA 1
ATOM 10628 C C . THR C 3 850 ? 8.273 66.834 -73.788 1.00 66.22 880 THR C C 1
ATOM 10629 O O . THR C 3 850 ? 9.242 67.117 -73.111 1.00 64.88 880 THR C O 1
ATOM 10633 N N . ASN C 3 851 ? 7.287 67.684 -74.009 1.00 71.70 881 ASN C N 1
ATOM 10634 C CA . ASN C 3 851 ? 7.338 69.052 -73.521 1.00 75.93 881 ASN C CA 1
ATOM 10635 C C . ASN C 3 851 ? 6.638 69.173 -72.209 1.00 74.78 881 ASN C C 1
ATOM 10636 O O . ASN C 3 851 ? 5.768 68.364 -71.884 1.00 72.21 881 ASN C O 1
ATOM 10641 N N . SER C 3 852 ? 6.986 70.208 -71.455 1.00 75.95 882 SER C N 1
ATOM 10642 C CA . SER C 3 852 ? 6.188 70.535 -70.288 1.00 75.54 882 SER C CA 1
ATOM 10643 C C . SER C 3 852 ? 4.838 70.956 -70.877 1.00 73.16 882 SER C C 1
ATOM 10644 O O . SER C 3 852 ? 4.760 71.401 -72.025 1.00 69.31 882 SER C O 1
ATOM 10647 N N . GLY C 3 853 ? 3.772 70.721 -70.128 1.00 72.41 883 GLY C N 1
ATOM 10648 C CA . GLY C 3 853 ? 2.430 70.974 -70.629 1.00 73.71 883 GLY C CA 1
ATOM 10649 C C . GLY C 3 853 ? 1.800 69.820 -71.400 1.00 71.46 883 GLY C C 1
ATOM 10650 O O . GLY C 3 853 ? 0.611 69.878 -71.697 1.00 74.27 883 GLY C O 1
ATOM 10651 N N . ASP C 3 854 ? 2.572 68.784 -71.739 1.00 67.24 884 ASP C N 1
ATOM 10652 C CA . ASP C 3 854 ? 1.991 67.552 -72.286 1.00 63.15 884 ASP C CA 1
ATOM 10653 C C . ASP C 3 854 ? 1.268 66.775 -71.191 1.00 58.74 884 ASP C C 1
ATOM 10654 O O . ASP C 3 854 ? 1.446 67.035 -70.000 1.00 59.21 884 ASP C O 1
ATOM 10659 N N . ALA C 3 855 ? 0.459 65.814 -71.606 1.00 53.40 885 ALA C N 1
ATOM 10660 C CA . ALA C 3 855 ? -0.302 65.003 -70.678 1.00 49.53 885 ALA C CA 1
ATOM 10661 C C . ALA C 3 855 ? -1.018 63.862 -71.399 1.00 48.24 885 ALA C C 1
ATOM 10662 O O . ALA C 3 855 ? -1.381 63.967 -72.580 1.00 46.15 885 ALA C O 1
ATOM 10664 N N . VAL C 3 856 ? -1.181 62.758 -70.674 1.00 46.46 886 VAL C N 1
ATOM 10665 C CA . VAL C 3 856 ? -2.050 61.678 -71.086 1.00 44.75 886 VAL C CA 1
ATOM 10666 C C . VAL C 3 856 ? -2.907 61.283 -69.894 1.00 44.45 886 VAL C C 1
ATOM 10667 O O . VAL C 3 856 ? -2.427 61.139 -68.773 1.00 44.82 886 VAL C O 1
ATOM 10671 N N . SER C 3 857 ? -4.192 61.128 -70.157 1.00 44.52 887 SER C N 1
ATOM 10672 C CA . SER C 3 857 ? -5.148 60.722 -69.157 1.00 42.82 887 SER C CA 1
ATOM 10673 C C . SER C 3 857 ? -5.840 59.456 -69.650 1.00 40.34 887 SER C C 1
ATOM 10674 O O . SER C 3 857 ? -5.932 59.247 -70.857 1.00 39.19 887 SER C O 1
ATOM 10677 N N . PHE C 3 858 ? -6.302 58.611 -68.728 1.00 37.93 888 PHE C N 1
ATOM 10678 C CA . PHE C 3 858 ? -7.005 57.376 -69.113 1.00 36.90 888 PHE C CA 1
ATOM 10679 C C . PHE C 3 858 ? -7.570 56.641 -67.932 1.00 34.59 888 PHE C C 1
ATOM 10680 O O . PHE C 3 858 ? -7.138 56.862 -66.807 1.00 33.63 888 PHE C O 1
ATOM 10688 N N . THR C 3 859 ? -8.562 55.791 -68.203 1.00 33.75 889 THR C N 1
ATOM 10689 C CA . THR C 3 859 ? -9.038 54.832 -67.222 1.00 33.14 889 THR C CA 1
ATOM 10690 C C . THR C 3 859 ? -8.334 53.538 -67.506 1.00 31.85 889 THR C C 1
ATOM 10691 O O . THR C 3 859 ? -8.464 53.005 -68.601 1.00 32.73 889 THR C O 1
ATOM 10695 N N . LEU C 3 860 ? -7.552 53.078 -66.527 1.00 30.51 890 LEU C N 1
ATOM 10696 C CA . LEU C 3 860 ? -6.842 51.797 -66.574 1.00 28.46 890 LEU C CA 1
ATOM 10697 C C . LEU C 3 860 ? -7.773 50.695 -66.078 1.00 27.64 890 LEU C C 1
ATOM 10698 O O . LEU C 3 860 ? -8.277 50.780 -64.945 1.00 27.19 890 LEU C O 1
ATOM 10703 N N . VAL C 3 861 ? -7.981 49.669 -66.909 1.00 25.80 891 VAL C N 1
ATOM 10704 C CA . VAL C 3 861 ? -8.900 48.582 -66.607 1.00 25.02 891 VAL C CA 1
ATOM 10705 C C . VAL C 3 861 ? -8.152 47.251 -66.438 1.00 24.65 891 VAL C C 1
ATOM 10706 O O . VAL C 3 861 ? -7.753 46.628 -67.421 1.00 24.32 891 VAL C O 1
ATOM 10710 N N . ILE C 3 862 ? -7.966 46.823 -65.189 1.00 23.56 892 ILE C N 1
ATOM 10711 C CA . ILE C 3 862 ? -7.238 45.585 -64.874 1.00 23.79 892 ILE C CA 1
ATOM 10712 C C . ILE C 3 862 ? -8.163 44.381 -64.683 1.00 23.75 892 ILE C C 1
ATOM 10713 O O . ILE C 3 862 ? -8.946 44.357 -63.754 1.00 22.25 892 ILE C O 1
ATOM 10718 N N . LYS C 3 863 ? -8.055 43.399 -65.571 1.00 26.16 893 LYS C N 1
ATOM 10719 C CA . LYS C 3 863 ? -8.903 42.194 -65.515 1.00 30.03 893 LYS C CA 1
ATOM 10720 C C . LYS C 3 863 ? -8.291 41.085 -64.658 1.00 29.45 893 LYS C C 1
ATOM 10721 O O . LYS C 3 863 ? -9.001 40.391 -63.904 1.00 31.38 893 LYS C O 1
ATOM 10727 N N . SER C 3 864 ? -6.977 40.906 -64.769 1.00 27.21 894 SER C N 1
ATOM 10728 C CA . SER C 3 864 ? -6.314 39.842 -64.040 1.00 25.43 894 SER C CA 1
ATOM 10729 C C . SER C 3 864 ? -4.898 40.245 -63.656 1.00 23.07 894 SER C C 1
ATOM 10730 O O . SER C 3 864 ? -4.257 41.001 -64.358 1.00 22.19 894 SER C O 1
ATOM 10733 N N . ILE C 3 865 ? -4.434 39.738 -62.524 1.00 21.60 895 ILE C N 1
ATOM 10734 C CA . ILE C 3 865 ? -3.061 39.832 -62.117 1.00 20.58 895 ILE C CA 1
ATOM 10735 C C . ILE C 3 865 ? -2.663 38.459 -61.662 1.00 20.92 895 ILE C C 1
ATOM 10736 O O . ILE C 3 865 ? -3.368 37.856 -60.877 1.00 21.99 895 ILE C O 1
ATOM 10741 N N . TYR C 3 866 ? -1.529 37.975 -62.130 1.00 20.94 896 TYR C N 1
ATOM 10742 C CA . TYR C 3 866 ? -1.134 36.614 -61.861 1.00 21.58 896 TYR C CA 1
ATOM 10743 C C . TYR C 3 866 ? 0.376 36.394 -61.961 1.00 21.60 896 TYR C C 1
ATOM 10744 O O . TYR C 3 866 ? 1.129 37.252 -62.478 1.00 22.15 896 TYR C O 1
ATOM 10753 N N . VAL C 3 867 ? 0.833 35.248 -61.467 1.00 20.65 897 VAL C N 1
ATOM 10754 C CA . VAL C 3 867 ? 2.254 34.979 -61.560 1.00 20.93 897 VAL C CA 1
ATOM 10755 C C . VAL C 3 867 ? 2.646 34.941 -63.023 1.00 21.31 897 VAL C C 1
ATOM 10756 O O . VAL C 3 867 ? 1.914 34.410 -63.889 1.00 20.76 897 VAL C O 1
ATOM 10760 N N . LYS C 3 868 ? 3.795 35.521 -63.309 1.00 20.79 898 LYS C N 1
ATOM 10761 C CA . LYS C 3 868 ? 4.197 35.589 -64.659 1.00 22.45 898 LYS C CA 1
ATOM 10762 C C . LYS C 3 868 ? 4.396 34.178 -65.164 1.00 23.62 898 LYS C C 1
ATOM 10763 O O . LYS C 3 868 ? 5.033 33.354 -64.507 1.00 24.46 898 LYS C O 1
ATOM 10769 N N . GLY C 3 869 ? 3.815 33.900 -66.319 1.00 23.91 899 GLY C N 1
ATOM 10770 C CA . GLY C 3 869 ? 3.932 32.599 -66.938 1.00 24.72 899 GLY C CA 1
ATOM 10771 C C . GLY C 3 869 ? 2.774 31.677 -66.590 1.00 24.77 899 GLY C C 1
ATOM 10772 O O . GLY C 3 869 ? 2.697 30.595 -67.108 1.00 24.20 899 GLY C O 1
ATOM 10773 N N . ALA C 3 870 ? 1.872 32.094 -65.716 1.00 24.23 900 ALA C N 1
ATOM 10774 C CA . ALA C 3 870 ? 0.795 31.207 -65.302 1.00 24.80 900 ALA C CA 1
ATOM 10775 C C . ALA C 3 870 ? -0.432 31.543 -66.164 1.00 26.74 900 ALA C C 1
ATOM 10776 O O . ALA C 3 870 ? -0.280 32.038 -67.290 1.00 29.80 900 ALA C O 1
ATOM 10778 N N . ASP C 3 871 ? -1.631 31.285 -65.666 1.00 27.17 901 ASP C N 1
ATOM 10779 C CA . ASP C 3 871 ? -2.816 31.363 -66.473 1.00 28.60 901 ASP C CA 1
ATOM 10780 C C . ASP C 3 871 ? -3.648 32.552 -66.046 1.00 28.56 901 ASP C C 1
ATOM 10781 O O . ASP C 3 871 ? -4.049 32.667 -64.890 1.00 27.66 901 ASP C O 1
ATOM 10786 N N . LYS C 3 872 ? -3.948 33.421 -66.987 1.00 29.58 902 LYS C N 1
ATOM 10787 C CA . LYS C 3 872 ? -4.656 34.635 -66.656 1.00 32.13 902 LYS C CA 1
ATOM 10788 C C . LYS C 3 872 ? -6.056 34.455 -66.019 1.00 31.02 902 LYS C C 1
ATOM 10789 O O . LYS C 3 872 ? -6.471 35.289 -65.219 1.00 29.77 902 LYS C O 1
ATOM 10795 N N . ASP C 3 873 ? -6.761 33.374 -66.348 1.00 31.67 903 ASP C N 1
ATOM 10796 C CA . ASP C 3 873 ? -8.037 33.032 -65.683 1.00 32.99 903 ASP C CA 1
ATOM 10797 C C . ASP C 3 873 ? -7.832 32.220 -64.379 1.00 32.01 903 ASP C C 1
ATOM 10798 O O . ASP C 3 873 ? -8.227 32.647 -63.296 1.00 30.93 903 ASP C O 1
ATOM 10803 N N . ASP C 3 874 ? -7.213 31.046 -64.510 1.00 31.45 904 ASP C N 1
ATOM 10804 C CA . ASP C 3 874 ? -7.140 30.051 -63.459 1.00 30.89 904 ASP C CA 1
ATOM 10805 C C . ASP C 3 874 ? -6.264 30.480 -62.326 1.00 28.22 904 ASP C C 1
ATOM 10806 O O . ASP C 3 874 ? -6.478 30.066 -61.220 1.00 26.15 904 ASP C O 1
ATOM 10811 N N . ASN C 3 875 ? -5.274 31.320 -62.590 1.00 27.07 905 ASN C N 1
ATOM 10812 C CA . ASN C 3 875 ? -4.381 31.765 -61.534 1.00 24.66 905 ASN C CA 1
ATOM 10813 C C . ASN C 3 875 ? -4.594 33.222 -61.194 1.00 22.82 905 ASN C C 1
ATOM 10814 O O . ASN C 3 875 ? -3.748 33.847 -60.556 1.00 22.44 905 ASN C O 1
ATOM 10819 N N . ASN C 3 876 ? -5.720 33.773 -61.625 1.00 21.95 906 ASN C N 1
ATOM 10820 C CA . ASN C 3 876 ? -6.059 35.169 -61.306 1.00 21.88 906 ASN C CA 1
ATOM 10821 C C . ASN C 3 876 ? -6.053 35.438 -59.805 1.00 21.36 906 ASN C C 1
ATOM 10822 O O . ASN C 3 876 ? -6.729 34.748 -59.053 1.00 21.58 906 ASN C O 1
ATOM 10827 N N . LEU C 3 877 ? -5.315 36.460 -59.380 1.00 20.16 907 LEU C N 1
ATOM 10828 C CA . LEU C 3 877 ? -5.233 36.791 -57.983 1.00 19.60 907 LEU C CA 1
ATOM 10829 C C . LEU C 3 877 ? -6.308 37.811 -57.579 1.00 21.12 907 LEU C C 1
ATOM 10830 O O . LEU C 3 877 ? -6.482 38.078 -56.404 1.00 20.53 907 LEU C O 1
ATOM 10835 N N . LEU C 3 878 ? -6.983 38.405 -58.562 1.00 23.75 908 LEU C N 1
ATOM 10836 C CA . LEU C 3 878 ? -8.032 39.382 -58.340 1.00 26.42 908 LEU C CA 1
ATOM 10837 C C . LEU C 3 878 ? -9.385 38.725 -58.324 1.00 28.78 908 LEU C C 1
ATOM 10838 O O . LEU C 3 878 ? -9.693 37.926 -59.208 1.00 28.94 908 LEU C O 1
ATOM 10843 N N . ALA C 3 879 ? -10.204 39.132 -57.353 1.00 28.98 909 ALA C N 1
ATOM 10844 C CA . ALA C 3 879 ? -11.596 38.702 -57.244 1.00 30.26 909 ALA C CA 1
ATOM 10845 C C . ALA C 3 879 ? -12.489 39.244 -58.386 1.00 30.02 909 ALA C C 1
ATOM 10846 O O . ALA C 3 879 ? -13.366 38.545 -58.861 1.00 31.79 909 ALA C O 1
ATOM 10848 N N . ALA C 3 880 ? -12.267 40.479 -58.825 1.00 28.50 910 ALA C N 1
ATOM 10849 C CA . ALA C 3 880 ? -13.087 41.088 -59.870 1.00 29.75 910 ALA C CA 1
ATOM 10850 C C . ALA C 3 880 ? -12.291 42.182 -60.554 1.00 29.18 910 ALA C C 1
ATOM 10851 O O . ALA C 3 880 ? -11.397 42.742 -59.939 1.00 27.31 910 ALA C O 1
ATOM 10853 N N . PRO C 3 881 ? -12.639 42.519 -61.821 1.00 30.52 911 PRO C N 1
ATOM 10854 C CA . PRO C 3 881 ? -11.933 43.610 -62.510 1.00 29.93 911 PRO C CA 1
ATOM 10855 C C . PRO C 3 881 ? -11.972 44.908 -61.749 1.00 28.89 911 PRO C C 1
ATOM 10856 O O . PRO C 3 881 ? -12.835 45.075 -60.923 1.00 29.83 911 PRO C O 1
ATOM 10860 N N . VAL C 3 882 ? -11.006 45.790 -61.983 1.00 29.06 912 VAL C N 1
ATOM 10861 C CA . VAL C 3 882 ? -10.967 47.104 -61.295 1.00 30.05 912 VAL C CA 1
ATOM 10862 C C . VAL C 3 882 ? -10.586 48.211 -62.265 1.00 29.87 912 VAL C C 1
ATOM 10863 O O . VAL C 3 882 ? -9.940 47.953 -63.266 1.00 29.25 912 VAL C O 1
ATOM 10867 N N . SER C 3 883 ? -10.980 49.431 -61.938 1.00 29.86 913 SER C N 1
ATOM 10868 C CA . SER C 3 883 ? -10.696 50.593 -62.742 1.00 30.66 913 SER C CA 1
ATOM 10869 C C . SER C 3 883 ? -10.048 51.696 -61.941 1.00 29.24 913 SER C C 1
ATOM 10870 O O . SER C 3 883 ? -10.471 51.995 -60.820 1.00 29.71 913 SER C O 1
ATOM 10873 N N . VAL C 3 884 ? -9.086 52.366 -62.537 1.00 27.44 914 VAL C N 1
ATOM 10874 C CA . VAL C 3 884 ? -8.491 53.479 -61.840 1.00 29.59 914 VAL C CA 1
ATOM 10875 C C . VAL C 3 884 ? -8.245 54.583 -62.843 1.00 29.41 914 VAL C C 1
ATOM 10876 O O . VAL C 3 884 ? -7.777 54.323 -63.950 1.00 28.39 914 VAL C O 1
ATOM 10880 N N . ASN C 3 885 ? -8.612 55.805 -62.493 1.00 29.16 915 ASN C N 1
ATOM 10881 C CA . ASN C 3 885 ? -8.345 56.904 -63.430 1.00 30.72 915 ASN C CA 1
ATOM 10882 C C . ASN C 3 885 ? -6.966 57.440 -63.174 1.00 30.42 915 ASN C C 1
ATOM 10883 O O . ASN C 3 885 ? -6.576 57.647 -62.025 1.00 30.88 915 ASN C O 1
ATOM 10888 N N . VAL C 3 886 ? -6.235 57.655 -64.260 1.00 31.04 916 VAL C N 1
ATOM 10889 C CA . VAL C 3 886 ? -4.841 58.038 -64.182 1.00 31.26 916 VAL C CA 1
ATOM 10890 C C . VAL C 3 886 ? -4.568 59.253 -65.057 1.00 32.15 916 VAL C C 1
ATOM 10891 O O . VAL C 3 886 ? -5.031 59.327 -66.179 1.00 31.25 916 VAL C O 1
ATOM 10895 N N . THR C 3 887 ? -3.813 60.202 -64.507 1.00 35.21 917 THR C N 1
ATOM 10896 C CA . THR C 3 887 ? -3.286 61.350 -65.257 1.00 37.62 917 THR C CA 1
ATOM 10897 C C . THR C 3 887 ? -1.764 61.385 -65.128 1.00 36.73 917 THR C C 1
ATOM 10898 O O . THR C 3 887 ? -1.230 61.290 -64.034 1.00 34.93 917 THR C O 1
ATOM 10902 N N . VAL C 3 888 ? -1.071 61.464 -66.255 1.00 37.45 918 VAL C N 1
ATOM 10903 C CA . VAL C 3 888 ? 0.364 61.592 -66.243 1.00 37.56 918 VAL C CA 1
ATOM 10904 C C . VAL C 3 888 ? 0.702 62.892 -66.931 1.00 40.35 918 VAL C C 1
ATOM 10905 O O . VAL C 3 888 ? 0.150 63.198 -67.967 1.00 41.86 918 VAL C O 1
ATOM 10909 N N . THR C 3 889 ? 1.598 63.660 -66.323 1.00 43.81 919 THR C N 1
ATOM 10910 C CA . THR C 3 889 ? 1.775 65.071 -66.639 1.00 46.06 919 THR C CA 1
ATOM 10911 C C . THR C 3 889 ? 3.226 65.453 -66.423 1.00 48.60 919 THR C C 1
ATOM 10912 O O . THR C 3 889 ? 3.973 64.662 -65.864 1.00 49.88 919 THR C O 1
ATOM 10916 N N . LYS C 3 890 ? 3.635 66.640 -66.852 1.00 53.52 920 LYS C N 1
ATOM 10917 C CA . LYS C 3 890 ? 5.055 67.004 -66.818 1.00 59.40 920 LYS C CA 1
ATOM 10918 C C . LYS C 3 890 ? 5.381 68.453 -66.417 1.00 65.79 920 LYS C C 1
ATOM 10919 O O . LYS C 3 890 ? 4.747 69.407 -66.880 1.00 65.23 920 LYS C O 1
ATOM 10925 N N . GLY C 3 891 ? 6.426 68.591 -65.567 1.00 65.51 921 GLY C N 1
ATOM 10926 C CA . GLY C 3 891 ? 7.007 69.897 -65.218 1.00 69.28 921 GLY C CA 1
ATOM 10927 C C . GLY C 3 891 ? 8.429 70.052 -65.738 1.00 71.66 921 GLY C C 1
ATOM 10928 O O . GLY C 3 891 ? 8.959 71.170 -65.797 1.00 75.91 921 GLY C O 1
ATOM 10929 N N . GLN D 2 1 ? -4.255 -41.301 -28.637 1.00 67.66 1 GLN D N 1
ATOM 10930 C CA . GLN D 2 1 ? -3.863 -40.099 -27.847 1.00 68.73 1 GLN D CA 1
ATOM 10931 C C . GLN D 2 1 ? -3.357 -40.472 -26.442 1.00 63.54 1 GLN D C 1
ATOM 10932 O O . GLN D 2 1 ? -3.451 -41.614 -26.028 1.00 61.04 1 GLN D O 1
ATOM 10938 N N . VAL D 2 2 ? -2.765 -39.494 -25.757 1.00 60.67 2 VAL D N 1
ATOM 10939 C CA . VAL D 2 2 ? -2.490 -39.536 -24.327 1.00 57.23 2 VAL D CA 1
ATOM 10940 C C . VAL D 2 2 ? -2.639 -38.114 -23.791 1.00 55.46 2 VAL D C 1
ATOM 10941 O O . VAL D 2 2 ? -2.547 -37.160 -24.543 1.00 54.25 2 VAL D O 1
ATOM 10945 N N . GLN D 2 3 ? -2.917 -37.996 -22.497 1.00 54.96 3 GLN D N 1
ATOM 10946 C CA . GLN D 2 3 ? -3.028 -36.709 -21.793 1.00 54.54 3 GLN D CA 1
ATOM 10947 C C . GLN D 2 3 ? -1.901 -36.596 -20.749 1.00 51.73 3 GLN D C 1
ATOM 10948 O O . GLN D 2 3 ? -1.585 -37.564 -20.075 1.00 49.81 3 GLN D O 1
ATOM 10954 N N . LEU D 2 4 ? -1.321 -35.407 -20.601 1.00 51.08 4 LEU D N 1
ATOM 10955 C CA . LEU D 2 4 ? -0.143 -35.212 -19.751 1.00 49.43 4 LEU D CA 1
ATOM 10956 C C . LEU D 2 4 ? -0.338 -34.134 -18.684 1.00 49.96 4 LEU D C 1
ATOM 10957 O O . LEU D 2 4 ? -0.799 -33.045 -18.981 1.00 51.26 4 LEU D O 1
ATOM 10962 N N . GLN D 2 5 ? 0.054 -34.438 -17.450 1.00 50.69 5 GLN D N 1
ATOM 10963 C CA . GLN D 2 5 ? -0.049 -33.485 -16.338 1.00 52.51 5 GLN D CA 1
ATOM 10964 C C . GLN D 2 5 ? 1.231 -33.402 -15.484 1.00 51.54 5 GLN D C 1
ATOM 10965 O O . GLN D 2 5 ? 1.620 -34.367 -14.843 1.00 52.28 5 GLN D O 1
ATOM 10971 N N . GLU D 2 6 ? 1.859 -32.230 -15.469 1.00 51.19 6 GLU D N 1
ATOM 10972 C CA . GLU D 2 6 ? 3.113 -32.003 -14.759 1.00 49.56 6 GLU D CA 1
ATOM 10973 C C . GLU D 2 6 ? 2.879 -31.648 -13.310 1.00 49.60 6 GLU D C 1
ATOM 10974 O O . GLU D 2 6 ? 1.843 -31.098 -12.980 1.00 50.41 6 GLU D O 1
ATOM 10980 N N . SER D 2 7 ? 3.846 -31.937 -12.447 1.00 48.67 7 SER D N 1
ATOM 10981 C CA . SER D 2 7 ? 3.838 -31.382 -11.092 1.00 50.67 7 SER D CA 1
ATOM 10982 C C . SER D 2 7 ? 5.240 -31.064 -10.640 1.00 50.17 7 SER D C 1
ATOM 10983 O O . SER D 2 7 ? 6.195 -31.606 -11.169 1.00 48.99 7 SER D O 1
ATOM 10986 N N . GLY D 2 8 ? 5.338 -30.204 -9.632 1.00 52.07 8 GLY D N 1
ATOM 10987 C CA . GLY D 2 8 ? 6.541 -30.076 -8.829 1.00 53.15 8 GLY D CA 1
ATOM 10988 C C . GLY D 2 8 ? 7.353 -28.810 -8.993 1.00 54.66 8 GLY D C 1
ATOM 10989 O O . GLY D 2 8 ? 8.457 -28.712 -8.466 1.00 56.77 8 GLY D O 1
ATOM 10990 N N . GLY D 2 9 ? 6.827 -27.828 -9.703 1.00 55.06 9 GLY D N 1
ATOM 10991 C CA . GLY D 2 9 ? 7.534 -26.563 -9.835 1.00 57.05 9 GLY D CA 1
ATOM 10992 C C . GLY D 2 9 ? 7.545 -25.736 -8.559 1.00 59.94 9 GLY D C 1
ATOM 10993 O O . GLY D 2 9 ? 6.890 -26.077 -7.583 1.00 60.55 9 GLY D O 1
ATOM 10994 N N . GLY D 2 10 ? 8.274 -24.623 -8.588 1.00 61.87 10 GLY D N 1
ATOM 10995 C CA . GLY D 2 10 ? 8.392 -23.737 -7.447 1.00 64.15 10 GLY D CA 1
ATOM 10996 C C . GLY D 2 10 ? 9.647 -22.895 -7.473 1.00 66.52 10 GLY D C 1
ATOM 10997 O O . GLY D 2 10 ? 10.430 -22.975 -8.419 1.00 65.98 10 GLY D O 1
ATOM 10998 N N . LEU D 2 11 ? 9.818 -22.059 -6.446 1.00 71.07 11 LEU D N 1
ATOM 10999 C CA . LEU D 2 11 ? 11.079 -21.362 -6.205 1.00 72.97 11 LEU D CA 1
ATOM 11000 C C . LEU D 2 11 ? 12.126 -22.401 -5.774 1.00 71.04 11 LEU D C 1
ATOM 11001 O O . LEU D 2 11 ? 11.786 -23.431 -5.199 1.00 70.40 11 LEU D O 1
ATOM 11006 N N . VAL D 2 12 ? 13.388 -22.149 -6.101 1.00 71.07 12 VAL D N 1
ATOM 11007 C CA . VAL D 2 12 ? 14.502 -22.975 -5.645 1.00 70.83 12 VAL D CA 1
ATOM 11008 C C . VAL D 2 12 ? 15.763 -22.088 -5.704 1.00 71.58 12 VAL D C 1
ATOM 11009 O O . VAL D 2 12 ? 15.845 -21.235 -6.572 1.00 70.56 12 VAL D O 1
ATOM 11013 N N . GLN D 2 13 ? 16.704 -22.233 -4.766 1.00 75.44 13 GLN D N 1
ATOM 11014 C CA . GLN D 2 13 ? 17.915 -21.369 -4.724 1.00 79.54 13 GLN D CA 1
ATOM 11015 C C . GLN D 2 13 ? 18.994 -21.853 -5.682 1.00 77.75 13 GLN D C 1
ATOM 11016 O O . GLN D 2 13 ? 19.027 -23.024 -6.047 1.00 73.71 13 GLN D O 1
ATOM 11022 N N . ALA D 2 14 ? 19.903 -20.948 -6.040 1.00 78.49 14 ALA D N 1
ATOM 11023 C CA . ALA D 2 14 ? 21.044 -21.275 -6.886 1.00 77.22 14 ALA D CA 1
ATOM 11024 C C . ALA D 2 14 ? 21.839 -22.391 -6.246 1.00 75.24 14 ALA D C 1
ATOM 11025 O O . ALA D 2 14 ? 21.942 -22.451 -5.025 1.00 76.25 14 ALA D O 1
ATOM 11027 N N . GLY D 2 15 ? 22.369 -23.289 -7.073 1.00 70.41 15 GLY D N 1
ATOM 11028 C CA . GLY D 2 15 ? 23.031 -24.485 -6.588 1.00 68.49 15 GLY D CA 1
ATOM 11029 C C . GLY D 2 15 ? 22.082 -25.561 -6.092 1.00 66.66 15 GLY D C 1
ATOM 11030 O O . GLY D 2 15 ? 22.510 -26.672 -5.883 1.00 66.06 15 GLY D O 1
ATOM 11031 N N . GLY D 2 16 ? 20.802 -25.238 -5.904 1.00 66.48 16 GLY D N 1
ATOM 11032 C CA . GLY D 2 16 ? 19.809 -26.181 -5.392 1.00 64.85 16 GLY D CA 1
ATOM 11033 C C . GLY D 2 16 ? 19.253 -27.167 -6.409 1.00 62.60 16 GLY D C 1
ATOM 11034 O O . GLY D 2 16 ? 19.562 -27.119 -7.588 1.00 61.46 16 GLY D O 1
ATOM 11035 N N . SER D 2 17 ? 18.406 -28.056 -5.915 1.00 45.55 17 SER D N 1
ATOM 11036 C CA . SER D 2 17 ? 17.836 -29.188 -6.653 1.00 44.01 17 SER D CA 1
ATOM 11037 C C . SER D 2 17 ? 16.319 -29.236 -6.585 1.00 43.88 17 SER D C 1
ATOM 11038 O O . SER D 2 17 ? 15.683 -28.722 -5.651 1.00 43.51 17 SER D O 1
ATOM 11041 N N . LEU D 2 18 ? 15.756 -29.931 -7.563 1.00 42.66 18 LEU D N 1
ATOM 11042 C CA . LEU D 2 18 ? 14.337 -30.035 -7.704 1.00 42.57 18 LEU D CA 1
ATOM 11043 C C . LEU D 2 18 ? 14.002 -31.180 -8.646 1.00 41.11 18 LEU D C 1
ATOM 11044 O O . LEU D 2 18 ? 14.710 -31.408 -9.620 1.00 40.79 18 LEU D O 1
ATOM 11049 N N . ARG D 2 19 ? 12.910 -31.881 -8.365 1.00 40.70 19 ARG D N 1
ATOM 11050 C CA . ARG D 2 19 ? 12.428 -32.950 -9.245 1.00 39.67 19 ARG D CA 1
ATOM 11051 C C . ARG D 2 19 ? 11.036 -32.634 -9.780 1.00 36.61 19 ARG D C 1
ATOM 11052 O O . ARG D 2 19 ? 10.141 -32.343 -9.013 1.00 35.66 19 ARG D O 1
ATOM 11060 N N . LEU D 2 20 ? 10.870 -32.669 -11.098 1.00 33.78 20 LEU D N 1
ATOM 11061 C CA . LEU D 2 20 ? 9.538 -32.535 -11.721 1.00 33.17 20 LEU D CA 1
ATOM 11062 C C . LEU D 2 20 ? 8.988 -33.916 -12.031 1.00 32.96 20 LEU D C 1
ATOM 11063 O O . LEU D 2 20 ? 9.729 -34.883 -12.150 1.00 33.05 20 LEU D O 1
ATOM 11068 N N . SER D 2 21 ? 7.683 -34.015 -12.179 1.00 32.59 21 SER D N 1
ATOM 11069 C CA . SER D 2 21 ? 7.140 -35.236 -12.687 1.00 32.91 21 SER D CA 1
ATOM 11070 C C . SER D 2 21 ? 6.035 -34.975 -13.670 1.00 33.05 21 SER D C 1
ATOM 11071 O O . SER D 2 21 ? 5.502 -33.886 -13.791 1.00 32.50 21 SER D O 1
ATOM 11074 N N . CYS D 2 22 ? 5.700 -36.014 -14.393 1.00 33.69 22 CYS D N 1
ATOM 11075 C CA . CYS D 2 22 ? 4.677 -35.901 -15.360 1.00 34.14 22 CYS D CA 1
ATOM 11076 C C . CYS D 2 22 ? 3.886 -37.180 -15.353 1.00 32.96 22 CYS D C 1
ATOM 11077 O O . CYS D 2 22 ? 4.445 -38.242 -15.635 1.00 29.97 22 CYS D O 1
ATOM 11080 N N . ALA D 2 23 ? 2.598 -37.061 -15.027 1.00 32.92 23 ALA D N 1
ATOM 11081 C CA . ALA D 2 23 ? 1.676 -38.211 -15.006 1.00 33.73 23 ALA D CA 1
ATOM 11082 C C . ALA D 2 23 ? 1.058 -38.306 -16.376 1.00 33.66 23 ALA D C 1
ATOM 11083 O O . ALA D 2 23 ? 0.430 -37.360 -16.864 1.00 34.14 23 ALA D O 1
ATOM 11085 N N . ALA D 2 24 ? 1.271 -39.429 -17.027 1.00 33.78 24 ALA D N 1
ATOM 11086 C CA . ALA D 2 24 ? 0.668 -39.637 -18.317 1.00 34.60 24 ALA D CA 1
ATOM 11087 C C . ALA D 2 24 ? -0.631 -40.305 -18.061 1.00 36.00 24 ALA D C 1
ATOM 11088 O O . ALA D 2 24 ? -0.686 -41.252 -17.302 1.00 41.96 24 ALA D O 1
ATOM 11090 N N . SER D 2 25 ? -1.665 -39.860 -18.750 1.00 38.63 25 SER D N 1
ATOM 11091 C CA . SER D 2 25 ? -3.038 -40.311 -18.486 1.00 40.52 25 SER D CA 1
ATOM 11092 C C . SER D 2 25 ? -3.800 -40.787 -19.734 1.00 38.67 25 SER D C 1
ATOM 11093 O O . SER D 2 25 ? -3.644 -40.228 -20.817 1.00 37.60 25 SER D O 1
ATOM 11096 N N . GLY D 2 26 ? -4.626 -41.813 -19.569 1.00 38.48 26 GLY D N 1
ATOM 11097 C CA . GLY D 2 26 ? -5.366 -42.379 -20.683 1.00 38.40 26 GLY D CA 1
ATOM 11098 C C . GLY D 2 26 ? -4.925 -43.794 -20.971 1.00 39.32 26 GLY D C 1
ATOM 11099 O O . GLY D 2 26 ? -3.801 -44.207 -20.700 1.00 41.00 26 GLY D O 1
ATOM 11100 N N . ARG D 2 27 ? -5.819 -44.537 -21.573 1.00 39.52 27 ARG D N 1
ATOM 11101 C CA . ARG D 2 27 ? -5.734 -45.977 -21.560 1.00 39.86 27 ARG D CA 1
ATOM 11102 C C . ARG D 2 27 ? -4.501 -46.659 -22.185 1.00 38.66 27 ARG D C 1
ATOM 11103 O O . ARG D 2 27 ? -4.177 -47.777 -21.843 1.00 40.20 27 ARG D O 1
ATOM 11111 N N . THR D 2 28 ? -3.838 -46.036 -23.128 1.00 36.62 28 THR D N 1
ATOM 11112 C CA . THR D 2 28 ? -2.641 -46.659 -23.669 1.00 37.45 28 THR D CA 1
ATOM 11113 C C . THR D 2 28 ? -1.400 -45.823 -23.289 1.00 35.48 28 THR D C 1
ATOM 11114 O O . THR D 2 28 ? -0.368 -45.913 -23.934 1.00 35.08 28 THR D O 1
ATOM 11118 N N . SER D 2 29 ? -1.512 -45.040 -22.223 1.00 34.45 29 SER D N 1
ATOM 11119 C CA . SER D 2 29 ? -0.386 -44.238 -21.695 1.00 35.27 29 SER D CA 1
ATOM 11120 C C . SER D 2 29 ? 0.941 -44.999 -21.658 1.00 34.48 29 SER D C 1
ATOM 11121 O O . SER D 2 29 ? 1.983 -44.488 -22.044 1.00 34.54 29 SER D O 1
ATOM 11124 N N . SER D 2 30 ? 0.882 -46.235 -21.189 1.00 34.81 30 SER D N 1
ATOM 11125 C CA . SER D 2 30 ? 2.073 -47.016 -20.923 1.00 34.49 30 SER D CA 1
ATOM 11126 C C . SER D 2 30 ? 2.891 -47.308 -22.173 1.00 31.87 30 SER D C 1
ATOM 11127 O O . SER D 2 30 ? 4.050 -47.678 -22.048 1.00 31.15 30 SER D O 1
ATOM 11130 N N . ALA D 2 31 ? 2.281 -47.166 -23.350 1.00 30.10 31 ALA D N 1
ATOM 11131 C CA . ALA D 2 31 ? 2.939 -47.431 -24.651 1.00 29.52 31 ALA D CA 1
ATOM 11132 C C . ALA D 2 31 ? 3.779 -46.234 -25.151 1.00 27.40 31 ALA D C 1
ATOM 11133 O O . ALA D 2 31 ? 4.546 -46.359 -26.102 1.00 25.20 31 ALA D O 1
ATOM 11135 N N . TYR D 2 32 ? 3.644 -45.091 -24.489 1.00 26.68 32 TYR D N 1
ATOM 11136 C CA . TYR D 2 32 ? 4.215 -43.835 -25.007 1.00 26.56 32 TYR D CA 1
ATOM 11137 C C . TYR D 2 32 ? 5.616 -43.444 -24.502 1.00 25.19 32 TYR D C 1
ATOM 11138 O O . TYR D 2 32 ? 5.874 -43.388 -23.299 1.00 24.13 32 TYR D O 1
ATOM 11147 N N . ALA D 2 33 ? 6.479 -43.115 -25.452 1.00 30.81 33 ALA D N 1
ATOM 11148 C CA . ALA D 2 33 ? 7.696 -42.370 -25.199 1.00 29.27 33 ALA D CA 1
ATOM 11149 C C . ALA D 2 33 ? 7.333 -40.993 -24.685 1.00 28.18 33 ALA D C 1
ATOM 11150 O O . ALA D 2 33 ? 6.309 -40.435 -25.050 1.00 27.36 33 ALA D O 1
ATOM 11152 N N . MET D 2 34 ? 8.146 -40.466 -23.786 1.00 28.06 34 MET D N 1
ATOM 11153 C CA . MET D 2 34 ? 7.859 -39.164 -23.217 1.00 28.93 34 MET D CA 1
ATOM 11154 C C . MET D 2 34 ? 9.123 -38.357 -23.119 1.00 27.52 34 MET D C 1
ATOM 11155 O O . MET D 2 34 ? 10.227 -38.905 -23.191 1.00 27.21 34 MET D O 1
ATOM 11160 N N . GLY D 2 35 ? 8.957 -37.050 -22.943 1.00 26.68 35 GLY D N 1
ATOM 11161 C CA . GLY D 2 35 ? 10.098 -36.143 -22.878 1.00 25.05 35 GLY D CA 1
ATOM 11162 C C . GLY D 2 35 ? 9.785 -34.808 -22.268 1.00 24.50 35 GLY D C 1
ATOM 11163 O O . GLY D 2 35 ? 8.635 -34.518 -21.938 1.00 23.68 35 GLY D O 1
ATOM 11164 N N . TRP D 2 36 ? 10.831 -33.997 -22.133 1.00 24.45 36 TRP D N 1
ATOM 11165 C CA . TRP D 2 36 ? 10.720 -32.630 -21.570 1.00 24.89 36 TRP D CA 1
ATOM 11166 C C . TRP D 2 36 ? 11.347 -31.569 -22.438 1.00 23.52 36 TRP D C 1
ATOM 11167 O O . TRP D 2 36 ? 12.457 -31.753 -22.981 1.00 24.98 36 TRP D O 1
ATOM 11178 N N . PHE D 2 37 ? 10.645 -30.443 -22.534 1.00 21.92 37 PHE D N 1
ATOM 11179 C CA . PHE D 2 37 ? 11.123 -29.234 -23.179 1.00 21.20 37 PHE D CA 1
ATOM 11180 C C . PHE D 2 37 ? 10.990 -28.101 -22.203 1.00 22.06 37 PHE D C 1
ATOM 11181 O O . PHE D 2 37 ? 10.176 -28.178 -21.279 1.00 22.34 37 PHE D O 1
ATOM 11189 N N . ARG D 2 38 ? 11.749 -27.037 -22.425 1.00 23.42 38 ARG D N 1
ATOM 11190 C CA . ARG D 2 38 ? 11.603 -25.838 -21.627 1.00 25.57 38 ARG D CA 1
ATOM 11191 C C . ARG D 2 38 ? 11.657 -24.573 -22.460 1.00 27.31 38 ARG D C 1
ATOM 11192 O O . ARG D 2 38 ? 12.201 -24.550 -23.552 1.00 28.27 38 ARG D O 1
ATOM 11200 N N . GLN D 2 39 ? 11.079 -23.515 -21.919 1.00 30.08 39 GLN D N 1
ATOM 11201 C CA . GLN D 2 39 ? 11.262 -22.167 -22.452 1.00 32.27 39 GLN D CA 1
ATOM 11202 C C . GLN D 2 39 ? 11.679 -21.164 -21.366 1.00 32.94 39 GLN D C 1
ATOM 11203 O O . GLN D 2 39 ? 10.875 -20.775 -20.517 1.00 32.59 39 GLN D O 1
ATOM 11209 N N . ALA D 2 40 ? 12.954 -20.769 -21.417 1.00 39.05 40 ALA D N 1
ATOM 11210 C CA . ALA D 2 40 ? 13.508 -19.664 -20.627 1.00 41.73 40 ALA D CA 1
ATOM 11211 C C . ALA D 2 40 ? 12.981 -18.332 -21.137 1.00 43.34 40 ALA D C 1
ATOM 11212 O O . ALA D 2 40 ? 12.827 -18.157 -22.338 1.00 41.74 40 ALA D O 1
ATOM 11214 N N . PRO D 2 41 ? 12.706 -17.382 -20.227 1.00 49.00 41 PRO D N 1
ATOM 11215 C CA . PRO D 2 41 ? 12.272 -16.071 -20.707 1.00 49.96 41 PRO D CA 1
ATOM 11216 C C . PRO D 2 41 ? 13.398 -15.428 -21.485 1.00 47.20 41 PRO D C 1
ATOM 11217 O O . PRO D 2 41 ? 14.539 -15.423 -21.020 1.00 47.29 41 PRO D O 1
ATOM 11221 N N . GLY D 2 42 ? 13.083 -14.918 -22.666 1.00 46.11 42 GLY D N 1
ATOM 11222 C CA . GLY D 2 42 ? 14.104 -14.372 -23.566 1.00 45.38 42 GLY D CA 1
ATOM 11223 C C . GLY D 2 42 ? 14.562 -15.339 -24.639 1.00 43.21 42 GLY D C 1
ATOM 11224 O O . GLY D 2 42 ? 15.094 -14.913 -25.671 1.00 42.84 42 GLY D O 1
ATOM 11225 N N . LYS D 2 43 ? 14.338 -16.633 -24.406 1.00 41.56 43 LYS D N 1
ATOM 11226 C CA . LYS D 2 43 ? 14.804 -17.669 -25.320 1.00 41.96 43 LYS D CA 1
ATOM 11227 C C . LYS D 2 43 ? 13.665 -18.418 -26.009 1.00 41.70 43 LYS D C 1
ATOM 11228 O O . LYS D 2 43 ? 12.520 -18.343 -25.581 1.00 40.11 43 LYS D O 1
ATOM 11234 N N . GLU D 2 44 ? 14.018 -19.108 -27.102 1.00 43.90 44 GLU D N 1
ATOM 11235 C CA . GLU D 2 44 ? 13.130 -20.022 -27.825 1.00 46.02 44 GLU D CA 1
ATOM 11236 C C . GLU D 2 44 ? 12.985 -21.322 -27.073 1.00 41.37 44 GLU D C 1
ATOM 11237 O O . GLU D 2 44 ? 13.873 -21.714 -26.344 1.00 37.34 44 GLU D O 1
ATOM 11243 N N . ARG D 2 45 ? 11.857 -21.990 -27.257 1.00 43.78 45 ARG D N 1
ATOM 11244 C CA . ARG D 2 45 ? 11.634 -23.302 -26.655 1.00 41.51 45 ARG D CA 1
ATOM 11245 C C . ARG D 2 45 ? 12.780 -24.227 -27.048 1.00 38.50 45 ARG D C 1
ATOM 11246 O O . ARG D 2 45 ? 13.175 -24.238 -28.205 1.00 41.38 45 ARG D O 1
ATOM 11254 N N . GLU D 2 46 ? 13.319 -24.980 -26.084 1.00 34.41 46 GLU D N 1
ATOM 11255 C CA . GLU D 2 46 ? 14.376 -25.968 -26.348 1.00 33.75 46 GLU D CA 1
ATOM 11256 C C . GLU D 2 46 ? 14.158 -27.365 -25.701 1.00 30.21 46 GLU D C 1
ATOM 11257 O O . GLU D 2 46 ? 13.528 -27.487 -24.653 1.00 28.10 46 GLU D O 1
ATOM 11263 N N . PHE D 2 47 ? 14.674 -28.412 -26.351 1.00 29.07 47 PHE D N 1
ATOM 11264 C CA . PHE D 2 47 ? 14.547 -29.788 -25.854 1.00 26.42 47 PHE D CA 1
ATOM 11265 C C . PHE D 2 47 ? 15.494 -30.039 -24.698 1.00 24.73 47 PHE D C 1
ATOM 11266 O O . PHE D 2 47 ? 16.663 -29.714 -24.785 1.00 26.47 47 PHE D O 1
ATOM 11274 N N . VAL D 2 48 ? 14.999 -30.670 -23.631 1.00 22.72 48 VAL D N 1
ATOM 11275 C CA . VAL D 2 48 ? 15.859 -31.061 -22.528 1.00 23.35 48 VAL D CA 1
ATOM 11276 C C . VAL D 2 48 ? 16.256 -32.577 -22.520 1.00 24.10 48 VAL D C 1
ATOM 11277 O O . VAL D 2 48 ? 17.444 -32.916 -22.582 1.00 25.82 48 VAL D O 1
ATOM 11281 N N . ALA D 2 49 ? 15.274 -33.466 -22.429 1.00 22.80 49 ALA D N 1
ATOM 11282 C CA . ALA D 2 49 ? 15.535 -34.885 -22.448 1.00 23.63 49 ALA D CA 1
ATOM 11283 C C . ALA D 2 49 ? 14.298 -35.742 -22.741 1.00 22.69 49 ALA D C 1
ATOM 11284 O O . ALA D 2 49 ? 13.144 -35.313 -22.562 1.00 22.59 49 ALA D O 1
ATOM 11286 N N . GLY D 2 50 ? 14.556 -36.973 -23.170 1.00 22.93 50 GLY D N 1
ATOM 11287 C CA . GLY D 2 50 ? 13.495 -37.900 -23.497 1.00 22.98 50 GLY D CA 1
ATOM 11288 C C . GLY D 2 50 ? 13.816 -39.304 -23.069 1.00 24.24 50 GLY D C 1
ATOM 11289 O O . GLY D 2 50 ? 14.959 -39.621 -22.754 1.00 26.69 50 GLY D O 1
ATOM 11290 N N . ILE D 2 51 ? 12.795 -40.150 -23.078 1.00 24.92 51 ILE D N 1
ATOM 11291 C CA . ILE D 2 51 ? 12.875 -41.494 -22.514 1.00 25.55 51 ILE D CA 1
ATOM 11292 C C . ILE D 2 51 ? 11.854 -42.393 -23.209 1.00 26.50 51 ILE D C 1
ATOM 11293 O O . ILE D 2 51 ? 10.758 -41.980 -23.520 1.00 26.49 51 ILE D O 1
ATOM 11298 N N . SER D 2 52 ? 12.275 -43.626 -23.477 1.00 18.57 52 SER D N 1
ATOM 11299 C CA . SER D 2 52 ? 11.487 -44.604 -24.205 1.00 18.23 52 SER D CA 1
ATOM 11300 C C . SER D 2 52 ? 10.400 -45.186 -23.295 1.00 20.18 52 SER D C 1
ATOM 11301 O O . SER D 2 52 ? 10.453 -45.023 -22.089 1.00 19.89 52 SER D O 1
ATOM 11304 N N . SER D 2 53 ? 9.453 -45.920 -23.878 1.00 22.46 53 SER D N 1
ATOM 11305 C CA . SER D 2 53 ? 8.238 -46.379 -23.144 1.00 26.12 53 SER D CA 1
ATOM 11306 C C . SER D 2 53 ? 8.468 -47.104 -21.830 1.00 29.25 53 SER D C 1
ATOM 11307 O O . SER D 2 53 ? 7.693 -46.905 -20.904 1.00 31.08 53 SER D O 1
ATOM 11310 N N . LYS D 2 54 ? 9.503 -47.943 -21.752 1.00 31.12 54 LYS D N 1
ATOM 11311 C CA . LYS D 2 54 ? 9.854 -48.628 -20.495 1.00 35.50 54 LYS D CA 1
ATOM 11312 C C . LYS D 2 54 ? 11.230 -48.264 -19.898 1.00 34.06 54 LYS D C 1
ATOM 11313 O O . LYS D 2 54 ? 11.732 -48.959 -19.025 1.00 37.30 54 LYS D O 1
ATOM 11319 N N . GLY D 2 55 ? 11.830 -47.176 -20.362 1.00 30.36 55 GLY D N 1
ATOM 11320 C CA . GLY D 2 55 ? 12.960 -46.573 -19.685 1.00 28.78 55 GLY D CA 1
ATOM 11321 C C . GLY D 2 55 ? 14.305 -47.168 -19.994 1.00 29.04 55 GLY D C 1
ATOM 11322 O O . GLY D 2 55 ? 15.269 -46.826 -19.315 1.00 29.97 55 GLY D O 1
ATOM 11323 N N . GLY D 2 56 ? 14.384 -48.039 -21.006 1.00 27.91 56 GLY D N 1
ATOM 11324 C CA . GLY D 2 56 ? 15.641 -48.613 -21.444 1.00 28.13 56 GLY D CA 1
ATOM 11325 C C . GLY D 2 56 ? 16.572 -47.677 -22.212 1.00 26.79 56 GLY D C 1
ATOM 11326 O O . GLY D 2 56 ? 17.814 -47.850 -22.206 1.00 26.90 56 GLY D O 1
ATOM 11327 N N . SER D 2 57 ? 15.972 -46.691 -22.878 1.00 25.00 57 SER D N 1
ATOM 11328 C CA . SER D 2 57 ? 16.715 -45.691 -23.627 1.00 24.51 57 SER D CA 1
ATOM 11329 C C . SER D 2 57 ? 16.336 -44.287 -23.175 1.00 23.26 57 SER D C 1
ATOM 11330 O O . SER D 2 57 ? 15.146 -43.968 -22.955 1.00 22.15 57 SER D O 1
ATOM 11333 N N . THR D 2 58 ? 17.343 -43.440 -23.005 1.00 24.17 58 THR D N 1
ATOM 11334 C CA . THR D 2 58 ? 17.100 -42.006 -22.795 1.00 23.14 58 THR D CA 1
ATOM 11335 C C . THR D 2 58 ? 17.926 -41.159 -23.757 1.00 23.59 58 THR D C 1
ATOM 11336 O O . THR D 2 58 ? 18.861 -41.649 -24.363 1.00 24.12 58 THR D O 1
ATOM 11340 N N . TYR D 2 59 ? 17.573 -39.879 -23.901 1.00 23.45 59 TYR D N 1
ATOM 11341 C CA . TYR D 2 59 ? 18.389 -38.962 -24.704 1.00 24.15 59 TYR D CA 1
ATOM 11342 C C . TYR D 2 59 ? 18.163 -37.528 -24.325 1.00 24.79 59 TYR D C 1
ATOM 11343 O O . TYR D 2 59 ? 17.097 -37.160 -23.811 1.00 23.55 59 TYR D O 1
ATOM 11352 N N . TYR D 2 60 ? 19.194 -36.730 -24.602 1.00 27.31 60 TYR D N 1
ATOM 11353 C CA . TYR D 2 60 ? 19.318 -35.389 -24.053 1.00 28.96 60 TYR D CA 1
ATOM 11354 C C . TYR D 2 60 ? 19.764 -34.399 -25.109 1.00 30.46 60 TYR D C 1
ATOM 11355 O O . TYR D 2 60 ? 20.560 -34.717 -25.985 1.00 30.83 60 TYR D O 1
ATOM 11364 N N . GLY D 2 61 ? 19.267 -33.183 -24.997 1.00 28.59 61 GLY D N 1
ATOM 11365 C CA . GLY D 2 61 ? 19.829 -32.069 -25.741 1.00 29.43 61 GLY D CA 1
ATOM 11366 C C . GLY D 2 61 ? 21.242 -31.669 -25.306 1.00 28.65 61 GLY D C 1
ATOM 11367 O O . GLY D 2 61 ? 21.661 -31.955 -24.188 1.00 26.90 61 GLY D O 1
ATOM 11368 N N . ALA D 2 62 ? 21.967 -31.008 -26.211 1.00 29.98 62 ALA D N 1
ATOM 11369 C CA . ALA D 2 62 ? 23.375 -30.675 -25.991 1.00 31.23 62 ALA D CA 1
ATOM 11370 C C . ALA D 2 62 ? 23.579 -30.052 -24.629 1.00 32.10 62 ALA D C 1
ATOM 11371 O O . ALA D 2 62 ? 22.876 -29.122 -24.241 1.00 32.34 62 ALA D O 1
ATOM 11373 N N . SER D 2 63 ? 24.528 -30.629 -23.897 1.00 33.51 63 SER D N 1
ATOM 11374 C CA . SER D 2 63 ? 24.943 -30.191 -22.566 1.00 35.58 63 SER D CA 1
ATOM 11375 C C . SER D 2 63 ? 23.936 -30.418 -21.439 1.00 34.09 63 SER D C 1
ATOM 11376 O O . SER D 2 63 ? 24.280 -30.218 -20.290 1.00 36.76 63 SER D O 1
ATOM 11379 N N . MET D 2 64 ? 22.740 -30.893 -21.748 1.00 32.21 64 MET D N 1
ATOM 11380 C CA . MET D 2 64 ? 21.701 -31.032 -20.753 1.00 31.37 64 MET D CA 1
ATOM 11381 C C . MET D 2 64 ? 21.978 -32.132 -19.730 1.00 30.60 64 MET D C 1
ATOM 11382 O O . MET D 2 64 ? 21.619 -31.978 -18.570 1.00 30.20 64 MET D O 1
ATOM 11387 N N . LYS D 2 65 ? 22.603 -33.241 -20.124 1.00 31.06 65 LYS D N 1
ATOM 11388 C CA . LYS D 2 65 ? 22.807 -34.348 -19.142 1.00 31.87 65 LYS D CA 1
ATOM 11389 C C . LYS D 2 65 ? 23.780 -33.992 -18.013 1.00 32.87 65 LYS D C 1
ATOM 11390 O O . LYS D 2 65 ? 24.885 -33.544 -18.279 1.00 33.01 65 LYS D O 1
ATOM 11396 N N . GLY D 2 66 ? 23.331 -34.193 -16.769 1.00 34.06 66 GLY D N 1
ATOM 11397 C CA . GLY D 2 66 ? 24.109 -33.919 -15.554 1.00 36.48 66 GLY D CA 1
ATOM 11398 C C . GLY D 2 66 ? 23.332 -32.955 -14.681 1.00 37.19 66 GLY D C 1
ATOM 11399 O O . GLY D 2 66 ? 22.846 -33.304 -13.604 1.00 37.69 66 GLY D O 1
ATOM 11400 N N . ARG D 2 67 ? 23.229 -31.722 -15.163 1.00 36.90 67 ARG D N 1
ATOM 11401 C CA . ARG D 2 67 ? 22.229 -30.788 -14.685 1.00 36.85 67 ARG D CA 1
ATOM 11402 C C . ARG D 2 67 ? 20.834 -31.445 -14.754 1.00 35.55 67 ARG D C 1
ATOM 11403 O O . ARG D 2 67 ? 20.033 -31.302 -13.819 1.00 36.44 67 ARG D O 1
ATOM 11411 N N . PHE D 2 68 ? 20.551 -32.185 -15.826 1.00 35.16 68 PHE D N 1
ATOM 11412 C CA . PHE D 2 68 ? 19.286 -32.944 -15.885 1.00 33.40 68 PHE D CA 1
ATOM 11413 C C . PHE D 2 68 ? 19.463 -34.455 -16.028 1.00 30.47 68 PHE D C 1
ATOM 11414 O O . PHE D 2 68 ? 20.369 -34.936 -16.701 1.00 30.59 68 PHE D O 1
ATOM 11422 N N . THR D 2 69 ? 18.566 -35.183 -15.382 1.00 29.22 69 THR D N 1
ATOM 11423 C CA . THR D 2 69 ? 18.425 -36.642 -15.541 1.00 27.63 69 THR D CA 1
ATOM 11424 C C . THR D 2 69 ? 16.938 -36.990 -15.627 1.00 25.01 69 THR D C 1
ATOM 11425 O O . THR D 2 69 ? 16.114 -36.579 -14.756 1.00 25.14 69 THR D O 1
ATOM 11429 N N . ILE D 2 70 ? 16.628 -37.778 -16.648 1.00 22.41 70 ILE D N 1
ATOM 11430 C CA . ILE D 2 70 ? 15.284 -38.251 -16.921 1.00 21.51 70 ILE D CA 1
ATOM 11431 C C . ILE D 2 70 ? 15.194 -39.723 -16.505 1.00 23.44 70 ILE D C 1
ATOM 11432 O O . ILE D 2 70 ? 16.141 -40.475 -16.656 1.00 24.77 70 ILE D O 1
ATOM 11437 N N . SER D 2 71 ? 14.053 -40.109 -15.959 1.00 24.32 71 SER D N 1
ATOM 11438 C CA . SER D 2 71 ? 13.844 -41.446 -15.498 1.00 27.05 71 SER D CA 1
ATOM 11439 C C . SER D 2 71 ? 12.348 -41.703 -15.486 1.00 27.81 71 SER D C 1
ATOM 11440 O O . SER D 2 71 ? 11.548 -40.767 -15.621 1.00 26.51 71 SER D O 1
ATOM 11443 N N . ARG D 2 72 ? 11.981 -42.973 -15.309 1.00 30.40 72 ARG D N 1
ATOM 11444 C CA . ARG D 2 72 ? 10.613 -43.375 -15.376 1.00 31.50 72 ARG D CA 1
ATOM 11445 C C . ARG D 2 72 ? 10.272 -44.493 -14.407 1.00 33.73 72 ARG D C 1
ATOM 11446 O O . ARG D 2 72 ? 11.032 -45.445 -14.240 1.00 34.01 72 ARG D O 1
ATOM 11454 N N . ASP D 2 73 ? 9.092 -44.354 -13.816 1.00 32.71 73 ASP D N 1
ATOM 11455 C CA . ASP D 2 73 ? 8.450 -45.393 -13.075 1.00 35.81 73 ASP D CA 1
ATOM 11456 C C . ASP D 2 73 ? 7.391 -46.077 -13.949 1.00 34.62 73 ASP D C 1
ATOM 11457 O O . ASP D 2 73 ? 6.256 -45.607 -14.070 1.00 32.10 73 ASP D O 1
ATOM 11462 N N . ASN D 2 74 ? 7.778 -47.211 -14.518 1.00 35.91 74 ASN D N 1
ATOM 11463 C CA . ASN D 2 74 ? 6.959 -47.949 -15.473 1.00 36.53 74 ASN D CA 1
ATOM 11464 C C . ASN D 2 74 ? 5.558 -48.289 -14.933 1.00 37.12 74 ASN D C 1
ATOM 11465 O O . ASN D 2 74 ? 4.560 -48.000 -15.576 1.00 36.15 74 ASN D O 1
ATOM 11470 N N . ALA D 2 75 ? 5.489 -48.854 -13.735 1.00 38.86 75 ALA D N 1
ATOM 11471 C CA . ALA D 2 75 ? 4.217 -49.239 -13.151 1.00 39.72 75 ALA D CA 1
ATOM 11472 C C . ALA D 2 75 ? 3.289 -48.045 -12.881 1.00 40.04 75 ALA D C 1
ATOM 11473 O O . ALA D 2 75 ? 2.081 -48.220 -12.821 1.00 44.57 75 ALA D O 1
ATOM 11475 N N . LYS D 2 76 ? 3.827 -46.839 -12.714 1.00 38.22 76 LYS D N 1
ATOM 11476 C CA . LYS D 2 76 ? 2.976 -45.672 -12.450 1.00 37.09 76 LYS D CA 1
ATOM 11477 C C . LYS D 2 76 ? 2.751 -44.749 -13.657 1.00 34.45 76 LYS D C 1
ATOM 11478 O O . LYS D 2 76 ? 2.055 -43.760 -13.521 1.00 34.63 76 LYS D O 1
ATOM 11484 N N . ASN D 2 77 ? 3.272 -45.111 -14.828 1.00 32.39 77 ASN D N 1
ATOM 11485 C CA . ASN D 2 77 ? 3.178 -44.294 -16.025 1.00 32.45 77 ASN D CA 1
ATOM 11486 C C . ASN D 2 77 ? 3.545 -42.830 -15.751 1.00 32.93 77 ASN D C 1
ATOM 11487 O O . ASN D 2 77 ? 2.949 -41.899 -16.306 1.00 33.72 77 ASN D O 1
ATOM 11492 N N . THR D 2 78 ? 4.516 -42.603 -14.883 1.00 36.37 78 THR D N 1
ATOM 11493 C CA . THR D 2 78 ? 4.954 -41.246 -14.674 1.00 35.47 78 THR D CA 1
ATOM 11494 C C . THR D 2 78 ? 6.451 -41.153 -14.958 1.00 33.12 78 THR D C 1
ATOM 11495 O O . THR D 2 78 ? 7.206 -42.090 -14.721 1.00 32.59 78 THR D O 1
ATOM 11499 N N . VAL D 2 79 ? 6.854 -40.013 -15.501 1.00 31.72 79 VAL D N 1
ATOM 11500 C CA . VAL D 2 79 ? 8.235 -39.737 -15.818 1.00 30.18 79 VAL D CA 1
ATOM 11501 C C . VAL D 2 79 ? 8.770 -38.633 -14.937 1.00 27.83 79 VAL D C 1
ATOM 11502 O O . VAL D 2 79 ? 8.013 -37.777 -14.465 1.00 27.72 79 VAL D O 1
ATOM 11506 N N . TYR D 2 80 ? 10.069 -38.650 -14.685 1.00 26.71 80 TYR D N 1
ATOM 11507 C CA . TYR D 2 80 ? 10.635 -37.670 -13.769 1.00 26.09 80 TYR D CA 1
ATOM 11508 C C . TYR D 2 80 ? 11.770 -36.962 -14.417 1.00 25.76 80 TYR D C 1
ATOM 11509 O O . TYR D 2 80 ? 12.526 -37.584 -15.185 1.00 27.84 80 TYR D O 1
ATOM 11518 N N . LEU D 2 81 ? 11.901 -35.668 -14.106 1.00 23.71 81 LEU D N 1
ATOM 11519 C CA . LEU D 2 81 ? 13.082 -34.900 -14.482 1.00 24.13 81 LEU D CA 1
ATOM 11520 C C . LEU D 2 81 ? 13.730 -34.338 -13.225 1.00 24.30 81 LEU D C 1
ATOM 11521 O O . LEU D 2 81 ? 13.154 -33.475 -12.582 1.00 24.64 81 LEU D O 1
ATOM 11526 N N . GLN D 2 82 ? 14.928 -34.822 -12.910 1.00 24.93 82 GLN D N 1
ATOM 11527 C CA . GLN D 2 82 ? 15.688 -34.432 -11.728 1.00 26.01 82 GLN D CA 1
ATOM 11528 C C . GLN D 2 82 ? 16.618 -33.314 -12.128 1.00 27.46 82 GLN D C 1
ATOM 11529 O O . GLN D 2 82 ? 17.404 -33.484 -13.052 1.00 28.26 82 GLN D O 1
ATOM 11535 N N . MET D 2 83 ? 16.537 -32.179 -11.444 1.00 29.51 83 MET D N 1
ATOM 11536 C CA . MET D 2 83 ? 17.329 -31.005 -11.805 1.00 32.22 83 MET D CA 1
ATOM 11537 C C . MET D 2 83 ? 18.357 -30.774 -10.693 1.00 34.18 83 MET D C 1
ATOM 11538 O O . MET D 2 83 ? 17.994 -30.541 -9.536 1.00 32.63 83 MET D O 1
ATOM 11543 N N . ASN D 2 84 ? 19.638 -30.862 -11.026 1.00 36.21 84 ASN D N 1
ATOM 11544 C CA . ASN D 2 84 ? 20.684 -30.746 -9.993 1.00 40.09 84 ASN D CA 1
ATOM 11545 C C . ASN D 2 84 ? 21.635 -29.602 -10.236 1.00 40.83 84 ASN D C 1
ATOM 11546 O O . ASN D 2 84 ? 22.106 -29.433 -11.357 1.00 41.80 84 ASN D O 1
ATOM 11551 N N . GLY D 2 85 ? 21.937 -28.848 -9.175 1.00 51.32 85 GLY D N 1
ATOM 11552 C CA . GLY D 2 85 ? 22.902 -27.758 -9.219 1.00 52.00 85 GLY D CA 1
ATOM 11553 C C . GLY D 2 85 ? 22.395 -26.609 -10.055 1.00 50.26 85 GLY D C 1
ATOM 11554 O O . GLY D 2 85 ? 23.109 -26.076 -10.893 1.00 51.61 85 GLY D O 1
ATOM 11555 N N . LEU D 2 86 ? 21.154 -26.223 -9.838 1.00 48.58 86 LEU D N 1
ATOM 11556 C CA . LEU D 2 86 ? 20.517 -25.258 -10.724 1.00 49.10 86 LEU D CA 1
ATOM 11557 C C . LEU D 2 86 ? 21.214 -23.893 -10.690 1.00 51.12 86 LEU D C 1
ATOM 11558 O O . LEU D 2 86 ? 21.918 -23.565 -9.743 1.00 54.34 86 LEU D O 1
ATOM 11563 N N . ALA D 2 87 ? 21.033 -23.131 -11.760 1.00 51.27 87 ALA D N 1
ATOM 11564 C CA . ALA D 2 87 ? 21.552 -21.760 -11.886 1.00 53.96 87 ALA D CA 1
ATOM 11565 C C . ALA D 2 87 ? 20.468 -20.878 -12.523 1.00 52.64 87 ALA D C 1
ATOM 11566 O O . ALA D 2 87 ? 19.438 -21.385 -12.960 1.00 48.69 87 ALA D O 1
ATOM 11568 N N . PRO D 2 88 ? 20.681 -19.551 -12.564 1.00 55.16 88 PRO D N 1
ATOM 11569 C CA . PRO D 2 88 ? 19.585 -18.680 -13.006 1.00 54.77 88 PRO D CA 1
ATOM 11570 C C . PRO D 2 88 ? 19.128 -18.891 -14.467 1.00 52.65 88 PRO D C 1
ATOM 11571 O O . PRO D 2 88 ? 17.958 -18.663 -14.788 1.00 50.17 88 PRO D O 1
ATOM 11575 N N . GLU D 2 89 ? 20.027 -19.334 -15.337 1.00 54.25 89 GLU D N 1
ATOM 11576 C CA . GLU D 2 89 ? 19.650 -19.677 -16.715 1.00 55.07 89 GLU D CA 1
ATOM 11577 C C . GLU D 2 89 ? 18.674 -20.886 -16.824 1.00 50.06 89 GLU D C 1
ATOM 11578 O O . GLU D 2 89 ? 18.159 -21.180 -17.901 1.00 47.65 89 GLU D O 1
ATOM 11584 N N . ASP D 2 90 ? 18.412 -21.567 -15.713 1.00 45.23 90 ASP D N 1
ATOM 11585 C CA . ASP D 2 90 ? 17.420 -22.622 -15.698 1.00 41.88 90 ASP D CA 1
ATOM 11586 C C . ASP D 2 90 ? 16.014 -22.168 -15.299 1.00 38.83 90 ASP D C 1
ATOM 11587 O O . ASP D 2 90 ? 15.104 -22.983 -15.268 1.00 36.74 90 ASP D O 1
ATOM 11592 N N . THR D 2 91 ? 15.826 -20.882 -15.019 1.00 39.65 91 THR D N 1
ATOM 11593 C CA . THR D 2 91 ? 14.483 -20.319 -14.815 1.00 39.19 91 THR D CA 1
ATOM 11594 C C . THR D 2 91 ? 13.739 -20.457 -16.134 1.00 37.99 91 THR D C 1
ATOM 11595 O O . THR D 2 91 ? 14.177 -19.905 -17.126 1.00 39.91 91 THR D O 1
ATOM 11599 N N . ALA D 2 92 ? 12.654 -21.231 -16.155 1.00 36.02 92 ALA D N 1
ATOM 11600 C CA . ALA D 2 92 ? 11.938 -21.526 -17.403 1.00 34.47 92 ALA D CA 1
ATOM 11601 C C . ALA D 2 92 ? 10.614 -22.157 -17.082 1.00 33.93 92 ALA D C 1
ATOM 11602 O O . ALA D 2 92 ? 10.454 -22.669 -15.999 1.00 33.94 92 ALA D O 1
ATOM 11604 N N . VAL D 2 93 ? 9.666 -22.108 -18.017 1.00 34.42 93 VAL D N 1
ATOM 11605 C CA . VAL D 2 93 ? 8.529 -23.040 -18.001 1.00 34.03 93 VAL D CA 1
ATOM 11606 C C . VAL D 2 93 ? 8.970 -24.382 -18.614 1.00 31.46 93 VAL D C 1
ATOM 11607 O O . VAL D 2 93 ? 9.506 -24.427 -19.727 1.00 27.82 93 VAL D O 1
ATOM 11611 N N . TYR D 2 94 ? 8.729 -25.462 -17.877 1.00 31.11 94 TYR D N 1
ATOM 11612 C CA . TYR D 2 94 ? 9.102 -26.816 -18.291 1.00 30.15 94 TYR D CA 1
ATOM 11613 C C . TYR D 2 94 ? 7.829 -27.566 -18.710 1.00 31.68 94 TYR D C 1
ATOM 11614 O O . TYR D 2 94 ? 6.823 -27.547 -17.994 1.00 33.37 94 TYR D O 1
ATOM 11623 N N . TYR D 2 95 ? 7.863 -28.188 -19.883 1.00 32.10 95 TYR D N 1
ATOM 11624 C CA . TYR D 2 95 ? 6.704 -28.915 -20.406 1.00 34.43 95 TYR D CA 1
ATOM 11625 C C . TYR D 2 95 ? 7.060 -30.342 -20.697 1.00 33.40 95 TYR D C 1
ATOM 11626 O O . TYR D 2 95 ? 8.011 -30.610 -21.463 1.00 30.30 95 TYR D O 1
ATOM 11635 N N . CYS D 2 96 ? 6.216 -31.232 -20.191 1.00 34.88 96 CYS D N 1
ATOM 11636 C CA . CYS D 2 96 ? 6.208 -32.656 -20.545 1.00 34.65 96 CYS D CA 1
ATOM 11637 C C . CYS D 2 96 ? 5.559 -32.857 -21.912 1.00 32.37 96 CYS D C 1
ATOM 11638 O O . CYS D 2 96 ? 4.571 -32.209 -22.229 1.00 32.96 96 CYS D O 1
ATOM 11641 N N . ALA D 2 97 ? 6.123 -33.750 -22.720 1.00 30.56 97 ALA D N 1
ATOM 11642 C CA . ALA D 2 97 ? 5.542 -34.153 -24.000 1.00 29.77 97 ALA D CA 1
ATOM 11643 C C . ALA D 2 97 ? 5.535 -35.709 -24.244 1.00 29.86 97 ALA D C 1
ATOM 11644 O O . ALA D 2 97 ? 6.318 -36.459 -23.654 1.00 28.32 97 ALA D O 1
ATOM 11646 N N . ALA D 2 98 ? 4.635 -36.183 -25.095 1.00 30.43 98 ALA D N 1
ATOM 11647 C CA . ALA D 2 98 ? 4.550 -37.597 -25.372 1.00 32.08 98 ALA D CA 1
ATOM 11648 C C . ALA D 2 98 ? 4.577 -37.853 -26.868 1.00 32.28 98 ALA D C 1
ATOM 11649 O O . ALA D 2 98 ? 4.147 -37.010 -27.639 1.00 33.90 98 ALA D O 1
ATOM 11651 N N . SER D 2 99 ? 5.075 -39.012 -27.277 1.00 32.76 99 SER D N 1
ATOM 11652 C CA . SER D 2 99 ? 5.081 -39.387 -28.686 1.00 33.74 99 SER D CA 1
ATOM 11653 C C . SER D 2 99 ? 4.806 -40.888 -28.953 1.00 36.56 99 SER D C 1
ATOM 11654 O O . SER D 2 99 ? 5.096 -41.729 -28.126 1.00 36.81 99 SER D O 1
ATOM 11657 N N . ASP D 2 100 ? 4.258 -41.198 -30.131 1.00 47.90 100 ASP D N 1
ATOM 11658 C CA . ASP D 2 100 ? 3.973 -42.585 -30.584 1.00 52.05 100 ASP D CA 1
ATOM 11659 C C . ASP D 2 100 ? 5.236 -43.332 -30.786 1.00 47.41 100 ASP D C 1
ATOM 11660 O O . ASP D 2 100 ? 5.276 -44.534 -30.686 1.00 47.34 100 ASP D O 1
ATOM 11665 N N . LYS D 2 101 ? 6.246 -42.577 -31.160 1.00 44.29 101 LYS D N 1
ATOM 11666 C CA . LYS D 2 101 ? 7.461 -43.099 -31.693 1.00 42.74 101 LYS D CA 1
ATOM 11667 C C . LYS D 2 101 ? 8.639 -42.641 -30.848 1.00 38.25 101 LYS D C 1
ATOM 11668 O O . LYS D 2 101 ? 8.600 -41.591 -30.204 1.00 37.70 101 LYS D O 1
ATOM 11674 N N . TYR D 2 102 ? 9.667 -43.472 -30.815 1.00 35.69 102 TYR D N 1
ATOM 11675 C CA . TYR D 2 102 ? 10.918 -43.134 -30.147 1.00 31.50 102 TYR D CA 1
ATOM 11676 C C . TYR D 2 102 ? 12.060 -43.251 -31.146 1.00 29.90 102 TYR D C 1
ATOM 11677 O O . TYR D 2 102 ? 12.466 -44.340 -31.481 1.00 28.86 102 TYR D O 1
ATOM 11686 N N . ASN D 2 103 ? 12.566 -42.107 -31.601 1.00 29.36 103 ASN D N 1
ATOM 11687 C CA . ASN D 2 103 ? 13.651 -42.057 -32.584 1.00 29.83 103 ASN D CA 1
ATOM 11688 C C . ASN D 2 103 ? 14.594 -40.855 -32.346 1.00 28.27 103 ASN D C 1
ATOM 11689 O O . ASN D 2 103 ? 15.151 -40.280 -33.286 1.00 28.10 103 ASN D O 1
ATOM 11694 N N . PHE D 2 104 ? 14.776 -40.493 -31.080 1.00 27.30 104 PHE D N 1
ATOM 11695 C CA . PHE D 2 104 ? 15.797 -39.531 -30.653 1.00 26.39 104 PHE D CA 1
ATOM 11696 C C . PHE D 2 104 ? 15.579 -38.140 -31.218 1.00 26.16 104 PHE D C 1
ATOM 11697 O O . PHE D 2 104 ? 16.502 -37.430 -31.520 1.00 25.82 104 PHE D O 1
ATOM 11705 N N . ASP D 2 105 ? 14.335 -37.741 -31.347 1.00 27.80 105 ASP D N 1
ATOM 11706 C CA . ASP D 2 105 ? 14.038 -36.480 -32.007 1.00 29.66 105 ASP D CA 1
ATOM 11707 C C . ASP D 2 105 ? 14.054 -35.342 -31.011 1.00 29.19 105 ASP D C 1
ATOM 11708 O O . ASP D 2 105 ? 13.308 -35.363 -30.033 1.00 29.31 105 ASP D O 1
ATOM 11713 N N . THR D 2 106 ? 14.900 -34.352 -31.259 1.00 29.11 106 THR D N 1
ATOM 11714 C CA . THR D 2 106 ? 15.026 -33.213 -30.356 1.00 29.59 106 THR D CA 1
ATOM 11715 C C . THR D 2 106 ? 14.178 -32.019 -30.786 1.00 30.81 106 THR D C 1
ATOM 11716 O O . THR D 2 106 ? 14.299 -30.946 -30.212 1.00 32.67 106 THR D O 1
ATOM 11720 N N . SER D 2 107 ? 13.289 -32.200 -31.752 1.00 31.30 107 SER D N 1
ATOM 11721 C CA . SER D 2 107 ? 12.487 -31.100 -32.218 1.00 33.59 107 SER D CA 1
ATOM 11722 C C . SER D 2 107 ? 11.070 -31.224 -31.727 1.00 36.18 107 SER D C 1
ATOM 11723 O O . SER D 2 107 ? 10.637 -32.304 -31.347 1.00 35.80 107 SER D O 1
ATOM 11726 N N . HIS D 2 108 ? 10.379 -30.087 -31.726 1.00 40.00 108 HIS D N 1
ATOM 11727 C CA . HIS D 2 108 ? 8.948 -29.981 -31.448 1.00 44.09 108 HIS D CA 1
ATOM 11728 C C . HIS D 2 108 ? 8.137 -30.984 -32.225 1.00 43.07 108 HIS D C 1
ATOM 11729 O O . HIS D 2 108 ? 7.204 -31.566 -31.692 1.00 44.17 108 HIS D O 1
ATOM 11736 N N . ALA D 2 109 ? 8.489 -31.187 -33.496 1.00 41.57 109 ALA D N 1
ATOM 11737 C CA . ALA D 2 109 ? 7.694 -31.991 -34.435 1.00 40.70 109 ALA D CA 1
ATOM 11738 C C . ALA D 2 109 ? 7.845 -33.485 -34.201 1.00 38.50 109 ALA D C 1
ATOM 11739 O O . ALA D 2 109 ? 7.189 -34.270 -34.845 1.00 39.48 109 ALA D O 1
ATOM 11741 N N . GLY D 2 110 ? 8.707 -33.875 -33.280 1.00 36.48 110 GLY D N 1
ATOM 11742 C CA . GLY D 2 110 ? 8.862 -35.271 -32.909 1.00 35.58 110 GLY D CA 1
ATOM 11743 C C . GLY D 2 110 ? 7.853 -35.743 -31.894 1.00 37.23 110 GLY D C 1
ATOM 11744 O O . GLY D 2 110 ? 7.732 -36.936 -31.662 1.00 37.31 110 GLY D O 1
ATOM 11745 N N . TYR D 2 111 ? 7.137 -34.810 -31.267 1.00 30.97 111 TYR D N 1
ATOM 11746 C CA . TYR D 2 111 ? 6.177 -35.148 -30.210 1.00 29.91 111 TYR D CA 1
ATOM 11747 C C . TYR D 2 111 ? 4.730 -34.719 -30.567 1.00 31.82 111 TYR D C 1
ATOM 11748 O O . TYR D 2 111 ? 4.498 -33.593 -30.972 1.00 33.61 111 TYR D O 1
ATOM 11757 N N . GLY D 2 112 ? 3.766 -35.626 -30.425 1.00 32.34 112 GLY D N 1
ATOM 11758 C CA . GLY D 2 112 ? 2.368 -35.316 -30.746 1.00 33.72 112 GLY D CA 1
ATOM 11759 C C . GLY D 2 112 ? 1.472 -34.771 -29.634 1.00 34.42 112 GLY D C 1
ATOM 11760 O O . GLY D 2 112 ? 0.335 -34.385 -29.919 1.00 35.88 112 GLY D O 1
ATOM 11761 N N . TYR D 2 113 ? 1.950 -34.738 -28.383 1.00 32.90 113 TYR D N 1
ATOM 11762 C CA . TYR D 2 113 ? 1.081 -34.420 -27.221 1.00 33.15 113 TYR D CA 1
ATOM 11763 C C . TYR D 2 113 ? 1.834 -33.662 -26.139 1.00 31.08 113 TYR D C 1
ATOM 11764 O O . TYR D 2 113 ? 3.025 -33.872 -25.966 1.00 28.30 113 TYR D O 1
ATOM 11773 N N . TRP D 2 114 ? 1.126 -32.821 -25.388 1.00 31.56 114 TRP D N 1
ATOM 11774 C CA . TRP D 2 114 ? 1.764 -31.842 -24.502 1.00 30.81 114 TRP D CA 1
ATOM 11775 C C . TRP D 2 114 ? 1.015 -31.549 -23.243 1.00 31.97 114 TRP D C 1
ATOM 11776 O O . TRP D 2 114 ? -0.205 -31.531 -23.215 1.00 32.82 114 TRP D O 1
ATOM 11787 N N . GLY D 2 115 ? 1.756 -31.282 -22.182 1.00 32.24 115 GLY D N 1
ATOM 11788 C CA . GLY D 2 115 ? 1.167 -30.767 -20.963 1.00 35.33 115 GLY D CA 1
ATOM 11789 C C . GLY D 2 115 ? 1.106 -29.251 -21.001 1.00 37.57 115 GLY D C 1
ATOM 11790 O O . GLY D 2 115 ? 1.562 -28.616 -21.945 1.00 38.05 115 GLY D O 1
ATOM 11791 N N . GLN D 2 116 ? 0.570 -28.679 -19.943 1.00 40.55 116 GLN D N 1
ATOM 11792 C CA . GLN D 2 116 ? 0.376 -27.251 -19.858 1.00 45.08 116 GLN D CA 1
ATOM 11793 C C . GLN D 2 116 ? 1.646 -26.534 -19.412 1.00 42.12 116 GLN D C 1
ATOM 11794 O O . GLN D 2 116 ? 1.762 -25.334 -19.528 1.00 43.15 116 GLN D O 1
ATOM 11800 N N . GLY D 2 117 ? 2.610 -27.284 -18.922 1.00 40.19 117 GLY D N 1
ATOM 11801 C CA . GLY D 2 117 ? 3.855 -26.713 -18.462 1.00 39.73 117 GLY D CA 1
ATOM 11802 C C . GLY D 2 117 ? 3.781 -26.351 -16.993 1.00 41.29 117 GLY D C 1
ATOM 11803 O O . GLY D 2 117 ? 2.701 -26.192 -16.429 1.00 44.56 117 GLY D O 1
ATOM 11804 N N . THR D 2 118 ? 4.947 -26.249 -16.376 1.00 39.76 118 THR D N 1
ATOM 11805 C CA . THR D 2 118 ? 5.059 -25.858 -14.990 1.00 41.27 118 THR D CA 1
ATOM 11806 C C . THR D 2 118 ? 6.263 -24.913 -14.831 1.00 39.84 118 THR D C 1
ATOM 11807 O O . THR D 2 118 ? 7.297 -25.103 -15.488 1.00 37.61 118 THR D O 1
ATOM 11811 N N . GLN D 2 119 ? 6.105 -23.885 -14.001 1.00 40.80 119 GLN D N 1
ATOM 11812 C CA . GLN D 2 119 ? 7.108 -22.843 -13.834 1.00 42.71 119 GLN D CA 1
ATOM 11813 C C . GLN D 2 119 ? 8.183 -23.280 -12.856 1.00 41.36 119 GLN D C 1
ATOM 11814 O O . GLN D 2 119 ? 7.868 -23.810 -11.804 1.00 41.26 119 GLN D O 1
ATOM 11820 N N . VAL D 2 120 ? 9.449 -23.074 -13.222 1.00 40.12 120 VAL D N 1
ATOM 11821 C CA . VAL D 2 120 ? 10.543 -23.159 -12.282 1.00 40.15 120 VAL D CA 1
ATOM 11822 C C . VAL D 2 120 ? 11.243 -21.807 -12.289 1.00 43.87 120 VAL D C 1
ATOM 11823 O O . VAL D 2 120 ? 11.373 -21.173 -13.3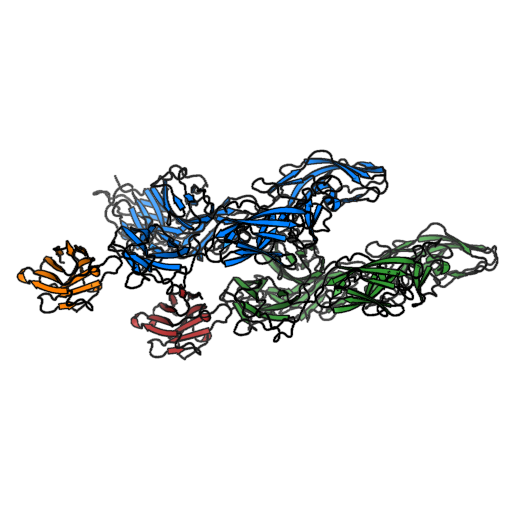24 1.00 45.51 120 VAL D O 1
ATOM 11827 N N . THR D 2 121 ? 11.667 -21.369 -11.110 1.00 47.29 121 THR D N 1
ATOM 11828 C CA . THR D 2 121 ? 12.346 -20.091 -10.920 1.00 48.86 121 THR D CA 1
ATOM 11829 C C . THR D 2 121 ? 13.517 -20.307 -9.974 1.00 50.06 121 THR D C 1
ATOM 11830 O O . THR D 2 121 ? 13.341 -20.804 -8.863 1.00 49.71 121 THR D O 1
ATOM 11834 N N . VAL D 2 122 ? 14.708 -19.931 -10.409 1.00 51.57 122 VAL D N 1
ATOM 11835 C CA . VAL D 2 122 ? 15.875 -20.037 -9.563 1.00 54.63 122 VAL D CA 1
ATOM 11836 C C . VAL D 2 122 ? 16.263 -18.641 -9.086 1.00 60.04 122 VAL D C 1
ATOM 11837 O O . VAL D 2 122 ? 16.525 -17.767 -9.906 1.00 61.65 122 VAL D O 1
ATOM 11841 N N . SER D 2 123 ? 16.269 -18.427 -7.772 1.00 65.22 123 SER D N 1
ATOM 11842 C CA . SER D 2 123 ? 16.707 -17.142 -7.197 1.00 72.25 123 SER D CA 1
ATOM 11843 C C . SER D 2 123 ? 18.239 -17.057 -7.114 1.00 74.28 123 SER D C 1
ATOM 11844 O O . SER D 2 123 ? 18.914 -18.073 -6.994 1.00 72.45 123 SER D O 1
ATOM 11847 N N . SER D 2 124 ? 18.779 -15.842 -7.184 1.00 78.87 124 SER D N 1
ATOM 11848 C CA . SER D 2 124 ? 20.228 -15.639 -7.134 1.00 80.91 124 SER D CA 1
ATOM 11849 C C . SER D 2 124 ? 20.686 -15.544 -5.686 1.00 80.99 124 SER D C 1
ATOM 11850 O O . SER D 2 124 ? 21.719 -14.953 -5.391 1.00 84.19 124 SER D O 1
#

Sequence (1596 aa):
AVPEIVEVTAVNSTTVKVTFNTQIADVDFTNFAIDNGLTVTKATLSRDKKSVEVVVNKPFTRNQEYTITATGIKNLKGETAKELTGKFVWSVQDAVTVALNNSSLKVGEESGLTVKDQDGKDVVGAKVELTSSNTNIVVVSSGEVSVSAAKVTAVKPGTADVTAKVTLPDGVVLTNTFKVTVTEVPVQVQNQGFTLVDNLSNAPQNTVAFNKAEKVTSMFAGETKTVAMYDTKNGDPETKPVDFKDATVRSLNPIIATAAINGSELLVTANAGQSGKASFEVTFKDNTKRTFTVDVKKEPVLQDIKVDATSVKLSDEAVGGGEVEGVNQKTIKVSAVDQYGKEIKFGTKGKVTVTTNTEGLVIKNVNSDNTIDFDSGNSATDQFVVVATKDKIVNGKVEVKYFKNASDTTPTSTKTITVNVVNVKADATPVGLDIVAPSEIDVNAPNTASTADVDFINFESVEIYTLDSNGNRLKKVTPTATTLVGTNDYVEVNGNVLQFKGNDELTLLTSSSTVNVDVTADGITKRIPVKYINSASVPASATVATSPVTVKLNSSDNDLTFEELIFGVIDPTQLVKDEDINEFIAVSKAAKNDGYLYNKPLVTVKDASGEVIPTGANVYGLNHDATNGNIWFDEEQAGLAKKFSDVHFDVDFSLANVVKTGSGTVSSSPSLSDAIQLTNSGDAVSFTLVIKSIYVKGADKDDNNLLAAPVSVNVTVTKGSQVQLQESGGGLVQAGGSLRLSCAASGRTSSAYAMGWFRQAPGKEREFVAGISSKGGSTYYGASMKGRFTISRDNAKNTVYLQMNGLAPEDTAVYYCAASDKYNFDTSHAGYGYWGQGTQVTVSSDAVTVALNNSSLKVGEESGLTVKDQDGKDVVGAKVELTSSNTNIVVVSSGEVSVSAAKVTAVKPGTADVTAKVTLPDGVVLTNTFKVTVTEVPVQVQNQGFTLVDNLTNAPQNTVAFNKAEKVTSMFAGETKTVAMYDTKNGDPETKPVDFKDATVRSLNPIIATAAINGSELLVTANAGQSGKASFEVTFKDNTKRTFTVDVKKEPVLQDIKVDATSVKLSDEAVGGGEVEGVNQKTIKVSAVDQYGKEIKFGTKGKVTVTTNTEGLVIKNVNSDNTIDFDSGNSATDQFVVVATKDKIVNGKVEVKYFKNASDTTPTSTKTITVNVVNVKADATPVGLDIVAPSEIDVNAPNTASTADVDFINFESVEIYTLDSNGNRLKKVTPTATTLVGTNDYVEVNGNVLQFKGNDELTLLTSSSTVNVDVTADGITKRIPVKYINSASVPASATVATSPVTVKLNSSDNDLTFEELIFGVIDPTQLVKDEDINEFIAVSKAAKNDGYLYNKPLVTVKDASGEVIPTGANVYGLNHDATNGNIWFDEEQAGLAKKFSDVHFDVDFSLANVVKTGSGTVSSSPSLSDAIQLTNSGDAVSFTLVIKSIYVKGADKDDNNLLAAPVSVNVTVTKGQVQLQESGGGLVQAGGSLRLSCAASGRTSSAYAMGWFRQAPGKEREFVAGISSKGGSTYYGASMKGRFTISRDNAKNTVYLQMNGLAPEDTAVYYCAASDKYNFDTSHAGYGYWGQGTQVTVSS

Foldseek 3Di:
DAWAWDDWEDLFFFKIKTFTPAQWDFDWQVFKAKDPPKGWDIWGQDPRSGIIIIGIDDGADAPDKMKMKGAFIGHPPDDTDHIYIDIDGPDCQWAKAKAWQDQEAEAFDKTAIAIAIPVRDGQPPKKKAKDKFAVCAWDWDHDIGHRRVTMIHGHDFDWIKMWIWMAHPVGAIDIAIEIHGYHYPDDDDPDPQKAWAADQVPDDQWSLSVVVDDGHQEDEAADKTWIFGWDADLNHIGGGGAFCAPKDKDKPPVVAKDWDQDHRIIMIHGHAPHWDKIKMKIADPVGDIDMDIGTYDYDWDFDDKDKPGAEEEEEQAAQVGDFDDPHFKHKIKMFTATPVRDQDQAALFKWKFKDWPDPFKDKPPAPPVRTDCQVVRGHRMDMIMIGGHHPPFDKTKMKIFIQNGHPDPDTPDIRIYTYGYDYDDNDADFRDKHWHWHAEAACQQQQDPDVPHHQKDQQQPTWMFTAGSVRHGHHTWGWDFKAWDDDDDFWGDDTRMIHGPPPQCQQFPQDKDKTWMWTHIPRDIHIHIHIYYYPDWHFQAKDFAAEAFEWAAEQPDWKDFLQCVQFAFFDCVQFDANPVLQFTAGGHPVRPARGGDTHHHGMWTGGSVGHTQQWFRNAGRHHNPDTGTQFRYHPVRPSGPDDGPAGGKFWDKAKADKDWWDPWDFDNGDGRGTITGDDGARTKIKIKIWTAFMAGPPDDRPSRGNYPGIGIYIYMYGYDD/DKAKAKDWADEDEAQDKTKMKIFIDDDVRLQKKKAKWWDDPPDDIWGAKIAGSQRPDIDGDPPNPPQWDKGDDSVRNMIMIIGGRDDQRVFTWMKMFIAPDDDRDTDPVRTDGIYDTDTHGYHD/DFKAKFWADQEAEAFDKTAMAIADPVGDGAPPKKKAKDKFAPCAKDWDHDIGHRVPTMIHGHDFDKIKMWIWMAHPVGFIDIAIEIHGYDYPDDDDPDPQKAWAADQVPAQQWSLSVVVDDGHQEEEAADKTWIFGWDADPNHIGRGGAFQAQKDKDKPPVQQWDWDDDHRIIMIHGHAPHWAKIKMKMAHPVGDIDMDIGGYDYPWDFDDKDKPGAEEEEEQDAQVDDFDDPHFKHKIKMFTGTPVRDFDQAALFKWKFKDWDDPFKDKPDADPVRTFCCVVRGHRMDIIMIGGHHPPFDKTKMKIFIQRGHPDPDGPDIGIYIYGYHYDDNPADFDHKHWHWHQEAAPQQQQDPDPPHHAKTAQQPTWMFTAGRVRHGHHTWGWDDKAWDDDDPFWGDDGRMIHGPPPQCQQFPQDKDKTWMWTHIPRDIHIHIHIYYYPDFHFQAKDFAAEAAEWADEQPDFKAFQQCAQFAFFDCVQFDANPVLQFTAGGDPPRPARGGDTHHHRMWTGGSVRDTQDWFRNEGGHHNPDGGTQFRYHQVNPSGPDDRPAGGKFWDKAWDDKDWWDPWDFDRGDGRGTITGHDDARTKIKIKIKTAFMAGPPHDRPSRGNYPGIGIHIYMYGYD/DKAKDKDWADEAAAQDKTKMKMQIGDDVLLQKKKAKWWDDVVDDIWGAKIAGSQRPDIDGDPPNPPQWDKGDDNVRSMIMIIGGRDDQSPFTWMKMFIANDDDRDGDPVRTDYIDPTDTHGYDD

Radius of gyration: 44.59 Å; Cα contacts (8 Å, |Δi|>4): 4224; chains: 4; bounding box: 91×139×111 Å

Nearest PDB structures (foldseek):
  4aq1-assembly1_B-2  TM=1.008E+00  e=8.852E-25  Lama glama
  6ir1-assembly1_B  TM=9.663E-01  e=3.759E-18  Camelus bactrianus
  4krm-assembly1_B  TM=9.501E-01  e=2.200E-18  Lama glama
  4n9o-assembly1_B  TM=9.442E-01  e=1.596E-18  Lama glama
  6ysq-assembly2_H  TM=9.281E-01  e=6.421E-18  Escherichia coli

Organism: Geobacillus stearothermophilus (NCBI:txid1422)

B-factor: mean 39.04, std 15.76, range [11.88, 141.64]